Protein 7KQ6 (pdb70)

Radius of gyration: 38.53 Å; Cα contacts (8 Å, |Δi|>4): 4459; chains: 3; bounding box: 111×68×112 Å

Sequence (1808 aa):
LPVVVEAHQVDTFDVPGVFYENHPHEPHLSGMNEYNQLYQQSINDPDTFWARMARDLITFEKDFDKTHIGTLEGGDNAWFVGGRLNASFNCVDRHAMMRDPNKVAIIYEADEPGHGRSITYAELLKEVSRLAWVMKSQGVRRKGDTVAIYLPMIPEAIFALLACARIGAIHSVVFAGFSSSDSLRDRTLDARSKFIITTDEGKRGGKVIGTKKIVDEEALKQCPDVTNCLVFKRTGADVPWTKGRDLWWHEEVDKYPNYLPAESMDSEDPLFLLYTTSGSTGKPKGVMMHTTAGYLVGAAATGKYVFDIHPADRFFCGGDVGWITGHTYVVYAPLLLGCTTVVFESTPAYPNFSRYWDVIEKHKVTQFYVAPTALRLLLKRAGDHHINHEMKDLRILGSVGEPIAAEVWKWYHEVVGKRQAHIVDTYWQTETGSHVITPLGGITPTKPGSASSLPFFGIDPVILDPVTGAEIPGNDVEGILAFRKPWPSMARTVWGDHKRYMDTYLNVYKGFYFTGDGAGRDHEGYYWIRGRVDDVVNVSGHRLSTAEIEAALIEHHCVAEAAVVGVPDPLTGQAVHAFVALKSGNDNREQLQKELIMQVRKSIGPFAAPKVVFVIDDPVVVEAHQVDTFDVPGVFYENHPHEPHLSGMNNEYNQLYQQSINDPDTFWARMARDLITFEKDFDKTHIGTLEGGDNAWFVGGRLNASFNCVDRHAMRDPNKVAIIYEADEPGHGRSITYAELLKEVSRLAWVMKSQGVRKGDTVAIYLPMIPEAIFALLACARIGAIHSVVFAGFSSDSLRDRTLDARSKFIITTDEGKRGGKVIGTKKIVDEALKQCPDVTNCLVFKRTGADVPWTKGRDLWWHEEVDKYPNYLPAESMDSEDPLFLLYTSGSTGKPKGVMMHTTAGYLVGAAATGKYVFDIHPADRFFCGGDVGWITTGHTYVVYAPLLLGCTTVVFESTPAYPNFSRYWDVIEKHKVTQFYVAPTTALRLLKRAGDHHINHEMKDLRILGSVGEPIAAEVWKWYHEVVGKRQAHIIVDTYWQTETGSHVITPLGGITPTKPGSASSLPFFGIDPVILDPVTGAEIPGNDVEGILAFRKPWPSMARTVWGDHKRYMDTYLNVYKGFYFTGDGAGRDHEGYYWIRGRVDDVVNVSGHRLSTAEIEAALIEHHCVAEAAVVGVHAFVALNREQLQKELIMQVRKSIGPFAAVVFVPVVVEAHQVDTFDVPGVFYENHPHEPHLSGMNEYNQLYQQSINDPDDTFWARMARDLITFEKDFDKTHIGTLEGGDNAWFVGGRLNASFNCVDRHAMRDPNKVAIIYEADEPGHGRSITYAELLKEVSRLAWVMKSQGVRKGDTVAIYLPMIPEAIFALLACARIGAIHSVVFAGFSSSDSLRDRTLDARSKFIITTDEGKRGGKVIGTKKIVDEALKQCPDVTNCLVFKRTGADVPWTKGRDLWWHEEVDKYPNYLPAESMDSEDPLFLLYTSGSTGKPKGVMMHTTAGYLVGAAATGKYVFDIHPADRFFCGGDVGWITTGHTYVVYAPLLLGCTTVVFESTPAYPNFSRYWDVIEKHKVTQFYVAPTALRLLKRAGDHHINHEMKDLRILGSVGEPIAAEVWKWYHEVVGKRQAHIVDTYWQTETGSSHVITPLGGITPTKPGSASLPFFGIDPVILDPVTGAEIPGNDVEGILAFRKPWPSMARTVWGDHKRYMDTYLNVYKGFYFTGDGAGRDHEGYYWIRGRVDDVVNVSGHRLSTAEIEAALIEHHCVAEAAVVGVPDPLTGQAVHAFVALKSGNDNREQLQKELIMQVRKSIGPFAAPKVVFVID

Organism: Coccidioides immitis (strain RS) (NCBI:txid246410)

Foldseek 3Di:
DFLFVVCVPFDWFAQFPVLQVLPPPHAPDPFVVRVVVLQVCLAVPVFVSLLVLLVVQFDWPAFADTAWDDFLLRLFIDGSFPTKHFLLCLLAVVLCVPPQQAFAEFEQAADGPDTDTAGSLNLQLLLALVLVLCVVVPDAAAAEEEEQEFLGVVVLSVLRSCRQRNYAYEYAYNQWALQLSLVSCVLSLHQEYEYECWAAALNDIGRRLVSPVVSVVNNVSHQAYEYEHPPVDDHDDDPRHYDYSVVRSVVDGSHDHGDIGGQFRWSYWQFADDLDDGTFGFTWGHSLLLSQLQQCCCFAQVDAQAAEEEEPDICNFLCCVRRQHRHNSSRNHYHYRYRYACQVVHVLVVQVVLQVVLHQEYAEEVLNLLVSVVVDLVSQDGPSVRHAEYEYEQAFCADVSVVCCCCSVVVVRHDYKYFDDHNQQSHGFQIDTTNHDTDTRQFRFGTHRNWAKFAAAAPVRHTDDAASDKHFIKTQTDGRGGGSAGRPCRVCVCVRFDPSNHNIGGPQWIWHQHNVRIIHTPGGPGQWDQFLNGTDHQNLLQVLLCVDQFFDGKGWHWDQDSNRRIFIEMETETPDDDPVVVVVFVVSQVSSCNNTGNRNRHPTYHYDHD/DLFVVCPPFDWFAQDPLLQVPPPPHAPDPFVVRQVVLQVCLVVPVFVSLLVLLVVQFDWPAFADTAWDDFLLRLFIAGSFPTKHFLLCLLAVVLCVVPQQAFAEFEQAADHPDTDTAGSLNLQLLLALVLVLCVVVPDAAAAEEEEQEWLGVVVLSVLRNCRQRNHAYEYAHNQWALQLSLVSCVLSLHQEYEYECWAAALNDIHRSVVRPVVSCVNNVSHQAYEYEHPPVDDHDDDPRHYHYSVVRSVVDGSHDHGDIGGQFRWSYWAFFDDLDDDTFGFTWGHSLLLSQLQQCCCFAVVDAQAAEEEEPDICNFLCCVRRQHRHNSSRNHYHYRYRYACQVVHVLVVLVVLQVVLHQEYEEELLNLVVSVVVDLVSPDGPSVNHAEYEYEQAFQAPVSVVCCCCRVVVVRHDYKYFYDHSQQSHGFQIDTTPHGTDTRQFRFGTHRNWAKFAAAQPVRDTDDAAFDKHFIKTQTDGRGGGSAGRPCRVCVCVRFDPSRHNIGGPQWIWHQHNVRIIHTDDGPGQWDADSSGTDHQNQLQVLQCVDPQFDGKGAHPNEIETDGVPVCVQVVNQVSSCNNTGNSRGRYHD/DLFVVCVPFDWFAADPLLQVVPPPHAPAPFVVRQVVLQVCLAVPVFVSLLVLLVVQFDWPAFADTAWDDFLLRLFIDGSFPTKHFQLCLLAVVLCVVPQQAFAEFEQAQDHPDTDTAGSLNLQLLLALVLVLCVVVPDAAAAEEEEQEFLGVVVLSVLRNCRQRNYAYEYAYNQWALQLSLVSCQLSLHQEYEYECWAAALNDIGRSVVRPVVSCVNNVSHQAYEYEHPPVDDHDDDPRHYDYSVVRSVVDGSHDHGDIGGQFRWSYWQFADDLDDGTFGFTWGHSLLLSQLQVCCCFAVVDAQAAEEEEPDICNFLCCVRRQHRHNSSRNHYHYRYRYACQVVHVLVVLVVLQVVLHQEYAYELLNLLVSVVVDLVSPDGPSVRHAEYEYEDAANAPVSVVCCCCRVVVVRHDYKYFYDHSQQSHGFQIATTNHGTDTRQFRFGTHRNWAWFAAAQPVRHTDDAAFDKHFIKTQTDGRGGGSAGRPCRVCVCVRFDVSNHNIGGPQWIWHQHNVRIIHTDDGPGQWDQFLHGTDHQNQLQVLLCVDQFFDGKGWDWDQDSNGRTAIEMETETDDDDPPVVVVFVVSQVSSCNNTHNSRGHPGYHHDD

B-factor: mean 32.1, std 16.5, range [11.91, 116.58]

CATH classification: 3.40.50.12780

Structure (mmCIF, N/CA/C/O backbone):
data_7KQ6
#
_entry.id   7KQ6
#
_cell.length_a   106.980
_cell.length_b   116.080
_cell.length_c   107.330
_cell.angle_alpha   90.000
_cell.angle_beta   119.755
_cell.angle_gamma   90.000
#
_symmetry.space_group_name_H-M   'P 1 21 1'
#
loop_
_entity.id
_entity.type
_entity.pdbx_description
1 polymer 'Acetyl-coenzyme A synthetase'
2 non-polymer "ADENOSINE-5'-MONOPHOSPHATE-PROPYL ESTER"
3 non-polymer 1,2-ETHANEDIOL
4 water water
#
loop_
_atom_site.group_PDB
_atom_site.id
_atom_site.type_symbol
_atom_site.label_atom_id
_atom_site.label_alt_id
_atom_site.label_comp_id
_atom_site.label_asym_id
_atom_site.label_entity_id
_atom_site.label_seq_id
_atom_site.pdbx_PDB_ins_code
_atom_site.Cartn_x
_atom_site.Cartn_y
_atom_site.Cartn_z
_atom_site.occupancy
_atom_site.B_iso_or_equiv
_atom_site.auth_seq_id
_atom_site.auth_comp_id
_atom_site.auth_asym_id
_atom_site.auth_atom_id
_atom_site.pdbx_PDB_model_num
ATOM 1 N N . LEU A 1 25 ? 61.04980 -8.80201 24.39301 1.000 78.13464 10 LEU A N 1
ATOM 2 C CA . LEU A 1 25 ? 61.05577 -9.65146 23.20176 1.000 79.05070 10 LEU A CA 1
ATOM 3 C C . LEU A 1 25 ? 59.65898 -9.93254 22.59699 1.000 63.12716 10 LEU A C 1
ATOM 4 O O . LEU A 1 25 ? 59.54488 -10.00915 21.37482 1.000 66.28963 10 LEU A O 1
ATOM 6 N N . PRO A 1 26 ? 58.60484 -10.08815 23.40622 1.000 67.13624 11 PRO A N 1
ATOM 7 C CA . PRO A 1 26 ? 57.26723 -10.27087 22.82940 1.000 58.22586 11 PRO A CA 1
ATOM 8 C C . PRO A 1 26 ? 56.66962 -8.95211 22.35124 1.000 56.32427 11 PRO A C 1
ATOM 9 O O . PRO A 1 26 ? 57.13826 -7.86169 22.68068 1.000 58.36934 11 PRO A O 1
ATOM 13 N N . VAL A 1 27 ? 55.60319 -9.07781 21.55613 1.000 52.67906 12 VAL A N 1
ATOM 14 C CA . VAL A 1 27 ? 54.88938 -7.89926 21.07007 1.000 50.13361 12 VAL A CA 1
ATOM 15 C C . VAL A 1 27 ? 54.21614 -7.17279 22.22898 1.000 48.43831 12 VAL A C 1
ATOM 16 O O . VAL A 1 27 ? 54.35075 -5.95357 22.38775 1.000 48.57128 12 VAL A O 1
ATOM 20 N N . VAL A 1 28 ? 53.49305 -7.91228 23.06102 1.000 46.41431 13 VAL A N 1
ATOM 21 C CA . VAL A 1 28 ? 52.90126 -7.35405 24.27010 1.000 45.32981 13 VAL A CA 1
ATOM 22 C C . VAL A 1 28 ? 53.96409 -7.37297 25.35965 1.000 49.48093 13 VAL A C 1
ATOM 23 O O . VAL A 1 28 ? 54.07817 -8.34360 26.11854 1.000 49.32284 13 VAL A O 1
ATOM 27 N N . VAL A 1 29 ? 54.75620 -6.29957 25.43651 1.000 50.65222 14 VAL A N 1
ATOM 28 C CA . VAL A 1 29 ? 55.94039 -6.30641 26.28844 1.000 50.79967 14 VAL A CA 1
ATOM 29 C C . VAL A 1 29 ? 55.58641 -6.35025 27.76749 1.000 53.32028 14 VAL A C 1
ATOM 30 O O . VAL A 1 29 ? 56.41339 -6.78248 28.57989 1.000 50.39313 14 VAL A O 1
ATOM 34 N N . GLU A 1 30 ? 54.37429 -5.92511 28.14424 1.000 45.56240 15 GLU A N 1
ATOM 35 C CA . GLU A 1 30 ? 54.01241 -5.90771 29.55965 1.000 47.15527 15 GLU A CA 1
ATOM 36 C C . GLU A 1 30 ? 53.88475 -7.31255 30.13001 1.000 49.06976 15 GLU A C 1
ATOM 37 O O . GLU A 1 30 ? 54.03876 -7.50173 31.34270 1.000 51.85229 15 GLU A O 1
ATOM 43 N N . ALA A 1 31 ? 53.58786 -8.29965 29.28811 1.000 47.54053 16 ALA A N 1
ATOM 44 C CA . ALA A 1 31 ? 53.39624 -9.67003 29.74199 1.000 45.84626 16 ALA A CA 1
ATOM 45 C C . ALA A 1 31 ? 54.69256 -10.46025 29.82439 1.000 51.43485 16 ALA A C 1
ATOM 46 O O . ALA A 1 31 ? 54.66655 -11.61089 30.27263 1.000 52.48631 16 ALA A O 1
ATOM 48 N N . HIS A 1 32 ? 55.81605 -9.88393 29.40462 1.000 51.67581 17 HIS A N 1
ATOM 49 C CA . HIS A 1 32 ? 57.05762 -10.64537 29.34002 1.000 55.43315 17 HIS A CA 1
ATOM 50 C C . HIS A 1 32 ? 57.44959 -11.15013 30.72068 1.000 56.56051 17 HIS A C 1
ATOM 51 O O . HIS A 1 32 ? 57.65437 -10.35752 31.64652 1.000 54.80772 17 HIS A O 1
ATOM 58 N N . GLN A 1 33 ? 57.53835 -12.47573 30.85055 1.000 55.75904 18 GLN A N 1
ATOM 59 C CA . GLN A 1 33 ? 57.92993 -13.13436 32.09858 1.000 58.89558 18 GLN A CA 1
ATOM 60 C C . GLN A 1 33 ? 56.98862 -12.77183 33.24645 1.000 57.65381 18 GLN A C 1
ATOM 61 O O . GLN A 1 33 ? 57.41792 -12.52975 34.37640 1.000 58.95605 18 GLN A O 1
ATOM 67 N N . VAL A 1 34 ? 55.69419 -12.72555 32.94701 1.000 54.67584 19 VAL A N 1
ATOM 68 C CA . VAL A 1 34 ? 54.63783 -12.61573 33.94803 1.000 52.74531 19 VAL A CA 1
ATOM 69 C C . VAL A 1 34 ? 53.85726 -13.92419 33.90663 1.000 49.66734 19 VAL A C 1
ATOM 70 O O . VAL A 1 34 ? 53.14253 -14.20005 32.93423 1.000 55.88510 19 VAL A O 1
ATOM 74 N N . ASP A 1 35 ? 53.99155 -14.74025 34.94699 1.000 52.84384 20 ASP A N 1
ATOM 75 C CA . ASP A 1 35 ? 53.22026 -15.97333 35.02364 1.000 57.20255 20 ASP A CA 1
ATOM 76 C C . ASP A 1 35 ? 51.88430 -15.73178 35.71685 1.000 45.76246 20 ASP A C 1
ATOM 77 O O . ASP A 1 35 ? 51.70309 -14.75634 36.45162 1.000 45.29009 20 ASP A O 1
ATOM 82 N N . THR A 1 36 ? 50.94041 -16.63748 35.46235 1.000 47.10271 21 THR A N 1
ATOM 83 C CA . THR A 1 36 ? 49.65609 -16.59085 36.14191 1.000 44.96423 21 THR A CA 1
ATOM 84 C C . THR A 1 36 ? 49.80695 -16.98431 37.60742 1.000 42.56249 21 THR A C 1
ATOM 85 O O . THR A 1 36 ? 50.72756 -17.71361 37.99231 1.000 45.93210 21 THR A O 1
ATOM 89 N N . PHE A 1 37 ? 48.88470 -16.48520 38.42521 1.000 41.08312 22 PHE A N 1
ATOM 90 C CA . PHE A 1 37 ? 48.76030 -16.84318 39.83184 1.000 38.90173 22 PHE A CA 1
ATOM 91 C C . PHE A 1 37 ? 47.42798 -17.55116 40.03066 1.000 35.34303 22 PHE A C 1
ATOM 92 O O . PHE A 1 37 ? 46.38635 -17.04690 39.60061 1.000 33.14741 22 PHE A O 1
ATOM 100 N N . ASP A 1 38 ? 47.45841 -18.71232 40.67465 1.000 36.51578 23 ASP A N 1
ATOM 101 C CA . ASP A 1 38 ? 46.21130 -19.39058 40.98663 1.000 38.70589 23 ASP A CA 1
ATOM 102 C C . ASP A 1 38 ? 45.48529 -18.67047 42.12061 1.000 33.57003 23 ASP A C 1
ATOM 103 O O . ASP A 1 38 ? 46.08854 -17.95598 42.92669 1.000 33.56028 23 ASP A O 1
ATOM 108 N N . VAL A 1 39 ? 44.16621 -18.85193 42.15750 1.000 31.86427 24 VAL A N 1
ATOM 109 C CA . VAL A 1 39 ? 43.34746 -18.46337 43.30435 1.000 31.11952 24 VAL A CA 1
ATOM 110 C C . VAL A 1 39 ? 43.94756 -19.09658 44.55761 1.000 32.26674 24 VAL A C 1
ATOM 111 O O . VAL A 1 39 ? 44.28975 -20.29068 44.53637 1.000 33.20056 24 VAL A O 1
ATOM 115 N N . PRO A 1 40 ? 44.12713 -18.34312 45.64578 1.000 32.38136 25 PRO A N 1
ATOM 116 C CA . PRO A 1 40 ? 44.67403 -18.93396 46.87395 1.000 34.62428 25 PRO A CA 1
ATOM 117 C C . PRO A 1 40 ? 43.85149 -20.12786 47.33797 1.000 33.54795 25 PRO A C 1
ATOM 118 O O . PRO A 1 40 ? 42.61980 -20.10104 47.32406 1.000 32.44990 25 PRO A O 1
ATOM 122 N N . GLY A 1 41 ? 44.55188 -21.18471 47.74972 1.000 34.93260 26 GLY A N 1
ATOM 123 C CA . GLY A 1 41 ? 43.86276 -22.37928 48.21722 1.000 38.91581 26 GLY A CA 1
ATOM 124 C C . GLY A 1 41 ? 42.90110 -22.10811 49.36146 1.000 37.40048 26 GLY A C 1
ATOM 125 O O . GLY A 1 41 ? 41.80661 -22.67784 49.41370 1.000 35.65580 26 GLY A O 1
ATOM 126 N N . VAL A 1 42 ? 43.28763 -21.22706 50.28945 1.000 34.88448 27 VAL A N 1
ATOM 127 C CA . VAL A 1 42 ? 42.45040 -20.98318 51.45866 1.000 37.49708 27 VAL A CA 1
ATOM 128 C C . VAL A 1 42 ? 41.12430 -20.33487 51.08294 1.000 33.43886 27 VAL A C 1
ATOM 129 O O . VAL A 1 42 ? 40.16667 -20.41266 51.86079 1.000 34.68720 27 VAL A O 1
ATOM 133 N N . PHE A 1 43 ? 41.04703 -19.68773 49.91269 1.000 32.82557 28 PHE A N 1
ATOM 134 C CA . PHE A 1 43 ? 39.79806 -19.08377 49.45564 1.000 30.66576 28 PHE A CA 1
ATOM 135 C C . PHE A 1 43 ? 38.66238 -20.10055 49.47355 1.000 32.62332 28 PHE A C 1
ATOM 136 O O . PHE A 1 43 ? 37.55690 -19.81044 49.94411 1.000 29.91327 28 PHE A O 1
ATOM 144 N N . TYR A 1 44 ? 38.92447 -21.30379 48.95522 1.000 31.10785 29 TYR A N 1
ATOM 145 C CA . TYR A 1 44 ? 37.89774 -22.33667 48.89131 1.000 31.13973 29 TYR A CA 1
ATOM 146 C C . TYR A 1 44 ? 37.65143 -22.96612 50.25446 1.000 32.09306 29 TYR A C 1
ATOM 147 O O . TYR A 1 44 ? 36.51668 -23.33566 50.57085 1.000 34.10181 29 TYR A O 1
ATOM 156 N N . GLU A 1 45 ? 38.70364 -23.11603 51.06356 1.000 33.20307 30 GLU A N 1
ATOM 157 C CA . GLU A 1 45 ? 38.53678 -23.70622 52.38785 1.000 34.26480 30 GLU A CA 1
ATOM 158 C C . GLU A 1 45 ? 37.64079 -22.83775 53.26355 1.000 33.69298 30 GLU A C 1
ATOM 159 O O . GLU A 1 45 ? 36.79322 -23.35072 54.00330 1.000 36.22931 30 GLU A O 1
ATOM 165 N N . ASN A 1 46 ? 37.81088 -21.51908 53.18894 1.000 32.86688 31 ASN A N 1
ATOM 166 C CA . ASN A 1 46 ? 37.12090 -20.59273 54.07496 1.000 33.66141 31 ASN A CA 1
ATOM 167 C C . ASN A 1 46 ? 35.80930 -20.08172 53.49792 1.000 31.90218 31 ASN A C 1
ATOM 168 O O . ASN A 1 46 ? 35.13441 -19.28687 54.15984 1.000 34.07928 31 ASN A O 1
ATOM 173 N N . HIS A 1 47 ? 35.44474 -20.50061 52.28789 1.000 32.74057 32 HIS A N 1
ATOM 174 C CA . HIS A 1 47 ? 34.26704 -19.95545 51.61566 1.000 31.30430 32 HIS A CA 1
ATOM 175 C C . HIS A 1 47 ? 33.00153 -20.31910 52.39133 1.000 29.71570 32 HIS A C 1
ATOM 176 O O . HIS A 1 47 ? 32.82941 -21.48590 52.77365 1.000 30.94065 32 HIS A O 1
ATOM 183 N N . PRO A 1 48 ? 32.10307 -19.36262 52.65271 1.000 31.93329 33 PRO A N 1
ATOM 184 C CA . PRO A 1 48 ? 30.85428 -19.71365 53.35199 1.000 29.53253 33 PRO A CA 1
ATOM 185 C C . PRO A 1 48 ? 29.93636 -20.58682 52.52206 1.000 30.58924 33 PRO A C 1
ATOM 186 O O . PRO A 1 48 ? 29.12556 -21.33384 53.08185 1.000 31.14754 33 PRO A O 1
ATOM 190 N N . HIS A 1 49 ? 30.04081 -20.50667 51.20037 1.000 30.36897 34 HIS A N 1
ATOM 191 C CA . HIS A 1 49 ? 29.27086 -21.33280 50.28344 1.000 33.22269 34 HIS A CA 1
ATOM 192 C C . HIS A 1 49 ? 30.26613 -22.00531 49.34188 1.000 33.11237 34 HIS A C 1
ATOM 193 O O . HIS A 1 49 ? 31.23188 -22.60709 49.80704 1.000 40.43417 34 HIS A O 1
ATOM 200 N N . GLU A 1 50 ? 30.08662 -21.87321 48.03493 1.000 51.42924 35 GLU A N 1
ATOM 201 C CA . GLU A 1 50 ? 31.08488 -22.27888 47.05330 1.000 49.38999 35 GLU A CA 1
ATOM 202 C C . GLU A 1 50 ? 30.90090 -21.40285 45.82943 1.000 50.07846 35 GLU A C 1
ATOM 203 O O . GLU A 1 50 ? 29.82305 -20.83016 45.63693 1.000 52.61020 35 GLU A O 1
ATOM 209 N N . PRO A 1 51 ? 31.92558 -21.26651 44.98685 1.000 56.31777 36 PRO A N 1
ATOM 210 C CA . PRO A 1 51 ? 31.74595 -20.47131 43.76965 1.000 52.34404 36 PRO A CA 1
ATOM 211 C C . PRO A 1 51 ? 30.60521 -21.02304 42.92751 1.000 51.32409 36 PRO A C 1
ATOM 212 O O . PRO A 1 51 ? 30.22526 -22.19317 43.01189 1.000 52.09711 36 PRO A O 1
ATOM 216 N N . HIS A 1 52 ? 30.03432 -20.13094 42.13098 1.000 36.05732 37 HIS A N 1
ATOM 217 C CA . HIS A 1 52 ? 28.94336 -20.45949 41.23340 1.000 32.91896 37 HIS A CA 1
ATOM 218 C C . HIS A 1 52 ? 29.39377 -21.27551 40.03923 1.000 31.25765 37 HIS A C 1
ATOM 219 O O . HIS A 1 52 ? 28.54348 -21.71689 39.26009 1.000 29.72209 37 HIS A O 1
ATOM 226 N N . LEU A 1 53 ? 30.69774 -21.43788 39.85479 1.000 27.84718 38 LEU A N 1
ATOM 227 C CA . LEU A 1 53 ? 31.25627 -22.22144 38.76916 1.000 27.18816 38 LEU A CA 1
ATOM 228 C C . LEU A 1 53 ? 32.18097 -23.26705 39.36101 1.000 26.53745 38 LEU A C 1
ATOM 229 O O . LEU A 1 53 ? 32.76652 -23.05961 40.42677 1.000 26.72887 38 LEU A O 1
ATOM 234 N N . SER A 1 54 ? 32.30818 -24.38679 38.65669 1.000 27.38414 39 SER A N 1
ATOM 235 C CA . SER A 1 54 ? 33.15290 -25.47115 39.14438 1.000 28.63705 39 SER A CA 1
ATOM 236 C C . SER A 1 54 ? 34.63013 -25.25546 38.85133 1.000 29.00088 39 SER A C 1
ATOM 237 O O . SER A 1 54 ? 35.46193 -25.99018 39.39614 1.000 30.07147 39 SER A O 1
ATOM 240 N N . GLY A 1 55 ? 34.97139 -24.28252 38.01885 1.000 28.54481 40 GLY A N 1
ATOM 241 C CA . GLY A 1 55 ? 36.34323 -24.05650 37.61248 1.000 30.54254 40 GLY A CA 1
ATOM 242 C C . GLY A 1 55 ? 36.39080 -23.45659 36.21800 1.000 28.32682 40 GLY A C 1
ATOM 243 O O . GLY A 1 55 ? 35.36677 -23.07793 35.64984 1.000 27.50583 40 GLY A O 1
ATOM 244 N N . MET A 1 56 ? 37.61102 -23.39757 35.66961 1.000 29.02791 41 MET A N 1
ATOM 245 C CA . MET A 1 56 ? 37.81983 -22.74512 34.37939 1.000 28.77420 41 MET A CA 1
ATOM 246 C C . MET A 1 56 ? 37.18956 -23.52143 33.22770 1.000 29.95302 41 MET A C 1
ATOM 247 O O . MET A 1 56 ? 36.79239 -22.91604 32.22452 1.000 28.82366 41 MET A O 1
ATOM 252 N N . ASN A 1 57 ? 37.10950 -24.85108 33.33219 1.000 30.07389 42 ASN A N 1
ATOM 253 C CA . ASN A 1 57 ? 36.41609 -25.62062 32.30314 1.000 30.47118 42 ASN A CA 1
ATOM 254 C C . ASN A 1 57 ? 34.98970 -25.11671 32.11775 1.000 29.29279 42 ASN A C 1
ATOM 255 O O . ASN A 1 57 ? 34.52927 -24.92304 30.98714 1.000 29.10663 42 ASN A O 1
ATOM 260 N N . GLU A 1 58 ? 34.27167 -24.89873 33.22061 1.000 28.60591 43 GLU A N 1
ATOM 261 C CA . GLU A 1 58 ? 32.89178 -24.44256 33.09303 1.000 27.65462 43 GLU A CA 1
ATOM 262 C C . GLU A 1 58 ? 32.83389 -23.00715 32.58234 1.000 26.98746 43 GLU A C 1
ATOM 263 O O . GLU A 1 58 ? 31.97930 -22.67819 31.75157 1.000 26.30519 43 GLU A O 1
ATOM 269 N N . TYR A 1 59 ? 33.73059 -22.13628 33.05956 1.000 26.22295 44 TYR A N 1
ATOM 270 C CA . TYR A 1 59 ? 33.83571 -20.81282 32.45365 1.000 26.76316 44 TYR A CA 1
ATOM 271 C C . TYR A 1 59 ? 33.99043 -20.92184 30.94099 1.000 25.83858 44 TYR A C 1
ATOM 272 O O . TYR A 1 59 ? 33.27031 -20.26735 30.18452 1.000 25.23822 44 TYR A O 1
ATOM 281 N N . ASN A 1 60 ? 34.93186 -21.75023 30.47947 1.000 26.96951 45 ASN A N 1
ATOM 282 C CA . ASN A 1 60 ? 35.16312 -21.84120 29.04148 1.000 27.51526 45 ASN A CA 1
ATOM 283 C C . ASN A 1 60 ? 33.94061 -22.38211 28.30803 1.000 28.49106 45 ASN A C 1
ATOM 284 O O . ASN A 1 60 ? 33.60377 -21.90932 27.21611 1.000 27.93539 45 ASN A O 1
ATOM 289 N N . GLN A 1 61 ? 33.26134 -23.36929 28.89122 1.000 27.74163 46 GLN A N 1
ATOM 290 C CA . GLN A 1 61 ? 32.06628 -23.91525 28.25340 1.000 28.60382 46 GLN A CA 1
ATOM 291 C C . GLN A 1 61 ? 30.96815 -22.86335 28.15882 1.000 27.30590 46 GLN A C 1
ATOM 292 O O . GLN A 1 61 ? 30.36202 -22.67150 27.09618 1.000 27.86540 46 GLN A O 1
ATOM 298 N N . LEU A 1 62 ? 30.70456 -22.16380 29.26612 1.000 25.77199 47 LEU A N 1
ATOM 299 C CA . LEU A 1 62 ? 29.68299 -21.12020 29.25516 1.000 24.74181 47 LEU A CA 1
ATOM 300 C C . LEU A 1 62 ? 30.10375 -19.94693 28.38439 1.000 25.51060 47 LEU A C 1
ATOM 301 O O . LEU A 1 62 ? 29.26285 -19.33578 27.70982 1.000 26.22803 47 LEU A O 1
ATOM 306 N N . TYR A 1 63 ? 31.39517 -19.60272 28.39610 1.000 24.70706 48 TYR A N 1
ATOM 307 C CA . TYR A 1 63 ? 31.85611 -18.49416 27.56659 1.000 24.26755 48 TYR A CA 1
ATOM 308 C C . TYR A 1 63 ? 31.62033 -18.79845 26.09764 1.000 24.82805 48 TYR A C 1
ATOM 309 O O . TYR A 1 63 ? 31.09423 -17.96340 25.35463 1.000 25.18252 48 TYR A O 1
ATOM 318 N N . GLN A 1 64 ? 32.00730 -20.00085 25.66045 1.000 26.73461 49 GLN A N 1
ATOM 319 C CA . GLN A 1 64 ? 31.81827 -20.36152 24.26212 1.000 30.43254 49 GLN A CA 1
ATOM 320 C C . GLN A 1 64 ? 30.34267 -20.33466 23.87824 1.000 28.85924 49 GLN A C 1
ATOM 321 O O . GLN A 1 64 ? 29.99226 -19.89920 22.77516 1.000 29.24554 49 GLN A O 1
ATOM 327 N N . GLN A 1 65 ? 29.45843 -20.78304 24.77410 1.000 26.78294 50 GLN A N 1
ATOM 328 C CA . GLN A 1 65 ? 28.03486 -20.71281 24.45507 1.000 28.30751 50 GLN A CA 1
ATOM 329 C C . GLN A 1 65 ? 27.57018 -19.26661 24.34940 1.000 24.75881 50 GLN A C 1
ATOM 330 O O . GLN A 1 65 ? 26.74307 -18.93935 23.49311 1.000 28.35088 50 GLN A O 1
ATOM 336 N N . SER A 1 66 ? 28.09216 -18.38764 25.20881 1.000 23.83868 51 SER A N 1
ATOM 337 C CA . SER A 1 66 ? 27.67096 -16.98880 25.19053 1.000 23.01793 51 SER A CA 1
ATOM 338 C C . SER A 1 66 ? 28.07933 -16.28790 23.89661 1.000 24.88202 51 SER A C 1
ATOM 339 O O . SER A 1 66 ? 27.44078 -15.29882 23.51242 1.000 25.98282 51 SER A O 1
ATOM 342 N N . ILE A 1 67 ? 29.12031 -16.78108 23.22194 1.000 25.80371 52 ILE A N 1
ATOM 343 C CA . ILE A 1 67 ? 29.55068 -16.24186 21.93235 1.000 28.90193 52 ILE A CA 1
ATOM 344 C C . ILE A 1 67 ? 28.89532 -16.97817 20.76878 1.000 28.79243 52 ILE A C 1
ATOM 345 O O . ILE A 1 67 ? 28.51462 -16.36000 19.77282 1.000 33.37469 52 ILE A O 1
ATOM 350 N N . ASN A 1 68 ? 28.78055 -18.30629 20.85744 1.000 28.42732 53 ASN A N 1
ATOM 351 C CA . ASN A 1 68 ? 28.28849 -19.09437 19.73047 1.000 30.32108 53 ASN A CA 1
ATOM 352 C C . ASN A 1 68 ? 26.76796 -19.14381 19.67608 1.000 34.24265 53 ASN A C 1
ATOM 353 O O . ASN A 1 68 ? 26.19661 -19.29995 18.59175 1.000 31.05084 53 ASN A O 1
ATOM 358 N N . ASP A 1 69 ? 26.09687 -19.05464 20.82078 1.000 28.14727 54 ASP A N 1
ATOM 359 C CA . ASP A 1 69 ? 24.63614 -19.11781 20.87535 1.000 29.54598 54 ASP A CA 1
ATOM 360 C C . ASP A 1 69 ? 24.15111 -18.16341 21.95602 1.000 26.51633 54 ASP A C 1
ATOM 361 O O . ASP A 1 69 ? 23.62419 -18.58472 22.99249 1.000 28.96226 54 ASP A O 1
ATOM 366 N N . PRO A 1 70 ? 24.32565 -16.85670 21.74588 1.000 27.28034 55 PRO A N 1
ATOM 367 C CA . PRO A 1 70 ? 23.89341 -15.88956 22.77334 1.000 23.94401 55 PRO A CA 1
ATOM 368 C C . PRO A 1 70 ? 22.39216 -15.89179 23.01241 1.000 24.34676 55 PRO A C 1
ATOM 369 O O . PRO A 1 70 ? 21.94981 -15.55506 24.11940 1.000 25.31371 55 PRO A O 1
ATOM 373 N N . ASP A 1 71 ? 21.59040 -16.26335 22.01148 1.000 25.33184 56 ASP A N 1
ATOM 374 C CA . ASP A 1 71 ? 20.14495 -16.35492 22.21573 1.000 25.78239 56 ASP A CA 1
ATOM 375 C C . ASP A 1 71 ? 19.81107 -17.29822 23.36273 1.000 25.13032 56 ASP A C 1
ATOM 376 O O . ASP A 1 71 ? 19.04980 -16.94995 24.27289 1.000 25.51369 56 ASP A O 1
ATOM 381 N N . THR A 1 72 ? 20.38120 -18.50414 23.33564 1.000 24.68534 57 THR A N 1
ATOM 382 C CA . THR A 1 72 ? 20.12483 -19.47688 24.39000 1.000 23.06173 57 THR A CA 1
ATOM 383 C C . THR A 1 72 ? 20.80512 -19.07444 25.69210 1.000 24.70945 57 THR A C 1
ATOM 384 O O . THR A 1 72 ? 20.19191 -19.12497 26.76526 1.000 22.59034 57 THR A O 1
ATOM 388 N N . PHE A 1 73 ? 22.07835 -18.67798 25.61805 1.000 21.86160 58 PHE A N 1
ATOM 389 C CA . PHE A 1 73 ? 22.83681 -18.39449 26.83656 1.000 23.08497 58 PHE A CA 1
ATOM 390 C C . PHE A 1 73 ? 22.23459 -17.22532 27.60956 1.000 22.64297 58 PHE A C 1
ATOM 391 O O . PHE A 1 73 ? 22.05893 -17.29866 28.83034 1.000 20.80759 58 PHE A O 1
ATOM 399 N N . TRP A 1 74 ? 21.92755 -16.12313 26.91886 1.000 22.13461 59 TRP A N 1
ATOM 400 C CA . TRP A 1 74 ? 21.44117 -14.95012 27.64025 1.000 22.40142 59 TRP A CA 1
ATOM 401 C C . TRP A 1 74 ? 19.98698 -15.09064 28.06507 1.000 21.08553 59 TRP A C 1
ATOM 402 O O . TRP A 1 74 ? 19.57261 -14.45850 29.04547 1.000 20.71762 59 TRP A O 1
ATOM 413 N N . ALA A 1 75 ? 19.19099 -15.89344 27.35593 1.000 20.02372 60 ALA A N 1
ATOM 414 C CA . ALA A 1 75 ? 17.81637 -16.09431 27.80596 1.000 22.75336 60 ALA A CA 1
ATOM 415 C C . ALA A 1 75 ? 17.79325 -16.84100 29.12857 1.000 22.10494 60 ALA A C 1
ATOM 416 O O . ALA A 1 75 ? 17.01079 -16.50632 30.02709 1.000 21.56248 60 ALA A O 1
ATOM 418 N N . ARG A 1 76 ? 18.65074 -17.86015 29.26242 1.000 21.48094 61 ARG A N 1
ATOM 419 C CA . ARG A 1 76 ? 18.73300 -18.59977 30.51677 1.000 24.06854 61 ARG A CA 1
ATOM 420 C C . ARG A 1 76 ? 19.31616 -17.73669 31.62896 1.000 21.93533 61 ARG A C 1
ATOM 421 O O . ARG A 1 76 ? 18.82416 -17.75824 32.76303 1.000 22.57452 61 ARG A O 1
ATOM 429 N N . MET A 1 77 ? 20.37747 -16.98602 31.33282 1.000 21.23527 62 MET A N 1
ATOM 430 C CA . MET A 1 77 ? 20.95060 -16.10075 32.34371 1.000 21.12781 62 MET A CA 1
ATOM 431 C C . MET A 1 77 ? 19.92338 -15.08645 32.83462 1.000 20.48658 62 MET A C 1
ATOM 432 O O . MET A 1 77 ? 19.80533 -14.84230 34.04475 1.000 18.66112 62 MET A O 1
ATOM 437 N N . ALA A 1 78 ? 19.17466 -14.47890 31.90629 1.000 19.11513 63 ALA A N 1
ATOM 438 C CA . ALA A 1 78 ? 18.17001 -13.48544 32.28703 1.000 18.98361 63 ALA A CA 1
ATOM 439 C C . ALA A 1 78 ? 17.07224 -14.11416 33.13548 1.000 20.35585 63 ALA A C 1
ATOM 440 O O . ALA A 1 78 ? 16.66440 -13.55935 34.16077 1.000 20.78472 63 ALA A O 1
ATOM 442 N N . ARG A 1 79 ? 16.57495 -15.27917 32.71602 1.000 19.12835 64 ARG A N 1
ATOM 443 C CA . ARG A 1 79 ? 15.50770 -15.91727 33.47690 1.000 23.44890 64 ARG A CA 1
ATOM 444 C C . ARG A 1 79 ? 16.01506 -16.45563 34.81169 1.000 20.62311 64 ARG A C 1
ATOM 445 O O . ARG A 1 79 ? 15.23360 -16.59055 35.75721 1.000 25.15964 64 ARG A O 1
ATOM 453 N N . ASP A 1 80 ? 17.31410 -16.75843 34.90756 1.000 22.29269 65 ASP A N 1
ATOM 454 C CA . ASP A 1 80 ? 17.91322 -17.13775 36.18800 1.000 23.11940 65 ASP A CA 1
ATOM 455 C C . ASP A 1 80 ? 17.84775 -15.98942 37.18949 1.000 22.77653 65 ASP A C 1
ATOM 456 O O . ASP A 1 80 ? 17.53805 -16.19063 38.37283 1.000 20.30662 65 ASP A O 1
ATOM 461 N N . LEU A 1 81 ? 18.18743 -14.77818 36.73770 1.000 17.97322 66 LEU A N 1
ATOM 462 C CA . LEU A 1 81 ? 18.58424 -13.70055 37.63452 1.000 18.30854 66 LEU A CA 1
ATOM 463 C C . LEU A 1 81 ? 17.57574 -12.57589 37.76975 1.000 16.21062 66 LEU A C 1
ATOM 464 O O . LEU A 1 81 ? 17.63552 -11.84938 38.76262 1.000 20.00674 66 LEU A O 1
ATOM 469 N N . ILE A 1 82 ? 16.67155 -12.40167 36.80900 1.000 16.45013 67 ILE A N 1
ATOM 470 C CA . ILE A 1 82 ? 15.76351 -11.25947 36.78237 1.000 16.86099 67 ILE A CA 1
ATOM 471 C C . ILE A 1 82 ? 14.33048 -11.77719 36.73707 1.000 17.55216 67 ILE A C 1
ATOM 472 O O . ILE A 1 82 ? 14.01488 -12.67765 35.95037 1.000 18.15378 67 ILE A O 1
ATOM 477 N N . THR A 1 83 ? 13.46724 -11.20821 37.57833 1.000 16.73070 68 THR A N 1
ATOM 478 C CA . THR A 1 83 ? 12.04898 -11.55917 37.60528 1.000 17.03475 68 THR A CA 1
ATOM 479 C C . THR A 1 83 ? 11.29098 -10.62349 36.66808 1.000 19.77573 68 THR A C 1
ATOM 480 O O . THR A 1 83 ? 11.20183 -9.41452 36.92693 1.000 17.99686 68 THR A O 1
ATOM 484 N N . PHE A 1 84 ? 10.75613 -11.17634 35.57484 1.000 17.35175 69 PHE A N 1
ATOM 485 C CA . PHE A 1 84 ? 9.97293 -10.40188 34.61909 1.000 15.31810 69 PHE A CA 1
ATOM 486 C C . PHE A 1 84 ? 8.49643 -10.49166 34.96842 1.000 21.03217 69 PHE A C 1
ATOM 487 O O . PHE A 1 84 ? 8.01181 -11.55014 35.38626 1.000 19.41051 69 PHE A O 1
ATOM 495 N N . GLU A 1 85 ? 7.79026 -9.36530 34.82429 1.000 18.54087 70 GLU A N 1
ATOM 496 C CA . GLU A 1 85 ? 6.32793 -9.39080 34.87786 1.000 19.58615 70 GLU A CA 1
ATOM 497 C C . GLU A 1 85 ? 5.77019 -10.12643 33.67759 1.000 23.32215 70 GLU A C 1
ATOM 498 O O . GLU A 1 85 ? 4.79749 -10.88197 33.78605 1.000 19.61054 70 GLU A O 1
ATOM 504 N N . LYS A 1 86 ? 6.35550 -9.87451 32.51566 1.000 19.51231 71 LYS A N 1
ATOM 505 C CA . LYS A 1 86 ? 5.99642 -10.52116 31.26626 1.000 21.21061 71 LYS A CA 1
ATOM 506 C C . LYS A 1 86 ? 7.27978 -11.05517 30.65812 1.000 19.81262 71 LYS A C 1
ATOM 507 O O . LYS A 1 86 ? 8.24650 -10.29997 30.48916 1.000 16.96454 71 LYS A O 1
ATOM 513 N N . ASP A 1 87 ? 7.29702 -12.35256 30.36372 1.000 19.06669 72 ASP A N 1
ATOM 514 C CA . ASP A 1 87 ? 8.46528 -12.98411 29.75985 1.000 20.42163 72 ASP A CA 1
ATOM 515 C C . ASP A 1 87 ? 8.76722 -12.34369 28.40894 1.000 21.30786 72 ASP A C 1
ATOM 516 O O . ASP A 1 87 ? 7.87078 -11.84513 27.72685 1.000 22.86161 72 ASP A O 1
ATOM 521 N N . PHE A 1 88 ? 10.04693 -12.35198 28.01863 1.000 20.04974 73 PHE A N 1
ATOM 522 C CA . PHE A 1 88 ? 10.41045 -11.73647 26.75232 1.000 21.10220 73 PHE A CA 1
ATOM 523 C C . PHE A 1 88 ? 10.15857 -12.70025 25.59256 1.000 23.04834 73 PHE A C 1
ATOM 524 O O . PHE A 1 88 ? 10.06753 -13.91329 25.77396 1.000 23.24639 73 PHE A O 1
ATOM 532 N N . ASP A 1 89 ? 10.02579 -12.13069 24.39158 1.000 21.86823 74 ASP A N 1
ATOM 533 C CA . ASP A 1 89 ? 9.79756 -12.88429 23.15956 1.000 23.71498 74 ASP A CA 1
ATOM 534 C C . ASP A 1 89 ? 11.09057 -13.32702 22.48513 1.000 23.66500 74 ASP A C 1
ATOM 535 O O . ASP A 1 89 ? 11.11242 -14.35869 21.80061 1.000 24.53996 74 ASP A O 1
ATOM 540 N N . LYS A 1 90 ? 12.15073 -12.53697 22.60488 1.000 19.78396 75 LYS A N 1
ATOM 541 C CA . LYS A 1 90 ? 13.37740 -12.82477 21.88123 1.000 18.22495 75 LYS A CA 1
ATOM 542 C C . LYS A 1 90 ? 14.53660 -12.21143 22.64039 1.000 19.89997 75 LYS A C 1
ATOM 543 O O . LYS A 1 90 ? 14.42290 -11.11135 23.19103 1.000 19.44720 75 LYS A O 1
ATOM 549 N N . THR A 1 91 ? 15.64971 -12.93799 22.66968 1.000 18.65411 76 THR A N 1
ATOM 550 C CA . THR A 1 91 ? 16.79159 -12.49559 23.45719 1.000 17.54266 76 THR A CA 1
ATOM 551 C C . THR A 1 91 ? 17.36265 -11.18947 22.92022 1.000 17.89969 76 THR A C 1
ATOM 552 O O . THR A 1 91 ? 17.64368 -10.26273 23.69212 1.000 19.83427 76 THR A O 1
ATOM 556 N N . HIS A 1 92 ? 17.52922 -11.09056 21.59949 1.000 20.97186 77 HIS A N 1
ATOM 557 C CA . HIS A 1 92 ? 18.23316 -9.94845 21.02817 1.000 18.62825 77 HIS A CA 1
ATOM 558 C C . HIS A 1 92 ? 17.82404 -9.73898 19.57841 1.000 19.37275 77 HIS A C 1
ATOM 559 O O . HIS A 1 92 ? 17.72708 -10.70149 18.80865 1.000 20.93336 77 HIS A O 1
ATOM 566 N N . ILE A 1 93 ? 17.63491 -8.47062 19.19966 1.000 17.21572 78 ILE A N 1
ATOM 567 C CA . ILE A 1 93 ? 17.48675 -8.09017 17.79839 1.000 18.68337 78 ILE A CA 1
ATOM 568 C C . ILE A 1 93 ? 18.41797 -6.91591 17.52050 1.000 22.43357 78 ILE A C 1
ATOM 569 O O . ILE A 1 93 ? 18.91929 -6.26638 18.43689 1.000 19.34100 78 ILE A O 1
ATOM 574 N N . GLY A 1 94 ? 18.66334 -6.66219 16.22611 1.000 23.48305 79 GLY A N 1
ATOM 575 C CA . GLY A 1 94 ? 19.55304 -5.59528 15.81703 1.000 21.60001 79 GLY A CA 1
ATOM 576 C C . GLY A 1 94 ? 20.98907 -6.05683 15.63613 1.000 26.69427 79 GLY A C 1
ATOM 577 O O . GLY A 1 94 ? 21.33671 -7.22794 15.80003 1.000 24.89106 79 GLY A O 1
ATOM 578 N N . THR A 1 95 ? 21.84431 -5.10121 15.26445 1.000 23.73083 80 THR A N 1
ATOM 579 C CA . THR A 1 95 ? 23.25819 -5.36447 15.02975 1.000 22.09669 80 THR A CA 1
ATOM 580 C C . THR A 1 95 ? 24.08091 -4.19297 15.54752 1.000 22.20851 80 THR A C 1
ATOM 581 O O . THR A 1 95 ? 23.56952 -3.08444 15.73928 1.000 24.02095 80 THR A O 1
ATOM 585 N N . LEU A 1 96 ? 25.38308 -4.43971 15.73906 1.000 24.80437 81 LEU A N 1
ATOM 586 C CA . LEU A 1 96 ? 26.29297 -3.34827 16.08770 1.000 24.87595 81 LEU A CA 1
ATOM 587 C C . LEU A 1 96 ? 26.26009 -2.24563 15.03869 1.000 26.07841 81 LEU A C 1
ATOM 588 O O . LEU A 1 96 ? 26.10091 -1.06458 15.36494 1.000 26.90087 81 LEU A O 1
ATOM 593 N N . GLU A 1 97 ? 26.41693 -2.60877 13.76856 1.000 24.53094 82 GLU A N 1
ATOM 594 C CA . GLU A 1 97 ? 26.46166 -1.57751 12.73624 1.000 26.23200 82 GLU A CA 1
ATOM 595 C C . GLU A 1 97 ? 25.11778 -0.86473 12.59877 1.000 26.26337 82 GLU A C 1
ATOM 596 O O . GLU A 1 97 ? 25.07503 0.32042 12.24744 1.000 26.86425 82 GLU A O 1
ATOM 602 N N . GLY A 1 98 ? 24.01817 -1.55511 12.89448 1.000 24.45145 83 GLY A N 1
ATOM 603 C CA . GLY A 1 98 ? 22.70950 -0.93210 12.82216 1.000 23.89082 83 GLY A CA 1
ATOM 604 C C . GLY A 1 98 ? 22.43365 0.06000 13.93604 1.000 24.05054 83 GLY A C 1
ATOM 605 O O . GLY A 1 98 ? 21.56490 0.92692 13.77393 1.000 22.03898 83 GLY A O 1
ATOM 606 N N . GLY A 1 99 ? 23.15176 -0.04038 15.05677 1.000 22.26564 84 GLY A N 1
ATOM 607 C CA . GLY A 1 99 ? 22.88004 0.84526 16.18116 1.000 22.66607 84 GLY A CA 1
ATOM 608 C C . GLY A 1 99 ? 21.45489 0.72740 16.66212 1.000 21.28698 84 GLY A C 1
ATOM 609 O O . GLY A 1 99 ? 20.86149 1.71246 17.12922 1.000 20.56791 84 GLY A O 1
ATOM 610 N N . ASP A 1 100 ? 20.88633 -0.47489 16.54584 1.000 19.86978 85 ASP A N 1
ATOM 611 C CA . ASP A 1 100 ? 19.48225 -0.75751 16.80681 1.000 20.59182 85 ASP A CA 1
ATOM 612 C C . ASP A 1 100 ? 19.33128 -1.93423 17.76719 1.000 22.40828 85 ASP A C 1
ATOM 613 O O . ASP A 1 100 ? 18.30979 -2.62133 17.75620 1.000 20.68182 85 ASP A O 1
ATOM 618 N N . ASN A 1 101 ? 20.33604 -2.17523 18.60903 1.000 17.91062 86 ASN A N 1
ATOM 619 C CA . ASN A 1 101 ? 20.30707 -3.33531 19.48919 1.000 20.34614 86 ASN A CA 1
ATOM 620 C C . ASN A 1 101 ? 19.21964 -3.23294 20.54784 1.000 20.31854 86 ASN A C 1
ATOM 621 O O . ASN A 1 101 ? 19.03868 -2.19104 21.19175 1.000 18.36786 86 ASN A O 1
ATOM 626 N N . ALA A 1 102 ? 18.50464 -4.32944 20.73665 1.000 18.53983 87 ALA A N 1
ATOM 627 C CA . ALA A 1 102 ? 17.48073 -4.40738 21.76020 1.000 18.63098 87 ALA A CA 1
ATOM 628 C C . ALA A 1 102 ? 17.53917 -5.80157 22.35088 1.000 20.16778 87 ALA A C 1
ATOM 629 O O . ALA A 1 102 ? 17.71366 -6.77743 21.61985 1.000 19.41919 87 ALA A O 1
ATOM 631 N N . TRP A 1 103 ? 17.41126 -5.88919 23.67369 1.000 17.46333 88 TRP A N 1
ATOM 632 C CA . TRP A 1 103 ? 17.57241 -7.15169 24.37884 1.000 17.02070 88 TRP A CA 1
ATOM 633 C C . TRP A 1 103 ? 16.32665 -7.46940 25.18843 1.000 17.63658 88 TRP A C 1
ATOM 634 O O . TRP A 1 103 ? 15.73627 -6.58099 25.81528 1.000 16.90632 88 TRP A O 1
ATOM 645 N N . PHE A 1 104 ? 15.95471 -8.74861 25.19970 1.000 17.77102 89 PHE A N 1
ATOM 646 C CA . PHE A 1 104 ? 14.79279 -9.22128 25.94714 1.000 17.02099 89 PHE A CA 1
ATOM 647 C C . PHE A 1 104 ? 13.51705 -8.51218 25.49791 1.000 17.11328 89 PHE A C 1
ATOM 648 O O . PHE A 1 104 ? 12.67391 -8.11586 26.30699 1.000 15.77886 89 PHE A O 1
ATOM 656 N N . VAL A 1 105 ? 13.36156 -8.37730 24.17637 1.000 18.40943 90 VAL A N 1
ATOM 657 C CA . VAL A 1 105 ? 12.26071 -7.59160 23.63634 1.000 18.49525 90 VAL A CA 1
ATOM 658 C C . VAL A 1 105 ? 10.94362 -8.29213 23.93009 1.000 22.56532 90 VAL A C 1
ATOM 659 O O . VAL A 1 105 ? 10.85657 -9.52431 23.92058 1.000 19.91625 90 VAL A O 1
ATOM 663 N N . GLY A 1 106 ? 9.91372 -7.49772 24.21060 1.000 20.12531 91 GLY A N 1
ATOM 664 C CA . GLY A 1 106 ? 8.63225 -8.02251 24.61660 1.000 22.36298 91 GLY A CA 1
ATOM 665 C C . GLY A 1 106 ? 8.51474 -8.28968 26.10103 1.000 23.89334 91 GLY A C 1
ATOM 666 O O . GLY A 1 106 ? 7.39901 -8.51174 26.58846 1.000 23.02505 91 GLY A O 1
ATOM 667 N N . GLY A 1 107 ? 9.62716 -8.27179 26.83707 1.000 16.92014 92 GLY A N 1
ATOM 668 C CA . GLY A 1 107 ? 9.55027 -8.44672 28.27104 1.000 16.61725 92 GLY A CA 1
ATOM 669 C C . GLY A 1 107 ? 9.06866 -7.18798 28.97150 1.000 16.91202 92 GLY A C 1
ATOM 670 O O . GLY A 1 107 ? 9.16899 -6.07777 28.44724 1.000 16.00176 92 GLY A O 1
ATOM 671 N N . ARG A 1 108 ? 8.51090 -7.37653 30.16825 1.000 14.69267 93 ARG A N 1
ATOM 672 C CA . ARG A 1 108 ? 8.17585 -6.26145 31.04713 1.000 15.90894 93 ARG A CA 1
ATOM 673 C C . ARG A 1 108 ? 8.66342 -6.58454 32.44805 1.000 14.37286 93 ARG A C 1
ATOM 674 O O . ARG A 1 108 ? 8.68858 -7.75551 32.86573 1.000 15.17628 93 ARG A O 1
ATOM 682 N N . LEU A 1 109 ? 9.04083 -5.53697 33.17338 1.000 14.72100 94 LEU A N 1
ATOM 683 C CA . LEU A 1 109 ? 9.70723 -5.71350 34.45454 1.000 15.34577 94 LEU A CA 1
ATOM 684 C C . LEU A 1 109 ? 9.83645 -4.34851 35.11488 1.000 16.47174 94 LEU A C 1
ATOM 685 O O . LEU A 1 109 ? 9.50307 -3.31815 34.52518 1.000 15.60813 94 LEU A O 1
ATOM 690 N N . ASN A 1 110 ? 10.32772 -4.35367 36.35044 1.000 15.06777 95 ASN A N 1
ATOM 691 C CA . ASN A 1 110 ? 10.63727 -3.10681 37.03937 1.000 16.42731 95 ASN A CA 1
ATOM 692 C C . ASN A 1 110 ? 11.91557 -3.30109 37.84232 1.000 15.10485 95 ASN A C 1
ATOM 693 O O . ASN A 1 110 ? 12.07035 -4.30403 38.54459 1.000 14.20129 95 ASN A O 1
ATOM 698 N N . ALA A 1 111 ? 12.84617 -2.35162 37.69798 1.000 13.01681 96 ALA A N 1
ATOM 699 C CA . ALA A 1 111 ? 14.14221 -2.46046 38.36306 1.000 14.36521 96 ALA A CA 1
ATOM 700 C C . ALA A 1 111 ? 14.01731 -2.39105 39.88044 1.000 16.23002 96 ALA A C 1
ATOM 701 O O . ALA A 1 111 ? 14.75850 -3.08069 40.59844 1.000 15.78808 96 ALA A O 1
ATOM 703 N N . SER A 1 112 ? 13.10925 -1.55884 40.39966 1.000 15.29693 97 SER A N 1
ATOM 704 C CA . SER A 1 112 ? 12.97597 -1.50278 41.85709 1.000 13.89369 97 SER A CA 1
ATOM 705 C C . SER A 1 112 ? 12.33338 -2.77930 42.39217 1.000 15.39857 97 SER A C 1
ATOM 706 O O . SER A 1 112 ? 12.64489 -3.20640 43.50644 1.000 15.86898 97 SER A O 1
ATOM 709 N N . PHE A 1 113 ? 11.44679 -3.40759 41.61954 1.000 13.89795 98 PHE A N 1
ATOM 710 C CA . PHE A 1 113 ? 10.89837 -4.68572 42.05730 1.000 17.54586 98 PHE A CA 1
ATOM 711 C C . PHE A 1 113 ? 12.01018 -5.71658 42.20392 1.000 17.25130 98 PHE A C 1
ATOM 712 O O . PHE A 1 113 ? 12.02408 -6.50237 43.15987 1.000 16.64059 98 PHE A O 1
ATOM 720 N N . ASN A 1 114 ? 12.96536 -5.71690 41.26748 1.000 15.79466 99 ASN A N 1
ATOM 721 C CA . ASN A 1 114 ? 14.03909 -6.70350 41.29694 1.000 14.50580 99 ASN A CA 1
ATOM 722 C C . ASN A 1 114 ? 15.11074 -6.37363 42.33027 1.000 15.16307 99 ASN A C 1
ATOM 723 O O . ASN A 1 114 ? 15.77195 -7.28478 42.84261 1.000 16.14405 99 ASN A O 1
ATOM 728 N N . CYS A 1 115 ? 15.31036 -5.09000 42.64382 1.000 13.11725 100 CYS A N 1
ATOM 729 C CA . CYS A 1 115 ? 16.26798 -4.70995 43.67102 1.000 12.58569 100 CYS A CA 1
ATOM 730 C C . CYS A 1 115 ? 15.68087 -4.73230 45.07124 1.000 14.55522 100 CYS A C 1
ATOM 731 O O . CYS A 1 115 ? 16.44624 -4.69921 46.03935 1.000 15.61500 100 CYS A O 1
ATOM 734 N N . VAL A 1 116 ? 14.35502 -4.70799 45.21058 1.000 16.07562 101 VAL A N 1
ATOM 735 C CA . VAL A 1 116 ? 13.77198 -4.46632 46.52487 1.000 15.85414 101 VAL A CA 1
ATOM 736 C C . VAL A 1 116 ? 12.62461 -5.43326 46.79195 1.000 15.58809 101 VAL A C 1
ATOM 737 O O . VAL A 1 116 ? 12.74684 -6.31256 47.65611 1.000 18.19622 101 VAL A O 1
ATOM 741 N N . ASP A 1 117 ? 11.50834 -5.27513 46.05971 1.000 15.73135 102 ASP A N 1
ATOM 742 C CA . ASP A 1 117 ? 10.27514 -5.99962 46.38747 1.000 15.93971 102 ASP A CA 1
ATOM 743 C C . ASP A 1 117 ? 10.51630 -7.49049 46.53471 1.000 16.43052 102 ASP A C 1
ATOM 744 O O . ASP A 1 117 ? 10.06438 -8.10531 47.50503 1.000 15.90674 102 ASP A O 1
ATOM 749 N N . ARG A 1 118 ? 11.16551 -8.11033 45.54430 1.000 15.26439 103 ARG A N 1
ATOM 750 C CA . ARG A 1 118 ? 11.20273 -9.57168 45.56156 1.000 17.08864 103 ARG A CA 1
ATOM 751 C C . ARG A 1 118 ? 12.00752 -10.08817 46.74468 1.000 18.65763 103 ARG A C 1
ATOM 752 O O . ARG A 1 118 ? 11.76691 -11.20567 47.21883 1.000 20.18988 103 ARG A O 1
ATOM 760 N N . HIS A 1 119 ? 12.94562 -9.28533 47.24074 1.000 17.92587 104 HIS A N 1
ATOM 761 C CA . HIS A 1 119 ? 13.71575 -9.65508 48.42238 1.000 16.73209 104 HIS A CA 1
ATOM 762 C C . HIS A 1 119 ? 12.94398 -9.36870 49.70095 1.000 17.77173 104 HIS A C 1
ATOM 763 O O . HIS A 1 119 ? 12.96844 -10.17067 50.63992 1.000 19.06304 104 HIS A O 1
ATOM 770 N N . ALA A 1 120 ? 12.26025 -8.22732 49.76125 1.000 19.07132 105 ALA A N 1
ATOM 771 C CA . ALA A 1 120 ? 11.44246 -7.94039 50.93290 1.000 19.18769 105 ALA A CA 1
ATOM 772 C C . ALA A 1 120 ? 10.33193 -8.96463 51.08964 1.000 20.13209 105 ALA A C 1
ATOM 773 O O . ALA A 1 120 ? 9.95043 -9.29201 52.21832 1.000 19.85709 105 ALA A O 1
ATOM 775 N N A MET A 1 121 ? 9.77784 -9.45839 49.97678 0.548 18.53966 106 MET A N 1
ATOM 776 N N B MET A 1 121 ? 9.80960 -9.48142 49.97064 0.452 18.55892 106 MET A N 1
ATOM 777 C CA A MET A 1 121 ? 8.76594 -10.50941 50.06090 0.548 21.09087 106 MET A CA 1
ATOM 778 C CA B MET A 1 121 ? 8.75764 -10.49429 50.01526 0.452 21.10366 106 MET A CA 1
ATOM 779 C C A MET A 1 121 ? 9.31984 -11.74336 50.74800 0.548 22.13209 106 MET A C 1
ATOM 780 C C B MET A 1 121 ? 9.26398 -11.81409 50.58388 0.452 22.12286 106 MET A C 1
ATOM 781 O O A MET A 1 121 ? 8.62907 -12.38728 51.54751 0.548 22.29632 106 MET A O 1
ATOM 782 O O B MET A 1 121 ? 8.47913 -12.58244 51.15676 0.452 21.79792 106 MET A O 1
ATOM 791 N N . ARG A 1 122 ? 10.55447 -12.10665 50.42337 1.000 20.37693 107 ARG A N 1
ATOM 792 C CA . ARG A 1 122 ? 11.12013 -13.35949 50.90542 1.000 21.43422 107 ARG A CA 1
ATOM 793 C C . ARG A 1 122 ? 11.78844 -13.22456 52.26229 1.000 24.09812 107 ARG A C 1
ATOM 794 O O . ARG A 1 122 ? 11.75207 -14.16890 53.05303 1.000 22.43925 107 ARG A O 1
ATOM 796 N N . ASP A 1 123 ? 12.39385 -12.07810 52.56190 1.000 21.93365 108 ASP A N 1
ATOM 797 C CA . ASP A 1 123 ? 13.19515 -11.91888 53.77576 1.000 22.30035 108 ASP A CA 1
ATOM 798 C C . ASP A 1 123 ? 13.17653 -10.44890 54.16020 1.000 22.75204 108 ASP A C 1
ATOM 799 O O . ASP A 1 123 ? 14.15890 -9.72948 53.97060 1.000 22.58173 108 ASP A O 1
ATOM 804 N N . PRO A 1 124 ? 12.05306 -9.96414 54.69564 1.000 20.78726 109 PRO A N 1
ATOM 805 C CA . PRO A 1 124 ? 11.92315 -8.51783 54.92986 1.000 21.41006 109 PRO A CA 1
ATOM 806 C C . PRO A 1 124 ? 12.96446 -7.95873 55.87948 1.000 22.47641 109 PRO A C 1
ATOM 807 O O . PRO A 1 124 ? 13.36235 -6.80043 55.72230 1.000 17.66625 109 PRO A O 1
ATOM 811 N N . ASN A 1 125 ? 13.42608 -8.73941 56.85799 1.000 18.66094 110 ASN A N 1
ATOM 812 C CA . ASN A 1 125 ? 14.35550 -8.21691 57.85002 1.000 23.10340 110 ASN A CA 1
ATOM 813 C C . ASN A 1 125 ? 15.81768 -8.40393 57.46546 1.000 23.81520 110 ASN A C 1
ATOM 814 O O . ASN A 1 125 ? 16.70027 -8.02628 58.24065 1.000 23.64250 110 ASN A O 1
ATOM 819 N N . LYS A 1 126 ? 16.09638 -8.95559 56.29100 1.000 22.60676 111 LYS A N 1
ATOM 820 C CA . LYS A 1 126 ? 17.47114 -8.99488 55.81665 1.000 21.12092 111 LYS A CA 1
ATOM 821 C C . LYS A 1 126 ? 17.99147 -7.57746 55.61623 1.000 21.29905 111 LYS A C 1
ATOM 822 O O . LYS A 1 126 ? 17.28244 -6.71230 55.10247 1.000 19.26639 111 LYS A O 1
ATOM 828 N N . VAL A 1 127 ? 19.23588 -7.33550 56.02190 1.000 20.22506 112 VAL A N 1
ATOM 829 C CA . VAL A 1 127 ? 19.81629 -6.00490 55.84419 1.000 16.83526 112 VAL A CA 1
ATOM 830 C C . VAL A 1 127 ? 20.14349 -5.80499 54.36537 1.000 18.30244 112 VAL A C 1
ATOM 831 O O . VAL A 1 127 ? 20.87594 -6.59801 53.76549 1.000 20.20571 112 VAL A O 1
ATOM 835 N N . ALA A 1 128 ? 19.60438 -4.73734 53.77012 1.000 18.26209 113 ALA A N 1
ATOM 836 C CA . ALA A 1 128 ? 19.92640 -4.40793 52.38117 1.000 18.77210 113 ALA A CA 1
ATOM 837 C C . ALA A 1 128 ? 21.07644 -3.40880 52.28200 1.000 18.78513 113 ALA A C 1
ATOM 838 O O . ALA A 1 128 ? 21.93675 -3.54062 51.40233 1.000 17.15287 113 ALA A O 1
ATOM 840 N N . ILE A 1 129 ? 21.10628 -2.41091 53.16827 1.000 17.04252 114 ILE A N 1
ATOM 841 C CA . ILE A 1 129 ? 22.07789 -1.32555 53.09762 1.000 16.02065 114 ILE A CA 1
ATOM 842 C C . ILE A 1 129 ? 22.73187 -1.14863 54.45827 1.000 17.30225 114 ILE A C 1
ATOM 843 O O . ILE A 1 129 ? 22.03773 -0.99973 55.46852 1.000 18.11886 114 ILE A O 1
ATOM 848 N N . ILE A 1 130 ? 24.05856 -1.12024 54.48190 1.000 14.93627 115 ILE A N 1
ATOM 849 C CA . ILE A 1 130 ? 24.79659 -0.62770 55.63731 1.000 14.50181 115 ILE A CA 1
ATOM 850 C C . ILE A 1 130 ? 25.27732 0.77464 55.29944 1.000 18.22595 115 ILE A C 1
ATOM 851 O O . ILE A 1 130 ? 26.06577 0.95837 54.36725 1.000 18.34733 115 ILE A O 1
ATOM 856 N N . TYR A 1 131 ? 24.79456 1.76418 56.03747 1.000 19.17236 116 TYR A N 1
ATOM 857 C CA . TYR A 1 131 ? 25.23831 3.14401 55.85658 1.000 18.27282 116 TYR A CA 1
ATOM 858 C C . TYR A 1 131 ? 26.36503 3.42284 56.83565 1.000 18.16119 116 TYR A C 1
ATOM 859 O O . TYR A 1 131 ? 26.17648 3.33454 58.05393 1.000 20.45949 116 TYR A O 1
ATOM 868 N N . GLU A 1 132 ? 27.53658 3.71770 56.30597 1.000 16.12047 117 GLU A N 1
ATOM 869 C CA . GLU A 1 132 ? 28.67615 4.13710 57.10811 1.000 18.07309 117 GLU A CA 1
ATOM 870 C C . GLU A 1 132 ? 28.79638 5.64622 56.93557 1.000 21.32814 117 GLU A C 1
ATOM 871 O O . GLU A 1 132 ? 29.11176 6.12385 55.83860 1.000 19.46044 117 GLU A O 1
ATOM 877 N N . ALA A 1 133 ? 28.51559 6.39294 58.00328 1.000 20.25378 118 ALA A N 1
ATOM 878 C CA . ALA A 1 133 ? 28.47349 7.84683 57.92730 1.000 20.91926 118 ALA A CA 1
ATOM 879 C C . ALA A 1 133 ? 29.88402 8.43432 57.92664 1.000 20.51866 118 ALA A C 1
ATOM 880 O O . ALA A 1 133 ? 30.87211 7.75455 58.22599 1.000 20.63281 118 ALA A O 1
ATOM 882 N N . ASP A 1 134 ? 29.97585 9.72850 57.58369 1.000 22.01643 119 ASP A N 1
ATOM 883 C CA . ASP A 1 134 ? 31.27862 10.39156 57.55597 1.000 20.33532 119 ASP A CA 1
ATOM 884 C C . ASP A 1 134 ? 32.00626 10.23908 58.88364 1.000 25.20026 119 ASP A C 1
ATOM 885 O O . ASP A 1 134 ? 33.20921 9.94435 58.91299 1.000 24.12272 119 ASP A O 1
ATOM 890 N N . GLU A 1 135 ? 31.28354 10.43269 60.01039 1.000 22.55119 120 GLU A N 1
ATOM 891 C CA . GLU A 1 135 ? 31.87731 10.19342 61.32054 1.000 26.92400 120 GLU A CA 1
ATOM 892 C C . GLU A 1 135 ? 31.71654 8.72609 61.69269 1.000 22.63504 120 GLU A C 1
ATOM 893 O O . GLU A 1 135 ? 30.61019 8.18759 61.58482 1.000 24.24234 120 GLU A O 1
ATOM 899 N N . PRO A 1 136 ? 32.77788 8.05930 62.12876 1.000 26.69719 121 PRO A N 1
ATOM 900 C CA . PRO A 1 136 ? 32.64467 6.67002 62.58111 1.000 25.53274 121 PRO A CA 1
ATOM 901 C C . PRO A 1 136 ? 31.68510 6.55430 63.75425 1.000 33.54437 121 PRO A C 1
ATOM 902 O O . PRO A 1 136 ? 31.46460 7.49892 64.51631 1.000 31.34682 121 PRO A O 1
ATOM 906 N N . GLY A 1 137 ? 31.11496 5.36186 63.89548 1.000 34.71121 122 GLY A N 1
ATOM 907 C CA . GLY A 1 137 ? 30.19721 5.09405 64.97878 1.000 36.76151 122 GLY A CA 1
ATOM 908 C C . GLY A 1 137 ? 28.81771 5.66743 64.77915 1.000 36.66015 122 GLY A C 1
ATOM 909 O O . GLY A 1 137 ? 27.95867 5.51229 65.65609 1.000 40.20603 122 GLY A O 1
ATOM 910 N N . HIS A 1 138 ? 28.57920 6.34420 63.66693 1.000 35.09231 123 HIS A N 1
ATOM 911 C CA . HIS A 1 138 ? 27.22875 6.74379 63.33589 1.000 31.50397 123 HIS A CA 1
ATOM 912 C C . HIS A 1 138 ? 26.72130 5.75426 62.28825 1.000 32.88534 123 HIS A C 1
ATOM 913 O O . HIS A 1 138 ? 27.07415 4.56758 62.33561 1.000 37.77707 123 HIS A O 1
ATOM 920 N N . GLY A 1 139 ? 25.90445 6.19765 61.35366 1.000 27.49407 124 GLY A N 1
ATOM 921 C CA . GLY A 1 139 ? 25.38706 5.27524 60.36177 1.000 24.11281 124 GLY A CA 1
ATOM 922 C C . GLY A 1 139 ? 24.29353 4.38611 60.93542 1.000 25.57803 124 GLY A C 1
ATOM 923 O O . GLY A 1 139 ? 23.90188 4.48989 62.09877 1.000 23.28177 124 GLY A O 1
ATOM 924 N N . ARG A 1 140 ? 23.78052 3.50561 60.08110 1.000 20.85484 125 ARG A N 1
ATOM 925 C CA . ARG A 1 140 ? 22.70104 2.59812 60.45643 1.000 22.29123 125 ARG A CA 1
ATOM 926 C C . ARG A 1 140 ? 22.60434 1.50892 59.40163 1.000 24.02944 125 ARG A C 1
ATOM 927 O O . ARG A 1 140 ? 23.17203 1.61676 58.30991 1.000 20.86184 125 ARG A O 1
ATOM 935 N N . SER A 1 141 ? 21.86091 0.46231 59.73822 1.000 19.54249 126 SER A N 1
ATOM 936 C CA . SER A 1 141 ? 21.56128 -0.61758 58.81003 1.000 20.90203 126 SER A CA 1
ATOM 937 C C . SER A 1 141 ? 20.08570 -0.56887 58.43073 1.000 23.01183 126 SER A C 1
ATOM 938 O O . SER A 1 141 ? 19.22614 -0.26403 59.26727 1.000 21.33903 126 SER A O 1
ATOM 941 N N . ILE A 1 142 ? 19.79843 -0.88902 57.17206 1.000 18.04413 127 ILE A N 1
ATOM 942 C CA . ILE A 1 142 ? 18.47503 -0.71001 56.58165 1.000 17.32002 127 ILE A CA 1
ATOM 943 C C . ILE A 1 142 ? 18.02097 -2.03821 55.98801 1.000 19.20629 127 ILE A C 1
ATOM 944 O O . ILE A 1 142 ? 18.68704 -2.57985 55.09955 1.000 18.78664 127 ILE A O 1
ATOM 949 N N . THR A 1 143 ? 16.88551 -2.55680 56.45759 1.000 18.37802 128 THR A N 1
ATOM 950 C CA . THR A 1 143 ? 16.40664 -3.83391 55.94625 1.000 17.46413 128 THR A CA 1
ATOM 951 C C . THR A 1 143 ? 15.73992 -3.66527 54.57810 1.000 17.72031 128 THR A C 1
ATOM 952 O O . THR A 1 143 ? 15.42501 -2.55397 54.13445 1.000 16.86500 128 THR A O 1
ATOM 956 N N . TYR A 1 144 ? 15.50231 -4.79776 53.90785 1.000 17.01853 129 TYR A N 1
ATOM 957 C CA . TYR A 1 144 ? 14.79925 -4.74517 52.62770 1.000 17.63166 129 TYR A CA 1
ATOM 958 C C . TYR A 1 144 ? 13.38534 -4.20544 52.79088 1.000 16.83090 129 TYR A C 1
ATOM 959 O O . TYR A 1 144 ? 12.89772 -3.47194 51.92488 1.000 17.61886 129 TYR A O 1
ATOM 968 N N . ALA A 1 145 ? 12.71299 -4.53402 53.90238 1.000 15.32481 130 ALA A N 1
ATOM 969 C CA . ALA A 1 145 ? 11.38811 -3.95741 54.12378 1.000 16.29946 130 ALA A CA 1
ATOM 970 C C . ALA A 1 145 ? 11.47134 -2.45618 54.38869 1.000 16.39541 130 ALA A C 1
ATOM 971 O O . ALA A 1 145 ? 10.61875 -1.69149 53.92608 1.000 19.03540 130 ALA A O 1
ATOM 973 N N . GLU A 1 146 ? 12.48607 -2.01145 55.13484 1.000 16.63563 131 GLU A N 1
ATOM 974 C CA . GLU A 1 146 ? 12.66143 -0.57449 55.32703 1.000 17.14122 131 GLU A CA 1
ATOM 975 C C . GLU A 1 146 ? 12.97094 0.11370 54.00359 1.000 16.69421 131 GLU A C 1
ATOM 976 O O . GLU A 1 146 ? 12.49111 1.22369 53.74482 1.000 17.43799 131 GLU A O 1
ATOM 982 N N . LEU A 1 147 ? 13.79830 -0.52626 53.16827 1.000 14.01179 132 LEU A N 1
ATOM 983 C CA . LEU A 1 147 ? 14.11773 0.01615 51.85037 1.000 15.37594 132 LEU A CA 1
ATOM 984 C C . LEU A 1 147 ? 12.86493 0.15091 50.98722 1.000 17.48421 132 LEU A C 1
ATOM 985 O O . LEU A 1 147 ? 12.67677 1.16396 50.30176 1.000 15.45228 132 LEU A O 1
ATOM 990 N N . LEU A 1 148 ? 11.98981 -0.85426 51.01633 1.000 14.09435 133 LEU A N 1
ATOM 991 C CA . LEU A 1 148 ? 10.76614 -0.78611 50.21804 1.000 14.50550 133 LEU A CA 1
ATOM 992 C C . LEU A 1 148 ? 9.88822 0.37192 50.66646 1.000 16.55089 133 LEU A C 1
ATOM 993 O O . LEU A 1 148 ? 9.31349 1.08561 49.83658 1.000 15.74313 133 LEU A O 1
ATOM 998 N N . LYS A 1 149 ? 9.78776 0.58071 51.98029 1.000 14.63633 134 LYS A N 1
ATOM 999 C CA . LYS A 1 149 ? 9.06119 1.73972 52.49553 1.000 14.46646 134 LYS A CA 1
ATOM 1000 C C . LYS A 1 149 ? 9.65376 3.05615 51.99515 1.000 17.36048 134 LYS A C 1
ATOM 1001 O O . LYS A 1 149 ? 8.91915 3.93961 51.53072 1.000 16.55256 134 LYS A O 1
ATOM 1007 N N . GLU A 1 150 ? 10.97203 3.23946 52.13426 1.000 16.05502 135 GLU A N 1
ATOM 1008 C CA . GLU A 1 150 ? 11.53747 4.54339 51.79306 1.000 18.40059 135 GLU A CA 1
ATOM 1009 C C . GLU A 1 150 ? 11.47380 4.79255 50.29207 1.000 18.56510 135 GLU A C 1
ATOM 1010 O O . GLU A 1 150 ? 11.22073 5.92279 49.86256 1.000 17.79515 135 GLU A O 1
ATOM 1016 N N . VAL A 1 151 ? 11.71018 3.75320 49.48230 1.000 15.23957 136 VAL A N 1
ATOM 1017 C CA . VAL A 1 151 ? 11.57990 3.91221 48.03695 1.000 15.41524 136 VAL A CA 1
ATOM 1018 C C . VAL A 1 151 ? 10.14045 4.24645 47.67084 1.000 18.58235 136 VAL A C 1
ATOM 1019 O O . VAL A 1 151 ? 9.88134 5.12557 46.83594 1.000 15.36955 136 VAL A O 1
ATOM 1023 N N . SER A 1 152 ? 9.18011 3.56708 48.30574 1.000 15.30394 137 SER A N 1
ATOM 1024 C CA . SER A 1 152 ? 7.77141 3.80188 47.99398 1.000 15.54981 137 SER A CA 1
ATOM 1025 C C . SER A 1 152 ? 7.34987 5.22109 48.34529 1.000 17.12945 137 SER A C 1
ATOM 1026 O O . SER A 1 152 ? 6.68439 5.89425 47.55563 1.000 15.78306 137 SER A O 1
ATOM 1029 N N . ARG A 1 153 ? 7.68202 5.68227 49.54755 1.000 16.31086 138 ARG A N 1
ATOM 1030 C CA . ARG A 1 153 ? 7.12564 6.97861 49.89218 1.000 18.69847 138 ARG A CA 1
ATOM 1031 C C . ARG A 1 153 ? 7.87557 8.10611 49.19446 1.000 18.23010 138 ARG A C 1
ATOM 1032 O O . ARG A 1 153 ? 7.26760 9.13344 48.90022 1.000 17.92562 138 ARG A O 1
ATOM 1040 N N . LEU A 1 154 ? 9.14826 7.91031 48.83095 1.000 16.32530 139 LEU A N 1
ATOM 1041 C CA . LEU A 1 154 ? 9.80985 8.91868 48.00007 1.000 16.29590 139 LEU A CA 1
ATOM 1042 C C . LEU A 1 154 ? 9.21266 8.93327 46.59561 1.000 16.78687 139 LEU A C 1
ATOM 1043 O O . LEU A 1 154 ? 9.00702 10.00092 46.00491 1.000 15.92912 139 LEU A O 1
ATOM 1048 N N . ALA A 1 155 ? 8.91304 7.75817 46.04853 1.000 16.25248 140 ALA A N 1
ATOM 1049 C CA . ALA A 1 155 ? 8.22810 7.71571 44.76229 1.000 14.94474 140 ALA A CA 1
ATOM 1050 C C . ALA A 1 155 ? 6.86982 8.41550 44.83759 1.000 15.95142 140 ALA A C 1
ATOM 1051 O O . ALA A 1 155 ? 6.47306 9.11838 43.90127 1.000 15.04677 140 ALA A O 1
ATOM 1053 N N . TRP A 1 156 ? 6.14519 8.24648 45.95235 1.000 15.66077 141 TRP A N 1
ATOM 1054 C CA . TRP A 1 156 ? 4.89121 8.97376 46.13822 1.000 16.20364 141 TRP A CA 1
ATOM 1055 C C . TRP A 1 156 ? 5.10302 10.48940 46.06490 1.000 16.79620 141 TRP A C 1
ATOM 1056 O O . TRP A 1 156 ? 4.25841 11.21745 45.52679 1.000 16.79200 141 TRP A O 1
ATOM 1067 N N . VAL A 1 157 ? 6.19552 10.98675 46.64910 1.000 15.74500 142 VAL A N 1
ATOM 1068 C CA . VAL A 1 157 ? 6.46348 12.43269 46.61151 1.000 14.41393 142 VAL A CA 1
ATOM 1069 C C . VAL A 1 157 ? 6.60685 12.89957 45.17064 1.000 16.97723 142 VAL A C 1
ATOM 1070 O O . VAL A 1 157 ? 5.97389 13.87114 44.74063 1.000 19.23600 142 VAL A O 1
ATOM 1074 N N . MET A 1 158 ? 7.44522 12.21025 44.40201 1.000 14.43162 143 MET A N 1
ATOM 1075 C CA . MET A 1 158 ? 7.65254 12.60520 43.01454 1.000 17.31431 143 MET A CA 1
ATOM 1076 C C . MET A 1 158 ? 6.35755 12.52138 42.22411 1.000 16.77271 143 MET A C 1
ATOM 1077 O O . MET A 1 158 ? 6.03204 13.42939 41.45419 1.000 19.21576 143 MET A O 1
ATOM 1082 N N . LYS A 1 159 ? 5.62301 11.41362 42.37908 1.000 17.35182 144 LYS A N 1
ATOM 1083 C CA . LYS A 1 159 ? 4.33490 11.27609 41.70708 1.000 18.95811 144 LYS A CA 1
ATOM 1084 C C . LYS A 1 159 ? 3.39944 12.42008 42.08339 1.000 19.54209 144 LYS A C 1
ATOM 1085 O O . LYS A 1 159 ? 2.74112 13.00853 41.22002 1.000 19.45393 144 LYS A O 1
ATOM 1091 N N . SER A 1 160 ? 3.31851 12.74286 43.37289 1.000 18.05278 145 SER A N 1
ATOM 1092 C CA . SER A 1 160 ? 2.40617 13.81079 43.79259 1.000 19.70486 145 SER A CA 1
ATOM 1093 C C . SER A 1 160 ? 2.82042 15.16462 43.23158 1.000 23.94787 145 SER A C 1
ATOM 1094 O O . SER A 1 160 ? 1.97115 16.03763 43.00644 1.000 24.49163 145 SER A O 1
ATOM 1097 N N . GLN A 1 161 ? 4.11284 15.36439 43.02525 1.000 17.47540 146 GLN A N 1
ATOM 1098 C CA . GLN A 1 161 ? 4.61197 16.61453 42.47778 1.000 21.63075 146 GLN A CA 1
ATOM 1099 C C . GLN A 1 161 ? 4.58215 16.64170 40.95553 1.000 25.33793 146 GLN A C 1
ATOM 1100 O O . GLN A 1 161 ? 4.98098 17.64957 40.36490 1.000 29.22938 146 GLN A O 1
ATOM 1106 N N . GLY A 1 162 ? 4.10040 15.57657 40.31308 1.000 20.91461 147 GLY A N 1
ATOM 1107 C CA . GLY A 1 162 ? 3.87205 15.57616 38.87838 1.000 21.78390 147 GLY A CA 1
ATOM 1108 C C . GLY A 1 162 ? 4.87862 14.81402 38.03766 1.000 23.67207 147 GLY A C 1
ATOM 1109 O O . GLY A 1 162 ? 4.78838 14.86452 36.80609 1.000 22.49019 147 GLY A O 1
ATOM 1110 N N . VAL A 1 163 ? 5.83354 14.11612 38.65160 1.000 19.67399 148 VAL A N 1
ATOM 1111 C CA . VAL A 1 163 ? 6.77491 13.31439 37.87177 1.000 20.15155 148 VAL A CA 1
ATOM 1112 C C . VAL A 1 163 ? 6.04740 12.11043 37.29360 1.000 22.17151 148 VAL A C 1
ATOM 1113 O O . VAL A 1 163 ? 5.29073 11.42693 38.00111 1.000 20.85370 148 VAL A O 1
ATOM 1117 N N . ARG A 1 164 ? 6.29774 11.82556 36.01348 1.000 18.64543 149 ARG A N 1
ATOM 1118 C CA A ARG A 1 164 ? 5.63166 10.73525 35.31023 0.681 21.42746 149 ARG A CA 1
ATOM 1119 C CA B ARG A 1 164 ? 5.63186 10.73477 35.31214 0.319 21.49699 149 ARG A CA 1
ATOM 1120 C C . ARG A 1 164 ? 6.64953 9.83316 34.62443 1.000 21.77300 149 ARG A C 1
ATOM 1121 O O . ARG A 1 164 ? 7.81007 10.20458 34.41840 1.000 18.64860 149 ARG A O 1
ATOM 1136 N N . LYS A 1 165 ? 6.18503 8.63168 34.26866 1.000 19.68854 150 LYS A N 1
ATOM 1137 C CA . LYS A 1 165 ? 6.98688 7.69150 33.50032 1.000 19.26022 150 LYS A CA 1
ATOM 1138 C C . LYS A 1 165 ? 7.63820 8.38853 32.31040 1.000 20.96440 150 LYS A C 1
ATOM 1139 O O . LYS A 1 165 ? 6.97592 9.09685 31.53905 1.000 19.99602 150 LYS A O 1
ATOM 1145 N N . GLY A 1 166 ? 8.94667 8.19581 32.17271 1.000 17.26098 151 GLY A N 1
ATOM 1146 C CA . GLY A 1 166 ? 9.68420 8.76446 31.06972 1.000 18.21659 151 GLY A CA 1
ATOM 1147 C C . GLY A 1 166 ? 10.27518 10.13406 31.32109 1.000 19.62903 151 GLY A C 1
ATOM 1148 O O . GLY A 1 166 ? 11.06610 10.60255 30.49233 1.000 20.02663 151 GLY A O 1
ATOM 1149 N N . ASP A 1 167 ? 9.89812 10.79870 32.41465 1.000 19.49681 152 ASP A N 1
ATOM 1150 C CA . ASP A 1 167 ? 10.53208 12.05008 32.81173 1.000 20.00576 152 ASP A CA 1
ATOM 1151 C C . ASP A 1 167 ? 11.92278 11.78473 33.36796 1.000 20.14216 152 ASP A C 1
ATOM 1152 O O . ASP A 1 167 ? 12.16495 10.76202 34.01359 1.000 18.13483 152 ASP A O 1
ATOM 1157 N N . THR A 1 168 ? 12.83552 12.73626 33.16239 1.000 17.83665 153 THR A N 1
ATOM 1158 C CA . THR A 1 168 ? 14.13502 12.62609 33.81842 1.000 17.54616 153 THR A CA 1
ATOM 1159 C C . THR A 1 168 ? 14.08998 13.35022 35.15656 1.000 18.66608 153 THR A C 1
ATOM 1160 O O . THR A 1 168 ? 13.35402 14.32107 35.32961 1.000 19.04784 153 THR A O 1
ATOM 1164 N N . VAL A 1 169 ? 14.87438 12.85958 36.10939 1.000 15.43492 154 VAL A N 1
ATOM 1165 C CA . VAL A 1 169 ? 14.96790 13.44962 37.44017 1.000 17.09223 154 VAL A CA 1
ATOM 1166 C C . VAL A 1 169 ? 16.44412 13.65687 37.74300 1.000 18.52488 154 VAL A C 1
ATOM 1167 O O . VAL A 1 169 ? 17.23230 12.70914 37.67417 1.000 17.22081 154 VAL A O 1
ATOM 1171 N N . ALA A 1 170 ? 16.82324 14.89377 38.05812 1.000 18.43565 155 ALA A N 1
ATOM 1172 C CA . ALA A 1 170 ? 18.21003 15.18120 38.39102 1.000 18.73711 155 ALA A CA 1
ATOM 1173 C C . ALA A 1 170 ? 18.47536 14.80510 39.84385 1.000 19.98208 155 ALA A C 1
ATOM 1174 O O . ALA A 1 170 ? 17.68318 15.12729 40.72784 1.000 18.60865 155 ALA A O 1
ATOM 1176 N N . ILE A 1 171 ? 19.59217 14.13128 40.10173 1.000 17.25315 156 ILE A N 1
ATOM 1177 C CA . ILE A 1 171 ? 19.95364 13.74749 41.45891 1.000 18.58053 156 ILE A CA 1
ATOM 1178 C C . ILE A 1 171 ? 21.33314 14.32146 41.76141 1.000 19.51690 156 ILE A C 1
ATOM 1179 O O . ILE A 1 171 ? 22.28910 14.07770 41.01580 1.000 17.30757 156 ILE A O 1
ATOM 1184 N N . TYR A 1 172 ? 21.43157 15.11528 42.84153 1.000 17.74227 157 TYR A N 1
ATOM 1185 C CA . TYR A 1 172 ? 22.69103 15.76051 43.22879 1.000 18.00419 157 TYR A CA 1
ATOM 1186 C C . TYR A 1 172 ? 22.88299 15.43913 44.70699 1.000 19.50193 157 TYR A C 1
ATOM 1187 O O . TYR A 1 172 ? 22.60693 16.27086 45.57607 1.000 18.00564 157 TYR A O 1
ATOM 1196 N N . LEU A 1 173 ? 23.34772 14.22237 44.98329 1.000 18.47043 158 LEU A N 1
ATOM 1197 C CA . LEU A 1 173 ? 23.39967 13.69690 46.33940 1.000 17.48389 158 LEU A CA 1
ATOM 1198 C C . LEU A 1 173 ? 24.77360 13.12764 46.66034 1.000 21.07949 158 LEU A C 1
ATOM 1199 O O . LEU A 1 173 ? 25.45504 12.59491 45.77743 1.000 20.48514 158 LEU A O 1
ATOM 1204 N N . PRO A 1 174 ? 25.19114 13.20437 47.93602 1.000 19.22555 159 PRO A N 1
ATOM 1205 C CA . PRO A 1 174 ? 26.41525 12.53104 48.36860 1.000 17.45529 159 PRO A CA 1
ATOM 1206 C C . PRO A 1 174 ? 26.12216 11.07584 48.67837 1.000 19.60427 159 PRO A C 1
ATOM 1207 O O . PRO A 1 174 ? 24.99265 10.61486 48.46553 1.000 17.97047 159 PRO A O 1
ATOM 1211 N N . MET A 1 175 ? 27.11088 10.35792 49.21653 1.000 16.85128 160 MET A N 1
ATOM 1212 C CA . MET A 1 175 ? 26.96471 8.91618 49.46308 1.000 17.73628 160 MET A CA 1
ATOM 1213 C C . MET A 1 175 ? 26.24874 8.71161 50.79629 1.000 20.48103 160 MET A C 1
ATOM 1214 O O . MET A 1 175 ? 26.84488 8.46211 51.85016 1.000 20.53277 160 MET A O 1
ATOM 1219 N N . ILE A 1 176 ? 24.93555 8.86138 50.74208 1.000 18.58938 161 ILE A N 1
ATOM 1220 C CA . ILE A 1 176 ? 24.05937 8.53174 51.86181 1.000 19.52023 161 ILE A CA 1
ATOM 1221 C C . ILE A 1 176 ? 23.03454 7.53697 51.33976 1.000 19.91774 161 ILE A C 1
ATOM 1222 O O . ILE A 1 176 ? 22.79886 7.45653 50.12164 1.000 18.79410 161 ILE A O 1
ATOM 1227 N N . PRO A 1 177 ? 22.37590 6.78351 52.22541 1.000 16.32147 162 PRO A N 1
ATOM 1228 C CA . PRO A 1 177 ? 21.42513 5.77302 51.73163 1.000 18.82273 162 PRO A CA 1
ATOM 1229 C C . PRO A 1 177 ? 20.25599 6.39323 50.99011 1.000 16.75301 162 PRO A C 1
ATOM 1230 O O . PRO A 1 177 ? 19.67355 5.73850 50.12179 1.000 14.96594 162 PRO A O 1
ATOM 1234 N N . GLU A 1 178 ? 19.94565 7.67044 51.25847 1.000 17.44234 163 GLU A N 1
ATOM 1235 C CA . GLU A 1 178 ? 18.93009 8.37982 50.48919 1.000 17.78685 163 GLU A CA 1
ATOM 1236 C C . GLU A 1 178 ? 19.28089 8.46299 49.00028 1.000 16.67354 163 GLU A C 1
ATOM 1237 O O . GLU A 1 178 ? 18.37954 8.61488 48.16949 1.000 16.54506 163 GLU A O 1
ATOM 1243 N N . ALA A 1 179 ? 20.56265 8.34604 48.63676 1.000 15.29261 164 ALA A N 1
ATOM 1244 C CA . ALA A 1 179 ? 20.89558 8.28964 47.21547 1.000 16.47842 164 ALA A CA 1
ATOM 1245 C C . ALA A 1 179 ? 20.35738 7.00941 46.58735 1.000 19.46485 164 ALA A C 1
ATOM 1246 O O . ALA A 1 179 ? 19.76814 7.04085 45.50118 1.000 16.58671 164 ALA A O 1
ATOM 1248 N N . ILE A 1 180 ? 20.49868 5.87884 47.28147 1.000 16.82160 165 ILE A N 1
ATOM 1249 C CA . ILE A 1 180 ? 19.89732 4.64079 46.78121 1.000 15.75852 165 ILE A CA 1
ATOM 1250 C C . ILE A 1 180 ? 18.37770 4.75676 46.74323 1.000 16.38148 165 ILE A C 1
ATOM 1251 O O . ILE A 1 180 ? 17.73508 4.35217 45.76034 1.000 15.04118 165 ILE A O 1
ATOM 1256 N N . PHE A 1 181 ? 17.76892 5.31990 47.79694 1.000 14.09500 166 PHE A N 1
ATOM 1257 C CA . PHE A 1 181 ? 16.31781 5.53807 47.75345 1.000 17.66439 166 PHE A CA 1
ATOM 1258 C C . PHE A 1 181 ? 15.92979 6.29918 46.49491 1.000 15.52693 166 PHE A C 1
ATOM 1259 O O . PHE A 1 181 ? 14.91869 5.98493 45.84884 1.000 15.95878 166 PHE A O 1
ATOM 1267 N N . ALA A 1 182 ? 16.71154 7.32740 46.15182 1.000 16.96238 167 ALA A N 1
ATOM 1268 C CA . ALA A 1 182 ? 16.34939 8.20253 45.04122 1.000 15.53999 167 ALA A CA 1
ATOM 1269 C C . ALA A 1 182 ? 16.45768 7.47803 43.70321 1.000 17.77696 167 ALA A C 1
ATOM 1270 O O . ALA A 1 182 ? 15.55673 7.58185 42.86380 1.000 15.78207 167 ALA A O 1
ATOM 1272 N N . LEU A 1 183 ? 17.56278 6.75668 43.46528 1.000 15.52592 168 LEU A N 1
ATOM 1273 C CA . LEU A 1 183 ? 17.66551 6.02977 42.19930 1.000 15.32044 168 LEU A CA 1
ATOM 1274 C C . LEU A 1 183 ? 16.50944 5.05602 42.05083 1.000 15.01041 168 LEU A C 1
ATOM 1275 O O . LEU A 1 183 ? 15.86502 4.98228 40.99891 1.000 15.01761 168 LEU A O 1
ATOM 1280 N N . LEU A 1 184 ? 16.24241 4.28386 43.09890 1.000 15.50635 169 LEU A N 1
ATOM 1281 C CA . LEU A 1 184 ? 15.25803 3.21859 42.97819 1.000 14.00244 169 LEU A CA 1
ATOM 1282 C C . LEU A 1 184 ? 13.83081 3.75833 42.98027 1.000 16.69631 169 LEU A C 1
ATOM 1283 O O . LEU A 1 184 ? 12.94200 3.13806 42.37720 1.000 14.33727 169 LEU A O 1
ATOM 1288 N N . ALA A 1 185 ? 13.58526 4.90139 43.63865 1.000 15.64372 170 ALA A N 1
ATOM 1289 C CA . ALA A 1 185 ? 12.25665 5.49254 43.54384 1.000 14.99367 170 ALA A CA 1
ATOM 1290 C C . ALA A 1 185 ? 11.99817 6.01096 42.13228 1.000 15.54565 170 ALA A C 1
ATOM 1291 O O . ALA A 1 185 ? 10.88196 5.89153 41.62430 1.000 15.28691 170 ALA A O 1
ATOM 1293 N N . CYS A 1 186 ? 13.01354 6.58976 41.48212 1.000 13.89284 171 CYS A N 1
ATOM 1294 C CA . CYS A 1 186 ? 12.85303 6.94430 40.07059 1.000 14.91244 171 CYS A CA 1
ATOM 1295 C C . CYS A 1 186 ? 12.51559 5.70406 39.24281 1.000 15.30043 171 CYS A C 1
ATOM 1296 O O . CYS A 1 186 ? 11.54803 5.69678 38.47673 1.000 15.37619 171 CYS A O 1
ATOM 1299 N N . ALA A 1 187 ? 13.30409 4.63853 39.39865 1.000 14.56269 172 ALA A N 1
ATOM 1300 C CA . ALA A 1 187 ? 13.02058 3.40051 38.67076 1.000 15.66356 172 ALA A CA 1
ATOM 1301 C C . ALA A 1 187 ? 11.62738 2.86209 38.98341 1.000 16.30777 172 ALA A C 1
ATOM 1302 O O . ALA A 1 187 ? 10.97582 2.27412 38.10665 1.000 14.15061 172 ALA A O 1
ATOM 1304 N N . ARG A 1 188 ? 11.15114 3.05731 40.21527 1.000 13.23485 173 ARG A N 1
ATOM 1305 C CA . ARG A 1 188 ? 9.85742 2.48751 40.58562 1.000 13.85617 173 ARG A CA 1
ATOM 1306 C C . ARG A 1 188 ? 8.71433 3.09737 39.79164 1.000 14.63390 173 ARG A C 1
ATOM 1307 O O . ARG A 1 188 ? 7.75552 2.39191 39.44864 1.000 16.40334 173 ARG A O 1
ATOM 1315 N N . ILE A 1 189 ? 8.77419 4.40265 39.50099 1.000 13.86344 174 ILE A N 1
ATOM 1316 C CA . ILE A 1 189 ? 7.71444 5.04010 38.72516 1.000 13.15548 174 ILE A CA 1
ATOM 1317 C C . ILE A 1 189 ? 8.06913 5.16122 37.25480 1.000 18.29989 174 ILE A C 1
ATOM 1318 O O . ILE A 1 189 ? 7.29946 5.76338 36.48359 1.000 18.57501 174 ILE A O 1
ATOM 1323 N N . GLY A 1 190 ? 9.21199 4.61640 36.84079 1.000 16.08500 175 GLY A N 1
ATOM 1324 C CA . GLY A 1 190 ? 9.60762 4.67929 35.44816 1.000 15.62560 175 GLY A CA 1
ATOM 1325 C C . GLY A 1 190 ? 10.16620 6.01574 35.03521 1.000 17.04207 175 GLY A C 1
ATOM 1326 O O . GLY A 1 190 ? 10.23628 6.29988 33.83648 1.000 18.22216 175 GLY A O 1
ATOM 1327 N N . ALA A 1 191 ? 10.54725 6.85668 35.99883 1.000 15.32353 176 ALA A N 1
ATOM 1328 C CA . ALA A 1 191 ? 11.31664 8.04911 35.69223 1.000 16.56812 176 ALA A CA 1
ATOM 1329 C C . ALA A 1 191 ? 12.76445 7.64399 35.44172 1.000 18.60735 176 ALA A C 1
ATOM 1330 O O . ALA A 1 191 ? 13.19658 6.55061 35.80790 1.000 23.58503 176 ALA A O 1
ATOM 1332 N N . ILE A 1 192 ? 13.49736 8.52089 34.77673 1.000 16.05594 177 ILE A N 1
ATOM 1333 C CA . ILE A 1 192 ? 14.84643 8.24358 34.29500 1.000 15.01201 177 ILE A CA 1
ATOM 1334 C C . ILE A 1 192 ? 15.80217 9.04970 35.17101 1.000 15.96044 177 ILE A C 1
ATOM 1335 O O . ILE A 1 192 ? 15.90079 10.27707 35.02524 1.000 17.21162 177 ILE A O 1
ATOM 1340 N N . HIS A 1 193 ? 16.49297 8.39567 36.10214 1.000 15.06702 178 HIS A N 1
ATOM 1341 C CA . HIS A 1 193 ? 17.35185 9.17577 36.97883 1.000 16.82993 178 HIS A CA 1
ATOM 1342 C C . HIS A 1 193 ? 18.59888 9.62939 36.23475 1.000 18.56609 178 HIS A C 1
ATOM 1343 O O . HIS A 1 193 ? 19.11057 8.93897 35.34878 1.000 14.83806 178 HIS A O 1
ATOM 1350 N N . SER A 1 194 ? 19.03614 10.84429 36.55804 1.000 16.96759 179 SER A N 1
ATOM 1351 C CA . SER A 1 194 ? 20.22681 11.44334 35.96586 1.000 15.52873 179 SER A CA 1
ATOM 1352 C C . SER A 1 194 ? 21.05079 11.95725 37.13831 1.000 17.29234 179 SER A C 1
ATOM 1353 O O . SER A 1 194 ? 20.84736 13.08703 37.60215 1.000 18.08614 179 SER A O 1
ATOM 1356 N N . VAL A 1 195 ? 21.97030 11.11622 37.59522 1.000 18.93967 180 VAL A N 1
ATOM 1357 C CA . VAL A 1 195 ? 22.77701 11.38829 38.77874 1.000 17.04807 180 VAL A CA 1
ATOM 1358 C C . VAL A 1 195 ? 23.94452 12.27909 38.38710 1.000 19.29357 180 VAL A C 1
ATOM 1359 O O . VAL A 1 195 ? 24.68589 11.97537 37.44075 1.000 17.39121 180 VAL A O 1
ATOM 1363 N N . VAL A 1 196 ? 24.12701 13.36994 39.12916 1.000 16.22707 181 VAL A N 1
ATOM 1364 C CA . VAL A 1 196 ? 25.22532 14.29729 38.91270 1.000 17.16131 181 VAL A CA 1
ATOM 1365 C C . VAL A 1 196 ? 26.12629 14.23881 40.14331 1.000 17.21713 181 VAL A C 1
ATOM 1366 O O . VAL A 1 196 ? 25.67862 14.51509 41.26301 1.000 18.81697 181 VAL A O 1
ATOM 1370 N N . PHE A 1 197 ? 27.37502 13.83403 39.93877 1.000 17.88356 182 PHE A N 1
ATOM 1371 C CA . PHE A 1 197 ? 28.34683 13.71938 41.02638 1.000 20.44428 182 PHE A CA 1
ATOM 1372 C C . PHE A 1 197 ? 28.34686 14.98661 41.87064 1.000 24.16739 182 PHE A C 1
ATOM 1373 O O . PHE A 1 197 ? 28.42205 16.09341 41.33680 1.000 20.80021 182 PHE A O 1
ATOM 1381 N N . ALA A 1 198 ? 28.26193 14.82055 43.19109 1.000 21.49153 183 ALA A N 1
ATOM 1382 C CA . ALA A 1 198 ? 28.08286 15.97841 44.06294 1.000 21.99768 183 ALA A CA 1
ATOM 1383 C C . ALA A 1 198 ? 29.34501 16.81944 44.21057 1.000 26.20710 183 ALA A C 1
ATOM 1384 O O . ALA A 1 198 ? 29.32101 17.79116 44.96425 1.000 34.62912 183 ALA A O 1
ATOM 1386 N N . GLY A 1 199 ? 30.43389 16.48202 43.52856 1.000 29.20832 184 GLY A N 1
ATOM 1387 C CA . GLY A 1 199 ? 31.57842 17.36908 43.41831 1.000 29.25308 184 GLY A CA 1
ATOM 1388 C C . GLY A 1 199 ? 31.56523 18.27687 42.20557 1.000 31.99338 184 GLY A C 1
ATOM 1389 O O . GLY A 1 199 ? 32.48604 19.08532 42.04109 1.000 30.35789 184 GLY A O 1
ATOM 1390 N N . PHE A 1 200 ? 30.54076 18.18146 41.35211 1.000 26.62524 185 PHE A N 1
ATOM 1391 C CA . PHE A 1 200 ? 30.46267 19.02930 40.16725 1.000 26.38036 185 PHE A CA 1
ATOM 1392 C C . PHE A 1 200 ? 30.09634 20.46422 40.53991 1.000 29.79104 185 PHE A C 1
ATOM 1393 O O . PHE A 1 200 ? 29.39631 20.71416 41.52142 1.000 24.49263 185 PHE A O 1
ATOM 1401 N N . SER A 1 201 ? 30.56684 21.41060 39.72515 1.000 26.44539 186 SER A N 1
ATOM 1402 C CA . SER A 1 201 ? 30.24348 22.81890 39.90493 1.000 26.84635 186 SER A CA 1
ATOM 1403 C C . SER A 1 201 ? 28.79509 23.09994 39.51697 1.000 29.57745 186 SER A C 1
ATOM 1404 O O . SER A 1 201 ? 28.10637 22.27045 38.92137 1.000 25.83626 186 SER A O 1
ATOM 1407 N N . SER A 1 202 ? 28.34171 24.31728 39.82553 1.000 30.27717 187 SER A N 1
ATOM 1408 C CA A SER A 1 202 ? 26.98278 24.71218 39.46663 0.464 26.74737 187 SER A CA 1
ATOM 1409 C CA B SER A 1 202 ? 26.97852 24.69723 39.46741 0.536 26.73448 187 SER A CA 1
ATOM 1410 C C . SER A 1 202 ? 26.79066 24.73079 37.95344 1.000 29.29716 187 SER A C 1
ATOM 1411 O O . SER A 1 202 ? 25.73347 24.33487 37.44713 1.000 28.47904 187 SER A O 1
ATOM 1416 N N . ASP A 1 203 ? 27.80321 25.19915 37.21166 1.000 24.80537 188 ASP A N 1
ATOM 1417 C CA . ASP A 1 203 ? 27.72432 25.17914 35.75127 1.000 29.51574 188 ASP A CA 1
ATOM 1418 C C . ASP A 1 203 ? 27.54294 23.75499 35.23354 1.000 26.94224 188 ASP A C 1
ATOM 1419 O O . ASP A 1 203 ? 26.74291 23.51285 34.31916 1.000 26.30586 188 ASP A O 1
ATOM 1424 N N . SER A 1 204 ? 28.27628 22.79826 35.81040 1.000 24.98273 189 SER A N 1
ATOM 1425 C CA . SER A 1 204 ? 28.19532 21.41686 35.33259 1.000 25.28232 189 SER A CA 1
ATOM 1426 C C . SER A 1 204 ? 26.84099 20.79978 35.65163 1.000 27.21974 189 SER A C 1
ATOM 1427 O O . SER A 1 204 ? 26.26738 20.08602 34.82088 1.000 26.66035 189 SER A O 1
ATOM 1430 N N . LEU A 1 205 ? 26.33038 21.04419 36.85935 1.000 21.45034 190 LEU A N 1
ATOM 1431 C CA . LEU A 1 205 ? 24.98824 20.59169 37.21818 1.000 23.09537 190 LEU A CA 1
ATOM 1432 C C . LEU A 1 205 ? 23.93704 21.22070 36.31469 1.000 22.67344 190 LEU A C 1
ATOM 1433 O O . LEU A 1 205 ? 23.02480 20.53859 35.83153 1.000 24.49065 190 LEU A O 1
ATOM 1438 N N . ARG A 1 206 ? 24.03920 22.53592 36.09102 1.000 22.37358 191 ARG A N 1
ATOM 1439 C CA . ARG A 1 206 ? 23.10386 23.21061 35.20199 1.000 20.91204 191 ARG A CA 1
ATOM 1440 C C . ARG A 1 206 ? 23.08443 22.55544 33.82671 1.000 22.99889 191 ARG A C 1
ATOM 1441 O O . ARG A 1 206 ? 22.01377 22.26060 33.28394 1.000 25.54366 191 ARG A O 1
ATOM 1449 N N . ASP A 1 207 ? 24.26532 22.33717 33.23953 1.000 25.21369 192 ASP A N 1
ATOM 1450 C CA . ASP A 1 207 ? 24.32388 21.84722 31.86269 1.000 24.71081 192 ASP A CA 1
ATOM 1451 C C . ASP A 1 207 ? 23.66495 20.47867 31.74151 1.000 24.02573 192 ASP A C 1
ATOM 1452 O O . ASP A 1 207 ? 22.99712 20.18943 30.74373 1.000 26.13714 192 ASP A O 1
ATOM 1457 N N . ARG A 1 208 ? 23.84894 19.62444 32.75143 1.000 23.59328 193 ARG A N 1
ATOM 1458 C CA . ARG A 1 208 ? 23.28037 18.27799 32.70024 1.000 23.35765 193 ARG A CA 1
ATOM 1459 C C . ARG A 1 208 ? 21.78164 18.31228 32.95423 1.000 24.76824 193 ARG A C 1
ATOM 1460 O O . ARG A 1 208 ? 21.01988 17.53944 32.35953 1.000 23.85502 193 ARG A O 1
ATOM 1468 N N . THR A 1 209 ? 21.34227 19.20418 33.83917 1.000 25.12329 194 THR A N 1
ATOM 1469 C CA . THR A 1 209 ? 19.91743 19.35455 34.10502 1.000 22.27685 194 THR A CA 1
ATOM 1470 C C . THR A 1 209 ? 19.18407 19.90697 32.89116 1.000 21.92139 194 THR A C 1
ATOM 1471 O O . THR A 1 209 ? 18.05952 19.48571 32.59420 1.000 25.70482 194 THR A O 1
ATOM 1475 N N . LEU A 1 210 ? 19.80096 20.85936 32.18253 1.000 23.91805 195 LEU A N 1
ATOM 1476 C CA . LEU A 1 210 ? 19.19340 21.39282 30.96921 1.000 23.20171 195 LEU A CA 1
ATOM 1477 C C . LEU A 1 210 ? 19.11808 20.33348 29.88128 1.000 26.66306 195 LEU A C 1
ATOM 1478 O O . LEU A 1 210 ? 18.08028 20.17294 29.22914 1.000 25.47906 195 LEU A O 1
ATOM 1483 N N . ASP A 1 211 ? 20.22361 19.62387 29.64238 1.000 24.93986 196 ASP A N 1
ATOM 1484 C CA . ASP A 1 211 ? 20.23450 18.65701 28.54686 1.000 25.56813 196 ASP A CA 1
ATOM 1485 C C . ASP A 1 211 ? 19.24269 17.52928 28.80038 1.000 26.00063 196 ASP A C 1
ATOM 1486 O O . ASP A 1 211 ? 18.53110 17.09756 27.88272 1.000 24.31759 196 ASP A O 1
ATOM 1491 N N . ALA A 1 212 ? 19.16597 17.05438 30.04529 1.000 21.22266 197 ALA A N 1
ATOM 1492 C CA . ALA A 1 212 ? 18.20543 16.01363 30.39315 1.000 22.23007 197 ALA A CA 1
ATOM 1493 C C . ALA A 1 212 ? 16.77748 16.53349 30.44421 1.000 24.04192 197 ALA A C 1
ATOM 1494 O O . ALA A 1 212 ? 15.84906 15.72110 30.50056 1.000 22.92720 197 ALA A O 1
ATOM 1496 N N . ARG A 1 213 ? 16.58948 17.85789 30.43799 1.000 22.95043 198 ARG A N 1
ATOM 1497 C CA . ARG A 1 213 ? 15.26389 18.47834 30.51407 1.000 24.31200 198 ARG A CA 1
ATOM 1498 C C . ARG A 1 213 ? 14.51808 18.03444 31.77152 1.000 25.16075 198 ARG A C 1
ATOM 1499 O O . ARG A 1 213 ? 13.30519 17.82525 31.75186 1.000 26.26729 198 ARG A O 1
ATOM 1507 N N . SER A 1 214 ? 15.24944 17.88951 32.87524 1.000 21.82856 199 SER A N 1
ATOM 1508 C CA . SER A 1 214 ? 14.63358 17.47277 34.12676 1.000 20.31503 199 SER A CA 1
ATOM 1509 C C . SER A 1 214 ? 13.76272 18.59283 34.69254 1.000 25.85241 199 SER A C 1
ATOM 1510 O O . SER A 1 214 ? 14.09974 19.77515 34.59249 1.000 23.27936 199 SER A O 1
ATOM 1513 N N . LYS A 1 215 ? 12.63510 18.21676 35.29661 1.000 21.21634 200 LYS A N 1
ATOM 1514 C CA . LYS A 1 215 ? 11.75307 19.18086 35.94712 1.000 24.86131 200 LYS A CA 1
ATOM 1515 C C . LYS A 1 215 ? 11.76295 19.05301 37.46374 1.000 23.04449 200 LYS A C 1
ATOM 1516 O O . LYS A 1 215 ? 11.09212 19.83551 38.14794 1.000 25.10197 200 LYS A O 1
ATOM 1522 N N . PHE A 1 216 ? 12.51997 18.09757 37.99928 1.000 19.19511 201 PHE A N 1
ATOM 1523 C CA . PHE A 1 216 ? 12.52824 17.74436 39.40891 1.000 19.25367 201 PHE A CA 1
ATOM 1524 C C . PHE A 1 216 ? 13.97389 17.42879 39.76636 1.000 18.41881 201 PHE A C 1
ATOM 1525 O O . PHE A 1 216 ? 14.66938 16.77009 38.99052 1.000 19.38474 201 PHE A O 1
ATOM 1533 N N . ILE A 1 217 ? 14.44795 17.92547 40.90501 1.000 17.13852 202 ILE A N 1
ATOM 1534 C CA . ILE A 1 217 ? 15.81210 17.65153 41.34744 1.000 17.65213 202 ILE A CA 1
ATOM 1535 C C . ILE A 1 217 ? 15.77351 17.26144 42.81946 1.000 18.43500 202 ILE A C 1
ATOM 1536 O O . ILE A 1 217 ? 14.92116 17.74178 43.57472 1.000 18.71751 202 ILE A O 1
ATOM 1541 N N . ILE A 1 218 ? 16.65511 16.33222 43.20817 1.000 17.91112 203 ILE A N 1
ATOM 1542 C CA . ILE A 1 218 ? 16.79059 15.85254 44.58491 1.000 16.75602 203 ILE A CA 1
ATOM 1543 C C . ILE A 1 218 ? 18.19766 16.19250 45.06437 1.000 19.91643 203 ILE A C 1
ATOM 1544 O O . ILE A 1 218 ? 19.17272 15.86932 44.38004 1.000 19.11123 203 ILE A O 1
ATOM 1549 N N . THR A 1 219 ? 18.31599 16.80892 46.24365 1.000 16.71444 204 THR A N 1
ATOM 1550 C CA . THR A 1 219 ? 19.63899 17.14329 46.75718 1.000 17.19734 204 THR A CA 1
ATOM 1551 C C . THR A 1 219 ? 19.60726 17.14045 48.28569 1.000 20.76430 204 THR A C 1
ATOM 1552 O O . THR A 1 219 ? 18.61824 16.72648 48.90512 1.000 20.78239 204 THR A O 1
ATOM 1556 N N . THR A 1 220 ? 20.73133 17.54450 48.89374 1.000 16.68141 205 THR A N 1
ATOM 1557 C CA . THR A 1 220 ? 20.86803 17.70232 50.33965 1.000 17.23405 205 THR A CA 1
ATOM 1558 C C . THR A 1 220 ? 20.99429 19.18373 50.68324 1.000 20.58562 205 THR A C 1
ATOM 1559 O O . THR A 1 220 ? 21.36098 20.00473 49.83582 1.000 19.01423 205 THR A O 1
ATOM 1563 N N . ASP A 1 221 ? 20.73930 19.52228 51.95455 1.000 18.76689 206 ASP A N 1
ATOM 1564 C CA . ASP A 1 221 ? 21.05854 20.88155 52.38648 1.000 20.88954 206 ASP A CA 1
ATOM 1565 C C . ASP A 1 221 ? 22.56499 21.11879 52.31132 1.000 22.11470 206 ASP A C 1
ATOM 1566 O O . ASP A 1 221 ? 23.02275 22.12080 51.74466 1.000 20.08809 206 ASP A O 1
ATOM 1571 N N . GLU A 1 222 ? 23.34875 20.17559 52.83270 1.000 20.67136 207 GLU A N 1
ATOM 1572 C CA . GLU A 1 222 ? 24.80499 20.17041 52.73215 1.000 20.61643 207 GLU A CA 1
ATOM 1573 C C . GLU A 1 222 ? 25.26816 18.72044 52.74026 1.000 20.90590 207 GLU A C 1
ATOM 1574 O O . GLU A 1 222 ? 24.56616 17.83730 53.23282 1.000 18.36192 207 GLU A O 1
ATOM 1580 N N . GLY A 1 223 ? 26.47047 18.48661 52.21612 1.000 25.49439 208 GLY A N 1
ATOM 1581 C CA . GLY A 1 223 ? 27.09469 17.18484 52.37209 1.000 25.22610 208 GLY A CA 1
ATOM 1582 C C . GLY A 1 223 ? 28.22733 17.26542 53.37971 1.000 29.04099 208 GLY A C 1
ATOM 1583 O O . GLY A 1 223 ? 28.73427 18.35423 53.65878 1.000 25.71179 208 GLY A O 1
ATOM 1584 N N . LYS A 1 224 ? 28.61786 16.12928 53.94669 1.000 21.71669 209 LYS A N 1
ATOM 1585 C CA . LYS A 1 224 ? 29.75348 16.03664 54.86278 1.000 22.61572 209 LYS A CA 1
ATOM 1586 C C . LYS A 1 224 ? 30.65924 14.92919 54.35457 1.000 24.95083 209 LYS A C 1
ATOM 1587 O O . LYS A 1 224 ? 30.21789 13.78636 54.22257 1.000 22.82648 209 LYS A O 1
ATOM 1593 N N . ARG A 1 225 ? 31.92092 15.25397 54.08518 1.000 26.26063 210 ARG A N 1
ATOM 1594 C CA . ARG A 1 225 ? 32.84866 14.24522 53.58734 1.000 25.57882 210 ARG A CA 1
ATOM 1595 C C . ARG A 1 225 ? 34.23790 14.57267 54.10506 1.000 28.22456 210 ARG A C 1
ATOM 1596 O O . ARG A 1 225 ? 34.75628 15.66432 53.84869 1.000 28.74126 210 ARG A O 1
ATOM 1604 N N . GLY A 1 226 ? 34.82993 13.62982 54.83384 1.000 26.17070 211 GLY A N 1
ATOM 1605 C CA . GLY A 1 226 ? 36.12639 13.88172 55.43394 1.000 26.49890 211 GLY A CA 1
ATOM 1606 C C . GLY A 1 226 ? 36.11425 15.02890 56.41519 1.000 28.36899 211 GLY A C 1
ATOM 1607 O O . GLY A 1 226 ? 37.11283 15.74744 56.53469 1.000 30.03784 211 GLY A O 1
ATOM 1608 N N . GLY A 1 227 ? 35.00287 15.22487 57.11848 1.000 26.91276 212 GLY A N 1
ATOM 1609 C CA . GLY A 1 227 ? 34.86464 16.32348 58.04941 1.000 28.55416 212 GLY A CA 1
ATOM 1610 C C . GLY A 1 227 ? 34.60077 17.67774 57.42352 1.000 32.83680 212 GLY A C 1
ATOM 1611 O O . GLY A 1 227 ? 34.43587 18.65332 58.15990 1.000 33.11457 212 GLY A O 1
ATOM 1612 N N . LYS A 1 228 ? 34.54786 17.77489 56.09940 1.000 28.48177 213 LYS A N 1
ATOM 1613 C CA . LYS A 1 228 ? 34.38262 19.05508 55.42472 1.000 36.08761 213 LYS A CA 1
ATOM 1614 C C . LYS A 1 228 ? 32.94170 19.19938 54.94899 1.000 37.52009 213 LYS A C 1
ATOM 1615 O O . LYS A 1 228 ? 32.30483 18.21830 54.54934 1.000 30.14501 213 LYS A O 1
ATOM 1621 N N . VAL A 1 229 ? 32.42950 20.42411 55.00525 1.000 32.78251 214 VAL A N 1
ATOM 1622 C CA . VAL A 1 229 ? 31.05767 20.71206 54.60024 1.000 31.34603 214 VAL A CA 1
ATOM 1623 C C . VAL A 1 229 ? 31.03500 21.03018 53.11291 1.000 30.62163 214 VAL A C 1
ATOM 1624 O O . VAL A 1 229 ? 31.83816 21.83337 52.62926 1.000 39.07654 214 VAL A O 1
ATOM 1628 N N . ILE A 1 230 ? 30.11045 20.40968 52.38598 1.000 29.74505 215 ILE A N 1
ATOM 1629 C CA . ILE A 1 230 ? 29.88424 20.69302 50.97318 1.000 30.66150 215 ILE A CA 1
ATOM 1630 C C . ILE A 1 230 ? 28.53262 21.39240 50.85717 1.000 29.77932 215 ILE A C 1
ATOM 1631 O O . ILE A 1 230 ? 27.50595 20.82228 51.23559 1.000 30.83217 215 ILE A O 1
ATOM 1636 N N . GLY A 1 231 ? 28.53174 22.63137 50.36063 1.000 30.48546 216 GLY A N 1
ATOM 1637 C CA . GLY A 1 231 ? 27.30904 23.41924 50.29140 1.000 30.27497 216 GLY A CA 1
ATOM 1638 C C . GLY A 1 231 ? 26.43380 23.08922 49.09633 1.000 29.34293 216 GLY A C 1
ATOM 1639 O O . GLY A 1 231 ? 26.33057 23.88589 48.15412 1.000 28.90097 216 GLY A O 1
ATOM 1640 N N . THR A 1 232 ? 25.78243 21.92175 49.13349 1.000 26.94652 217 THR A N 1
ATOM 1641 C CA . THR A 1 232 ? 25.07836 21.41945 47.95393 1.000 22.74310 217 THR A CA 1
ATOM 1642 C C . THR A 1 232 ? 23.87539 22.28387 47.59727 1.000 24.04452 217 THR A C 1
ATOM 1643 O O . THR A 1 232 ? 23.64521 22.55781 46.41776 1.000 23.60886 217 THR A O 1
ATOM 1647 N N . LYS A 1 233 ? 23.08583 22.70704 48.59260 1.000 21.99516 218 LYS A N 1
ATOM 1648 C CA . LYS A 1 233 ? 21.89717 23.50423 48.28527 1.000 23.06220 218 LYS A CA 1
ATOM 1649 C C . LYS A 1 233 ? 22.27212 24.83953 47.64107 1.000 23.73911 218 LYS A C 1
ATOM 1650 O O . LYS A 1 233 ? 21.58834 25.30559 46.71812 1.000 24.00661 218 LYS A O 1
ATOM 1656 N N . LYS A 1 234 ? 23.35972 25.46846 48.10378 1.000 22.50075 219 LYS A N 1
ATOM 1657 C CA . LYS A 1 234 ? 23.79970 26.71897 47.47802 1.000 26.08467 219 LYS A CA 1
ATOM 1658 C C . LYS A 1 234 ? 24.20078 26.50220 46.02096 1.000 26.05123 219 LYS A C 1
ATOM 1659 O O . LYS A 1 234 ? 23.89307 27.32652 45.15171 1.000 23.88466 219 LYS A O 1
ATOM 1665 N N . ILE A 1 235 ? 24.90672 25.40796 45.74163 1.000 23.81265 220 ILE A N 1
ATOM 1666 C CA . ILE A 1 235 ? 25.28625 25.08221 44.36785 1.000 23.72990 220 ILE A CA 1
ATOM 1667 C C . ILE A 1 235 ? 24.04901 24.83593 43.51892 1.000 23.33456 220 ILE A C 1
ATOM 1668 O O . ILE A 1 235 ? 23.94183 25.31840 42.38463 1.000 25.33397 220 ILE A O 1
ATOM 1673 N N . VAL A 1 236 ? 23.09813 24.06224 44.05330 1.000 21.58245 221 VAL A N 1
ATOM 1674 C CA . VAL A 1 236 ? 21.86082 23.80079 43.32270 1.000 20.30220 221 VAL A CA 1
ATOM 1675 C C . VAL A 1 236 ? 21.11166 25.09903 43.05070 1.000 23.10748 221 VAL A C 1
ATOM 1676 O O . VAL A 1 236 ? 20.61719 25.32652 41.93796 1.000 22.30123 221 VAL A O 1
ATOM 1680 N N . ASP A 1 237 ? 21.00766 25.96901 44.06242 1.000 20.04699 222 ASP A N 1
ATOM 1681 C CA . ASP A 1 237 ? 20.32274 27.24009 43.85823 1.000 21.93277 222 ASP A CA 1
ATOM 1682 C C . ASP A 1 237 ? 20.92452 28.00281 42.68718 1.000 25.56000 222 ASP A C 1
ATOM 1683 O O . ASP A 1 237 ? 20.19551 28.57140 41.86755 1.000 25.44055 222 ASP A O 1
ATOM 1688 N N . GLU A 1 238 ? 22.25687 28.04316 42.59619 1.000 24.16348 223 GLU A N 1
ATOM 1689 C CA A GLU A 1 238 ? 22.90776 28.77516 41.51021 0.542 26.54640 223 GLU A CA 1
ATOM 1690 C CA B GLU A 1 238 ? 22.86670 28.79833 41.50712 0.458 26.54896 223 GLU A CA 1
ATOM 1691 C C . GLU A 1 238 ? 22.59356 28.14222 40.15829 1.000 26.52345 223 GLU A C 1
ATOM 1692 O O . GLU A 1 238 ? 22.30439 28.84099 39.17922 1.000 26.60544 223 GLU A O 1
ATOM 1703 N N . ALA A 1 239 ? 22.63092 26.80768 40.08886 1.000 22.82756 224 ALA A N 1
ATOM 1704 C CA . ALA A 1 239 ? 22.29978 26.13408 38.83591 1.000 24.83595 224 ALA A CA 1
ATOM 1705 C C . ALA A 1 239 ? 20.85615 26.39439 38.41955 1.000 24.18868 224 ALA A C 1
ATOM 1706 O O . ALA A 1 239 ? 20.57340 26.61376 37.23463 1.000 25.41971 224 ALA A O 1
ATOM 1708 N N . LEU A 1 240 ? 19.92229 26.35775 39.37498 1.000 22.01019 225 LEU A N 1
ATOM 1709 C CA . LEU A 1 240 ? 18.50691 26.40649 39.01920 1.000 22.49566 225 LEU A CA 1
ATOM 1710 C C . LEU A 1 240 ? 18.06962 27.77792 38.53518 1.000 25.59124 225 LEU A C 1
ATOM 1711 O O . LEU A 1 240 ? 17.01725 27.88198 37.89209 1.000 25.93298 225 LEU A O 1
ATOM 1716 N N . LYS A 1 241 ? 18.84656 28.82784 38.81529 1.000 25.58594 226 LYS A N 1
ATOM 1717 C CA . LYS A 1 241 ? 18.52898 30.13323 38.24301 1.000 25.34298 226 LYS A CA 1
ATOM 1718 C C . LYS A 1 241 ? 18.49767 30.08517 36.72717 1.000 30.47443 226 LYS A C 1
ATOM 1719 O O . LYS A 1 241 ? 17.88373 30.95754 36.10072 1.000 32.89807 226 LYS A O 1
ATOM 1725 N N . GLN A 1 242 ? 19.16448 29.09348 36.13248 1.000 28.42762 227 GLN A N 1
ATOM 1726 C CA . GLN A 1 242 ? 19.22654 28.92031 34.68724 1.000 31.53679 227 GLN A CA 1
ATOM 1727 C C . GLN A 1 242 ? 18.56979 27.62299 34.23400 1.000 31.89101 227 GLN A C 1
ATOM 1728 O O . GLN A 1 242 ? 18.77293 27.20264 33.08855 1.000 30.09941 227 GLN A O 1
ATOM 1734 N N . CYS A 1 243 ? 17.80299 26.96919 35.10451 1.000 24.83501 228 CYS A N 1
ATOM 1735 C CA . CYS A 1 243 ? 17.01721 25.78746 34.75384 1.000 27.22335 228 CYS A CA 1
ATOM 1736 C C . CYS A 1 243 ? 15.55034 26.10068 35.01564 1.000 30.51910 228 CYS A C 1
ATOM 1737 O O . CYS A 1 243 ? 14.95890 25.59173 35.97632 1.000 28.76913 228 CYS A O 1
ATOM 1740 N N . PRO A 1 244 ? 14.93072 26.93214 34.17131 1.000 33.10827 229 PRO A N 1
ATOM 1741 C CA . PRO A 1 244 ? 13.56973 27.40924 34.47203 1.000 32.45717 229 PRO A CA 1
ATOM 1742 C C . PRO A 1 244 ? 12.53207 26.30676 34.49968 1.000 32.25563 229 PRO A C 1
ATOM 1743 O O . PRO A 1 244 ? 11.46287 26.50110 35.08698 1.000 36.85508 229 PRO A O 1
ATOM 1747 N N . ASP A 1 245 ? 12.80931 25.16084 33.88850 1.000 28.63127 230 ASP A N 1
ATOM 1748 C CA . ASP A 1 245 ? 11.85266 24.06495 33.85308 1.000 32.12986 230 ASP A CA 1
ATOM 1749 C C . ASP A 1 245 ? 11.81909 23.24496 35.13872 1.000 31.18290 230 ASP A C 1
ATOM 1750 O O . ASP A 1 245 ? 10.94527 22.38336 35.27247 1.000 27.22352 230 ASP A O 1
ATOM 1755 N N . VAL A 1 246 ? 12.75432 23.45313 36.06313 1.000 30.02892 231 VAL A N 1
ATOM 1756 C CA . VAL A 1 246 ? 12.76103 22.70503 37.31965 1.000 26.77667 231 VAL A CA 1
ATOM 1757 C C . VAL A 1 246 ? 11.76404 23.38492 38.25098 1.000 25.83133 231 VAL A C 1
ATOM 1758 O O . VAL A 1 246 ? 11.97750 24.52242 38.67406 1.000 26.90012 231 VAL A O 1
ATOM 1762 N N . THR A 1 247 ? 10.66282 22.70642 38.54999 1.000 24.81906 232 THR A N 1
ATOM 1763 C CA . THR A 1 247 ? 9.60776 23.29884 39.35786 1.000 28.89935 232 THR A CA 1
ATOM 1764 C C . THR A 1 247 ? 9.56279 22.77523 40.78748 1.000 26.06706 232 THR A C 1
ATOM 1765 O O . THR A 1 247 ? 8.84695 23.35321 41.61658 1.000 24.95070 232 THR A O 1
ATOM 1769 N N . ASN A 1 248 ? 10.30839 21.71926 41.10942 1.000 21.79785 233 ASN A N 1
ATOM 1770 C CA . ASN A 1 248 ? 10.43837 21.29770 42.49940 1.000 22.75589 233 ASN A CA 1
ATOM 1771 C C . ASN A 1 248 ? 11.85246 20.81543 42.78070 1.000 22.68669 233 ASN A C 1
ATOM 1772 O O . ASN A 1 248 ? 12.49353 20.17231 41.94332 1.000 20.43206 233 ASN A O 1
ATOM 1777 N N . CYS A 1 249 ? 12.31210 21.10796 43.98459 1.000 22.44259 234 CYS A N 1
ATOM 1778 C CA . CYS A 1 249 ? 13.63574 20.72272 44.44799 1.000 18.46754 234 CYS A CA 1
ATOM 1779 C C . CYS A 1 249 ? 13.43878 20.09413 45.81441 1.000 18.92117 234 CYS A C 1
ATOM 1780 O O . CYS A 1 249 ? 13.08187 20.79032 46.76959 1.000 18.28387 234 CYS A O 1
ATOM 1783 N N . LEU A 1 250 ? 13.64722 18.78308 45.90391 1.000 19.18482 235 LEU A N 1
ATOM 1784 C CA . LEU A 1 250 ? 13.45323 18.04446 47.14308 1.000 18.12363 235 LEU A CA 1
ATOM 1785 C C . LEU A 1 250 ? 14.76951 18.00372 47.90551 1.000 20.53077 235 LEU A C 1
ATOM 1786 O O . LEU A 1 250 ? 15.78212 17.51549 47.38735 1.000 19.80389 235 LEU A O 1
ATOM 1791 N N . VAL A 1 251 ? 14.75511 18.49117 49.13593 1.000 17.60479 236 VAL A N 1
ATOM 1792 C CA . VAL A 1 251 ? 15.97851 18.69947 49.90392 1.000 19.64400 236 VAL A CA 1
ATOM 1793 C C . VAL A 1 251 ? 15.96394 17.75239 51.09410 1.000 20.02973 236 VAL A C 1
ATOM 1794 O O . VAL A 1 251 ? 15.05791 17.81774 51.93433 1.000 18.76729 236 VAL A O 1
ATOM 1798 N N . PHE A 1 252 ? 16.97227 16.88446 51.17282 1.000 18.12247 237 PHE A N 1
ATOM 1799 C CA . PHE A 1 252 ? 17.17306 16.06186 52.35829 1.000 19.07473 237 PHE A CA 1
ATOM 1800 C C . PHE A 1 252 ? 17.98568 16.81908 53.40156 1.000 19.52758 237 PHE A C 1
ATOM 1801 O O . PHE A 1 252 ? 19.04844 17.37244 53.09602 1.000 19.45641 237 PHE A O 1
ATOM 1809 N N . LYS A 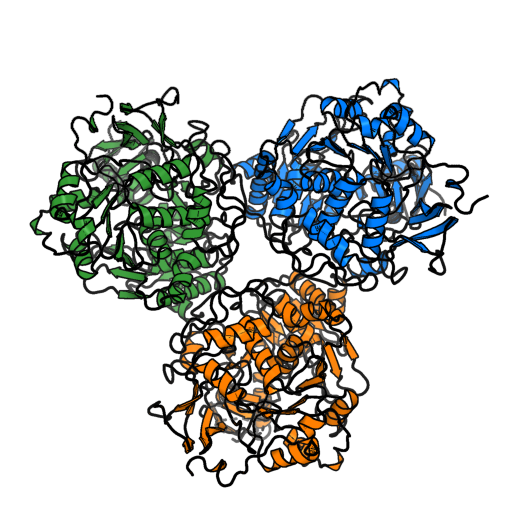1 253 ? 17.50605 16.81713 54.64245 1.000 18.65818 238 LYS A N 1
ATOM 1810 C CA . LYS A 1 253 ? 18.18642 17.53752 55.71674 1.000 21.11356 238 LYS A CA 1
ATOM 1811 C C . LYS A 1 253 ? 19.29424 16.64564 56.27003 1.000 21.86096 238 LYS A C 1
ATOM 1812 O O . LYS A 1 253 ? 19.08666 15.82921 57.16513 1.000 22.58487 238 LYS A O 1
ATOM 1818 N N . ARG A 1 254 ? 20.49156 16.79106 55.70828 1.000 20.64120 239 ARG A N 1
ATOM 1819 C CA . ARG A 1 254 ? 21.65513 16.02561 56.14920 1.000 20.49443 239 ARG A CA 1
ATOM 1820 C C . ARG A 1 254 ? 22.37437 16.66861 57.33695 1.000 21.79862 239 ARG A C 1
ATOM 1821 O O . ARG A 1 254 ? 22.73660 15.96779 58.29434 1.000 19.46002 239 ARG A O 1
ATOM 1829 N N . THR A 1 255 ? 22.57858 17.99350 57.31706 1.000 21.25653 240 THR A N 1
ATOM 1830 C CA . THR A 1 255 ? 23.25296 18.66608 58.42144 1.000 21.47762 240 THR A CA 1
ATOM 1831 C C . THR A 1 255 ? 22.35190 19.54592 59.27143 1.000 23.22193 240 THR A C 1
ATOM 1832 O O . THR A 1 255 ? 22.71888 19.84505 60.40956 1.000 24.52469 240 THR A O 1
ATOM 1836 N N . GLY A 1 256 ? 21.22074 20.00250 58.74956 1.000 20.55654 241 GLY A N 1
ATOM 1837 C CA . GLY A 1 256 ? 20.39484 20.92407 59.51099 1.000 24.24754 241 GLY A CA 1
ATOM 1838 C C . GLY A 1 256 ? 20.85944 22.36204 59.47848 1.000 25.82988 241 GLY A C 1
ATOM 1839 O O . GLY A 1 256 ? 20.29482 23.20180 60.19352 1.000 22.69076 241 GLY A O 1
ATOM 1840 N N . ALA A 1 257 ? 21.86498 22.67805 58.67058 1.000 25.26468 242 ALA A N 1
ATOM 1841 C CA . ALA A 1 257 ? 22.34174 24.05107 58.58687 1.000 27.80791 242 ALA A CA 1
ATOM 1842 C C . ALA A 1 257 ? 21.28605 24.93889 57.94200 1.000 24.86886 242 ALA A C 1
ATOM 1843 O O . ALA A 1 257 ? 20.48336 24.48592 57.12341 1.000 25.80088 242 ALA A O 1
ATOM 1845 N N . ASP A 1 258 ? 21.27910 26.21507 58.33325 1.000 25.11191 243 ASP A N 1
ATOM 1846 C CA . ASP A 1 258 ? 20.43851 27.18671 57.64882 1.000 27.10197 243 ASP A CA 1
ATOM 1847 C C . ASP A 1 258 ? 20.90440 27.31467 56.20487 1.000 24.14844 243 ASP A C 1
ATOM 1848 O O . ASP A 1 258 ? 22.06045 27.65994 55.95128 1.000 28.63664 243 ASP A O 1
ATOM 1853 N N . VAL A 1 259 ? 20.01525 27.01092 55.26771 1.000 22.35262 244 VAL A N 1
ATOM 1854 C CA . VAL A 1 259 ? 20.33325 27.14477 53.84832 1.000 26.00347 244 VAL A CA 1
ATOM 1855 C C . VAL A 1 259 ? 19.26521 28.01358 53.20604 1.000 26.24529 244 VAL A C 1
ATOM 1856 O O . VAL A 1 259 ? 18.13824 28.11688 53.71972 1.000 26.98162 244 VAL A O 1
ATOM 1860 N N . PRO A 1 260 ? 19.60155 28.67751 52.09584 1.000 24.67028 245 PRO A N 1
ATOM 1861 C CA . PRO A 1 260 ? 18.58708 29.44704 51.36776 1.000 27.33047 245 PRO A CA 1
ATOM 1862 C C . PRO A 1 260 ? 17.41908 28.55944 50.96693 1.000 26.04786 245 PRO A C 1
ATOM 1863 O O . PRO A 1 260 ? 17.58632 27.37800 50.64743 1.000 26.00757 245 PRO A O 1
ATOM 1867 N N . TRP A 1 261 ? 16.22235 29.13889 50.98854 1.000 25.45584 246 TRP A N 1
ATOM 1868 C CA . TRP A 1 261 ? 15.01690 28.35824 50.73932 1.000 27.84545 246 TRP A CA 1
ATOM 1869 C C . TRP A 1 261 ? 14.09283 29.13074 49.81346 1.000 28.05083 246 TRP A C 1
ATOM 1870 O O . TRP A 1 261 ? 13.84100 30.32056 50.03641 1.000 28.62785 246 TRP A O 1
ATOM 1881 N N . THR A 1 262 ? 13.59485 28.45099 48.77884 1.000 24.29192 247 THR A N 1
ATOM 1882 C CA . THR A 1 262 ? 12.68237 29.02422 47.78872 1.000 28.07888 247 THR A CA 1
ATOM 1883 C C . THR A 1 262 ? 11.27953 28.46632 48.02365 1.000 33.29197 247 THR A C 1
ATOM 1884 O O . THR A 1 262 ? 10.97558 27.32806 47.64045 1.000 28.43411 247 THR A O 1
ATOM 1888 N N . LYS A 1 263 ? 10.42322 29.27383 48.64715 1.000 28.81662 248 LYS A N 1
ATOM 1889 C CA . LYS A 1 263 ? 9.04447 28.85560 48.85568 1.000 35.74359 248 LYS A CA 1
ATOM 1890 C C . LYS A 1 263 ? 8.37844 28.60131 47.50758 1.000 29.83071 248 LYS A C 1
ATOM 1891 O O . LYS A 1 263 ? 8.61174 29.32506 46.53783 1.000 37.89551 248 LYS A O 1
ATOM 1893 N N . GLY A 1 264 ? 7.56941 27.54713 47.43851 1.000 33.03593 249 GLY A N 1
ATOM 1894 C CA . GLY A 1 264 ? 6.88877 27.18702 46.21040 1.000 34.48580 249 GLY A CA 1
ATOM 1895 C C . GLY A 1 264 ? 7.68907 26.30847 45.27008 1.000 35.54201 249 GLY A C 1
ATOM 1896 O O . GLY A 1 264 ? 7.13814 25.82812 44.26933 1.000 36.86914 249 GLY A O 1
ATOM 1897 N N . ARG A 1 265 ? 8.97061 26.09639 45.54657 1.000 25.35252 250 ARG A N 1
ATOM 1898 C CA . ARG A 1 265 ? 9.79247 25.22127 44.72539 1.000 27.85119 250 ARG A CA 1
ATOM 1899 C C . ARG A 1 265 ? 10.47292 24.17539 45.59669 1.000 23.21603 250 ARG A C 1
ATOM 1900 O O . ARG A 1 265 ? 10.46333 22.97934 45.27501 1.000 22.56618 250 ARG A O 1
ATOM 1908 N N . ASP A 1 266 ? 11.06312 24.61540 46.70537 1.000 22.93461 251 ASP A N 1
ATOM 1909 C CA . ASP A 1 266 ? 11.79727 23.71386 47.58097 1.000 22.84699 251 ASP A CA 1
ATOM 1910 C C . ASP A 1 266 ? 10.84635 22.98953 48.52719 1.000 24.74859 251 ASP A C 1
ATOM 1911 O O . ASP A 1 266 ? 9.87157 23.57266 49.01991 1.000 22.59303 251 ASP A O 1
ATOM 1916 N N . LEU A 1 267 ? 11.15290 21.72162 48.79173 1.000 18.97805 252 LEU A N 1
ATOM 1917 C CA . LEU A 1 267 ? 10.39446 20.86156 49.69042 1.000 21.62931 252 LEU A CA 1
ATOM 1918 C C . LEU A 1 267 ? 11.36814 20.07305 50.55532 1.000 22.17032 252 LEU A C 1
ATOM 1919 O O . LEU A 1 267 ? 12.44345 19.69182 50.09678 1.000 21.89467 252 LEU A O 1
ATOM 1924 N N . TRP A 1 268 ? 10.98956 19.81977 51.80697 1.000 20.07512 253 TRP A N 1
ATOM 1925 C CA . TRP A 1 268 ? 11.82434 19.03107 52.70925 1.000 20.09036 253 TRP A CA 1
ATOM 1926 C C . TRP A 1 268 ? 11.47473 17.55589 52.54743 1.000 21.78935 253 TRP A C 1
ATOM 1927 O O . TRP A 1 268 ? 10.30945 17.17455 52.70130 1.000 20.41752 253 TRP A O 1
ATOM 1938 N N . TRP A 1 269 ? 12.48723 16.73774 52.24291 1.000 18.59717 254 TRP A N 1
ATOM 1939 C CA . TRP A 1 269 ? 12.30130 15.29235 52.13099 1.000 18.61334 254 TRP A CA 1
ATOM 1940 C C . TRP A 1 269 ? 11.49364 14.74268 53.30640 1.000 18.23920 254 TRP A C 1
ATOM 1941 O O . TRP A 1 269 ? 10.45675 14.09690 53.11292 1.000 19.78110 254 TRP A O 1
ATOM 1952 N N . HIS A 1 270 ? 11.93346 15.03544 54.53826 1.000 19.10898 255 HIS A N 1
ATOM 1953 C CA . HIS A 1 270 ? 11.29974 14.44245 55.71431 1.000 19.10835 255 HIS A CA 1
ATOM 1954 C C . HIS A 1 270 ? 9.85863 14.91437 55.87431 1.000 23.61338 255 HIS A C 1
ATOM 1955 O O . HIS A 1 270 ? 8.99736 14.14307 56.31341 1.000 24.82882 255 HIS A O 1
ATOM 1962 N N . GLU A 1 271 ? 9.56911 16.17414 55.53093 1.000 20.91264 256 GLU A N 1
ATOM 1963 C CA . GLU A 1 271 ? 8.18765 16.64433 55.63129 1.000 21.39408 256 GLU A CA 1
ATOM 1964 C C . GLU A 1 271 ? 7.29660 15.97465 54.59265 1.000 20.40044 256 GLU A C 1
ATOM 1965 O O . GLU A 1 271 ? 6.15620 15.60363 54.89348 1.000 21.28378 256 GLU A O 1
ATOM 1971 N N . GLU A 1 272 ? 7.79329 15.81932 53.36496 1.000 19.72928 257 GLU A N 1
ATOM 1972 C CA . GLU A 1 272 ? 6.94851 15.28016 52.30228 1.000 17.99113 257 GLU A CA 1
ATOM 1973 C C . GLU A 1 272 ? 6.69193 13.77954 52.48430 1.000 20.23661 257 GLU A C 1
ATOM 1974 O O . GLU A 1 272 ? 5.55170 13.32357 52.31509 1.000 18.82313 257 GLU A O 1
ATOM 1980 N N . VAL A 1 273 ? 7.72354 12.99380 52.82720 1.000 17.40586 258 VAL A N 1
ATOM 1981 C CA . VAL A 1 273 ? 7.50177 11.54371 52.84641 1.000 17.78643 258 VAL A CA 1
ATOM 1982 C C . VAL A 1 273 ? 6.55038 11.15801 53.96812 1.000 19.48762 258 VAL A C 1
ATOM 1983 O O . VAL A 1 273 ? 5.84333 10.15251 53.85687 1.000 18.49017 258 VAL A O 1
ATOM 1987 N N . ASP A 1 274 ? 6.48108 11.95770 55.04359 1.000 21.01248 259 ASP A N 1
ATOM 1988 C CA . ASP A 1 274 ? 5.56759 11.62697 56.13202 1.000 22.47632 259 ASP A CA 1
ATOM 1989 C C . ASP A 1 274 ? 4.11241 11.70580 55.70289 1.000 22.76080 259 ASP A C 1
ATOM 1990 O O . ASP A 1 274 ? 3.24788 11.12588 56.37152 1.000 22.93390 259 ASP A O 1
ATOM 1995 N N . LYS A 1 275 ? 3.82955 12.39351 54.59654 1.000 20.32863 260 LYS A N 1
ATOM 1996 C CA . LYS A 1 275 ? 2.46185 12.50845 54.09666 1.000 18.72096 260 LYS A CA 1
ATOM 1997 C C . LYS A 1 275 ? 1.94537 11.23956 53.42644 1.000 19.99545 260 LYS A C 1
ATOM 1998 O O . LYS A 1 275 ? 0.72335 11.07799 53.31545 1.000 21.01845 260 LYS A O 1
ATOM 2004 N N . TYR A 1 276 ? 2.82368 10.37295 52.93403 1.000 18.41811 261 TYR A N 1
ATOM 2005 C CA . TYR A 1 276 ? 2.43633 9.39508 51.93004 1.000 19.44035 261 TYR A CA 1
ATOM 2006 C C . TYR A 1 276 ? 2.55879 7.97122 52.44963 1.000 16.67645 261 TYR A C 1
ATOM 2007 O O . TYR A 1 276 ? 3.29043 7.71232 53.41235 1.000 17.42461 261 TYR A O 1
ATOM 2016 N N . PRO A 1 277 ? 1.85728 7.02301 51.82355 1.000 16.26088 262 PRO A N 1
ATOM 2017 C CA . PRO A 1 277 ? 1.90930 5.62674 52.27917 1.000 16.99672 262 PRO A CA 1
ATOM 2018 C C . PRO A 1 277 ? 3.30634 5.03284 52.16509 1.000 15.61595 262 PRO A C 1
ATOM 2019 O O . PRO A 1 277 ? 4.17729 5.53366 51.44696 1.000 17.03350 262 PRO A O 1
ATOM 2023 N N . ASN A 1 278 ? 3.49909 3.91753 52.88057 1.000 15.55963 263 ASN A N 1
ATOM 2024 C CA . ASN A 1 278 ? 4.76610 3.20584 52.94403 1.000 17.93431 263 ASN A CA 1
ATOM 2025 C C . ASN A 1 278 ? 4.89007 2.13642 51.86589 1.000 17.10369 263 ASN A C 1
ATOM 2026 O O . ASN A 1 278 ? 5.85639 1.36778 51.87661 1.000 18.36402 263 ASN A O 1
ATOM 2031 N N . TYR A 1 279 ? 3.93374 2.07559 50.94310 1.000 15.96746 264 TYR A N 1
ATOM 2032 C CA . TYR A 1 279 ? 3.98797 1.18738 49.79368 1.000 15.87282 264 TYR A CA 1
ATOM 2033 C C . TYR A 1 279 ? 3.40030 1.92522 48.60200 1.000 16.34976 264 TYR A C 1
ATOM 2034 O O . TYR A 1 279 ? 2.44473 2.69168 48.74462 1.000 16.45611 264 TYR A O 1
ATOM 2043 N N . LEU A 1 280 ? 3.98029 1.69540 47.42963 1.000 15.12888 265 LEU A N 1
ATOM 2044 C CA . LEU A 1 280 ? 3.48689 2.22640 46.16885 1.000 18.26097 265 LEU A CA 1
ATOM 2045 C C . LEU A 1 280 ? 3.64632 1.12359 45.12920 1.000 15.43211 265 LEU A C 1
ATOM 2046 O O . LEU A 1 280 ? 4.67630 0.44214 45.12233 1.000 16.49647 265 LEU A O 1
ATOM 2051 N N . PRO A 1 281 ? 2.66630 0.92689 44.24846 1.000 16.94920 266 PRO A N 1
ATOM 2052 C CA . PRO A 1 281 ? 2.86506 -0.00485 43.12562 1.000 20.72502 266 PRO A CA 1
ATOM 2053 C C . PRO A 1 281 ? 4.09010 0.35975 42.30178 1.000 18.68074 266 PRO A C 1
ATOM 2054 O O . PRO A 1 281 ? 4.48401 1.52518 42.22299 1.000 19.86269 266 PRO A O 1
ATOM 2058 N N . ALA A 1 282 ? 4.66861 -0.65445 41.65651 1.000 17.74871 267 ALA A N 1
ATOM 2059 C CA . ALA A 1 282 ? 5.77220 -0.44172 40.72363 1.000 16.25571 267 ALA A CA 1
ATOM 2060 C C . ALA A 1 282 ? 5.23891 -0.29737 39.29779 1.000 18.50256 267 ALA A C 1
ATOM 2061 O O . ALA A 1 282 ? 4.37556 -1.06604 38.85714 1.000 18.28133 267 ALA A O 1
ATOM 2063 N N . GLU A 1 283 ? 5.75730 0.69181 38.57296 1.000 16.38396 268 GLU A N 1
ATOM 2064 C CA . GLU A 1 283 ? 5.31076 0.91976 37.20048 1.000 14.72812 268 GLU A CA 1
ATOM 2065 C C . GLU A 1 283 ? 5.82101 -0.19596 36.28791 1.000 18.59795 268 GLU A C 1
ATOM 2066 O O . GLU A 1 283 ? 6.99702 -0.56572 36.34443 1.000 16.59631 268 GLU A O 1
ATOM 2072 N N . SER A 1 284 ? 4.94101 -0.73252 35.43986 1.000 16.80136 269 SER A N 1
ATOM 2073 C CA . SER A 1 284 ? 5.34301 -1.78350 34.50008 1.000 15.37336 269 SER A CA 1
ATOM 2074 C C . SER A 1 284 ? 6.17117 -1.19204 33.36183 1.000 18.23876 269 SER A C 1
ATOM 2075 O O . SER A 1 284 ? 5.65450 -0.40661 32.56161 1.000 18.05129 269 SER A O 1
ATOM 2078 N N . MET A 1 285 ? 7.43935 -1.59074 33.25860 1.000 14.97735 270 MET A N 1
ATOM 2079 C CA . MET A 1 285 ? 8.34392 -1.03632 32.24995 1.000 16.33484 270 MET A CA 1
ATOM 2080 C C . MET A 1 285 ? 8.66055 -2.06739 31.17135 1.000 15.96444 270 MET A C 1
ATOM 2081 O O . MET A 1 285 ? 8.75304 -3.26640 31.43943 1.000 17.48803 270 MET A O 1
ATOM 2086 N N . ASP A 1 286 ? 8.85220 -1.57885 29.95024 1.000 15.01636 271 ASP A N 1
ATOM 2087 C CA . ASP A 1 286 ? 9.41389 -2.39694 28.88114 1.000 14.66485 271 ASP A CA 1
ATOM 2088 C C . ASP A 1 286 ? 10.88306 -2.69198 29.15324 1.000 14.35032 271 ASP A C 1
ATOM 2089 O O . ASP A 1 286 ? 11.60416 -1.87543 29.73653 1.000 15.92181 271 ASP A O 1
ATOM 2094 N N . SER A 1 287 ? 11.34018 -3.87996 28.71360 1.000 14.38746 272 SER A N 1
ATOM 2095 C CA . SER A 1 287 ? 12.77196 -4.17702 28.76332 1.000 15.76921 272 SER A CA 1
ATOM 2096 C C . SER A 1 287 ? 13.62860 -3.03473 28.22513 1.000 16.36881 272 SER A C 1
ATOM 2097 O O . SER A 1 287 ? 14.74011 -2.81146 28.71728 1.000 16.86991 272 SER A O 1
ATOM 2100 N N . GLU A 1 288 ? 13.14602 -2.32034 27.21178 1.000 14.36002 273 GLU A N 1
ATOM 2101 C CA . GLU A 1 288 ? 13.92635 -1.28421 26.54316 1.000 15.11438 273 GLU A CA 1
ATOM 2102 C C . GLU A 1 288 ? 13.48199 0.12756 26.90319 1.000 16.93400 273 GLU A C 1
ATOM 2103 O O . GLU A 1 288 ? 13.87122 1.08566 26.22165 1.000 16.12018 273 GLU A O 1
ATOM 2109 N N . ASP A 1 289 ? 12.68046 0.28607 27.94346 1.000 14.70649 274 ASP A N 1
ATOM 2110 C CA . ASP A 1 289 ? 12.46054 1.62884 28.46574 1.000 14.92333 274 ASP A CA 1
ATOM 2111 C C . ASP A 1 289 ? 13.75613 2.14274 29.09039 1.000 15.92990 274 ASP A C 1
ATOM 2112 O O . ASP A 1 289 ? 14.52893 1.37188 29.66670 1.000 15.51060 274 ASP A O 1
ATOM 2117 N N . PRO A 1 290 ? 14.02226 3.44194 28.98477 1.000 15.86397 275 PRO A N 1
ATOM 2118 C CA . PRO A 1 290 ? 15.23679 3.97643 29.59895 1.000 14.20330 275 PRO A CA 1
ATOM 2119 C C . PRO A 1 290 ? 15.17211 3.83449 31.11148 1.000 15.81456 275 PRO A C 1
ATOM 2120 O O . PRO A 1 290 ? 14.13539 4.08268 31.73256 1.000 16.74451 275 PRO A O 1
ATOM 2124 N N . LEU A 1 291 ? 16.29469 3.41622 31.69486 1.000 14.01751 276 LEU A N 1
ATOM 2125 C CA . LEU A 1 291 ? 16.45942 3.34524 33.14262 1.000 17.56184 276 LEU A CA 1
ATOM 2126 C C . LEU A 1 291 ? 17.18984 4.56605 33.69319 1.000 17.34918 276 LEU A C 1
ATOM 2127 O O . LEU A 1 291 ? 16.72799 5.16782 34.66724 1.000 15.63683 276 LEU A O 1
ATOM 2132 N N . PHE A 1 292 ? 18.31743 4.95506 33.09041 1.000 13.70842 277 PHE A N 1
ATOM 2133 C CA . PHE A 1 292 ? 18.99716 6.14489 33.57596 1.000 14.86247 277 PHE A CA 1
ATOM 2134 C C . PHE A 1 292 ? 19.84932 6.75768 32.47538 1.000 18.42608 277 PHE A C 1
ATOM 2135 O O . PHE A 1 292 ? 20.13748 6.12969 31.44769 1.000 17.03618 277 PHE A O 1
ATOM 2143 N N . LEU A 1 293 ? 20.21049 8.01480 32.71507 1.000 16.69586 278 LEU A N 1
ATOM 2144 C CA . LEU A 1 293 ? 21.22806 8.75201 31.97891 1.000 17.23274 278 LEU A CA 1
ATOM 2145 C C . LEU A 1 293 ? 22.41074 8.97670 32.90414 1.000 20.15881 278 LEU A C 1
ATOM 2146 O O . LEU A 1 293 ? 22.22828 9.30211 34.08225 1.000 21.69765 278 LEU A O 1
ATOM 2151 N N . LEU A 1 294 ? 23.62053 8.86035 32.36680 1.000 16.81068 279 LEU A N 1
ATOM 2152 C CA . LEU A 1 294 ? 24.81869 9.18978 33.13724 1.000 19.21323 279 LEU A CA 1
ATOM 2153 C C . LEU A 1 294 ? 25.72198 10.03086 32.24857 1.000 21.75557 279 LEU A C 1
ATOM 2154 O O . LEU A 1 294 ? 26.27723 9.51953 31.27336 1.000 20.38128 279 LEU A O 1
ATOM 2159 N N . TYR A 1 295 ? 25.82466 11.32689 32.54718 1.000 19.73165 280 TYR A N 1
ATOM 2160 C CA . TYR A 1 295 ? 26.62933 12.20597 31.70538 1.000 20.63942 280 TYR A CA 1
ATOM 2161 C C . TYR A 1 295 ? 28.10267 11.85093 31.84862 1.000 24.49454 280 TYR A C 1
ATOM 2162 O O . TYR A 1 295 ? 28.60974 11.68260 32.96287 1.000 23.09354 280 TYR A O 1
ATOM 2171 N N . THR A 1 296 ? 28.77364 11.67320 30.70440 1.000 23.31801 281 THR A N 1
ATOM 2172 C CA A THR A 1 296 ? 30.12326 11.13673 30.61891 0.726 24.65766 281 THR A CA 1
ATOM 2173 C CA B THR A 1 296 ? 30.15544 11.21614 30.69513 0.274 24.72408 281 THR A CA 1
ATOM 2174 C C . THR A 1 296 ? 30.94480 11.99600 29.66281 1.000 28.83498 281 THR A C 1
ATOM 2175 O O . THR A 1 296 ? 30.42542 12.42169 28.62771 1.000 27.09799 281 THR A O 1
ATOM 2182 N N . SER A 1 297 ? 32.21846 12.20498 29.98157 1.000 24.80099 282 SER A N 1
ATOM 2183 C CA . SER A 1 297 ? 33.08534 13.00486 29.12777 1.000 28.06680 282 SER A CA 1
ATOM 2184 C C . SER A 1 297 ? 33.63516 12.17638 27.96769 1.000 33.49100 282 SER A C 1
ATOM 2185 O O . SER A 1 297 ? 34.05463 11.02341 28.13885 1.000 29.24407 282 SER A O 1
ATOM 2188 N N . GLY A 1 298 ? 33.63439 12.77982 26.77811 1.000 33.03366 283 GLY A N 1
ATOM 2189 C CA . GLY A 1 298 ? 34.13368 12.14793 25.58085 1.000 31.57415 283 GLY A CA 1
ATOM 2190 C C . GLY A 1 298 ? 35.28165 12.93508 24.97282 1.000 42.35931 283 GLY A C 1
ATOM 2191 O O . GLY A 1 298 ? 35.67216 14.00044 25.45995 1.000 39.13040 283 GLY A O 1
ATOM 2192 N N . SER A 1 299 ? 35.82109 12.37707 23.88702 1.000 41.95092 284 SER A N 1
ATOM 2193 C CA . SER A 1 299 ? 36.99522 12.97546 23.25786 1.000 41.04001 284 SER A CA 1
ATOM 2194 C C . SER A 1 299 ? 36.67284 14.33347 22.65439 1.000 47.27188 284 SER A C 1
ATOM 2195 O O . SER A 1 299 ? 37.52650 15.23093 22.63856 1.000 45.80744 284 SER A O 1
ATOM 2198 N N . THR A 1 300 ? 35.46124 14.50310 22.14716 1.000 44.42180 285 THR A N 1
ATOM 2199 C CA . THR A 1 300 ? 35.02975 15.77108 21.59050 1.000 52.23241 285 THR A CA 1
ATOM 2200 C C . THR A 1 300 ? 33.70033 16.15513 22.21606 1.000 49.42663 285 THR A C 1
ATOM 2201 O O . THR A 1 300 ? 32.87651 15.29407 22.53210 1.000 50.38085 285 THR A O 1
ATOM 2205 N N . GLY A 1 301 ? 33.50678 17.45721 22.39481 1.000 49.64670 286 GLY A N 1
ATOM 2206 C CA . GLY A 1 301 ? 32.20956 17.99358 22.74821 1.000 53.82970 286 GLY A CA 1
ATOM 2207 C C . GLY A 1 301 ? 31.90708 17.96411 24.23214 1.000 48.43951 286 GLY A C 1
ATOM 2208 O O . GLY A 1 301 ? 32.67088 17.46661 25.06519 1.000 43.86748 286 GLY A O 1
ATOM 2209 N N . LYS A 1 302 ? 30.74376 18.54780 24.54728 1.000 47.29896 287 LYS A N 1
ATOM 2210 C CA . LYS A 1 302 ? 30.17905 18.55831 25.88561 1.000 42.67191 287 LYS A CA 1
ATOM 2211 C C . LYS A 1 302 ? 29.99279 17.12264 26.37501 1.000 35.26842 287 LYS A C 1
ATOM 2212 O O . LYS A 1 302 ? 29.96539 16.18986 25.57002 1.000 31.73036 287 LYS A O 1
ATOM 2218 N N . PRO A 1 303 ? 29.88255 16.91695 27.68783 1.000 36.40704 288 PRO A N 1
ATOM 2219 C CA . PRO A 1 303 ? 29.52662 15.58615 28.18945 1.000 29.79532 288 PRO A CA 1
ATOM 2220 C C . PRO A 1 303 ? 28.26259 15.04435 27.53273 1.000 33.55703 288 PRO A C 1
ATOM 2221 O O . PRO A 1 303 ? 27.31601 15.78345 27.24930 1.000 37.95318 288 PRO A O 1
ATOM 2225 N N . LYS A 1 304 ? 28.27440 13.73993 27.27288 1.000 29.15370 289 LYS A N 1
ATOM 2226 C CA . LYS A 1 304 ? 27.17867 13.01859 26.63792 1.000 32.63246 289 LYS A CA 1
ATOM 2227 C C . LYS A 1 304 ? 26.35713 12.30399 27.70524 1.000 20.66467 289 LYS A C 1
ATOM 2228 O O . LYS A 1 304 ? 26.91974 11.69633 28.60969 1.000 22.23804 289 LYS A O 1
ATOM 2234 N N . GLY A 1 305 ? 25.03257 12.37545 27.58758 1.000 20.32791 290 GLY A N 1
ATOM 2235 C CA . GLY A 1 305 ? 24.16041 11.59938 28.45329 1.000 20.64264 290 GLY A CA 1
ATOM 2236 C C . GLY A 1 305 ? 24.04518 10.16678 27.97717 1.000 20.49469 290 GLY A C 1
ATOM 2237 O O . GLY A 1 305 ? 23.19662 9.85357 27.13589 1.000 21.00663 290 GLY A O 1
ATOM 2238 N N . VAL A 1 306 ? 24.90356 9.29353 28.50272 1.000 17.18874 291 VAL A N 1
ATOM 2239 C CA . VAL A 1 306 ? 24.91195 7.88424 28.11434 1.000 19.55753 291 VAL A CA 1
ATOM 2240 C C . VAL A 1 306 ? 23.66768 7.22289 28.69058 1.000 18.60620 291 VAL A C 1
ATOM 2241 O O . VAL A 1 306 ? 23.45990 7.24775 29.90501 1.000 18.11464 291 VAL A O 1
ATOM 2245 N N . MET A 1 307 ? 22.82350 6.64299 27.82558 1.000 17.24322 292 MET A N 1
ATOM 2246 C CA A MET A 1 307 ? 21.54011 6.09098 28.24800 0.549 16.39901 292 MET A CA 1
ATOM 2247 C CA B MET A 1 307 ? 21.54169 6.08559 28.25604 0.451 16.43558 292 MET A CA 1
ATOM 2248 C C . MET A 1 307 ? 21.62687 4.57384 28.36576 1.000 16.22836 292 MET A C 1
ATOM 2249 O O . MET A 1 307 ? 22.04940 3.90018 27.42452 1.000 18.03873 292 MET A O 1
ATOM 2258 N N . HIS A 1 308 ? 21.19900 4.04464 29.50975 1.000 14.50298 293 HIS A N 1
ATOM 2259 C CA . HIS A 1 308 ? 21.03897 2.61227 29.69659 1.000 14.69934 293 HIS A CA 1
ATOM 2260 C C . HIS A 1 308 ? 19.55421 2.30774 29.81180 1.000 16.89381 293 HIS A C 1
ATOM 2261 O O . HIS A 1 308 ? 18.81702 3.05768 30.45900 1.000 16.34336 293 HIS A O 1
ATOM 2268 N N . THR A 1 309 ? 19.10946 1.22233 29.16775 1.000 16.04273 294 THR A N 1
ATOM 2269 C CA . THR A 1 309 ? 17.71507 0.81989 29.31377 1.000 13.82775 294 THR A CA 1
ATOM 2270 C C . THR A 1 309 ? 17.63356 -0.19592 30.45447 1.000 16.38932 294 THR A C 1
ATOM 2271 O O . THR A 1 309 ? 18.49907 -0.21376 31.33312 1.000 15.99311 294 THR A O 1
ATOM 2275 N N . THR A 1 310 ? 16.58050 -1.00693 30.50101 1.000 15.09159 295 THR A N 1
ATOM 2276 C CA . THR A 1 310 ? 16.23443 -1.64103 31.77030 1.000 13.25966 295 THR A CA 1
ATOM 2277 C C . THR A 1 310 ? 16.68326 -3.10717 31.84330 1.000 17.27067 295 THR A C 1
ATOM 2278 O O . THR A 1 310 ? 17.56279 -3.44906 32.64272 1.000 16.69320 295 THR A O 1
ATOM 2282 N N . ALA A 1 311 ? 16.11601 -3.99461 31.02763 1.000 16.38860 296 ALA A N 1
ATOM 2283 C CA . ALA A 1 311 ? 16.36278 -5.42110 31.25072 1.000 15.83835 296 ALA A CA 1
ATOM 2284 C C . ALA A 1 311 ? 17.82591 -5.79378 31.00171 1.000 15.45238 296 ALA A C 1
ATOM 2285 O O . ALA A 1 311 ? 18.45266 -6.46102 31.82920 1.000 15.57327 296 ALA A O 1
ATOM 2287 N N . GLY A 1 312 ? 18.38085 -5.39024 29.86000 1.000 15.19120 297 GLY A N 1
ATOM 2288 C CA . GLY A 1 312 ? 19.74904 -5.77254 29.54450 1.000 15.04969 297 GLY A CA 1
ATOM 2289 C C . GLY A 1 312 ? 20.74796 -5.23763 30.55283 1.000 17.44135 297 GLY A C 1
ATOM 2290 O O . GLY A 1 312 ? 21.67636 -5.94231 30.95835 1.000 16.78595 297 GLY A O 1
ATOM 2291 N N . TYR A 1 313 ? 20.56796 -3.98421 30.97785 1.000 14.90464 298 TYR A N 1
ATOM 2292 C CA . TYR A 1 313 ? 21.44835 -3.42439 31.99418 1.000 18.74920 298 TYR A CA 1
ATOM 2293 C C . TYR A 1 313 ? 21.36642 -4.22829 33.29278 1.000 17.66691 298 TYR A C 1
ATOM 2294 O O . TYR A 1 313 ? 22.39300 -4.54488 33.90321 1.000 18.72734 298 TYR A O 1
ATOM 2303 N N . LEU A 1 314 ? 20.15276 -4.54565 33.75141 1.000 15.54230 299 LEU A N 1
ATOM 2304 C CA . LEU A 1 314 ? 20.02715 -5.30329 34.99836 1.000 16.15567 299 LEU A CA 1
ATOM 2305 C C . LEU A 1 314 ? 20.61158 -6.70778 34.86887 1.000 16.86359 299 LEU A C 1
ATOM 2306 O O . LEU A 1 314 ? 21.19942 -7.23349 35.82443 1.000 15.93582 299 LEU A O 1
ATOM 2311 N N . VAL A 1 315 ? 20.42284 -7.34662 33.71493 1.000 15.11086 300 VAL A N 1
ATOM 2312 C CA . VAL A 1 315 ? 20.96488 -8.68854 33.51389 1.000 16.50403 300 VAL A CA 1
ATOM 2313 C C . VAL A 1 315 ? 22.48609 -8.65218 33.60193 1.000 15.64255 300 VAL A C 1
ATOM 2314 O O . VAL A 1 315 ? 23.11404 -9.48308 34.27453 1.000 16.68892 300 VAL A O 1
ATOM 2318 N N . GLY A 1 316 ? 23.10381 -7.67527 32.93434 1.000 16.51137 301 GLY A N 1
ATOM 2319 C CA . GLY A 1 316 ? 24.55247 -7.54810 33.02444 1.000 18.04869 301 GLY A CA 1
ATOM 2320 C C . GLY A 1 316 ? 25.02662 -7.24779 34.43314 1.000 19.77523 301 GLY A C 1
ATOM 2321 O O . GLY A 1 316 ? 26.04809 -7.77474 34.87852 1.000 18.61156 301 GLY A O 1
ATOM 2322 N N . ALA A 1 317 ? 24.29753 -6.38429 35.15423 1.000 15.80591 302 ALA A N 1
ATOM 2323 C CA . ALA A 1 317 ? 24.70093 -6.06317 36.52188 1.000 17.69228 302 ALA A CA 1
ATOM 2324 C C . ALA A 1 317 ? 24.63162 -7.29851 37.41546 1.000 17.50410 302 ALA A C 1
ATOM 2325 O O . ALA A 1 317 ? 25.57410 -7.59611 38.16201 1.000 16.44825 302 ALA A O 1
ATOM 2327 N N . ALA A 1 318 ? 23.50653 -8.01616 37.36773 1.000 17.25577 303 ALA A N 1
ATOM 2328 C CA . ALA A 1 318 ? 23.36539 -9.22303 38.17749 1.000 16.68277 303 ALA A CA 1
ATOM 2329 C C . ALA A 1 318 ? 24.34921 -10.30366 37.74275 1.000 17.46769 303 ALA A C 1
ATOM 2330 O O . ALA A 1 318 ? 24.95719 -10.97400 38.58719 1.000 16.87158 303 ALA A O 1
ATOM 2332 N N . ALA A 1 319 ? 24.51039 -10.49699 36.43231 1.000 15.58998 304 ALA A N 1
ATOM 2333 C CA . ALA A 1 319 ? 25.40911 -11.54168 35.95551 1.000 15.70467 304 ALA A CA 1
ATOM 2334 C C . ALA A 1 319 ? 26.84392 -11.28977 36.40031 1.000 20.49857 304 ALA A C 1
ATOM 2335 O O . ALA A 1 319 ? 27.53698 -12.22224 36.82171 1.000 17.25000 304 ALA A O 1
ATOM 2337 N N . THR A 1 320 ? 27.31987 -10.03860 36.29724 1.000 17.09565 305 THR A N 1
ATOM 2338 C CA . THR A 1 320 ? 28.69539 -9.75883 36.70875 1.000 15.60739 305 THR A CA 1
ATOM 2339 C C . THR A 1 320 ? 28.82410 -9.75237 38.22687 1.000 17.81783 305 THR A C 1
ATOM 2340 O O . THR A 1 320 ? 29.82434 -10.23589 38.76981 1.000 18.47355 305 THR A O 1
ATOM 2344 N N . GLY A 1 321 ? 27.82942 -9.22444 38.94145 1.000 16.26179 306 GLY A N 1
ATOM 2345 C CA . GLY A 1 321 ? 27.89215 -9.31609 40.39139 1.000 17.55220 306 GLY A CA 1
ATOM 2346 C C . GLY A 1 321 ? 28.04404 -10.75412 40.85270 1.000 18.64672 306 GLY A C 1
ATOM 2347 O O . GLY A 1 321 ? 28.86168 -11.06335 41.73090 1.000 18.92933 306 GLY A O 1
ATOM 2348 N N . LYS A 1 322 ? 27.30266 -11.65946 40.21974 1.000 15.39570 307 LYS A N 1
ATOM 2349 C CA . LYS A 1 322 ? 27.30982 -13.06134 40.62275 1.000 17.59840 307 LYS A CA 1
ATOM 2350 C C . LYS A 1 322 ? 28.62697 -13.73070 40.25608 1.000 18.57679 307 LYS A C 1
ATOM 2351 O O . LYS A 1 322 ? 29.31016 -14.29311 41.11943 1.000 19.83260 307 LYS A O 1
ATOM 2357 N N . TYR A 1 323 ? 29.00087 -13.67991 38.97534 1.000 18.02215 308 TYR A N 1
ATOM 2358 C CA . TYR A 1 323 ? 30.13007 -14.46685 38.47185 1.000 18.99799 308 TYR A CA 1
ATOM 2359 C C . TYR A 1 323 ? 31.47559 -13.75923 38.58662 1.000 21.02647 308 TYR A C 1
ATOM 2360 O O . TYR A 1 323 ? 32.50484 -14.43160 38.73926 1.000 19.73516 308 TYR A O 1
ATOM 2369 N N . VAL A 1 324 ? 31.50972 -12.42616 38.53014 1.000 18.00132 309 VAL A N 1
ATOM 2370 C CA . VAL A 1 324 ? 32.78967 -11.73838 38.71734 1.000 18.28444 309 VAL A CA 1
ATOM 2371 C C . VAL A 1 324 ? 33.10154 -11.58226 40.19754 1.000 19.35280 309 VAL A C 1
ATOM 2372 O O . VAL A 1 324 ? 34.18992 -11.94135 40.65770 1.000 18.71091 309 VAL A O 1
ATOM 2376 N N . PHE A 1 325 ? 32.15630 -11.05661 40.97470 1.000 17.58648 310 PHE A N 1
ATOM 2377 C CA . PHE A 1 325 ? 32.42181 -10.78120 42.37991 1.000 19.22450 310 PHE A CA 1
ATOM 2378 C C . PHE A 1 325 ? 31.99703 -11.91309 43.30820 1.000 20.59460 310 PHE A C 1
ATOM 2379 O O . PHE A 1 325 ? 32.10956 -11.76108 44.53038 1.000 18.40498 310 PHE A O 1
ATOM 2387 N N . ASP A 1 326 ? 31.53597 -13.04475 42.76933 1.000 17.80862 311 ASP A N 1
ATOM 2388 C CA . ASP A 1 326 ? 31.21226 -14.20481 43.59399 1.000 17.10988 311 ASP A CA 1
ATOM 2389 C C . ASP A 1 326 ? 30.19802 -13.83286 44.67758 1.000 20.38375 311 ASP A C 1
ATOM 2390 O O . ASP A 1 326 ? 30.33128 -14.20917 45.83956 1.000 19.08108 311 ASP A O 1
ATOM 2395 N N . ILE A 1 327 ? 29.17372 -13.07367 44.29742 1.000 18.44203 312 ILE A N 1
ATOM 2396 C CA . ILE A 1 327 ? 28.19845 -12.59495 45.26979 1.000 15.48881 312 ILE A CA 1
ATOM 2397 C C . ILE A 1 327 ? 27.17456 -13.68599 45.56061 1.000 18.33175 312 ILE A C 1
ATOM 2398 O O . ILE A 1 327 ? 26.58235 -14.26977 44.64339 1.000 19.38954 312 ILE A O 1
ATOM 2403 N N . HIS A 1 328 ? 26.94524 -1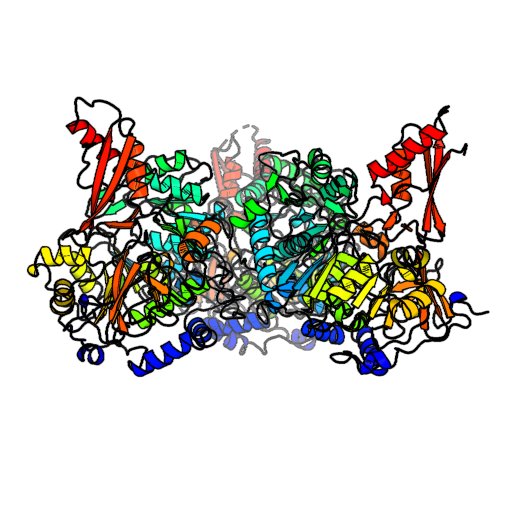3.93864 46.84048 1.000 17.81767 313 HIS A N 1
ATOM 2404 C CA . HIS A 1 328 ? 25.87289 -14.78323 47.34136 1.000 19.96070 313 HIS A CA 1
ATOM 2405 C C . HIS A 1 328 ? 24.98342 -13.95041 48.25913 1.000 20.29613 313 HIS A C 1
ATOM 2406 O O . HIS A 1 328 ? 25.40928 -12.90038 48.75511 1.000 18.95160 313 HIS A O 1
ATOM 2413 N N . PRO A 1 329 ? 23.73128 -14.36215 48.47739 1.000 22.81672 314 PRO A N 1
ATOM 2414 C CA . PRO A 1 329 ? 22.80597 -13.48824 49.22175 1.000 21.12160 314 PRO A CA 1
ATOM 2415 C C . PRO A 1 329 ? 23.29648 -13.07038 50.59491 1.000 20.14425 314 PRO A C 1
ATOM 2416 O O . PRO A 1 329 ? 22.99899 -11.95103 51.02064 1.000 21.99819 314 PRO A O 1
ATOM 2420 N N . ALA A 1 330 ? 24.05179 -13.91167 51.30331 1.000 20.08295 315 ALA A N 1
ATOM 2421 C CA . ALA A 1 330 ? 24.48256 -13.53026 52.64665 1.000 19.42004 315 ALA A CA 1
ATOM 2422 C C . ALA A 1 330 ? 25.64516 -12.54154 52.65233 1.000 20.61269 315 ALA A C 1
ATOM 2423 O O . ALA A 1 330 ? 26.02760 -12.07087 53.72766 1.000 21.69713 315 ALA A O 1
ATOM 2425 N N . ASP A 1 331 ? 26.21758 -12.22402 51.49559 1.000 19.46719 316 ASP A N 1
ATOM 2426 C CA . ASP A 1 331 ? 27.44151 -11.43490 51.45015 1.000 17.83944 316 ASP A CA 1
ATOM 2427 C C . ASP A 1 331 ? 27.18788 -9.98174 51.84588 1.000 18.74477 316 ASP A C 1
ATOM 2428 O O . ASP A 1 331 ? 26.05326 -9.49249 51.83639 1.000 18.84684 316 ASP A O 1
ATOM 2433 N N . ARG A 1 332 ? 28.28069 -9.29547 52.19384 1.000 18.35537 317 ARG A N 1
ATOM 2434 C CA . ARG A 1 332 ? 28.28920 -7.86938 52.53390 1.000 16.56998 317 ARG A CA 1
ATOM 2435 C C . ARG A 1 332 ? 29.25315 -7.20128 51.55646 1.000 19.49280 317 ARG A C 1
ATOM 2436 O O . ARG A 1 332 ? 30.47222 -7.25251 51.74753 1.000 17.79060 317 ARG A O 1
ATOM 2444 N N . PHE A 1 333 ? 28.70838 -6.57626 50.51980 1.000 18.19567 318 PHE A N 1
ATOM 2445 C CA . PHE A 1 333 ? 29.49456 -6.06372 49.40779 1.000 17.99318 318 PHE A CA 1
ATOM 2446 C C . PHE A 1 333 ? 29.78894 -4.58152 49.61005 1.000 20.10155 318 PHE A C 1
ATOM 2447 O O . PHE A 1 333 ? 28.88372 -3.80932 49.93029 1.000 17.66174 318 PHE A O 1
ATOM 2455 N N . PHE A 1 334 ? 31.04285 -4.17696 49.39834 1.000 17.86095 319 PHE A N 1
ATOM 2456 C CA . PHE A 1 334 ? 31.46499 -2.79174 49.65570 1.000 15.93647 319 PHE A CA 1
ATOM 2457 C C . PHE A 1 334 ? 32.22643 -2.27975 48.44144 1.000 18.94800 319 PHE A C 1
ATOM 2458 O O . PHE A 1 334 ? 33.39942 -2.61283 48.24014 1.000 19.32253 319 PHE A O 1
ATOM 2466 N N . CYS A 1 335 ? 31.57008 -1.43829 47.65153 1.000 18.29688 320 CYS A N 1
ATOM 2467 C CA . CYS A 1 335 ? 32.23977 -0.69864 46.59726 1.000 17.97329 320 CYS A CA 1
ATOM 2468 C C . CYS A 1 335 ? 32.55677 0.70605 47.10471 1.000 18.74031 320 CYS A C 1
ATOM 2469 O O . CYS A 1 335 ? 31.67627 1.38847 47.64815 1.000 18.61029 320 CYS A O 1
ATOM 2472 N N . GLY A 1 336 ? 33.81688 1.12255 46.95025 1.000 22.07202 321 GLY A N 1
ATOM 2473 C CA . GLY A 1 336 ? 34.22771 2.45699 47.34938 1.000 20.93403 321 GLY A CA 1
ATOM 2474 C C . GLY A 1 336 ? 33.95497 3.55145 46.33697 1.000 23.10680 321 GLY A C 1
ATOM 2475 O O . GLY A 1 336 ? 34.33735 4.69970 46.57201 1.000 25.06344 321 GLY A O 1
ATOM 2476 N N . GLY A 1 337 ? 33.30722 3.23527 45.20829 1.000 20.12199 322 GLY A N 1
ATOM 2477 C CA . GLY A 1 337 ? 33.02973 4.24251 44.20601 1.000 20.68539 322 GLY A CA 1
ATOM 2478 C C . GLY A 1 337 ? 31.84260 5.11108 44.58644 1.000 26.18412 322 GLY A C 1
ATOM 2479 O O . GLY A 1 337 ? 31.06474 4.79482 45.47940 1.000 35.57444 322 GLY A O 1
ATOM 2480 N N . ASP A 1 338 ? 31.71015 6.23555 43.89890 1.000 22.86398 323 ASP A N 1
ATOM 2481 C CA . ASP A 1 338 ? 30.64477 7.18544 44.18720 1.000 19.48320 323 ASP A CA 1
ATOM 2482 C C . ASP A 1 338 ? 29.45166 6.91848 43.28001 1.000 21.40007 323 ASP A C 1
ATOM 2483 O O . ASP A 1 338 ? 29.60328 6.50121 42.12952 1.000 21.43522 323 ASP A O 1
ATOM 2488 N N . VAL A 1 339 ? 28.25135 7.16029 43.81405 1.000 21.38278 324 VAL A N 1
ATOM 2489 C CA . VAL A 1 339 ? 27.04443 6.99543 43.01785 1.000 20.42020 324 VAL A CA 1
ATOM 2490 C C . VAL A 1 339 ? 27.05426 7.91421 41.79704 1.000 20.38081 324 VAL A C 1
ATOM 2491 O O . VAL A 1 339 ? 26.36718 7.64089 40.80478 1.000 19.78796 324 VAL A O 1
ATOM 2495 N N . GLY A 1 340 ? 27.84210 8.99083 41.83158 1.000 19.77379 325 GLY A N 1
ATOM 2496 C CA . GLY A 1 340 ? 27.96027 9.86782 40.68023 1.000 20.35893 325 GLY A CA 1
ATOM 2497 C C . GLY A 1 340 ? 28.62289 9.23977 39.46720 1.000 21.38970 325 GLY A C 1
ATOM 2498 O O . GLY A 1 340 ? 28.58366 9.84125 38.38871 1.000 21.60658 325 GLY A O 1
ATOM 2499 N N . TRP A 1 341 ? 29.21441 8.05516 39.60177 1.000 21.05933 326 TRP A N 1
ATOM 2500 C CA . TRP A 1 341 ? 29.89138 7.40745 38.48403 1.000 20.52609 326 TRP A CA 1
ATOM 2501 C C . TRP A 1 341 ? 29.29247 6.02831 38.22723 1.000 19.77905 326 TRP A C 1
ATOM 2502 O O . TRP A 1 341 ? 28.52266 5.50017 39.03294 1.000 18.02158 326 TRP A O 1
ATOM 2513 N N . ILE A 1 342 ? 29.64304 5.44626 37.07482 1.000 17.55093 327 ILE A N 1
ATOM 2514 C CA . ILE A 1 342 ? 29.03822 4.16823 36.70176 1.000 17.68291 327 ILE A CA 1
ATOM 2515 C C . ILE A 1 342 ? 29.38589 3.08072 37.71087 1.000 15.11998 327 ILE A C 1
ATOM 2516 O O . ILE A 1 342 ? 28.58537 2.16566 37.94332 1.000 15.78962 327 ILE A O 1
ATOM 2521 N N . THR A 1 343 ? 30.57361 3.14518 38.32654 1.000 17.81725 328 THR A N 1
ATOM 2522 C CA . THR A 1 343 ? 30.92761 2.11727 39.30565 1.000 16.98398 328 THR A CA 1
ATOM 2523 C C . THR A 1 343 ? 29.92425 2.09377 40.45539 1.000 17.52577 328 THR A C 1
ATOM 2524 O O . THR A 1 343 ? 29.50805 1.02120 40.91600 1.000 19.41373 328 THR A O 1
ATOM 2528 N N . GLY A 1 344 ? 29.52479 3.27041 40.92703 1.000 14.73344 329 GLY A N 1
ATOM 2529 C CA . GLY A 1 344 ? 28.53519 3.33175 41.99236 1.000 17.03909 329 GLY A CA 1
ATOM 2530 C C . GLY A 1 344 ? 27.15428 2.92679 41.51712 1.000 18.07743 329 GLY A C 1
ATOM 2531 O O . GLY A 1 344 ? 26.40872 2.27007 42.24889 1.000 18.39350 329 GLY A O 1
ATOM 2532 N N . HIS A 1 345 ? 26.78609 3.31890 40.29045 1.000 15.10144 330 HIS A N 1
ATOM 2533 C CA . HIS A 1 345 ? 25.52065 2.85348 39.71645 1.000 18.04514 330 HIS A CA 1
ATOM 2534 C C . HIS A 1 345 ? 25.44682 1.32751 39.75179 1.000 16.11380 330 HIS A C 1
ATOM 2535 O O . HIS A 1 345 ? 24.54038 0.73426 40.34381 1.000 14.97719 330 HIS A O 1
ATOM 2542 N N . THR A 1 346 ? 26.40985 0.67613 39.11936 1.000 15.62012 331 THR A N 1
ATOM 2543 C CA . THR A 1 346 ? 26.26283 -0.75483 38.88901 1.000 15.77046 331 THR A CA 1
ATOM 2544 C C . THR A 1 346 ? 26.61376 -1.58344 40.11378 1.000 17.11475 331 THR A C 1
ATOM 2545 O O . THR A 1 346 ? 26.00730 -2.64458 40.32579 1.000 16.51485 331 THR A O 1
ATOM 2549 N N . TYR A 1 347 ? 27.58006 -1.14992 40.93250 1.000 16.73905 332 TYR A N 1
ATOM 2550 C CA . TYR A 1 347 ? 28.06295 -2.04584 41.97835 1.000 14.59267 332 TYR A CA 1
ATOM 2551 C C . TYR A 1 347 ? 27.85230 -1.55410 43.40611 1.000 16.95014 332 TYR A C 1
ATOM 2552 O O . TYR A 1 347 ? 27.91585 -2.37364 44.31897 1.000 17.40753 332 TYR A O 1
ATOM 2561 N N . VAL A 1 348 ? 27.56864 -0.26821 43.63453 1.000 18.94274 333 VAL A N 1
ATOM 2562 C CA . VAL A 1 348 ? 27.00604 0.09741 44.93737 1.000 16.00767 333 VAL A CA 1
ATOM 2563 C C . VAL A 1 348 ? 25.51676 -0.20739 44.95850 1.000 19.08510 333 VAL A C 1
ATOM 2564 O O . VAL A 1 348 ? 24.98347 -0.68186 45.96524 1.000 19.32938 333 VAL A O 1
ATOM 2568 N N . VAL A 1 349 ? 24.81853 0.06992 43.85392 1.000 16.67497 334 VAL A N 1
ATOM 2569 C CA . VAL A 1 349 ? 23.35853 0.00591 43.86827 1.000 15.79459 334 VAL A CA 1
ATOM 2570 C C . VAL A 1 349 ? 22.83221 -1.26202 43.19441 1.000 17.91666 334 VAL A C 1
ATOM 2571 O O . VAL A 1 349 ? 22.33733 -2.17363 43.86987 1.000 15.85011 334 VAL A O 1
ATOM 2575 N N . TYR A 1 350 ? 22.94413 -1.35699 41.86319 1.000 17.63379 335 TYR A N 1
ATOM 2576 C CA . TYR A 1 350 ? 22.08134 -2.30237 41.15758 1.000 14.97051 335 TYR A CA 1
ATOM 2577 C C . TYR A 1 350 ? 22.50678 -3.75474 41.36895 1.000 17.87727 335 TYR A C 1
ATOM 2578 O O . TYR A 1 350 ? 21.67639 -4.58364 41.75153 1.000 14.99608 335 TYR A O 1
ATOM 2587 N N . ALA A 1 351 ? 23.78510 -4.08808 41.13835 1.000 17.29193 336 ALA A N 1
ATOM 2588 C CA . ALA A 1 351 ? 24.18662 -5.49372 41.22428 1.000 16.20609 336 ALA A CA 1
ATOM 2589 C C . ALA A 1 351 ? 23.92981 -6.11526 42.59210 1.000 16.45991 336 ALA A C 1
ATOM 2590 O O . ALA A 1 351 ? 23.29398 -7.17973 42.64233 1.000 14.65335 336 ALA A O 1
ATOM 2592 N N . PRO A 1 352 ? 24.41506 -5.56699 43.71544 1.000 15.83260 337 PRO A N 1
ATOM 2593 C CA . PRO A 1 352 ? 24.19259 -6.28043 44.98523 1.000 15.73821 337 PRO A CA 1
ATOM 2594 C C . PRO A 1 352 ? 22.72908 -6.35514 45.37725 1.000 15.78964 337 PRO A C 1
ATOM 2595 O O . PRO A 1 352 ? 22.28504 -7.38154 45.91239 1.000 15.40350 337 PRO A O 1
ATOM 2599 N N . LEU A 1 353 ? 21.95722 -5.29343 45.13654 1.000 15.00790 338 LEU A N 1
ATOM 2600 C CA . LEU A 1 353 ? 20.53650 -5.34143 45.48639 1.000 13.88292 338 LEU A CA 1
ATOM 2601 C C . LEU A 1 353 ? 19.76156 -6.30216 44.58297 1.000 15.43189 338 LEU A C 1
ATOM 2602 O O . LEU A 1 353 ? 18.88881 -7.03045 45.05950 1.000 14.84150 338 LEU A O 1
ATOM 2607 N N . LEU A 1 354 ? 20.05792 -6.32522 43.27661 1.000 16.72092 339 LEU A N 1
ATOM 2608 C CA . LEU A 1 354 ? 19.44062 -7.33797 42.41355 1.000 14.48027 339 LEU A CA 1
ATOM 2609 C C . LEU A 1 354 ? 19.67049 -8.74431 42.94951 1.000 16.81521 339 LEU A C 1
ATOM 2610 O O . LEU A 1 354 ? 18.77096 -9.58939 42.91524 1.000 16.57717 339 LEU A O 1
ATOM 2615 N N . LEU A 1 355 ? 20.87502 -9.01348 43.43583 1.000 15.57476 340 LEU A N 1
ATOM 2616 C CA . LEU A 1 355 ? 21.22614 -10.34332 43.92428 1.000 18.14020 340 LEU A CA 1
ATOM 2617 C C . LEU A 1 355 ? 20.78406 -10.57509 45.36389 1.000 18.97076 340 LEU A C 1
ATOM 2618 O O . LEU A 1 355 ? 20.92821 -11.69305 45.87918 1.000 20.60676 340 LEU A O 1
ATOM 2623 N N . GLY A 1 356 ? 20.23006 -9.55663 46.01307 1.000 17.28645 341 GLY A N 1
ATOM 2624 C CA . GLY A 1 356 ? 19.66366 -9.73392 47.33043 1.000 16.78594 341 GLY A CA 1
ATOM 2625 C C . GLY A 1 356 ? 20.65200 -9.76764 48.47045 1.000 18.22893 341 GLY A C 1
ATOM 2626 O O . GLY A 1 356 ? 20.30811 -10.26770 49.54373 1.000 20.64604 341 GLY A O 1
ATOM 2627 N N . CYS A 1 357 ? 21.86267 -9.24926 48.29007 1.000 16.31962 342 CYS A N 1
ATOM 2628 C CA . CYS A 1 357 ? 22.80241 -9.25305 49.40385 1.000 17.14732 342 CYS A CA 1
ATOM 2629 C C . CYS A 1 357 ? 22.77108 -7.89068 50.11012 1.000 21.27069 342 CYS A C 1
ATOM 2630 O O . CYS A 1 357 ? 21.81915 -7.12135 49.95891 1.000 18.29479 342 CYS A O 1
ATOM 2633 N N . THR A 1 358 ? 23.79594 -7.59945 50.90845 1.000 18.18482 343 THR A N 1
ATOM 2634 C CA . THR A 1 358 ? 23.91712 -6.32452 51.60518 1.000 18.38906 343 THR A CA 1
ATOM 2635 C C . THR A 1 358 ? 24.94351 -5.47376 50.87532 1.000 17.58531 343 THR A C 1
ATOM 2636 O O . THR A 1 358 ? 25.98463 -5.98851 50.45510 1.000 18.49018 343 THR A O 1
ATOM 2640 N N . THR A 1 359 ? 24.65981 -4.17350 50.71582 1.000 18.24687 344 THR A N 1
ATOM 2641 C CA . THR A 1 359 ? 25.62514 -3.26537 50.09915 1.000 16.75641 344 THR A CA 1
ATOM 2642 C C . THR A 1 359 ? 25.96793 -2.13521 51.06070 1.000 18.04585 344 THR A C 1
ATOM 2643 O O . THR A 1 359 ? 25.11249 -1.68256 51.83448 1.000 18.42540 344 THR A O 1
ATOM 2647 N N . VAL A 1 360 ? 27.23051 -1.70218 51.03370 1.000 16.96364 345 VAL A N 1
ATOM 2648 C CA . VAL A 1 360 ? 27.72995 -0.66109 51.93543 1.000 16.30961 345 VAL A CA 1
ATOM 2649 C C . VAL A 1 360 ? 27.70982 0.68200 51.21641 1.000 17.53032 345 VAL A C 1
ATOM 2650 O O . VAL A 1 360 ? 28.26031 0.81493 50.11599 1.000 18.40397 345 VAL A O 1
ATOM 2654 N N . VAL A 1 361 ? 27.08982 1.68013 51.84511 1.000 15.98178 346 VAL A N 1
ATOM 2655 C CA . VAL A 1 361 ? 27.10353 3.06133 51.36693 1.000 16.26970 346 VAL A CA 1
ATOM 2656 C C . VAL A 1 361 ? 28.02078 3.84050 52.29917 1.000 18.23742 346 VAL A C 1
ATOM 2657 O O . VAL A 1 361 ? 27.69279 4.03894 53.47621 1.000 19.93335 346 VAL A O 1
ATOM 2661 N N . PHE A 1 362 ? 29.16695 4.28684 51.76954 1.000 17.31779 347 PHE A N 1
ATOM 2662 C CA . PHE A 1 362 ? 30.25747 4.86486 52.55284 1.000 17.29937 347 PHE A CA 1
ATOM 2663 C C . PHE A 1 362 ? 30.33426 6.36137 52.26235 1.000 18.20975 347 PHE A C 1
ATOM 2664 O O . PHE A 1 362 ? 30.65875 6.76522 51.14344 1.000 19.05407 347 PHE A O 1
ATOM 2672 N N . GLU A 1 363 ? 30.05009 7.17421 53.27637 1.000 17.69577 348 GLU A N 1
ATOM 2673 C CA . GLU A 1 363 ? 29.99090 8.62646 53.10584 1.000 19.32431 348 GLU A CA 1
ATOM 2674 C C . GLU A 1 363 ? 31.35360 9.30389 53.22105 1.000 21.31022 348 GLU A C 1
ATOM 2675 O O . GLU A 1 363 ? 31.48395 10.47744 52.85213 1.000 22.20721 348 GLU A O 1
ATOM 2681 N N . SER A 1 364 ? 32.36434 8.62211 53.74010 1.000 19.65209 349 SER A N 1
ATOM 2682 C CA . SER A 1 364 ? 33.58401 9.33005 54.10100 1.000 20.14761 349 SER A CA 1
ATOM 2683 C C . SER A 1 364 ? 34.65189 9.14796 53.01539 1.000 20.99319 349 SER A C 1
ATOM 2684 O O . SER A 1 364 ? 34.34459 8.82039 51.86226 1.000 20.98542 349 SER A O 1
ATOM 2687 N N . THR A 1 365 ? 35.89768 9.41959 53.36587 1.000 23.04831 350 THR A N 1
ATOM 2688 C CA . THR A 1 365 ? 37.07232 9.18670 52.55368 1.000 23.99755 350 THR A CA 1
ATOM 2689 C C . THR A 1 365 ? 37.90998 8.08227 53.18742 1.000 23.99110 350 THR A C 1
ATOM 2690 O O . THR A 1 365 ? 37.76726 7.78824 54.38039 1.000 24.14923 350 THR A O 1
ATOM 2694 N N . PRO A 1 366 ? 38.82254 7.46777 52.42997 1.000 23.56553 351 PRO A N 1
ATOM 2695 C CA . PRO A 1 366 ? 39.70747 6.46051 53.02926 1.000 24.54868 351 PRO A CA 1
ATOM 2696 C C . PRO A 1 366 ? 40.72278 7.02996 54.00724 1.000 24.69688 351 PRO A C 1
ATOM 2697 O O . PRO A 1 366 ? 41.46404 6.24919 54.61695 1.000 24.79879 351 PRO A O 1
ATOM 2701 N N . ALA A 1 367 ? 40.77192 8.35375 54.19396 1.000 22.96966 352 ALA A N 1
ATOM 2702 C CA . ALA A 1 367 ? 41.74745 8.98126 55.07999 1.000 23.47361 352 ALA A CA 1
ATOM 2703 C C . ALA A 1 367 ? 41.11952 9.62704 56.30360 1.000 24.66292 352 ALA A C 1
ATOM 2704 O O . ALA A 1 367 ? 41.84070 10.23354 57.09911 1.000 23.68788 352 ALA A O 1
ATOM 2706 N N . TYR A 1 368 ? 39.80491 9.51863 56.48049 1.000 22.38126 353 TYR A N 1
ATOM 2707 C CA . TYR A 1 368 ? 39.13377 10.21229 57.56761 1.000 22.43018 353 TYR A CA 1
ATOM 2708 C C . TYR A 1 368 ? 38.45264 9.21913 58.49372 1.000 23.95935 353 TYR A C 1
ATOM 2709 O O . TYR A 1 368 ? 37.68227 8.38060 58.01559 1.000 23.84358 353 TYR A O 1
ATOM 2718 N N . PRO A 1 369 ? 38.66174 9.30277 59.82116 1.000 25.16648 354 PRO A N 1
ATOM 2719 C CA . PRO A 1 369 ? 39.51940 10.26209 60.52648 1.000 27.21781 354 PRO A CA 1
ATOM 2720 C C . PRO A 1 369 ? 41.00138 9.97561 60.35200 1.000 28.00969 354 PRO A C 1
ATOM 2721 O O . PRO A 1 369 ? 41.83435 10.82188 60.68596 1.000 27.64139 354 PRO A O 1
ATOM 2725 N N . ASN A 1 370 ? 41.32731 8.78563 59.85429 1.000 25.54957 355 ASN A N 1
ATOM 2726 C CA . ASN A 1 370 ? 42.71999 8.41336 59.64451 1.000 24.79304 355 ASN A CA 1
ATOM 2727 C C . ASN A 1 370 ? 42.77357 7.39891 58.50767 1.000 24.31184 355 ASN A C 1
ATOM 2728 O O . ASN A 1 370 ? 41.74218 6.97269 57.97917 1.000 23.20523 355 ASN A O 1
ATOM 2733 N N . PHE A 1 371 ? 43.99027 6.99364 58.14549 1.000 25.31464 356 PHE A N 1
ATOM 2734 C CA . PHE A 1 371 ? 44.17240 6.11699 56.99294 1.000 21.89753 356 PHE A CA 1
ATOM 2735 C C . PHE A 1 371 ? 43.73112 4.68027 57.23788 1.000 23.32260 356 PHE A C 1
ATOM 2736 O O . PHE A 1 371 ? 43.81694 3.86874 56.30499 1.000 24.03873 356 PHE A O 1
ATOM 2744 N N . SER A 1 372 ? 43.25159 4.34288 58.43446 1.000 21.29527 357 SER A N 1
ATOM 2745 C CA . SER A 1 372 ? 42.70631 3.01474 58.69119 1.000 22.29899 357 SER A CA 1
ATOM 2746 C C . SER A 1 372 ? 41.25282 2.84643 58.24545 1.000 24.65503 357 SER A C 1
ATOM 2747 O O . SER A 1 372 ? 40.72403 1.73194 58.35759 1.000 22.75186 357 SER A O 1
ATOM 2750 N N . ARG A 1 373 ? 40.59818 3.89886 57.73490 1.000 19.73938 358 ARG A N 1
ATOM 2751 C CA . ARG A 1 373 ? 39.13131 3.91309 57.68792 1.000 19.20439 358 ARG A CA 1
ATOM 2752 C C . ARG A 1 373 ? 38.55429 2.75968 56.86302 1.000 21.58366 358 ARG A C 1
ATOM 2753 O O . ARG A 1 373 ? 37.59390 2.10649 57.28953 1.000 20.44236 358 ARG A O 1
ATOM 2761 N N . TYR A 1 374 ? 39.08272 2.51842 55.65786 1.000 18.42278 359 TYR A N 1
ATOM 2762 C CA . TYR A 1 374 ? 38.53566 1.43108 54.84578 1.000 19.22107 359 TYR A CA 1
ATOM 2763 C C . TYR A 1 374 ? 38.51481 0.12424 55.63002 1.000 19.53792 359 TYR A C 1
ATOM 2764 O O . TYR A 1 374 ? 37.53705 -0.63012 55.59180 1.000 19.87461 359 TYR A O 1
ATOM 2773 N N . TRP A 1 375 ? 39.61159 -0.17093 56.32302 1.000 21.63090 360 TRP A N 1
ATOM 2774 C CA . TRP A 1 375 ? 39.72829 -1.45121 57.01752 1.000 18.98898 360 TRP A CA 1
ATOM 2775 C C . TRP A 1 375 ? 38.88770 -1.46996 58.28754 1.000 20.35184 360 TRP A C 1
ATOM 2776 O O . TRP A 1 375 ? 38.33006 -2.51585 58.64398 1.000 21.17884 360 TRP A O 1
ATOM 2787 N N . ASP A 1 376 ? 38.78679 -0.32075 58.97905 1.000 21.83235 361 ASP A N 1
ATOM 2788 C CA . ASP A 1 376 ? 37.83256 -0.17937 60.08373 1.000 20.33367 361 ASP A CA 1
ATOM 2789 C C . ASP A 1 376 ? 36.42717 -0.56267 59.63666 1.000 20.18481 361 ASP A C 1
ATOM 2790 O O . ASP A 1 376 ? 35.69643 -1.24781 60.36101 1.000 23.50391 361 ASP A O 1
ATOM 2795 N N . VAL A 1 377 ? 36.02627 -0.09961 58.45144 1.000 19.52175 362 VAL A N 1
ATOM 2796 C CA . VAL A 1 377 ? 34.67421 -0.34810 57.96181 1.000 20.49894 362 VAL A CA 1
ATOM 2797 C C . VAL A 1 377 ? 34.51217 -1.81702 57.58725 1.000 21.79858 362 VAL A C 1
ATOM 2798 O O . VAL A 1 377 ? 33.52613 -2.46793 57.95395 1.000 20.77227 362 VAL A O 1
ATOM 2802 N N . ILE A 1 378 ? 35.48527 -2.35670 56.85443 1.000 18.72459 363 ILE A N 1
ATOM 2803 C CA . ILE A 1 378 ? 35.42815 -3.75584 56.43918 1.000 19.26649 363 ILE A CA 1
ATOM 2804 C C . ILE A 1 378 ? 35.39742 -4.67537 57.64925 1.000 21.22947 363 ILE A C 1
ATOM 2805 O O . ILE A 1 378 ? 34.65208 -5.66290 57.67828 1.000 18.58099 363 ILE A O 1
ATOM 2810 N N . GLU A 1 379 ? 36.18942 -4.35725 58.67669 1.000 18.39469 364 GLU A N 1
ATOM 2811 C CA . GLU A 1 379 ? 36.23254 -5.20924 59.85979 1.000 21.22357 364 GLU A CA 1
ATOM 2812 C C . GLU A 1 379 ? 34.94161 -5.10172 60.67124 1.000 24.11324 364 GLU A C 1
ATOM 2813 O O . GLU A 1 379 ? 34.42370 -6.10799 61.17190 1.000 22.62716 364 GLU A O 1
ATOM 2819 N N . LYS A 1 380 ? 34.41065 -3.89066 60.82561 1.000 20.99411 365 LYS A N 1
ATOM 2820 C CA . LYS A 1 380 ? 33.20549 -3.72991 61.63543 1.000 22.10573 365 LYS A CA 1
ATOM 2821 C C . LYS A 1 380 ? 32.03241 -4.47186 61.02257 1.000 20.76411 365 LYS A C 1
ATOM 2822 O O . LYS A 1 380 ? 31.27910 -5.15368 61.72732 1.000 21.69653 365 LYS A O 1
ATOM 2828 N N . HIS A 1 381 ? 31.86460 -4.35431 59.70764 1.000 18.97208 366 HIS A N 1
ATOM 2829 C CA . HIS A 1 381 ? 30.69247 -4.88958 59.03136 1.000 20.14134 366 HIS A CA 1
ATOM 2830 C C . HIS A 1 381 ? 30.93360 -6.25556 58.40911 1.000 22.62244 366 HIS A C 1
ATOM 2831 O O . HIS A 1 381 ? 30.02979 -6.78529 57.76147 1.000 20.68124 366 HIS A O 1
ATOM 2838 N N . LYS A 1 382 ? 32.11707 -6.84730 58.61203 1.000 20.54111 367 LYS A N 1
ATOM 2839 C CA . LYS A 1 382 ? 32.40615 -8.20524 58.14162 1.000 22.73001 367 LYS A CA 1
ATOM 2840 C C . LYS A 1 382 ? 32.23981 -8.29072 56.62366 1.000 20.48942 367 LYS A C 1
ATOM 2841 O O . LYS A 1 382 ? 31.62170 -9.20872 56.08515 1.000 18.70905 367 LYS A O 1
ATOM 2847 N N . VAL A 1 383 ? 32.80585 -7.30567 55.93333 1.000 19.36608 368 VAL A N 1
ATOM 2848 C CA . VAL A 1 383 ? 32.65563 -7.21332 54.48772 1.000 17.57068 368 VAL A CA 1
ATOM 2849 C C . VAL A 1 383 ? 33.33984 -8.39357 53.81058 1.000 18.80988 368 VAL A C 1
ATOM 2850 O O . VAL A 1 383 ? 34.44103 -8.80606 54.19873 1.000 20.85943 368 VAL A O 1
ATOM 2854 N N . THR A 1 384 ? 32.68704 -8.93337 52.77817 1.000 18.98555 369 THR A N 1
ATOM 2855 C CA . THR A 1 384 ? 33.16710 -10.10424 52.04608 1.000 20.31989 369 THR A CA 1
ATOM 2856 C C . THR A 1 384 ? 33.82337 -9.76171 50.71124 1.000 20.97518 369 THR A C 1
ATOM 2857 O O . THR A 1 384 ? 34.66035 -10.53326 50.23005 1.000 19.42893 369 THR A O 1
ATOM 2861 N N . GLN A 1 385 ? 33.43299 -8.65146 50.07585 1.000 19.14294 370 GLN A N 1
ATOM 2862 C CA . GLN A 1 385 ? 34.03715 -8.20472 48.82464 1.000 16.28096 370 GLN A CA 1
ATOM 2863 C C . GLN A 1 385 ? 34.24780 -6.70467 48.92501 1.000 19.63787 370 GLN A C 1
ATOM 2864 O O . GLN A 1 385 ? 33.36099 -5.98360 49.39366 1.000 17.22577 370 GLN A O 1
ATOM 2870 N N . PHE A 1 386 ? 35.41104 -6.24333 48.47836 1.000 17.29092 371 PHE A N 1
ATOM 2871 C CA . PHE A 1 386 ? 35.75292 -4.82399 48.48415 1.000 16.41164 371 PHE A CA 1
ATOM 2872 C C . PHE A 1 386 ? 36.20122 -4.44511 47.08087 1.000 17.46795 371 PHE A C 1
ATOM 2873 O O . PHE A 1 386 ? 36.90129 -5.21948 46.42250 1.000 20.60990 371 PHE A O 1
ATOM 2881 N N . TYR A 1 387 ? 35.80020 -3.25465 46.62656 1.000 19.18412 372 TYR A N 1
ATOM 2882 C CA . TYR A 1 387 ? 35.97465 -2.82373 45.23976 1.000 16.84609 372 TYR A CA 1
ATOM 2883 C C . TYR A 1 387 ? 36.51932 -1.40504 45.26064 1.000 20.73721 372 TYR A C 1
ATOM 2884 O O . TYR A 1 387 ? 35.79498 -0.48425 45.65001 1.000 19.30373 372 TYR A O 1
ATOM 2893 N N . VAL A 1 388 ? 37.77189 -1.22676 44.81259 1.000 20.91776 373 VAL A N 1
ATOM 2894 C CA . VAL A 1 388 ? 38.55497 -0.01902 45.06263 1.000 24.17552 373 VAL A CA 1
ATOM 2895 C C . VAL A 1 388 ? 39.21030 0.46070 43.76748 1.000 22.09324 373 VAL A C 1
ATOM 2896 O O . VAL A 1 388 ? 39.39964 -0.29979 42.81801 1.000 23.16876 373 VAL A O 1
ATOM 2900 N N . ALA A 1 389 ? 39.56778 1.79320 43.73241 1.000 25.24517 374 ALA A N 1
ATOM 2901 C CA . ALA A 1 389 ? 40.39379 2.24830 42.61642 1.000 24.72596 374 ALA A CA 1
ATOM 2902 C C . ALA A 1 389 ? 41.87223 2.23820 42.99873 1.000 25.50060 374 ALA A C 1
ATOM 2903 O O . ALA A 1 389 ? 42.21999 2.49271 44.15525 1.000 25.83148 374 ALA A O 1
ATOM 2905 N N . PRO A 1 390 ? 42.77940 1.94745 42.05933 1.000 26.18504 375 PRO A N 1
ATOM 2906 C CA . PRO A 1 390 ? 44.21118 1.93317 42.41092 1.000 23.91128 375 PRO A CA 1
ATOM 2907 C C . PRO A 1 390 ? 44.72122 3.25760 42.94447 1.000 29.34144 375 PRO A C 1
ATOM 2908 O O . PRO A 1 390 ? 45.70196 3.27407 43.69833 1.000 29.53620 375 PRO A O 1
ATOM 2912 N N . THR A 1 391 ? 44.08979 4.37145 42.57675 1.000 28.21797 376 THR A N 1
ATOM 2913 C CA . THR A 1 391 ? 44.49855 5.65666 43.13191 1.000 33.57787 376 THR A CA 1
ATOM 2914 C C . THR A 1 391 ? 44.37291 5.65134 44.64899 1.000 30.98473 376 THR A C 1
ATOM 2915 O O . THR A 1 391 ? 45.27433 6.11422 45.36111 1.000 28.30427 376 THR A O 1
ATOM 2919 N N . ALA A 1 392 ? 43.26869 5.10368 45.16213 1.000 27.01872 377 ALA A N 1
ATOM 2920 C CA . ALA A 1 392 ? 43.11063 5.00879 46.60629 1.000 26.07434 377 ALA A CA 1
ATOM 2921 C C . ALA A 1 392 ? 44.15122 4.07448 47.20720 1.000 25.25878 377 ALA A C 1
ATOM 2922 O O . ALA A 1 392 ? 44.71183 4.36369 48.26794 1.000 25.29662 377 ALA A O 1
ATOM 2924 N N . LEU A 1 393 ? 44.43886 2.95051 46.53858 1.000 23.80482 378 LEU A N 1
ATOM 2925 C CA . LEU A 1 393 ? 45.44594 2.02958 47.06552 1.000 25.12349 378 LEU A CA 1
ATOM 2926 C C . LEU A 1 393 ? 46.81689 2.69028 47.14496 1.000 26.09096 378 LEU A C 1
ATOM 2927 O O . LEU A 1 393 ? 47.53207 2.53405 48.14251 1.000 27.07789 378 LEU A O 1
ATOM 2932 N N . ARG A 1 394 ? 47.20311 3.43606 46.10465 1.000 27.63945 379 ARG A N 1
ATOM 2933 C CA . ARG A 1 394 ? 48.51407 4.08055 46.11598 1.000 29.91117 379 ARG A CA 1
ATOM 2934 C C . ARG A 1 394 ? 48.62768 5.08031 47.26016 1.000 24.90232 379 ARG A C 1
ATOM 2935 O O . ARG A 1 394 ? 49.67333 5.16846 47.91312 1.000 26.11221 379 ARG A O 1
ATOM 2943 N N . LEU A 1 395 ? 47.56720 5.85172 47.50887 1.000 26.05244 380 LEU A N 1
ATOM 2944 C CA A LEU A 1 395 ? 47.56133 6.79008 48.63100 0.532 26.35237 380 LEU A CA 1
ATOM 2945 C CA B LEU A 1 395 ? 47.60243 6.79084 48.62434 0.468 26.35471 380 LEU A CA 1
ATOM 2946 C C . LEU A 1 395 ? 47.74058 6.05761 49.95389 1.000 25.20305 380 LEU A C 1
ATOM 2947 O O . LEU A 1 395 ? 48.51900 6.47542 50.81714 1.000 26.70992 380 LEU A O 1
ATOM 2956 N N . LEU A 1 396 ? 47.01397 4.95608 50.12943 1.000 24.23661 381 LEU A N 1
ATOM 2957 C CA . LEU A 1 396 ? 47.10832 4.20747 51.38101 1.000 23.22863 381 LEU A CA 1
ATOM 2958 C C . LEU A 1 396 ? 48.45467 3.50758 51.51301 1.000 26.07671 381 LEU A C 1
ATOM 2959 O O . LEU A 1 396 ? 49.05893 3.50903 52.59180 1.000 24.19031 381 LEU A O 1
ATOM 2964 N N . LYS A 1 397 ? 48.95067 2.90986 50.42983 1.000 26.00342 382 LYS A N 1
ATOM 2965 C CA . LYS A 1 397 ? 50.25299 2.26116 50.50938 1.000 26.06856 382 LYS A CA 1
ATOM 2966 C C . LYS A 1 397 ? 51.32742 3.26691 50.89979 1.000 26.59080 382 LYS A C 1
ATOM 2967 O O . LYS A 1 397 ? 52.20592 2.96864 51.71690 1.000 28.81359 382 LYS A O 1
ATOM 2973 N N . ARG A 1 398 ? 51.24775 4.48228 50.35365 1.000 27.85214 383 ARG A N 1
ATOM 2974 C CA . ARG A 1 398 ? 52.21225 5.51468 50.71702 1.000 29.71661 383 ARG A CA 1
ATOM 2975 C C . ARG A 1 398 ? 52.10272 5.89435 52.19172 1.000 26.08303 383 ARG A C 1
ATOM 2976 O O . ARG A 1 398 ? 53.11166 6.22480 52.82334 1.000 30.79240 383 ARG A O 1
ATOM 2984 N N . ALA A 1 399 ? 50.89760 5.83367 52.76222 1.000 26.89698 384 ALA A N 1
ATOM 2985 C CA . ALA A 1 399 ? 50.72139 6.22737 54.15936 1.000 27.64966 384 ALA A CA 1
ATOM 2986 C C . ALA A 1 399 ? 51.39604 5.25007 55.12027 1.000 27.42564 384 ALA A C 1
ATOM 2987 O O . ALA A 1 399 ? 51.82117 5.64875 56.21571 1.000 28.87721 384 ALA A O 1
ATOM 2989 N N . GLY A 1 400 ? 51.51116 3.97993 54.73921 1.000 25.21784 385 GLY A N 1
ATOM 2990 C CA . GLY A 1 400 ? 52.26833 3.03839 55.54726 1.000 30.13130 385 GLY A CA 1
ATOM 2991 C C . GLY A 1 400 ? 51.45726 1.87498 56.08378 1.000 26.84980 385 GLY A C 1
ATOM 2992 O O . GLY A 1 400 ? 50.27452 2.03303 56.40830 1.000 23.91516 385 GLY A O 1
ATOM 2993 N N . ASP A 1 401 ? 52.09502 0.70385 56.21345 1.000 24.91768 386 ASP A N 1
ATOM 2994 C CA . ASP A 1 401 ? 51.36406 -0.51628 56.55561 1.000 25.11389 386 ASP A CA 1
ATOM 2995 C C . ASP A 1 401 ? 50.86248 -0.53289 57.99602 1.000 25.94389 386 ASP A C 1
ATOM 2996 O O . ASP A 1 401 ? 49.97679 -1.33632 58.31779 1.000 27.00894 386 ASP A O 1
ATOM 3001 N N . HIS A 1 402 ? 51.38204 0.33689 58.86264 1.000 27.21588 387 HIS A N 1
ATOM 3002 C CA . HIS A 1 402 ? 50.90057 0.34991 60.24236 1.000 26.95472 387 HIS A CA 1
ATOM 3003 C C . HIS A 1 402 ? 49.45597 0.82146 60.35459 1.000 26.03739 387 HIS A C 1
ATOM 3004 O O . HIS A 1 402 ? 48.84454 0.63169 61.41131 1.000 26.44863 387 HIS A O 1
ATOM 3011 N N . HIS A 1 403 ? 48.89396 1.41755 59.30179 1.000 23.80181 388 HIS A N 1
ATOM 3012 C CA . HIS A 1 403 ? 47.47521 1.75517 59.32427 1.000 23.06188 388 HIS A CA 1
ATOM 3013 C C . HIS A 1 403 ? 46.58309 0.55384 59.04311 1.000 26.11343 388 HIS A C 1
ATOM 3014 O O . HIS A 1 403 ? 45.36406 0.65380 59.23139 1.000 23.69164 388 HIS A O 1
ATOM 3021 N N . ILE A 1 404 ? 47.15270 -0.56209 58.58732 1.000 22.82351 389 ILE A N 1
ATOM 3022 C CA . ILE A 1 404 ? 46.40015 -1.76804 58.25417 1.000 23.56040 389 ILE A CA 1
ATOM 3023 C C . ILE A 1 404 ? 46.80059 -2.82696 59.26091 1.000 25.61079 389 ILE A C 1
ATOM 3024 O O . ILE A 1 404 ? 47.95283 -3.28179 59.27959 1.000 26.48092 389 ILE A O 1
ATOM 3029 N N . ASN A 1 405 ? 45.84956 -3.20569 60.10500 1.000 26.49617 390 ASN A N 1
ATOM 3030 C CA . ASN A 1 405 ? 46.06635 -4.20346 61.13879 1.000 24.71308 390 ASN A CA 1
ATOM 3031 C C . ASN A 1 405 ? 44.69887 -4.68357 61.59811 1.000 25.80783 390 ASN A C 1
ATOM 3032 O O . ASN A 1 405 ? 44.26761 -4.42245 62.72613 1.000 26.96556 390 ASN A O 1
ATOM 3037 N N . HIS A 1 406 ? 43.99601 -5.35104 60.69096 1.000 22.03763 391 HIS A N 1
ATOM 3038 C CA . HIS A 1 406 ? 42.57857 -5.63306 60.82690 1.000 23.98441 391 HIS A CA 1
ATOM 3039 C C . HIS A 1 406 ? 42.35090 -7.07616 60.40914 1.000 24.06116 391 HIS A C 1
ATOM 3040 O O . HIS A 1 406 ? 42.82067 -7.48563 59.34469 1.000 25.96379 391 HIS A O 1
ATOM 3047 N N . GLU A 1 407 ? 41.63927 -7.84817 61.23537 1.000 22.88363 392 GLU A N 1
ATOM 3048 C CA . GLU A 1 407 ? 41.46354 -9.26756 60.92376 1.000 22.26709 392 GLU A CA 1
ATOM 3049 C C . GLU A 1 407 ? 40.78650 -9.45177 59.56817 1.000 24.33411 392 GLU A C 1
ATOM 3050 O O . GLU A 1 407 ? 41.28964 -10.18407 58.70643 1.000 22.74301 392 GLU A O 1
ATOM 3056 N N . MET A 1 408 ? 39.65786 -8.77811 59.35802 1.000 20.62214 393 MET A N 1
ATOM 3057 C CA . MET A 1 408 ? 38.90054 -8.85252 58.10460 1.000 23.11221 393 MET A CA 1
ATOM 3058 C C . MET A 1 408 ? 38.79180 -10.30151 57.62092 1.000 22.41439 393 MET A C 1
ATOM 3059 O O . MET A 1 408 ? 39.16418 -10.65146 56.49938 1.000 22.34022 393 MET A O 1
ATOM 3064 N N . LYS A 1 409 ? 38.25947 -11.14198 58.51810 1.000 21.25211 394 LYS A N 1
ATOM 3065 C CA . LYS A 1 409 ? 38.23114 -12.58810 58.30673 1.000 24.95477 394 LYS A CA 1
ATOM 3066 C C . LYS A 1 409 ? 37.40678 -12.98916 57.08830 1.000 24.23860 394 LYS A C 1
ATOM 3067 O O . LYS A 1 409 ? 37.72048 -13.98854 56.42918 1.000 25.74545 394 LYS A O 1
ATOM 3073 N N . ASP A 1 410 ? 36.35449 -12.23911 56.77757 1.000 22.02317 395 ASP A N 1
ATOM 3074 C CA . ASP A 1 410 ? 35.42868 -12.59889 55.70934 1.000 21.28599 395 ASP A CA 1
ATOM 3075 C C . ASP A 1 410 ? 35.81417 -12.02918 54.34823 1.000 19.80610 395 ASP A C 1
ATOM 3076 O O . ASP A 1 410 ? 35.13704 -12.32241 53.35729 1.000 20.34815 395 ASP A O 1
ATOM 3081 N N . LEU A 1 411 ? 36.86698 -11.21814 54.27371 1.000 21.71503 396 LEU A N 1
ATOM 3082 C CA . LEU A 1 411 ? 37.20674 -10.51867 53.03600 1.000 21.25945 396 LEU A CA 1
ATOM 3083 C C . LEU A 1 411 ? 37.85754 -11.50269 52.06992 1.000 20.53318 396 LEU A C 1
ATOM 3084 O O . LEU A 1 411 ? 39.01112 -11.90049 52.26516 1.000 24.17132 396 LEU A O 1
ATOM 3089 N N . ARG A 1 412 ? 37.13721 -11.88640 51.01299 1.000 20.51944 397 ARG A N 1
ATOM 3090 C CA . ARG A 1 412 ? 37.66178 -12.88317 50.08992 1.000 18.55934 397 ARG A CA 1
ATOM 3091 C C . ARG A 1 412 ? 37.78053 -12.42547 48.63862 1.000 19.39043 397 ARG A C 1
ATOM 3092 O O . ARG A 1 412 ? 38.46874 -13.10224 47.86322 1.000 19.50922 397 ARG A O 1
ATOM 3100 N N . ILE A 1 413 ? 37.17292 -11.29893 48.24869 1.000 18.26067 398 ILE A N 1
ATOM 3101 C CA . ILE A 1 413 ? 37.32593 -10.74267 46.90478 1.000 17.91960 398 ILE A CA 1
ATOM 3102 C C . ILE A 1 413 ? 37.84486 -9.31623 47.02564 1.000 19.36378 398 ILE A C 1
ATOM 3103 O O . ILE A 1 413 ? 37.27171 -8.50770 47.76608 1.000 18.18803 398 ILE A O 1
ATOM 3108 N N . LEU A 1 414 ? 38.90619 -9.00621 46.28772 1.000 18.65062 399 LEU A N 1
ATOM 3109 C CA . LEU A 1 414 ? 39.46903 -7.65248 46.24271 1.000 19.47510 399 LEU A CA 1
ATOM 3110 C C . LEU A 1 414 ? 39.41545 -7.16145 44.80191 1.000 21.77102 399 LEU A C 1
ATOM 3111 O O . LEU A 1 414 ? 40.31488 -7.45259 44.00760 1.000 23.71229 399 LEU A O 1
ATOM 3116 N N . GLY A 1 415 ? 38.37949 -6.39236 44.47539 1.000 21.99506 400 GLY A N 1
ATOM 3117 C CA . GLY A 1 415 ? 38.25311 -5.84032 43.14958 1.000 20.84259 400 GLY A CA 1
ATOM 3118 C C . GLY A 1 415 ? 39.00877 -4.53052 42.97568 1.000 21.54091 400 GLY A C 1
ATOM 3119 O O . GLY A 1 415 ? 39.22907 -3.76474 43.92055 1.000 19.18403 400 GLY A O 1
ATOM 3120 N N . SER A 1 416 ? 39.38124 -4.26631 41.73080 1.000 20.69601 401 SER A N 1
ATOM 3121 C CA . SER A 1 416 ? 40.06682 -3.03586 41.36795 1.000 19.94125 401 SER A CA 1
ATOM 3122 C C . SER A 1 416 ? 39.51501 -2.54070 40.04124 1.000 20.05466 401 SER A C 1
ATOM 3123 O O . SER A 1 416 ? 39.25379 -3.35223 39.15343 1.000 20.97131 401 SER A O 1
ATOM 3126 N N . VAL A 1 417 ? 39.37401 -1.21593 39.88343 1.000 21.84600 402 VAL A N 1
ATOM 3127 C CA . VAL A 1 417 ? 38.78336 -0.66411 38.66396 1.000 20.75823 402 VAL A CA 1
ATOM 3128 C C . VAL A 1 417 ? 39.38777 0.70301 38.35290 1.000 23.86115 402 VAL A C 1
ATOM 3129 O O . VAL A 1 417 ? 39.70131 1.47970 39.25762 1.000 23.34439 402 VAL A O 1
ATOM 3133 N N . GLY A 1 418 ? 39.52143 1.00647 37.05574 1.000 23.93700 403 GLY A N 1
ATOM 3134 C CA . GLY A 1 418 ? 39.80722 2.35378 36.56889 1.000 25.12150 403 GLY A CA 1
ATOM 3135 C C . GLY A 1 418 ? 41.12112 2.47141 35.82162 1.000 29.19787 403 GLY A C 1
ATOM 3136 O O . GLY A 1 418 ? 41.26085 3.33139 34.94459 1.000 26.94706 403 GLY A O 1
ATOM 3137 N N . GLU A 1 419 ? 42.08976 1.64269 36.17572 1.000 27.24696 404 GLU A N 1
ATOM 3138 C CA . GLU A 1 419 ? 43.39983 1.57437 35.54450 1.000 27.82722 404 GLU A CA 1
ATOM 3139 C C . GLU A 1 419 ? 44.00522 0.23952 35.93321 1.000 30.15542 404 GLU A C 1
ATOM 3140 O O . GLU A 1 419 ? 43.49311 -0.42166 36.84178 1.000 28.15284 404 GLU A O 1
ATOM 3146 N N . PRO A 1 420 ? 45.05571 -0.21415 35.24860 1.000 28.86889 405 PRO A N 1
ATOM 3147 C CA . PRO A 1 420 ? 45.62699 -1.51369 35.62455 1.000 32.76844 405 PRO A CA 1
ATOM 3148 C C . PRO A 1 420 ? 46.23177 -1.41533 37.01520 1.000 32.96444 405 PRO A C 1
ATOM 3149 O O . PRO A 1 420 ? 46.91514 -0.44431 37.34245 1.000 33.28600 405 PRO A O 1
ATOM 3153 N N . ILE A 1 421 ? 45.94482 -2.40486 37.85515 1.000 33.95452 406 ILE A N 1
ATOM 3154 C CA . ILE A 1 421 ? 46.59979 -2.41680 39.15751 1.000 34.60267 406 ILE A CA 1
ATOM 3155 C C . ILE A 1 421 ? 47.97068 -3.06263 38.94828 1.000 40.96746 406 ILE A C 1
ATOM 3156 O O . ILE A 1 421 ? 48.08821 -4.27579 38.75137 1.000 40.93795 406 ILE A O 1
ATOM 3161 N N . ALA A 1 422 ? 49.01206 -2.22513 38.94633 1.000 38.84624 407 ALA A N 1
ATOM 3162 C CA . ALA A 1 422 ? 50.38194 -2.55956 38.57926 1.000 42.89466 407 ALA A CA 1
ATOM 3163 C C . ALA A 1 422 ? 51.07824 -3.37304 39.66943 1.000 35.63986 407 ALA A C 1
ATOM 3164 O O . ALA A 1 422 ? 50.69286 -3.34860 40.83769 1.000 32.39186 407 ALA A O 1
ATOM 3166 N N . ALA A 1 423 ? 52.17451 -4.02744 39.27006 1.000 33.08430 408 ALA A N 1
ATOM 3167 C CA . ALA A 1 423 ? 52.76044 -5.12200 40.04140 1.000 41.07043 408 ALA A CA 1
ATOM 3168 C C . ALA A 1 423 ? 52.97699 -4.75408 41.50891 1.000 32.69607 408 ALA A C 1
ATOM 3169 O O . ALA A 1 423 ? 52.54312 -5.47865 42.40603 1.000 32.67829 408 ALA A O 1
ATOM 3171 N N . GLU A 1 424 ? 53.64502 -3.62767 41.76869 1.000 29.43794 409 GLU A N 1
ATOM 3172 C CA . GLU A 1 424 ? 53.92212 -3.22401 43.14473 1.000 32.65236 409 GLU A CA 1
ATOM 3173 C C . GLU A 1 424 ? 52.63646 -3.02144 43.94161 1.000 33.53565 409 GLU A C 1
ATOM 3174 O O . GLU A 1 424 ? 52.54698 -3.43049 45.10630 1.000 30.69189 409 GLU A O 1
ATOM 3180 N N . VAL A 1 425 ? 51.64238 -2.36241 43.33904 1.000 26.10231 410 VAL A N 1
ATOM 3181 C CA . VAL A 1 425 ? 50.37083 -2.14409 44.02252 1.000 29.48533 410 VAL A CA 1
ATOM 3182 C C . VAL A 1 425 ? 49.60367 -3.45151 44.12767 1.000 31.34968 410 VAL A C 1
ATOM 3183 O O . VAL A 1 425 ? 48.96906 -3.74015 45.15151 1.000 27.62094 410 VAL A O 1
ATOM 3187 N N . TRP A 1 426 ? 49.63590 -4.25271 43.06322 1.000 29.38104 411 TRP A N 1
ATOM 3188 C CA . TRP A 1 426 ? 48.99739 -5.56294 43.08466 1.000 31.66172 411 TRP A CA 1
ATOM 3189 C C . TRP A 1 426 ? 49.53081 -6.41988 44.23033 1.000 27.92148 411 TRP A C 1
ATOM 3190 O O . TRP A 1 426 ? 48.75668 -7.01632 44.98630 1.000 29.26944 411 TRP A O 1
ATOM 3201 N N . LYS A 1 427 ? 50.85734 -6.49047 44.37463 1.000 29.14893 412 LYS A N 1
ATOM 3202 C CA . LYS A 1 427 ? 51.45020 -7.30643 45.43116 1.000 28.79642 412 LYS A CA 1
ATOM 3203 C C . LYS A 1 427 ? 51.01480 -6.82756 46.81545 1.000 29.64643 412 LYS A C 1
ATOM 3204 O O . LYS A 1 427 ? 50.63815 -7.63505 47.67544 1.000 28.23981 412 LYS A O 1
ATOM 3210 N N . TRP A 1 428 ? 51.04425 -5.51209 47.03513 1.000 28.63729 413 TRP A N 1
ATOM 3211 C CA . TRP A 1 428 ? 50.59147 -4.93387 48.29644 1.000 29.51349 413 TRP A CA 1
ATOM 3212 C C . TRP A 1 428 ? 49.13380 -5.28572 48.58088 1.000 26.58310 413 TRP A C 1
ATOM 3213 O O . TRP A 1 428 ? 48.78717 -5.67593 49.70150 1.000 26.96250 413 TRP A O 1
ATOM 3224 N N . TYR A 1 429 ? 48.26069 -5.12428 47.57858 1.000 25.20699 414 TYR A N 1
ATOM 3225 C CA . TYR A 1 429 ? 46.84389 -5.45701 47.72859 1.000 24.14807 414 TYR A CA 1
ATOM 3226 C C . TYR A 1 429 ? 46.67914 -6.93456 48.06930 1.000 26.01361 414 TYR A C 1
ATOM 3227 O O . TYR A 1 429 ? 45.90179 -7.29292 48.96389 1.000 24.33673 414 TYR A O 1
ATOM 3236 N N . HIS A 1 430 ? 47.45403 -7.80226 47.39894 1.000 23.85279 415 HIS A N 1
ATOM 3237 C CA . HIS A 1 430 ? 47.33347 -9.24620 47.60038 1.000 23.37941 415 HIS A CA 1
ATOM 3238 C C . HIS A 1 430 ? 47.84792 -9.66636 48.97012 1.000 25.08578 415 HIS A C 1
ATOM 3239 O O . HIS A 1 430 ? 47.19638 -10.45499 49.67158 1.000 24.70276 415 HIS A O 1
ATOM 3246 N N . GLU A 1 431 ? 49.01993 -9.15896 49.36517 1.000 25.76738 416 GLU A N 1
ATOM 3247 C CA . GLU A 1 431 ? 49.71376 -9.66135 50.55182 1.000 27.88092 416 GLU A CA 1
ATOM 3248 C C . GLU A 1 431 ? 49.39225 -8.87188 51.81924 1.000 27.80928 416 GLU A C 1
ATOM 3249 O O . GLU A 1 431 ? 49.11341 -9.46655 52.86370 1.000 28.45216 416 GLU A O 1
ATOM 3255 N N . VAL A 1 432 ? 49.43548 -7.54142 51.75948 1.000 26.95323 417 VAL A N 1
ATOM 3256 C CA . VAL A 1 432 ? 49.19049 -6.75440 52.96612 1.000 26.92554 417 VAL A CA 1
ATOM 3257 C C . VAL A 1 432 ? 47.69640 -6.62897 53.23513 1.000 25.17204 417 VAL A C 1
ATOM 3258 O O . VAL A 1 432 ? 47.22779 -6.90294 54.34583 1.000 27.92373 417 VAL A O 1
ATOM 3262 N N . VAL A 1 433 ? 46.92364 -6.21085 52.23117 1.000 23.64072 418 VAL A N 1
ATOM 3263 C CA . VAL A 1 433 ? 45.48846 -6.04100 52.43953 1.000 23.00935 418 VAL A CA 1
ATOM 3264 C C . VAL A 1 433 ? 44.79398 -7.39630 52.51925 1.000 26.67898 418 VAL A C 1
ATOM 3265 O O . VAL A 1 433 ? 44.03846 -7.66895 53.45797 1.000 25.74740 418 VAL A O 1
ATOM 3269 N N . GLY A 1 434 ? 45.03893 -8.26464 51.53806 1.000 25.09176 419 GLY A N 1
ATOM 3270 C CA . GLY A 1 434 ? 44.33055 -9.52959 51.46657 1.000 24.26863 419 GLY A CA 1
ATOM 3271 C C . GLY A 1 434 ? 44.91153 -10.67466 52.26668 1.000 24.25965 419 GLY A C 1
ATOM 3272 O O . GLY A 1 434 ? 44.27954 -11.72975 52.34910 1.000 26.39271 419 GLY A O 1
ATOM 3273 N N . LYS A 1 435 ? 46.10406 -10.51276 52.84088 1.000 22.91770 420 LYS A N 1
ATOM 3274 C CA . LYS A 1 435 ? 46.75821 -11.57342 53.62022 1.000 26.70005 420 LYS A CA 1
ATOM 3275 C C . LYS A 1 435 ? 46.94186 -12.85252 52.80715 1.000 27.44791 420 LYS A C 1
ATOM 3276 O O . LYS A 1 435 ? 46.97939 -13.94760 53.37302 1.000 26.47347 420 LYS A O 1
ATOM 3282 N N . ARG A 1 436 ? 47.02628 -12.72226 51.48243 1.000 25.15109 421 ARG A N 1
ATOM 3283 C CA . ARG A 1 436 ? 47.09468 -13.84725 50.54305 1.000 28.95552 421 ARG A CA 1
ATOM 3284 C C . ARG A 1 436 ? 45.89382 -14.78331 50.65859 1.000 29.50769 421 ARG A C 1
ATOM 3285 O O . ARG A 1 436 ? 45.97428 -15.95426 50.27279 1.000 33.16387 421 ARG A O 1
ATOM 3293 N N . GLN A 1 437 ? 44.77786 -14.29808 51.19112 1.000 26.58628 422 GLN A N 1
ATOM 3294 C CA . GLN A 1 437 ? 43.57927 -15.10878 51.33254 1.000 30.21377 422 GLN A CA 1
ATOM 3295 C C . GLN A 1 437 ? 42.48026 -14.71019 50.37012 1.000 25.28935 422 GLN A C 1
ATOM 3296 O O . GLN A 1 437 ? 41.46956 -15.41302 50.28860 1.000 28.51738 422 GLN A O 1
ATOM 3302 N N . ALA A 1 438 ? 42.63133 -13.58692 49.68137 1.000 24.44431 423 ALA A N 1
ATOM 3303 C CA . ALA A 1 438 ? 41.60698 -13.05175 48.80341 1.000 22.07338 423 ALA A CA 1
ATOM 3304 C C . ALA A 1 438 ? 42.08114 -13.09322 47.36016 1.000 23.01064 423 ALA A C 1
ATOM 3305 O O . ALA A 1 438 ? 43.27958 -13.08099 47.07165 1.000 24.91139 423 ALA A O 1
ATOM 3307 N N . HIS A 1 439 ? 41.11084 -13.11776 46.45272 1.000 22.26927 424 HIS A N 1
ATOM 3308 C CA . HIS A 1 439 ? 41.36163 -13.12278 45.01751 1.000 19.81221 424 HIS A CA 1
ATOM 3309 C C . HIS A 1 439 ? 41.23172 -11.69452 44.50023 1.000 23.08738 424 HIS A C 1
ATOM 3310 O O . HIS A 1 439 ? 40.18627 -11.06390 44.68586 1.000 22.92044 424 HIS A O 1
ATOM 3317 N N . ILE A 1 440 ? 42.28955 -11.18298 43.86923 1.000 21.08656 425 ILE A N 1
ATOM 3318 C CA . ILE A 1 440 ? 42.27958 -9.83410 43.31115 1.000 21.55412 425 ILE A CA 1
ATOM 3319 C C . ILE A 1 440 ? 41.70280 -9.89309 41.90600 1.000 23.24414 425 ILE A C 1
ATOM 3320 O O . ILE A 1 440 ? 42.18940 -10.64687 41.05788 1.000 23.48201 425 ILE A O 1
ATOM 3325 N N . VAL A 1 441 ? 40.69112 -9.07119 41.65165 1.000 20.23928 426 VAL A N 1
ATOM 3326 C CA . VAL A 1 441 ? 39.92870 -9.09757 40.41040 1.000 20.78440 426 VAL A CA 1
ATOM 3327 C C . VAL A 1 441 ? 40.03592 -7.71109 39.77898 1.000 20.31124 426 VAL A C 1
ATOM 3328 O O . VAL A 1 441 ? 39.37375 -6.76691 40.22203 1.000 20.41756 426 VAL A O 1
ATOM 3332 N N . ASP A 1 442 ? 40.87343 -7.58015 38.74650 1.000 20.13595 427 ASP A N 1
ATOM 3333 C CA . ASP A 1 442 ? 41.05158 -6.31606 38.02532 1.000 20.75237 427 ASP A CA 1
ATOM 3334 C C . ASP A 1 442 ? 39.99543 -6.23485 36.92278 1.000 20.55652 427 ASP A C 1
ATOM 3335 O O . ASP A 1 442 ? 40.10212 -6.92629 35.90579 1.000 21.39535 427 ASP A O 1
ATOM 3340 N N . THR A 1 443 ? 38.97672 -5.39316 37.11743 1.000 20.26549 428 THR A N 1
ATOM 3341 C CA . THR A 1 443 ? 37.82793 -5.34705 36.21454 1.000 19.34583 428 THR A CA 1
ATOM 3342 C C . THR A 1 443 ? 37.98652 -4.20279 35.22122 1.000 20.36325 428 THR A C 1
ATOM 3343 O O . THR A 1 443 ? 37.97618 -3.03376 35.62271 1.000 21.77502 428 THR A O 1
ATOM 3347 N N . TYR A 1 444 ? 38.07099 -4.53150 33.92852 1.000 19.48906 429 TYR A N 1
ATOM 3348 C CA . TYR A 1 444 ? 38.05774 -3.51648 32.87789 1.000 18.08753 429 TYR A CA 1
ATOM 3349 C C . TYR A 1 444 ? 36.64200 -3.32531 32.34771 1.000 19.66277 429 TYR A C 1
ATOM 3350 O O . TYR A 1 444 ? 35.97881 -4.30699 31.99646 1.000 16.68935 429 TYR A O 1
ATOM 3359 N N . TRP A 1 445 ? 36.20058 -2.06752 32.25835 1.000 18.28599 430 TRP A N 1
ATOM 3360 C CA . TRP A 1 445 ? 34.91915 -1.71336 31.63944 1.000 18.92560 430 TRP A CA 1
ATOM 3361 C C . TRP A 1 445 ? 34.83454 -0.18859 31.56826 1.000 19.68561 430 TRP A C 1
ATOM 3362 O O . TRP A 1 445 ? 35.81997 0.51911 31.81940 1.000 17.86672 430 TRP A O 1
ATOM 3373 N N . GLN A 1 446 ? 33.66199 0.32083 31.20381 1.000 17.55255 431 GLN A N 1
ATOM 3374 C CA . GLN A 1 446 ? 33.48073 1.76078 31.03804 1.000 19.48951 431 GLN A CA 1
ATOM 3375 C C . GLN A 1 446 ? 31.99570 2.06411 31.16475 1.000 18.16447 431 GLN A C 1
ATOM 3376 O O . GLN A 1 446 ? 31.15661 1.15847 31.17076 1.000 17.33757 431 GLN A O 1
ATOM 3382 N N . THR A 1 447 ? 31.68278 3.35258 31.31507 1.000 17.64982 432 THR A N 1
ATOM 3383 C CA . THR A 1 447 ? 30.28661 3.76440 31.47533 1.000 17.27621 432 THR A CA 1
ATOM 3384 C C . THR A 1 447 ? 29.39944 3.12877 30.41058 1.000 17.29554 432 THR A C 1
ATOM 3385 O O . THR A 1 447 ? 28.31258 2.62252 30.70466 1.000 18.66031 432 THR A O 1
ATOM 3389 N N . GLU A 1 448 ? 29.87723 3.12718 29.16619 1.000 15.77460 433 GLU A N 1
ATOM 3390 C CA . GLU A 1 448 ? 29.09735 2.66591 28.02761 1.000 15.73985 433 GLU A CA 1
ATOM 3391 C C . GLU A 1 448 ? 28.85162 1.15744 28.03028 1.000 17.08740 433 GLU A C 1
ATOM 3392 O O . GLU A 1 448 ? 27.93516 0.69914 27.33746 1.000 19.11848 433 GLU A O 1
ATOM 3398 N N . THR A 1 449 ? 29.63748 0.36732 28.76897 1.000 15.47994 434 THR A N 1
ATOM 3399 C CA . THR A 1 449 ? 29.40426 -1.07663 28.72523 1.000 17.03186 434 THR A CA 1
ATOM 3400 C C . THR A 1 449 ? 28.47594 -1.56406 29.82648 1.000 18.32121 434 THR A C 1
ATOM 3401 O O . THR A 1 449 ? 28.08695 -2.73811 29.81046 1.000 16.35223 434 THR A O 1
ATOM 3405 N N . GLY A 1 450 ? 28.13816 -0.70859 30.78701 1.000 16.59990 435 GLY A N 1
ATOM 3406 C CA . GLY A 1 450 ? 27.13827 -1.03216 31.79204 1.000 15.92608 435 GLY A CA 1
ATOM 3407 C C . GLY A 1 450 ? 27.65088 -1.86612 32.95226 1.000 18.49791 435 GLY A C 1
ATOM 3408 O O . GLY A 1 450 ? 27.26528 -1.64358 34.10878 1.000 15.46134 435 GLY A O 1
ATOM 3409 N N . SER A 1 451 ? 28.49848 -2.84191 32.64013 1.000 18.44718 436 SER A N 1
ATOM 3410 C CA . SER A 1 451 ? 29.02804 -3.79040 33.61120 1.000 15.17288 436 SER A CA 1
ATOM 3411 C C . SER A 1 451 ? 30.37464 -4.28484 33.08955 1.000 20.32405 436 SER A C 1
ATOM 3412 O O . SER A 1 451 ? 30.77786 -3.95447 31.96801 1.000 17.76745 436 SER A O 1
ATOM 3415 N N . HIS A 1 452 ? 31.07870 -5.06640 33.92750 1.000 16.61519 437 HIS A N 1
ATOM 3416 C CA . HIS A 1 452 ? 32.40479 -5.60025 33.58188 1.000 17.49824 437 HIS A CA 1
ATOM 3417 C C . HIS A 1 452 ? 32.39490 -6.27468 32.21443 1.000 19.09320 437 HIS A C 1
ATOM 3418 O O . HIS A 1 452 ? 31.45148 -6.99951 31.88087 1.000 18.00619 437 HIS A O 1
ATOM 3425 N N . VAL A 1 453 ? 33.47193 -6.08732 31.43681 1.000 16.68114 438 VAL A N 1
ATOM 3426 C CA . VAL A 1 453 ? 33.53167 -6.74681 30.13116 1.000 18.52879 438 VAL A CA 1
ATOM 3427 C C . VAL A 1 453 ? 34.79485 -7.58789 29.94417 1.000 19.59069 438 VAL A C 1
ATOM 3428 O O . VAL A 1 453 ? 34.75509 -8.60802 29.24817 1.000 20.25121 438 VAL A O 1
ATOM 3432 N N . ILE A 1 454 ? 35.91688 -7.18743 30.54281 1.000 18.95487 439 ILE A N 1
ATOM 3433 C CA . ILE A 1 454 ? 37.11896 -8.02281 30.58373 1.000 19.17764 439 ILE A CA 1
ATOM 3434 C C . ILE A 1 454 ? 37.60646 -8.04774 32.02465 1.000 20.65011 439 ILE A C 1
ATOM 3435 O O . ILE A 1 454 ? 37.91095 -6.99582 32.59983 1.000 20.09006 439 ILE A O 1
ATOM 3440 N N . THR A 1 455 ? 37.67155 -9.23641 32.60349 1.000 19.75883 440 THR A N 1
ATOM 3441 C CA . THR A 1 455 ? 37.89606 -9.36161 34.03637 1.000 20.13295 440 THR A CA 1
ATOM 3442 C C . THR A 1 455 ? 38.11561 -10.82607 34.40165 1.000 21.12765 440 THR A C 1
ATOM 3443 O O . THR A 1 455 ? 37.53798 -11.71352 33.76883 1.000 23.00461 440 THR A O 1
ATOM 3447 N N . PRO A 1 456 ? 38.90617 -11.12152 35.42195 1.000 20.81746 441 PRO A N 1
ATOM 3448 C CA . PRO A 1 456 ? 38.86373 -12.46351 36.00119 1.000 21.06282 441 PRO A CA 1
ATOM 3449 C C . PRO A 1 456 ? 37.53342 -12.66801 36.70090 1.000 21.59664 441 PRO A C 1
ATOM 3450 O O . PRO A 1 456 ? 36.86066 -11.71206 37.08900 1.000 22.25371 441 PRO A O 1
ATOM 3454 N N . LEU A 1 457 ? 37.15362 -13.93604 36.84958 1.000 20.94465 442 LEU A N 1
ATOM 3455 C CA . LEU A 1 457 ? 35.98434 -14.30303 37.64204 1.000 22.94317 442 LEU A CA 1
ATOM 3456 C C . LEU A 1 457 ? 36.44600 -14.69671 39.03481 1.000 23.20734 442 LEU A C 1
ATOM 3457 O O . LEU A 1 457 ? 37.30444 -15.57577 39.18121 1.000 23.39491 442 LEU A O 1
ATOM 3462 N N . GLY A 1 458 ? 35.85887 -14.06353 40.04576 1.000 22.64058 443 GLY A N 1
ATOM 3463 C CA . GLY A 1 458 ? 36.30605 -14.24762 41.40900 1.000 22.44673 443 GLY A CA 1
ATOM 3464 C C . GLY A 1 458 ? 36.25765 -15.69466 41.84636 1.000 24.23623 443 GLY A C 1
ATOM 3465 O O . GLY A 1 458 ? 35.22283 -16.35215 41.71935 1.000 23.84154 443 GLY A O 1
ATOM 3466 N N . GLY A 1 459 ? 37.37784 -16.20200 42.35883 1.000 23.18044 444 GLY A N 1
ATOM 3467 C CA . GLY A 1 459 ? 37.46921 -17.58354 42.78734 1.000 25.68988 444 GLY A CA 1
ATOM 3468 C C . GLY A 1 459 ? 37.69661 -18.58094 41.67554 1.000 25.46574 444 GLY A C 1
ATOM 3469 O O . GLY A 1 459 ? 37.75654 -19.79081 41.94749 1.000 24.75135 444 GLY A O 1
ATOM 3470 N N . ILE A 1 460 ? 37.82333 -18.12324 40.43364 1.000 20.95555 445 ILE A N 1
ATOM 3471 C CA . ILE A 1 460 ? 37.89859 -19.03203 39.29494 1.000 24.62967 445 ILE A CA 1
ATOM 3472 C C . ILE A 1 460 ? 39.14149 -18.76073 38.45450 1.000 26.12412 445 ILE A C 1
ATOM 3473 O O . ILE A 1 460 ? 39.95896 -19.65957 38.22839 1.000 23.76781 445 ILE A O 1
ATOM 3478 N N . THR A 1 461 ? 39.29313 -17.52706 37.97870 1.000 24.91827 446 THR A N 1
ATOM 3479 C CA . THR A 1 461 ? 40.26463 -17.26998 36.91205 1.000 24.80124 446 THR A CA 1
ATOM 3480 C C . THR A 1 461 ? 41.66543 -17.04960 37.48135 1.000 24.93399 446 THR A C 1
ATOM 3481 O O . THR A 1 461 ? 41.83954 -16.22070 38.38249 1.000 25.51493 446 THR A O 1
ATOM 3485 N N . PRO A 1 462 ? 42.68318 -17.74779 36.97460 1.000 26.33443 447 PRO A N 1
ATOM 3486 C CA . PRO A 1 462 ? 44.06185 -17.37355 37.30831 1.000 26.55074 447 PRO A CA 1
ATOM 3487 C C . PRO A 1 462 ? 44.37131 -15.98354 36.76890 1.000 30.00051 447 PRO A C 1
ATOM 3488 O O . PRO A 1 462 ? 43.88386 -15.58555 35.71142 1.000 28.15861 447 PRO A O 1
ATOM 3492 N N . THR A 1 463 ? 45.19901 -15.24351 37.49835 1.000 27.44230 448 THR A N 1
ATOM 3493 C CA . THR A 1 463 ? 45.40136 -13.83367 37.19857 1.000 28.30772 448 THR A CA 1
ATOM 3494 C C . THR A 1 463 ? 46.87158 -13.51717 36.93240 1.000 30.90882 448 THR A C 1
ATOM 3495 O O . THR A 1 463 ? 47.77640 -14.25601 37.32738 1.000 31.80274 448 THR A O 1
ATOM 3499 N N . LYS A 1 464 ? 47.09363 -12.39144 36.25315 1.000 29.29783 449 LYS A N 1
ATOM 3500 C CA . LYS A 1 464 ? 48.41387 -11.82663 36.04453 1.000 30.22478 449 LYS A CA 1
ATOM 3501 C C . LYS A 1 464 ? 48.42949 -10.39721 36.56476 1.000 30.69422 449 LYS A C 1
ATOM 3502 O O . LYS A 1 464 ? 47.53029 -9.61355 36.22842 1.000 27.72135 449 LYS A O 1
ATOM 3508 N N . PRO A 1 465 ? 49.40791 -10.01788 37.38216 1.000 30.60207 450 PRO A N 1
ATOM 3509 C CA . PRO A 1 465 ? 49.47421 -8.62098 37.84180 1.000 30.55392 450 PRO A CA 1
ATOM 3510 C C . PRO A 1 465 ? 49.55495 -7.66717 36.65874 1.000 30.19196 450 PRO A C 1
ATOM 3511 O O . PRO A 1 465 ? 50.42214 -7.79365 35.78883 1.000 29.34014 450 PRO A O 1
ATOM 3515 N N . GLY A 1 466 ? 48.62109 -6.72081 36.61479 1.000 30.67501 451 GLY A N 1
ATOM 3516 C CA . GLY A 1 466 ? 48.58376 -5.73432 35.55607 1.000 33.32242 451 GLY A CA 1
ATOM 3517 C C . GLY A 1 466 ? 47.70874 -6.08924 34.37147 1.000 33.47558 451 GLY A C 1
ATOM 3518 O O . GLY A 1 466 ? 47.56471 -5.26250 33.45876 1.000 27.60058 451 GLY A O 1
ATOM 3519 N N . SER A 1 467 ? 47.11914 -7.28177 34.35590 1.000 27.13397 452 SER A N 1
ATOM 3520 C CA . SER A 1 467 ? 46.27660 -7.73988 33.25843 1.000 26.91569 452 SER A CA 1
ATOM 3521 C C . SER A 1 467 ? 44.82883 -7.82179 33.71629 1.000 23.58774 452 SER A C 1
ATOM 3522 O O . SER A 1 467 ? 44.55709 -8.22276 34.84781 1.000 26.30919 452 SER A O 1
ATOM 3525 N N . ALA A 1 468 ? 43.89844 -7.47157 32.82528 1.000 23.00944 453 ALA A N 1
ATOM 3526 C CA . ALA A 1 468 ? 42.47986 -7.68222 33.11410 1.000 25.29252 453 ALA A CA 1
ATOM 3527 C C . ALA A 1 468 ? 42.03602 -9.11588 32.84758 1.000 23.83634 453 ALA A C 1
ATOM 3528 O O . ALA A 1 468 ? 40.86339 -9.43072 33.07882 1.000 25.02947 453 ALA A O 1
ATOM 3530 N N A SER A 1 469 ? 42.94096 -9.97745 32.37565 0.549 24.77539 454 SER A N 1
ATOM 3531 N N B SER A 1 469 ? 42.94505 -9.96482 32.35904 0.451 24.78322 454 SER A N 1
ATOM 3532 C CA A SER A 1 469 ? 42.68183 -11.39384 32.12191 0.549 25.13895 454 SER A CA 1
ATOM 3533 C CA B SER A 1 469 ? 42.72560 -11.37569 32.04392 0.451 25.15507 454 SER A CA 1
ATOM 3534 C C A SER A 1 469 ? 41.80041 -11.61871 30.89416 0.549 25.22906 454 SER A C 1
ATOM 3535 C C B SER A 1 469 ? 41.77613 -11.57617 30.86162 0.451 25.21914 454 SER A C 1
ATOM 3536 O O A SER A 1 469 ? 42.21342 -11.31926 29.76808 0.549 25.83106 454 SER A O 1
ATOM 3537 O O B SER A 1 469 ? 42.11940 -11.21747 29.73000 0.451 25.84697 454 SER A O 1
ATOM 3542 N N . LEU A 1 470 ? 40.60255 -12.15954 31.09315 1.000 23.98068 455 LEU A N 1
ATOM 3543 C CA . LEU A 1 470 ? 39.78915 -12.73107 30.02703 1.000 21.95134 455 LEU A CA 1
ATOM 3544 C C . LEU A 1 470 ? 38.40021 -12.10813 29.91010 1.000 22.44928 455 LEU A C 1
ATOM 3545 O O . LEU A 1 470 ? 37.86735 -11.55767 30.88237 1.000 24.44861 455 LEU A O 1
ATOM 3550 N N . PRO A 1 471 ? 37.77960 -12.18669 28.73214 1.000 21.56528 456 PRO A N 1
ATOM 3551 C CA . PRO A 1 471 ? 36.48298 -11.52270 28.54470 1.000 20.47885 456 PRO A CA 1
ATOM 3552 C C . PRO A 1 471 ? 35.39808 -12.15350 29.39511 1.000 23.81093 456 PRO A C 1
ATOM 3553 O O . PRO A 1 471 ? 35.40095 -13.35813 29.66802 1.000 22.05129 456 PRO A O 1
ATOM 3557 N N . PHE A 1 472 ? 34.47412 -11.30832 29.83226 1.000 18.92742 457 PHE A N 1
ATOM 3558 C CA . PHE A 1 472 ? 33.27373 -11.80329 30.48255 1.000 18.36690 457 PHE A CA 1
ATOM 3559 C C . PHE A 1 472 ? 32.37665 -12.48637 29.45267 1.000 21.53203 457 PHE A C 1
ATOM 3560 O O . PHE A 1 472 ? 32.56634 -12.34817 28.24083 1.000 22.00970 457 PHE A O 1
ATOM 3568 N N . PHE A 1 473 ? 31.41208 -13.26105 29.95130 1.000 21.53703 458 PHE A N 1
ATOM 3569 C CA . PHE A 1 473 ? 30.39567 -13.87659 29.10320 1.000 22.31820 458 PHE A CA 1
ATOM 3570 C C . PHE A 1 473 ? 29.79602 -12.86065 28.14724 1.000 20.51173 458 PHE A C 1
ATOM 3571 O O . PHE A 1 473 ? 29.44630 -11.74826 28.55310 1.000 20.24595 458 PHE A O 1
ATOM 3579 N N . GLY A 1 474 ? 29.66142 -13.25789 26.88057 1.000 21.81666 459 GLY A N 1
ATOM 3580 C CA . GLY A 1 474 ? 29.01455 -12.43090 25.87898 1.000 20.83612 459 GLY A CA 1
ATOM 3581 C C . GLY A 1 474 ? 29.88473 -11.34195 25.28677 1.000 26.29295 459 GLY A C 1
ATOM 3582 O O . GLY A 1 474 ? 29.41454 -10.60097 24.40513 1.000 22.66697 459 GLY A O 1
ATOM 3583 N N . ILE A 1 475 ? 31.13356 -11.22160 25.73269 1.000 21.33368 460 ILE A N 1
ATOM 3584 C CA . ILE A 1 475 ? 32.06967 -10.21540 25.23732 1.000 22.37462 460 ILE A CA 1
ATOM 3585 C C . ILE A 1 475 ? 33.07071 -10.91729 24.33103 1.000 23.42778 460 ILE A C 1
ATOM 3586 O O . ILE A 1 475 ? 33.78646 -11.82457 24.76852 1.000 25.33019 460 ILE A O 1
ATOM 3591 N N . ASP A 1 476 ? 33.13233 -10.48549 23.07280 1.000 24.10741 461 ASP A N 1
ATOM 3592 C CA . ASP A 1 476 ? 33.99254 -11.08190 22.04920 1.000 26.41221 461 ASP A CA 1
ATOM 3593 C C . ASP A 1 476 ? 34.98648 -10.00540 21.63132 1.000 27.02655 461 ASP A C 1
ATOM 3594 O O . ASP A 1 476 ? 34.73674 -9.25339 20.67607 1.000 23.88720 461 ASP A O 1
ATOM 3599 N N . PRO A 1 477 ? 36.10945 -9.87704 22.33157 1.000 25.49439 462 PRO A N 1
ATOM 3600 C CA . PRO A 1 477 ? 37.06762 -8.81210 22.01245 1.000 25.38396 462 PRO A CA 1
ATOM 3601 C C . PRO A 1 477 ? 37.88218 -9.12952 20.77615 1.000 29.13314 462 PRO A C 1
ATOM 3602 O O . PRO A 1 477 ? 38.18488 -10.28640 20.47469 1.000 27.51927 462 PRO A O 1
ATOM 3606 N N . VAL A 1 478 ? 38.24214 -8.06720 20.05928 1.000 24.00462 463 VAL A N 1
ATOM 3607 C CA . VAL A 1 478 ? 39.16125 -8.15569 18.93500 1.000 25.34960 463 VAL A CA 1
ATOM 3608 C C . VAL A 1 478 ? 40.18336 -7.03716 19.06961 1.000 29.09371 463 VAL A C 1
ATOM 3609 O O . VAL A 1 478 ? 39.94287 -6.01103 19.71020 1.000 29.13534 463 VAL A O 1
ATOM 3613 N N . ILE A 1 479 ? 41.34139 -7.25286 18.46006 1.000 29.83575 464 ILE A N 1
ATOM 3614 C CA . ILE A 1 479 ? 42.40600 -6.26067 18.40738 1.000 30.60056 464 ILE A CA 1
ATOM 3615 C C . ILE A 1 479 ? 42.48923 -5.77891 16.96837 1.000 35.21232 464 ILE A C 1
ATOM 3616 O O . ILE A 1 479 ? 42.73707 -6.57853 16.05769 1.000 35.24025 464 ILE A O 1
ATOM 3621 N N . LEU A 1 480 ? 42.27295 -4.48316 16.75739 1.000 33.62089 465 LEU A N 1
ATOM 3622 C CA . LEU A 1 480 ? 42.22802 -3.90464 15.41985 1.000 34.63379 465 LEU A CA 1
ATOM 3623 C C . LEU A 1 480 ? 43.47288 -3.07310 15.14945 1.000 35.24537 465 LEU A C 1
ATOM 3624 O O . LEU A 1 480 ? 43.95796 -2.35983 16.03310 1.000 32.15674 465 LEU A O 1
ATOM 3629 N N . ASP A 1 481 ? 43.97715 -3.15299 13.91857 1.000 38.88384 466 ASP A N 1
ATOM 3630 C CA . ASP A 1 481 ? 45.02324 -2.23513 13.49352 1.000 43.01945 466 ASP A CA 1
ATOM 3631 C C . ASP A 1 481 ? 44.47712 -0.81324 13.56487 1.000 42.26663 466 ASP A C 1
ATOM 3632 O O . ASP A 1 481 ? 43.40734 -0.54060 13.00740 1.000 48.40328 466 ASP A O 1
ATOM 3637 N N . PRO A 1 482 ? 45.15182 0.10387 14.26001 1.000 44.42856 467 PRO A N 1
ATOM 3638 C CA . PRO A 1 482 ? 44.56907 1.44491 14.44671 1.000 50.78851 467 PRO A CA 1
ATOM 3639 C C . PRO A 1 482 ? 44.26970 2.16125 13.14309 1.000 58.90261 467 PRO A C 1
ATOM 3640 O O . PRO A 1 482 ? 43.23150 2.82823 13.03171 1.000 61.03613 467 PRO A O 1
ATOM 3644 N N . VAL A 1 483 ? 45.13687 2.01406 12.14203 1.000 57.21767 468 VAL A N 1
ATOM 3645 C CA . VAL A 1 483 ? 45.00716 2.73823 10.88214 1.000 64.73754 468 VAL A CA 1
ATOM 3646 C C . VAL A 1 483 ? 44.05788 2.01340 9.93804 1.000 63.28047 468 VAL A C 1
ATOM 3647 O O . VAL A 1 483 ? 42.99347 2.53710 9.58835 1.000 66.90609 468 VAL A O 1
ATOM 3651 N N . THR A 1 484 ? 44.43618 0.80822 9.50888 1.000 55.66794 469 THR A N 1
ATOM 3652 C CA . THR A 1 484 ? 43.60843 0.08456 8.55126 1.000 52.44353 469 THR A CA 1
ATOM 3653 C C . THR A 1 484 ? 42.28878 -0.38308 9.14770 1.000 52.14550 469 THR A C 1
ATOM 3654 O O . THR A 1 484 ? 41.36796 -0.70994 8.39382 1.000 56.42064 469 THR A O 1
ATOM 3658 N N . GLY A 1 485 ? 42.17142 -0.42906 10.47371 1.000 50.82016 470 GLY A N 1
ATOM 3659 C CA . GLY A 1 485 ? 40.99170 -1.00897 11.08458 1.000 47.03841 470 GLY A CA 1
ATOM 3660 C C . GLY A 1 485 ? 40.87755 -2.51022 10.94711 1.000 43.92630 470 GLY A C 1
ATOM 3661 O O . GLY A 1 485 ? 39.85938 -3.07665 11.34839 1.000 43.90135 470 GLY A O 1
ATOM 3662 N N . ALA A 1 486 ? 41.89179 -3.17393 10.39733 1.000 43.82481 471 ALA A N 1
ATOM 3663 C CA . ALA A 1 486 ? 41.80900 -4.60906 10.16755 1.000 43.04750 471 ALA A CA 1
ATOM 3664 C C . ALA A 1 486 ? 41.95074 -5.37150 11.47684 1.000 42.65658 471 ALA A C 1
ATOM 3665 O O . ALA A 1 486 ? 42.69471 -4.96783 12.37309 1.000 40.18545 471 ALA A O 1
ATOM 3667 N N . GLU A 1 487 ? 41.22291 -6.47797 11.58750 1.000 35.45513 472 GLU A N 1
ATOM 3668 C CA . GLU A 1 487 ? 41.38697 -7.36798 12.72726 1.000 39.16819 472 GLU A CA 1
ATOM 3669 C C . GLU A 1 487 ? 42.74957 -8.05699 12.67615 1.000 39.91195 472 GLU A C 1
ATOM 3670 O O . GLU A 1 487 ? 43.16299 -8.56404 11.62975 1.000 39.66990 472 GLU A O 1
ATOM 3676 N N . ILE A 1 488 ? 43.45420 -8.06137 13.80463 1.000 36.37328 473 ILE A N 1
ATOM 3677 C CA . ILE A 1 488 ? 44.75523 -8.71273 13.92917 1.000 33.47212 473 ILE A CA 1
ATOM 3678 C C . ILE A 1 488 ? 44.53131 -10.05030 14.63033 1.000 40.80931 473 ILE A C 1
ATOM 3679 O O . ILE A 1 488 ? 44.20290 -10.06147 15.83280 1.000 39.66036 473 ILE A O 1
ATOM 3684 N N . PRO A 1 489 ? 44.69506 -11.17688 13.94609 1.000 40.91874 474 PRO A N 1
ATOM 3685 C CA . PRO A 1 489 ? 44.32972 -12.46647 14.53467 1.000 42.83346 474 PRO A CA 1
ATOM 3686 C C . PRO A 1 489 ? 45.42536 -13.02017 15.43035 1.000 42.80375 474 PRO A C 1
ATOM 3687 O O . PRO A 1 489 ? 46.60343 -12.67537 15.31540 1.000 39.14397 474 PRO A O 1
ATOM 3691 N N . GLY A 1 490 ? 45.01284 -13.90872 16.32603 1.000 42.24847 475 GLY A N 1
ATOM 3692 C CA . GLY A 1 490 ? 45.97051 -14.66920 17.10344 1.000 42.02635 475 GLY A CA 1
ATOM 3693 C C . GLY A 1 490 ? 46.42087 -13.95237 18.35728 1.000 41.03908 475 GLY A C 1
ATOM 3694 O O . GLY A 1 490 ? 45.86579 -12.93171 18.77942 1.000 41.16292 475 GLY A O 1
ATOM 3695 N N . ASN A 1 491 ? 47.46756 -14.50495 18.96075 1.000 43.31688 476 ASN A N 1
ATOM 3696 C CA . ASN A 1 491 ? 47.94778 -14.03297 20.24902 1.000 46.11689 476 ASN A CA 1
ATOM 3697 C C . ASN A 1 491 ? 49.27153 -13.29092 20.10091 1.000 38.99410 476 ASN A C 1
ATOM 3698 O O . ASN A 1 491 ? 49.91445 -13.30741 19.04445 1.000 43.28943 476 ASN A O 1
ATOM 3703 N N . ASP A 1 492 ? 49.65638 -12.61662 21.18615 1.000 37.16032 477 ASP A N 1
ATOM 3704 C CA . ASP A 1 492 ? 50.76074 -11.65268 21.20330 1.000 37.27456 477 ASP A CA 1
ATOM 3705 C C . ASP A 1 492 ? 50.58484 -10.59795 20.10534 1.000 39.73474 477 ASP A C 1
ATOM 3706 O O . ASP A 1 492 ? 51.42937 -10.42075 19.22486 1.000 39.84893 477 ASP A O 1
ATOM 3711 N N . VAL A 1 493 ? 49.45103 -9.89326 20.16956 1.000 36.43456 478 VAL A N 1
ATOM 3712 C CA . VAL A 1 493 ? 49.12151 -8.83534 19.22324 1.000 37.00263 478 VAL A CA 1
ATOM 3713 C C . VAL A 1 493 ? 48.71750 -7.59228 20.00454 1.000 39.98363 478 VAL A C 1
ATOM 3714 O O . VAL A 1 493 ? 48.33058 -7.66692 21.17165 1.000 33.29918 478 VAL A O 1
ATOM 3718 N N . GLU A 1 494 ? 48.79172 -6.43739 19.33748 1.000 36.66377 479 GLU A N 1
ATOM 3719 C CA . GLU A 1 494 ? 48.45705 -5.16658 19.97317 1.000 38.14728 479 GLU A CA 1
ATOM 3720 C C . GLU A 1 494 ? 47.75244 -4.24649 18.98182 1.000 34.45884 479 GLU A C 1
ATOM 3721 O O . GLU A 1 494 ? 47.91463 -4.37139 17.76461 1.000 33.39811 479 GLU A O 1
ATOM 3727 N N . GLY A 1 495 ? 46.95987 -3.32797 19.51884 1.000 31.52423 480 GLY A N 1
ATOM 3728 C CA . GLY A 1 495 ? 46.21404 -2.38550 18.70137 1.000 30.89869 480 GLY A CA 1
ATOM 3729 C C . GLY A 1 495 ? 45.03423 -1.81274 19.47694 1.000 31.42357 480 GLY A C 1
ATOM 3730 O O . GLY A 1 495 ? 45.10563 -1.62497 20.69138 1.000 31.01231 480 GLY A O 1
ATOM 3731 N N . ILE A 1 496 ? 43.96778 -1.53351 18.73556 1.000 29.69769 481 ILE A N 1
ATOM 3732 C CA . ILE A 1 496 ? 42.73318 -0.97483 19.28415 1.000 29.23865 481 ILE A CA 1
ATOM 3733 C C . ILE A 1 496 ? 41.87489 -2.10045 19.84378 1.000 30.09948 481 ILE A C 1
ATOM 3734 O O . ILE A 1 496 ? 41.73376 -3.15695 19.21632 1.000 28.76691 481 ILE A O 1
ATOM 3739 N N . LEU A 1 497 ? 41.26391 -1.87220 21.00957 1.000 27.57788 482 LEU A N 1
ATOM 3740 C CA . LEU A 1 497 ? 40.34508 -2.84213 21.59629 1.000 24.18578 482 LEU A CA 1
ATOM 3741 C C . LEU A 1 497 ? 38.92722 -2.55765 21.10969 1.000 28.11973 482 LEU A C 1
ATOM 3742 O O . LEU A 1 497 ? 38.41160 -1.44364 21.27939 1.000 24.74216 482 LEU A O 1
ATOM 3747 N N . ALA A 1 498 ? 38.30498 -3.56192 20.49974 1.000 23.27089 483 ALA A N 1
ATOM 3748 C CA . ALA A 1 498 ? 36.93523 -3.45340 20.02314 1.000 24.39396 483 ALA A CA 1
ATOM 3749 C C . ALA A 1 498 ? 36.19578 -4.73647 20.37377 1.000 24.39764 483 ALA A C 1
ATOM 3750 O O . ALA A 1 498 ? 36.81087 -5.76332 20.66678 1.000 25.80150 483 ALA A O 1
ATOM 3752 N N . PHE A 1 499 ? 34.86523 -4.67423 20.36589 1.000 23.46712 484 PHE A N 1
ATOM 3753 C CA . PHE A 1 499 ? 34.05375 -5.86275 20.58640 1.000 22.30414 484 PHE A CA 1
ATOM 3754 C C . PHE A 1 499 ? 33.30485 -6.18941 19.30481 1.000 23.99890 484 PHE A C 1
ATOM 3755 O O . PHE A 1 499 ? 32.83549 -5.28624 18.60257 1.000 23.83340 484 PHE A O 1
ATOM 3763 N N . ARG A 1 500 ? 33.23636 -7.48801 18.98281 1.000 22.78841 485 ARG A N 1
ATOM 3764 C CA . ARG A 1 500 ? 32.64763 -7.93558 17.73158 1.000 23.19138 485 ARG A CA 1
ATOM 3765 C C . ARG A 1 500 ? 31.13305 -8.08581 17.79425 1.000 24.64179 485 ARG A C 1
ATOM 3766 O O . ARG A 1 500 ? 30.49007 -8.18280 16.73922 1.000 24.91214 485 ARG A O 1
ATOM 3774 N N . LYS A 1 501 ? 30.54391 -8.14367 18.98761 1.000 23.49120 486 LYS A N 1
ATOM 3775 C CA . LYS A 1 501 ? 29.13048 -8.48067 19.08574 1.000 23.15076 486 LYS A CA 1
ATOM 3776 C C . LYS A 1 501 ? 28.46757 -7.62183 20.14790 1.000 20.35898 486 LYS A C 1
ATOM 3777 O O . LYS A 1 501 ? 29.13147 -7.16730 21.08670 1.000 21.40102 486 LYS A O 1
ATOM 3783 N N . PRO A 1 502 ? 27.16638 -7.37390 20.02101 1.000 21.56637 487 PRO A N 1
ATOM 3784 C CA . PRO A 1 502 ? 26.45008 -6.65644 21.08321 1.000 19.41700 487 PRO A CA 1
ATOM 3785 C C . PRO A 1 502 ? 26.39805 -7.49867 22.34684 1.000 17.64906 487 PRO A C 1
ATOM 3786 O O . PRO A 1 502 ? 26.54007 -8.71841 22.30873 1.000 18.63753 487 PRO A O 1
ATOM 3790 N N . TRP A 1 503 ? 26.16839 -6.82874 23.47369 1.000 17.70008 488 TRP A N 1
ATOM 3791 C CA . TRP A 1 503 ? 26.04405 -7.48982 24.76582 1.000 17.37438 488 TRP A CA 1
ATOM 3792 C C . TRP A 1 503 ? 24.91478 -6.80809 25.52394 1.000 17.50412 488 TRP A C 1
ATOM 3793 O O . TRP A 1 503 ? 24.53832 -5.67739 25.19876 1.000 17.26074 488 TRP A O 1
ATOM 3804 N N . PRO A 1 504 ? 24.33120 -7.48515 26.51778 1.000 17.22714 489 PRO A N 1
ATOM 3805 C CA . PRO A 1 504 ? 23.04098 -7.01216 27.06285 1.000 18.20370 489 PRO A CA 1
ATOM 3806 C C . PRO A 1 504 ? 23.08626 -5.62774 27.69406 1.000 18.83564 489 PRO A C 1
ATOM 3807 O O . PRO A 1 504 ? 22.12711 -4.85373 27.54455 1.000 16.90536 489 PRO A O 1
ATOM 3811 N N . SER A 1 505 ? 24.15062 -5.29247 28.42175 1.000 17.89869 490 SER A N 1
ATOM 3812 C CA . SER A 1 505 ? 24.19118 -4.03537 29.16536 1.000 17.93409 490 SER A CA 1
ATOM 3813 C C . SER A 1 505 ? 24.83507 -2.89468 28.37935 1.000 17.30032 490 SER A C 1
ATOM 3814 O O . SER A 1 505 ? 25.16816 -1.85936 28.97099 1.000 18.37428 490 SER A O 1
ATOM 3817 N N . MET A 1 506 ? 24.99284 -3.04166 27.06489 1.000 16.23862 491 MET A N 1
ATOM 3818 C CA . MET A 1 506 ? 25.59519 -1.97345 26.27432 1.000 18.31567 491 MET A CA 1
ATOM 3819 C C . MET A 1 506 ? 24.72479 -0.72141 26.32727 1.000 17.75979 491 MET A C 1
ATOM 3820 O O . MET A 1 506 ? 23.49266 -0.79962 26.29301 1.000 17.67594 491 MET A O 1
ATOM 3825 N N . ALA A 1 507 ? 25.36614 0.44238 26.41696 1.000 15.27319 492 ALA A N 1
ATOM 3826 C CA . ALA A 1 507 ? 24.59944 1.67889 26.33445 1.000 17.12365 492 ALA A CA 1
ATOM 3827 C C . ALA A 1 507 ? 23.83463 1.71772 25.01432 1.000 16.79217 492 ALA A C 1
ATOM 3828 O O . ALA A 1 507 ? 24.33361 1.26797 23.97763 1.000 16.37200 492 ALA A O 1
ATOM 3830 N N . ARG A 1 508 ? 22.60988 2.24640 25.05991 1.000 14.46938 493 ARG A N 1
ATOM 3831 C CA . ARG A 1 508 ? 21.74688 2.20148 23.89279 1.000 16.34089 493 ARG A CA 1
ATOM 3832 C C . ARG A 1 508 ? 21.79187 3.46763 23.05757 1.000 16.98445 493 ARG A C 1
ATOM 3833 O O . ARG A 1 508 ? 21.50830 3.40209 21.85905 1.000 18.46616 493 ARG A O 1
ATOM 3841 N N . THR A 1 509 ? 22.08273 4.62222 23.65590 1.000 17.97455 494 THR A N 1
ATOM 3842 C CA . THR A 1 509 ? 22.16782 5.85743 22.88423 1.000 18.53789 494 THR A CA 1
ATOM 3843 C C . THR A 1 509 ? 22.89134 6.90604 23.71317 1.000 17.53516 494 THR A C 1
ATOM 3844 O O . THR A 1 509 ? 23.24512 6.68113 24.87113 1.000 17.04094 494 THR A O 1
ATOM 3848 N N . VAL A 1 510 ? 23.14907 8.03973 23.07192 1.000 17.30353 495 VAL A N 1
ATOM 3849 C CA . VAL A 1 510 ? 23.49516 9.28520 23.74230 1.000 19.21172 495 VAL A CA 1
ATOM 3850 C C . VAL A 1 510 ? 22.23371 10.14023 23.73035 1.000 18.03395 495 VAL A C 1
ATOM 3851 O O . VAL A 1 510 ? 21.66045 10.37787 22.65953 1.000 19.08124 495 VAL A O 1
ATOM 3855 N N . TRP A 1 511 ? 21.78901 10.57711 24.90847 1.000 18.12630 496 TRP A N 1
ATOM 3856 C CA . TRP A 1 511 ? 20.52134 11.29569 25.04856 1.000 18.52865 496 TRP A CA 1
ATOM 3857 C C . TRP A 1 511 ? 20.41556 12.45786 24.05942 1.000 20.69079 496 TRP A C 1
ATOM 3858 O O . TRP A 1 511 ? 21.26479 13.36079 24.03899 1.000 19.49857 496 TRP A O 1
ATOM 3869 N N . GLY A 1 512 ? 19.36860 12.43882 23.24037 1.000 19.33387 497 GLY A N 1
ATOM 3870 C CA . GLY A 1 512 ? 19.15073 13.52252 22.29509 1.000 19.82803 497 GLY A CA 1
ATOM 3871 C C . GLY A 1 512 ? 20.09109 13.54878 21.11489 1.000 19.62435 497 GLY A C 1
ATOM 3872 O O . GLY A 1 512 ? 20.01605 14.48851 20.30730 1.000 20.62259 497 GLY A O 1
ATOM 3873 N N . ASP A 1 513 ? 20.97598 12.56200 20.97685 1.000 20.14898 498 ASP A N 1
ATOM 3874 C CA . ASP A 1 513 ? 21.96019 12.63432 19.90174 1.000 22.30692 498 ASP A CA 1
ATOM 3875 C C . ASP A 1 513 ? 22.39837 11.24658 19.47746 1.000 21.03520 498 ASP A C 1
ATOM 3876 O O . ASP A 1 513 ? 23.56997 10.87871 19.64958 1.000 20.36438 498 ASP A O 1
ATOM 3881 N N . HIS A 1 514 ? 21.47590 10.46692 18.91121 1.000 18.27988 499 HIS A N 1
ATOM 3882 C CA . HIS A 1 514 ? 21.84958 9.12431 18.48726 1.000 18.38564 499 HIS A CA 1
ATOM 3883 C C . HIS A 1 514 ? 22.93348 9.16475 17.41869 1.000 20.32617 499 HIS A C 1
ATOM 3884 O O . HIS A 1 514 ? 23.75854 8.24715 17.33999 1.000 20.31443 499 HIS A O 1
ATOM 3891 N N . LYS A 1 515 ? 22.95180 10.21308 16.59215 1.000 19.02506 500 LYS A N 1
ATOM 3892 C CA . LYS A 1 515 ? 23.97199 10.30261 15.55031 1.000 22.19399 500 LYS A CA 1
ATOM 3893 C C . LYS A 1 515 ? 25.36343 10.35054 16.16548 1.000 23.30358 500 LYS A C 1
ATOM 3894 O O . LYS A 1 515 ? 26.29532 9.70559 15.66782 1.000 25.14234 500 LYS A O 1
ATOM 3900 N N . ARG A 1 516 ? 25.52089 11.10643 17.25625 1.000 25.65442 501 ARG A N 1
ATOM 3901 C CA . ARG A 1 516 ? 26.80617 11.14907 17.94967 1.000 24.14107 501 ARG A CA 1
ATOM 3902 C C . ARG A 1 516 ? 27.15462 9.79555 18.54779 1.000 23.89440 501 ARG A C 1
ATOM 3903 O O . ARG A 1 516 ? 28.31820 9.37932 18.51752 1.000 24.33103 501 ARG A O 1
ATOM 3911 N N . TYR A 1 517 ? 26.16174 9.10533 19.11248 1.000 20.90013 502 TYR A N 1
ATOM 3912 C CA . TYR A 1 517 ? 26.37779 7.73759 19.57691 1.000 20.84140 502 TYR A CA 1
ATOM 3913 C C . TYR A 1 517 ? 26.88244 6.85434 18.44013 1.000 21.62039 502 TYR A C 1
ATOM 3914 O O . TYR A 1 517 ? 27.86805 6.12711 18.59628 1.000 19.30060 502 TYR A O 1
ATOM 3923 N N . MET A 1 518 ? 26.21437 6.90980 17.28303 1.000 20.54949 503 MET A N 1
ATOM 3924 C CA . MET A 1 518 ? 26.65713 6.13074 16.13106 1.000 21.44103 503 MET A CA 1
ATOM 3925 C C . MET A 1 518 ? 28.08340 6.50155 15.73952 1.000 22.37644 503 MET A C 1
ATOM 3926 O O . MET A 1 518 ? 28.94189 5.62836 15.58956 1.000 21.91725 503 MET A O 1
ATOM 3931 N N . ASP A 1 519 ? 28.35164 7.80238 15.57599 1.000 23.18784 504 ASP A N 1
ATOM 3932 C CA . ASP A 1 519 ? 29.65589 8.23657 15.08033 1.000 23.22115 504 ASP A CA 1
ATOM 3933 C C . ASP A 1 519 ? 30.76998 7.93227 16.06929 1.000 26.25533 504 ASP A C 1
ATOM 3934 O O . ASP A 1 519 ? 31.91050 7.69319 15.65728 1.000 25.94477 504 ASP A O 1
ATOM 3939 N N . THR A 1 520 ? 30.46003 7.92530 17.36528 1.000 23.04020 505 THR A N 1
ATOM 3940 C CA . THR A 1 520 ? 31.48624 7.75290 18.38558 1.000 22.93299 505 THR A CA 1
ATOM 3941 C C . THR A 1 520 ? 31.85042 6.28763 18.57463 1.000 24.59239 505 THR A C 1
ATOM 3942 O O . THR A 1 520 ? 33.03164 5.95579 18.70569 1.000 26.80364 505 THR A O 1
ATOM 3946 N N . TYR A 1 521 ? 30.85602 5.39856 18.58354 1.000 20.61655 506 TYR A N 1
ATOM 3947 C CA . TYR A 1 521 ? 31.06031 4.01767 19.00570 1.000 20.56733 506 TYR A CA 1
ATOM 3948 C C . TYR A 1 521 ? 30.97322 2.99798 17.88334 1.000 21.59233 506 TYR A C 1
ATOM 3949 O O . TYR A 1 521 ? 31.63055 1.95593 17.96697 1.000 21.59475 506 TYR A O 1
ATOM 3958 N N . LEU A 1 522 ? 30.17921 3.26085 16.84236 1.000 20.50748 507 LEU A N 1
ATOM 3959 C CA . LEU A 1 522 ? 29.79166 2.21416 15.90388 1.000 20.92968 507 LEU A CA 1
ATOM 3960 C C . LEU A 1 522 ? 30.17452 2.48352 14.46299 1.000 25.85783 507 LEU A C 1
ATOM 3961 O O . LEU A 1 522 ? 30.22854 1.53255 13.68056 1.000 27.93042 507 LEU A O 1
ATOM 3966 N N . ASN A 1 523 ? 30.43602 3.73369 14.08825 1.000 25.72899 508 ASN A N 1
ATOM 3967 C CA . ASN A 1 523 ? 30.80288 4.06840 12.71782 1.000 25.72089 508 ASN A CA 1
ATOM 3968 C C . ASN A 1 523 ? 32.30811 4.13879 12.50476 1.000 26.48535 508 ASN A C 1
ATOM 3969 O O . ASN A 1 523 ? 32.75526 4.16653 11.35202 1.000 31.03379 508 ASN A O 1
ATOM 3974 N N . VAL A 1 524 ? 33.09236 4.17479 13.58270 1.000 26.59497 509 VAL A N 1
ATOM 3975 C CA . VAL A 1 524 ? 34.54491 4.24147 13.45474 1.000 27.61623 509 VAL A CA 1
ATOM 3976 C C . VAL A 1 524 ? 35.07887 2.97877 12.79212 1.000 28.51504 509 VAL A C 1
ATOM 3977 O O . VAL A 1 524 ? 35.81325 3.03733 11.79933 1.000 32.92457 509 VAL A O 1
ATOM 3981 N N . TYR A 1 525 ? 34.73629 1.81917 13.34762 1.000 30.09634 510 TYR A N 1
ATOM 3982 C CA . TYR A 1 525 ? 35.10664 0.51403 12.80347 1.000 32.75138 510 TYR A CA 1
ATOM 3983 C C . TYR A 1 525 ? 33.79247 -0.22828 12.60489 1.000 30.78445 510 TYR A C 1
ATOM 3984 O O . TYR A 1 525 ? 33.28401 -0.86268 13.52964 1.000 31.14505 510 TYR A O 1
ATOM 3993 N N . LYS A 1 526 ? 33.23366 -0.13563 11.40038 1.000 32.17498 511 LYS A N 1
ATOM 3994 C CA . LYS A 1 526 ? 31.88387 -0.64156 11.18234 1.000 31.93615 511 LYS A CA 1
ATOM 3995 C C . LYS A 1 526 ? 31.82473 -2.15221 11.38454 1.000 29.62460 511 LYS A C 1
ATOM 3996 O O . LYS A 1 526 ? 32.65866 -2.89733 10.86192 1.000 33.47901 511 LYS A O 1
ATOM 4002 N N . GLY A 1 527 ? 30.82786 -2.60160 12.14799 1.000 30.29308 512 GLY A N 1
ATOM 4003 C CA . GLY A 1 527 ? 30.72661 -3.99067 12.54671 1.000 30.38188 512 GLY A CA 1
ATOM 4004 C C . GLY A 1 527 ? 31.30373 -4.28364 13.91572 1.000 30.33508 512 GLY A C 1
ATOM 4005 O O . GLY A 1 527 ? 31.15059 -5.40882 14.41588 1.000 28.76585 512 GLY A O 1
ATOM 4006 N N . PHE A 1 528 ? 31.94196 -3.30252 14.54158 1.000 27.20788 513 PHE A N 1
ATOM 4007 C CA . PHE A 1 528 ? 32.51979 -3.46858 15.86364 1.000 25.34784 513 PHE A CA 1
ATOM 4008 C C . PHE A 1 528 ? 32.05180 -2.34519 16.76960 1.000 26.60665 513 PHE A C 1
ATOM 4009 O O . PHE A 1 528 ? 31.55324 -1.31412 16.31407 1.000 25.12559 513 PHE A O 1
ATOM 4017 N N . TYR A 1 529 ? 32.20665 -2.57574 18.06926 1.000 22.96547 514 TYR A N 1
ATOM 4018 C CA . TYR A 1 529 ? 32.06032 -1.54094 19.07429 1.000 23.32489 514 TYR A CA 1
ATOM 4019 C C . TYR A 1 529 ? 33.45603 -1.05623 19.45499 1.000 22.62949 514 TYR A C 1
ATOM 4020 O O . TYR A 1 529 ? 34.31711 -1.85927 19.82992 1.000 25.82601 514 TYR A O 1
ATOM 4029 N N . PHE A 1 530 ? 33.67101 0.24751 19.36256 1.000 22.18905 515 PHE A N 1
ATOM 4030 C CA . PHE A 1 530 ? 34.97298 0.86719 19.60387 1.000 23.02871 515 PHE A CA 1
ATOM 4031 C C . PHE A 1 530 ? 35.04339 1.35979 21.04761 1.000 22.23798 515 PHE A C 1
ATOM 4032 O O . PHE A 1 530 ? 34.27580 2.24682 21.44210 1.000 25.24557 515 PHE A O 1
ATOM 4040 N N . THR A 1 531 ? 35.95730 0.77867 21.83788 1.000 23.11788 516 THR A N 1
ATOM 4041 C CA . THR A 1 531 ? 36.10026 1.14730 23.24573 1.000 22.66526 516 THR A CA 1
ATOM 4042 C C . THR A 1 531 ? 36.84545 2.46149 23.45622 1.000 22.51920 516 THR A C 1
ATOM 4043 O O . THR A 1 531 ? 36.77567 3.02796 24.54955 1.000 24.89482 516 THR A O 1
ATOM 4047 N N . GLY A 1 532 ? 37.60125 2.93019 22.47433 1.000 24.25605 517 GLY A N 1
ATOM 4048 C CA . GLY A 1 532 ? 38.47677 4.05589 22.72658 1.000 26.00727 517 GLY A CA 1
ATOM 4049 C C . GLY A 1 532 ? 39.74815 3.71682 23.47594 1.000 28.26992 517 GLY A C 1
ATOM 4050 O O . GLY A 1 532 ? 40.52799 4.62847 23.78767 1.000 29.01910 517 GLY A O 1
ATOM 4051 N N . ASP A 1 533 ? 39.98826 2.44086 23.76664 1.000 23.10602 518 ASP A N 1
ATOM 4052 C CA . ASP A 1 533 ? 41.17753 1.99754 24.47089 1.000 27.11985 518 ASP A CA 1
ATOM 4053 C C . ASP A 1 533 ? 42.07843 1.19740 23.54320 1.000 27.11068 518 ASP A C 1
ATOM 4054 O O . ASP A 1 533 ? 41.60840 0.50313 22.63697 1.000 28.15629 518 ASP A O 1
ATOM 4059 N N . GLY A 1 534 ? 43.37739 1.28326 23.79770 1.000 27.33486 519 GLY A N 1
ATOM 4060 C CA . GLY A 1 534 ? 44.30676 0.33863 23.22911 1.000 28.19946 519 GLY A CA 1
ATOM 4061 C C . GLY A 1 534 ? 44.49711 -0.85357 24.14461 1.000 33.79183 519 GLY A C 1
ATOM 4062 O O . GLY A 1 534 ? 44.24269 -0.78292 25.34441 1.000 29.67395 519 GLY A O 1
ATOM 4063 N N . ALA A 1 535 ? 44.94855 -1.96353 23.56941 1.000 30.89057 520 ALA A N 1
ATOM 4064 C CA . ALA A 1 535 ? 45.12398 -3.17421 24.35630 1.000 30.36866 520 ALA A CA 1
ATOM 4065 C C . ALA A 1 535 ? 46.07647 -4.10633 23.63436 1.000 32.08981 520 ALA A C 1
ATOM 4066 O O . ALA A 1 535 ? 46.22206 -4.05281 22.41233 1.000 31.66600 520 ALA A O 1
ATOM 4068 N N . GLY A 1 536 ? 46.70945 -4.97362 24.41423 1.000 29.91063 521 GLY A N 1
ATOM 4069 C CA . GLY A 1 536 ? 47.42075 -6.11589 23.87913 1.000 32.14491 521 GLY A CA 1
ATOM 4070 C C . GLY A 1 536 ? 46.77065 -7.39677 24.36786 1.000 34.01152 521 GLY A C 1
ATOM 4071 O O . GLY A 1 536 ? 46.19130 -7.44383 25.45626 1.000 31.06923 521 GLY A O 1
ATOM 4072 N N . ARG A 1 537 ? 46.85090 -8.43382 23.54180 1.000 32.08289 522 ARG A N 1
ATOM 4073 C CA . ARG A 1 537 ? 46.42054 -9.77652 23.91337 1.000 33.94827 522 ARG A CA 1
ATOM 4074 C C . ARG A 1 537 ? 47.66578 -10.64508 23.87605 1.000 33.62937 522 ARG A C 1
ATOM 4075 O O . ARG A 1 537 ? 48.27409 -10.80026 22.81150 1.000 38.73318 522 ARG A O 1
ATOM 4083 N N . ASP A 1 538 ? 48.07167 -11.17037 25.03280 1.000 31.59656 523 ASP A N 1
ATOM 4084 C CA . ASP A 1 538 ? 49.39338 -11.78039 25.14110 1.000 37.65257 523 ASP A CA 1
ATOM 4085 C C . ASP A 1 538 ? 49.37315 -13.21644 24.61437 1.000 34.57586 523 ASP A C 1
ATOM 4086 O O . ASP A 1 538 ? 48.37337 -13.69459 24.07128 1.000 38.62504 523 ASP A O 1
ATOM 4091 N N . HIS A 1 539 ? 50.49649 -13.91841 24.79080 1.000 38.52989 524 HIS A N 1
ATOM 4092 C CA . HIS A 1 539 ? 50.68337 -15.26064 24.24795 1.000 39.68544 524 HIS A CA 1
ATOM 4093 C C . HIS A 1 539 ? 49.64146 -16.25422 24.74598 1.000 44.65301 524 HIS A C 1
ATOM 4094 O O . HIS A 1 539 ? 49.38950 -17.25397 24.06681 1.000 44.15699 524 HIS A O 1
ATOM 4101 N N . GLU A 1 540 ? 49.03851 -16.01608 25.90822 1.000 38.74040 525 GLU A N 1
ATOM 4102 C CA . GLU A 1 540 ? 48.02435 -16.91026 26.44586 1.000 43.17443 525 GLU A CA 1
ATOM 4103 C C . GLU A 1 540 ? 46.61045 -16.36355 26.28425 1.000 38.23515 525 GLU A C 1
ATOM 4104 O O . GLU A 1 540 ? 45.67374 -16.93321 26.85100 1.000 40.58621 525 GLU A O 1
ATOM 4106 N N . GLY A 1 541 ? 46.43084 -15.28569 25.52007 1.000 35.59504 526 GLY A N 1
ATOM 4107 C CA . GLY A 1 541 ? 45.11472 -14.71492 25.31872 1.000 34.95303 526 GLY A CA 1
ATOM 4108 C C . GLY A 1 541 ? 44.65608 -13.76047 26.39897 1.000 31.78581 526 GLY A C 1
ATOM 4109 O O . GLY A 1 541 ? 43.50375 -13.31386 26.36091 1.000 30.66814 526 GLY A O 1
ATOM 4110 N N . TYR A 1 542 ? 45.51396 -13.43962 27.36163 1.000 30.25407 527 TYR A N 1
ATOM 4111 C CA . TYR A 1 542 ? 45.17328 -12.49035 28.41384 1.000 28.29734 527 TYR A CA 1
ATOM 4112 C C . TYR A 1 542 ? 45.28746 -11.06431 27.89101 1.000 29.34138 527 TYR A C 1
ATOM 4113 O O . TYR A 1 542 ? 46.14084 -10.75622 27.05344 1.000 33.03502 527 TYR A O 1
ATOM 4122 N N . TYR A 1 543 ? 44.42572 -10.18710 28.39990 1.000 26.92203 528 TYR A N 1
ATOM 4123 C CA . TYR A 1 543 ? 44.30793 -8.83129 27.88342 1.000 27.34279 528 TYR A CA 1
ATOM 4124 C C . TYR A 1 543 ? 45.02475 -7.83394 28.78143 1.000 26.73236 528 TYR A C 1
ATOM 4125 O O . TYR A 1 543 ? 44.91786 -7.88910 30.01024 1.000 28.66697 528 TYR A O 1
ATOM 4134 N N . TRP A 1 544 ? 45.76548 -6.92813 28.14868 1.000 27.67629 529 TRP A N 1
ATOM 4135 C CA . TRP A 1 544 ? 46.54350 -5.89459 28.81865 1.000 28.60028 529 TRP A CA 1
ATOM 4136 C C . TRP A 1 544 ? 46.05570 -4.55130 28.29626 1.000 31.30977 529 TRP A C 1
ATOM 4137 O O . TRP A 1 544 ? 46.26487 -4.22789 27.12223 1.000 31.39856 529 TRP A O 1
ATOM 4148 N N . ILE A 1 545 ? 45.41323 -3.76959 29.15751 1.000 26.94624 530 ILE A N 1
ATOM 4149 C CA . ILE A 1 545 ? 44.76053 -2.53454 28.73321 1.000 29.32270 530 ILE A CA 1
ATOM 4150 C C . ILE A 1 545 ? 45.78736 -1.41041 28.73211 1.000 30.49255 530 ILE A C 1
ATOM 4151 O O . ILE A 1 545 ? 46.42628 -1.13824 29.75423 1.000 32.89075 530 ILE A O 1
ATOM 4156 N N . ARG A 1 546 ? 45.92604 -0.74061 27.59133 1.000 27.81412 531 ARG A N 1
ATOM 4157 C CA . ARG A 1 546 ? 46.91188 0.31718 27.44155 1.000 32.30179 531 ARG A CA 1
ATOM 4158 C C . ARG A 1 546 ? 46.35983 1.70270 27.74240 1.000 33.27452 531 ARG A C 1
ATOM 4159 O O . ARG A 1 546 ? 47.14926 2.64182 27.91214 1.000 41.45446 531 ARG A O 1
ATOM 4167 N N . GLY A 1 547 ? 45.04224 1.86376 27.77416 1.000 30.55860 532 GLY A N 1
ATOM 4168 C CA . GLY A 1 547 ? 44.43545 3.15093 28.05790 1.000 35.92627 532 GLY A CA 1
ATOM 4169 C C . GLY A 1 547 ? 43.87042 3.82787 26.82179 1.000 31.58969 532 GLY A C 1
ATOM 4170 O O . GLY A 1 547 ? 43.87030 3.29334 25.70723 1.000 31.04962 532 GLY A O 1
ATOM 4171 N N . ARG A 1 548 ? 43.40857 5.05889 27.03524 1.000 31.30398 533 ARG A N 1
ATOM 4172 C CA . ARG A 1 548 ? 42.65779 5.76913 26.00795 1.000 30.80123 533 ARG A CA 1
ATOM 4173 C C . ARG A 1 548 ? 43.55566 6.16659 24.84170 1.000 33.56028 533 ARG A C 1
ATOM 4174 O O . ARG A 1 548 ? 44.67652 6.64972 25.03311 1.000 31.68762 533 ARG A O 1
ATOM 4182 N N . VAL A 1 549 ? 43.04675 5.96748 23.62242 1.000 31.70304 534 VAL A N 1
ATOM 4183 C CA . VAL A 1 549 ? 43.72012 6.44354 22.41313 1.000 35.64649 534 VAL A CA 1
ATOM 4184 C C . VAL A 1 549 ? 43.13694 7.75421 21.91619 1.000 32.58872 534 VAL A C 1
ATOM 4185 O O . VAL A 1 549 ? 43.63199 8.31380 20.92510 1.000 38.82850 534 VAL A O 1
ATOM 4189 N N . ASP A 1 550 ? 42.10168 8.26234 22.57327 1.000 32.29832 535 ASP A N 1
ATOM 4190 C CA . ASP A 1 550 ? 41.50606 9.54147 22.23844 1.000 33.47412 535 ASP A CA 1
ATOM 4191 C C . ASP A 1 550 ? 41.93665 10.57026 23.27995 1.000 38.79405 535 ASP A C 1
ATOM 4192 O O . ASP A 1 550 ? 42.86654 10.34973 24.06007 1.000 38.51640 535 ASP A O 1
ATOM 4197 N N . ASP A 1 551 ? 41.26970 11.71490 23.29827 1.000 40.12235 536 ASP A N 1
ATOM 4198 C CA . ASP A 1 551 ? 41.68266 12.81089 24.17430 1.000 42.56627 536 ASP A CA 1
ATOM 4199 C C . ASP A 1 551 ? 40.90380 12.78678 25.48209 1.000 41.78910 536 ASP A C 1
ATOM 4200 O O . ASP A 1 551 ? 40.36726 13.78390 25.95979 1.000 43.77996 536 ASP A O 1
ATOM 4205 N N . VAL A 1 552 ? 40.85198 11.59186 26.05996 1.000 42.81427 537 VAL A N 1
ATOM 4206 C CA . VAL A 1 552 ? 40.21753 11.33375 27.34312 1.000 37.69243 537 VAL A CA 1
ATOM 4207 C C . VAL A 1 552 ? 41.31578 10.91595 28.30689 1.000 40.40284 537 VAL A C 1
ATOM 4208 O O . VAL A 1 552 ? 42.14892 10.06587 27.97406 1.000 38.68241 537 VAL A O 1
ATOM 4212 N N . VAL A 1 553 ? 41.34217 11.53094 29.48077 1.000 43.95777 538 VAL A N 1
ATOM 4213 C CA . VAL A 1 553 ? 42.35706 11.21974 30.47715 1.000 48.39974 538 VAL A CA 1
ATOM 4214 C C . VAL A 1 553 ? 41.66222 10.81903 31.76770 1.000 48.28580 538 VAL A C 1
ATOM 4215 O O . VAL A 1 553 ? 40.57346 11.30295 32.09171 1.000 48.18775 538 VAL A O 1
ATOM 4219 N N . ASN A 1 554 ? 42.29315 9.91290 32.49407 1.000 49.24203 539 ASN A N 1
ATOM 4220 C CA . ASN A 1 554 ? 41.72167 9.32778 33.69917 1.000 49.18347 539 ASN A CA 1
ATOM 4221 C C . ASN A 1 554 ? 42.59541 9.78561 34.86552 1.000 56.84130 539 ASN A C 1
ATOM 4222 O O . ASN A 1 554 ? 43.71642 9.30000 35.04398 1.000 56.86296 539 ASN A O 1
ATOM 4227 N N . VAL A 1 555 ? 42.08975 10.74912 35.63560 1.000 51.64221 540 VAL A N 1
ATOM 4228 C CA . VAL A 1 555 ? 42.85226 11.42117 36.68344 1.000 59.05741 540 VAL A CA 1
ATOM 4229 C C . VAL A 1 555 ? 42.20429 11.10551 38.02465 1.000 57.63063 540 VAL A C 1
ATOM 4230 O O . VAL A 1 555 ? 41.10687 11.59744 38.31977 1.000 52.31706 540 VAL A O 1
ATOM 4234 N N . SER A 1 556 ? 42.89899 10.31711 38.85053 1.000 58.50289 541 SER A N 1
ATOM 4235 C CA . SER A 1 556 ? 42.40976 9.93448 40.17756 1.000 56.72616 541 SER A CA 1
ATOM 4236 C C . SER A 1 556 ? 41.02901 9.29968 40.09205 1.000 52.86360 541 SER A C 1
ATOM 4237 O O . SER A 1 556 ? 40.16111 9.52894 40.93578 1.000 53.82772 541 SER A O 1
ATOM 4240 N N . GLY A 1 557 ? 40.82468 8.49721 39.05102 1.000 49.65410 542 GLY A N 1
ATOM 4241 C CA . GLY A 1 557 ? 39.55133 7.85072 38.82106 1.000 56.92425 542 GLY A CA 1
ATOM 4242 C C . GLY A 1 557 ? 38.50535 8.69152 38.12131 1.000 52.05437 542 GLY A C 1
ATOM 4243 O O . GLY A 1 557 ? 37.38887 8.20155 37.90896 1.000 55.48385 542 GLY A O 1
ATOM 4244 N N . HIS A 1 558 ? 38.81898 9.93263 37.74806 1.000 53.55722 543 HIS A N 1
ATOM 4245 C CA . HIS A 1 558 ? 37.87077 10.80645 37.06803 1.000 50.22576 543 HIS A CA 1
ATOM 4246 C C . HIS A 1 558 ? 38.14549 10.78252 35.57001 1.000 48.09562 543 HIS A C 1
ATOM 4247 O O . HIS A 1 558 ? 39.24637 11.13847 35.13111 1.000 48.11323 543 HIS A O 1
ATOM 4254 N N . ARG A 1 559 ? 37.14268 10.38209 34.79180 1.000 46.48822 544 ARG A N 1
ATOM 4255 C CA . ARG A 1 559 ? 37.23683 10.39576 33.33585 1.000 44.55846 544 ARG A CA 1
ATOM 4256 C C . ARG A 1 559 ? 37.03071 11.82705 32.84911 1.000 42.21755 544 ARG A C 1
ATOM 4257 O O . ARG A 1 559 ? 35.93301 12.37935 32.96598 1.000 40.98091 544 ARG A O 1
ATOM 4265 N N . LEU A 1 560 ? 38.08582 12.43340 32.31373 1.000 41.95516 545 LEU A N 1
ATOM 4266 C CA . LEU A 1 560 ? 38.08169 13.84101 31.94920 1.000 42.12223 545 LEU A CA 1
ATOM 4267 C C . LEU A 1 560 ? 38.32278 14.00743 30.45566 1.000 42.10314 545 LEU A C 1
ATOM 4268 O O . LEU A 1 560 ? 39.06507 13.23928 29.83541 1.000 40.61444 545 LEU A O 1
ATOM 4273 N N . SER A 1 561 ? 37.70471 15.03587 29.88848 1.000 38.11790 546 SER A N 1
ATOM 4274 C CA . SER A 1 561 ? 37.94176 15.42310 28.50699 1.000 39.65097 546 SER A CA 1
ATOM 4275 C C . SER A 1 561 ? 38.92687 16.58619 28.49045 1.000 38.50808 546 SER A C 1
ATOM 4276 O O . SER A 1 561 ? 38.65059 17.64748 29.06563 1.000 36.89993 546 SER A O 1
ATOM 4279 N N . THR A 1 562 ? 40.07770 16.38947 27.84591 1.000 37.80568 547 THR A N 1
ATOM 4280 C CA . THR A 1 562 ? 40.99587 17.51413 27.70848 1.000 38.31635 547 THR A CA 1
ATOM 4281 C C . THR A 1 562 ? 40.33538 18.66261 26.95348 1.000 40.07258 547 THR A C 1
ATOM 4282 O O . THR A 1 562 ? 40.57546 19.83140 27.27404 1.000 39.93792 547 THR A O 1
ATOM 4286 N N . ALA A 1 563 ? 39.45947 18.35305 25.98892 1.000 36.31855 548 ALA A N 1
ATOM 4287 C CA . ALA A 1 563 ? 38.77282 19.40948 25.24929 1.000 40.61885 548 ALA A CA 1
ATOM 4288 C C . ALA A 1 563 ? 37.88182 20.24447 26.16512 1.000 41.04106 548 ALA A C 1
ATOM 4289 O O . ALA A 1 563 ? 37.78688 21.46780 26.00117 1.000 41.04339 548 ALA A O 1
ATOM 4291 N N . GLU A 1 564 ? 37.21390 19.60105 27.12942 1.000 35.42794 549 GLU A N 1
ATOM 4292 C CA . GLU A 1 564 ? 36.41211 20.34232 28.10159 1.000 38.35384 549 GLU A CA 1
ATOM 4293 C C . GLU A 1 564 ? 37.27535 21.28946 28.91777 1.000 39.25279 549 GLU A C 1
ATOM 4294 O O . GLU A 1 564 ? 36.87627 22.42459 29.19712 1.000 37.80708 549 GLU A O 1
ATOM 4300 N N . ILE A 1 565 ? 38.44645 20.82202 29.34337 1.000 37.51564 550 ILE A N 1
ATOM 4301 C CA . ILE A 1 565 ? 39.30572 21.64916 30.17463 1.000 39.91857 550 ILE A CA 1
ATOM 4302 C C . ILE A 1 565 ? 39.86272 22.81298 29.36402 1.000 38.77215 550 ILE A C 1
ATOM 4303 O O . ILE A 1 565 ? 39.90028 23.95275 29.84095 1.000 39.63869 550 ILE A O 1
ATOM 4308 N N . GLU A 1 566 ? 40.28191 22.55068 28.12101 1.000 38.47201 551 GLU A N 1
ATOM 4309 C CA . GLU A 1 566 ? 40.72502 23.63341 27.24540 1.000 41.65300 551 GLU A CA 1
ATOM 4310 C C . GLU A 1 566 ? 39.64114 24.68928 27.08613 1.000 43.51399 551 GLU A C 1
ATOM 4311 O O . GLU A 1 566 ? 39.92207 25.89143 27.17384 1.000 42.90851 551 GLU A O 1
ATOM 4317 N N . ALA A 1 567 ? 38.39275 24.25834 26.87638 1.000 38.90790 552 ALA A N 1
ATOM 4318 C CA . ALA A 1 567 ? 37.29877 25.21049 26.72130 1.000 43.43775 552 ALA A CA 1
ATOM 4319 C C . ALA A 1 567 ? 37.09824 26.02184 27.99203 1.000 47.49556 552 ALA A C 1
ATOM 4320 O O . ALA A 1 567 ? 36.80769 27.22183 27.92976 1.000 45.94704 552 ALA A O 1
ATOM 4322 N N . ALA A 1 568 ? 37.25187 25.38366 29.15617 1.000 42.55595 553 ALA A N 1
ATOM 4323 C CA . ALA A 1 568 ? 37.18612 26.11607 30.41650 1.000 44.84312 553 ALA A CA 1
ATOM 4324 C C . ALA A 1 568 ? 38.28285 27.17203 30.49426 1.000 43.83795 553 ALA A C 1
ATOM 4325 O O . ALA A 1 568 ? 38.02371 28.32643 30.85001 1.000 46.33305 553 ALA A O 1
ATOM 4327 N N . LEU A 1 569 ? 39.51749 26.79875 30.15245 1.000 41.86708 554 LEU A N 1
ATOM 4328 C CA . LEU A 1 569 ? 40.61552 27.76306 30.22451 1.000 43.46204 554 LEU A CA 1
ATOM 4329 C C . LEU A 1 569 ? 40.41927 28.92018 29.25280 1.000 51.55021 554 LEU A C 1
ATOM 4330 O O . LEU A 1 569 ? 40.85538 30.04482 29.53070 1.000 46.20032 554 LEU A O 1
ATOM 4335 N N . ILE A 1 570 ? 39.76355 28.66979 28.11658 1.000 47.75365 555 ILE A N 1
ATOM 4336 C CA . ILE A 1 570 ? 39.51349 29.72839 27.14526 1.000 50.44432 555 ILE A CA 1
ATOM 4337 C C . ILE A 1 570 ? 38.46927 30.72381 27.64935 1.000 50.29362 555 ILE A C 1
ATOM 4338 O O . ILE A 1 570 ? 38.48785 31.89381 27.24532 1.000 52.74461 555 ILE A O 1
ATOM 4343 N N . GLU A 1 571 ? 37.58192 30.30666 28.55858 1.000 48.17299 556 GLU A N 1
ATOM 4344 C CA . GLU A 1 571 ? 36.62844 31.24111 29.15273 1.000 52.09157 556 GLU A CA 1
ATOM 4345 C C . GLU A 1 571 ? 37.31903 32.40706 29.85183 1.000 56.62971 556 GLU A C 1
ATOM 4346 O O . GLU A 1 571 ? 36.68387 33.44270 30.08197 1.000 56.33811 556 GLU A O 1
ATOM 4352 N N . HIS A 1 572 ? 38.59423 32.26196 30.20508 1.000 51.36469 557 HIS A N 1
ATOM 4353 C CA . HIS A 1 572 ? 39.30973 33.34392 30.86495 1.000 58.07595 557 HIS A CA 1
ATOM 4354 C C . HIS A 1 572 ? 39.65551 34.43343 29.85726 1.000 53.87711 557 HIS A C 1
ATOM 4355 O O . HIS A 1 572 ? 40.14517 34.14691 28.76011 1.000 54.49024 557 HIS A O 1
ATOM 4362 N N . HIS A 1 573 ? 39.40161 35.68958 30.23550 1.000 62.07096 558 HIS A N 1
ATOM 4363 C CA . HIS A 1 573 ? 39.56131 36.79857 29.30052 1.000 60.29417 558 HIS A CA 1
ATOM 4364 C C . HIS A 1 573 ? 40.99117 36.93978 28.79357 1.000 65.09247 558 HIS A C 1
ATOM 4365 O O . HIS A 1 573 ? 41.19692 37.48890 27.70561 1.000 67.52366 558 HIS A O 1
ATOM 4372 N N . CYS A 1 574 ? 41.97990 36.44968 29.54626 1.000 64.01306 559 CYS A N 1
ATOM 4373 C CA . CYS A 1 574 ? 43.37231 36.57291 29.13035 1.000 61.87136 559 CYS A CA 1
ATOM 4374 C C . CYS A 1 574 ? 43.78523 35.49979 28.13416 1.000 61.94480 559 CYS A C 1
ATOM 4375 O O . CYS A 1 574 ? 44.70051 35.72542 27.33562 1.000 64.90703 559 CYS A O 1
ATOM 4378 N N . VAL A 1 575 ? 43.14221 34.33919 28.16329 1.000 61.88990 560 VAL A N 1
ATOM 4379 C CA . VAL A 1 575 ? 43.57206 33.19977 27.36314 1.000 59.39993 560 VAL A CA 1
ATOM 4380 C C . VAL A 1 575 ? 42.97709 33.30224 25.96593 1.000 61.90961 560 VAL A C 1
ATOM 4381 O O . VAL A 1 575 ? 41.76795 33.51274 25.80401 1.000 56.84901 560 VAL A O 1
ATOM 4385 N N . ALA A 1 576 ? 43.83073 33.14137 24.95557 1.000 60.87791 561 ALA A N 1
ATOM 4386 C CA . ALA A 1 576 ? 43.41607 33.05801 23.56156 1.000 63.44525 561 ALA A CA 1
ATOM 4387 C C . ALA A 1 576 ? 43.27892 31.61656 23.08896 1.000 60.77363 561 ALA A C 1
ATOM 4388 O O . ALA A 1 576 ? 42.24155 31.23756 22.53764 1.000 63.17090 561 ALA A O 1
ATOM 4390 N N . GLU A 1 577 ? 44.31358 30.80485 23.29709 1.000 59.71582 562 GLU A N 1
ATOM 4391 C CA . GLU A 1 577 ? 44.31473 29.40135 22.91757 1.000 55.69283 562 GLU A CA 1
ATOM 4392 C C . GLU A 1 577 ? 44.77307 28.56389 24.10301 1.000 56.07102 562 GLU A C 1
ATOM 4393 O O . GLU A 1 577 ? 45.54325 29.02638 24.94940 1.000 54.53474 562 GLU A O 1
ATOM 4395 N N . ALA A 1 578 ? 44.29262 27.32523 24.16292 1.000 50.51320 563 ALA A N 1
ATOM 4396 C CA . ALA A 1 578 ? 44.64040 26.43454 25.25869 1.000 50.68061 563 ALA A CA 1
ATOM 4397 C C . ALA A 1 578 ? 44.85119 25.02500 24.72833 1.000 46.08336 563 ALA A C 1
ATOM 4398 O O . ALA A 1 578 ? 44.24199 24.61540 23.73729 1.000 47.53747 563 ALA A O 1
ATOM 4400 N N . ALA A 1 579 ? 45.73287 24.28938 25.39520 1.000 48.65747 564 ALA A N 1
ATOM 4401 C CA . ALA A 1 579 ? 45.99628 22.89775 25.05706 1.000 47.47126 564 ALA A CA 1
ATOM 4402 C C . ALA A 1 579 ? 46.24556 22.12752 26.34132 1.000 47.99450 564 ALA A C 1
ATOM 4403 O O . ALA A 1 579 ? 47.10762 22.51214 27.13602 1.000 45.92343 564 ALA A O 1
ATOM 4405 N N . VAL A 1 580 ? 45.48843 21.05086 26.54797 1.000 44.22580 565 VAL A N 1
ATOM 4406 C CA . VAL A 1 580 ? 45.59258 20.23325 27.74869 1.000 44.06401 565 VAL A CA 1
ATOM 4407 C C . VAL A 1 580 ? 45.94028 18.80728 27.34482 1.000 44.63892 565 VAL A C 1
ATOM 4408 O O . VAL A 1 580 ? 45.39522 18.27782 26.37057 1.000 48.37821 565 VAL A O 1
ATOM 4412 N N . VAL A 1 581 ? 46.85654 18.18944 28.09412 1.000 45.48753 566 VAL A N 1
ATOM 4413 C CA . VAL A 1 581 ? 47.28203 16.81766 27.85171 1.000 48.81889 566 VAL A CA 1
ATOM 4414 C C . VAL A 1 581 ? 47.33935 16.08438 29.18415 1.000 50.96474 566 VAL A C 1
ATOM 4415 O O . VAL A 1 581 ? 47.44283 16.69248 30.25202 1.000 53.49902 566 VAL A O 1
ATOM 4419 N N . GLY A 1 582 ? 47.27078 14.75814 29.10802 1.000 49.96450 567 GLY A N 1
ATOM 4420 C CA . GLY A 1 582 ? 47.40397 13.89646 30.27091 1.000 55.70135 567 GLY A CA 1
ATOM 4421 C C . GLY A 1 582 ? 48.76674 13.22184 30.27856 1.000 64.68236 567 GLY A C 1
ATOM 4422 O O . GLY A 1 582 ? 49.18505 12.63693 29.27747 1.000 68.97438 567 GLY A O 1
ATOM 4423 N N . VAL A 1 583 ? 49.44515 13.31072 31.41853 1.000 64.29351 568 VAL A N 1
ATOM 4424 C CA . VAL A 1 583 ? 50.78898 12.75304 31.56198 1.000 74.44262 568 VAL A CA 1
ATOM 4425 C C . VAL A 1 583 ? 50.79755 11.74139 32.70186 1.000 76.04801 568 VAL A C 1
ATOM 4426 O O . VAL A 1 583 ? 50.01552 11.88080 33.65334 1.000 71.06361 568 VAL A O 1
ATOM 4428 N N . PRO A 1 584 ? 51.65211 10.71829 32.65121 1.000 80.33940 569 PRO A N 1
ATOM 4429 C CA . PRO A 1 584 ? 51.70266 9.74498 33.75018 1.000 81.09257 569 PRO A CA 1
ATOM 4430 C C . PRO A 1 584 ? 52.07724 10.40251 35.07178 1.000 80.73156 569 PRO A C 1
ATOM 4431 O O . PRO A 1 584 ? 52.98984 11.22851 35.14289 1.000 84.21433 569 PRO A O 1
ATOM 4435 N N . ASP A 1 585 ? 51.35238 10.02768 36.12441 1.000 77.52769 570 ASP A N 1
ATOM 4436 C CA . ASP A 1 585 ? 51.55360 10.55023 37.46366 1.000 80.22677 570 ASP A CA 1
ATOM 4437 C C . ASP A 1 585 ? 51.67141 9.39706 38.45103 1.000 86.06855 570 ASP A C 1
ATOM 4438 O O . ASP A 1 585 ? 50.88113 8.44509 38.39677 1.000 81.91491 570 ASP A O 1
ATOM 4443 N N . PRO A 1 586 ? 52.64822 9.44942 39.36312 1.000 88.08203 571 PRO A N 1
ATOM 4444 C CA . PRO A 1 586 ? 52.88691 8.29617 40.24582 1.000 88.16561 571 PRO A CA 1
ATOM 4445 C C . PRO A 1 586 ? 51.76673 8.02670 41.23789 1.000 86.37522 571 PRO A C 1
ATOM 4446 O O . PRO A 1 586 ? 51.72817 6.92970 41.80685 1.000 89.20939 571 PRO A O 1
ATOM 4450 N N . LEU A 1 587 ? 50.85362 8.97161 41.46158 1.000 85.80385 572 LEU A N 1
ATOM 4451 C CA . LEU A 1 587 ? 49.79110 8.79103 42.44521 1.000 82.21488 572 LEU A CA 1
ATOM 4452 C C . LEU A 1 587 ? 48.40148 8.84980 41.83149 1.000 77.95304 572 LEU A C 1
ATOM 4453 O O . LEU A 1 587 ? 47.56935 7.97843 42.11405 1.000 78.90464 572 LEU A O 1
ATOM 4455 N N . THR A 1 588 ? 48.12234 9.85001 40.99771 1.000 73.76712 573 THR A N 1
ATOM 4456 C CA . THR A 1 588 ? 46.80789 10.01743 40.39137 1.000 74.34528 573 THR A CA 1
ATOM 4457 C C . THR A 1 588 ? 46.64005 9.21168 39.10725 1.000 68.72579 573 THR A C 1
ATOM 4458 O O . THR A 1 588 ? 45.62533 9.36904 38.41885 1.000 64.93370 573 THR A O 1
ATOM 4462 N N . GLY A 1 589 ? 47.60164 8.35061 38.77629 1.000 71.05336 574 GLY A N 1
ATOM 4463 C CA . GLY A 1 589 ? 47.54611 7.57952 37.54932 1.000 70.24194 574 GLY A CA 1
ATOM 4464 C C . GLY A 1 589 ? 47.96087 8.41776 36.36020 1.000 70.01483 574 GLY A C 1
ATOM 4465 O O . GLY A 1 589 ? 48.92621 8.09623 35.66090 1.000 72.58096 574 GLY A O 1
ATOM 4466 N N . GLN A 1 590 ? 47.22499 9.49975 36.12492 1.000 70.01729 575 GLN A N 1
ATOM 4467 C CA . GLN A 1 590 ? 47.60797 10.51518 35.15952 1.000 68.95839 575 GLN A CA 1
ATOM 4468 C C . GLN A 1 590 ? 47.30180 11.88403 35.74544 1.000 65.99201 575 GLN A C 1
ATOM 4469 O O . GLN A 1 590 ? 46.41234 12.03145 36.58735 1.000 62.28031 575 GLN A O 1
ATOM 4475 N N . ALA A 1 591 ? 48.05422 12.88340 35.29866 1.000 69.27031 576 ALA A N 1
ATOM 4476 C CA . ALA A 1 591 ? 47.84531 14.26640 35.69958 1.000 66.27755 576 ALA A CA 1
ATOM 4477 C C . ALA A 1 591 ? 47.59875 15.10667 34.45741 1.000 64.10082 576 ALA A C 1
ATOM 4478 O O . ALA A 1 591 ? 48.28867 14.94392 33.44570 1.000 63.71512 576 ALA A O 1
ATOM 4480 N N . VAL A 1 592 ? 46.60832 15.98651 34.53146 1.000 56.83901 577 VAL A N 1
ATOM 4481 C CA . VAL A 1 592 ? 46.32202 16.90383 33.43672 1.000 59.95038 577 VAL A CA 1
ATOM 4482 C C . VAL A 1 592 ? 47.29361 18.07072 33.51709 1.000 55.54955 577 VAL A C 1
ATOM 4483 O O . VAL A 1 592 ? 47.50470 18.64734 34.59077 1.000 54.79910 577 VAL A O 1
ATOM 4485 N N . HIS A 1 593 ? 47.89766 18.41368 32.38776 1.000 50.59427 578 HIS A N 1
ATOM 4486 C CA . HIS A 1 593 ? 48.74154 19.59331 32.29125 1.000 55.18918 578 HIS A CA 1
ATOM 4487 C C . HIS A 1 593 ? 48.22631 20.48357 31.17291 1.000 51.41345 578 HIS A C 1
ATOM 4488 O O . HIS A 1 593 ? 47.86353 19.99918 30.09689 1.000 54.91539 578 HIS A O 1
ATOM 4495 N N . ALA A 1 594 ? 48.18372 21.78438 31.43936 1.000 52.34012 579 ALA A N 1
ATOM 4496 C CA . ALA A 1 594 ? 47.54244 22.74579 30.55793 1.000 49.48063 579 ALA A CA 1
ATOM 4497 C C . ALA A 1 594 ? 48.53643 23.80316 30.10398 1.000 61.06129 579 ALA A C 1
ATOM 4498 O O . ALA A 1 594 ? 49.35770 24.28274 30.89381 1.000 58.76277 579 ALA A O 1
ATOM 4500 N N . PHE A 1 595 ? 48.44388 24.16421 28.82750 1.000 59.16553 580 PHE A N 1
ATOM 4501 C CA . PHE A 1 595 ? 49.22558 25.23586 28.22975 1.000 60.01488 580 PHE A CA 1
ATOM 4502 C C . PHE A 1 595 ? 48.26748 26.28439 27.68681 1.000 56.39104 580 PHE A C 1
ATOM 4503 O O . PHE A 1 595 ? 47.25203 25.94711 27.07096 1.000 56.64508 580 PHE A O 1
ATOM 4511 N N . VAL A 1 596 ? 48.57717 27.55395 27.91918 1.000 60.47279 581 VAL A N 1
ATOM 4512 C CA . VAL A 1 596 ? 47.74473 28.64636 27.43426 1.000 57.46202 581 VAL A CA 1
ATOM 4513 C C . VAL A 1 596 ? 48.62152 29.66766 26.72603 1.000 64.65182 581 VAL A C 1
ATOM 4514 O O . VAL A 1 596 ? 49.77782 29.88421 27.10563 1.000 68.30734 581 VAL A O 1
ATOM 4518 N N . ALA A 1 597 ? 48.07362 30.27833 25.68248 1.000 60.34741 582 ALA A N 1
ATOM 4519 C CA . ALA A 1 597 ? 48.67010 31.43933 25.04110 1.000 65.44789 582 ALA A CA 1
ATOM 4520 C C . ALA A 1 597 ? 47.80405 32.64557 25.36889 1.000 68.14499 582 ALA A C 1
ATOM 4521 O O . ALA A 1 597 ? 46.57998 32.59903 25.20025 1.000 63.63486 582 ALA A O 1
ATOM 4523 N N . LEU A 1 598 ? 48.43473 33.70907 25.85686 1.000 67.77794 583 LEU A N 1
ATOM 4524 C CA . LEU A 1 598 ? 47.69549 34.87198 26.31790 1.000 72.12963 583 LEU A CA 1
ATOM 4525 C C . LEU A 1 598 ? 47.38035 35.81107 25.15776 1.000 75.46791 583 LEU A C 1
ATOM 4526 O O . LEU A 1 598 ? 48.00978 35.76815 24.09725 1.000 73.29706 583 LEU A O 1
ATOM 4531 N N . LYS A 1 599 ? 46.37632 36.66598 25.37244 1.000 76.81791 584 LYS A N 1
ATOM 4532 C CA . LYS A 1 599 ? 46.02565 37.67143 24.37561 1.000 81.05122 584 LYS A CA 1
ATOM 4533 C C . LYS A 1 599 ? 46.94518 38.88497 24.43579 1.000 92.19697 584 LYS A C 1
ATOM 4534 O O . LYS A 1 599 ? 47.19879 39.51613 23.40342 1.000 93.16336 584 LYS A O 1
ATOM 4540 N N . SER A 1 600 ? 47.43836 39.23503 25.62351 1.000 99.63684 585 SER A N 1
ATOM 4541 C CA . SER A 1 600 ? 48.33534 40.37525 25.77182 1.000 104.53077 585 SER A CA 1
ATOM 4542 C C . SER A 1 600 ? 49.41805 40.06555 26.79717 1.000 106.03641 585 SER A C 1
ATOM 4543 O O . SER A 1 600 ? 50.11182 39.04941 26.68728 1.000 104.72291 585 SER A O 1
ATOM 4546 N N . GLY A 1 601 ? 49.56857 40.93349 27.79525 1.000 103.74684 586 GLY A N 1
ATOM 4547 C CA . GLY A 1 601 ? 50.51372 40.70199 28.86944 1.000 98.83266 586 GLY A CA 1
ATOM 4548 C C . GLY A 1 601 ? 49.84350 40.66997 30.22699 1.000 92.89558 586 GLY A C 1
ATOM 4549 O O . GLY A 1 601 ? 48.73353 41.18326 30.38575 1.000 98.81232 586 GLY A O 1
ATOM 4550 N N . ASN A 1 602 ? 50.50095 40.06824 31.21728 1.000 77.55434 587 ASN A N 1
ATOM 4551 C CA . ASN A 1 602 ? 49.93294 39.99461 32.56098 1.000 82.81720 587 ASN A CA 1
ATOM 4552 C C . ASN A 1 602 ? 51.09332 40.04995 33.55011 1.000 76.16070 587 ASN A C 1
ATOM 4553 O O . ASN A 1 602 ? 51.72084 39.02474 33.83229 1.000 74.90616 587 ASN A O 1
ATOM 4555 N N . ASP A 1 603 ? 51.35990 41.24766 34.07949 1.000 78.23282 588 ASP A N 1
ATOM 4556 C CA . ASP A 1 603 ? 52.42183 41.41736 35.06424 1.000 77.71105 588 ASP A CA 1
ATOM 4557 C C . ASP A 1 603 ? 52.18236 40.59745 36.32241 1.000 76.37054 588 ASP A C 1
ATOM 4558 O O . ASP A 1 603 ? 53.09310 40.45784 37.14930 1.000 77.60551 588 ASP A O 1
ATOM 4563 N N . ASN A 1 604 ? 50.97334 40.08052 36.49523 1.000 74.22416 589 ASN A N 1
ATOM 4564 C CA . ASN A 1 604 ? 50.65425 39.18847 37.60246 1.000 76.40898 589 ASN A CA 1
ATOM 4565 C C . ASN A 1 604 ? 50.51727 37.75448 37.08226 1.000 75.15369 589 ASN A C 1
ATOM 4566 O O . ASN A 1 604 ? 49.48390 37.10426 37.22572 1.000 74.80456 589 ASN A O 1
ATOM 4568 N N . ARG A 1 605 ? 51.60084 37.28929 36.45033 1.000 72.14388 590 ARG A N 1
ATOM 4569 C CA . ARG A 1 605 ? 51.58857 35.99055 35.78008 1.000 69.55693 590 ARG A CA 1
ATOM 4570 C C . ARG A 1 605 ? 51.39562 34.85243 36.77415 1.000 79.95516 590 ARG A C 1
ATOM 4571 O O . ARG A 1 605 ? 50.64650 33.90149 36.50821 1.000 78.85435 590 ARG A O 1
ATOM 4573 N N . GLU A 1 606 ? 52.06422 34.92596 37.92660 1.000 73.32568 591 GLU A N 1
ATOM 4574 C CA . GLU A 1 606 ? 51.78958 33.95107 38.97583 1.000 74.10658 591 GLU A CA 1
ATOM 4575 C C . GLU A 1 606 ? 50.36202 34.08526 39.48576 1.000 80.75271 591 GLU A C 1
ATOM 4576 O O . GLU A 1 606 ? 49.72677 33.08031 39.82740 1.000 81.69857 591 GLU A O 1
ATOM 4578 N N . GLN A 1 607 ? 49.83771 35.31374 39.52981 1.000 80.42690 592 GLN A N 1
ATOM 4579 C CA . GLN A 1 607 ? 48.45814 35.52425 39.96081 1.000 82.11599 592 GLN A CA 1
ATOM 4580 C C . GLN A 1 607 ? 47.46614 35.01980 38.91865 1.000 80.90031 592 GLN A C 1
ATOM 4581 O O . GLN A 1 607 ? 46.40516 34.48749 39.26923 1.000 79.32409 592 GLN A O 1
ATOM 4587 N N . LEU A 1 608 ? 47.78917 35.18232 37.63273 1.000 77.12501 593 LEU A N 1
ATOM 4588 C CA . LEU A 1 608 ? 46.93203 34.63776 36.58480 1.000 73.33962 593 LEU A CA 1
ATOM 4589 C C . LEU A 1 608 ? 46.79719 33.12743 36.72012 1.000 72.88669 593 LEU A C 1
ATOM 4590 O O . LEU A 1 608 ? 45.71723 32.56750 36.49227 1.000 65.14310 593 LEU A O 1
ATOM 4595 N N . GLN A 1 609 ? 47.88565 32.45184 37.09834 1.000 70.54794 594 GLN A N 1
ATOM 4596 C CA . GLN A 1 609 ? 47.84497 31.00187 37.24455 1.000 72.06981 594 GLN A CA 1
ATOM 4597 C C . GLN A 1 609 ? 46.79334 30.57476 38.26058 1.000 67.32962 594 GLN A C 1
ATOM 4598 O O . GLN A 1 609 ? 46.19211 29.50455 38.11785 1.000 65.71618 594 GLN A O 1
ATOM 4604 N N . LYS A 1 610 ? 46.53706 31.40498 39.27426 1.000 68.70890 595 LYS A N 1
ATOM 4605 C CA . LYS A 1 610 ? 45.48308 31.09055 40.23330 1.000 65.84998 595 LYS A CA 1
ATOM 4606 C C . LYS A 1 610 ? 44.09985 31.26326 39.61544 1.000 64.20336 595 LYS A C 1
ATOM 4607 O O . LYS A 1 610 ? 43.21733 30.42107 39.81749 1.000 63.72030 595 LYS A O 1
ATOM 4609 N N . GLU A 1 611 ? 43.88733 32.34907 38.86465 1.000 66.17757 596 GLU A N 1
ATOM 4610 C CA . GLU A 1 611 ? 42.58130 32.57560 38.25002 1.000 61.20928 596 GLU A CA 1
ATOM 4611 C C . GLU A 1 611 ? 42.25421 31.50334 37.22117 1.000 58.78043 596 GLU A C 1
ATOM 4612 O O . GLU A 1 611 ? 41.08493 31.12645 37.06485 1.000 53.04726 596 GLU A O 1
ATOM 4618 N N . LEU A 1 612 ? 43.26794 31.00651 36.50884 1.000 54.52351 597 LEU A N 1
ATOM 4619 C CA . LEU A 1 612 ? 43.03663 29.94115 35.54063 1.000 57.42972 597 LEU A CA 1
ATOM 4620 C C . LEU A 1 612 ? 42.62423 28.65191 36.23588 1.000 52.62761 597 LEU A C 1
ATOM 4621 O O . LEU A 1 612 ? 41.74911 27.92447 35.74785 1.000 48.47180 597 LEU A O 1
ATOM 4626 N N . ILE A 1 613 ? 43.23767 28.35421 37.38090 1.000 52.51804 598 ILE A N 1
ATOM 4627 C CA . ILE A 1 613 ? 42.84175 27.16962 38.13409 1.000 51.88251 598 ILE A CA 1
ATOM 4628 C C . ILE A 1 613 ? 41.41536 27.32029 38.64898 1.000 50.91266 598 ILE A C 1
ATOM 4629 O O . ILE A 1 613 ? 40.59954 26.39518 38.53744 1.000 49.81543 598 ILE A O 1
ATOM 4634 N N . MET A 1 614 ? 41.08445 28.49108 39.20161 1.000 52.53545 599 MET A N 1
ATOM 4635 C CA . MET A 1 614 ? 39.72293 28.73113 39.67178 1.000 51.99401 599 MET A CA 1
ATOM 4636 C C . MET A 1 614 ? 38.71300 28.65805 38.53229 1.000 49.50868 599 MET A C 1
ATOM 4637 O O . MET A 1 614 ? 37.57638 28.21328 38.73656 1.000 48.20398 599 MET A O 1
ATOM 4639 N N . GLN A 1 615 ? 39.10746 29.08548 37.33083 1.000 48.60055 600 GLN A N 1
ATOM 4640 C CA . GLN A 1 615 ? 38.21089 29.02044 36.18175 1.000 46.35187 600 GLN A CA 1
ATOM 4641 C C . GLN A 1 615 ? 37.79156 27.58522 35.89090 1.000 44.82759 600 GLN A C 1
ATOM 4642 O O . GLN A 1 615 ? 36.61160 27.30720 35.64448 1.000 42.02061 600 GLN A O 1
ATOM 4648 N N . VAL A 1 616 ? 38.74981 26.65795 35.90187 1.000 43.81068 601 VAL A N 1
ATOM 4649 C CA . VAL A 1 616 ? 38.40696 25.25515 35.69167 1.000 41.82467 601 VAL A CA 1
ATOM 4650 C C . VAL A 1 616 ? 37.55218 24.74334 36.84364 1.000 44.48574 601 VAL A C 1
ATOM 4651 O O . VAL A 1 616 ? 36.60021 23.98167 36.63816 1.000 39.51836 601 VAL A O 1
ATOM 4655 N N . ARG A 1 617 ? 37.87602 25.15268 38.07306 1.000 43.74541 602 ARG A N 1
ATOM 4656 C CA . ARG A 1 617 ? 37.06014 24.75867 39.21734 1.000 44.85101 602 ARG A CA 1
ATOM 4657 C C . ARG A 1 617 ? 35.61831 25.22942 39.05487 1.000 44.65394 602 ARG A C 1
ATOM 4658 O O . ARG A 1 617 ? 34.68148 24.49569 39.38854 1.000 41.73210 602 ARG A O 1
ATOM 4660 N N . LYS A 1 618 ? 35.42101 26.44782 38.53401 1.000 43.00735 603 LYS A N 1
ATOM 4661 C CA . LYS A 1 618 ? 34.06916 26.96212 38.31541 1.000 42.05550 603 LYS A CA 1
ATOM 4662 C C . LYS A 1 618 ? 33.37586 26.25425 37.15828 1.000 40.65290 603 LYS A C 1
ATOM 4663 O O . LYS A 1 618 ? 32.19259 25.90108 37.25554 1.000 38.98304 603 LYS A O 1
ATOM 4669 N N . SER A 1 619 ? 34.08481 26.05527 36.04610 1.000 40.46713 604 SER A N 1
ATOM 4670 C CA . SER A 1 619 ? 33.45832 25.45269 34.87470 1.000 36.85592 604 SER A CA 1
ATOM 4671 C C . SER A 1 619 ? 33.09006 24.00185 35.12348 1.000 36.32502 604 SER A C 1
ATOM 4672 O O . SER A 1 619 ? 31.99412 23.56634 34.75696 1.000 37.61778 604 SER A O 1
ATOM 4675 N N . ILE A 1 620 ? 33.98861 23.23446 35.73603 1.000 38.54879 605 ILE A N 1
ATOM 4676 C CA . ILE A 1 620 ? 33.78234 21.79584 35.86843 1.000 33.71685 605 ILE A CA 1
ATOM 4677 C C . ILE A 1 620 ? 33.63519 21.41527 37.33642 1.000 36.59989 605 ILE A C 1
ATOM 4678 O O . ILE A 1 620 ? 32.57188 20.95547 37.77318 1.000 33.33742 605 ILE A O 1
ATOM 4683 N N . GLY A 1 621 ? 34.70330 21.60442 38.10256 1.000 38.64248 606 GLY A N 1
ATOM 4684 C CA . GLY A 1 621 ? 34.73455 21.22383 39.49114 1.000 42.07048 606 GLY A CA 1
ATOM 4685 C C . GLY A 1 621 ? 36.16561 21.12783 39.97323 1.000 45.20715 606 GLY A C 1
ATOM 4686 O O . GLY A 1 621 ? 37.10359 21.05102 39.17274 1.000 44.49690 606 GLY A O 1
ATOM 4687 N N . PRO A 1 622 ? 36.36050 21.15208 41.29561 1.000 46.58908 607 PRO A N 1
ATOM 4688 C CA . PRO A 1 622 ? 37.72514 21.05688 41.84440 1.000 53.26897 607 PRO A CA 1
ATOM 4689 C C . PRO A 1 622 ? 38.56001 19.93821 41.24412 1.000 52.78191 607 PRO A C 1
ATOM 4690 O O . PRO A 1 622 ? 39.73414 20.15638 40.91499 1.000 50.32169 607 PRO A O 1
ATOM 4694 N N . PHE A 1 623 ? 37.96964 18.75180 41.06360 1.000 48.39403 608 PHE A N 1
ATOM 4695 C CA . PHE A 1 623 ? 38.73865 17.57368 40.67720 1.000 53.20141 608 PHE A CA 1
ATOM 4696 C C . PHE A 1 623 ? 39.35116 17.69732 39.28711 1.000 55.38678 608 PHE A C 1
ATOM 4697 O O . PHE A 1 623 ? 40.27109 16.93922 38.95804 1.000 56.32667 608 PHE A O 1
ATOM 4705 N N . ALA A 1 624 ? 38.87907 18.63454 38.46978 1.000 50.27457 609 ALA A N 1
ATOM 4706 C CA . ALA A 1 624 ? 39.36986 18.79141 37.10890 1.000 48.56169 609 ALA A CA 1
ATOM 4707 C C . ALA A 1 624 ? 40.43436 19.86771 36.97691 1.000 55.65324 609 ALA A C 1
ATOM 4708 O O . ALA A 1 624 ? 40.89578 20.12515 35.86090 1.000 57.38764 609 ALA A O 1
ATOM 4710 N N . ALA A 1 625 ? 40.83731 20.49195 38.07607 1.000 52.14676 610 ALA A N 1
ATOM 4711 C CA . ALA A 1 625 ? 41.78992 21.59250 38.00166 1.000 59.42941 610 ALA A CA 1
ATOM 4712 C C . ALA A 1 625 ? 43.15124 21.08587 37.53881 1.000 62.54034 610 ALA A C 1
ATOM 4713 O O . ALA A 1 625 ? 43.65584 20.09552 38.07860 1.000 59.52674 610 ALA A O 1
ATOM 4715 N N . PRO A 1 626 ? 43.77462 21.73041 36.55512 1.000 64.89990 611 PRO A N 1
ATOM 4716 C CA . PRO A 1 626 ? 45.10589 21.29360 36.12248 1.000 66.40891 611 PRO A CA 1
ATOM 4717 C C . PRO A 1 626 ? 46.12561 21.48579 37.23420 1.000 69.87114 611 PRO A C 1
ATOM 4718 O O . PRO A 1 626 ? 46.05994 22.45016 38.00037 1.000 67.76959 611 PRO A O 1
ATOM 4722 N N . LYS A 1 627 ? 47.06267 20.53773 37.32941 1.000 71.48175 612 LYS A N 1
ATOM 4723 C CA . LYS A 1 627 ? 48.11934 20.64464 38.33044 1.000 70.73029 612 LYS A CA 1
ATOM 4724 C C . LYS A 1 627 ? 48.90101 21.93946 38.15686 1.000 77.14822 612 LYS A C 1
ATOM 4725 O O . LYS A 1 627 ? 49.27562 22.58887 39.14098 1.000 77.61187 612 LYS A O 1
ATOM 4727 N N . VAL A 1 628 ? 49.13574 22.34075 36.90960 1.000 74.55481 613 VAL A N 1
ATOM 4728 C CA . VAL A 1 628 ? 49.81636 23.59092 36.60535 1.000 75.30048 613 VAL A CA 1
ATOM 4729 C C . VAL A 1 628 ? 49.30462 24.08884 35.26299 1.000 71.50868 613 VAL A C 1
ATOM 4730 O O . VAL A 1 628 ? 48.90164 23.30161 34.40155 1.000 65.67622 613 VAL A O 1
ATOM 4732 N N . VAL A 1 629 ? 49.30145 25.40931 35.09918 1.000 67.20505 614 VAL A N 1
ATOM 4733 C CA . VAL A 1 629 ? 48.99071 26.05585 33.82986 1.000 64.07864 614 VAL A CA 1
ATOM 4734 C C . VAL A 1 629 ? 50.23221 26.81393 33.38763 1.000 66.39895 614 VAL A C 1
ATOM 4735 O O . VAL A 1 629 ? 50.68320 27.73592 34.07965 1.000 64.43834 614 VAL A O 1
ATOM 4739 N N . PHE A 1 630 ? 50.78241 26.42758 32.24278 1.000 67.84520 615 PHE A N 1
ATOM 4740 C CA . PHE A 1 630 ? 51.96825 27.07165 31.69798 1.000 67.03715 615 PHE A CA 1
ATOM 4741 C C . PHE A 1 630 ? 51.53889 28.15553 30.71772 1.000 70.93017 615 PHE A C 1
ATOM 4742 O O . PHE A 1 630 ? 50.85999 27.86785 29.72532 1.000 67.26932 615 PHE A O 1
ATOM 4750 N N . VAL A 1 631 ? 51.91579 29.39704 31.00752 1.000 69.82411 616 VAL A N 1
ATOM 4751 C CA . VAL A 1 631 ? 51.65887 30.52057 30.11419 1.000 71.58848 616 VAL A CA 1
ATOM 4752 C C . VAL A 1 631 ? 52.86367 30.66797 29.19567 1.000 71.16908 616 VAL A C 1
ATOM 4753 O O . VAL A 1 631 ? 53.98319 30.89865 29.66445 1.000 73.30505 616 VAL A O 1
ATOM 4755 N N . ILE A 1 632 ? 52.64006 30.52486 27.88768 1.000 73.71188 617 ILE A N 1
ATOM 4756 C CA . ILE A 1 632 ? 53.71178 30.53367 26.90048 1.000 75.35701 617 ILE A CA 1
ATOM 4757 C C . ILE A 1 632 ? 53.34345 31.47263 25.75651 1.000 72.96680 617 ILE A C 1
ATOM 4758 O O . ILE A 1 632 ? 52.20238 31.91330 25.62181 1.000 69.30014 617 ILE A O 1
ATOM 4763 N N . ASP A 1 633 ? 54.34193 31.77084 24.91969 1.000 71.90457 618 ASP A N 1
ATOM 4764 C CA . ASP A 1 633 ? 54.12333 32.67547 23.79457 1.000 74.62457 618 ASP A CA 1
ATOM 4765 C C . ASP A 1 633 ? 53.33111 31.99524 22.68222 1.000 75.93376 618 ASP A C 1
ATOM 4766 O O . ASP A 1 633 ? 52.34210 32.54673 22.18271 1.000 75.05328 618 ASP A O 1
ATOM 4768 N N . ASP A 1 634 ? 53.74840 30.79807 22.28046 1.000 83.34955 619 ASP A N 1
ATOM 4769 C CA . ASP A 1 634 ? 53.06915 30.07676 21.20726 1.000 83.32973 619 ASP A CA 1
ATOM 4770 C C . ASP A 1 634 ? 53.13304 28.56511 21.41681 1.000 80.92650 619 ASP A C 1
ATOM 4771 O O . ASP A 1 634 ? 52.26825 27.82272 20.94355 1.000 89.53117 619 ASP A O 1
ATOM 4773 N N . PRO B 1 26 ? -35.96335 -11.96907 -14.87251 1.000 67.94083 11 PRO B N 1
ATOM 4774 C CA . PRO B 1 26 ? -35.71517 -11.99025 -13.42712 1.000 57.55805 11 PRO B CA 1
ATOM 4775 C C . PRO B 1 26 ? -35.85659 -10.61361 -12.78723 1.000 55.96071 11 PRO B C 1
ATOM 4776 O O . PRO B 1 26 ? -35.84799 -9.60171 -13.48988 1.000 57.74175 11 PRO B O 1
ATOM 4780 N N . VAL B 1 27 ? -35.97815 -10.57699 -11.46015 1.000 53.45013 12 VAL B N 1
ATOM 4781 C CA . VAL B 1 27 ? -36.02138 -9.29665 -10.76004 1.000 53.05475 12 VAL B CA 1
ATOM 4782 C C . VAL B 1 27 ? -34.65790 -8.61329 -10.81938 1.000 51.21562 12 VAL B C 1
ATOM 4783 O O . VAL B 1 27 ? -34.54889 -7.42879 -11.15740 1.000 52.47941 12 VAL B O 1
ATOM 4787 N N . VAL B 1 28 ? -33.59669 -9.34844 -10.50231 1.000 52.73088 13 VAL B N 1
ATOM 4788 C CA . VAL B 1 28 ? -32.24384 -8.82535 -10.65663 1.000 48.92400 13 VAL B CA 1
ATOM 4789 C C . VAL B 1 28 ? -31.86935 -8.94144 -12.12756 1.000 52.80123 13 VAL B C 1
ATOM 4790 O O . VAL B 1 28 ? -31.28839 -9.94720 -12.55327 1.000 52.67230 13 VAL B O 1
ATOM 4794 N N . VAL B 1 29 ? -32.20704 -7.91153 -12.91049 1.000 54.87153 14 VAL B N 1
ATOM 4795 C CA . VAL B 1 29 ? -32.10458 -8.00293 -14.36632 1.000 59.37321 14 VAL B CA 1
ATOM 4796 C C . VAL B 1 29 ? -30.65387 -8.13631 -14.80864 1.000 55.95186 14 VAL B C 1
ATOM 4797 O O . VAL B 1 29 ? -30.35334 -8.84547 -15.77656 1.000 55.34593 14 VAL B O 1
ATOM 4801 N N . GLU B 1 30 ? -29.73104 -7.46023 -14.12066 1.000 52.63922 15 GLU B N 1
ATOM 4802 C CA . GLU B 1 30 ? -28.34620 -7.47206 -14.57548 1.000 50.53214 15 GLU B CA 1
ATOM 4803 C C . GLU B 1 30 ? -27.70707 -8.85308 -14.48366 1.000 51.49519 15 GLU B C 1
ATOM 4804 O O . GLU B 1 30 ? -26.64481 -9.06253 -15.07815 1.000 52.32120 15 GLU B O 1
ATOM 4810 N N . ALA B 1 31 ? -28.33022 -9.79607 -13.77810 1.000 50.96465 16 ALA B N 1
ATOM 4811 C CA . ALA B 1 31 ? -27.85073 -11.16925 -13.70952 1.000 49.87198 16 ALA B CA 1
ATOM 4812 C C . ALA B 1 31 ? -28.41052 -12.05500 -14.81729 1.000 53.48912 16 ALA B C 1
ATOM 4813 O O . ALA B 1 31 ? -28.00347 -13.21645 -14.92427 1.000 52.04676 16 ALA B O 1
ATOM 4815 N N . HIS B 1 32 ? -29.32341 -11.54136 -15.64006 1.000 53.61254 17 HIS B N 1
ATOM 4816 C CA . HIS B 1 32 ? -29.99436 -12.36912 -16.63710 1.000 55.94176 17 HIS B CA 1
ATOM 4817 C C . HIS B 1 32 ? -29.00594 -12.83443 -17.69985 1.000 53.64158 17 HIS B C 1
ATOM 4818 O O . HIS B 1 32 ? -28.35036 -12.01251 -18.34973 1.000 56.01617 17 HIS B O 1
ATOM 4825 N N . GLN B 1 33 ? -28.91129 -14.15500 -17.87771 1.000 56.56702 18 GLN B N 1
ATOM 4826 C CA . GLN B 1 33 ? -28.01990 -14.76831 -18.86408 1.000 56.94904 18 GLN B CA 1
ATOM 4827 C C . GLN B 1 33 ? -26.57302 -14.32010 -18.66297 1.000 56.58910 18 GLN B C 1
ATOM 4828 O O . GLN B 1 33 ? -25.87446 -13.94176 -19.60671 1.000 59.19467 18 GLN B O 1
ATOM 4834 N N . VAL B 1 34 ? -26.12666 -14.35195 -17.41145 1.000 54.66738 19 VAL B N 1
ATOM 4835 C CA . VAL B 1 34 ? -24.74606 -14.04169 -17.05948 1.000 51.81271 19 VAL B CA 1
ATOM 4836 C C . VAL B 1 34 ? -24.06969 -15.34500 -16.66362 1.000 54.68050 19 VAL B C 1
ATOM 4837 O O . VAL B 1 34 ? -24.49667 -16.01121 -15.71135 1.000 49.96603 19 VAL B O 1
ATOM 4841 N N . ASP B 1 35 ? -23.02204 -15.70954 -17.39895 1.000 53.77433 20 ASP B N 1
ATOM 4842 C CA . ASP B 1 35 ? -22.28275 -16.92764 -17.10495 1.000 53.92264 20 ASP B CA 1
ATOM 4843 C C . ASP B 1 35 ? -21.50651 -16.80064 -15.80089 1.000 45.01405 20 ASP B C 1
ATOM 4844 O O . ASP B 1 35 ? -21.06664 -15.71803 -15.41352 1.000 43.61115 20 ASP B O 1
ATOM 4849 N N . THR B 1 36 ? -21.33593 -17.93203 -15.13308 1.000 41.16264 21 THR B N 1
ATOM 4850 C CA . THR B 1 36 ? -20.39772 -18.06429 -14.03041 1.000 41.84037 21 THR B CA 1
ATOM 4851 C C . THR B 1 36 ? -19.07803 -18.60993 -14.56437 1.000 41.09115 21 THR B C 1
ATOM 4852 O O . THR B 1 36 ? -19.06711 -19.50758 -15.41141 1.000 46.63440 21 THR B O 1
ATOM 4856 N N . PHE B 1 37 ? -17.96596 -18.05185 -14.09063 1.000 37.63420 22 PHE B N 1
ATOM 4857 C CA . PHE B 1 37 ? -16.64325 -18.43522 -14.56699 1.000 37.29321 22 PHE B CA 1
ATOM 4858 C C . PHE B 1 37 ? -15.87377 -19.14819 -13.46449 1.000 33.26755 22 PHE B C 1
ATOM 4859 O O . PHE B 1 37 ? -15.78890 -18.65284 -12.33890 1.000 29.85725 22 PHE B O 1
ATOM 4867 N N . ASP B 1 38 ? -15.31250 -20.30615 -13.79340 1.000 32.99146 23 ASP B N 1
ATOM 4868 C CA . ASP B 1 38 ? -14.44251 -20.99606 -12.85387 1.000 35.13050 23 ASP B CA 1
ATOM 4869 C C . ASP B 1 38 ? -13.09643 -20.28906 -12.76921 1.000 35.84617 23 ASP B C 1
ATOM 4870 O O . ASP B 1 38 ? -12.66571 -19.60999 -13.70757 1.000 34.18562 23 ASP B O 1
ATOM 4875 N N . VAL B 1 39 ? -12.43676 -20.44674 -11.62599 1.000 33.56573 24 VAL B N 1
ATOM 4876 C CA . VAL B 1 39 ? -11.02348 -20.06864 -11.54360 1.000 29.88625 24 VAL B CA 1
ATOM 4877 C C . VAL B 1 39 ? -10.25518 -20.81642 -12.62686 1.000 32.56592 24 VAL B C 1
ATOM 4878 O O . VAL B 1 39 ? -10.44938 -22.03762 -12.78957 1.000 30.92859 24 VAL B O 1
ATOM 4882 N N . PRO B 1 40 ? -9.40317 -20.14834 -13.40105 1.000 33.78755 25 PRO B N 1
ATOM 4883 C CA . PRO B 1 40 ? -8.63060 -20.85223 -14.43351 1.000 39.26710 25 PRO B CA 1
ATOM 4884 C C . PRO B 1 40 ? -7.77959 -21.96773 -13.84069 1.000 37.22848 25 PRO B C 1
ATOM 4885 O O . PRO B 1 40 ? -7.14954 -21.80309 -12.79511 1.000 35.92931 25 PRO B O 1
ATOM 4889 N N . GLY B 1 41 ? -7.76038 -23.11107 -14.52859 1.000 38.51512 26 GLY B N 1
ATOM 4890 C CA . GLY B 1 41 ? -6.93028 -24.21984 -14.07847 1.000 40.40073 26 GLY B CA 1
ATOM 4891 C C . GLY B 1 41 ? -5.47246 -23.83820 -13.90163 1.000 39.06342 26 GLY B C 1
ATOM 4892 O O . GLY B 1 41 ? -4.81872 -24.26681 -12.94612 1.000 38.24809 26 GLY B O 1
ATOM 4893 N N . VAL B 1 42 ? -4.95246 -22.99629 -14.79975 1.000 36.93153 27 VAL B N 1
ATOM 4894 C CA . VAL B 1 42 ? -3.54369 -22.62347 -14.77029 1.000 36.97388 27 VAL B CA 1
ATOM 4895 C C . VAL B 1 42 ? -3.18516 -21.84292 -13.51126 1.000 38.48788 27 VAL B C 1
ATOM 4896 O O . VAL B 1 42 ? -2.01589 -21.82117 -13.10838 1.000 34.85021 27 VAL B O 1
ATOM 4900 N N . PHE B 1 43 ? -4.16897 -21.20307 -12.87075 1.000 35.42382 28 PHE B N 1
ATOM 4901 C CA . PHE B 1 43 ? -3.91347 -20.51272 -11.61151 1.000 33.68626 28 PHE B CA 1
ATOM 4902 C C . PHE B 1 43 ? -3.34716 -21.47499 -10.57557 1.000 34.27228 28 PHE B C 1
ATOM 4903 O O . PHE B 1 43 ? -2.38266 -21.15362 -9.87281 1.000 31.49976 28 PHE B O 1
ATOM 4911 N N . TYR B 1 44 ? -3.93937 -22.65993 -10.46622 1.000 32.43516 29 TYR B N 1
ATOM 4912 C CA . TYR B 1 44 ? -3.43502 -23.65091 -9.52481 1.000 36.68941 29 TYR B CA 1
ATOM 4913 C C . TYR B 1 44 ? -2.10737 -24.22614 -9.99762 1.000 33.06532 29 TYR B C 1
ATOM 4914 O O . TYR B 1 44 ? -1.18221 -24.40991 -9.20002 1.000 30.98612 29 TYR B O 1
ATOM 4923 N N . GLU B 1 45 ? -1.98936 -24.49293 -11.29686 1.000 32.73790 30 GLU B N 1
ATOM 4924 C CA . GLU B 1 45 ? -0.80266 -25.17516 -11.79918 1.000 36.43473 30 GLU B CA 1
ATOM 4925 C C . GLU B 1 45 ? 0.45629 -24.32175 -11.66493 1.000 36.00571 30 GLU B C 1
ATOM 4926 O O . GLU B 1 45 ? 1.54098 -24.86515 -11.43124 1.000 42.93965 30 GLU B O 1
ATOM 4932 N N . ASN B 1 46 ? 0.34303 -22.99817 -11.77825 1.000 34.18862 31 ASN B N 1
ATOM 4933 C CA . ASN B 1 46 ? 1.49332 -22.10898 -11.68260 1.000 34.17836 31 ASN B CA 1
ATOM 4934 C C . ASN B 1 46 ? 1.64480 -21.47717 -10.30201 1.000 31.80145 31 ASN B C 1
ATOM 4935 O O . ASN B 1 46 ? 2.50580 -20.61054 -10.11452 1.000 30.45156 31 ASN B O 1
ATOM 4940 N N . HIS B 1 47 ? 0.83623 -21.88038 -9.34154 1.000 28.54486 32 HIS B N 1
ATOM 4941 C CA . HIS B 1 47 ? 0.84069 -21.19956 -8.04842 1.000 27.34403 32 HIS B CA 1
ATOM 4942 C C . HIS B 1 47 ? 2.17575 -21.46277 -7.35659 1.000 28.10224 32 HIS B C 1
ATOM 4943 O O . HIS B 1 47 ? 2.65436 -22.60943 -7.35775 1.000 25.62739 32 HIS B O 1
ATOM 4950 N N . PRO B 1 48 ? 2.83601 -20.43893 -6.81072 1.000 26.69457 33 PRO B N 1
ATOM 4951 C CA . PRO B 1 48 ? 4.06004 -20.69992 -6.04070 1.000 26.23912 33 PRO B CA 1
ATOM 4952 C C . PRO B 1 48 ? 3.80224 -21.49639 -4.77549 1.000 30.02062 33 PRO B C 1
ATOM 4953 O O . PRO B 1 48 ? 4.72359 -22.14605 -4.26889 1.000 29.39169 33 PRO B O 1
ATOM 4957 N N . HIS B 1 49 ? 2.57852 -21.46049 -4.25313 1.000 26.41064 34 HIS B N 1
ATOM 4958 C CA . HIS B 1 49 ? 2.19466 -22.23552 -3.08545 1.000 29.34695 34 HIS B CA 1
ATOM 4959 C C . HIS B 1 49 ? 0.87941 -22.94891 -3.39526 1.000 27.54439 34 HIS B C 1
ATOM 4960 O O . HIS B 1 49 ? 0.80039 -23.71235 -4.35817 1.000 32.16792 34 HIS B O 1
ATOM 4967 N N . GLU B 1 50 ? -0.16188 -22.69807 -2.61329 1.000 31.91954 35 GLU B N 1
ATOM 4968 C CA . GLU B 1 50 ? -1.49125 -23.23435 -2.88283 1.000 32.07135 35 GLU B CA 1
ATOM 4969 C C . GLU B 1 50 ? -2.49970 -22.36265 -2.15647 1.000 27.80933 35 GLU B C 1
ATOM 4970 O O . GLU B 1 50 ? -2.13602 -21.66232 -1.20577 1.000 29.96658 35 GLU B O 1
ATOM 4976 N N . PRO B 1 51 ? -3.76516 -22.37330 -2.58054 1.000 29.95536 36 PRO B N 1
ATOM 4977 C CA . PRO B 1 51 ? -4.78195 -21.60004 -1.85930 1.000 31.85275 36 PRO B CA 1
ATOM 4978 C C . PRO B 1 51 ? -4.86612 -22.00833 -0.39204 1.000 26.76238 36 PRO B C 1
ATOM 4979 O O . PRO B 1 51 ? -4.53287 -23.13414 -0.00030 1.000 28.39617 36 PRO B O 1
ATOM 4983 N N . HIS B 1 52 ? -5.30636 -21.06301 0.42178 1.000 25.00776 37 HIS B N 1
ATOM 4984 C CA . HIS B 1 52 ? -5.50699 -21.31800 1.83885 1.000 23.51543 37 HIS B CA 1
ATOM 4985 C C . HIS B 1 52 ? -6.77122 -22.11256 2.12108 1.000 25.91583 37 HIS B C 1
ATOM 4986 O O . HIS B 1 52 ? -7.01669 -22.46080 3.28155 1.000 25.07191 37 HIS B O 1
ATOM 4993 N N . LEU B 1 53 ? -7.59465 -22.35840 1.10682 1.000 20.49438 38 LEU B N 1
ATOM 4994 C CA . LEU B 1 53 ? -8.78573 -23.18281 1.23194 1.000 24.36454 38 LEU B CA 1
ATOM 4995 C C . LEU B 1 53 ? -8.73363 -24.27315 0.17651 1.000 25.67986 38 LEU B C 1
ATOM 4996 O O . LEU B 1 53 ? -8.11378 -24.10185 -0.87256 1.000 23.19223 38 LEU B O 1
ATOM 5001 N N . SER B 1 54 ? -9.40932 -25.38633 0.45245 1.000 23.86044 39 SER B N 1
ATOM 5002 C CA . SER B 1 54 ? -9.40872 -26.50561 -0.48261 1.000 25.83865 39 SER B CA 1
ATOM 5003 C C . SER B 1 54 ? -10.42173 -26.34412 -1.60966 1.000 29.25361 39 SER B C 1
ATOM 5004 O O . SER B 1 54 ? -10.40667 -27.14622 -2.55172 1.000 28.32871 39 SER B O 1
ATOM 5007 N N . GLY B 1 55 ? -11.28872 -25.34212 -1.54329 1.000 24.31128 40 GLY B N 1
ATOM 5008 C CA . GLY B 1 55 ? -12.33285 -25.16719 -2.53294 1.000 25.01624 40 GLY B CA 1
ATOM 5009 C C . GLY B 1 55 ? -13.56973 -24.55803 -1.89443 1.000 25.38730 40 GLY B C 1
ATOM 5010 O O . GLY B 1 55 ? -13.54534 -24.10912 -0.75131 1.000 24.64636 40 GLY B O 1
ATOM 5011 N N . MET B 1 56 ? -14.66609 -24.56759 -2.65723 1.000 25.39727 41 MET B N 1
ATOM 5012 C CA . MET B 1 56 ? -15.87567 -23.88831 -2.19571 1.000 27.95376 41 MET B CA 1
ATOM 5013 C C . MET B 1 56 ? -16.56561 -24.63338 -1.05375 1.000 27.78900 41 MET B C 1
ATOM 5014 O O . MET B 1 56 ? -17.24464 -24.00115 -0.23979 1.000 25.43510 41 MET B O 1
ATOM 5019 N N . ASN B 1 57 ? -16.41898 -25.95802 -0.94905 1.000 25.87998 42 ASN B N 1
ATOM 5020 C CA A ASN B 1 57 ? -16.98036 -26.65940 0.20689 0.618 28.63894 42 ASN B CA 1
ATOM 5021 C CA B ASN B 1 57 ? -17.01526 -26.61956 0.20703 0.382 28.61676 42 ASN B CA 1
ATOM 5022 C C . ASN B 1 57 ? -16.39747 -26.11698 1.50495 1.000 24.71981 42 ASN B C 1
ATOM 5023 O O . ASN B 1 57 ? -17.11776 -25.88987 2.48261 1.000 25.41372 42 ASN B O 1
ATOM 5032 N N . GLU B 1 58 ? -15.07803 -25.90170 1.53355 1.000 24.13285 43 GLU B N 1
ATOM 5033 C CA . GLU B 1 58 ? -14.47832 -25.37990 2.76082 1.000 25.93586 43 GLU B CA 1
ATOM 5034 C C . GLU B 1 58 ? -14.88274 -23.92567 3.00119 1.000 27.25141 43 GLU B C 1
ATOM 5035 O O . GLU B 1 58 ? -15.10409 -23.52173 4.15338 1.000 21.60634 43 GLU B O 1
ATOM 5041 N N . TYR B 1 59 ? -14.98700 -23.12059 1.93751 1.000 23.80534 44 TYR B N 1
ATOM 5042 C CA . TYR B 1 59 ? -15.55392 -21.78154 2.11247 1.000 22.26428 44 TYR B CA 1
ATOM 5043 C C . TYR B 1 59 ? -16.93545 -21.86260 2.75740 1.000 23.68402 44 TYR B C 1
ATOM 5044 O O . TYR B 1 59 ? -17.22595 -21.14477 3.72040 1.000 24.55543 44 TYR B O 1
ATOM 5053 N N . ASN B 1 60 ? -17.79818 -22.73653 2.23707 1.000 23.52130 45 ASN B N 1
ATOM 5054 C CA . ASN B 1 60 ? -19.16494 -22.81962 2.74833 1.000 23.95136 45 ASN B CA 1
ATOM 5055 C C . ASN B 1 60 ? -19.18734 -23.27765 4.19958 1.000 25.23350 45 ASN B C 1
ATOM 5056 O O . ASN B 1 60 ? -19.93792 -22.73200 5.02127 1.000 25.61395 45 ASN B O 1
ATOM 5061 N N . GLN B 1 61 ? -18.34758 -24.25895 4.54103 1.000 24.58943 46 GLN B N 1
ATOM 5062 C CA . GLN B 1 61 ? -18.31489 -24.77089 5.90620 1.000 25.69191 46 GLN B CA 1
ATOM 5063 C C . GLN B 1 61 ? -17.81249 -23.71114 6.87605 1.000 24.80022 46 GLN B C 1
ATOM 5064 O O . GLN B 1 61 ? -18.40628 -23.50114 7.94202 1.000 25.30593 46 GLN B O 1
ATOM 5070 N N . LEU B 1 62 ? -16.72598 -23.01929 6.51846 1.000 23.08503 47 LEU B N 1
ATOM 5071 C CA . LEU B 1 62 ? -16.22527 -21.94253 7.37005 1.000 23.30275 47 LEU B CA 1
ATOM 5072 C C . LEU B 1 62 ? -17.20584 -20.77865 7.42467 1.000 24.53449 47 LEU B C 1
ATOM 5073 O O . LEU B 1 62 ? -17.39883 -20.17502 8.48847 1.000 21.87377 47 LEU B O 1
ATOM 5078 N N . TYR B 1 63 ? -17.83286 -20.44428 6.29264 1.000 21.70167 48 TYR B N 1
ATOM 5079 C CA . TYR B 1 63 ? -18.79606 -19.34348 6.29496 1.000 23.00220 48 TYR B CA 1
ATOM 5080 C C . TYR B 1 63 ? -19.95456 -19.64175 7.24027 1.000 23.94187 48 TYR B C 1
ATOM 5081 O O . TYR B 1 63 ? -20.36888 -18.78783 8.03717 1.000 23.21350 48 TYR B O 1
ATOM 5090 N N . GLN B 1 64 ? -20.48394 -20.85848 7.16979 1.000 23.78879 49 GLN B N 1
ATOM 5091 C CA . GLN B 1 64 ? -21.57813 -21.22902 8.06025 1.000 23.21641 49 GLN B CA 1
ATOM 5092 C C . GLN B 1 64 ? -21.15012 -21.13853 9.52156 1.000 22.86221 49 GLN B C 1
ATOM 5093 O O . GLN B 1 64 ? -21.90797 -20.64379 10.36538 1.000 27.02709 49 GLN B O 1
ATOM 5099 N N . GLN B 1 65 ? -19.92706 -21.57459 9.84093 1.000 22.87705 50 GLN B N 1
ATOM 5100 C CA . GLN B 1 65 ? -19.46964 -21.44135 11.21964 1.000 21.38534 50 GLN B CA 1
ATOM 5101 C C . GLN B 1 65 ? -19.33770 -19.97723 11.62147 1.000 23.81177 50 GLN B C 1
ATOM 5102 O O . GLN B 1 65 ? -19.64884 -19.61063 12.76276 1.000 24.02492 50 GLN B O 1
ATOM 5108 N N . SER B 1 66 ? -18.88075 -19.12075 10.69938 1.000 20.49166 51 SER B N 1
ATOM 5109 C CA . SER B 1 66 ? -18.72923 -17.70658 11.03601 1.000 20.34002 51 SER B CA 1
ATOM 5110 C C . SER B 1 66 ? -20.06983 -17.02474 11.28522 1.000 25.25128 51 SER B C 1
ATOM 5111 O O . SER B 1 66 ? -20.09939 -15.96562 11.92515 1.000 24.47358 51 SER B O 1
ATOM 5114 N N . ILE B 1 67 ? -21.16943 -17.59908 10.79827 1.000 22.67681 52 ILE B N 1
ATOM 5115 C CA . ILE B 1 67 ? -22.50903 -17.08250 11.08702 1.000 23.51282 52 ILE B CA 1
ATOM 5116 C C . ILE B 1 67 ? -23.13083 -17.78889 12.28561 1.000 27.81114 52 ILE B C 1
ATOM 5117 O O . ILE B 1 67 ? -23.68741 -17.14692 13.18156 1.000 28.68737 52 ILE B O 1
ATOM 5122 N N . ASN B 1 68 ? -23.05993 -19.11855 12.31200 1.000 22.99661 53 ASN B N 1
ATOM 5123 C CA . ASN B 1 68 ? -23.71552 -19.88330 13.36748 1.000 31.22712 53 ASN B CA 1
ATOM 5124 C C . ASN B 1 68 ? -22.94901 -19.82671 14.68036 1.000 30.35633 53 ASN B C 1
ATOM 5125 O O . ASN B 1 68 ? -23.54054 -20.02495 15.74755 1.000 35.73941 53 ASN B O 1
ATOM 5130 N N . ASP B 1 69 ? -21.64187 -19.59731 14.62776 1.000 23.85707 54 ASP B N 1
ATOM 5131 C CA . ASP B 1 69 ? -20.84220 -19.62169 15.84668 1.000 26.15970 54 ASP B CA 1
ATOM 5132 C C . ASP B 1 69 ? -19.67934 -18.64752 15.71166 1.000 23.80772 54 ASP B C 1
ATOM 5133 O O . ASP B 1 69 ? -18.51081 -19.06168 15.70774 1.000 21.79090 54 ASP B O 1
ATOM 5138 N N . PRO B 1 70 ? -19.96052 -17.35080 15.57453 1.000 25.31248 55 PRO B N 1
ATOM 5139 C CA . PRO B 1 70 ? -18.85916 -16.38486 15.41914 1.000 22.43069 55 PRO B CA 1
ATOM 5140 C C . PRO B 1 70 ? -17.89607 -16.39174 16.58639 1.000 21.63611 55 PRO B C 1
ATOM 5141 O O . PRO B 1 70 ? -16.70741 -16.12398 16.39571 1.000 20.96363 55 PRO B O 1
ATOM 5145 N N . ASP B 1 71 ? -18.35467 -16.70126 17.80339 1.000 24.99110 56 ASP B N 1
ATOM 5146 C CA . ASP B 1 71 ? -17.41658 -16.64007 18.92018 1.000 25.65582 56 ASP B CA 1
ATOM 5147 C C . ASP B 1 71 ? -16.31432 -17.68607 18.76473 1.000 22.99681 56 ASP B C 1
ATOM 5148 O O . ASP B 1 71 ? -15.14193 -17.39707 19.02829 1.000 22.60829 56 ASP B O 1
ATOM 5153 N N . THR B 1 72 ? -16.64965 -18.87967 18.26240 1.000 24.01373 57 THR B N 1
ATOM 5154 C CA . THR B 1 72 ? -15.61008 -19.87067 17.99793 1.000 21.85561 57 THR B CA 1
ATOM 5155 C C . THR B 1 72 ? -14.81504 -19.52596 16.74304 1.000 19.89496 57 THR B C 1
ATOM 5156 O O . THR B 1 72 ? -13.57834 -19.57105 16.74409 1.000 21.43718 57 THR B O 1
ATOM 5160 N N . PHE B 1 73 ? -15.51436 -19.21011 15.65539 1.000 20.42761 58 PHE B N 1
ATOM 5161 C CA . PHE B 1 73 ? -14.83904 -18.95002 14.38729 1.000 21.59428 58 PHE B CA 1
ATOM 5162 C C . PHE B 1 73 ? -13.83192 -17.80773 14.51369 1.000 20.17778 58 PHE B C 1
ATOM 5163 O O . PHE B 1 73 ? -12.66404 -17.93947 14.12188 1.000 18.70452 58 PHE B O 1
ATOM 5171 N N . TRP B 1 74 ? -14.26962 -16.67076 15.04390 1.000 19.65468 59 TRP B N 1
ATOM 5172 C CA . TRP B 1 74 ? -13.40241 -15.49292 15.04314 1.000 17.76428 59 TRP B CA 1
ATOM 5173 C C . TRP B 1 74 ? -12.31572 -15.57530 16.10241 1.000 19.87866 59 TRP B C 1
ATOM 5174 O O . TRP B 1 74 ? -11.25591 -14.94987 15.94309 1.000 18.11973 59 TRP B O 1
ATOM 5185 N N . ALA B 1 75 ? -12.55310 -16.31157 17.19513 1.000 17.34842 60 ALA B N 1
ATOM 5186 C CA . ALA B 1 75 ? -11.46773 -16.55661 18.13787 1.000 18.90509 60 ALA B CA 1
ATOM 5187 C C . ALA B 1 75 ? -10.32544 -17.29856 17.45710 1.000 19.50428 60 ALA B C 1
ATOM 5188 O O . ALA B 1 75 ? -9.15274 -16.94502 17.62436 1.000 17.32964 60 ALA B O 1
ATOM 5190 N N . ARG B 1 76 ? -10.65227 -18.34749 16.69376 1.000 19.43173 61 ARG B N 1
ATOM 5191 C CA . ARG B 1 76 ? -9.60772 -19.10657 16.01567 1.000 18.78729 61 ARG B CA 1
ATOM 5192 C C . ARG B 1 76 ? -8.92036 -18.26006 14.95580 1.000 17.75015 61 ARG B C 1
ATOM 5193 O O . ARG B 1 76 ? -7.68982 -18.26749 14.85161 1.000 22.82463 61 ARG B O 1
ATOM 5201 N N . MET B 1 77 ? -9.69801 -17.51962 14.16327 1.000 18.65789 62 MET B N 1
ATOM 5202 C CA . MET B 1 77 ? -9.10869 -16.67860 13.12411 1.000 19.34803 62 MET B CA 1
ATOM 5203 C C . MET B 1 77 ? -8.17020 -15.64558 13.73396 1.000 19.60433 62 MET B C 1
ATOM 5204 O O . MET B 1 77 ? -7.05052 -15.43446 13.24885 1.000 16.84990 62 MET B O 1
ATOM 5209 N N . ALA B 1 78 ? -8.62108 -14.97772 14.79924 1.000 19.17426 63 ALA B N 1
ATOM 5210 C CA . ALA B 1 78 ? -7.79866 -13.95038 15.41975 1.000 17.95689 63 ALA B CA 1
ATOM 5211 C C . ALA B 1 78 ? -6.51374 -14.54618 15.97144 1.000 18.27447 63 ALA B C 1
ATOM 5212 O O . ALA B 1 78 ? -5.43019 -13.98100 15.78840 1.000 17.91201 63 ALA B O 1
ATOM 5214 N N . ARG B 1 79 ? -6.60912 -15.69491 16.64971 1.000 18.59033 64 ARG B N 1
ATOM 5215 C CA . ARG B 1 79 ? -5.40134 -16.27960 17.22472 1.000 19.61832 64 ARG B CA 1
ATOM 5216 C C . ARG B 1 79 ? -4.48955 -16.85139 16.14208 1.000 22.34105 64 ARG B C 1
ATOM 5217 O O . ARG B 1 79 ? -3.27126 -16.92158 16.34327 1.000 23.29384 64 ARG B O 1
ATOM 5225 N N . ASP B 1 80 ? -5.05650 -17.23644 14.99139 1.000 19.19520 65 ASP B N 1
ATOM 5226 C CA . ASP B 1 80 ? -4.25188 -17.63420 13.83191 1.000 22.34994 65 ASP B CA 1
ATOM 5227 C C . ASP B 1 80 ? -3.38486 -16.48018 13.34426 1.000 21.13386 65 ASP B C 1
ATOM 5228 O O . ASP B 1 80 ? -2.20094 -16.65391 13.03358 1.000 20.44491 65 ASP B O 1
ATOM 5233 N N . LEU B 1 81 ? -3.98086 -15.29247 13.23048 1.000 17.93334 66 LEU B N 1
ATOM 5234 C CA . LEU B 1 81 ? -3.42948 -14.22896 12.39771 1.000 17.95296 66 LEU B CA 1
ATOM 5235 C C . LEU B 1 81 ? -2.81275 -13.06426 13.15886 1.000 18.60833 66 LEU B C 1
ATOM 5236 O O . LEU B 1 81 ? -2.01387 -12.32758 12.57123 1.000 18.13731 66 LEU B O 1
ATOM 5241 N N . ILE B 1 82 ? -3.17846 -12.84943 14.41883 1.000 16.71267 67 ILE B N 1
ATOM 5242 C CA . ILE B 1 82 ? -2.72866 -11.68352 15.17526 1.000 14.42140 67 ILE B CA 1
ATOM 5243 C C . ILE B 1 82 ? -2.03770 -12.16168 16.44379 1.000 17.90195 67 ILE B C 1
ATOM 5244 O O . ILE B 1 82 ? -2.56561 -13.02363 17.15562 1.000 18.93021 67 ILE B O 1
ATOM 5249 N N . THR B 1 83 ? -0.87956 -11.58338 16.73902 1.000 16.18955 68 THR B N 1
ATOM 5250 C CA . THR B 1 83 ? -0.14391 -11.88150 17.96354 1.000 16.78711 68 THR B CA 1
ATOM 5251 C C . THR B 1 83 ? -0.59879 -10.90937 19.05097 1.000 17.62778 68 THR B C 1
ATOM 5252 O O . THR B 1 83 ? -0.31114 -9.70645 18.97791 1.000 18.46665 68 THR B O 1
ATOM 5256 N N . PHE B 1 84 ? -1.30065 -11.42554 20.05956 1.000 14.81797 69 PHE B N 1
ATOM 5257 C CA . PHE B 1 84 ? -1.71908 -10.61953 21.20053 1.000 15.48579 69 PHE B CA 1
ATOM 5258 C C . PHE B 1 84 ? -0.65954 -10.64825 22.29311 1.000 20.28369 69 PHE B C 1
ATOM 5259 O O . PHE B 1 84 ? -0.04738 -11.68836 22.56199 1.000 19.73216 69 PHE B O 1
ATOM 5267 N N . GLU B 1 85 ? -0.46221 -9.49491 22.93359 1.000 15.99486 70 GLU B N 1
ATOM 5268 C CA . GLU B 1 85 ? 0.34719 -9.44292 24.14487 1.000 16.86619 70 GLU B CA 1
ATOM 5269 C C . GLU B 1 85 ? -0.36292 -10.14823 25.29371 1.000 22.62140 70 GLU B C 1
ATOM 5270 O O . GLU B 1 85 ? 0.26548 -10.85856 26.08649 1.000 21.00999 70 GLU B O 1
ATOM 5276 N N . LYS B 1 86 ? -1.67161 -9.93710 25.40018 1.000 17.38916 71 LYS B N 1
ATOM 5277 C CA . LYS B 1 86 ? -2.54560 -10.60034 26.35382 1.000 19.51442 71 LYS B CA 1
ATOM 5278 C C . LYS B 1 86 ? -3.70694 -11.18053 25.56533 1.000 19.92173 71 LYS B C 1
ATOM 5279 O O . LYS B 1 86 ? -4.35162 -10.46035 24.79449 1.000 15.93608 71 LYS B O 1
ATOM 5285 N N . ASP B 1 87 ? -3.94673 -12.48106 25.73318 1.000 19.98513 72 ASP B N 1
ATOM 5286 C CA . ASP B 1 87 ? -5.05538 -13.14222 25.05788 1.000 22.19341 72 ASP B CA 1
ATOM 5287 C C . ASP B 1 87 ? -6.38090 -12.50275 25.46117 1.000 21.17809 72 ASP B C 1
ATOM 5288 O O . ASP B 1 87 ? -6.52577 -11.97284 26.56764 1.000 20.41197 72 ASP B O 1
ATOM 5293 N N . PHE B 1 88 ? -7.35938 -12.55057 24.55273 1.000 18.67010 73 PHE B N 1
ATOM 5294 C CA . PHE B 1 88 ? -8.65411 -11.95366 24.85518 1.000 20.44824 73 PHE B CA 1
ATOM 5295 C C . PHE B 1 88 ? -9.54301 -12.92641 25.63491 1.000 24.03312 73 PHE B C 1
ATOM 5296 O O . PHE B 1 88 ? -9.36700 -14.15181 25.59745 1.000 21.48592 73 PHE B O 1
ATOM 5304 N N . ASP B 1 89 ? -10.49714 -12.34830 26.37352 1.000 20.85858 74 ASP B N 1
ATOM 5305 C CA . ASP B 1 89 ? -11.43870 -13.06493 27.23266 1.000 23.87921 74 ASP B CA 1
ATOM 5306 C C . ASP B 1 89 ? -12.65133 -13.57765 26.46213 1.000 23.97209 74 ASP B C 1
ATOM 5307 O O . ASP B 1 89 ? -13.16637 -14.65927 26.75661 1.000 25.60616 74 ASP B O 1
ATOM 5312 N N . LYS B 1 90 ? -13.14171 -12.79469 25.50777 1.000 20.39988 75 LYS B N 1
ATOM 5313 C CA . LYS B 1 90 ? -14.37298 -13.12386 24.80726 1.000 21.36146 75 LYS B CA 1
ATOM 5314 C C . LYS B 1 90 ? -14.28905 -12.54809 23.40375 1.000 22.09562 75 LYS B C 1
ATOM 5315 O O . LYS B 1 90 ? -13.78490 -11.43751 23.20845 1.000 18.26109 75 LYS B O 1
ATOM 5321 N N . THR B 1 91 ? -14.80079 -13.30351 22.43534 1.000 20.01486 76 THR B N 1
ATOM 5322 C CA . THR B 1 91 ? -14.69838 -12.87453 21.04638 1.000 21.05630 76 THR B CA 1
ATOM 5323 C C . THR B 1 91 ? -15.49859 -11.60317 20.77471 1.000 16.43373 76 THR B C 1
ATOM 5324 O O . THR B 1 91 ? -15.00462 -10.70112 20.09064 1.000 18.19980 76 THR B O 1
ATOM 5328 N N . HIS B 1 92 ? -16.73834 -11.51558 21.27709 1.000 18.86984 77 HIS B N 1
ATOM 5329 C CA . HIS B 1 92 ? -17.60583 -10.39415 20.92032 1.000 20.45833 77 HIS B CA 1
ATOM 5330 C C . HIS B 1 92 ? -18.66729 -10.15400 21.98763 1.000 18.01029 77 HIS B C 1
ATOM 5331 O O . HIS B 1 92 ? -19.29102 -11.10257 22.48058 1.000 17.53278 77 HIS B O 1
ATOM 5338 N N . ILE B 1 93 ? -18.90602 -8.87856 22.29407 1.000 18.12351 78 ILE B N 1
ATOM 5339 C CA . ILE B 1 93 ? -20.05075 -8.47185 23.09742 1.000 20.09354 78 ILE B CA 1
ATOM 5340 C C . ILE B 1 93 ? -20.76020 -7.32079 22.39093 1.000 19.42286 78 ILE B C 1
ATOM 5341 O O . ILE B 1 93 ? -20.22396 -6.69059 21.47727 1.000 19.05360 78 ILE B O 1
ATOM 5346 N N . GLY B 1 94 ? -21.99024 -7.05577 22.82646 1.000 19.49281 79 GLY B N 1
ATOM 5347 C CA . GLY B 1 94 ? -22.78819 -6.01455 22.21729 1.000 22.34572 79 GLY B CA 1
ATOM 5348 C C . GLY B 1 94 ? -23.67709 -6.52224 21.09894 1.000 23.82354 79 GLY B C 1
ATOM 5349 O O . GLY B 1 94 ? -23.70639 -7.70591 20.74598 1.000 21.23811 79 GLY B O 1
ATOM 5350 N N . THR B 1 95 ? -24.44225 -5.58690 20.54243 1.000 19.87310 80 THR B N 1
ATOM 5351 C CA . THR B 1 95 ? -25.38780 -5.88285 19.47505 1.000 19.11556 80 THR B CA 1
ATOM 5352 C C . THR B 1 95 ? -25.35658 -4.73845 18.47446 1.000 21.79628 80 THR B C 1
ATOM 5353 O O . THR B 1 95 ? -24.90471 -3.62859 18.78514 1.000 20.61440 80 THR B O 1
ATOM 5357 N N . LEU B 1 96 ? -25.85908 -5.01023 17.26761 1.000 24.34006 81 LEU B N 1
ATOM 5358 C CA . LEU B 1 96 ? -26.03287 -3.93438 16.29507 1.000 23.34809 81 LEU B CA 1
ATOM 5359 C C . LEU B 1 96 ? -26.93294 -2.83745 16.84558 1.000 24.34676 81 LEU B C 1
ATOM 5360 O O . LEU B 1 96 ? -26.56761 -1.65744 16.84236 1.000 25.04236 81 LEU B O 1
ATOM 5365 N N . GLU B 1 97 ? -28.11921 -3.20470 17.32635 1.000 23.71040 82 GLU B N 1
ATOM 5366 C CA . GLU B 1 97 ? -29.04305 -2.17189 17.77821 1.000 25.30287 82 GLU B CA 1
ATOM 5367 C C . GLU B 1 97 ? -28.48207 -1.40977 18.97522 1.000 27.49244 82 GLU B C 1
ATOM 5368 O O . GLU B 1 97 ? -28.77341 -0.22100 19.14841 1.000 25.11371 82 GLU B O 1
ATOM 5374 N N . GLY B 1 98 ? -27.65705 -2.06215 19.79569 1.000 23.72459 83 GLY B N 1
ATOM 5375 C CA . GLY B 1 98 ? -27.09950 -1.38564 20.95446 1.000 25.21290 83 GLY B CA 1
ATOM 5376 C C . GLY B 1 98 ? -25.98008 -0.42186 20.63122 1.000 24.17725 83 GLY B C 1
ATOM 5377 O O . GLY B 1 98 ? -25.66999 0.45151 21.44851 1.000 20.76757 83 GLY B O 1
ATOM 5378 N N . GLY B 1 99 ? -25.37309 -0.55153 19.45499 1.000 20.76211 84 GLY B N 1
ATOM 5379 C CA . GLY B 1 99 ? -24.27396 0.32675 19.09805 1.000 18.86238 84 GLY B CA 1
ATOM 5380 C C . GLY B 1 99 ? -23.10644 0.21904 20.04737 1.000 19.62266 84 GLY B C 1
ATOM 5381 O O . GLY B 1 99 ? -22.41698 1.21258 20.28706 1.000 20.19832 84 GLY B O 1
ATOM 5382 N N . ASP B 1 100 ? -22.86147 -0.98218 20.58702 1.000 18.01420 85 ASP B N 1
ATOM 5383 C CA . ASP B 1 100 ? -21.92903 -1.20561 21.68253 1.000 19.75067 85 ASP B CA 1
ATOM 5384 C C . ASP B 1 100 ? -21.01924 -2.38520 21.37322 1.000 21.78866 85 ASP B C 1
ATOM 5385 O O . ASP B 1 100 ? -20.52367 -3.05486 22.28252 1.000 21.10079 85 ASP B O 1
ATOM 5390 N N . ASN B 1 101 ? -20.77621 -2.64352 20.09646 1.000 18.19939 86 ASN B N 1
ATOM 5391 C CA . ASN B 1 101 ? -20.03521 -3.83990 19.72562 1.000 18.78624 86 ASN B CA 1
ATOM 5392 C C . ASN B 1 101 ? -18.58081 -3.71949 20.14018 1.000 19.86830 86 ASN B C 1
ATOM 5393 O O . ASN B 1 101 ? -17.94486 -2.67894 19.94497 1.000 17.73864 86 ASN B O 1
ATOM 5398 N N . ALA B 1 102 ? -18.05867 -4.78354 20.72053 1.000 18.33547 87 ALA B N 1
ATOM 5399 C CA . ALA B 1 102 ? -16.66325 -4.83005 21.11069 1.000 14.92231 87 ALA B CA 1
ATOM 5400 C C . ALA B 1 102 ? -16.14861 -6.21752 20.78336 1.000 18.85479 87 ALA B C 1
ATOM 5401 O O . ALA B 1 102 ? -16.83215 -7.21330 21.03398 1.000 20.45139 87 ALA B O 1
ATOM 5403 N N . TRP B 1 103 ? -14.94897 -6.28186 20.22084 1.000 16.90080 88 TRP B N 1
ATOM 5404 C CA . TRP B 1 103 ? -14.40186 -7.54216 19.75017 1.000 18.24180 88 TRP B CA 1
ATOM 5405 C C . TRP B 1 103 ? -13.06175 -7.82322 20.41489 1.000 15.12243 88 TRP B C 1
ATOM 5406 O O . TRP B 1 103 ? -12.22825 -6.92226 20.56874 1.000 17.28196 88 TRP B O 1
ATOM 5417 N N . PHE B 1 104 ? -12.84395 -9.09582 20.75906 1.000 14.47644 89 PHE B N 1
ATOM 5418 C CA . PHE B 1 104 ? -11.60416 -9.54685 21.38975 1.000 16.55515 89 PHE B CA 1
ATOM 5419 C C . PHE B 1 104 ? -11.35872 -8.76950 22.67938 1.000 18.13910 89 PHE B C 1
ATOM 5420 O O . PHE B 1 104 ? -10.25350 -8.30229 22.96988 1.000 14.80425 89 PHE B O 1
ATOM 5428 N N . VAL B 1 105 ? -12.42512 -8.65349 23.47444 1.000 17.23669 90 VAL B N 1
ATOM 5429 C CA . VAL B 1 105 ? -12.35951 -7.82123 24.67533 1.000 18.88817 90 VAL B CA 1
ATOM 5430 C C . VAL B 1 105 ? -11.44330 -8.48512 25.69352 1.000 18.54656 90 VAL B C 1
ATOM 5431 O O . VAL B 1 105 ? -11.39858 -9.71833 25.81148 1.000 17.90098 90 VAL B O 1
ATOM 5435 N N . GLY B 1 106 ? -10.69574 -7.66796 26.43102 1.000 17.94686 91 GLY B N 1
ATOM 5436 C CA . GLY B 1 106 ? -9.69362 -8.18706 27.33172 1.000 21.38750 91 GLY B CA 1
ATOM 5437 C C . GLY B 1 106 ? -8.34440 -8.44210 26.69187 1.000 21.67772 91 GLY B C 1
ATOM 5438 O O . GLY B 1 106 ? -7.36753 -8.67057 27.41383 1.000 19.55182 91 GLY B O 1
ATOM 5439 N N . GLY B 1 107 ? -8.25584 -8.41536 25.36544 1.000 16.98629 92 GLY B N 1
ATOM 5440 C CA . GLY B 1 107 ? -6.96770 -8.58666 24.71973 1.000 14.10969 92 GLY B CA 1
ATOM 5441 C C . GLY B 1 107 ? -6.14608 -7.30345 24.74963 1.000 16.52793 92 GLY B C 1
ATOM 5442 O O . GLY B 1 107 ? -6.68184 -6.20590 24.88984 1.000 15.44533 92 GLY B O 1
ATOM 5443 N N . ARG B 1 108 ? -4.82537 -7.46679 24.62629 1.000 15.03549 93 ARG B N 1
ATOM 5444 C CA . ARG B 1 108 ? -3.88125 -6.37092 24.47802 1.000 15.51232 93 ARG B CA 1
ATOM 5445 C C . ARG B 1 108 ? -2.95154 -6.70109 23.32340 1.000 16.79637 93 ARG B C 1
ATOM 5446 O O . ARG B 1 108 ? -2.60763 -7.86660 23.11666 1.000 16.02304 93 ARG B O 1
ATOM 5454 N N . LEU B 1 109 ? -2.55617 -5.68499 22.57150 1.000 15.21846 94 LEU B N 1
ATOM 5455 C CA . LEU B 1 109 ? -1.74385 -5.91311 21.37715 1.000 14.10249 94 LEU B CA 1
ATOM 5456 C C . LEU B 1 109 ? -1.23871 -4.56382 20.91169 1.000 15.84582 94 LEU B C 1
ATOM 5457 O O . LEU B 1 109 ? -1.60345 -3.51978 21.46247 1.000 15.63166 94 LEU B O 1
ATOM 5462 N N . ASN B 1 110 ? -0.41474 -4.58353 19.86871 1.000 12.85416 95 ASN B N 1
ATOM 5463 C CA . ASN B 1 110 ? -0.04333 -3.32535 19.22721 1.000 13.51218 95 ASN B CA 1
ATOM 5464 C C . ASN B 1 110 ? 0.00052 -3.55350 17.72507 1.000 16.07533 95 ASN B C 1
ATOM 5465 O O . ASN B 1 110 ? 0.52830 -4.57157 17.26871 1.000 15.71902 95 ASN B O 1
ATOM 5470 N N . ALA B 1 111 ? -0.57928 -2.61873 16.95400 1.000 12.84537 96 ALA B N 1
ATOM 5471 C CA . ALA B 1 111 ? -0.64845 -2.80894 15.50740 1.000 12.29916 96 ALA B CA 1
ATOM 5472 C C . ALA B 1 111 ? 0.73598 -2.77205 14.87427 1.000 16.20924 96 ALA B C 1
ATOM 5473 O O . ALA B 1 111 ? 1.00822 -3.53036 13.93320 1.000 15.36819 96 ALA B O 1
ATOM 5475 N N . SER B 1 112 ? 1.62063 -1.88574 15.34891 1.000 15.93915 97 SER B N 1
ATOM 5476 C CA . SER B 1 112 ? 2.94670 -1.84082 14.72281 1.000 14.51404 97 SER B CA 1
ATOM 5477 C C . SER B 1 112 ? 3.74069 -3.09367 15.05087 1.000 14.68050 97 SER B C 1
ATOM 5478 O O . SER B 1 112 ? 4.55160 -3.53507 14.23462 1.000 16.24472 97 SER B O 1
ATOM 5481 N N . PHE B 1 113 ? 3.52676 -3.68114 16.23420 1.000 12.96247 98 PHE B N 1
ATOM 5482 C CA . PHE B 1 113 ? 4.18418 -4.95192 16.53337 1.000 14.13874 98 PHE B CA 1
ATOM 5483 C C . PHE B 1 113 ? 3.74984 -6.02614 15.54133 1.000 17.83053 98 PHE B C 1
ATOM 5484 O O . PHE B 1 113 ? 4.56127 -6.85646 15.10835 1.000 16.64516 98 PHE B O 1
ATOM 5492 N N . ASN B 1 114 ? 2.46732 -6.02837 15.17548 1.000 14.80760 99 ASN B N 1
ATOM 5493 C CA . ASN B 1 114 ? 1.96115 -7.06601 14.28408 1.000 15.50685 99 ASN B CA 1
ATOM 5494 C C . ASN B 1 114 ? 2.30954 -6.79537 12.82987 1.000 17.05547 99 ASN B C 1
ATOM 5495 O O . ASN B 1 114 ? 2.40405 -7.74257 12.03880 1.000 15.54961 99 ASN B O 1
ATOM 5500 N N . CYS B 1 115 ? 2.51547 -5.52789 12.46670 1.000 15.29818 100 CYS B N 1
ATOM 5501 C CA . CYS B 1 115 ? 2.92475 -5.17505 11.11435 1.000 14.02218 100 CYS B CA 1
ATOM 5502 C C . CYS B 1 115 ? 4.42843 -5.15872 10.92931 1.000 16.20313 100 CYS B C 1
ATOM 5503 O O . CYS B 1 115 ? 4.89089 -5.15256 9.78419 1.000 15.52292 100 CYS B O 1
ATOM 5506 N N . VAL B 1 116 ? 5.20284 -5.09254 12.01095 1.000 15.18444 101 VAL B N 1
ATOM 5507 C CA . VAL B 1 116 ? 6.63324 -4.87889 11.84787 1.000 17.97885 101 VAL B CA 1
ATOM 5508 C C . VAL B 1 116 ? 7.44464 -5.81150 12.73692 1.000 15.89089 101 VAL B C 1
ATOM 5509 O O . VAL B 1 116 ? 8.13668 -6.69585 12.22348 1.000 17.60711 101 VAL B O 1
ATOM 5513 N N . ASP B 1 117 ? 7.39218 -5.60026 14.06481 1.000 12.77839 102 ASP B N 1
ATOM 5514 C CA . ASP B 1 117 ? 8.31249 -6.28207 14.97839 1.000 15.65061 102 ASP B CA 1
ATOM 5515 C C . ASP B 1 117 ? 8.32031 -7.78349 14.75221 1.000 16.27953 102 ASP B C 1
ATOM 5516 O O . ASP B 1 117 ? 9.38765 -8.40399 14.66209 1.000 15.49433 102 ASP B O 1
ATOM 5521 N N . ARG B 1 118 ? 7.13113 -8.39635 14.68572 1.000 15.39796 103 ARG B N 1
ATOM 5522 C CA . ARG B 1 118 ? 7.11230 -9.86034 14.66909 1.000 16.33607 103 ARG B CA 1
ATOM 5523 C C . ARG B 1 118 ? 7.73768 -10.39786 13.39413 1.000 20.13574 103 ARG B C 1
ATOM 5524 O O . ARG B 1 118 ? 8.29423 -11.50435 13.39881 1.000 19.14396 103 ARG B O 1
ATOM 5532 N N . HIS B 1 119 ? 7.70886 -9.60895 12.31785 1.000 16.72827 104 HIS B N 1
ATOM 5533 C CA . HIS B 1 119 ? 8.35141 -10.02976 11.07581 1.000 20.51424 104 HIS B CA 1
ATOM 5534 C C . HIS B 1 119 ? 9.84720 -9.73844 11.08993 1.000 19.38535 104 HIS B C 1
ATOM 5535 O O . HIS B 1 119 ? 10.64402 -10.57648 10.65249 1.000 19.88306 104 HIS B O 1
ATOM 5542 N N . ALA B 1 120 ? 10.24488 -8.56548 11.60244 1.000 16.40591 105 ALA B N 1
ATOM 5543 C CA . ALA B 1 120 ? 11.66673 -8.23944 11.72272 1.000 17.30850 105 ALA B CA 1
ATOM 5544 C C . ALA B 1 120 ? 12.38791 -9.20783 12.64616 1.000 19.52756 105 ALA B C 1
ATOM 5545 O O . ALA B 1 120 ? 13.58114 -9.48055 12.45502 1.000 21.33235 105 ALA B O 1
ATOM 5547 N N . MET B 1 121 ? 11.68701 -9.74815 13.64602 1.000 17.34237 106 MET B N 1
ATOM 5548 C CA . MET B 1 121 ? 12.30569 -10.72046 14.54166 1.000 18.54115 106 MET B CA 1
ATOM 5549 C C . MET B 1 121 ? 12.61381 -12.03262 13.82859 1.000 25.25961 106 MET B C 1
ATOM 5550 O O . MET B 1 121 ? 13.60831 -12.69480 14.14825 1.000 24.47578 106 MET B O 1
ATOM 5555 N N . ARG B 1 122 ? 11.77011 -12.42515 12.87592 1.000 21.08796 107 ARG B N 1
ATOM 5556 C CA . ARG B 1 122 ? 11.92734 -13.69927 12.19012 1.000 21.73723 107 ARG B CA 1
ATOM 5557 C C . ARG B 1 122 ? 12.77839 -13.59771 10.93727 1.000 24.72903 107 ARG B C 1
ATOM 5558 O O . ARG B 1 122 ? 13.49826 -14.54862 10.60569 1.000 22.42576 107 ARG B O 1
ATOM 5560 N N . ASP B 1 123 ? 12.71665 -12.46765 10.23192 1.000 22.79249 108 ASP B N 1
ATOM 5561 C CA . ASP B 1 123 ? 13.34585 -12.33315 8.91289 1.000 24.14429 108 ASP B CA 1
ATOM 5562 C C . ASP B 1 123 ? 13.65517 -10.86102 8.69087 1.000 19.29440 108 ASP B C 1
ATOM 5563 O O . ASP B 1 123 ? 12.97210 -10.17570 7.92090 1.000 22.40635 108 ASP B O 1
ATOM 5568 N N . PRO B 1 124 ? 14.66714 -10.32536 9.38901 1.000 22.42418 109 PRO B N 1
ATOM 5569 C CA . PRO B 1 124 ? 14.89123 -8.86565 9.34047 1.000 20.80429 109 PRO B CA 1
ATOM 5570 C C . PRO B 1 124 ? 15.18029 -8.33993 7.94924 1.000 20.30052 109 PRO B C 1
ATOM 5571 O O . PRO B 1 124 ? 14.83566 -7.19338 7.64461 1.000 18.68517 109 PRO B O 1
ATOM 5575 N N . ASN B 1 125 ? 15.80307 -9.13863 7.08433 1.000 19.89501 110 ASN B N 1
ATOM 5576 C CA . ASN B 1 125 ? 16.17349 -8.64488 5.76526 1.000 21.51880 110 ASN B CA 1
ATOM 5577 C C . ASN B 1 125 ? 15.09183 -8.86513 4.71727 1.000 22.49508 110 ASN B C 1
ATOM 5578 O O . ASN B 1 125 ? 15.28942 -8.49897 3.55088 1.000 20.76929 110 ASN B O 1
ATOM 5583 N N . LYS B 1 126 ? 13.95712 -9.44133 5.09481 1.000 21.57208 111 LYS B N 1
ATOM 5584 C CA . LYS B 1 126 ? 12.86143 -9.56339 4.14401 1.000 22.58558 111 LYS B CA 1
ATOM 5585 C C . LYS B 1 126 ? 12.36562 -8.17824 3.73877 1.000 19.25457 111 LYS B C 1
ATOM 5586 O O . LYS B 1 126 ? 12.23226 -7.28439 4.57414 1.000 20.63559 111 LYS B O 1
ATOM 5592 N N . VAL B 1 127 ? 12.09455 -7.99751 2.44656 1.000 21.62551 112 VAL B N 1
ATOM 5593 C CA . VAL B 1 127 ? 11.61214 -6.70990 1.96109 1.000 19.31454 112 VAL B CA 1
ATOM 5594 C C . VAL B 1 127 ? 10.17206 -6.50481 2.42337 1.000 21.00004 112 VAL B C 1
ATOM 5595 O O . VAL B 1 127 ? 9.28578 -7.31306 2.12333 1.000 21.38336 112 VAL B O 1
ATOM 5599 N N . ALA B 1 128 ? 9.93659 -5.42404 3.16984 1.000 17.67898 113 ALA B N 1
ATOM 5600 C CA . ALA B 1 128 ? 8.58471 -5.05660 3.59313 1.000 18.06526 113 ALA B CA 1
ATOM 5601 C C . ALA B 1 128 ? 7.90693 -4.13990 2.58381 1.000 18.99210 113 ALA B C 1
ATOM 5602 O O . ALA B 1 128 ? 6.71970 -4.31735 2.27957 1.000 18.13894 113 ALA B O 1
ATOM 5604 N N . ILE B 1 129 ? 8.64713 -3.16568 2.04983 1.000 17.28302 114 ILE B N 1
ATOM 5605 C CA . ILE B 1 129 ? 8.08019 -2.10259 1.22266 1.000 17.76216 114 ILE B CA 1
ATOM 5606 C C . ILE B 1 129 ? 8.92479 -1.94598 -0.02593 1.000 20.55511 114 ILE B C 1
ATOM 5607 O O . ILE B 1 129 ? 10.14984 -1.79578 0.06236 1.000 17.86695 114 ILE B O 1
ATOM 5612 N N . ILE B 1 130 ? 8.27220 -1.96609 -1.18129 1.000 19.58170 115 ILE B N 1
ATOM 5613 C CA . ILE B 1 130 ? 8.87378 -1.51331 -2.42477 1.000 18.37074 115 ILE B CA 1
ATOM 5614 C C . ILE B 1 130 ? 8.29139 -0.13982 -2.71380 1.000 20.61979 115 ILE B C 1
ATOM 5615 O O . ILE B 1 130 ? 7.08450 -0.00621 -2.93451 1.000 18.90223 115 ILE B O 1
ATOM 5620 N N . TYR B 1 131 ? 9.13934 0.88417 -2.68815 1.000 17.92057 116 TYR B N 1
ATOM 5621 C CA . TYR B 1 131 ? 8.73541 2.23953 -3.04428 1.000 19.84700 116 TYR B CA 1
ATOM 5622 C C . TYR B 1 131 ? 9.01436 2.44861 -4.52103 1.000 22.87816 116 TYR B C 1
ATOM 5623 O O . TYR B 1 131 ? 10.15880 2.30960 -4.96617 1.000 20.40865 116 TYR B O 1
ATOM 5632 N N . GLU B 1 132 ? 7.96757 2.73115 -5.28486 1.000 18.54426 117 GLU B N 1
ATOM 5633 C CA . GLU B 1 132 ? 8.10498 3.10558 -6.68356 1.000 20.99973 117 GLU B CA 1
ATOM 5634 C C . GLU B 1 132 ? 7.85351 4.60493 -6.74753 1.000 22.77933 117 GLU B C 1
ATOM 5635 O O . GLU B 1 132 ? 6.73182 5.06261 -6.49498 1.000 19.97295 117 GLU B O 1
ATOM 5641 N N . ALA B 1 133 ? 8.90662 5.36099 -7.04728 1.000 21.71617 118 ALA B N 1
ATOM 5642 C CA . ALA B 1 133 ? 8.85056 6.81042 -7.02315 1.000 23.28380 118 ALA B CA 1
ATOM 5643 C C . ALA B 1 133 ? 8.14038 7.33565 -8.26324 1.000 25.19324 118 ALA B C 1
ATOM 5644 O O . ALA B 1 133 ? 7.92486 6.61475 -9.24048 1.000 24.38650 118 ALA B O 1
ATOM 5646 N N . ASP B 1 134 ? 7.78394 8.62293 -8.21359 1.000 21.96287 119 ASP B N 1
ATOM 5647 C CA . ASP B 1 134 ? 7.08339 9.23906 -9.33582 1.000 23.48099 119 ASP B CA 1
ATOM 5648 C C . ASP B 1 134 ? 7.86046 9.05979 -10.62996 1.000 25.59225 119 ASP B C 1
ATOM 5649 O O . ASP B 1 134 ? 7.28131 8.73540 -11.67397 1.000 25.65372 119 ASP B O 1
ATOM 5654 N N . GLU B 1 135 ? 9.18204 9.25816 -10.57823 1.000 24.02051 120 GLU B N 1
ATOM 5655 C CA . GLU B 1 135 ? 10.00916 9.02192 -11.75676 1.000 27.18942 120 GLU B CA 1
ATOM 5656 C C . GLU B 1 135 ? 10.45875 7.56783 -11.78961 1.000 24.66758 120 GLU B C 1
ATOM 5657 O O . GLU B 1 135 ? 10.97376 7.06969 -10.78338 1.000 27.95454 120 GLU B O 1
ATOM 5663 N N . PRO B 1 136 ? 10.29292 6.87459 -12.91663 1.000 27.71155 121 PRO B N 1
ATOM 5664 C CA . PRO B 1 136 ? 10.80584 5.50425 -13.02882 1.000 27.57809 121 PRO B CA 1
ATOM 5665 C C . PRO B 1 136 ? 12.29464 5.44007 -12.73963 1.000 34.47857 121 PRO B C 1
ATOM 5666 O O . PRO B 1 136 ? 13.03818 6.40530 -12.94535 1.000 31.61662 121 PRO B O 1
ATOM 5670 N N . GLY B 1 137 ? 12.73244 4.26821 -12.29157 1.000 33.40085 122 GLY B N 1
ATOM 5671 C CA . GLY B 1 137 ? 14.14264 4.03155 -12.07168 1.000 36.49389 122 GLY B CA 1
ATOM 5672 C C . GLY B 1 137 ? 14.66835 4.60760 -10.78799 1.000 33.73700 122 GLY B C 1
ATOM 5673 O O . GLY B 1 137 ? 15.87918 4.54158 -10.53525 1.000 38.22731 122 GLY B O 1
ATOM 5674 N N . HIS B 1 138 ? 13.80723 5.20036 -9.97540 1.000 27.76825 123 HIS B N 1
ATOM 5675 C CA . HIS B 1 138 ? 14.19468 5.66677 -8.68220 1.000 30.02194 123 HIS B CA 1
ATOM 5676 C C . HIS B 1 138 ? 13.54183 4.72358 -7.66903 1.000 31.75982 123 HIS B C 1
ATOM 5677 O O . HIS B 1 138 ? 13.36371 3.52722 -7.96624 1.000 38.16247 123 HIS B O 1
ATOM 5684 N N . GLY B 1 139 ? 13.19855 5.22785 -6.50927 1.000 27.19240 124 GLY B N 1
ATOM 5685 C CA . GLY B 1 139 ? 12.59375 4.36591 -5.50732 1.000 23.29715 124 GLY B CA 1
ATOM 5686 C C . GLY B 1 139 ? 13.63020 3.48687 -4.83286 1.000 26.09999 124 GLY B C 1
ATOM 5687 O O . GLY B 1 139 ? 14.83094 3.55911 -5.09566 1.000 20.66399 124 GLY B O 1
ATOM 5688 N N . ARG B 1 140 ? 13.14634 2.63393 -3.93570 1.000 21.58861 125 ARG B N 1
ATOM 5689 C CA . ARG B 1 140 ? 14.03212 1.78026 -3.15809 1.000 22.93376 125 ARG B CA 1
ATOM 5690 C C . ARG B 1 140 ? 13.20033 0.68233 -2.51672 1.000 23.18062 125 ARG B C 1
ATOM 5691 O O . ARG B 1 140 ? 11.97095 0.76366 -2.45692 1.000 20.73559 125 ARG B O 1
ATOM 5699 N N . SER B 1 141 ? 13.88904 -0.34091 -2.01770 1.000 18.22801 126 SER B N 1
ATOM 5700 C CA . SER B 1 141 ? 13.24316 -1.37444 -1.22397 1.000 20.08111 126 SER B CA 1
ATOM 5701 C C . SER B 1 141 ? 13.66660 -1.24224 0.23267 1.000 20.91042 126 SER B C 1
ATOM 5702 O O . SER B 1 141 ? 14.80659 -0.88124 0.53151 1.000 21.04818 126 SER B O 1
ATOM 5705 N N . ILE B 1 142 ? 12.73737 -1.55839 1.13252 1.000 18.21528 127 ILE B N 1
ATOM 5706 C CA . ILE B 1 142 ? 12.89757 -1.32369 2.56796 1.000 16.83562 127 ILE B CA 1
ATOM 5707 C C . ILE B 1 142 ? 12.60388 -2.62405 3.30174 1.000 17.67514 127 ILE B C 1
ATOM 5708 O O . ILE B 1 142 ? 11.50439 -3.16953 3.17101 1.000 17.01195 127 ILE B O 1
ATOM 5713 N N . THR B 1 143 ? 13.57301 -3.11459 4.07942 1.000 16.33577 128 THR B N 1
ATOM 5714 C CA . THR B 1 143 ? 13.39926 -4.39086 4.76806 1.000 18.88805 128 THR B CA 1
ATOM 5715 C C . THR B 1 143 ? 12.55179 -4.20913 6.02021 1.000 18.88720 128 THR B C 1
ATOM 5716 O O . THR B 1 143 ? 12.28160 -3.08737 6.46271 1.000 17.52150 128 THR B O 1
ATOM 5720 N N . TYR B 1 144 ? 12.13638 -5.33791 6.61379 1.000 16.04310 129 TYR B N 1
ATOM 5721 C CA . TYR B 1 144 ? 11.36100 -5.24594 7.84805 1.000 17.67858 129 TYR B CA 1
ATOM 5722 C C . TYR B 1 144 ? 12.19670 -4.63193 8.96736 1.000 17.97626 129 TYR B C 1
ATOM 5723 O O . TYR B 1 144 ? 11.68612 -3.83244 9.75994 1.000 17.99833 129 TYR B O 1
ATOM 5732 N N . ALA B 1 145 ? 13.50261 -4.93954 9.01000 1.000 17.88283 130 ALA B N 1
ATOM 5733 C CA . ALA B 1 145 ? 14.35104 -4.32403 10.02921 1.000 19.72322 130 ALA B CA 1
ATOM 5734 C C . ALA B 1 145 ? 14.51290 -2.82276 9.79518 1.000 17.54454 130 ALA B C 1
ATOM 5735 O O . ALA B 1 145 ? 14.53531 -2.03971 10.75561 1.000 18.87902 130 ALA B O 1
ATOM 5737 N N . GLU B 1 146 ? 14.66899 -2.40673 8.53410 1.000 16.24387 131 GLU B N 1
ATOM 5738 C CA . GLU B 1 146 ? 14.73104 -0.98038 8.23032 1.000 14.56638 131 GLU B CA 1
ATOM 5739 C C . GLU B 1 146 ? 13.42559 -0.28963 8.60620 1.000 17.77216 131 GLU B C 1
ATOM 5740 O O . GLU B 1 146 ? 13.43545 0.83533 9.12277 1.000 16.99596 131 GLU B O 1
ATOM 5746 N N . LEU B 1 147 ? 12.29470 -0.94788 8.33517 1.000 15.73610 132 LEU B N 1
ATOM 5747 C CA . LEU B 1 147 ? 10.99278 -0.40052 8.68747 1.000 15.93948 132 LEU B CA 1
ATOM 5748 C C . LEU B 1 147 ? 10.85920 -0.23961 10.19877 1.000 15.58190 132 LEU B C 1
ATOM 5749 O O . LEU B 1 147 ? 10.37423 0.79497 10.67809 1.000 16.92647 132 LEU B O 1
ATOM 5754 N N . LEU B 1 148 ? 11.31526 -1.24062 10.96728 1.000 16.98515 133 LEU B N 1
ATOM 5755 C CA . LEU B 1 148 ? 11.27721 -1.12754 12.42835 1.000 16.30884 133 LEU B CA 1
ATOM 5756 C C . LEU B 1 148 ? 12.07880 0.07375 12.91131 1.000 18.13803 133 LEU B C 1
ATOM 5757 O O . LEU B 1 148 ? 11.64560 0.79686 13.81959 1.000 16.09269 133 LEU B O 1
ATOM 5762 N N . LYS B 1 149 ? 13.25198 0.30515 12.31210 1.000 15.79942 134 LYS B N 1
ATOM 5763 C CA . LYS B 1 149 ? 14.05352 1.46699 12.67761 1.000 16.00019 134 LYS B CA 1
ATOM 5764 C C . LYS B 1 149 ? 13.31534 2.77167 12.38621 1.000 15.83166 134 LYS B C 1
ATOM 5765 O O . LYS B 1 149 ? 13.25157 3.66354 13.24031 1.000 17.17498 134 LYS B O 1
ATOM 5771 N N . GLU B 1 150 ? 12.73748 2.90818 11.18553 1.000 15.43085 135 GLU B N 1
ATOM 5772 C CA . GLU B 1 150 ? 12.14961 4.20264 10.83552 1.000 16.95911 135 GLU B CA 1
ATOM 5773 C C . GLU B 1 150 ? 10.87722 4.48375 11.63156 1.000 18.56168 135 GLU B C 1
ATOM 5774 O O . GLU B 1 150 ? 10.63089 5.63142 12.03602 1.000 15.76124 135 GLU B O 1
ATOM 5780 N N . VAL B 1 151 ? 10.05567 3.45995 11.85605 1.000 15.47443 136 VAL B N 1
ATOM 5781 C CA . VAL B 1 151 ? 8.87688 3.61659 12.70637 1.000 14.38127 136 VAL B CA 1
ATOM 5782 C C . VAL B 1 151 ? 9.29785 4.00882 14.11902 1.000 15.22084 136 VAL B C 1
ATOM 5783 O O . VAL B 1 151 ? 8.72213 4.92501 14.72984 1.000 16.50871 136 VAL B O 1
ATOM 5787 N N . SER B 1 152 ? 10.32362 3.33679 14.65093 1.000 14.41493 137 SER B N 1
ATOM 5788 C CA . SER B 1 152 ? 10.79639 3.61936 16.00954 1.000 16.42734 137 SER B CA 1
ATOM 5789 C C . SER B 1 152 ? 11.26684 5.06079 16.16084 1.000 16.88490 137 SER B C 1
ATOM 5790 O O . SER B 1 152 ? 10.90885 5.74063 17.12747 1.000 15.75350 137 SER B O 1
ATOM 5793 N N . ARG B 1 153 ? 12.14357 5.52839 15.26247 1.000 17.05891 138 ARG B N 1
ATOM 5794 C CA . ARG B 1 153 ? 12.69821 6.84976 15.53788 1.000 20.27050 138 ARG B CA 1
ATOM 5795 C C . ARG B 1 153 ? 11.70699 7.95603 15.21271 1.000 16.93810 138 ARG B C 1
ATOM 5796 O O . ARG B 1 153 ? 11.73853 9.00446 15.86105 1.000 18.60632 138 ARG B O 1
ATOM 5804 N N . LEU B 1 154 ? 10.79046 7.73547 14.26684 1.000 16.17286 139 LEU B N 1
ATOM 5805 C CA . LEU B 1 154 ? 9.70626 8.69737 14.08604 1.000 16.73953 139 LEU B CA 1
ATOM 5806 C C . LEU B 1 154 ? 8.78769 8.72441 15.30626 1.000 17.49680 139 LEU B C 1
ATOM 5807 O O . LEU B 1 154 ? 8.33116 9.79692 15.73376 1.000 17.37583 139 LEU B O 1
ATOM 5812 N N . ALA B 1 155 ? 8.50549 7.55661 15.87864 1.000 14.74221 140 ALA B N 1
ATOM 5813 C CA . ALA B 1 155 ? 7.73432 7.51861 17.11730 1.000 15.06263 140 ALA B CA 1
ATOM 5814 C C . ALA B 1 155 ? 8.44586 8.28534 18.22797 1.000 16.16568 140 ALA B C 1
ATOM 5815 O O . ALA B 1 155 ? 7.80778 9.00679 19.00257 1.000 14.74664 140 ALA B O 1
ATOM 5817 N N . TRP B 1 156 ? 9.76935 8.11959 18.33121 1.000 15.03114 141 TRP B N 1
ATOM 5818 C CA . TRP B 1 156 ? 10.56006 8.90127 19.27685 1.000 19.09800 141 TRP B CA 1
ATOM 5819 C C . TRP B 1 156 ? 10.36876 10.40421 19.07005 1.000 19.43668 141 TRP B C 1
ATOM 5820 O O . TRP B 1 156 ? 10.32115 11.16720 20.04588 1.000 18.74099 141 TRP B O 1
ATOM 5831 N N . VAL B 1 157 ? 10.29438 10.85602 17.81468 1.000 18.74405 142 VAL B N 1
ATOM 5832 C CA . VAL B 1 157 ? 10.10596 12.29271 17.56351 1.000 17.90808 142 VAL B CA 1
ATOM 5833 C C . VAL B 1 157 ? 8.77939 12.75463 18.15445 1.000 20.07807 142 VAL B C 1
ATOM 5834 O O . VAL B 1 157 ? 8.71485 13.74617 18.89033 1.000 18.67868 142 VAL B O 1
ATOM 5838 N N . MET B 1 158 ? 7.69544 12.04976 17.82025 1.000 18.35800 143 MET B N 1
ATOM 5839 C CA . MET B 1 158 ? 6.38206 12.42376 18.33326 1.000 18.81244 143 MET B CA 1
ATOM 5840 C C . MET B 1 158 ? 6.35191 12.37863 19.85100 1.000 18.87484 143 MET B C 1
ATOM 5841 O O . MET B 1 158 ? 5.85982 13.30941 20.49539 1.000 19.96723 143 MET B O 1
ATOM 5846 N N . LYS B 1 159 ? 6.86877 11.29735 20.44071 1.000 17.50095 144 LYS B N 1
ATOM 5847 C CA . LYS B 1 159 ? 6.96193 11.22946 21.90094 1.000 19.66844 144 LYS B CA 1
ATOM 5848 C C . LYS B 1 159 ? 7.68085 12.44975 22.45944 1.000 20.42556 144 LYS B C 1
ATOM 5849 O O . LYS B 1 159 ? 7.22170 13.08478 23.42002 1.000 22.14829 144 LYS B O 1
ATOM 5855 N N . SER B 1 160 ? 8.84005 12.76439 21.88376 1.000 20.72958 145 SER B N 1
ATOM 5856 C CA . SER B 1 160 ? 9.65684 13.86401 22.39444 1.000 21.48832 145 SER B CA 1
ATOM 5857 C C . SER B 1 160 ? 8.94526 15.19767 22.28010 1.000 24.93590 145 SER B C 1
ATOM 5858 O O . SER B 1 160 ? 9.14735 16.08437 23.12092 1.000 25.37535 145 SER B O 1
ATOM 5861 N N . GLN B 1 161 ? 8.12233 15.36702 21.25082 1.000 21.36846 146 GLN B N 1
ATOM 5862 C CA . GLN B 1 161 ? 7.38904 16.60711 21.06354 1.000 23.03132 146 GLN B CA 1
ATOM 5863 C C . GLN B 1 161 ? 6.06829 16.61353 21.81584 1.000 26.84355 146 GLN B C 1
ATOM 5864 O O . GLN B 1 161 ? 5.27746 17.54506 21.64218 1.000 28.45128 146 GLN B O 1
ATOM 5870 N N . GLY B 1 162 ? 5.80299 15.58763 22.62784 1.000 22.66443 147 GLY B N 1
ATOM 5871 C CA . GLY B 1 162 ? 4.66938 15.59749 23.52844 1.000 22.71344 147 GLY B CA 1
ATOM 5872 C C . GLY B 1 162 ? 3.47074 14.76487 23.11766 1.000 24.51449 147 GLY B C 1
ATOM 5873 O O . GLY B 1 162 ? 2.45808 14.79891 23.82281 1.000 24.73305 147 GLY B O 1
ATOM 5874 N N . VAL B 1 163 ? 3.53485 14.03617 21.99925 1.000 21.88679 148 VAL B N 1
ATOM 5875 C CA . VAL B 1 163 ? 2.40790 13.19306 21.61464 1.000 19.63944 148 VAL B CA 1
ATOM 5876 C C . VAL B 1 163 ? 2.30933 12.02576 22.58787 1.000 21.98424 148 VAL B C 1
ATOM 5877 O O . VAL B 1 163 ? 3.32327 11.40494 22.94432 1.000 19.44837 148 VAL B O 1
ATOM 5881 N N . ARG B 1 164 ? 1.08399 11.72383 23.02485 1.000 20.01976 149 ARG B N 1
ATOM 5882 C CA . ARG B 1 164 ? 0.83215 10.67605 24.00839 1.000 19.71054 149 ARG B CA 1
ATOM 5883 C C . ARG B 1 164 ? -0.24394 9.72120 23.50428 1.000 21.84947 149 ARG B C 1
ATOM 5884 O O . ARG B 1 164 ? -0.99296 10.03272 22.57411 1.000 18.95308 149 ARG B O 1
ATOM 5892 N N . LYS B 1 165 ? -0.31997 8.54939 24.14406 1.000 20.72328 150 LYS B N 1
ATOM 5893 C CA . LYS B 1 165 ? -1.36577 7.57909 23.83621 1.000 20.50128 150 LYS B CA 1
ATOM 5894 C C . LYS B 1 165 ? -2.73515 8.24289 23.85966 1.000 18.32069 150 LYS B C 1
ATOM 5895 O O . LYS B 1 165 ? -3.08160 8.95394 24.81204 1.000 20.69639 150 LYS B O 1
ATOM 5901 N N . GLY B 1 166 ? -3.51061 8.01356 22.80421 1.000 16.98706 151 GLY B N 1
ATOM 5902 C CA . GLY B 1 166 ? -4.84385 8.56693 22.70640 1.000 19.64396 151 GLY B CA 1
ATOM 5903 C C . GLY B 1 166 ? -4.93234 9.92912 22.03672 1.000 19.99355 151 GLY B C 1
ATOM 5904 O O . GLY B 1 166 ? -6.04627 10.36278 21.70409 1.000 21.52639 151 GLY B O 1
ATOM 5905 N N . ASP B 1 167 ? -3.80844 10.61233 21.82241 1.000 18.46301 152 ASP B N 1
ATOM 5906 C CA . ASP B 1 167 ? -3.82340 11.84542 21.03841 1.000 19.68069 152 ASP B CA 1
ATOM 5907 C C . ASP B 1 167 ? -4.03451 11.51413 19.56485 1.000 20.13487 152 ASP B C 1
ATOM 5908 O O . ASP B 1 167 ? -3.59829 10.46880 19.07880 1.000 19.22324 152 ASP B O 1
ATOM 5913 N N . THR B 1 168 ? -4.66266 12.42509 18.83130 1.000 20.38446 153 THR B N 1
ATOM 5914 C CA . THR B 1 168 ? -4.73303 12.23915 17.38835 1.000 17.84476 153 THR B CA 1
ATOM 5915 C C . THR B 1 168 ? -3.57260 12.96876 16.72334 1.000 17.64775 153 THR B C 1
ATOM 5916 O O . THR B 1 168 ? -3.09383 13.99054 17.21671 1.000 18.77505 153 THR B O 1
ATOM 5920 N N . VAL B 1 169 ? -3.13219 12.43624 15.58943 1.000 15.67883 154 VAL B N 1
ATOM 5921 C CA . VAL B 1 169 ? -2.04418 13.02298 14.81016 1.000 19.56943 154 VAL B CA 1
ATOM 5922 C C . VAL B 1 169 ? -2.53642 13.16721 13.37853 1.000 20.32502 154 VAL B C 1
ATOM 5923 O O . VAL B 1 169 ? -2.96551 12.18136 12.76682 1.000 17.67887 154 VAL B O 1
ATOM 5927 N N . ALA B 1 170 ? -2.49689 14.39029 12.85416 1.000 18.17480 155 ALA B N 1
ATOM 5928 C CA . ALA B 1 170 ? -2.91191 14.63585 11.48078 1.000 17.76583 155 ALA B CA 1
ATOM 5929 C C . ALA B 1 170 ? -1.76762 14.29888 10.53486 1.000 18.26820 155 ALA B C 1
ATOM 5930 O O . ALA B 1 170 ? -0.60720 14.62200 10.80371 1.000 18.05789 155 ALA B O 1
ATOM 5932 N N . ILE B 1 171 ? -2.09164 13.62036 9.43427 1.000 15.50931 156 ILE B N 1
ATOM 5933 C CA . ILE B 1 171 ? -1.09437 13.18322 8.46017 1.000 17.83565 156 ILE B CA 1
ATOM 5934 C C . ILE B 1 171 ? -1.53002 13.68932 7.08841 1.000 19.45325 156 ILE B C 1
ATOM 5935 O O . ILE B 1 171 ? -2.64970 13.40909 6.63989 1.000 18.83542 156 ILE B O 1
ATOM 5940 N N . TYR B 1 172 ? -0.66338 14.45602 6.43095 1.000 17.85503 157 TYR B N 1
ATOM 5941 C CA . TYR B 1 172 ? -0.98068 15.04372 5.12676 1.000 19.94650 157 TYR B CA 1
ATOM 5942 C C . TYR B 1 172 ? 0.21137 14.71796 4.23355 1.000 20.76888 157 TYR B C 1
ATOM 5943 O O . TYR B 1 172 ? 1.08543 15.55217 4.01189 1.000 18.87300 157 TYR B O 1
ATOM 5952 N N . LEU B 1 173 ? 0.25179 13.47921 3.75398 1.000 21.19098 158 LEU B N 1
ATOM 5953 C CA . LEU B 1 173 ? 1.40660 12.92521 3.06482 1.000 18.29945 158 LEU B CA 1
ATOM 5954 C C . LEU B 1 173 ? 0.97743 12.29311 1.75190 1.000 21.13559 158 LEU B C 1
ATOM 5955 O O . LEU B 1 173 ? -0.12168 11.73106 1.65475 1.000 21.10163 158 LEU B O 1
ATOM 5960 N N . PRO B 1 174 ? 1.82407 12.37216 0.73064 1.000 20.53370 159 PRO B N 1
ATOM 5961 C CA . PRO B 1 174 ? 1.56549 11.63949 -0.50934 1.000 20.02956 159 PRO B CA 1
ATOM 5962 C C . PRO B 1 174 ? 2.03818 10.19935 -0.38198 1.000 19.31338 159 PRO B C 1
ATOM 5963 O O . PRO B 1 174 ? 2.44326 9.76813 0.70695 1.000 19.08179 159 PRO B O 1
ATOM 5967 N N . MET B 1 175 ? 2.04055 9.47024 -1.50238 1.000 19.83597 160 MET B N 1
ATOM 5968 C CA . MET B 1 175 ? 2.31619 8.03135 -1.51284 1.000 19.67439 160 MET B CA 1
ATOM 5969 C C . MET B 1 175 ? 3.82629 7.80534 -1.57246 1.000 20.29019 160 MET B C 1
ATOM 5970 O O . MET B 1 175 ? 4.41878 7.49303 -2.61487 1.000 20.40890 160 MET B O 1
ATOM 5975 N N . ILE B 1 176 ? 4.45114 7.98025 -0.41406 1.000 20.97100 161 ILE B N 1
ATOM 5976 C CA . ILE B 1 176 ? 5.86669 7.68416 -0.20832 1.000 18.65256 161 ILE B CA 1
ATOM 5977 C C . ILE B 1 176 ? 5.95580 6.74242 0.98461 1.000 18.17947 161 ILE B C 1
ATOM 5978 O O . ILE B 1 176 ? 5.01409 6.65533 1.79253 1.000 17.62780 161 ILE B O 1
ATOM 5983 N N . PRO B 1 177 ? 7.06183 6.01117 1.12362 1.000 18.06084 162 PRO B N 1
ATOM 5984 C CA . PRO B 1 177 ? 7.14757 5.05045 2.23731 1.000 16.64808 162 PRO B CA 1
ATOM 5985 C C . PRO B 1 177 ? 7.06849 5.71875 3.59562 1.000 17.69347 162 PRO B C 1
ATOM 5986 O O . PRO B 1 177 ? 6.62433 5.08926 4.56871 1.000 17.91198 162 PRO B O 1
ATOM 5990 N N . GLU B 1 178 ? 7.44124 6.99700 3.67794 1.000 17.22949 163 GLU B N 1
ATOM 5991 C CA . GLU B 1 178 ? 7.29009 7.73854 4.92149 1.000 19.66211 163 GLU B CA 1
ATOM 5992 C C . GLU B 1 178 ? 5.83708 7.81700 5.37364 1.000 19.08237 163 GLU B C 1
ATOM 5993 O O . GLU B 1 178 ? 5.58439 7.98273 6.57098 1.000 16.28551 163 GLU B O 1
ATOM 5999 N N . ALA B 1 179 ? 4.86883 7.69830 4.45853 1.000 14.75078 164 ALA B N 1
ATOM 6000 C CA . ALA B 1 179 ? 3.47696 7.62929 4.91142 1.000 13.70376 164 ALA B CA 1
ATOM 6001 C C . ALA B 1 179 ? 3.22931 6.36731 5.73986 1.000 18.40058 164 ALA B C 1
ATOM 6002 O O . ALA B 1 179 ? 2.54791 6.41339 6.77293 1.000 14.82524 164 ALA B O 1
ATOM 6004 N N . ILE B 1 180 ? 3.77741 5.22632 5.30801 1.000 15.27228 165 ILE B N 1
ATOM 6005 C CA . ILE B 1 180 ? 3.66998 4.02289 6.12977 1.000 16.34767 165 ILE B CA 1
ATOM 6006 C C . ILE B 1 180 ? 4.39252 4.21411 7.45496 1.000 17.75920 165 ILE B C 1
ATOM 6007 O O . ILE B 1 180 ? 3.87885 3.82558 8.51811 1.000 13.75057 165 ILE B O 1
ATOM 6012 N N . PHE B 1 181 ? 5.59259 4.80800 7.42754 1.000 15.97701 166 PHE B N 1
ATOM 6013 C CA . PHE B 1 181 ? 6.29204 5.04658 8.69402 1.000 16.58467 166 PHE B CA 1
ATOM 6014 C C . PHE B 1 181 ? 5.39139 5.82343 9.65282 1.000 17.59214 166 PHE B C 1
ATOM 6015 O O . PHE B 1 181 ? 5.34644 5.53203 10.85208 1.000 15.98117 166 PHE B O 1
ATOM 6023 N N . ALA B 1 182 ? 4.65695 6.81162 9.12595 1.000 16.14388 167 ALA B N 1
ATOM 6024 C CA . ALA B 1 182 ? 3.86530 7.71111 9.97070 1.000 14.74854 167 ALA B CA 1
ATOM 6025 C C . ALA B 1 182 ? 2.64719 7.01231 10.57602 1.000 14.96765 167 ALA B C 1
ATOM 6026 O O . ALA B 1 182 ? 2.38740 7.14078 11.77653 1.000 16.31730 167 ALA B O 1
ATOM 6028 N N . LEU B 1 183 ? 1.86980 6.28584 9.76765 1.000 16.71330 168 LEU B N 1
ATOM 6029 C CA . LEU B 1 183 ? 0.75232 5.53090 10.33908 1.000 15.99307 168 LEU B CA 1
ATOM 6030 C C . LEU B 1 183 ? 1.23681 4.58691 11.42664 1.000 16.05882 168 LEU B C 1
ATOM 6031 O O . LEU B 1 183 ? 0.65008 4.51700 12.51421 1.000 16.06857 168 LEU B O 1
ATOM 6036 N N . LEU B 1 184 ? 2.31352 3.84197 11.15295 1.000 15.17400 169 LEU B N 1
ATOM 6037 C CA . LEU B 1 184 ? 2.72138 2.81433 12.10615 1.000 16.18720 169 LEU B CA 1
ATOM 6038 C C . LEU B 1 184 ? 3.44422 3.39791 13.31187 1.000 16.11764 169 LEU B C 1
ATOM 6039 O O . LEU B 1 184 ? 3.37740 2.82338 14.40910 1.000 15.35250 169 LEU B O 1
ATOM 6044 N N . ALA B 1 185 ? 4.12999 4.52909 13.14255 1.000 15.41653 170 ALA B N 1
ATOM 6045 C CA . ALA B 1 185 ? 4.70398 5.19098 14.30651 1.000 14.92178 170 ALA B CA 1
ATOM 6046 C C . ALA B 1 185 ? 3.60780 5.70509 15.22919 1.000 17.03897 170 ALA B C 1
ATOM 6047 O O . ALA B 1 185 ? 3.75221 5.65416 16.45338 1.000 17.24181 170 ALA B O 1
ATOM 6049 N N . CYS B 1 186 ? 2.49929 6.19556 14.66091 1.000 13.07780 171 CYS B N 1
ATOM 6050 C CA . CYS B 1 186 ? 1.36697 6.58820 15.50554 1.000 13.11468 171 CYS B CA 1
ATOM 6051 C C . CYS B 1 186 ? 0.82363 5.38020 16.25319 1.000 16.45819 171 CYS B C 1
ATOM 6052 O O . CYS B 1 186 ? 0.61390 5.42841 17.47198 1.000 16.14890 171 CYS B O 1
ATOM 6055 N N . ALA B 1 187 ? 0.57525 4.28864 15.52235 1.000 14.72877 172 ALA B N 1
ATOM 6056 C CA . ALA B 1 187 ? 0.11003 3.05894 16.16306 1.000 16.12335 172 ALA B CA 1
ATOM 6057 C C . ALA B 1 187 ? 1.07626 2.59198 17.24669 1.000 16.11395 172 ALA B C 1
ATOM 6058 O O . ALA B 1 187 ? 0.65233 2.06349 18.28215 1.000 15.19673 172 ALA B O 1
ATOM 6060 N N . ARG B 1 188 ? 2.38305 2.78011 17.02894 1.000 14.98334 173 ARG B N 1
ATOM 6061 C CA . ARG B 1 188 ? 3.35893 2.25252 17.97251 1.000 12.45839 173 ARG B CA 1
ATOM 6062 C C . ARG B 1 188 ? 3.23698 2.90316 19.34248 1.000 16.04405 173 ARG B C 1
ATOM 6063 O O . ARG B 1 188 ? 3.44711 2.23634 20.36268 1.000 17.42850 173 ARG B O 1
ATOM 6071 N N . ILE B 1 189 ? 2.93080 4.20535 19.39525 1.000 16.29451 174 ILE B N 1
ATOM 6072 C CA . ILE B 1 189 ? 2.78610 4.90012 20.67515 1.000 16.40860 174 ILE B CA 1
ATOM 6073 C C . ILE B 1 189 ? 1.32876 5.01299 21.09345 1.000 15.91020 174 ILE B C 1
ATOM 6074 O O . ILE B 1 189 ? 1.02338 5.63278 22.12378 1.000 16.60961 174 ILE B O 1
ATOM 6079 N N . GLY B 1 190 ? 0.42242 4.39751 20.34196 1.000 16.84921 175 GLY B N 1
ATOM 6080 C CA . GLY B 1 190 ? -0.97723 4.47541 20.69981 1.000 16.07001 175 GLY B CA 1
ATOM 6081 C C . GLY B 1 190 ? -1.61834 5.80088 20.36968 1.000 16.30486 175 GLY B C 1
ATOM 6082 O O . GLY B 1 190 ? -2.72513 6.06505 20.84218 1.000 16.30259 175 GLY B O 1
ATOM 6083 N N . ALA B 1 191 ? -0.95823 6.63990 19.57347 1.000 15.44474 176 ALA B N 1
ATOM 6084 C CA . ALA B 1 191 ? -1.63303 7.80011 19.01707 1.000 15.92882 176 ALA B CA 1
ATOM 6085 C C . ALA B 1 191 ? -2.60638 7.32869 17.93987 1.000 18.92752 176 ALA B C 1
ATOM 6086 O O . ALA B 1 191 ? -2.55866 6.18294 17.48442 1.000 23.12904 176 ALA B O 1
ATOM 6088 N N . ILE B 1 192 ? -3.53362 8.19615 17.58006 1.000 14.71922 177 ILE B N 1
ATOM 6089 C CA . ILE B 1 192 ? -4.61711 7.86641 16.65846 1.000 15.09001 177 ILE B CA 1
ATOM 6090 C C . ILE B 1 192 ? -4.35476 8.63123 15.36848 1.000 17.52148 177 ILE B C 1
ATOM 6091 O O . ILE B 1 192 ? -4.56069 9.84981 15.32367 1.000 17.16726 177 ILE B O 1
ATOM 6096 N N . HIS B 1 193 ? -3.89876 7.94945 14.31608 1.000 14.52209 178 HIS B N 1
ATOM 6097 C CA . HIS B 1 193 ? -3.57596 8.69817 13.10746 1.000 17.14368 178 HIS B CA 1
ATOM 6098 C C . HIS B 1 193 ? -4.85595 9.13593 12.41117 1.000 18.39864 178 HIS B C 1
ATOM 6099 O O . HIS B 1 193 ? -5.87492 8.44275 12.44703 1.000 15.72666 178 HIS B O 1
ATOM 6106 N N . SER B 1 194 ? -4.83232 10.35961 11.86767 1.000 16.51886 179 SER B N 1
ATOM 6107 C CA . SER B 1 194 ? -5.96338 10.90734 11.12153 1.000 18.74579 179 SER B CA 1
ATOM 6108 C C . SER B 1 194 ? -5.39479 11.35460 9.78282 1.000 17.93016 179 SER B C 1
ATOM 6109 O O . SER B 1 194 ? -4.90566 12.47969 9.66218 1.000 16.67827 179 SER B O 1
ATOM 6112 N N . VAL B 1 195 ? -5.47104 10.47557 8.79216 1.000 16.27515 180 VAL B N 1
ATOM 6113 C CA . VAL B 1 195 ? -4.85268 10.72654 7.49428 1.000 17.58909 180 VAL B CA 1
ATOM 6114 C C . VAL B 1 195 ? -5.78560 11.57164 6.64010 1.000 18.19636 180 VAL B C 1
ATOM 6115 O O . VAL B 1 195 ? -6.97632 11.26682 6.49802 1.000 21.11181 180 VAL B O 1
ATOM 6119 N N . VAL B 1 196 ? -5.23902 12.63318 6.05729 1.000 15.18674 181 VAL B N 1
ATOM 6120 C CA . VAL B 1 196 ? -5.97125 13.52967 5.18204 1.000 18.18815 181 VAL B CA 1
ATOM 6121 C C . VAL B 1 196 ? -5.34330 13.41256 3.79936 1.000 20.12417 181 VAL B C 1
ATOM 6122 O O . VAL B 1 196 ? -4.14954 13.68269 3.63143 1.000 20.71358 181 VAL B O 1
ATOM 6126 N N . PHE B 1 197 ? -6.13479 12.95474 2.83657 1.000 20.05584 182 PHE B N 1
ATOM 6127 C CA . PHE B 1 197 ? -5.69824 12.82017 1.45433 1.000 22.31352 182 PHE B CA 1
ATOM 6128 C C . PHE B 1 197 ? -4.98109 14.08275 0.98763 1.000 24.32307 182 PHE B C 1
ATOM 6129 O O . PHE B 1 197 ? -5.49039 15.19415 1.14766 1.000 24.14110 182 PHE B O 1
ATOM 6137 N N . ALA B 1 198 ? -3.79073 13.90171 0.41546 1.000 24.44467 183 ALA B N 1
ATOM 6138 C CA . ALA B 1 198 ? -2.92444 15.02882 0.08571 1.000 25.19001 183 ALA B CA 1
ATOM 6139 C C . ALA B 1 198 ? -3.44118 15.87410 -1.06875 1.000 27.76272 183 ALA B C 1
ATOM 6140 O O . ALA B 1 198 ? -2.76232 16.83220 -1.44835 1.000 34.06386 183 ALA B O 1
ATOM 6142 N N . GLY B 1 199 ? -4.59701 15.55970 -1.64002 1.000 28.94304 184 GLY B N 1
ATOM 6143 C CA . GLY B 1 199 ? -5.23418 16.43491 -2.60105 1.000 31.15087 184 GLY B CA 1
ATOM 6144 C C . GLY B 1 199 ? -6.30941 17.34708 -2.04247 1.000 34.06304 184 GLY B C 1
ATOM 6145 O O . GLY B 1 199 ? -6.88248 18.13775 -2.79830 1.000 35.62116 184 GLY B O 1
ATOM 6146 N N . PHE B 1 200 ? -6.60763 17.26161 -0.74651 1.000 28.06558 185 PHE B N 1
ATOM 6147 C CA . PHE B 1 200 ? -7.60295 18.13601 -0.14003 1.000 28.25166 185 PHE B CA 1
ATOM 6148 C C . PHE B 1 200 ? -7.09300 19.57134 -0.03453 1.000 30.18914 185 PHE B C 1
ATOM 6149 O O . PHE B 1 200 ? -5.89411 19.82265 0.11785 1.000 27.12090 185 PHE B O 1
ATOM 6157 N N . SER B 1 201 ? -8.03320 20.51478 -0.07385 1.000 27.86448 186 SER B N 1
ATOM 6158 C CA . SER B 1 201 ? -7.73681 21.92928 0.10150 1.000 32.94936 186 SER B CA 1
ATOM 6159 C C . SER B 1 201 ? -7.32987 22.22805 1.54321 1.000 28.57127 186 SER B C 1
ATOM 6160 O O . SER B 1 201 ? -7.45597 21.39101 2.43878 1.000 28.61216 186 SER B O 1
ATOM 6163 N N . SER B 1 202 ? -6.87911 23.46827 1.77814 1.000 28.73585 187 SER B N 1
ATOM 6164 C CA . SER B 1 202 ? -6.54863 23.87379 3.14568 1.000 26.56004 187 SER B CA 1
ATOM 6165 C C . SER B 1 202 ? -7.78627 23.88135 4.04220 1.000 26.63877 187 SER B C 1
ATOM 6166 O O . SER B 1 202 ? -7.71185 23.49457 5.21319 1.000 26.06616 187 SER B O 1
ATOM 6169 N N . ASP B 1 203 ? -8.93266 24.31796 3.51574 1.000 26.76228 188 ASP B N 1
ATOM 6170 C CA . ASP B 1 203 ? -10.16046 24.30673 4.31259 1.000 29.72072 188 ASP B CA 1
ATOM 6171 C C . ASP B 1 203 ? -10.48580 22.89768 4.78870 1.000 30.14443 188 ASP B C 1
ATOM 6172 O O . ASP B 1 203 ? -10.83279 22.68405 5.95678 1.000 27.27255 188 ASP B O 1
ATOM 6177 N N . SER B 1 204 ? -10.38328 21.92552 3.88210 1.000 28.96546 189 SER B N 1
ATOM 6178 C CA . SER B 1 204 ? -10.70363 20.54041 4.21830 1.000 29.12160 189 SER B CA 1
ATOM 6179 C C . SER B 1 204 ? -9.72316 19.97018 5.23386 1.000 27.66470 189 SER B C 1
ATOM 6180 O O . SER B 1 204 ? -10.12351 19.25823 6.16308 1.000 26.15162 189 SER B O 1
ATOM 6183 N N . LEU B 1 205 ? -8.42935 20.24835 5.05704 1.000 26.38618 190 LEU B N 1
ATOM 6184 C CA . LEU B 1 205 ? -7.43708 19.82025 6.04084 1.000 21.84268 190 LEU B CA 1
ATOM 6185 C C . LEU B 1 205 ? -7.69796 20.46978 7.39284 1.000 24.03462 190 LEU B C 1
ATOM 6186 O O . LEU B 1 205 ? -7.66760 19.80443 8.43362 1.000 24.43557 190 LEU B O 1
ATOM 6191 N N . ARG B 1 206 ? -7.96491 21.78016 7.39071 1.000 23.47116 191 ARG B N 1
ATOM 6192 C CA . ARG B 1 206 ? -8.30557 22.49020 8.62199 1.000 26.60224 191 ARG B CA 1
ATOM 6193 C C . ARG B 1 206 ? -9.47927 21.83597 9.34209 1.000 24.49059 191 ARG B C 1
ATOM 6194 O O . ARG B 1 206 ? -9.39430 21.53147 10.53664 1.000 25.99949 191 ARG B O 1
ATOM 6202 N N . ASP B 1 207 ? -10.59474 21.63305 8.63202 1.000 27.00577 192 ASP B N 1
ATOM 6203 C CA . ASP B 1 207 ? -11.78607 21.07204 9.26922 1.000 29.05247 192 ASP B CA 1
ATOM 6204 C C . ASP B 1 207 ? -11.48649 19.72446 9.93062 1.000 25.84598 192 ASP B C 1
ATOM 6205 O O . ASP B 1 207 ? -11.92016 19.46916 11.06211 1.000 26.47676 192 ASP B O 1
ATOM 6210 N N . ARG B 1 208 ? -10.75245 18.85063 9.24052 1.000 25.67831 193 ARG B N 1
ATOM 6211 C CA . ARG B 1 208 ? -10.46195 17.53241 9.80581 1.000 23.45464 193 ARG B CA 1
ATOM 6212 C C . ARG B 1 208 ? -9.50520 17.63915 10.99078 1.000 25.79185 193 ARG B C 1
ATOM 6213 O O . ARG B 1 208 ? -9.68222 16.94813 12.00160 1.000 22.89273 193 ARG B O 1
ATOM 6221 N N . THR B 1 209 ? -8.51329 18.53319 10.90022 1.000 25.58947 194 THR B N 1
ATOM 6222 C CA . THR B 1 209 ? -7.54768 18.71132 11.98402 1.000 24.83721 194 THR B CA 1
ATOM 6223 C C . THR B 1 209 ? -8.20233 19.31998 13.21346 1.000 27.04936 194 THR B C 1
ATOM 6224 O O . THR B 1 209 ? -7.86322 18.95717 14.34578 1.000 25.16883 194 THR B O 1
ATOM 6228 N N . LEU B 1 210 ? -9.14982 20.24339 13.00912 1.000 28.26155 195 LEU B N 1
ATOM 6229 C CA . LEU B 1 210 ? -9.89564 20.81634 14.12712 1.000 27.43543 195 LEU B CA 1
ATOM 6230 C C . LEU B 1 210 ? -10.78189 19.77513 14.79314 1.000 25.99153 195 LEU B C 1
ATOM 6231 O O . LEU B 1 210 ? -10.78273 19.64280 16.02188 1.000 25.62334 195 LEU B O 1
ATOM 6236 N N . ASP B 1 211 ? -11.57242 19.04867 13.99857 1.000 25.47376 196 ASP B N 1
ATOM 6237 C CA . ASP B 1 211 ? -12.50390 18.08627 14.57696 1.000 25.45945 196 ASP B CA 1
ATOM 6238 C C . ASP B 1 211 ? -11.76208 16.99241 15.33116 1.000 24.52558 196 ASP B C 1
ATOM 6239 O O . ASP B 1 211 ? -12.21905 16.53369 16.38220 1.000 26.61399 196 ASP B O 1
ATOM 6244 N N . ALA B 1 212 ? -10.61132 16.56281 14.81171 1.000 22.69175 197 ALA B N 1
ATOM 6245 C CA . ALA B 1 212 ? -9.81416 15.54633 15.49272 1.000 22.34069 197 ALA B CA 1
ATOM 6246 C C . ALA B 1 212 ? -9.08773 16.09199 16.71228 1.000 25.94436 197 ALA B C 1
ATOM 6247 O O . ALA B 1 212 ? -8.57795 15.29825 17.51055 1.000 23.12125 197 ALA B O 1
ATOM 6249 N N . ARG B 1 213 ? -9.02627 17.41802 16.86251 1.000 24.84976 198 ARG B N 1
ATOM 6250 C CA . ARG B 1 213 ? -8.26554 18.07388 17.93160 1.000 28.68348 198 ARG B CA 1
ATOM 6251 C C . ARG B 1 213 ? -6.80155 17.62532 17.93246 1.000 26.75039 198 ARG B C 1
ATOM 6252 O O . ARG B 1 213 ? -6.19993 17.40554 18.98396 1.000 26.90672 198 ARG B O 1
ATOM 6260 N N . SER B 1 214 ? -6.22379 17.47161 16.74040 1.000 22.03246 199 SER B N 1
ATOM 6261 C CA . SER B 1 214 ? -4.82742 17.05159 16.63913 1.000 21.68700 199 SER B CA 1
ATOM 6262 C C . SER B 1 214 ? -3.89385 18.17366 17.08168 1.000 24.13958 199 SER B C 1
ATOM 6263 O O . SER B 1 214 ? -4.14711 19.34418 16.81385 1.000 24.37432 199 SER B O 1
ATOM 6266 N N . LYS B 1 215 ? -2.79911 17.81330 17.74993 1.000 24.36328 200 LYS B N 1
ATOM 6267 C CA . LYS B 1 215 ? -1.81230 18.79383 18.18806 1.000 25.17129 200 LYS B CA 1
ATOM 6268 C C . LYS B 1 215 ? -0.51621 18.70485 17.39636 1.000 25.20275 200 LYS B C 1
ATOM 6269 O O . LYS B 1 215 ? 0.39592 19.50646 17.62029 1.000 25.23170 200 LYS B O 1
ATOM 6275 N N . PHE B 1 216 ? -0.42834 17.76263 16.46868 1.000 20.10144 201 PHE B N 1
ATOM 6276 C CA . PHE B 1 216 ? 0.79523 17.43351 15.76038 1.000 23.77144 201 PHE B CA 1
ATOM 6277 C C . PHE B 1 216 ? 0.38566 17.08268 14.34428 1.000 18.90568 201 PHE B C 1
ATOM 6278 O O . PHE B 1 216 ? -0.63480 16.41829 14.14136 1.000 20.54730 201 PHE B O 1
ATOM 6286 N N . ILE B 1 217 ? 1.14716 17.55335 13.37169 1.000 20.18175 202 ILE B N 1
ATOM 6287 C CA . ILE B 1 217 ? 0.85679 17.24673 11.97863 1.000 17.82031 202 ILE B CA 1
ATOM 6288 C C . ILE B 1 217 ? 2.15667 16.86184 11.28652 1.000 19.91060 202 ILE B C 1
ATOM 6289 O O . ILE B 1 217 ? 3.24543 17.33077 11.64466 1.000 18.63307 202 ILE B O 1
ATOM 6294 N N . ILE B 1 218 ? 2.03397 15.95538 10.31864 1.000 17.92004 203 ILE B N 1
ATOM 6295 C CA . ILE B 1 218 ? 3.14871 15.43459 9.53773 1.000 17.28507 203 ILE B CA 1
ATOM 6296 C C . ILE B 1 218 ? 2.84192 15.67855 8.06955 1.000 19.40578 203 ILE B C 1
ATOM 6297 O O . ILE B 1 218 ? 1.75638 15.31827 7.60134 1.000 18.86337 203 ILE B O 1
ATOM 6302 N N . THR B 1 219 ? 3.78953 16.27274 7.33982 1.000 19.23252 204 THR B N 1
ATOM 6303 C CA . THR B 1 219 ? 3.55751 16.53575 5.92617 1.000 19.98597 204 THR B CA 1
ATOM 6304 C C . THR B 1 219 ? 4.89365 16.52068 5.18305 1.000 19.56639 204 THR B C 1
ATOM 6305 O O . THR B 1 219 ? 5.94122 16.20840 5.75836 1.000 19.99178 204 THR B O 1
ATOM 6309 N N . THR B 1 220 ? 4.84188 16.80750 3.87812 1.000 18.75075 205 THR B N 1
ATOM 6310 C CA . THR B 1 220 ? 6.02482 16.93481 3.03295 1.000 18.67062 205 THR B CA 1
ATOM 6311 C C . THR B 1 220 ? 6.26794 18.40104 2.71318 1.000 21.05174 205 THR B C 1
ATOM 6312 O O . THR B 1 220 ? 5.36154 19.23053 2.80791 1.000 21.42286 205 THR B O 1
ATOM 6316 N N . ASP B 1 221 ? 7.48283 18.71962 2.26425 1.000 18.21936 206 ASP B N 1
ATOM 6317 C CA . ASP B 1 221 ? 7.66242 20.05504 1.70485 1.000 21.18790 206 ASP B CA 1
ATOM 6318 C C . ASP B 1 221 ? 6.79962 20.21957 0.45780 1.000 21.37755 206 ASP B C 1
ATOM 6319 O O . ASP B 1 221 ? 6.05938 21.20427 0.32281 1.000 20.00146 206 ASP B O 1
ATOM 6324 N N . GLU B 1 222 ? 6.85443 19.23608 -0.44150 1.000 19.36508 207 GLU B N 1
ATOM 6325 C CA . GLU B 1 222 ? 6.03971 19.17385 -1.64599 1.000 21.50274 207 GLU B CA 1
ATOM 6326 C C . GLU B 1 222 ? 5.82732 17.70809 -1.98492 1.000 23.85770 207 GLU B C 1
ATOM 6327 O O . GLU B 1 222 ? 6.62560 16.85057 -1.60885 1.000 22.63746 207 GLU B O 1
ATOM 6333 N N . GLY B 1 223 ? 4.74299 17.43188 -2.71118 1.000 25.20607 208 GLY B N 1
ATOM 6334 C CA . GLY B 1 223 ? 4.54401 16.13873 -3.32445 1.000 27.33026 208 GLY B CA 1
ATOM 6335 C C . GLY B 1 223 ? 4.89298 16.19882 -4.80082 1.000 29.44285 208 GLY B C 1
ATOM 6336 O O . GLY B 1 223 ? 4.91911 17.26959 -5.39620 1.000 28.81827 208 GLY B O 1
ATOM 6337 N N . LYS B 1 224 ? 5.18881 15.03433 -5.38461 1.000 25.08200 209 LYS B N 1
ATOM 6338 C CA . LYS B 1 224 ? 5.41117 14.91866 -6.82708 1.000 24.20936 209 LYS B CA 1
ATOM 6339 C C . LYS B 1 224 ? 4.54572 13.78242 -7.33537 1.000 30.13226 209 LYS B C 1
ATOM 6340 O O . LYS B 1 224 ? 4.70458 12.64316 -6.89125 1.000 27.36913 209 LYS B O 1
ATOM 6346 N N . ARG B 1 225 ? 3.64116 14.07918 -8.26491 1.000 27.16537 210 ARG B N 1
ATOM 6347 C CA . ARG B 1 225 ? 2.75718 13.05406 -8.80449 1.000 28.38077 210 ARG B CA 1
ATOM 6348 C C . ARG B 1 225 ? 2.51501 13.34139 -10.27568 1.000 30.45431 210 ARG B C 1
ATOM 6349 O O . ARG B 1 225 ? 2.07336 14.43727 -10.62836 1.000 32.57525 210 ARG B O 1
ATOM 6357 N N . GLY B 1 226 ? 2.80685 12.36328 -11.12876 1.000 29.61444 211 GLY B N 1
ATOM 6358 C CA . GLY B 1 226 ? 2.68751 12.58433 -12.55659 1.000 29.62470 211 GLY B CA 1
ATOM 6359 C C . GLY B 1 226 ? 3.58190 13.69465 -13.05011 1.000 33.95270 211 GLY B C 1
ATOM 6360 O O . GLY B 1 226 ? 3.24713 14.36589 -14.03232 1.000 33.05945 211 GLY B O 1
ATOM 6361 N N . GLY B 1 227 ? 4.70921 13.92269 -12.37712 1.000 32.25287 212 GLY B N 1
ATOM 6362 C CA . GLY B 1 227 ? 5.60272 15.00077 -12.74655 1.000 31.95281 212 GLY B CA 1
ATOM 6363 C C . GLY B 1 227 ? 5.14458 16.38050 -12.32697 1.000 36.39575 212 GLY B C 1
ATOM 6364 O O . GLY B 1 227 ? 5.82185 17.36284 -12.65610 1.000 38.03663 212 GLY B O 1
ATOM 6365 N N . LYS B 1 228 ? 4.02570 16.48750 -11.61428 1.000 33.69494 213 LYS B N 1
ATOM 6366 C CA . LYS B 1 228 ? 3.48776 17.75974 -11.15018 1.000 38.58369 213 LYS B CA 1
ATOM 6367 C C . LYS B 1 228 ? 3.81072 17.96234 -9.67526 1.000 34.83836 213 LYS B C 1
ATOM 6368 O O . LYS B 1 228 ? 3.74757 17.01887 -8.88100 1.000 31.92253 213 LYS B O 1
ATOM 6374 N N . VAL B 1 229 ? 4.10250 19.20759 -9.30518 1.000 32.09445 214 VAL B N 1
ATOM 6375 C CA . VAL B 1 229 ? 4.37731 19.56667 -7.91632 1.000 31.39863 214 VAL B CA 1
ATOM 6376 C C . VAL B 1 229 ? 3.06620 19.84778 -7.19743 1.000 34.82391 214 VAL B C 1
ATOM 6377 O O . VAL B 1 229 ? 2.17971 20.52970 -7.72314 1.000 38.20871 214 VAL B O 1
ATOM 6381 N N . ILE B 1 230 ? 2.94353 19.31363 -5.98716 1.000 31.35923 215 ILE B N 1
ATOM 6382 C CA . ILE B 1 230 ? 1.84258 19.61103 -5.08162 1.000 34.32962 215 ILE B CA 1
ATOM 6383 C C . ILE B 1 230 ? 2.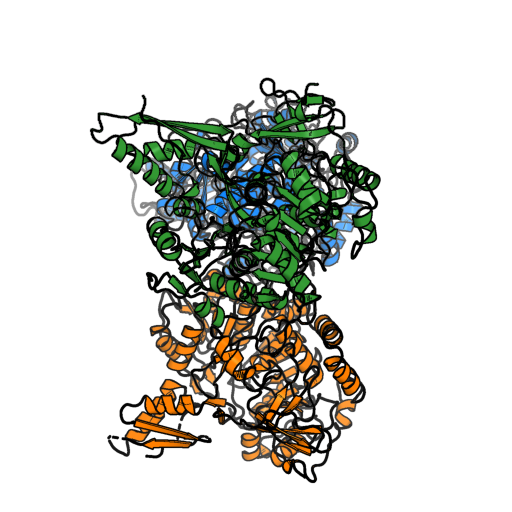44260 20.35465 -3.89449 1.000 30.82928 215 ILE B C 1
ATOM 6384 O O . ILE B 1 230 ? 3.28760 19.80549 -3.17542 1.000 29.68586 215 ILE B O 1
ATOM 6389 N N . GLY B 1 231 ? 2.02466 21.60170 -3.69618 1.000 32.83668 216 GLY B N 1
ATOM 6390 C CA . GLY B 1 231 ? 2.59558 22.42425 -2.64589 1.000 29.62418 216 GLY B CA 1
ATOM 6391 C C . GLY B 1 231 ? 2.03791 22.10305 -1.27281 1.000 28.04325 216 GLY B C 1
ATOM 6392 O O . GLY B 1 231 ? 1.30024 22.91417 -0.69456 1.000 28.09029 216 GLY B O 1
ATOM 6393 N N . THR B 1 232 ? 2.39452 20.93114 -0.73397 1.000 24.51987 217 THR B N 1
ATOM 6394 C CA . THR B 1 232 ? 1.76392 20.46848 0.50274 1.000 21.58171 217 THR B CA 1
ATOM 6395 C C . THR B 1 232 ? 2.07270 21.39109 1.67899 1.000 23.16676 217 THR B C 1
ATOM 6396 O O . THR B 1 232 ? 1.18069 21.69437 2.47797 1.000 24.19989 217 THR B O 1
ATOM 6400 N N . LYS B 1 233 ? 3.32257 21.85052 1.80815 1.000 20.79121 218 LYS B N 1
ATOM 6401 C CA . LYS B 1 233 ? 3.65820 22.68451 2.96310 1.000 21.12272 218 LYS B CA 1
ATOM 6402 C C . LYS B 1 233 ? 2.87463 23.99020 2.93750 1.000 22.68178 218 LYS B C 1
ATOM 6403 O O . LYS B 1 233 ? 2.43172 24.48219 3.98206 1.000 23.52910 218 LYS B O 1
ATOM 6409 N N . LYS B 1 234 ? 2.67022 24.55517 1.74949 1.000 20.99151 219 LYS B N 1
ATOM 6410 C CA . LYS B 1 234 ? 1.93714 25.81795 1.66112 1.000 24.76007 219 LYS B CA 1
ATOM 6411 C C . LYS B 1 234 ? 0.46922 25.62772 2.02645 1.000 26.42252 219 LYS B C 1
ATOM 6412 O O . LYS B 1 234 ? -0.13387 26.49611 2.66804 1.000 25.15121 219 LYS B O 1
ATOM 6418 N N . ILE B 1 235 ? -0.12170 24.50261 1.61823 1.000 25.94497 220 ILE B N 1
ATOM 6419 C CA . ILE B 1 235 ? -1.49737 24.18765 2.00261 1.000 25.04529 220 ILE B CA 1
ATOM 6420 C C . ILE B 1 235 ? -1.59291 23.99030 3.50525 1.000 24.98725 220 ILE B C 1
ATOM 6421 O O . ILE B 1 235 ? -2.52714 24.47833 4.15375 1.000 26.16485 220 ILE B O 1
ATOM 6426 N N . VAL B 1 236 ? -0.62349 23.27950 4.08547 1.000 25.55697 221 VAL B N 1
ATOM 6427 C CA . VAL B 1 236 ? -0.62536 23.06884 5.52685 1.000 23.38173 221 VAL B CA 1
ATOM 6428 C C . VAL B 1 236 ? -0.50358 24.40437 6.25129 1.000 25.49100 221 VAL B C 1
ATOM 6429 O O . VAL B 1 236 ? -1.21836 24.66152 7.22664 1.000 24.58642 221 VAL B O 1
ATOM 6433 N N . ASP B 1 237 ? 0.38238 25.28719 5.77261 1.000 21.52354 222 ASP B N 1
ATOM 6434 C CA . ASP B 1 237 ? 0.52152 26.59121 6.41753 1.000 24.65053 222 ASP B CA 1
ATOM 6435 C C . ASP B 1 237 ? -0.80992 27.32467 6.45979 1.000 25.29540 222 ASP B C 1
ATOM 6436 O O . ASP B 1 237 ? -1.17064 27.91111 7.48535 1.000 25.55632 222 ASP B O 1
ATOM 6441 N N . GLU B 1 238 ? -1.55366 27.31031 5.35490 1.000 23.04649 223 GLU B N 1
ATOM 6442 C CA . GLU B 1 238 ? -2.81008 28.05151 5.34753 1.000 24.74976 223 GLU B CA 1
ATOM 6443 C C . GLU B 1 238 ? -3.80945 27.41597 6.30297 1.000 27.40977 223 GLU B C 1
ATOM 6444 O O . GLU B 1 238 ? -4.48914 28.12556 7.05447 1.000 27.42684 223 GLU B O 1
ATOM 6450 N N . ALA B 1 239 ? -3.87320 26.07693 6.32256 1.000 23.88636 224 ALA B N 1
ATOM 6451 C CA . ALA B 1 239 ? -4.76942 25.38646 7.25159 1.000 25.18192 224 ALA B CA 1
ATOM 6452 C C . ALA B 1 239 ? -4.42265 25.69103 8.70345 1.000 25.77677 224 ALA B C 1
ATOM 6453 O O . ALA B 1 239 ? -5.31831 25.88448 9.53374 1.000 27.95802 224 ALA B O 1
ATOM 6455 N N . LEU B 1 240 ? -3.12950 25.71713 9.03931 1.000 21.53621 225 LEU B N 1
ATOM 6456 C CA . LEU B 1 240 ? -2.74299 25.82749 10.44397 1.000 22.32105 225 LEU B CA 1
ATOM 6457 C C . LEU B 1 240 ? -3.03511 27.20649 11.02487 1.000 29.14178 225 LEU B C 1
ATOM 6458 O O . LEU B 1 240 ? -3.01968 27.36339 12.25143 1.000 29.94205 225 LEU B O 1
ATOM 6463 N N . LYS B 1 241 ? -3.28930 28.20867 10.17885 1.000 26.46259 226 LYS B N 1
ATOM 6464 C CA . LYS B 1 241 ? -3.70034 29.51018 10.70113 1.000 29.67284 226 LYS B CA 1
ATOM 6465 C C . LYS B 1 241 ? -4.95068 29.40121 11.56209 1.000 35.96483 226 LYS B C 1
ATOM 6466 O O . LYS B 1 241 ? -5.17033 30.23822 12.44675 1.000 36.38919 226 LYS B O 1
ATOM 6472 N N . GLN B 1 242 ? -5.78361 28.39083 11.31742 1.000 29.72401 227 GLN B N 1
ATOM 6473 C CA . GLN B 1 242 ? -7.01796 28.20577 12.06728 1.000 32.16560 227 GLN B CA 1
ATOM 6474 C C . GLN B 1 242 ? -7.00385 26.93162 12.90093 1.000 31.65726 227 GLN B C 1
ATOM 6475 O O . GLN B 1 242 ? -8.06600 26.43953 13.29406 1.000 35.01382 227 GLN B O 1
ATOM 6481 N N . CYS B 1 243 ? -5.81747 26.38684 13.17970 1.000 31.06286 228 CYS B N 1
ATOM 6482 C CA . CYS B 1 243 ? -5.65087 25.22724 14.05427 1.000 31.89270 228 CYS B CA 1
ATOM 6483 C C . CYS B 1 243 ? -4.66377 25.59422 15.15580 1.000 29.71114 228 CYS B C 1
ATOM 6484 O O . CYS B 1 243 ? -3.52196 25.10923 15.17553 1.000 32.53474 228 CYS B O 1
ATOM 6487 N N . PRO B 1 244 ? -5.08843 26.42277 16.11518 1.000 34.24846 229 PRO B N 1
ATOM 6488 C CA . PRO B 1 244 ? -4.14707 26.93725 17.11966 1.000 33.26373 229 PRO B CA 1
ATOM 6489 C C . PRO B 1 244 ? -3.64180 25.88120 18.08753 1.000 33.65884 229 PRO B C 1
ATOM 6490 O O . PRO B 1 244 ? -2.65617 26.13956 18.78543 1.000 42.31207 229 PRO B O 1
ATOM 6494 N N . ASP B 1 245 ? -4.26293 24.70532 18.14966 1.000 32.55287 230 ASP B N 1
ATOM 6495 C CA . ASP B 1 245 ? -3.76902 23.65484 19.02895 1.000 33.81045 230 ASP B CA 1
ATOM 6496 C C . ASP B 1 245 ? -2.60853 22.86762 18.43097 1.000 32.48470 230 ASP B C 1
ATOM 6497 O O . ASP B 1 245 ? -1.96791 22.10926 19.15980 1.000 30.46444 230 ASP B O 1
ATOM 6502 N N . VAL B 1 246 ? -2.31737 23.02192 17.13992 1.000 29.42554 231 VAL B N 1
ATOM 6503 C CA . VAL B 1 246 ? -1.19196 22.32062 16.52242 1.000 30.14265 231 VAL B CA 1
ATOM 6504 C C . VAL B 1 246 ? 0.08643 23.06617 16.89027 1.000 27.31984 231 VAL B C 1
ATOM 6505 O O . VAL B 1 246 ? 0.31338 24.19163 16.44266 1.000 31.85712 231 VAL B O 1
ATOM 6509 N N . THR B 1 247 ? 0.93287 22.43408 17.68865 1.000 27.71791 232 THR B N 1
ATOM 6510 C CA . THR B 1 247 ? 2.15987 23.06808 18.14632 1.000 30.36029 232 THR B CA 1
ATOM 6511 C C . THR B 1 247 ? 3.40358 22.58770 17.40440 1.000 28.64451 232 THR B C 1
ATOM 6512 O O . THR B 1 247 ? 4.45886 23.22035 17.52592 1.000 24.00269 232 THR B O 1
ATOM 6516 N N . ASN B 1 248 ? 3.31972 21.50260 16.63799 1.000 24.59832 233 ASN B N 1
ATOM 6517 C CA . ASN B 1 248 ? 4.45060 21.11378 15.80172 1.000 25.32494 233 ASN B CA 1
ATOM 6518 C C . ASN B 1 248 ? 3.97364 20.59031 14.45826 1.000 27.10456 233 ASN B C 1
ATOM 6519 O O . ASN B 1 248 ? 2.95304 19.89575 14.37137 1.000 21.58552 233 ASN B O 1
ATOM 6524 N N . CYS B 1 249 ? 4.74748 20.91375 13.42079 1.000 24.29104 234 CYS B N 1
ATOM 6525 C CA . CYS B 1 249 ? 4.53848 20.42439 12.05962 1.000 23.56531 234 CYS B CA 1
ATOM 6526 C C . CYS B 1 249 ? 5.82920 19.75848 11.60178 1.000 22.37984 234 CYS B C 1
ATOM 6527 O O . CYS B 1 249 ? 6.84797 20.43372 11.42548 1.000 22.55318 234 CYS B O 1
ATOM 6530 N N . LEU B 1 250 ? 5.80237 18.44170 11.42553 1.000 18.59293 235 LEU B N 1
ATOM 6531 C CA . LEU B 1 250 ? 6.99642 17.70774 11.02531 1.000 18.11262 235 LEU B CA 1
ATOM 6532 C C . LEU B 1 250 ? 6.99904 17.56393 9.50852 1.000 19.85626 235 LEU B C 1
ATOM 6533 O O . LEU B 1 250 ? 6.05500 17.01665 8.93256 1.000 21.13688 235 LEU B O 1
ATOM 6538 N N . VAL B 1 251 ? 8.05717 18.04949 8.86523 1.000 18.60809 236 VAL B N 1
ATOM 6539 C CA . VAL B 1 251 ? 8.11295 18.18368 7.41033 1.000 17.30593 236 VAL B CA 1
ATOM 6540 C C . VAL B 1 251 ? 9.14638 17.20880 6.85706 1.000 19.61115 236 VAL B C 1
ATOM 6541 O O . VAL B 1 251 ? 10.33384 17.27944 7.20670 1.000 20.42032 236 VAL B O 1
ATOM 6545 N N . PHE B 1 252 ? 8.70207 16.30903 5.97707 1.000 18.15609 237 PHE B N 1
ATOM 6546 C CA . PHE B 1 252 ? 9.62009 15.44836 5.24484 1.000 19.35521 237 PHE B CA 1
ATOM 6547 C C . PHE B 1 252 ? 10.10015 16.14601 3.97497 1.000 20.78069 237 PHE B C 1
ATOM 6548 O O . PHE B 1 252 ? 9.29232 16.63592 3.17604 1.000 20.66412 237 PHE B O 1
ATOM 6556 N N . LYS B 1 253 ? 11.41532 16.15397 3.77387 1.000 17.55157 238 LYS B N 1
ATOM 6557 C CA . LYS B 1 253 ? 12.01298 16.83185 2.62272 1.000 21.41998 238 LYS B CA 1
ATOM 6558 C C . LYS B 1 253 ? 11.93472 15.89047 1.42710 1.000 24.41070 238 LYS B C 1
ATOM 6559 O O . LYS B 1 253 ? 12.83788 15.09873 1.17007 1.000 22.77055 238 LYS B O 1
ATOM 6565 N N . ARG B 1 254 ? 10.83017 15.97903 0.68175 1.000 21.08501 239 ARG B N 1
ATOM 6566 C CA . ARG B 1 254 ? 10.65070 15.11899 -0.48443 1.000 20.85090 239 ARG B CA 1
ATOM 6567 C C . ARG B 1 254 ? 11.30235 15.72608 -1.72341 1.000 23.33871 239 ARG B C 1
ATOM 6568 O O . ARG B 1 254 ? 11.99221 15.02756 -2.47522 1.000 22.59951 239 ARG B O 1
ATOM 6576 N N . THR B 1 255 ? 11.07612 17.01860 -1.97586 1.000 23.18968 240 THR B N 1
ATOM 6577 C CA . THR B 1 255 ? 11.64722 17.64396 -3.16349 1.000 23.76638 240 THR B CA 1
ATOM 6578 C C . THR B 1 255 ? 12.86108 18.50826 -2.86367 1.000 27.59772 240 THR B C 1
ATOM 6579 O O . THR B 1 255 ? 13.66084 18.76674 -3.77433 1.000 27.64887 240 THR B O 1
ATOM 6583 N N . GLY B 1 256 ? 13.02307 18.95720 -1.62257 1.000 22.75569 241 GLY B N 1
ATOM 6584 C CA . GLY B 1 256 ? 14.08788 19.88848 -1.31821 1.000 25.89292 241 GLY B CA 1
ATOM 6585 C C . GLY B 1 256 ? 13.84395 21.29884 -1.80498 1.000 26.78128 241 GLY B C 1
ATOM 6586 O O . GLY B 1 256 ? 14.73654 22.14456 -1.69210 1.000 24.37226 241 GLY B O 1
ATOM 6587 N N . ALA B 1 257 ? 12.66698 21.58292 -2.35254 1.000 24.82249 242 ALA B N 1
ATOM 6588 C CA . ALA B 1 257 ? 12.38622 22.94082 -2.80225 1.000 29.58279 242 ALA B CA 1
ATOM 6589 C C . ALA B 1 257 ? 12.32243 23.89116 -1.61262 1.000 24.85538 242 ALA B C 1
ATOM 6590 O O . ALA B 1 257 ? 12.02037 23.49492 -0.49109 1.000 26.31490 242 ALA B O 1
ATOM 6592 N N . ASP B 1 258 ? 12.62471 25.15712 -1.86508 1.000 26.30500 243 ASP B N 1
ATOM 6593 C CA . ASP B 1 258 ? 12.45044 26.16298 -0.83030 1.000 25.68935 243 ASP B CA 1
ATOM 6594 C C . ASP B 1 258 ? 10.96653 26.29658 -0.51226 1.000 28.77416 243 ASP B C 1
ATOM 6595 O O . ASP B 1 258 ? 10.13900 26.45002 -1.41650 1.000 26.38494 243 ASP B O 1
ATOM 6600 N N . VAL B 1 259 ? 10.62605 26.18406 0.76565 1.000 23.65786 244 VAL B N 1
ATOM 6601 C CA . VAL B 1 259 ? 9.23382 26.29410 1.19419 1.000 25.90369 244 VAL B CA 1
ATOM 6602 C C . VAL B 1 259 ? 9.18501 27.22262 2.39724 1.000 27.38553 244 VAL B C 1
ATOM 6603 O O . VAL B 1 259 ? 10.18792 27.38857 3.11037 1.000 24.84698 244 VAL B O 1
ATOM 6607 N N . PRO B 1 260 ? 8.03604 27.85115 2.64697 1.000 25.63928 245 PRO B N 1
ATOM 6608 C CA . PRO B 1 260 ? 7.92516 28.69894 3.83275 1.000 26.28621 245 PRO B CA 1
ATOM 6609 C C . PRO B 1 260 ? 8.19403 27.88885 5.09019 1.000 23.97793 245 PRO B C 1
ATOM 6610 O O . PRO B 1 260 ? 7.82911 26.70897 5.18907 1.000 22.92720 245 PRO B O 1
ATOM 6614 N N . TRP B 1 261 ? 8.84964 28.53303 6.05284 1.000 25.40085 246 TRP B N 1
ATOM 6615 C CA . TRP B 1 261 ? 9.23985 27.87866 7.29543 1.000 25.07553 246 TRP B CA 1
ATOM 6616 C C . TRP B 1 261 ? 8.85988 28.75709 8.47336 1.000 26.59670 246 TRP B C 1
ATOM 6617 O O . TRP B 1 261 ? 9.11847 29.96589 8.45787 1.000 26.57740 246 TRP B O 1
ATOM 6628 N N . THR B 1 262 ? 8.24871 28.15172 9.49093 1.000 26.64331 247 THR B N 1
ATOM 6629 C CA . THR B 1 262 ? 7.83532 28.85883 10.70080 1.000 30.66082 247 THR B CA 1
ATOM 6630 C C . THR B 1 262 ? 8.65773 28.29832 11.85754 1.000 28.72494 247 THR B C 1
ATOM 6631 O O . THR B 1 262 ? 8.38490 27.19926 12.34281 1.000 29.99103 247 THR B O 1
ATOM 6635 N N . LYS B 1 263 ? 9.65937 29.05799 12.30094 1.000 27.43426 248 LYS B N 1
ATOM 6636 C CA . LYS B 1 263 ? 10.50806 28.59493 13.39379 1.000 33.51424 248 LYS B CA 1
ATOM 6637 C C . LYS B 1 263 ? 9.68466 28.42594 14.66610 1.000 29.45450 248 LYS B C 1
ATOM 6638 O O . LYS B 1 263 ? 8.71387 29.14785 14.90351 1.000 37.93777 248 LYS B O 1
ATOM 6644 N N . GLY B 1 264 ? 10.07850 27.45408 15.48752 1.000 37.20484 249 GLY B N 1
ATOM 6645 C CA . GLY B 1 264 ? 9.36090 27.16560 16.71302 1.000 37.35859 249 GLY B CA 1
ATOM 6646 C C . GLY B 1 264 ? 8.12944 26.30437 16.54640 1.000 39.68800 249 GLY B C 1
ATOM 6647 O O . GLY B 1 264 ? 7.49830 25.94905 17.54968 1.000 43.67510 249 GLY B O 1
ATOM 6648 N N . ARG B 1 265 ? 7.75271 25.97204 15.31593 1.000 27.82592 250 ARG B N 1
ATOM 6649 C CA . ARG B 1 265 ? 6.63026 25.08242 15.06021 1.000 30.13756 250 ARG B CA 1
ATOM 6650 C C . ARG B 1 265 ? 7.05704 23.99065 14.08654 1.000 26.63333 250 ARG B C 1
ATOM 6651 O O . ARG B 1 265 ? 6.82223 22.79846 14.32183 1.000 24.09578 250 ARG B O 1
ATOM 6659 N N . ASP B 1 266 ? 7.70802 24.39646 12.99896 1.000 22.95053 251 ASP B N 1
ATOM 6660 C CA . ASP B 1 266 ? 8.10495 23.46621 11.95188 1.000 23.91930 251 ASP B CA 1
ATOM 6661 C C . ASP B 1 266 ? 9.39574 22.75221 12.33110 1.000 25.80712 251 ASP B C 1
ATOM 6662 O O . ASP B 1 266 ? 10.30507 23.34734 12.91474 1.000 23.66254 251 ASP B O 1
ATOM 6667 N N . LEU B 1 267 ? 9.46574 21.46473 11.99999 1.000 20.62868 252 LEU B N 1
ATOM 6668 C CA . LEU B 1 267 ? 10.64976 20.64984 12.23143 1.000 21.10712 252 LEU B CA 1
ATOM 6669 C C . LEU B 1 267 ? 10.92081 19.78857 11.00518 1.000 22.45149 252 LEU B C 1
ATOM 6670 O O . LEU B 1 267 ? 9.99468 19.31894 10.34198 1.000 22.21720 252 LEU B O 1
ATOM 6675 N N . TRP B 1 268 ? 12.19637 19.54878 10.73531 1.000 22.07153 253 TRP B N 1
ATOM 6676 C CA . TRP B 1 268 ? 12.58925 18.70506 9.61675 1.000 20.62435 253 TRP B CA 1
ATOM 6677 C C . TRP B 1 268 ? 12.63485 17.25851 10.07859 1.000 20.97840 253 TRP B C 1
ATOM 6678 O O . TRP B 1 268 ? 13.32301 16.94079 11.05105 1.000 19.08895 253 TRP B O 1
ATOM 6689 N N . TRP B 1 269 ? 11.91657 16.39189 9.35978 1.000 19.25439 254 TRP B N 1
ATOM 6690 C CA . TRP B 1 269 ? 11.92068 14.95655 9.64634 1.000 22.01679 254 TRP B CA 1
ATOM 6691 C C . TRP B 1 269 ? 13.34560 14.40858 9.75495 1.000 23.65337 254 TRP B C 1
ATOM 6692 O O . TRP B 1 269 ? 13.70260 13.77498 10.75309 1.000 18.78690 254 TRP B O 1
ATOM 6703 N N . HIS B 1 270 ? 14.18499 14.66488 8.74242 1.000 22.01904 255 HIS B N 1
ATOM 6704 C CA . HIS B 1 270 ? 15.52143 14.07191 8.73105 1.000 22.28037 255 HIS B CA 1
ATOM 6705 C C . HIS B 1 270 ? 16.37288 14.57492 9.89359 1.000 22.69509 255 HIS B C 1
ATOM 6706 O O . HIS B 1 270 ? 17.17962 13.81295 10.44462 1.000 25.99670 255 HIS B O 1
ATOM 6713 N N . GLU B 1 271 ? 16.21138 15.84941 10.28507 1.000 21.66263 256 GLU B N 1
ATOM 6714 C CA . GLU B 1 271 ? 16.98029 16.37969 11.41504 1.000 23.90009 256 GLU B CA 1
ATOM 6715 C C . GLU B 1 271 ? 16.52016 15.77479 12.73759 1.000 23.72115 256 GLU B C 1
ATOM 6716 O O . GLU B 1 271 ? 17.34046 15.49645 13.61938 1.000 23.77061 256 GLU B O 1
ATOM 6722 N N . GLU B 1 272 ? 15.21632 15.57319 12.90747 1.000 19.12541 257 GLU B N 1
ATOM 6723 C CA . GLU B 1 272 ? 14.75625 15.10197 14.20614 1.000 17.52488 257 GLU B CA 1
ATOM 6724 C C . GLU B 1 272 ? 15.04076 13.61582 14.39739 1.000 20.51429 257 GLU B C 1
ATOM 6725 O O . GLU B 1 272 ? 15.48627 13.21087 15.47500 1.000 18.66497 257 GLU B O 1
ATOM 6731 N N . VAL B 1 273 ? 14.81004 12.79199 13.37220 1.000 17.72245 258 VAL B N 1
ATOM 6732 C CA . VAL B 1 273 ? 14.95499 11.35111 13.60058 1.000 18.54525 258 VAL B CA 1
ATOM 6733 C C . VAL B 1 273 ? 16.40943 10.99197 13.85564 1.000 21.54318 258 VAL B C 1
ATOM 6734 O O . VAL B 1 273 ? 16.69747 9.99880 14.53749 1.000 19.89989 258 VAL B O 1
ATOM 6738 N N . ASP B 1 274 ? 17.35067 11.77352 13.31734 1.000 20.65196 259 ASP B N 1
ATOM 6739 C CA . ASP B 1 274 ? 18.75864 11.49419 13.57988 1.000 23.34735 259 ASP B CA 1
ATOM 6740 C C . ASP B 1 274 ? 19.10221 11.62155 15.05558 1.000 21.63005 259 ASP B C 1
ATOM 6741 O O . ASP B 1 274 ? 20.12533 11.07756 15.49226 1.000 22.67612 259 ASP B O 1
ATOM 6746 N N . LYS B 1 275 ? 18.27827 12.33111 15.82707 1.000 20.56413 260 LYS B N 1
ATOM 6747 C CA . LYS B 1 275 ? 18.53437 12.51562 17.25215 1.000 20.63610 260 LYS B CA 1
ATOM 6748 C C . LYS B 1 275 ? 18.25106 11.27010 18.07966 1.000 19.09853 260 LYS B C 1
ATOM 6749 O O . LYS B 1 275 ? 18.76862 11.16298 19.19769 1.000 19.68509 260 LYS B O 1
ATOM 6755 N N . TYR B 1 276 ? 17.42358 10.36160 17.57863 1.000 18.51727 261 TYR B N 1
ATOM 6756 C CA . TYR B 1 276 ? 16.74299 9.39517 18.42626 1.000 18.85708 261 TYR B CA 1
ATOM 6757 C C . TYR B 1 276 ? 17.15551 7.96352 18.11415 1.000 18.56708 261 TYR B C 1
ATOM 6758 O O . TYR B 1 276 ? 17.63539 7.66192 17.01335 1.000 18.31023 261 TYR B O 1
ATOM 6767 N N . PRO B 1 277 ? 16.98707 7.05884 19.07595 1.000 17.73765 262 PRO B N 1
ATOM 6768 C CA . PRO B 1 277 ? 17.37056 5.65752 18.86285 1.000 17.76015 262 PRO B CA 1
ATOM 6769 C C . PRO B 1 277 ? 16.58612 5.00572 17.73601 1.000 18.70386 262 PRO B C 1
ATOM 6770 O O . PRO B 1 277 ? 15.49926 5.44375 17.34773 1.000 16.62066 262 PRO B O 1
ATOM 6774 N N . ASN B 1 278 ? 17.14031 3.89897 17.25116 1.000 17.30054 263 ASN B N 1
ATOM 6775 C CA . ASN B 1 278 ? 16.56837 3.14106 16.14921 1.000 17.95966 263 ASN B CA 1
ATOM 6776 C C . ASN B 1 278 ? 15.62469 2.05453 16.62101 1.000 17.68809 263 ASN B C 1
ATOM 6777 O O . ASN B 1 278 ? 15.15872 1.26184 15.79707 1.000 17.02534 263 ASN B O 1
ATOM 6782 N N . TYR B 1 279 ? 15.34121 2.00228 17.92355 1.000 16.08495 264 TYR B N 1
ATOM 6783 C CA . TYR B 1 279 ? 14.31189 1.12725 18.46407 1.000 15.66431 264 TYR B CA 1
ATOM 6784 C C . TYR B 1 279 ? 13.54313 1.89070 19.53416 1.000 16.98038 264 TYR B C 1
ATOM 6785 O O . TYR B 1 279 ? 14.10849 2.72038 20.25081 1.000 18.84458 264 TYR B O 1
ATOM 6794 N N . LEU B 1 280 ? 12.25334 1.59835 19.63900 1.000 16.12453 265 LEU B N 1
ATOM 6795 C CA . LEU B 1 280 ? 11.41020 2.11774 20.69762 1.000 16.82077 265 LEU B CA 1
ATOM 6796 C C . LEU B 1 280 ? 10.43362 1.01995 21.09000 1.000 16.99759 265 LEU B C 1
ATOM 6797 O O . LEU B 1 280 ? 9.87482 0.35542 20.21061 1.000 17.25522 265 LEU B O 1
ATOM 6802 N N . PRO B 1 281 ? 10.20376 0.81754 22.38321 1.000 17.21586 266 PRO B N 1
ATOM 6803 C CA . PRO B 1 281 ? 9.13088 -0.08929 22.81704 1.000 19.54530 266 PRO B CA 1
ATOM 6804 C C . PRO B 1 281 ? 7.78695 0.26507 22.18138 1.000 19.97000 266 PRO B C 1
ATOM 6805 O O . PRO B 1 281 ? 7.50955 1.42950 21.87754 1.000 19.26822 266 PRO B O 1
ATOM 6809 N N . ALA B 1 282 ? 6.93762 -0.75028 22.00627 1.000 17.12744 267 ALA B N 1
ATOM 6810 C CA . ALA B 1 282 ? 5.57842 -0.54549 21.51171 1.000 16.53709 267 ALA B CA 1
ATOM 6811 C C . ALA B 1 282 ? 4.60837 -0.40127 22.68617 1.000 17.29353 267 ALA B C 1
ATOM 6812 O O . ALA B 1 282 ? 4.66726 -1.17533 23.64708 1.000 18.85122 267 ALA B O 1
ATOM 6814 N N . GLU B 1 283 ? 3.72065 0.58942 22.60414 1.000 19.33523 268 GLU B N 1
ATOM 6815 C CA . GLU B 1 283 ? 2.74130 0.83186 23.66288 1.000 16.97714 268 GLU B CA 1
ATOM 6816 C C . GLU B 1 283 ? 1.70627 -0.28618 23.68725 1.000 16.43332 268 GLU B C 1
ATOM 6817 O O . GLU B 1 283 ? 1.17353 -0.66847 22.64561 1.000 16.00580 268 GLU B O 1
ATOM 6823 N N . SER B 1 284 ? 1.40525 -0.79217 24.88008 1.000 15.79324 269 SER B N 1
ATOM 6824 C CA . SER B 1 284 ? 0.42369 -1.86966 25.03709 1.000 17.55554 269 SER B CA 1
ATOM 6825 C C . SER B 1 284 ? -0.98912 -1.30562 24.89948 1.000 17.39634 269 SER B C 1
ATOM 6826 O O . SER B 1 284 ? -1.41987 -0.49445 25.72968 1.000 17.18571 269 SER B O 1
ATOM 6829 N N . MET B 1 285 ? -1.71393 -1.73475 23.86571 1.000 15.81723 270 MET B N 1
ATOM 6830 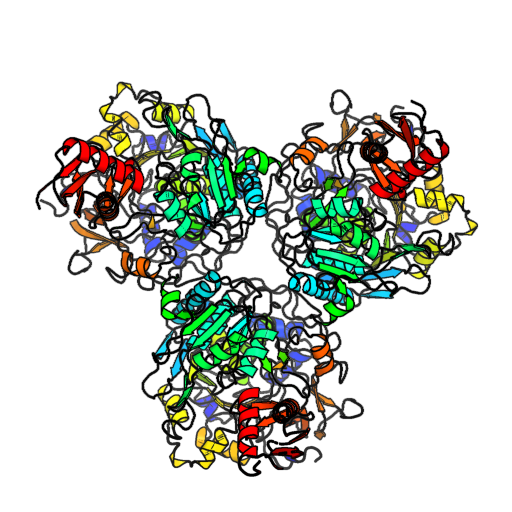C CA . MET B 1 285 ? -3.04588 -1.21660 23.57319 1.000 17.16446 270 MET B CA 1
ATOM 6831 C C . MET B 1 285 ? -4.13378 -2.24274 23.87748 1.000 17.93043 270 MET B C 1
ATOM 6832 O O . MET B 1 285 ? -3.95174 -3.44946 23.69271 1.000 16.12187 270 MET B O 1
ATOM 6837 N N . ASP B 1 286 ? -5.28692 -1.74296 24.31542 1.000 16.09845 271 ASP B N 1
ATOM 6838 C CA . ASP B 1 286 ? -6.48416 -2.57546 24.40870 1.000 15.31006 271 ASP B CA 1
ATOM 6839 C C . ASP B 1 286 ? -6.98853 -2.91533 23.00516 1.000 16.20461 271 ASP B C 1
ATOM 6840 O O . ASP B 1 286 ? -6.84440 -2.12105 22.07847 1.000 15.19332 271 ASP B O 1
ATOM 6845 N N . SER B 1 287 ? -7.58625 -4.10805 22.85188 1.000 14.15671 272 SER B N 1
ATOM 6846 C CA . SER B 1 287 ? -8.27268 -4.44216 21.60158 1.000 14.34275 272 SER B CA 1
ATOM 6847 C C . SER B 1 287 ? -9.18372 -3.31956 21.10945 1.000 15.49317 272 SER B C 1
ATOM 6848 O O . SER B 1 287 ? -9.33829 -3.12457 19.89954 1.000 14.84323 272 SER B O 1
ATOM 6851 N N . GLU B 1 288 ? -9.81232 -2.58360 22.01862 1.000 15.22595 273 GLU B N 1
ATOM 6852 C CA . GLU B 1 288 ? -10.77256 -1.56007 21.62024 1.000 16.42092 273 GLU B CA 1
ATOM 6853 C C . GLU B 1 288 ? -10.25114 -0.13834 21.76253 1.000 17.74036 273 GLU B C 1
ATOM 6854 O O . GLU B 1 288 ? -11.04670 0.80989 21.69286 1.000 16.30072 273 GLU B O 1
ATOM 6860 N N . ASP B 1 289 ? -8.95472 0.04246 21.95925 1.000 14.49097 274 ASP B N 1
ATOM 6861 C CA . ASP B 1 289 ? -8.39640 1.38504 21.85189 1.000 13.43682 274 ASP B CA 1
ATOM 6862 C C . ASP B 1 289 ? -8.52457 1.87010 20.40979 1.000 16.88159 274 ASP B C 1
ATOM 6863 O O . ASP B 1 289 ? -8.40046 1.07231 19.47969 1.000 15.23544 274 ASP B O 1
ATOM 6868 N N . PRO B 1 290 ? -8.77400 3.16456 20.18402 1.000 13.68813 275 PRO B N 1
ATOM 6869 C CA . PRO B 1 290 ? -8.84707 3.64603 18.80133 1.000 12.83563 275 PRO B CA 1
ATOM 6870 C C . PRO B 1 290 ? -7.50758 3.48478 18.10729 1.000 17.51016 275 PRO B C 1
ATOM 6871 O O . PRO B 1 290 ? -6.44996 3.73305 18.69298 1.000 17.40485 275 PRO B O 1
ATOM 6875 N N . LEU B 1 291 ? -7.56926 3.06211 16.84730 1.000 14.14774 276 LEU B N 1
ATOM 6876 C CA . LEU B 1 291 ? -6.39477 2.95248 15.98987 1.000 16.73034 276 LEU B CA 1
ATOM 6877 C C . LEU B 1 291 ? -6.29300 4.11408 15.01333 1.000 16.12802 276 LEU B C 1
ATOM 6878 O O . LEU B 1 291 ? -5.22040 4.71541 14.87093 1.000 15.53382 276 LEU B O 1
ATOM 6883 N N . PHE B 1 292 ? -7.39293 4.46184 14.34416 1.000 13.45110 277 PHE B N 1
ATOM 6884 C CA . PHE B 1 292 ? -7.33790 5.62712 13.47145 1.000 15.58270 277 PHE B CA 1
ATOM 6885 C C . PHE B 1 292 ? -8.72406 6.20752 13.26396 1.000 17.35615 277 PHE B C 1
ATOM 6886 O O . PHE B 1 292 ? -9.73882 5.58507 13.57850 1.000 18.73068 277 PHE B O 1
ATOM 6894 N N . LEU B 1 293 ? -8.72560 7.43814 12.75836 1.000 15.16612 278 LEU B N 1
ATOM 6895 C CA . LEU B 1 293 ? -9.88254 8.15664 12.25644 1.000 17.94387 278 LEU B CA 1
ATOM 6896 C C . LEU B 1 293 ? -9.70197 8.34464 10.76445 1.000 20.61596 278 LEU B C 1
ATOM 6897 O O . LEU B 1 293 ? -8.60644 8.66707 10.30547 1.000 19.64752 278 LEU B O 1
ATOM 6902 N N . LEU B 1 294 ? -10.77563 8.19035 10.01103 1.000 17.48147 279 LEU B N 1
ATOM 6903 C CA . LEU B 1 294 ? -10.71537 8.47678 8.58479 1.000 20.02333 279 LEU B CA 1
ATOM 6904 C C . LEU B 1 294 ? -11.96774 9.26073 8.24076 1.000 19.69875 279 LEU B C 1
ATOM 6905 O O . LEU B 1 294 ? -13.07778 8.73288 8.33380 1.000 19.88671 279 LEU B O 1
ATOM 6910 N N . TYR B 1 295 ? -11.79223 10.53310 7.90332 1.000 20.81377 280 TYR B N 1
ATOM 6911 C CA . TYR B 1 295 ? -12.93445 11.38493 7.60155 1.000 22.41680 280 TYR B CA 1
ATOM 6912 C C . TYR B 1 295 ? -13.52117 11.00198 6.25067 1.000 27.77215 280 TYR B C 1
ATOM 6913 O O . TYR B 1 295 ? -12.78823 10.79238 5.27924 1.000 27.39320 280 TYR B O 1
ATOM 6922 N N . THR B 1 296 ? -14.84222 10.82263 6.21172 1.000 23.90458 281 THR B N 1
ATOM 6923 C CA . THR B 1 296 ? -15.52098 10.41377 4.99056 1.000 27.11636 281 THR B CA 1
ATOM 6924 C C . THR B 1 296 ? -16.84351 11.15426 4.87987 1.000 32.65996 281 THR B C 1
ATOM 6925 O O . THR B 1 296 ? -17.50168 11.44344 5.88313 1.000 31.70268 281 THR B O 1
ATOM 6929 N N . SER B 1 297 ? -17.21349 11.46619 3.64161 1.000 34.18282 282 SER B N 1
ATOM 6930 C CA . SER B 1 297 ? -18.41970 12.23587 3.38251 1.000 35.69879 282 SER B CA 1
ATOM 6931 C C . SER B 1 297 ? -19.66502 11.37861 3.57030 1.000 40.97492 282 SER B C 1
ATOM 6932 O O . SER B 1 297 ? -19.69010 10.19367 3.21650 1.000 41.21702 282 SER B O 1
ATOM 6935 N N . GLY B 1 298 ? -20.70505 11.98978 4.13708 1.000 44.49957 283 GLY B N 1
ATOM 6936 C CA . GLY B 1 298 ? -21.97662 11.34133 4.34848 1.000 48.68331 283 GLY B CA 1
ATOM 6937 C C . GLY B 1 298 ? -23.07926 11.95505 3.49944 1.000 51.87736 283 GLY B C 1
ATOM 6938 O O . GLY B 1 298 ? -22.88990 12.93843 2.78777 1.000 51.83645 283 GLY B O 1
ATOM 6939 N N . SER B 1 299 ? -24.25725 11.33069 3.58870 1.000 57.79149 284 SER B N 1
ATOM 6940 C CA . SER B 1 299 ? -25.41122 11.81071 2.83330 1.000 59.50846 284 SER B CA 1
ATOM 6941 C C . SER B 1 299 ? -25.68850 13.27681 3.14204 1.000 62.51754 284 SER B C 1
ATOM 6942 O O . SER B 1 299 ? -25.79652 14.10952 2.23263 1.000 63.31974 284 SER B O 1
ATOM 6945 N N . THR B 1 300 ? -25.78851 13.61205 4.42360 1.000 57.78258 285 THR B N 1
ATOM 6946 C CA . THR B 1 300 ? -25.90987 14.98825 4.86756 1.000 57.80938 285 THR B CA 1
ATOM 6947 C C . THR B 1 300 ? -24.79614 15.29527 5.85743 1.000 52.63547 285 THR B C 1
ATOM 6948 O O . THR B 1 300 ? -24.16669 14.39506 6.42110 1.000 49.93761 285 THR B O 1
ATOM 6950 N N . GLY B 1 301 ? -24.54761 16.58101 6.05163 1.000 49.28959 286 GLY B N 1
ATOM 6951 C CA . GLY B 1 301 ? -23.65946 17.01521 7.10586 1.000 45.04973 286 GLY B CA 1
ATOM 6952 C C . GLY B 1 301 ? -22.20712 17.08734 6.69179 1.000 46.00444 286 GLY B C 1
ATOM 6953 O O . GLY B 1 301 ? -21.80715 16.76326 5.56829 1.000 47.49794 286 GLY B O 1
ATOM 6954 N N . LYS B 1 302 ? -21.40532 17.54663 7.64806 1.000 42.32031 287 LYS B N 1
ATOM 6955 C CA . LYS B 1 302 ? -19.97247 17.64152 7.47890 1.000 41.60768 287 LYS B CA 1
ATOM 6956 C C . LYS B 1 302 ? -19.35676 16.24118 7.43387 1.000 33.13645 287 LYS B C 1
ATOM 6957 O O . LYS B 1 302 ? -19.98739 15.26523 7.84673 1.000 38.55439 287 LYS B O 1
ATOM 6959 N N . PRO B 1 303 ? -18.14032 16.11340 6.90409 1.000 36.69958 288 PRO B N 1
ATOM 6960 C CA . PRO B 1 303 ? -17.47227 14.80237 6.89897 1.000 31.30597 288 PRO B CA 1
ATOM 6961 C C . PRO B 1 303 ? -17.38533 14.20382 8.29841 1.000 33.97936 288 PRO B C 1
ATOM 6962 O O . PRO B 1 303 ? -17.12492 14.89943 9.28383 1.000 33.27460 288 PRO B O 1
ATOM 6966 N N . LYS B 1 304 ? -17.62749 12.89696 8.37098 1.000 30.59929 289 LYS B N 1
ATOM 6967 C CA . LYS B 1 304 ? -17.62530 12.14102 9.61421 1.000 33.49778 289 LYS B CA 1
ATOM 6968 C C . LYS B 1 304 ? -16.23437 11.56516 9.85079 1.000 21.59027 289 LYS B C 1
ATOM 6969 O O . LYS B 1 304 ? -15.65128 10.98352 8.93986 1.000 23.26278 289 LYS B O 1
ATOM 6975 N N . GLY B 1 305 ? -15.70768 11.73728 11.06140 1.000 20.43755 290 GLY B N 1
ATOM 6976 C CA . GLY B 1 305 ? -14.51060 11.01870 11.45160 1.000 19.38308 290 GLY B CA 1
ATOM 6977 C C . GLY B 1 305 ? -14.80315 9.56473 11.78915 1.000 21.13130 290 GLY B C 1
ATOM 6978 O O . GLY B 1 305 ? -15.11783 9.24790 12.94396 1.000 18.85861 290 GLY B O 1
ATOM 6979 N N . VAL B 1 306 ? -14.71938 8.67137 10.79959 1.000 16.58829 291 VAL B N 1
ATOM 6980 C CA . VAL B 1 306 ? -15.03480 7.26249 11.03454 1.000 16.98613 291 VAL B CA 1
ATOM 6981 C C . VAL B 1 306 ? -13.90860 6.63995 11.85087 1.000 20.31524 291 VAL B C 1
ATOM 6982 O O . VAL B 1 306 ? -12.74552 6.66847 11.43977 1.000 17.99434 291 VAL B O 1
ATOM 6986 N N . MET B 1 307 ? -14.24327 6.06372 13.01004 1.000 15.98561 292 ME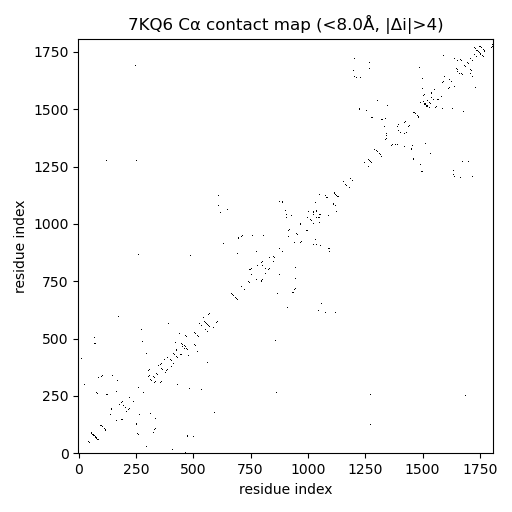T B N 1
ATOM 6987 C CA A MET B 1 307 ? -13.23883 5.55653 13.93453 0.230 15.85073 292 MET B CA 1
ATOM 6988 C CA B MET B 1 307 ? -13.24168 5.55365 13.94291 0.770 15.96235 292 MET B CA 1
ATOM 6989 C C . MET B 1 307 ? -13.18016 4.03424 13.89672 1.000 15.96572 292 MET B C 1
ATOM 6990 O O . MET B 1 307 ? -14.21171 3.35938 14.02974 1.000 16.49177 292 MET B O 1
ATOM 6999 N N . HIS B 1 308 ? -11.97033 3.50815 13.73050 1.000 16.04222 293 HIS B N 1
ATOM 7000 C CA . HIS B 1 308 ? -11.69162 2.08332 13.78808 1.000 14.39750 293 HIS B CA 1
ATOM 7001 C C . HIS B 1 308 ? -10.83875 1.81019 15.01365 1.000 16.34465 293 HIS B C 1
ATOM 7002 O O . HIS B 1 308 ? -9.92103 2.58239 15.31263 1.000 15.42287 293 HIS B O 1
ATOM 7009 N N . THR B 1 309 ? -11.16714 0.74668 15.75392 1.000 14.00860 294 THR B N 1
ATOM 7010 C CA . THR B 1 309 ? -10.32269 0.38302 16.88252 1.000 14.41171 294 THR B CA 1
ATOM 7011 C C . THR B 1 309 ? -9.28448 -0.63539 16.39991 1.000 14.48239 294 THR B C 1
ATOM 7012 O O . THR B 1 309 ? -8.96905 -0.69179 15.20718 1.000 15.00518 294 THR B O 1
ATOM 7016 N N . THR B 1 310 ? -8.71349 -1.42290 17.30886 1.000 14.61309 295 THR B N 1
ATOM 7017 C CA . THR B 1 310 ? -7.43712 -2.05362 16.98933 1.000 15.24242 295 THR B CA 1
ATOM 7018 C C . THR B 1 310 ? -7.56471 -3.53384 16.60828 1.000 14.88047 295 THR B C 1
ATOM 7019 O O . THR B 1 310 ? -7.28494 -3.89633 15.45599 1.000 13.48303 295 THR B O 1
ATOM 7023 N N . ALA B 1 311 ? -7.98844 -4.40059 17.53690 1.000 15.15460 296 ALA B N 1
ATOM 7024 C CA . ALA B 1 311 ? -7.92746 -5.84120 17.25669 1.000 14.74712 296 ALA B CA 1
ATOM 7025 C C . ALA B 1 311 ? -8.85887 -6.23533 16.11220 1.000 15.51769 296 ALA B C 1
ATOM 7026 O O . ALA B 1 311 ? -8.44346 -6.91454 15.16064 1.000 15.53981 296 ALA B O 1
ATOM 7028 N N . GLY B 1 312 ? -10.13989 -5.86882 16.21647 1.000 13.57811 297 GLY B N 1
ATOM 7029 C CA . GLY B 1 312 ? -11.09173 -6.25991 15.18837 1.000 13.83068 297 GLY B CA 1
ATOM 7030 C C . GLY B 1 312 ? -10.68440 -5.77452 13.81015 1.000 18.06788 297 GLY B C 1
ATOM 7031 O O . GLY B 1 312 ? -10.73484 -6.52731 12.83716 1.000 15.82049 297 GLY B O 1
ATOM 7032 N N . TYR B 1 313 ? -10.25893 -4.51099 13.71434 1.000 13.73700 298 TYR B N 1
ATOM 7033 C CA . TYR B 1 313 ? -9.80579 -3.97809 12.43457 1.000 15.95664 298 TYR B CA 1
ATOM 7034 C C . TYR B 1 313 ? -8.64456 -4.79705 11.87153 1.000 15.79092 298 TYR B C 1
ATOM 7035 O O . TYR B 1 313 ? -8.64316 -5.15616 10.68852 1.000 17.08172 298 TYR B O 1
ATOM 7044 N N . LEU B 1 314 ? -7.64337 -5.10389 12.70425 1.000 15.15091 299 LEU B N 1
ATOM 7045 C CA . LEU B 1 314 ? -6.48720 -5.84554 12.19996 1.000 14.65052 299 LEU B CA 1
ATOM 7046 C C . LEU B 1 314 ? -6.86510 -7.27311 11.82439 1.000 16.26468 299 LEU B C 1
ATOM 7047 O O . LEU B 1 314 ? -6.37106 -7.81171 10.82844 1.000 15.27520 299 LEU B O 1
ATOM 7052 N N . VAL B 1 315 ? -7.72206 -7.90984 12.62105 1.000 14.39578 300 VAL B N 1
ATOM 7053 C CA . VAL B 1 315 ? -8.15418 -9.26335 12.28991 1.000 16.74274 300 VAL B CA 1
ATOM 7054 C C . VAL B 1 315 ? -8.86041 -9.27150 10.93796 1.000 17.71014 300 VAL B C 1
ATOM 7055 O O . VAL B 1 315 ? -8.60602 -10.14080 10.09089 1.000 15.87197 300 VAL B O 1
ATOM 7059 N N . GLY B 1 316 ? -9.71901 -8.27595 10.69350 1.000 13.31648 301 GLY B N 1
ATOM 7060 C CA . GLY B 1 316 ? -10.41424 -8.21799 9.41504 1.000 16.12298 301 GLY B CA 1
ATOM 7061 C C . GLY B 1 316 ? -9.47701 -7.94373 8.25208 1.000 18.63319 301 GLY B C 1
ATOM 7062 O O . GLY B 1 316 ? -9.63062 -8.51905 7.16919 1.000 15.85004 301 GLY B O 1
ATOM 7063 N N . ALA B 1 317 ? -8.50664 -7.04436 8.45040 1.000 14.76149 302 ALA B N 1
ATOM 7064 C CA . ALA B 1 317 ? -7.51557 -6.79172 7.40626 1.000 16.19656 302 ALA B CA 1
ATOM 7065 C C . ALA B 1 317 ? -6.72150 -8.05724 7.08602 1.000 17.71207 302 ALA B C 1
ATOM 7066 O O . ALA B 1 317 ? -6.55788 -8.41875 5.91780 1.000 16.90263 302 ALA B O 1
ATOM 7068 N N . ALA B 1 318 ? -6.18565 -8.72174 8.11456 1.000 15.98731 303 ALA B N 1
ATOM 7069 C CA . ALA B 1 318 ? -5.39320 -9.93530 7.87553 1.000 15.13145 303 ALA B CA 1
ATOM 7070 C C . ALA B 1 318 ? -6.23450 -11.05197 7.26268 1.000 18.39716 303 ALA B C 1
ATOM 7071 O O . ALA B 1 318 ? -5.78674 -11.74413 6.33195 1.000 17.16824 303 ALA B O 1
ATOM 7073 N N . ALA B 1 319 ? -7.44385 -11.26695 7.78883 1.000 16.43124 304 ALA B N 1
ATOM 7074 C CA . ALA B 1 319 ? -8.29806 -12.33554 7.27122 1.000 17.95540 304 ALA B CA 1
ATOM 7075 C C . ALA B 1 319 ? -8.64811 -12.10552 5.81094 1.000 18.07686 304 ALA B C 1
ATOM 7076 O O . ALA B 1 319 ? -8.60841 -13.03910 5.00192 1.000 15.73621 304 ALA B O 1
ATOM 7078 N N . THR B 1 320 ? -8.99996 -10.87234 5.44590 1.000 16.99837 305 THR B N 1
ATOM 7079 C CA . THR B 1 320 ? -9.34223 -10.62336 4.04582 1.000 16.14298 305 THR B CA 1
ATOM 7080 C C . THR B 1 320 ? -8.10615 -10.62938 3.15592 1.000 18.09689 305 THR B C 1
ATOM 7081 O O . THR B 1 320 ? -8.15597 -11.14295 2.03150 1.000 17.71293 305 THR B O 1
ATOM 7085 N N . GLY B 1 321 ? -6.99387 -10.04418 3.60775 1.000 16.93570 306 GLY B N 1
ATOM 7086 C CA . GLY B 1 321 ? -5.77387 -10.14895 2.81064 1.000 14.76496 306 GLY B CA 1
ATOM 7087 C C . GLY B 1 321 ? -5.42252 -11.60105 2.53399 1.000 17.70237 306 GLY B C 1
ATOM 7088 O O . GLY B 1 321 ? -5.07869 -11.97642 1.40501 1.000 17.88336 306 GLY B O 1
ATOM 7089 N N . LYS B 1 322 ? -5.56377 -12.44964 3.54946 1.000 15.51461 307 LYS B N 1
ATOM 7090 C CA . LYS B 1 322 ? -5.22106 -13.85689 3.38692 1.000 15.34125 307 LYS B CA 1
ATOM 7091 C C . LYS B 1 322 ? -6.19170 -14.55467 2.44195 1.000 15.97420 307 LYS B C 1
ATOM 7092 O O . LYS B 1 322 ? -5.78232 -15.13669 1.42842 1.000 18.95438 307 LYS B O 1
ATOM 7098 N N . TYR B 1 323 ? -7.48662 -14.52246 2.76628 1.000 17.29033 308 TYR B N 1
ATOM 7099 C CA . TYR B 1 323 ? -8.45240 -15.36074 2.06841 1.000 18.76003 308 TYR B CA 1
ATOM 7100 C C . TYR B 1 323 ? -9.04519 -14.71036 0.83038 1.000 19.23355 308 TYR B C 1
ATOM 7101 O O . TYR B 1 323 ? -9.43484 -15.43452 -0.09130 1.000 20.32157 308 TYR B O 1
ATOM 7110 N N . VAL B 1 324 ? -9.15014 -13.37676 0.78257 1.000 15.54576 309 VAL B N 1
ATOM 7111 C CA . VAL B 1 324 ? -9.64861 -12.74062 -0.43215 1.000 16.10239 309 VAL B CA 1
ATOM 7112 C C . VAL B 1 324 ? -8.53160 -12.60087 -1.45440 1.000 17.20298 309 VAL B C 1
ATOM 7113 O O . VAL B 1 324 ? -8.70695 -12.92644 -2.63248 1.000 19.52796 309 VAL B O 1
ATOM 7117 N N . PHE B 1 325 ? -7.38125 -12.07722 -1.03766 1.000 16.54346 310 PHE B N 1
ATOM 7118 C CA . PHE B 1 325 ? -6.29207 -11.82496 -1.97889 1.000 16.76975 310 PHE B CA 1
ATOM 7119 C C . PHE B 1 325 ? -5.26804 -12.95557 -2.04357 1.000 18.25703 310 PHE B C 1
ATOM 7120 O O . PHE B 1 325 ? -4.27570 -12.83240 -2.77373 1.000 18.54412 310 PHE B O 1
ATOM 7128 N N . ASP B 1 326 ? -5.47883 -14.04985 -1.31416 1.000 17.16373 311 ASP B N 1
ATOM 7129 C CA . ASP B 1 326 ? -4.59297 -15.21195 -1.40490 1.000 16.78844 311 ASP B CA 1
ATOM 7130 C C . ASP B 1 326 ? -3.14664 -14.81679 -1.09075 1.000 20.10266 311 ASP B C 1
ATOM 7131 O O . ASP B 1 326 ? -2.20932 -15.20736 -1.79124 1.000 18.51336 311 ASP B O 1
ATOM 7136 N N . ILE B 1 327 ? -2.95854 -13.97566 -0.06338 1.000 18.42645 312 ILE B N 1
ATOM 7137 C CA . ILE B 1 327 ? -1.62093 -13.48562 0.26613 1.000 16.75020 312 ILE B CA 1
ATOM 7138 C C . ILE B 1 327 ? -0.85457 -14.55253 1.03604 1.000 18.30447 312 ILE B C 1
ATOM 7139 O O . ILE B 1 327 ? -1.36324 -15.12259 2.01129 1.000 21.21827 312 ILE B O 1
ATOM 7144 N N . HIS B 1 328 ? 0.36634 -14.82779 0.58946 1.000 17.36484 313 HIS B N 1
ATOM 7145 C CA . HIS B 1 328 ? 1.34353 -15.65729 1.26854 1.000 20.68289 313 HIS B CA 1
ATOM 7146 C C . HIS B 1 328 ? 2.55422 -14.79043 1.57489 1.000 20.12711 313 HIS B C 1
ATOM 7147 O O . HIS B 1 328 ? 2.76227 -13.75817 0.92398 1.000 18.16596 313 HIS B O 1
ATOM 7154 N N . PRO B 1 329 ? 3.37490 -15.17358 2.55789 1.000 22.61696 314 PRO B N 1
ATOM 7155 C CA . PRO B 1 329 ? 4.48053 -14.28609 2.96184 1.000 21.48739 314 PRO B CA 1
ATOM 7156 C C . PRO B 1 329 ? 5.41697 -13.87814 1.82532 1.000 22.50658 314 PRO B C 1
ATOM 7157 O O . PRO B 1 329 ? 5.90924 -12.74837 1.83384 1.000 20.85856 314 PRO B O 1
ATOM 7161 N N . ALA B 1 330 ? 5.67945 -14.73752 0.83986 1.000 20.55898 315 ALA B N 1
ATOM 7162 C CA . ALA B 1 330 ? 6.61666 -14.33976 -0.21107 1.000 20.97911 315 ALA B CA 1
ATOM 7163 C C . ALA B 1 330 ? 6.00684 -13.41587 -1.26972 1.000 20.40018 315 ALA B C 1
ATOM 7164 O O . ALA B 1 330 ? 6.73040 -12.96001 -2.16035 1.000 22.09144 315 ALA B O 1
ATOM 7166 N N . ASP B 1 331 ? 4.71821 -13.10943 -1.19603 1.000 19.10396 316 ASP B N 1
ATOM 7167 C CA . ASP B 1 331 ? 4.07076 -12.35514 -2.26593 1.000 17.87812 316 ASP B CA 1
ATOM 7168 C C . ASP B 1 331 ? 4.51555 -10.89029 -2.29629 1.000 19.25898 316 ASP B C 1
ATOM 7169 O O . ASP B 1 331 ? 5.03011 -10.33061 -1.31760 1.000 19.89670 316 ASP B O 1
ATOM 7174 N N . ARG B 1 332 ? 4.28959 -10.26523 -3.45221 1.000 18.13173 317 ARG B N 1
ATOM 7175 C CA . ARG B 1 332 ? 4.52670 -8.83670 -3.67010 1.000 20.57032 317 ARG B CA 1
ATOM 7176 C C . ARG B 1 332 ? 3.17833 -8.20826 -4.00444 1.000 20.56777 317 ARG B C 1
ATOM 7177 O O . ARG B 1 332 ? 2.71049 -8.31406 -5.14414 1.000 17.92333 317 ARG B O 1
ATOM 7185 N N . PHE B 1 333 ? 2.56177 -7.54757 -3.02105 1.000 18.56577 318 PHE B N 1
ATOM 7186 C CA . PHE B 1 333 ? 1.19564 -7.04079 -3.14095 1.000 19.06920 318 PHE B CA 1
ATOM 7187 C C . PHE B 1 333 ? 1.18858 -5.56875 -3.55555 1.000 17.03033 318 PHE B C 1
ATOM 7188 O O . PHE B 1 333 ? 1.89094 -4.75091 -2.96159 1.000 19.20277 318 PHE B O 1
ATOM 7196 N N . PHE B 1 334 ? 0.36574 -5.22579 -4.55065 1.000 17.99934 319 PHE B N 1
ATOM 7197 C CA . PHE B 1 334 ? 0.33228 -3.86785 -5.11032 1.000 16.44672 319 PHE B CA 1
ATOM 7198 C C . PHE B 1 334 ? -1.10978 -3.36698 -5.17223 1.000 19.82157 319 PHE B C 1
ATOM 7199 O O . PHE B 1 334 ? -1.85302 -3.68261 -6.10367 1.000 19.41752 319 PHE B O 1
ATOM 7207 N N . CYS B 1 335 ? -1.49097 -2.54855 -4.20314 1.000 18.95549 320 CYS B N 1
ATOM 7208 C CA . CYS B 1 335 ? -2.74041 -1.80378 -4.25082 1.000 19.59299 320 CYS B CA 1
ATOM 7209 C C . CYS B 1 335 ? -2.47029 -0.41536 -4.82169 1.000 21.70728 320 CYS B C 1
ATOM 7210 O O . CYS B 1 335 ? -1.57514 0.28445 -4.34645 1.000 20.55502 320 CYS B O 1
ATOM 7213 N N . GLY B 1 336 ? -3.24116 -0.02090 -5.83330 1.000 19.88164 321 GLY B N 1
ATOM 7214 C CA . GLY B 1 336 ? -3.07707 1.27320 -6.46421 1.000 22.52778 321 GLY B CA 1
ATOM 7215 C C . GLY B 1 336 ? -3.81458 2.42081 -5.79805 1.000 22.88656 321 GLY B C 1
ATOM 7216 O O . GLY B 1 336 ? -3.83471 3.53217 -6.34226 1.000 25.00666 321 GLY B O 1
ATOM 7217 N N . GLY B 1 337 ? -4.42309 2.19564 -4.63697 1.000 20.60196 322 GLY B N 1
ATOM 7218 C CA . GLY B 1 337 ? -5.19437 3.23251 -3.97768 1.000 23.30234 322 GLY B CA 1
ATOM 7219 C C . GLY B 1 337 ? -4.36982 4.06591 -3.00594 1.000 25.24975 322 GLY B C 1
ATOM 7220 O O . GLY B 1 337 ? -3.39369 3.60687 -2.42286 1.000 32.57584 322 GLY B O 1
ATOM 7221 N N . ASP B 1 338 ? -4.81186 5.29400 -2.80304 1.000 20.37197 323 ASP B N 1
ATOM 7222 C CA . ASP B 1 338 ? -4.04687 6.24185 -2.01325 1.000 22.90921 323 ASP B CA 1
ATOM 7223 C C . ASP B 1 338 ? -4.22047 5.97202 -0.52224 1.000 19.72819 323 ASP B C 1
ATOM 7224 O O . ASP B 1 338 ? -5.28455 5.54669 -0.07210 1.000 19.41165 323 ASP B O 1
ATOM 7229 N N . VAL B 1 339 ? -3.16338 6.25701 0.24932 1.000 22.67985 324 VAL B N 1
ATOM 7230 C CA . VAL B 1 339 ? -3.23407 6.10814 1.70340 1.000 21.67968 324 VAL B CA 1
ATOM 7231 C C . VAL B 1 339 ? -4.29130 7.03013 2.29839 1.000 19.50325 324 VAL B C 1
ATOM 7232 O O . VAL B 1 339 ? -4.78370 6.78010 3.40548 1.000 21.00402 324 VAL B O 1
ATOM 7236 N N . GLY B 1 340 ? -4.67371 8.08655 1.57669 1.000 19.21650 325 GLY B N 1
ATOM 7237 C CA . GLY B 1 340 ? -5.71186 8.98400 2.05488 1.000 20.52154 325 GLY B CA 1
ATOM 7238 C C . GLY B 1 340 ? -7.10080 8.37776 2.11355 1.000 23.28349 325 GLY B C 1
ATOM 7239 O O . GLY B 1 340 ? -8.00663 9.01784 2.66193 1.000 20.99112 325 GLY B O 1
ATOM 7240 N N . TRP B 1 341 ? -7.29618 7.17179 1.57132 1.000 19.42629 326 TRP B N 1
ATOM 7241 C CA . TRP B 1 341 ? -8.60215 6.51533 1.57522 1.000 22.03970 326 TRP B CA 1
ATOM 7242 C C . TRP B 1 341 ? -8.51189 5.15649 2.26364 1.000 16.81243 326 TRP B C 1
ATOM 7243 O O . TRP B 1 341 ? -7.42734 4.64231 2.52931 1.000 18.33663 326 TRP B O 1
ATOM 7254 N N . ILE B 1 342 ? -9.67477 4.56300 2.54398 1.000 17.03733 327 ILE B N 1
ATOM 7255 C CA . ILE B 1 342 ? -9.68217 3.30566 3.28937 1.000 16.67652 327 ILE B CA 1
ATOM 7256 C C . ILE B 1 342 ? -8.95427 2.20649 2.51989 1.000 18.27174 327 ILE B C 1
ATOM 7257 O O . ILE B 1 342 ? -8.29085 1.35532 3.12488 1.000 17.98038 327 ILE B O 1
ATOM 7262 N N . THR B 1 343 ? -9.05769 2.19552 1.17913 1.000 17.93991 328 THR B N 1
ATOM 7263 C CA A THR B 1 343 ? -8.37965 1.14925 0.41872 0.682 19.22684 328 THR B CA 1
ATOM 7264 C CA B THR B 1 343 ? -8.37331 1.15561 0.40948 0.318 19.20283 328 THR B CA 1
ATOM 7265 C C . THR B 1 343 ? -6.88018 1.16526 0.69439 1.000 18.79704 328 THR B C 1
ATOM 7266 O O . THR B 1 343 ? -6.26842 0.10798 0.89438 1.000 19.07001 328 THR B O 1
ATOM 7273 N N . GLY B 1 344 ? -6.28195 2.35578 0.73600 1.000 19.03166 329 GLY B N 1
ATOM 7274 C CA . GLY B 1 344 ? -4.87170 2.45700 1.07564 1.000 17.69038 329 GLY B CA 1
ATOM 7275 C C . GLY B 1 344 ? -4.58518 2.07795 2.51741 1.000 19.31607 329 GLY B C 1
ATOM 7276 O O . GLY B 1 344 ? -3.59055 1.41287 2.80021 1.000 17.31599 329 GLY B O 1
ATOM 7277 N N . HIS B 1 345 ? -5.44263 2.50001 3.45543 1.000 17.77660 330 HIS B N 1
ATOM 7278 C CA . HIS B 1 345 ? -5.24476 2.09971 4.85168 1.000 17.30064 330 HIS B CA 1
ATOM 7279 C C . HIS B 1 345 ? -5.17393 0.58187 4.97314 1.000 17.04388 330 HIS B C 1
ATOM 7280 O O . HIS B 1 345 ? -4.21054 0.01762 5.50857 1.000 14.74403 330 HIS B O 1
ATOM 7287 N N . THR B 1 346 ? -6.20079 -0.09730 4.47883 1.000 16.97738 331 THR B N 1
ATOM 7288 C CA . THR B 1 346 ? -6.33707 -1.51642 4.77312 1.000 14.40011 331 THR B CA 1
ATOM 7289 C C . THR B 1 346 ? -5.43117 -2.36673 3.89587 1.000 16.59133 331 THR B C 1
ATOM 7290 O O . THR B 1 346 ? -4.88980 -3.37005 4.37015 1.000 16.49265 331 THR B O 1
ATOM 7294 N N . TYR B 1 347 ? -5.23321 -1.98950 2.62307 1.000 15.51103 332 TYR B N 1
ATOM 7295 C CA . TYR B 1 347 ? -4.56939 -2.89733 1.69803 1.000 16.42292 332 TYR B CA 1
ATOM 7296 C C . TYR B 1 347 ? -3.24202 -2.39461 1.14017 1.000 18.85509 332 TYR B C 1
ATOM 7297 O O . TYR B 1 347 ? -2.45281 -3.22118 0.68417 1.000 18.73213 332 TYR B O 1
ATOM 7306 N N . VAL B 1 348 ? -2.93255 -1.09867 1.21082 1.000 17.54100 333 VAL B N 1
ATOM 7307 C CA . VAL B 1 348 ? -1.52219 -0.75217 1.01426 1.000 14.90930 333 VAL B CA 1
ATOM 7308 C C . VAL B 1 348 ? -0.73907 -0.99659 2.29841 1.000 15.52058 333 VAL B C 1
ATOM 7309 O O . VAL B 1 348 ? 0.40425 -1.46940 2.26378 1.000 17.64524 333 VAL B O 1
ATOM 7313 N N . VAL B 1 349 ? -1.33586 -0.67964 3.45568 1.000 15.28557 334 VAL B N 1
ATOM 7314 C CA . VAL B 1 349 ? -0.56802 -0.67776 4.69861 1.000 16.02082 334 VAL B CA 1
ATOM 7315 C C . VAL B 1 349 ? -0.85329 -1.91881 5.53989 1.000 18.14281 334 VAL B C 1
ATOM 7316 O O . VAL B 1 349 ? -0.00621 -2.81596 5.63918 1.000 15.14974 334 VAL B O 1
ATOM 7320 N N . TYR B 1 350 ? -2.04035 -1.99517 6.15459 1.000 14.43527 335 TYR B N 1
ATOM 7321 C CA . TYR B 1 350 ? -2.20058 -2.93056 7.26803 1.000 14.10662 335 TYR B CA 1
ATOM 7322 C C . TYR B 1 350 ? -2.20030 -4.39701 6.81959 1.000 15.91876 335 TYR B C 1
ATOM 7323 O O . TYR B 1 350 ? -1.44232 -5.20239 7.36383 1.000 15.79106 335 TYR B O 1
ATOM 7332 N N . ALA B 1 351 ? -3.03903 -4.77397 5.84838 1.000 14.76916 336 ALA B N 1
ATOM 7333 C CA . ALA B 1 351 ? -3.16770 -6.20609 5.54088 1.000 15.25135 336 ALA B CA 1
ATOM 7334 C C . ALA B 1 351 ? -1.86413 -6.84093 5.07226 1.000 16.49361 336 ALA B C 1
ATOM 7335 O O . ALA B 1 351 ? -1.47236 -7.87645 5.64111 1.000 17.74381 336 ALA B O 1
ATOM 7337 N N . PRO B 1 352 ? -1.15872 -6.31796 4.05765 1.000 16.72111 337 PRO B N 1
ATOM 7338 C CA . PRO B 1 352 ? 0.06979 -7.00585 3.63419 1.000 15.13918 337 PRO B CA 1
ATOM 7339 C C . PRO B 1 352 ? 1.12685 -7.02835 4.70758 1.000 16.04053 337 PRO B C 1
ATOM 7340 O O . PRO B 1 352 ? 1.80261 -8.04521 4.86775 1.000 15.76299 337 PRO B O 1
ATOM 7344 N N . LEU B 1 353 ? 1.30282 -5.93265 5.45121 1.000 16.21302 338 LEU B N 1
ATOM 7345 C CA . LEU B 1 353 ? 2.33508 -5.95303 6.48276 1.000 15.97607 338 LEU B CA 1
ATOM 7346 C C . LEU B 1 353 ? 1.94210 -6.87372 7.63145 1.000 14.86260 338 LEU B C 1
ATOM 7347 O O . LEU B 1 353 ? 2.79907 -7.57230 8.17986 1.000 14.82438 338 LEU B O 1
ATOM 7352 N N . LEU B 1 354 ? 0.66025 -6.89314 8.02191 1.000 15.20349 339 LEU B N 1
ATOM 7353 C CA . LEU B 1 354 ? 0.24122 -7.86609 9.03223 1.000 14.98664 339 LEU B CA 1
ATOM 7354 C C . LEU B 1 354 ? 0.62340 -9.27744 8.62515 1.000 15.92951 339 LEU B C 1
ATOM 7355 O O . LEU B 1 354 ? 1.05735 -10.08444 9.45791 1.000 17.00052 339 LEU B O 1
ATOM 7360 N N . LEU B 1 355 ? 0.43696 -9.60133 7.35590 1.000 14.42487 340 LEU B N 1
ATOM 7361 C CA . LEU B 1 355 ? 0.69718 -10.94898 6.85856 1.000 14.83204 340 LEU B CA 1
ATOM 7362 C C . LEU B 1 355 ? 2.17148 -11.19587 6.54036 1.000 18.91959 340 LEU B C 1
ATOM 7363 O O . LEU B 1 355 ? 2.52799 -12.31055 6.13685 1.000 18.24311 340 LEU B O 1
ATOM 7368 N N . GLY B 1 356 ? 3.02331 -10.18196 6.69177 1.000 16.91153 341 GLY B N 1
ATOM 7369 C CA . GLY B 1 356 ? 4.44842 -10.35394 6.50575 1.000 17.41428 341 GLY B CA 1
ATOM 7370 C C . GLY B 1 356 ? 4.92506 -10.40690 5.07305 1.000 17.73546 341 GLY B C 1
ATOM 7371 O O . GLY B 1 356 ? 6.03948 -10.88737 4.83064 1.000 19.27237 341 GLY B O 1
ATOM 7372 N N . CYS B 1 357 ? 4.12366 -9.95373 4.10649 1.000 16.36758 342 CYS B N 1
ATOM 7373 C CA . CYS B 1 357 ? 4.58640 -9.99585 2.72017 1.000 15.54672 342 CYS B CA 1
ATOM 7374 C C . CYS B 1 357 ? 5.18417 -8.63480 2.34925 1.000 20.87211 342 CYS B C 1
ATOM 7375 O O . CYS B 1 357 ? 5.53210 -7.83441 3.22835 1.000 19.35622 342 CYS B O 1
ATOM 7378 N N . THR B 1 358 ? 5.34730 -8.38464 1.05307 1.000 18.64460 343 THR B N 1
ATOM 7379 C CA . THR B 1 358 ? 5.86931 -7.12259 0.54373 1.000 16.83268 343 THR B CA 1
ATOM 7380 C C . THR B 1 358 ? 4.72404 -6.29523 -0.02306 1.000 18.78798 343 THR B C 1
ATOM 7381 O O . THR B 1 358 ? 3.84654 -6.82625 -0.70217 1.000 19.28084 343 THR B O 1
ATOM 7385 N N . THR B 1 359 ? 4.72285 -4.99291 0.25907 1.000 17.44416 344 THR B N 1
ATOM 7386 C CA . THR B 1 359 ? 3.69546 -4.10560 -0.26748 1.000 18.59209 344 THR B CA 1
ATOM 7387 C C . THR B 1 359 ? 4.36287 -3.00793 -1.08225 1.000 17.64970 344 THR B C 1
ATOM 7388 O O . THR B 1 359 ? 5.46803 -2.55948 -0.75916 1.000 17.83182 344 THR B O 1
ATOM 7392 N N . VAL B 1 360 ? 3.70769 -2.61504 -2.17103 1.000 15.54581 345 VAL B N 1
ATOM 7393 C CA . VAL B 1 360 ? 4.23121 -1.61881 -3.10079 1.000 15.85697 345 VAL B CA 1
ATOM 7394 C C . VAL B 1 360 ? 3.59457 -0.27070 -2.76832 1.000 20.32867 345 VAL B C 1
ATOM 7395 O O . VAL B 1 360 ? 2.36372 -0.15282 -2.73350 1.000 20.23382 345 VAL B O 1
ATOM 7399 N N . VAL B 1 361 ? 4.42357 0.74371 -2.53557 1.000 18.03423 346 VAL B N 1
ATOM 7400 C CA . VAL B 1 361 ? 3.96755 2.12304 -2.36054 1.000 18.85408 346 VAL B CA 1
ATOM 7401 C C . VAL B 1 361 ? 4.30433 2.85680 -3.65239 1.000 21.77804 346 VAL B C 1
ATOM 7402 O O . VAL B 1 361 ? 5.47928 3.03943 -3.98452 1.000 19.18892 346 VAL B O 1
ATOM 7406 N N . PHE B 1 362 ? 3.27060 3.24836 -4.40189 1.000 19.81874 347 PHE B N 1
ATOM 7407 C CA . PHE B 1 362 ? 3.40310 3.76697 -5.76457 1.000 19.55959 347 PHE B CA 1
ATOM 7408 C C . PHE B 1 362 ? 3.05874 5.25446 -5.74434 1.000 21.06838 347 PHE B C 1
ATOM 7409 O O . PHE B 1 362 ? 1.91652 5.62993 -5.47128 1.000 19.69325 347 PHE B O 1
ATOM 7417 N N . GLU B 1 363 ? 4.04262 6.09563 -6.04258 1.000 20.82602 348 GLU B N 1
ATOM 7418 C CA . GLU B 1 363 ? 3.90694 7.54336 -5.94661 1.000 21.91506 348 GLU B CA 1
ATOM 7419 C C . GLU B 1 363 ? 3.31828 8.19108 -7.19749 1.000 23.41382 348 GLU B C 1
ATOM 7420 O O . GLU B 1 363 ? 2.92993 9.36572 -7.14971 1.000 25.49089 348 GLU B O 1
ATOM 7426 N N . SER B 1 364 ? 3.23587 7.47443 -8.30937 1.000 22.88558 349 SER B N 1
ATOM 7427 C CA . SER B 1 364 ? 2.90672 8.12769 -9.56529 1.000 21.38018 349 SER B CA 1
ATOM 7428 C C . SER B 1 364 ? 1.43732 7.89231 -9.93048 1.000 25.61880 349 SER B C 1
ATOM 7429 O O . SER B 1 364 ? 0.60420 7.60482 -9.06462 1.000 23.47715 349 SER B O 1
ATOM 7432 N N . THR B 1 365 ? 1.11217 8.03974 -11.21261 1.000 26.91254 350 THR B N 1
ATOM 7433 C CA . THR B 1 365 ? -0.19810 7.79537 -11.79052 1.000 25.34828 350 THR B CA 1
ATOM 7434 C C . THR B 1 365 ? -0.08318 6.69977 -12.84385 1.000 24.21083 350 THR B C 1
ATOM 7435 O O . THR B 1 365 ? 1.01375 6.42167 -13.34126 1.000 25.09803 350 THR B O 1
ATOM 7439 N N . PRO B 1 366 ? -1.19531 6.05976 -13.21754 1.000 27.26609 351 PRO B N 1
ATOM 7440 C CA . PRO B 1 366 ? -1.13275 5.03204 -14.26914 1.000 23.96771 351 PRO B CA 1
ATOM 7441 C C . PRO B 1 366 ? -0.77518 5.57647 -15.64204 1.000 27.91944 351 PRO B C 1
ATOM 7442 O O . PRO B 1 366 ? -0.61236 4.78600 -16.58601 1.000 26.12474 351 PRO B O 1
ATOM 7446 N N . ALA B 1 367 ? -0.62593 6.89337 -15.78267 1.000 26.14119 352 ALA B N 1
ATOM 7447 C CA . ALA B 1 367 ? -0.36933 7.50479 -17.07452 1.000 27.10327 352 ALA B CA 1
ATOM 7448 C C . ALA B 1 367 ? 0.99520 8.16982 -17.16573 1.000 26.24895 352 ALA B C 1
ATOM 7449 O O . ALA B 1 367 ? 1.34726 8.67411 -18.23599 1.000 27.12904 352 ALA B O 1
ATOM 7451 N N . TYR B 1 368 ? 1.78192 8.17738 -16.09494 1.000 27.59424 353 TYR B N 1
ATOM 7452 C CA . TYR B 1 368 ? 3.05105 8.88637 -16.11529 1.000 29.07957 353 TYR B CA 1
ATOM 7453 C C . TYR B 1 368 ? 4.20886 7.91031 -15.94919 1.000 27.05402 353 TYR B C 1
ATOM 7454 O O . TYR B 1 368 ? 4.18515 7.08025 -15.02852 1.000 26.14667 353 TYR B O 1
ATOM 7463 N N . PRO B 1 369 ? 5.24998 7.98461 -16.79110 1.000 27.56673 354 PRO B N 1
ATOM 7464 C CA . PRO B 1 369 ? 5.39443 8.91802 -17.91277 1.000 29.62864 354 PRO B CA 1
ATOM 7465 C C . PRO B 1 369 ? 4.54244 8.53167 -19.11448 1.000 29.75176 354 PRO B C 1
ATOM 7466 O O . PRO B 1 369 ? 4.43654 9.31578 -20.04950 1.000 28.26565 354 PRO B O 1
ATOM 7470 N N . ASN B 1 370 ? 3.97478 7.32771 -19.10578 1.000 28.37224 355 ASN B N 1
ATOM 7471 C CA . ASN B 1 370 ? 3.09029 6.89546 -20.18358 1.000 26.81968 355 ASN B CA 1
ATOM 7472 C C . ASN B 1 370 ? 2.10519 5.87962 -19.61923 1.000 27.95012 355 ASN B C 1
ATOM 7473 O O . ASN B 1 370 ? 2.19525 5.48172 -18.45456 1.000 25.66056 355 ASN B O 1
ATOM 7478 N N . PHE B 1 371 ? 1.16219 5.45293 -20.46279 1.000 26.35009 356 PHE B N 1
ATOM 7479 C CA . PHE B 1 371 ? 0.08619 4.56356 -20.02555 1.000 27.67195 356 PHE B CA 1
ATOM 7480 C C . PHE B 1 371 ? 0.55149 3.14454 -19.72014 1.000 26.44182 356 PHE B C 1
ATOM 7481 O O . PHE B 1 371 ? -0.25795 2.33661 -19.25466 1.000 26.32756 356 PHE B O 1
ATOM 7489 N N . SER B 1 372 ? 1.81628 2.81647 -19.94389 1.000 26.31707 357 SER B N 1
ATOM 7490 C CA . SER B 1 372 ? 2.31837 1.50204 -19.56502 1.000 26.53452 357 SER B CA 1
ATOM 7491 C C . SER B 1 372 ? 2.72484 1.40792 -18.09731 1.000 25.22180 357 SER B C 1
ATOM 7492 O O . SER B 1 372 ? 3.13933 0.32865 -17.66899 1.000 24.98851 357 SER B O 1
ATOM 7495 N N . ARG B 1 373 ? 2.61016 2.48910 -17.31598 1.000 25.81963 358 ARG B N 1
ATOM 7496 C CA . ARG B 1 373 ? 3.31590 2.56027 -16.03035 1.000 23.94190 358 ARG B CA 1
ATOM 7497 C C . ARG B 1 373 ? 2.92496 1.42804 -15.07650 1.000 23.63126 358 ARG B C 1
ATOM 7498 O O . ARG B 1 373 ? 3.79760 0.81864 -14.44474 1.000 23.61397 358 ARG B O 1
ATOM 7506 N N . TYR B 1 374 ? 1.62372 1.14658 -14.92326 1.000 22.41831 359 TYR B N 1
ATOM 7507 C CA . TYR B 1 374 ? 1.22742 0.06820 -14.00728 1.000 24.15052 359 TYR B CA 1
ATOM 7508 C C . TYR B 1 374 ? 1.93407 -1.23735 -14.35722 1.000 22.93077 359 TYR B C 1
ATOM 7509 O O . TYR B 1 374 ? 2.45860 -1.93562 -13.48190 1.000 21.87972 359 TYR B O 1
ATOM 7518 N N . TRP B 1 375 ? 1.91535 -1.60040 -15.64189 1.000 20.99187 360 TRP B N 1
ATOM 7519 C CA . TRP B 1 375 ? 2.50189 -2.86397 -16.05918 1.000 22.77689 360 TRP B CA 1
ATOM 7520 C C . TRP B 1 375 ? 4.02037 -2.82475 -15.96249 1.000 24.01301 360 TRP B C 1
ATOM 7521 O O . TRP B 1 375 ? 4.63782 -3.83945 -15.62149 1.000 23.50603 360 TRP B O 1
ATOM 7532 N N . ASP B 1 376 ? 4.63484 -1.66449 -16.22744 1.000 24.35439 361 ASP B N 1
ATOM 7533 C CA . ASP B 1 376 ? 6.06806 -1.50698 -15.98124 1.000 23.80246 361 ASP B CA 1
ATOM 7534 C C . ASP B 1 376 ? 6.40651 -1.87542 -14.53971 1.000 23.87531 361 ASP B C 1
ATOM 7535 O O . ASP B 1 376 ? 7.39312 -2.57250 -14.26749 1.000 24.01309 361 ASP B O 1
ATOM 7540 N N . VAL B 1 377 ? 5.60394 -1.36932 -13.59822 1.000 21.13387 362 VAL B N 1
ATOM 7541 C CA . VAL B 1 377 ? 5.86086 -1.57073 -12.17799 1.000 21.06811 362 VAL B CA 1
ATOM 7542 C C . VAL B 1 377 ? 5.65716 -3.03572 -11.80644 1.000 23.00259 362 VAL B C 1
ATOM 7543 O O . VAL B 1 377 ? 6.49843 -3.65295 -11.14218 1.000 22.56653 362 VAL B O 1
ATOM 7547 N N . ILE B 1 378 ? 4.54046 -3.61451 -12.24971 1.000 22.13772 363 ILE B N 1
ATOM 7548 C CA . ILE B 1 378 ? 4.22761 -5.00300 -11.92220 1.000 21.85953 363 ILE B CA 1
ATOM 7549 C C . ILE B 1 378 ? 5.29340 -5.93447 -12.47911 1.000 20.31144 363 ILE B C 1
ATOM 7550 O O . ILE B 1 378 ? 5.73868 -6.87059 -11.80613 1.000 22.73264 363 ILE B O 1
ATOM 7555 N N . GLU B 1 379 ? 5.73859 -5.67069 -13.70373 1.000 21.94696 364 GLU B N 1
ATOM 7556 C CA . GLU B 1 379 ? 6.76618 -6.49797 -14.32333 1.000 22.47403 364 GLU B CA 1
ATOM 7557 C C . GLU B 1 379 ? 8.11292 -6.33406 -13.62689 1.000 24.93806 364 GLU B C 1
ATOM 7558 O O . GLU B 1 379 ? 8.83598 -7.31732 -13.41954 1.000 24.66513 364 GLU B O 1
ATOM 7564 N N . LYS B 1 380 ? 8.48000 -5.09978 -13.28080 1.000 22.42017 365 LYS B N 1
ATOM 7565 C CA . LYS B 1 380 ? 9.77760 -4.87367 -12.64728 1.000 25.19901 365 LYS B CA 1
ATOM 7566 C C . LYS B 1 380 ? 9.86315 -5.56473 -11.29298 1.000 24.03451 365 LYS B C 1
ATOM 7567 O O . LYS B 1 380 ? 10.87696 -6.19404 -10.97036 1.000 22.63237 365 LYS B O 1
ATOM 7573 N N . HIS B 1 381 ? 8.81089 -5.46494 -10.48645 1.000 22.91448 366 HIS B N 1
ATOM 7574 C CA . HIS B 1 381 ? 8.84949 -5.95747 -9.11468 1.000 20.96941 366 HIS B CA 1
ATOM 7575 C C . HIS B 1 381 ? 8.23121 -7.33859 -8.95934 1.000 21.20538 366 HIS B C 1
ATOM 7576 O O . HIS B 1 381 ? 8.15399 -7.84474 -7.83597 1.000 23.64164 366 HIS B O 1
ATOM 7583 N N . LYS B 1 382 ? 7.82317 -7.96735 -10.06107 1.000 22.87932 367 LYS B N 1
ATOM 7584 C CA . LYS B 1 382 ? 7.28113 -9.32981 -10.05342 1.000 22.91267 367 LYS B CA 1
ATOM 7585 C C . LYS B 1 382 ? 6.06078 -9.42176 -9.13601 1.000 20.97273 367 LYS B C 1
ATOM 7586 O O . LYS B 1 382 ? 5.93523 -10.32734 -8.30538 1.000 22.27372 367 LYS B O 1
ATOM 7592 N N . VAL B 1 383 ? 5.14326 -8.47428 -9.32131 1.000 20.93534 368 VAL B N 1
ATOM 7593 C CA . VAL B 1 383 ? 3.97834 -8.34607 -8.46066 1.000 19.65736 368 VAL B CA 1
ATOM 7594 C C . VAL B 1 383 ? 3.04295 -9.53394 -8.65406 1.000 20.79315 368 VAL B C 1
ATOM 7595 O O . VAL B 1 383 ? 2.79536 -9.98258 -9.78451 1.000 21.05371 368 VAL B O 1
ATOM 7599 N N . THR B 1 384 ? 2.52157 -10.04963 -7.53873 1.000 19.17517 369 THR B N 1
ATOM 7600 C CA . THR B 1 384 ? 1.67036 -11.23269 -7.52918 1.000 19.12367 369 THR B CA 1
ATOM 7601 C C . THR B 1 384 ? 0.18846 -10.90595 -7.42022 1.000 17.15378 369 THR B C 1
ATOM 7602 O O . THR B 1 384 ? -0.64170 -11.67816 -7.90436 1.000 19.33072 369 THR B O 1
ATOM 7606 N N . GLN B 1 385 ? -0.16720 -9.78366 -6.80418 1.000 17.26549 370 GLN B N 1
ATOM 7607 C CA . GLN B 1 385 ? -1.55478 -9.34939 -6.71607 1.000 20.47034 370 GLN B CA 1
ATOM 7608 C C . GLN B 1 385 ? -1.59336 -7.85704 -6.99693 1.000 20.85001 370 GLN B C 1
ATOM 7609 O O . GLN B 1 385 ? -0.76589 -7.10466 -6.47894 1.000 18.14229 370 GLN B O 1
ATOM 7615 N N . PHE B 1 386 ? -2.55736 -7.43488 -7.80353 1.000 20.02942 371 PHE B N 1
ATOM 7616 C CA . PHE B 1 386 ? -2.74505 -6.02922 -8.12976 1.000 18.28395 371 PHE B CA 1
ATOM 7617 C C . PHE B 1 386 ? -4.18985 -5.65163 -7.83347 1.000 21.34714 371 PHE B C 1
ATOM 7618 O O . PHE B 1 386 ? -5.10296 -6.42758 -8.12234 1.000 21.05063 371 PHE B O 1
ATOM 7626 N N . TYR B 1 387 ? -4.39239 -4.46366 -7.24973 1.000 19.50606 372 TYR B N 1
ATOM 7627 C CA . TYR B 1 387 ? -5.69443 -4.02848 -6.73687 1.000 19.67385 372 TYR B CA 1
ATOM 7628 C C . TYR B 1 387 ? -5.95949 -2.60441 -7.20223 1.000 18.54401 372 TYR B C 1
ATOM 7629 O O . TYR B 1 387 ? -5.25076 -1.68421 -6.79186 1.000 21.10168 372 TYR B O 1
ATOM 7638 N N . VAL B 1 388 ? -7.00655 -2.41307 -8.01321 1.000 20.69078 373 VAL B N 1
ATOM 7639 C CA . VAL B 1 388 ? -7.19262 -1.18592 -8.78147 1.000 23.91700 373 VAL B CA 1
ATOM 7640 C C . VAL B 1 388 ? -8.66755 -0.79089 -8.76661 1.000 22.87228 373 VAL B C 1
ATOM 7641 O O . VAL B 1 388 ? -9.54744 -1.59577 -8.46551 1.000 23.19167 373 VAL B O 1
ATOM 7645 N N . ALA B 1 389 ? -8.94244 0.49315 -9.12056 1.000 27.87166 374 ALA B N 1
ATOM 7646 C CA . ALA B 1 389 ? -10.32482 0.90838 -9.32614 1.000 30.10141 374 ALA B CA 1
ATOM 7647 C C . ALA B 1 389 ? -10.70366 0.80501 -10.80157 1.000 28.62762 374 ALA B C 1
ATOM 7648 O O . ALA B 1 389 ? -9.85152 0.98559 -11.68151 1.000 25.92575 374 ALA B O 1
ATOM 7650 N N . PRO B 1 390 ? -11.97806 0.50721 -11.08773 1.000 27.17628 375 PRO B N 1
ATOM 7651 C CA . PRO B 1 390 ? -12.43372 0.46813 -12.49074 1.000 30.96682 375 PRO B CA 1
ATOM 7652 C C . PRO B 1 390 ? -12.21475 1.75693 -13.26888 1.000 31.27749 375 PRO B C 1
ATOM 7653 O O . PRO B 1 390 ? -12.05892 1.69093 -14.49495 1.000 31.41908 375 PRO B O 1
ATOM 7657 N N . THR B 1 391 ? -12.22833 2.92581 -12.61439 1.000 31.78850 376 THR B N 1
ATOM 7658 C CA A THR B 1 391 ? -11.93666 4.17063 -13.32082 0.475 34.65265 376 THR B CA 1
ATOM 7659 C CA B THR B 1 391 ? -11.94166 4.16626 -13.33277 0.525 34.64603 376 THR B CA 1
ATOM 7660 C C . THR B 1 391 ? -10.57605 4.10525 -14.00388 1.000 33.20766 376 THR B C 1
ATOM 7661 O O . THR B 1 391 ? -10.43016 4.50823 -15.16421 1.000 33.90607 376 THR B O 1
ATOM 7668 N N . ALA B 1 392 ? -9.56466 3.59610 -13.29517 1.000 28.90805 377 ALA B N 1
ATOM 7669 C CA . ALA B 1 392 ? -8.24384 3.46662 -13.90118 1.000 30.64601 377 ALA B CA 1
ATOM 7670 C C . ALA B 1 392 ? -8.25466 2.43747 -15.02399 1.000 29.95969 377 ALA B C 1
ATOM 7671 O O . ALA B 1 392 ? -7.62542 2.64461 -16.06769 1.000 30.61590 377 ALA B O 1
ATOM 7673 N N . LEU B 1 393 ? -8.96764 1.32386 -14.83121 1.000 26.17345 378 LEU B N 1
ATOM 7674 C CA . LEU B 1 393 ? -9.06626 0.32213 -15.88643 1.000 27.82863 378 LEU B CA 1
ATOM 7675 C C . LEU B 1 393 ? -9.73362 0.89241 -17.12904 1.000 28.72255 378 LEU B C 1
ATOM 7676 O O . LEU B 1 393 ? -9.30024 0.61679 -18.25401 1.000 29.56262 378 LEU B O 1
ATOM 7681 N N . ARG B 1 394 ? -10.79980 1.67989 -16.95284 1.000 29.62371 379 ARG B N 1
ATOM 7682 C CA . ARG B 1 394 ? -11.45218 2.27821 -18.11929 1.000 29.37437 379 ARG B CA 1
ATOM 7683 C C . ARG B 1 394 ? -10.53086 3.26389 -18.82638 1.000 28.73947 379 ARG B C 1
ATOM 7684 O O . ARG B 1 394 ? -10.50137 3.31611 -20.06424 1.000 28.45155 379 ARG B O 1
ATOM 7692 N N . LEU B 1 395 ? -9.79580 4.07285 -18.05993 1.000 31.01416 380 LEU B N 1
ATOM 7693 C CA . LEU B 1 395 ? -8.83276 5.00036 -18.65472 1.000 30.22448 380 LEU B CA 1
ATOM 7694 C C . LEU B 1 395 ? -7.80742 4.25266 -19.49242 1.000 30.77372 380 LEU B C 1
ATOM 7695 O O . LEU B 1 395 ? -7.48814 4.65685 -20.61395 1.000 30.47439 380 LEU B O 1
ATOM 7700 N N . LEU B 1 396 ? -7.28003 3.14788 -18.95543 1.000 28.33393 381 LEU B N 1
ATOM 7701 C CA . LEU B 1 396 ? -6.22522 2.42687 -19.65631 1.000 26.75321 381 LEU B CA 1
ATOM 7702 C C . LEU B 1 396 ? -6.78250 1.62972 -20.83125 1.000 29.45740 381 LEU B C 1
ATOM 7703 O O . LEU B 1 396 ? -6.15190 1.56038 -21.89347 1.000 29.20846 381 LEU B O 1
ATOM 7708 N N . LYS B 1 397 ? -7.96405 1.02290 -20.66917 1.000 29.56412 382 LYS B N 1
ATOM 7709 C CA . LYS B 1 397 ? -8.59180 0.34690 -21.80419 1.000 29.45407 382 LYS B CA 1
ATOM 7710 C C . LYS B 1 397 ? -8.83903 1.32349 -22.94709 1.000 29.97936 382 LYS B C 1
ATOM 7711 O O . LYS B 1 397 ? -8.65064 0.98511 -24.12394 1.000 32.00272 382 LYS B O 1
ATOM 7717 N N . ARG B 1 398 ? -9.25780 2.54585 -22.61007 1.000 30.79614 383 ARG B N 1
ATOM 7718 C CA . ARG B 1 398 ? -9.45610 3.58188 -23.61874 1.000 31.45143 383 ARG B CA 1
ATOM 7719 C C . ARG B 1 398 ? -8.15246 3.92175 -24.32646 1.000 27.01312 383 ARG B C 1
ATOM 7720 O O . ARG B 1 398 ? -8.13349 4.13144 -25.54520 1.000 29.77868 383 ARG B O 1
ATOM 7728 N N . ALA B 1 399 ? -7.04867 3.99016 -23.57821 1.000 28.86204 384 ALA B N 1
ATOM 7729 C CA . ALA B 1 399 ? -5.77772 4.37691 -24.18423 1.000 28.85757 384 ALA B CA 1
ATOM 7730 C C . ALA B 1 399 ? -5.31813 3.36676 -25.23050 1.000 29.69295 384 ALA B C 1
ATOM 7731 O O . ALA B 1 399 ? -4.61975 3.73399 -26.18049 1.000 34.12469 384 ALA B O 1
ATOM 7733 N N . GLY B 1 400 ? -5.68522 2.09354 -25.07782 1.000 32.25023 385 GLY B N 1
ATOM 7734 C CA . GLY B 1 400 ? -5.37946 1.11751 -26.11129 1.000 31.59770 385 GLY B CA 1
ATOM 7735 C C . GLY B 1 400 ? -4.44909 0.01008 -25.66403 1.000 29.86237 385 GLY B C 1
ATOM 7736 O O . GLY B 1 400 ? -3.56988 0.22908 -24.82250 1.000 28.72214 385 GLY B O 1
ATOM 7737 N N . ASP B 1 401 ? -4.62802 -1.19031 -26.21961 1.000 28.96665 386 ASP B N 1
ATOM 7738 C CA . ASP B 1 401 ? -3.87561 -2.33867 -25.72576 1.000 31.57088 386 ASP B CA 1
ATOM 7739 C C . ASP B 1 401 ? -2.40486 -2.29135 -26.10808 1.000 27.27554 386 ASP B C 1
ATOM 7740 O O . ASP B 1 401 ? -1.62324 -3.08599 -25.57262 1.000 29.08927 386 ASP B O 1
ATOM 7745 N N . HIS B 1 402 ? -2.01050 -1.40597 -27.02316 1.000 28.07521 387 HIS B N 1
ATOM 7746 C CA . HIS B 1 402 ? -0.59793 -1.36574 -27.38745 1.000 29.83966 387 HIS B CA 1
ATOM 7747 C C . HIS B 1 402 ? 0.27063 -0.85288 -26.25081 1.000 31.96956 387 HIS B C 1
ATOM 7748 O O . HIS B 1 402 ? 1.48651 -1.04394 -26.29310 1.000 29.65712 387 HIS B O 1
ATOM 7755 N N . HIS B 1 403 ? -0.32365 -0.24493 -25.22320 1.000 27.33072 388 HIS B N 1
ATOM 7756 C CA . HIS B 1 403 ? 0.43032 0.13498 -24.04296 1.000 26.91816 388 HIS B CA 1
ATOM 7757 C C . HIS B 1 403 ? 0.70612 -1.04309 -23.11997 1.000 31.44221 388 HIS B C 1
ATOM 7758 O O . HIS B 1 403 ? 1.49835 -0.89776 -22.18114 1.000 27.71632 388 HIS B O 1
ATOM 7765 N N . ILE B 1 404 ? 0.08855 -2.19768 -23.36427 1.000 29.51684 389 ILE B N 1
ATOM 7766 C CA . ILE B 1 404 ? 0.20877 -3.36014 -22.48841 1.000 29.05441 389 ILE B CA 1
ATOM 7767 C C . ILE B 1 404 ? 0.88624 -4.46992 -23.26851 1.000 28.28379 389 ILE B C 1
ATOM 7768 O O . ILE B 1 404 ? 0.32142 -5.00555 -24.23195 1.000 28.50049 389 ILE B O 1
ATOM 7773 N N . ASN B 1 405 ? 2.08299 -4.83712 -22.83235 1.000 28.91062 390 ASN B N 1
ATOM 7774 C CA . ASN B 1 405 ? 2.88375 -5.84576 -23.50255 1.000 30.60459 390 ASN B CA 1
ATOM 7775 C C . ASN B 1 405 ? 3.98290 -6.28442 -22.54805 1.000 31.30552 390 ASN B C 1
ATOM 7776 O O . ASN B 1 405 ? 5.16899 -6.04706 -22.80140 1.000 29.78042 390 ASN B O 1
ATOM 7781 N N . HIS B 1 406 ? 3.57997 -6.90560 -21.44161 1.000 27.42562 391 HIS B N 1
ATOM 7782 C CA . HIS B 1 406 ? 4.43909 -7.17902 -20.29834 1.000 27.64156 391 HIS B CA 1
ATOM 7783 C C . HIS B 1 406 ? 4.18780 -8.61490 -19.86091 1.000 30.16488 391 HIS B C 1
ATOM 7784 O O . HIS B 1 406 ? 3.02899 -9.02675 -19.74371 1.000 30.32942 391 HIS B O 1
ATOM 7791 N N . GLU B 1 407 ? 5.25552 -9.37796 -19.61439 1.000 25.17342 392 GLU B N 1
ATOM 7792 C CA . GLU B 1 407 ? 5.07106 -10.78656 -19.25901 1.000 27.71714 392 GLU B CA 1
ATOM 7793 C C . GLU B 1 407 ? 4.24360 -10.93295 -17.98326 1.000 27.53477 392 GLU B C 1
ATOM 7794 O O . GLU B 1 407 ? 3.23307 -11.65052 -17.96577 1.000 27.32626 392 GLU B O 1
ATOM 7800 N N . MET B 1 408 ? 4.65483 -10.25254 -16.90760 1.000 25.26902 393 MET B N 1
ATOM 7801 C CA . MET B 1 408 ? 3.94045 -10.26913 -15.62697 1.000 24.17437 393 MET B CA 1
ATOM 7802 C C . MET B 1 408 ? 3.58427 -11.69679 -15.20817 1.000 26.10879 393 MET B C 1
ATOM 7803 O O . MET B 1 408 ? 2.44461 -12.00187 -14.84678 1.000 23.19645 393 MET B O 1
ATOM 7808 N N . LYS B 1 409 ? 4.58137 -12.58528 -15.25329 1.000 24.86562 394 LYS B N 1
ATOM 7809 C CA . LYS B 1 409 ? 4.27655 -14.00582 -15.10505 1.000 26.30125 394 LYS B CA 1
ATOM 7810 C C . LYS B 1 409 ? 3.77518 -14.35900 -13.70851 1.000 25.77310 394 LYS B C 1
ATOM 7811 O O . LYS B 1 409 ? 3.07752 -15.36576 -13.56104 1.000 27.44313 394 LYS B O 1
ATOM 7817 N N . ASP B 1 410 ? 4.08082 -13.54795 -12.69660 1.000 20.51919 395 ASP B N 1
ATOM 7818 C CA . ASP B 1 410 ? 3.66922 -13.84174 -11.32360 1.000 21.45941 395 ASP B CA 1
ATOM 7819 C C . ASP B 1 410 ? 2.29438 -13.29903 -10.96913 1.000 24.69387 395 ASP B C 1
ATOM 7820 O O . ASP B 1 410 ? 1.79108 -13.58781 -9.87292 1.000 20.24481 395 ASP B O 1
ATOM 7825 N N . LEU B 1 411 ? 1.67752 -12.51810 -11.84944 1.000 23.41120 396 LEU B N 1
ATOM 7826 C CA . LEU B 1 411 ? 0.43130 -11.83451 -11.51125 1.000 22.94437 396 LEU B CA 1
ATOM 7827 C C . LEU B 1 411 ? -0.71130 -12.84507 -11.56007 1.000 24.42004 396 LEU B C 1
ATOM 7828 O O . LEU B 1 411 ? -1.08595 -13.31457 -12.64006 1.000 23.35814 396 LEU B O 1
ATOM 7833 N N . ARG B 1 412 ? -1.26980 -13.19165 -10.39708 1.000 20.90269 397 ARG B N 1
ATOM 7834 C CA . ARG B 1 412 ? -2.31126 -14.21066 -10.34777 1.000 20.84202 397 ARG B CA 1
ATOM 7835 C C . ARG B 1 412 ? -3.63656 -13.73594 -9.76134 1.000 21.37909 397 ARG B C 1
ATOM 7836 O O . ARG B 1 412 ? -4.64769 -14.42378 -9.94567 1.000 23.11051 397 ARG B O 1
ATOM 7844 N N . ILE B 1 413 ? -3.66686 -12.59591 -9.07245 1.000 19.88626 398 ILE B N 1
ATOM 7845 C CA . ILE B 1 413 ? -4.89248 -12.04104 -8.50991 1.000 19.23314 398 ILE B CA 1
ATOM 7846 C C . ILE B 1 413 ? -5.04324 -10.62110 -9.03974 1.000 21.87692 398 ILE B C 1
ATOM 7847 O O . ILE B 1 413 ? -4.10479 -9.81943 -8.95160 1.000 21.55830 398 ILE B O 1
ATOM 7852 N N . LEU B 1 414 ? -6.22217 -10.30814 -9.56730 1.000 21.76273 399 LEU B N 1
ATOM 7853 C CA . LEU B 1 414 ? -6.54199 -8.97141 -10.06823 1.000 20.68920 399 LEU B CA 1
ATOM 7854 C C . LEU B 1 414 ? -7.77318 -8.49719 -9.30728 1.000 21.80074 399 LEU B C 1
ATOM 7855 O O . LEU B 1 414 ? -8.89145 -8.92534 -9.60895 1.000 24.45910 399 LEU B O 1
ATOM 7860 N N . GLY B 1 415 ? -7.57331 -7.60682 -8.32880 1.000 20.80263 400 GLY B N 1
ATOM 7861 C CA . GLY B 1 415 ? -8.68130 -7.07296 -7.56029 1.000 19.94804 400 GLY B CA 1
ATOM 7862 C C . GLY B 1 415 ? -9.22976 -5.78313 -8.15367 1.000 22.23642 400 GLY B C 1
ATOM 7863 O O . GLY B 1 415 ? -8.52934 -5.03391 -8.82582 1.000 21.31461 400 GLY B O 1
ATOM 7864 N N . SER B 1 416 ? -10.50401 -5.52254 -7.88162 1.000 20.25001 401 SER B N 1
ATOM 7865 C CA . SER B 1 416 ? -11.15560 -4.29713 -8.32463 1.000 21.65572 401 SER B CA 1
ATOM 7866 C C . SER B 1 416 ? -12.03943 -3.78795 -7.19439 1.000 21.21822 401 SER B C 1
ATOM 7867 O O . SER B 1 416 ? -12.65429 -4.59391 -6.49436 1.000 21.33233 401 SER B O 1
ATOM 7870 N N . VAL B 1 417 ? -12.12011 -2.46085 -7.01763 1.000 21.88173 402 VAL B N 1
ATOM 7871 C CA . VAL B 1 417 ? -12.85473 -1.89584 -5.88731 1.000 22.57489 402 VAL B CA 1
ATOM 7872 C C . VAL B 1 417 ? -13.45311 -0.54752 -6.27197 1.000 23.37741 402 VAL B C 1
ATOM 7873 O O . VAL B 1 417 ? -12.85856 0.22576 -7.02321 1.000 25.61062 402 VAL B O 1
ATOM 7877 N N . GLY B 1 418 ? -14.63990 -0.24885 -5.73589 1.000 25.86741 403 GLY B N 1
ATOM 7878 C CA . GLY B 1 418 ? -15.21049 1.09156 -5.77246 1.000 27.86178 403 GLY B CA 1
ATOM 7879 C C . GLY B 1 418 ? -16.51377 1.18688 -6.54198 1.000 27.29119 403 GLY B C 1
ATOM 7880 O O . GLY B 1 418 ? -17.35701 2.02736 -6.21520 1.000 32.04526 403 GLY B O 1
ATOM 7881 N N . GLU B 1 419 ? -16.67696 0.36687 -7.57242 1.000 25.75184 404 GLU B N 1
ATOM 7882 C CA . GLU B 1 419 ? -17.89735 0.25084 -8.36157 1.000 28.15619 404 GLU B CA 1
ATOM 7883 C C . GLU B 1 419 ? -17.86256 -1.10612 -9.04831 1.000 30.88515 404 GLU B C 1
ATOM 7884 O O . GLU B 1 419 ? -16.79520 -1.71176 -9.14499 1.000 30.85054 404 GLU B O 1
ATOM 7890 N N . PRO B 1 420 ? -19.00452 -1.62570 -9.51626 1.000 31.92300 405 PRO B N 1
ATOM 7891 C CA . PRO B 1 420 ? -18.96323 -2.94181 -10.16476 1.000 36.99592 405 PRO B CA 1
ATOM 7892 C C . PRO B 1 420 ? -18.07716 -2.84722 -11.39043 1.000 35.99585 405 PRO B C 1
ATOM 7893 O O . PRO B 1 420 ? -18.04318 -1.82168 -12.07018 1.000 32.03018 405 PRO B O 1
ATOM 7897 N N . ILE B 1 421 ? -17.30023 -3.88792 -11.63976 1.000 35.09655 406 ILE B N 1
ATOM 7898 C CA . ILE B 1 421 ? -16.46624 -3.87795 -12.82908 1.000 36.38117 406 ILE B CA 1
ATOM 7899 C C . ILE B 1 421 ? -17.32488 -4.43240 -13.96400 1.000 42.39644 406 ILE B C 1
ATOM 7900 O O . ILE B 1 421 ? -17.65119 -5.62177 -13.99348 1.000 44.29949 406 ILE B O 1
ATOM 7905 N N . ALA B 1 422 ? -17.75249 -3.53665 -14.85700 1.000 45.33252 407 ALA B N 1
ATOM 7906 C CA . ALA B 1 422 ? -18.71734 -3.85666 -15.90097 1.000 47.48721 407 ALA B CA 1
ATOM 7907 C C . ALA B 1 422 ? -18.16940 -4.91191 -16.85863 1.000 39.19269 407 ALA B C 1
ATOM 7908 O O . ALA B 1 422 ? -16.95854 -5.09610 -16.99695 1.000 37.18228 407 ALA B O 1
ATOM 7910 N N . ALA B 1 423 ? -19.09990 -5.57358 -17.55562 1.000 36.71180 408 ALA B N 1
ATOM 7911 C CA . ALA B 1 423 ? -18.78789 -6.74804 -18.36599 1.000 38.25984 408 ALA B CA 1
ATOM 7912 C C . ALA B 1 423 ? -17.61896 -6.50570 -19.31782 1.000 36.63183 408 ALA B C 1
ATOM 7913 O O . ALA B 1 423 ? -16.67464 -7.29872 -19.36033 1.000 35.18213 408 ALA B O 1
ATOM 7915 N N . GLU B 1 424 ? -17.66504 -5.41418 -20.09057 1.000 31.01350 409 GLU B N 1
ATOM 7916 C CA . GLU B 1 424 ? -16.60162 -5.14880 -21.06166 1.000 35.67810 409 GLU B CA 1
ATOM 7917 C C . GLU B 1 424 ? -15.27436 -4.84604 -20.37188 1.000 31.17769 409 GLU B C 1
ATOM 7918 O O . GLU B 1 424 ? -14.20967 -5.25035 -20.85740 1.000 31.98952 409 GLU B O 1
ATOM 7920 N N . VAL B 1 425 ? -15.31414 -4.12681 -19.24796 1.000 31.63670 410 VAL B N 1
ATOM 7921 C CA . VAL B 1 425 ? -14.08976 -3.87462 -18.49313 1.000 27.94894 410 VAL B CA 1
ATOM 7922 C C . VAL B 1 425 ? -13.60307 -5.15974 -17.83701 1.000 34.03359 410 VAL B C 1
ATOM 7923 O O . VAL B 1 425 ? -12.40015 -5.45292 -17.82876 1.000 27.74817 410 VAL B O 1
ATOM 7927 N N . TRP B 1 426 ? -14.53034 -5.94377 -17.27310 1.000 31.44173 411 TRP B N 1
ATOM 7928 C CA . TRP B 1 426 ? -14.16979 -7.22726 -16.67714 1.000 31.64708 411 TRP B CA 1
ATOM 7929 C C . TRP B 1 426 ? -13.46397 -8.12223 -17.68987 1.000 27.93706 411 TRP B C 1
ATOM 7930 O O . TRP B 1 426 ? -12.40246 -8.68350 -17.40317 1.000 29.40341 411 TRP B O 1
ATOM 7941 N N . LYS B 1 427 ? -14.03819 -8.25300 -18.88978 1.000 28.96217 412 LYS B N 1
ATOM 7942 C CA . LYS B 1 427 ? -13.45672 -9.12149 -19.91281 1.000 31.86657 412 LYS B CA 1
ATOM 7943 C C . LYS B 1 427 ? -12.05927 -8.65358 -20.31262 1.000 33.22961 412 LYS B C 1
ATOM 7944 O O . LYS B 1 427 ? -11.14817 -9.46931 -20.49217 1.000 28.63967 412 LYS B O 1
ATOM 7950 N N . TRP B 1 428 ? -11.87266 -7.33981 -20.44876 1.000 32.30772 413 TRP B N 1
ATOM 7951 C CA . TRP B 1 428 ? -10.55633 -6.79045 -20.76175 1.000 32.35002 413 TRP B CA 1
ATOM 7952 C C . TRP B 1 428 ? -9.56239 -7.05451 -19.63031 1.000 29.67810 413 TRP B C 1
ATOM 7953 O O . TRP B 1 428 ? -8.42305 -7.46764 -19.87185 1.000 28.26788 413 TRP B O 1
ATOM 7964 N N . TYR B 1 429 ? -9.98138 -6.82043 -18.38263 1.000 25.85379 414 TYR B N 1
ATOM 7965 C CA . TYR B 1 429 ? -9.12711 -7.10889 -17.23367 1.000 25.08976 414 TYR B CA 1
ATOM 7966 C C . TYR B 1 429 ? -8.72167 -8.58471 -17.20543 1.000 28.71604 414 TYR B C 1
ATOM 7967 O O . TYR B 1 429 ? -7.55616 -8.91667 -16.95741 1.000 25.29509 414 TYR B O 1
ATOM 7976 N N . HIS B 1 430 ? -9.67210 -9.48353 -17.47591 1.000 25.56834 415 HIS B N 1
ATOM 7977 C CA . HIS B 1 430 ? -9.40140 -10.91968 -17.41273 1.000 28.83957 415 HIS B CA 1
ATOM 7978 C C . HIS B 1 430 ? -8.50772 -11.37135 -18.55499 1.000 29.10295 415 HIS B C 1
ATOM 7979 O O . HIS B 1 430 ? -7.54519 -12.12262 -18.34857 1.000 27.92799 415 HIS B O 1
ATOM 7986 N N . GLU B 1 431 ? -8.84361 -10.96525 -19.77374 1.000 28.33372 416 GLU B N 1
ATOM 7987 C CA . GLU B 1 431 ? -8.19384 -11.51905 -20.95423 1.000 27.28092 416 GLU B CA 1
ATOM 7988 C C . GLU B 1 431 ? -6.93615 -10.75764 -21.33723 1.000 31.29920 416 GLU B C 1
ATOM 7989 O O . GLU B 1 431 ? -5.91846 -11.37703 -21.65778 1.000 32.86709 416 GLU B O 1
ATOM 7995 N N . VAL B 1 432 ? -6.98418 -9.42694 -21.32558 1.000 27.88596 417 VAL B N 1
ATOM 7996 C CA . VAL B 1 432 ? -5.83671 -8.65062 -21.78340 1.000 28.15969 417 VAL B CA 1
ATOM 7997 C C . VAL B 1 432 ? -4.81970 -8.48387 -20.66400 1.000 24.60442 417 VAL B C 1
ATOM 7998 O O . VAL B 1 432 ? -3.63817 -8.80145 -20.83696 1.000 29.25043 417 VAL B O 1
ATOM 8002 N N . VAL B 1 433 ? -5.25727 -7.98981 -19.50177 1.000 24.82713 418 VAL B N 1
ATOM 8003 C CA . VAL B 1 433 ? -4.31933 -7.76103 -18.40488 1.000 21.78683 418 VAL B CA 1
ATOM 8004 C C . VAL B 1 433 ? -3.86920 -9.08488 -17.80086 1.000 28.65245 418 VAL B C 1
ATOM 8005 O O . VAL B 1 433 ? -2.67026 -9.32895 -17.60996 1.000 28.61323 418 VAL B O 1
ATOM 8009 N N . GLY B 1 434 ? -4.82158 -9.95410 -17.47598 1.000 27.94843 419 GLY B N 1
ATOM 8010 C CA . GLY B 1 434 ? -4.49623 -11.17617 -16.76974 1.000 26.78178 419 GLY B CA 1
ATOM 8011 C C . GLY B 1 434 ? -4.12498 -12.35032 -17.63353 1.000 25.51789 419 GLY B C 1
ATOM 8012 O O . GLY B 1 434 ? -3.73687 -13.39180 -17.09744 1.000 29.99592 419 GLY B O 1
ATOM 8013 N N . LYS B 1 435 ? -4.25387 -12.21574 -18.95682 1.000 25.35733 420 LYS B N 1
ATOM 8014 C CA . LYS B 1 435 ? -3.92182 -13.27857 -19.90823 1.000 28.85632 420 LYS B CA 1
ATOM 8015 C C . LYS B 1 435 ? -4.71847 -14.55392 -19.64381 1.000 29.37289 420 LYS B C 1
ATOM 8016 O O . LYS B 1 435 ? -4.26342 -15.65621 -19.96666 1.000 29.69075 420 LYS B O 1
ATOM 8022 N N . ARG B 1 436 ? -5.90693 -14.41717 -19.05001 1.000 27.29230 421 ARG B N 1
ATOM 8023 C CA . ARG B 1 436 ? -6.73515 -15.54825 -18.63247 1.000 30.99787 421 ARG B CA 1
ATOM 8024 C C . ARG B 1 436 ? -6.02312 -16.43857 -17.62454 1.000 28.27050 421 ARG B C 1
ATOM 8025 O O . ARG B 1 436 ? -6.41961 -17.58997 -17.42123 1.000 35.57776 421 ARG B O 1
ATOM 8033 N N . GLN B 1 437 ? -4.97317 -15.93019 -16.98395 1.000 27.32379 422 GLN B N 1
ATOM 8034 C CA . GLN B 1 437 ? -4.23878 -16.69439 -15.98836 1.000 30.66595 422 GLN B CA 1
ATOM 8035 C C . GLN B 1 437 ? -4.49298 -16.22746 -14.56363 1.000 27.91118 422 GLN B C 1
ATOM 8036 O O . GLN B 1 437 ? -4.03316 -16.88890 -13.62504 1.000 31.24886 422 GLN B O 1
ATOM 8042 N N . ALA B 1 438 ? -5.18785 -15.11067 -14.37486 1.000 23.77690 423 ALA B N 1
ATOM 8043 C CA . ALA B 1 438 ? -5.41685 -14.53459 -13.05629 1.000 23.21995 423 ALA B CA 1
ATOM 8044 C C . ALA B 1 438 ? -6.90050 -14.56924 -12.70049 1.000 24.12653 423 ALA B C 1
ATOM 8045 O O . ALA B 1 438 ? -7.77638 -14.64352 -13.56660 1.000 25.60188 423 ALA B O 1
ATOM 8047 N N . HIS B 1 439 ? -7.17344 -14.51487 -11.40239 1.000 21.42398 424 HIS B N 1
ATOM 8048 C CA . HIS B 1 439 ? -8.53448 -14.52355 -10.87874 1.000 20.85857 424 HIS B CA 1
ATOM 8049 C C . HIS B 1 439 ? -8.92920 -13.08548 -10.57631 1.000 23.76056 424 HIS B C 1
ATOM 8050 O O . HIS B 1 439 ? -8.23521 -12.40327 -9.81720 1.000 22.28659 424 HIS B O 1
ATOM 8057 N N . ILE B 1 440 ? -10.02282 -12.61879 -11.17144 1.000 22.98979 425 ILE B N 1
ATOM 8058 C CA A ILE B 1 440 ? -10.52079 -11.26363 -10.94114 0.588 22.60154 425 ILE B CA 1
ATOM 8059 C CA B ILE B 1 440 ? -10.49742 -11.26213 -10.92703 0.412 22.63536 425 ILE B CA 1
ATOM 8060 C C . ILE B 1 440 ? -11.43039 -11.28094 -9.72338 1.000 23.99154 425 ILE B C 1
ATOM 8061 O O . ILE B 1 440 ? -12.41512 -12.02782 -9.69465 1.000 25.11939 425 ILE B O 1
ATOM 8070 N N . VAL B 1 441 ? -11.12008 -10.44292 -8.73421 1.000 22.08361 426 VAL B N 1
ATOM 8071 C CA . VAL B 1 441 ? -11.84928 -10.37521 -7.47687 1.000 21.87218 426 VAL B CA 1
ATOM 8072 C C . VAL B 1 441 ? -12.44200 -8.97175 -7.33852 1.000 22.41158 426 VAL B C 1
ATOM 8073 O O . VAL B 1 441 ? -11.71800 -8.00808 -7.07499 1.000 23.67327 426 VAL B O 1
ATOM 8077 N N . ASP B 1 442 ? -13.75662 -8.86319 -7.50549 1.000 21.57298 427 ASP B N 1
ATOM 8078 C CA . ASP B 1 442 ? -14.48395 -7.60484 -7.34803 1.000 21.72209 427 ASP B CA 1
ATOM 8079 C C . ASP B 1 442 ? -14.92126 -7.48606 -5.88837 1.000 20.50464 427 ASP B C 1
ATOM 8080 O O . ASP B 1 442 ? -15.89340 -8.11860 -5.47110 1.000 18.68936 427 ASP B O 1
ATOM 8085 N N . THR B 1 443 ? -14.21547 -6.65561 -5.11493 1.000 20.50379 428 THR B N 1
ATOM 8086 C CA . THR B 1 443 ? -14.42791 -6.53728 -3.67223 1.000 20.06619 428 THR B CA 1
ATOM 8087 C C . THR B 1 443 ? -15.37540 -5.38171 -3.36641 1.000 20.37633 428 THR B C 1
ATOM 8088 O O . THR B 1 443 ? -15.03352 -4.21820 -3.60660 1.000 23.20849 428 THR B O 1
ATOM 8092 N N . TYR B 1 444 ? -16.53023 -5.68282 -2.77462 1.000 18.11893 429 TYR B N 1
ATOM 8093 C CA . TYR B 1 444 ? -17.42133 -4.63511 -2.27336 1.000 18.82335 429 TYR B CA 1
ATOM 8094 C C . TYR B 1 444 ? -17.16726 -4.40784 -0.78864 1.000 19.00911 429 TYR B C 1
ATOM 8095 O O . TYR B 1 444 ? -17.13836 -5.36406 -0.00447 1.000 17.37742 429 TYR B O 1
ATOM 8104 N N . TRP B 1 445 ? -17.02609 -3.14562 -0.39735 1.000 18.65916 430 TRP B N 1
ATOM 8105 C CA . TRP B 1 445 ? -16.91240 -2.76749 1.01423 1.000 19.44999 430 TRP B CA 1
ATOM 8106 C C . TRP B 1 445 ? -16.96792 -1.24265 1.08411 1.000 16.65245 430 TRP B C 1
ATOM 8107 O O . TRP B 1 445 ? -17.25658 -0.57135 0.08817 1.000 17.32748 430 TRP B O 1
ATOM 8118 N N . GLN B 1 446 ? -16.71715 -0.69037 2.26644 1.000 17.42989 431 GLN B N 1
ATOM 8119 C CA . GLN B 1 446 ? -16.78819 0.75443 2.45460 1.000 17.57645 431 GLN B CA 1
ATOM 8120 C C . GLN B 1 446 ? -15.89787 1.13279 3.61783 1.000 16.55115 431 GLN B C 1
ATOM 8121 O O . GLN B 1 446 ? -15.46503 0.27764 4.39178 1.000 18.11005 431 GLN B O 1
ATOM 8127 N N . THR B 1 447 ? -15.62389 2.43671 3.73158 1.000 18.69795 432 THR B N 1
ATOM 8128 C CA . THR B 1 447 ? -14.82294 2.93889 4.84750 1.000 15.14088 432 THR B CA 1
ATOM 8129 C C . THR B 1 447 ? -15.29954 2.36068 6.16755 1.000 16.55185 432 THR B C 1
ATOM 8130 O O . THR B 1 447 ? -14.49051 1.91569 6.98913 1.000 18.04686 432 THR B O 1
ATOM 8134 N N . GLU B 1 448 ? -16.61709 2.33112 6.36713 1.000 16.73415 433 GLU B N 1
ATOM 8135 C CA . GLU B 1 448 ? -17.19235 1.90680 7.64244 1.000 17.09313 433 GLU B CA 1
ATOM 8136 C C . GLU B 1 448 ? -17.04491 0.41318 7.89983 1.000 19.51088 433 GLU B C 1
ATOM 8137 O O . GLU B 1 448 ? -17.20230 -0.01390 9.05306 1.000 17.73814 433 GLU B O 1
ATOM 8143 N N . THR B 1 449 ? -16.78156 -0.40246 6.86979 1.000 17.27114 434 THR B N 1
ATOM 8144 C CA . THR B 1 449 ? -16.68537 -1.83570 7.13518 1.000 14.40752 434 THR B CA 1
ATOM 8145 C C . THR B 1 449 ? -15.26346 -2.28889 7.42083 1.000 17.06755 434 THR B C 1
ATOM 8146 O O . THR B 1 449 ? -15.08039 -3.44080 7.80722 1.000 17.02596 434 THR B O 1
ATOM 8150 N N . GLY B 1 450 ? -14.26333 -1.42509 7.22091 1.000 15.92877 435 GLY B N 1
ATOM 8151 C CA . GLY B 1 450 ? -12.89152 -1.76418 7.56872 1.000 16.15126 435 GLY B CA 1
ATOM 8152 C C . GLY B 1 450 ? -12.15366 -2.60411 6.54339 1.000 18.76780 435 GLY B C 1
ATOM 8153 O O . GLY B 1 450 ? -10.97392 -2.33698 6.24758 1.000 15.61365 435 GLY B O 1
ATOM 8154 N N . SER B 1 451 ? -12.83647 -3.61137 6.00172 1.000 16.68556 436 SER B N 1
ATOM 8155 C CA . SER B 1 451 ? -12.25001 -4.59254 5.09275 1.000 14.39579 436 SER B CA 1
ATOM 8156 C C . SER B 1 451 ? -13.37138 -5.14709 4.21465 1.000 18.18081 436 SER B C 1
ATOM 8157 O O . SER B 1 451 ? -14.55141 -4.84149 4.42536 1.000 16.94757 436 SER B O 1
ATOM 8160 N N . HIS B 1 452 ? -13.00081 -5.98016 3.23134 1.000 17.18809 437 HIS B N 1
ATOM 8161 C CA . HIS B 1 452 ? -13.97534 -6.54429 2.29192 1.000 17.22578 437 HIS B CA 1
ATOM 8162 C C . HIS B 1 452 ? -15.14479 -7.21222 3.01306 1.000 14.93592 437 HIS B C 1
ATOM 8163 O O . HIS B 1 452 ? -14.95649 -7.88117 4.02873 1.000 16.99429 437 HIS B O 1
ATOM 8170 N N . VAL B 1 453 ? -16.35445 -7.06602 2.46482 1.000 15.21098 438 VAL B N 1
ATOM 8171 C CA . VAL B 1 453 ? -17.50425 -7.71796 3.09724 1.000 16.53082 438 VAL B CA 1
ATOM 8172 C C . VAL B 1 453 ? -18.28118 -8.59438 2.11878 1.000 17.36449 438 VAL B C 1
ATOM 8173 O O . VAL B 1 453 ? -18.83849 -9.61852 2.52108 1.000 18.57607 438 VAL B O 1
ATOM 8177 N N . ILE B 1 454 ? -18.34148 -8.21425 0.84393 1.000 15.98729 439 ILE B N 1
ATOM 8178 C CA . ILE B 1 454 ? -18.92876 -9.07892 -0.18428 1.000 18.55267 439 ILE B CA 1
ATOM 8179 C C . ILE B 1 454 ? -17.93853 -9.14343 -1.33365 1.000 18.91922 439 ILE B C 1
ATOM 8180 O O . ILE B 1 454 ? -17.61276 -8.11261 -1.93196 1.000 21.00761 439 ILE B O 1
ATOM 8185 N N . THR B 1 455 ? -17.44148 -10.34233 -1.62283 1.000 18.36438 440 THR B N 1
ATOM 8186 C CA . THR B 1 455 ? -16.29815 -10.48817 -2.51649 1.000 17.12304 440 THR B CA 1
ATOM 8187 C C . THR B 1 455 ? -16.07053 -11.95534 -2.84726 1.000 20.14607 440 THR B C 1
ATOM 8188 O O . THR B 1 455 ? -16.33852 -12.82164 -2.00485 1.000 21.10559 440 THR B O 1
ATOM 8192 N N . PRO B 1 456 ? -15.56730 -12.27336 -4.03949 1.000 22.56037 441 PRO B N 1
ATOM 8193 C CA . PRO B 1 456 ? -15.01725 -13.61559 -4.26886 1.000 22.05479 441 PRO B CA 1
ATOM 8194 C C . PRO B 1 456 ? -13.76015 -13.81490 -3.43860 1.000 20.91423 441 PRO B C 1
ATOM 8195 O O . PRO B 1 456 ? -13.06787 -12.85815 -3.08822 1.000 21.34509 441 PRO B O 1
ATOM 8199 N N . LEU B 1 457 ? -13.45852 -15.07730 -3.13071 1.000 21.63779 442 LEU B N 1
ATOM 8200 C CA . LEU B 1 457 ? -12.17434 -15.41383 -2.52627 1.000 18.88172 442 LEU B CA 1
ATOM 8201 C C . LEU B 1 457 ? -11.21138 -15.83116 -3.62633 1.000 21.63534 442 LEU B C 1
ATOM 8202 O O . LEU B 1 457 ? -11.51900 -16.72729 -4.42023 1.000 20.85564 442 LEU B O 1
ATOM 8207 N N . GLY B 1 458 ? -10.05454 -15.17787 -3.66384 1.000 22.17229 443 GLY B N 1
ATOM 8208 C CA . GLY B 1 458 ? -9.05928 -15.41508 -4.68776 1.000 21.91665 443 GLY B CA 1
ATOM 8209 C C . GLY B 1 458 ? -8.65516 -16.86712 -4.81139 1.000 21.42107 443 GLY B C 1
ATOM 8210 O O . GLY B 1 458 ? -8.26176 -17.49930 -3.82792 1.000 21.40427 443 GLY B O 1
ATOM 8211 N N . GLY B 1 459 ? -8.76028 -17.40928 -6.01806 1.000 22.70424 444 GLY B N 1
ATOM 8212 C CA . GLY B 1 459 ? -8.41942 -18.79525 -6.24400 1.000 22.87489 444 GLY B CA 1
ATOM 8213 C C . GLY B 1 459 ? -9.48357 -19.78728 -5.83521 1.000 25.72166 444 GLY B C 1
ATOM 8214 O O . GLY B 1 459 ? -9.24576 -21.00022 -5.93657 1.000 26.26769 444 GLY B O 1
ATOM 8215 N N . ILE B 1 460 ? -10.65336 -19.32083 -5.39850 1.000 21.98380 445 ILE B N 1
ATOM 8216 C CA . ILE B 1 460 ? -11.67755 -20.22018 -4.86346 1.000 22.14420 445 ILE B CA 1
ATOM 8217 C C . ILE B 1 460 ? -13.04062 -19.97708 -5.50704 1.000 23.89144 445 ILE B C 1
ATOM 8218 O O . ILE B 1 460 ? -13.63913 -20.88562 -6.09425 1.000 21.71577 445 ILE B O 1
ATOM 8223 N N . THR B 1 461 ? -13.54542 -18.75957 -5.39178 1.000 22.34456 446 THR B N 1
ATOM 8224 C CA . THR B 1 461 ? -14.95629 -18.50434 -5.68312 1.000 23.97080 446 THR B CA 1
ATOM 8225 C C . THR B 1 461 ? -15.19226 -18.34326 -7.18386 1.000 24.14569 446 THR B C 1
ATOM 8226 O O . THR B 1 461 ? -14.53728 -17.51049 -7.82192 1.000 24.53692 446 THR B O 1
ATOM 8230 N N . PRO B 1 462 ? -16.12270 -19.09910 -7.77596 1.000 24.40506 447 PRO B N 1
ATOM 8231 C CA . PRO B 1 462 ? -16.51965 -18.82098 -9.16523 1.000 24.55947 447 PRO B CA 1
ATOM 8232 C C . PRO B 1 462 ? -17.18873 -17.45804 -9.24961 1.000 28.34208 447 PRO B C 1
ATOM 8233 O O . PRO B 1 462 ? -17.91570 -17.05331 -8.34127 1.000 28.76316 447 PRO B O 1
ATOM 8237 N N . THR B 1 463 ? -16.93187 -16.73703 -10.33954 1.000 28.89449 448 THR B N 1
ATOM 8238 C CA . THR B 1 463 ? -17.34689 -15.34425 -10.41166 1.000 28.78863 448 THR B CA 1
ATOM 8239 C C . THR B 1 463 ? -18.28674 -15.10191 -11.58416 1.000 29.39869 448 THR B C 1
ATOM 8240 O O . THR B 1 463 ? -18.37120 -15.89566 -12.52248 1.000 29.56272 448 THR B O 1
ATOM 8244 N N . LYS B 1 464 ? -18.99556 -13.97871 -11.49820 1.000 29.66105 449 LYS B N 1
ATOM 8245 C CA . LYS B 1 464 ? -19.82338 -13.43845 -12.56198 1.000 29.98466 449 LYS B CA 1
ATOM 8246 C C . LYS B 1 464 ? -19.36101 -12.01943 -12.85930 1.000 27.20007 449 LYS B C 1
ATOM 8247 O O . LYS B 1 464 ? -19.11709 -11.25075 -11.91645 1.000 27.62262 449 LYS B O 1
ATOM 8253 N N . PRO B 1 465 ? -19.21851 -11.62689 -14.12358 1.000 31.94446 450 PRO B N 1
ATOM 8254 C CA . PRO B 1 465 ? -18.84276 -10.23239 -14.41898 1.000 29.19624 450 PRO B CA 1
ATOM 8255 C C . PRO B 1 465 ? -19.91171 -9.25728 -13.94530 1.000 30.51281 450 PRO B C 1
ATOM 8256 O O . PRO B 1 465 ? -21.08120 -9.36406 -14.31513 1.000 31.12105 450 PRO B O 1
ATOM 8260 N N . GLY B 1 466 ? -19.49579 -8.29245 -13.12182 1.000 29.68524 451 GLY B N 1
ATOM 8261 C CA . GLY B 1 466 ? -20.38468 -7.27513 -12.59896 1.000 31.12564 451 GLY B CA 1
ATOM 8262 C C . GLY B 1 466 ? -20.96494 -7.57627 -11.23505 1.000 31.95163 451 GLY B C 1
ATOM 8263 O O . GLY B 1 466 ? -21.68755 -6.73293 -10.68579 1.000 28.51688 451 GLY B O 1
ATOM 8264 N N . SER B 1 467 ? -20.67595 -8.74925 -10.67624 1.000 27.59866 452 SER B N 1
ATOM 8265 C CA . SER B 1 467 ? -21.20115 -9.17434 -9.38708 1.000 26.06012 452 SER B CA 1
ATOM 8266 C C . SER B 1 467 ? -20.06923 -9.24352 -8.37380 1.000 23.48584 452 SER B C 1
ATOM 8267 O O . SER B 1 467 ? -18.95620 -9.66479 -8.70366 1.000 25.46546 452 SER B O 1
ATOM 8270 N N . ALA B 1 468 ? -20.35718 -8.82305 -7.13902 1.000 22.62570 453 ALA B N 1
ATOM 8271 C CA . ALA B 1 468 ? -19.41957 -8.97404 -6.03223 1.000 19.90184 453 ALA B CA 1
ATOM 8272 C C . ALA B 1 468 ? -19.40583 -10.39223 -5.46652 1.000 22.57733 453 ALA B C 1
ATOM 8273 O O . ALA B 1 468 ? -18.59910 -10.67193 -4.57324 1.000 21.97927 453 ALA B O 1
ATOM 8275 N N . SER B 1 469 ? -20.29196 -11.26061 -5.97030 1.000 24.62715 454 SER B N 1
ATOM 8276 C CA A SER B 1 469 ? -20.44575 -12.66578 -5.59064 0.603 24.58983 454 SER B CA 1
ATOM 8277 C CA B SER B 1 469 ? -20.39363 -12.66143 -5.56566 0.397 24.57767 454 SER B CA 1
ATOM 8278 C C . SER B 1 469 ? -20.98953 -12.81591 -4.16942 1.000 26.18865 454 SER B C 1
ATOM 8279 O O . SER B 1 469 ? -22.14460 -12.45561 -3.92675 1.000 25.17009 454 SER B O 1
ATOM 8284 N N . LEU B 1 470 ? -20.19975 -13.34665 -3.23816 1.000 23.44078 455 LEU B N 1
ATOM 8285 C CA . LEU B 1 470 ? -20.71048 -13.88545 -1.98660 1.000 21.10465 455 LEU B CA 1
ATOM 8286 C C . LEU B 1 470 ? -20.11087 -13.19875 -0.76302 1.000 21.17714 455 LEU B C 1
ATOM 8287 O O . LEU B 1 470 ? -19.01103 -12.63864 -0.83122 1.000 20.70380 455 LEU B O 1
ATOM 8292 N N . PRO B 1 471 ? -20.79460 -13.24636 0.38206 1.000 21.76543 456 PRO B N 1
ATOM 8293 C CA . PRO B 1 471 ? -20.27027 -12.56262 1.56788 1.000 19.17814 456 PRO B CA 1
ATOM 8294 C C . PRO B 1 471 ? -18.97438 -13.18072 2.05004 1.000 21.30955 456 PRO B C 1
ATOM 8295 O O . PRO B 1 471 ? -18.72974 -14.38528 1.90133 1.000 19.97554 456 PRO B O 1
ATOM 8299 N N . PHE B 1 472 ? -18.12828 -12.32393 2.61995 1.000 19.33492 457 PHE B N 1
ATOM 8300 C CA . PHE B 1 472 ? -16.95665 -12.78966 3.33862 1.000 16.19073 457 PHE B CA 1
ATOM 8301 C C . PHE B 1 472 ? -17.38012 -13.42772 4.66190 1.000 19.75281 457 PHE B C 1
ATOM 8302 O O . PHE B 1 472 ? -18.51818 -13.28065 5.11436 1.000 18.55016 457 PHE B O 1
ATOM 8310 N N . PHE B 1 473 ? -16.45427 -14.16742 5.27417 1.000 19.72438 458 PHE B N 1
ATOM 8311 C CA . PHE B 1 473 ? -16.70256 -14.74270 6.59459 1.000 18.01428 458 PHE B CA 1
ATOM 8312 C C . PHE B 1 473 ? -17.23446 -13.68706 7.55628 1.000 17.46373 458 PHE B C 1
ATOM 8313 O O . PHE B 1 473 ? -16.71033 -12.57360 7.62457 1.000 17.78071 458 PHE B O 1
ATOM 8321 N N . GLY B 1 474 ? -18.27733 -14.04562 8.30275 1.000 18.31609 459 GLY B N 1
ATOM 8322 C CA . GLY B 1 474 ? -18.80007 -13.17260 9.33654 1.000 17.97670 459 GLY B CA 1
ATOM 8323 C C . GLY B 1 474 ? -19.77654 -12.12962 8.85109 1.000 20.72744 459 GLY B C 1
ATOM 8324 O O . GLY B 1 474 ? -20.31705 -11.38283 9.67597 1.000 20.19388 459 GLY B O 1
ATOM 8325 N N . ILE B 1 475 ? -20.01071 -12.04367 7.54517 1.000 19.66312 460 ILE B N 1
ATOM 8326 C CA . ILE B 1 475 ? -20.92204 -11.06486 6.96905 1.000 19.00730 460 ILE B CA 1
ATOM 8327 C C . ILE B 1 475 ? -22.21921 -11.77455 6.61597 1.000 22.32024 460 ILE B C 1
ATOM 8328 O O . ILE B 1 475 ? -22.21710 -12.74581 5.85020 1.000 19.09284 460 ILE B O 1
ATOM 8333 N N . ASP B 1 476 ? -23.33006 -11.29226 7.18181 1.000 23.95043 461 ASP B N 1
ATOM 8334 C CA . ASP B 1 476 ? -24.64483 -11.92453 7.05637 1.000 24.06030 461 ASP B CA 1
ATOM 8335 C C . ASP B 1 476 ? -25.53258 -10.93040 6.32205 1.000 24.72148 461 ASP B C 1
ATOM 8336 O O . ASP B 1 476 ? -26.23729 -10.12939 6.95266 1.000 22.06738 461 ASP B O 1
ATOM 8341 N N . PRO B 1 477 ? -25.50836 -10.92128 4.99412 1.000 23.99723 462 PRO B N 1
ATOM 8342 C CA . PRO B 1 477 ? -26.21769 -9.87605 4.25528 1.000 23.35351 462 PRO B CA 1
ATOM 8343 C C . PRO B 1 477 ? -27.69302 -10.19660 4.09293 1.000 29.62677 462 PRO B C 1
ATOM 8344 O O . PRO B 1 477 ? -28.10725 -11.35599 4.01090 1.000 25.86497 462 PRO B O 1
ATOM 8348 N N . VAL B 1 478 ? -28.49748 -9.13423 4.07974 1.000 25.45953 463 VAL B N 1
ATOM 8349 C CA . VAL B 1 478 ? -29.93579 -9.24723 3.87999 1.000 26.39060 463 VAL B CA 1
ATOM 8350 C C . VAL B 1 478 ? -30.36787 -8.14219 2.93070 1.000 26.40648 463 VAL B C 1
ATOM 8351 O O . VAL B 1 478 ? -29.69864 -7.11863 2.78584 1.000 25.22150 463 VAL B O 1
ATOM 8355 N N . ILE B 1 479 ? -31.50076 -8.37368 2.27486 1.000 26.41950 464 ILE B N 1
ATOM 8356 C CA . ILE B 1 479 ? -32.10972 -7.43082 1.34734 1.000 30.63513 464 ILE B CA 1
ATOM 8357 C C . ILE B 1 479 ? -33.39544 -6.94358 1.99536 1.000 27.30512 464 ILE B C 1
ATOM 8358 O O . ILE B 1 479 ? -34.27902 -7.75348 2.30789 1.000 31.27882 464 ILE B O 1
ATOM 8363 N N . LEU B 1 480 ? -33.50521 -5.63112 2.19464 1.000 29.44219 465 LEU B N 1
ATOM 8364 C CA . LEU B 1 480 ? -34.63673 -5.03425 2.89259 1.000 28.79007 465 LEU B CA 1
ATOM 8365 C C . LEU B 1 480 ? -35.52967 -4.27790 1.92000 1.000 32.12982 465 LEU B C 1
ATOM 8366 O O . LEU B 1 480 ? -35.04784 -3.66053 0.96384 1.000 31.80540 465 LEU B O 1
ATOM 8371 N N . ASP B 1 481 ? -36.83000 -4.33044 2.16895 1.000 33.85765 466 ASP B N 1
ATOM 8372 C CA . ASP B 1 481 ? -37.74199 -3.45350 1.45895 1.000 37.34447 466 ASP B CA 1
ATOM 8373 C C . ASP B 1 481 ? -37.46286 -2.01671 1.88564 1.000 41.87014 466 ASP B C 1
ATOM 8374 O O . ASP B 1 481 ? -37.39504 -1.73652 3.08896 1.000 48.03344 466 ASP B O 1
ATOM 8379 N N . PRO B 1 482 ? -37.26603 -1.09087 0.94466 1.000 43.28266 467 PRO B N 1
ATOM 8380 C CA . PRO B 1 482 ? -36.82546 0.25811 1.33797 1.000 46.95265 467 PRO B CA 1
ATOM 8381 C C . PRO B 1 482 ? -37.79908 0.97848 2.25943 1.000 51.84248 467 PRO B C 1
ATOM 8382 O O . PRO B 1 482 ? -37.36266 1.62118 3.22485 1.000 52.67422 467 PRO B O 1
ATOM 8386 N N . VAL B 1 483 ? -39.10560 0.87484 2.00674 1.000 51.74765 468 VAL B N 1
ATOM 8387 C CA . VAL B 1 483 ? -40.07404 1.63121 2.79690 1.000 55.68017 468 VAL B CA 1
ATOM 8388 C C . VAL B 1 483 ? -40.41256 0.90875 4.09756 1.000 56.19558 468 VAL B C 1
ATOM 8389 O O . VAL B 1 483 ? -40.32278 1.49008 5.18528 1.000 59.73005 468 VAL B O 1
ATOM 8393 N N . THR B 1 484 ? -40.81347 -0.36195 4.01628 1.000 55.09640 469 THR B N 1
ATOM 8394 C CA . THR B 1 484 ? -41.20720 -1.08352 5.22241 1.000 48.42593 469 THR B CA 1
ATOM 8395 C C . THR B 1 484 ? -40.01989 -1.53622 6.06111 1.000 49.24509 469 THR B C 1
ATOM 8396 O O . THR B 1 484 ? -40.19464 -1.82765 7.24958 1.000 47.33531 469 THR B O 1
ATOM 8400 N N . GLY B 1 485 ? -38.82617 -1.62099 5.47471 1.000 46.43004 470 GLY B N 1
ATOM 8401 C CA . GLY B 1 485 ? -37.68100 -2.15984 6.17161 1.000 42.74086 470 GLY B CA 1
ATOM 8402 C C . GLY B 1 485 ? -37.71471 -3.65277 6.40974 1.000 39.55272 470 GLY B C 1
ATOM 8403 O O . GLY B 1 485 ? -36.82330 -4.16931 7.09315 1.000 42.68166 470 GLY B O 1
ATOM 8404 N N . ALA B 1 486 ? -38.69992 -4.36289 5.86725 1.000 41.20716 471 ALA B N 1
ATOM 8405 C CA . ALA B 1 486 ? -38.82594 -5.79592 6.09018 1.000 41.65780 471 ALA B CA 1
ATOM 8406 C C . ALA B 1 486 ? -37.81832 -6.57914 5.25853 1.000 36.78968 471 ALA B C 1
ATOM 8407 O O . ALA B 1 486 ? -37.50483 -6.21067 4.12133 1.000 36.17890 471 ALA B O 1
ATOM 8409 N N . GLU B 1 487 ? -37.32747 -7.67587 5.83205 1.000 34.79781 472 GLU B N 1
ATOM 8410 C CA . GLU B 1 487 ? -36.49716 -8.60739 5.08311 1.000 38.71317 472 GLU B CA 1
ATOM 8411 C C . GLU B 1 487 ? -37.26544 -9.17018 3.89700 1.000 36.82576 472 GLU B C 1
ATOM 8412 O O . GLU B 1 487 ? -38.43461 -9.54276 4.01451 1.000 35.97791 472 GLU B O 1
ATOM 8418 N N . ILE B 1 488 ? -36.59698 -9.25430 2.75457 1.000 33.02147 473 ILE B N 1
ATOM 8419 C CA . ILE B 1 488 ? -37.14259 -9.91518 1.57605 1.000 35.10516 473 ILE B CA 1
ATOM 8420 C C . ILE B 1 488 ? -36.40905 -11.24679 1.42552 1.000 40.69110 473 ILE B C 1
ATOM 8421 O O . ILE B 1 488 ? -35.22236 -11.26259 1.07283 1.000 39.47661 473 ILE B O 1
ATOM 8426 N N . PRO B 1 489 ? -37.05370 -12.37483 1.69413 1.000 37.15912 474 PRO B N 1
ATOM 8427 C CA . PRO B 1 489 ? -36.33965 -13.65416 1.72728 1.000 40.37689 474 PRO B CA 1
ATOM 8428 C C . PRO B 1 489 ? -36.16368 -14.24297 0.33211 1.000 41.30884 474 PRO B C 1
ATOM 8429 O O . PRO B 1 489 ? -36.78110 -13.81623 -0.64200 1.000 39.86757 474 PRO B O 1
ATOM 8433 N N . GLY B 1 490 ? -35.29490 -15.24782 0.25532 1.000 41.53511 475 GLY B N 1
ATOM 8434 C CA . GLY B 1 490 ? -35.12847 -16.00278 -0.96816 1.000 41.12060 475 GLY B CA 1
ATOM 8435 C C . GLY B 1 490 ? -34.22287 -15.31198 -1.96757 1.000 41.49373 475 GLY B C 1
ATOM 8436 O O . GLY B 1 490 ? -33.68764 -14.22430 -1.74318 1.000 39.43006 475 GLY B O 1
ATOM 8437 N N . ASN B 1 491 ? -34.05299 -15.96945 -3.10471 1.000 40.78025 476 ASN B N 1
ATOM 8438 C CA . ASN B 1 491 ? -33.18055 -15.46647 -4.15113 1.000 38.35873 476 ASN B CA 1
ATOM 8439 C C . ASN B 1 491 ? -33.99557 -14.76889 -5.23389 1.000 36.29168 476 ASN B C 1
ATOM 8440 O O . ASN B 1 491 ? -35.22481 -14.85765 -5.27939 1.000 39.08895 476 ASN B O 1
ATOM 8445 N N . ASP B 1 492 ? -33.28033 -14.05736 -6.10732 1.000 38.44081 477 ASP B N 1
ATOM 8446 C CA . ASP B 1 492 ? -33.86080 -13.16268 -7.10875 1.000 33.83003 477 ASP B CA 1
ATOM 8447 C C . ASP B 1 492 ? -34.74572 -12.10138 -6.44540 1.000 37.93505 477 ASP B C 1
ATOM 8448 O O . ASP B 1 492 ? -35.94326 -11.98440 -6.71355 1.000 37.00960 477 ASP B O 1
ATOM 8453 N N . VAL B 1 493 ? -34.11953 -11.31508 -5.56769 1.000 36.54907 478 VAL B N 1
ATOM 8454 C CA . VAL B 1 493 ? -34.77025 -10.22742 -4.85136 1.000 35.04914 478 VAL B CA 1
ATOM 8455 C C . VAL B 1 493 ? -33.88434 -8.98857 -4.93972 1.000 38.87053 478 VAL B C 1
ATOM 8456 O O . VAL B 1 493 ? -32.68131 -9.07304 -5.20108 1.000 34.11619 478 VAL B O 1
ATOM 8460 N N . GLU B 1 494 ? -34.49470 -7.82381 -4.71558 1.000 34.43421 479 GLU B N 1
ATOM 8461 C CA . GLU B 1 494 ? -33.77082 -6.55886 -4.78872 1.000 37.01117 479 GLU B CA 1
ATOM 8462 C C . GLU B 1 494 ? -34.29254 -5.60509 -3.72336 1.000 35.33173 479 GLU B C 1
ATOM 8463 O O . GLU B 1 494 ? -35.43541 -5.71120 -3.26949 1.000 35.68716 479 GLU B O 1
ATOM 8469 N N . GLY B 1 495 ? -33.44290 -4.65936 -3.34016 1.000 33.38088 480 GLY B N 1
ATOM 8470 C CA . GLY B 1 495 ? -33.80931 -3.67947 -2.32492 1.000 30.72374 480 GLY B CA 1
ATOM 8471 C C . GLY B 1 495 ? -32.56714 -3.08142 -1.67284 1.000 29.21161 480 GLY B C 1
ATOM 8472 O O . GLY B 1 495 ? -31.53330 -2.90783 -2.31890 1.000 30.36790 480 GLY B O 1
ATOM 8473 N N . ILE B 1 496 ? -32.70430 -2.78127 -0.38801 1.000 28.21289 481 ILE B N 1
ATOM 8474 C CA . ILE B 1 496 ? -31.64244 -2.15716 0.39291 1.000 26.33148 481 ILE B CA 1
ATOM 8475 C C . ILE B 1 496 ? -30.69792 -3.23616 0.89922 1.000 25.81844 481 ILE B C 1
ATOM 8476 O O . ILE B 1 496 ? -31.14137 -4.26180 1.42679 1.000 27.03335 481 ILE B O 1
ATOM 8481 N N . LEU B 1 497 ? -29.38998 -2.99198 0.78724 1.000 23.88793 482 LEU B N 1
ATOM 8482 C CA . LEU B 1 497 ? -28.38673 -3.90354 1.32795 1.000 24.20220 482 LEU B CA 1
ATOM 8483 C C . LEU B 1 497 ? -28.09669 -3.56142 2.78562 1.000 21.04386 482 LEU B C 1
ATOM 8484 O O . LEU B 1 497 ? -27.68320 -2.44025 3.10297 1.000 21.54901 482 LEU B O 1
ATOM 8489 N N . ALA B 1 498 ? -28.27828 -4.53717 3.66559 1.000 22.67313 483 ALA B N 1
ATOM 8490 C CA . ALA B 1 498 ? -27.97967 -4.36685 5.08006 1.000 21.81999 483 ALA B CA 1
ATOM 8491 C C . ALA B 1 498 ? -27.29301 -5.62454 5.58781 1.000 21.18622 483 ALA B C 1
ATOM 8492 O O . ALA B 1 498 ? -27.33113 -6.67450 4.94068 1.000 23.01516 483 ALA B O 1
ATOM 8494 N N . PHE B 1 499 ? -26.64617 -5.50822 6.74826 1.000 19.80281 484 PHE B N 1
ATOM 8495 C CA . PHE B 1 499 ? -26.04314 -6.65181 7.42409 1.000 20.85264 484 PHE B CA 1
ATOM 8496 C C . PHE B 1 499 ? -26.78829 -6.93366 8.72134 1.000 23.25861 484 PHE B C 1
ATOM 8497 O O . PHE B 1 499 ? -27.16419 -6.00760 9.45512 1.000 23.01358 484 PHE B O 1
ATOM 8505 N N . ARG B 1 500 ? -26.98010 -8.21845 9.00138 1.000 21.46898 485 ARG B N 1
ATOM 8506 C CA . ARG B 1 500 ? -27.78966 -8.65565 10.12822 1.000 23.63085 485 ARG B CA 1
ATOM 8507 C C . ARG B 1 500 ? -26.98163 -8.84734 11.40347 1.000 22.12305 485 ARG B C 1
ATOM 8508 O O . ARG B 1 500 ? -27.57225 -8.96338 12.47853 1.000 24.33454 485 ARG B O 1
ATOM 8516 N N . LYS B 1 501 ? -25.65449 -8.88800 11.31811 1.000 21.70568 486 LYS B N 1
ATOM 8517 C CA . LYS B 1 501 ? -24.81843 -9.19287 12.46864 1.000 22.31999 486 LYS B CA 1
ATOM 8518 C C . LYS B 1 501 ? -23.58141 -8.31034 12.47431 1.000 19.78678 486 LYS B C 1
ATOM 8519 O O . LYS B 1 501 ? -23.11693 -7.87766 11.41332 1.000 21.08199 486 LYS B O 1
ATOM 8525 N N . PRO B 1 502 ? -23.03096 -8.02985 13.65296 1.000 19.67552 487 PRO B N 1
ATOM 8526 C CA . PRO B 1 502 ? -21.76447 -7.29269 13.73352 1.000 17.51534 487 PRO B CA 1
ATOM 8527 C C . PRO B 1 502 ? -20.63221 -8.11235 13.13508 1.000 18.42712 487 PRO B C 1
ATOM 8528 O O . PRO B 1 502 ? -20.72724 -9.33021 12.98368 1.000 17.88288 487 PRO B O 1
ATOM 8532 N N . TRP B 1 503 ? -19.54616 -7.42799 12.80422 1.000 19.43828 488 TRP B N 1
ATOM 8533 C CA . TRP B 1 503 ? -18.36729 -8.08540 12.25998 1.000 18.82722 488 TRP B CA 1
ATOM 8534 C C . TRP B 1 503 ? -17.13231 -7.39766 12.82834 1.000 18.07865 488 TRP B C 1
ATOM 8535 O O . TRP B 1 503 ? -17.20128 -6.24856 13.27969 1.000 17.45929 488 TRP B O 1
ATOM 8546 N N . PRO B 1 504 ? -15.99725 -8.09391 12.86299 1.000 17.34244 489 PRO B N 1
ATOM 8547 C CA . PRO B 1 504 ? -14.87228 -7.60175 13.67819 1.000 15.98249 489 PRO B CA 1
ATOM 8548 C C . PRO B 1 504 ? -14.36585 -6.22555 13.29261 1.000 15.24386 489 PRO B C 1
ATOM 8549 O O . PRO B 1 504 ? -13.99462 -5.45229 14.18161 1.000 14.96569 489 PRO B O 1
ATOM 8553 N N . SER B 1 505 ? -14.29170 -5.90841 11.99983 1.000 13.74633 490 SER B N 1
ATOM 8554 C CA . SER B 1 505 ? -13.66712 -4.66329 11.57794 1.000 15.50899 490 SER B CA 1
ATOM 8555 C C . SER B 1 505 ? -14.67534 -3.53738 11.36219 1.000 15.58424 490 SER B C 1
ATOM 8556 O O . SER B 1 505 ? -14.34968 -2.54589 10.70812 1.000 17.29781 490 SER B O 1
ATOM 8559 N N . MET B 1 506 ? -15.89001 -3.64832 11.90465 1.000 16.39242 491 MET B N 1
ATOM 8560 C CA . MET B 1 506 ? -16.85360 -2.56906 11.70114 1.000 14.57637 491 MET B CA 1
ATOM 8561 C C . MET B 1 506 ? -16.36996 -1.30552 12.40641 1.000 16.43446 491 MET B C 1
ATOM 8562 O O . MET B 1 506 ? -15.78832 -1.37151 13.49242 1.000 15.93210 491 MET B O 1
ATOM 8567 N N . ALA B 1 507 ? -16.59150 -0.15151 11.77219 1.000 15.63566 492 ALA B N 1
ATOM 8568 C CA . ALA B 1 507 ? -16.34358 1.11565 12.45434 1.000 16.34290 492 ALA B CA 1
ATOM 8569 C C . ALA B 1 507 ? -17.10186 1.12633 13.77145 1.000 17.27403 492 ALA B C 1
ATOM 8570 O O . ALA B 1 507 ? -18.20567 0.58194 13.87004 1.000 16.61460 492 ALA B O 1
ATOM 8572 N N . ARG B 1 508 ? -16.49205 1.72069 14.79255 1.000 14.34652 493 ARG B N 1
ATOM 8573 C CA . ARG B 1 508 ? -17.07104 1.69882 16.13044 1.000 14.37955 493 ARG B CA 1
ATOM 8574 C C . ARG B 1 508 ? -17.82299 2.97042 16.48289 1.000 15.16823 493 ARG B C 1
ATOM 8575 O O . ARG B 1 508 ? -18.71328 2.92920 17.34596 1.000 15.84323 493 ARG B O 1
ATOM 8583 N N . THR B 1 509 ? -17.49376 4.09140 15.86132 1.000 15.64564 494 THR B N 1
ATOM 8584 C CA . THR B 1 509 ? -18.22050 5.32308 16.13759 1.000 17.57457 494 THR B CA 1
ATOM 8585 C C . THR B 1 509 ? -17.87709 6.33659 15.05828 1.000 16.30233 494 THR B C 1
ATOM 8586 O O . THR B 1 509 ? -17.04728 6.09240 14.17577 1.000 17.31542 494 THR B O 1
ATOM 8590 N N . VAL B 1 510 ? -18.53170 7.47983 15.15331 1.000 18.13945 495 VAL B N 1
ATOM 8591 C CA . VAL B 1 510 ? -18.13683 8.70309 14.47204 1.000 17.05085 495 VAL B CA 1
ATOM 8592 C C . VAL B 1 510 ? -17.54104 9.60539 15.53927 1.000 20.48574 495 VAL B C 1
ATOM 8593 O O . VAL B 1 510 ? -18.20183 9.89933 16.54274 1.000 18.76817 495 VAL B O 1
ATOM 8597 N N . TRP B 1 511 ? -16.29731 10.03297 15.32520 1.000 18.85293 496 TRP B N 1
ATOM 8598 C CA . TRP B 1 511 ? -15.52971 10.78874 16.31342 1.000 19.20745 496 TRP B CA 1
ATOM 8599 C C . TRP B 1 511 ? -16.32376 11.96213 16.87325 1.000 19.31359 496 TRP B C 1
ATOM 8600 O O . TRP B 1 511 ? -16.77191 12.83837 16.12605 1.000 21.12072 496 TRP B O 1
ATOM 8611 N N . GLY B 1 512 ? -16.49277 11.97096 18.19843 1.000 18.70249 497 GLY B N 1
ATOM 8612 C CA . GLY B 1 512 ? -17.21049 13.02872 18.88762 1.000 20.96078 497 GLY B CA 1
ATOM 8613 C C . GLY B 1 512 ? -18.70431 13.05418 18.65904 1.000 22.87206 497 GLY B C 1
ATOM 8614 O O . GLY B 1 512 ? -19.37298 13.98579 19.13524 1.000 19.22766 497 GLY B O 1
ATOM 8615 N N . ASP B 1 513 ? -19.26395 12.06117 17.94975 1.000 19.60388 498 ASP B N 1
ATOM 8616 C CA . ASP B 1 513 ? -20.70512 12.11016 17.65296 1.000 20.80265 498 ASP B CA 1
ATOM 8617 C C . ASP B 1 513 ? -21.25690 10.68973 17.49650 1.000 22.22780 498 ASP B C 1
ATOM 8618 O O . ASP B 1 513 ? -21.64689 10.24646 16.40841 1.000 20.72642 498 ASP B O 1
ATOM 8623 N N . HIS B 1 514 ? -21.32198 9.94817 18.61034 1.000 19.53090 499 HIS B N 1
ATOM 8624 C CA . HIS B 1 514 ? -21.87620 8.59828 18.54050 1.000 20.63340 499 HIS B CA 1
ATOM 8625 C C . HIS B 1 514 ? -23.35545 8.61427 18.16721 1.000 20.06057 499 HIS B C 1
ATOM 8626 O O . HIS B 1 514 ? -23.84103 7.67333 17.52266 1.000 20.66004 499 HIS B O 1
ATOM 8633 N N . LYS B 1 515 ? -24.08855 9.66231 18.55647 1.000 21.69250 500 LYS B N 1
ATOM 8634 C CA . LYS B 1 515 ? -25.49211 9.73838 18.16441 1.000 20.50126 500 LYS B CA 1
ATOM 8635 C C . LYS B 1 515 ? -25.63155 9.74962 16.64430 1.000 21.44881 500 LYS B C 1
ATOM 8636 O O . LYS B 1 515 ? -26.50576 9.07290 16.08746 1.000 23.87204 500 LYS B O 1
ATOM 8642 N N . ARG B 1 516 ? -24.75917 10.48795 15.95222 1.000 23.97632 501 ARG B N 1
ATOM 8643 C CA . ARG B 1 516 ? -24.80097 10.49963 14.49121 1.000 21.93074 501 ARG B CA 1
ATOM 8644 C C . ARG B 1 516 ? -24.45070 9.12720 13.92669 1.000 20.32560 501 ARG B C 1
ATOM 8645 O O . ARG B 1 516 ? -25.04425 8.67530 12.94468 1.000 22.03924 501 ARG B O 1
ATOM 8653 N N . TYR B 1 517 ? -23.47728 8.45752 14.53322 1.000 19.79369 502 TYR B N 1
ATOM 8654 C CA . TYR B 1 517 ? -23.18052 7.07858 14.15830 1.000 18.89044 502 TYR B CA 1
ATOM 8655 C C . TYR B 1 517 ? -24.41422 6.19203 14.30042 1.000 20.91754 502 TYR B C 1
ATOM 8656 O O . TYR B 1 517 ? -24.75915 5.43694 13.38179 1.000 18.88205 502 TYR B O 1
ATOM 8665 N N . MET B 1 518 ? -25.09335 6.27075 15.45024 1.000 20.00024 503 MET B N 1
ATOM 8666 C CA . MET B 1 518 ? -26.29312 5.46234 15.65564 1.000 17.88287 503 MET B CA 1
ATOM 8667 C C . MET B 1 518 ? -27.35425 5.80621 14.62081 1.000 20.99230 503 MET B C 1
ATOM 8668 O O . MET B 1 518 ? -27.89867 4.92002 13.94823 1.000 21.92536 503 MET B O 1
ATOM 8673 N N . ASP B 1 519 ? -27.64578 7.10030 14.46465 1.000 19.79980 504 ASP B N 1
ATOM 8674 C CA . ASP B 1 519 ? -28.72456 7.50668 13.56743 1.000 22.88004 504 ASP B CA 1
ATOM 8675 C C . ASP B 1 519 ? -28.41162 7.16765 12.12088 1.000 22.57460 504 ASP B C 1
ATOM 8676 O O . ASP B 1 519 ? -29.32605 6.87162 11.34886 1.000 24.94927 504 ASP B O 1
ATOM 8681 N N . THR B 1 520 ? -27.13416 7.19523 11.73678 1.000 20.64726 505 THR B N 1
ATOM 8682 C CA . THR B 1 520 ? -26.78209 6.99066 10.33470 1.000 22.46595 505 THR B CA 1
ATOM 8683 C C . THR B 1 520 ? -26.78213 5.51383 9.94276 1.000 20.05391 505 THR B C 1
ATOM 8684 O O . THR B 1 520 ? -27.29307 5.15372 8.87706 1.000 20.41973 505 THR B O 1
ATOM 8688 N N . TYR B 1 521 ? -26.24747 4.64366 10.79909 1.000 21.19830 506 TYR B N 1
ATOM 8689 C CA . TYR B 1 521 ? -25.98747 3.25231 10.43419 1.000 19.41570 506 TYR B CA 1
ATOM 8690 C C . TYR B 1 521 ? -26.88503 2.24185 11.12730 1.000 20.48497 506 TYR B C 1
ATOM 8691 O O . TYR B 1 521 ? -27.12178 1.16913 10.56743 1.000 20.45854 506 TYR B O 1
ATOM 8700 N N . LEU B 1 522 ? -27.38474 2.54451 12.33046 1.000 20.69715 507 LEU B N 1
ATOM 8701 C CA . LEU B 1 522 ? -28.00971 1.52652 13.16411 1.000 20.34646 507 LEU B CA 1
ATOM 8702 C C . LEU B 1 522 ? -29.45432 1.81461 13.55854 1.000 22.72364 507 LEU B C 1
ATOM 8703 O O . LEU B 1 522 ? -30.16725 0.87269 13.90732 1.000 22.98153 507 LEU B O 1
ATOM 8708 N N . ASN B 1 523 ? -29.91064 3.06541 13.50733 1.000 25.75653 508 ASN B N 1
ATOM 8709 C CA . ASN B 1 523 ? -31.29257 3.36502 13.85677 1.000 23.68334 508 ASN B CA 1
ATOM 8710 C C . ASN B 1 523 ? -32.22910 3.38808 12.65163 1.000 28.78133 508 ASN B C 1
ATOM 8711 O O . ASN B 1 523 ? -33.45090 3.41747 12.83538 1.000 30.11480 508 ASN B O 1
ATOM 8716 N N . VAL B 1 524 ? -31.69355 3.37649 11.42949 1.000 24.75132 509 VAL B N 1
ATOM 8717 C CA . VAL B 1 524 ? -32.54395 3.40754 10.24276 1.000 27.20997 509 VAL B CA 1
ATOM 8718 C C . VAL B 1 524 ? -33.38093 2.13926 10.15436 1.000 29.20664 509 VAL B C 1
ATOM 8719 O O . VAL B 1 524 ? -34.61009 2.19133 10.04174 1.000 29.82097 509 VAL B O 1
ATOM 8723 N N . TYR B 1 525 ? -32.72779 0.98387 10.18934 1.000 27.87401 510 TYR B N 1
ATOM 8724 C CA . TYR B 1 525 ? -33.38828 -0.31758 10.20448 1.000 27.22552 510 TYR B CA 1
ATOM 8725 C C . TYR B 1 525 ? -32.87259 -1.04535 11.43899 1.000 26.46527 510 TYR B C 1
ATOM 8726 O O . TYR B 1 525 ? -31.80352 -1.66660 11.40031 1.000 26.56664 510 TYR B O 1
ATOM 8735 N N . LYS B 1 526 ? -33.62662 -0.96278 12.53479 1.000 24.88057 511 LYS B N 1
ATOM 8736 C CA . LYS B 1 526 ? -33.11950 -1.42618 13.81910 1.000 25.51061 511 LYS B CA 1
ATOM 8737 C C . LYS B 1 526 ? -32.91375 -2.93492 13.81629 1.000 29.65199 511 LYS B C 1
ATOM 8738 O O . LYS B 1 526 ? -33.77347 -3.70131 13.36143 1.000 29.48725 511 LYS B O 1
ATOM 8744 N N . GLY B 1 527 ? -31.76776 -3.35724 14.35128 1.000 25.55896 512 GLY B N 1
ATOM 8745 C CA . GLY B 1 527 ? -31.33285 -4.73236 14.26314 1.000 27.56573 512 GLY B CA 1
ATOM 8746 C C . GLY B 1 527 ? -30.43897 -5.02105 13.07620 1.000 27.39828 512 GLY B C 1
ATOM 8747 O O . GLY B 1 527 ? -29.93770 -6.14698 12.95000 1.000 25.29327 512 GLY B O 1
ATOM 8748 N N . PHE B 1 528 ? -30.21484 -4.04066 12.21203 1.000 25.49579 513 PHE B N 1
ATOM 8749 C CA . PHE B 1 528 ? -29.39289 -4.22096 11.02832 1.000 21.40043 513 PHE B CA 1
ATOM 8750 C C . PHE B 1 528 ? -28.38433 -3.08749 10.94175 1.000 24.46195 513 PHE B C 1
ATOM 8751 O O . PHE B 1 528 ? -28.51732 -2.04614 11.59606 1.000 23.81945 513 PHE B O 1
ATOM 8759 N N . TYR B 1 529 ? -27.36550 -3.30975 10.12039 1.000 22.13893 514 TYR B N 1
ATOM 8760 C CA . TYR B 1 529 ? -26.41701 -2.27774 9.73504 1.000 19.91550 514 TYR B CA 1
ATOM 8761 C C . TYR B 1 529 ? -26.77990 -1.82676 8.32453 1.000 21.57750 514 TYR B C 1
ATOM 8762 O O . TYR B 1 529 ? -26.81801 -2.64614 7.39874 1.000 22.22189 514 TYR B O 1
ATOM 8771 N N . PHE B 1 530 ? -27.03161 -0.53359 8.16599 1.000 18.38545 515 PHE B N 1
ATOM 8772 C CA . PHE B 1 530 ? -27.46404 0.04997 6.89723 1.000 20.83276 515 PHE B CA 1
ATOM 8773 C C . PHE B 1 530 ? -26.24403 0.46688 6.08104 1.000 21.46867 515 PHE B C 1
ATOM 8774 O O . PHE B 1 530 ? -25.49244 1.34945 6.50428 1.000 22.89225 515 PHE B O 1
ATOM 8782 N N . THR B 1 531 ? -26.06026 -0.13738 4.89930 1.000 20.75978 516 THR B N 1
ATOM 8783 C CA . THR B 1 531 ? -24.90923 0.20875 4.06168 1.000 22.80408 516 THR B CA 1
ATOM 8784 C C . THR B 1 531 ? -25.09705 1.50107 3.27292 1.000 24.39543 516 THR B C 1
ATOM 8785 O O . THR B 1 531 ? -24.10307 2.08547 2.82150 1.000 25.03181 516 THR B O 1
ATOM 8789 N N . GLY B 1 532 ? -26.33226 1.93800 3.05864 1.000 23.92093 517 GLY B N 1
ATOM 8790 C CA . GLY B 1 532 ? -26.59193 3.02326 2.13500 1.000 28.42168 517 GLY B CA 1
ATOM 8791 C C . GLY B 1 532 ? -26.60425 2.63029 0.67045 1.000 31.03618 517 GLY B C 1
ATOM 8792 O O . GLY B 1 532 ? -26.79065 3.50716 -0.18552 1.000 32.10114 517 GLY B O 1
ATOM 8793 N N . ASP B 1 533 ? -26.39751 1.35339 0.35329 1.000 29.55964 518 ASP B N 1
ATOM 8794 C CA . ASP B 1 533 ? -26.39818 0.84648 -1.01013 1.000 29.85783 518 ASP B CA 1
ATOM 8795 C C . ASP B 1 533 ? -27.63744 0.00177 -1.26406 1.000 30.63565 518 ASP B C 1
ATOM 8796 O O . ASP B 1 533 ? -28.16211 -0.64208 -0.35566 1.000 30.33790 518 ASP B O 1
ATOM 8801 N N . GLY B 1 534 ? -28.08238 -0.00877 -2.52185 1.000 31.73891 519 GLY B N 1
ATOM 8802 C CA . GLY B 1 534 ? -29.05060 -0.98294 -2.96540 1.000 32.44362 519 GLY B CA 1
ATOM 8803 C C . GLY B 1 534 ? -28.35692 -2.19882 -3.55152 1.000 33.71762 519 GLY B C 1
ATOM 8804 O O . GLY B 1 534 ? -27.19990 -2.13483 -3.96553 1.000 30.69594 519 GLY B O 1
ATOM 8805 N N . ALA B 1 535 ? -29.06677 -3.32302 -3.58040 1.000 31.71545 520 ALA B N 1
ATOM 8806 C CA . ALA B 1 535 ? -28.45623 -4.53917 -4.10271 1.000 30.94401 520 ALA B CA 1
ATOM 8807 C C . ALA B 1 535 ? -29.53391 -5.50991 -4.54620 1.000 33.67148 520 ALA B C 1
ATOM 8808 O O . ALA B 1 535 ? -30.67040 -5.47555 -4.06689 1.000 32.85965 520 ALA B O 1
ATOM 8810 N N . GLY B 1 536 ? -29.15376 -6.38145 -5.47344 1.000 31.98869 521 GLY B N 1
ATOM 8811 C CA . GLY B 1 536 ? -29.94648 -7.54452 -5.80586 1.000 32.71555 521 GLY B CA 1
ATOM 8812 C C . GLY B 1 536 ? -29.17647 -8.79397 -5.42508 1.000 34.20773 521 GLY B C 1
ATOM 8813 O O . GLY B 1 536 ? -27.94353 -8.80141 -5.41160 1.000 30.04184 521 GLY B O 1
ATOM 8814 N N . ARG B 1 537 ? -29.91720 -9.84223 -5.06402 1.000 31.86480 522 ARG B N 1
ATOM 8815 C CA . ARG B 1 537 ? -29.35432 -11.16837 -4.82003 1.000 31.59488 522 ARG B CA 1
ATOM 8816 C C . ARG B 1 537 ? -29.98114 -12.08831 -5.85701 1.000 31.79125 522 ARG B C 1
ATOM 8817 O O . ARG B 1 537 ? -31.20006 -12.29438 -5.84433 1.000 34.68900 522 ARG B O 1
ATOM 8825 N N . ASP B 1 538 ? -29.17212 -12.61547 -6.77322 1.000 31.70066 523 ASP B N 1
ATOM 8826 C CA . ASP B 1 538 ? -29.73862 -13.26519 -7.94828 1.000 33.31861 523 ASP B CA 1
ATOM 8827 C C . ASP B 1 538 ? -30.16555 -14.69152 -7.60178 1.000 33.32471 523 ASP B C 1
ATOM 8828 O O . ASP B 1 538 ? -30.12790 -15.11579 -6.44435 1.000 32.17211 523 ASP B O 1
ATOM 8833 N N . HIS B 1 539 ? -30.54070 -15.45329 -8.63508 1.000 36.98257 524 HIS B N 1
ATOM 8834 C CA . HIS B 1 539 ? -31.06355 -16.80509 -8.45220 1.000 41.04005 524 HIS B CA 1
ATOM 8835 C C . HIS B 1 539 ? -30.08551 -17.71155 -7.71763 1.000 41.55853 524 HIS B C 1
ATOM 8836 O O . HIS B 1 539 ? -30.50667 -18.64977 -7.03198 1.000 43.94187 524 HIS B O 1
ATOM 8843 N N . GLU B 1 540 ? -28.78599 -17.45763 -7.84868 1.000 37.14885 525 GLU B N 1
ATOM 8844 C CA . GLU B 1 540 ? -27.75749 -18.28451 -7.23562 1.000 38.53796 525 GLU B CA 1
ATOM 8845 C C . GLU B 1 540 ? -27.27507 -17.73062 -5.90853 1.000 34.77614 525 GLU B C 1
ATOM 8846 O O . GLU B 1 540 ? -26.29491 -18.23893 -5.36129 1.000 33.92906 525 GLU B O 1
ATOM 8852 N N . GLY B 1 541 ? -27.92191 -16.69227 -5.38921 1.000 32.08572 526 GLY B N 1
ATOM 8853 C CA . GLY B 1 541 ? -27.44386 -16.04854 -4.18421 1.000 30.27681 526 GLY B CA 1
ATOM 8854 C C . GLY B 1 541 ? -26.28296 -15.09505 -4.37177 1.000 27.48286 526 GLY B C 1
ATOM 8855 O O . GLY B 1 541 ? -25.71176 -14.64841 -3.37050 1.000 25.91604 526 GLY B O 1
ATOM 8856 N N . TYR B 1 542 ? -25.91494 -14.76838 -5.61142 1.000 27.85327 527 TYR B N 1
ATOM 8857 C CA . TYR B 1 542 ? -24.83008 -13.82308 -5.85601 1.000 28.56198 527 TYR B CA 1
ATOM 8858 C C . TYR B 1 542 ? -25.34871 -12.39313 -5.76204 1.000 27.37012 527 TYR B C 1
ATOM 8859 O O . TYR B 1 542 ? -26.46104 -12.09150 -6.20708 1.000 28.72318 527 TYR B O 1
ATOM 8868 N N . TYR B 1 543 ? -24.52798 -11.50828 -5.19491 1.000 26.37842 528 TYR B N 1
ATOM 8869 C CA . TYR B 1 543 ? -24.93822 -10.13299 -4.93685 1.000 26.74097 528 TYR B CA 1
ATOM 8870 C C . TYR B 1 543 ? -24.49948 -9.20243 -6.05848 1.000 27.49071 528 TYR B C 1
ATOM 8871 O O . TYR B 1 543 ? -23.38560 -9.31196 -6.58137 1.000 27.06694 528 TYR B O 1
ATOM 8880 N N . TRP B 1 544 ? -25.39144 -8.27976 -6.40751 1.000 28.71697 529 TRP B N 1
ATOM 8881 C CA . TRP B 1 544 ? -25.17773 -7.28032 -7.44553 1.000 29.69860 529 TRP B CA 1
ATOM 8882 C C . TRP B 1 544 ? -25.39199 -5.91682 -6.79820 1.000 29.72412 529 TRP B C 1
ATOM 8883 O O . TRP B 1 544 ? -26.51228 -5.58994 -6.39625 1.000 30.46871 529 TRP B O 1
ATOM 8894 N N . ILE B 1 545 ? -24.32207 -5.14277 -6.66516 1.000 29.00286 530 ILE B N 1
ATOM 8895 C CA . ILE B 1 545 ? -24.37601 -3.86763 -5.95271 1.000 28.94590 530 ILE B CA 1
ATOM 8896 C C . ILE B 1 545 ? -24.92418 -2.79271 -6.88025 1.000 30.56661 530 ILE B C 1
ATOM 8897 O O . ILE B 1 545 ? -24.40861 -2.59161 -7.98481 1.000 31.16602 530 ILE B O 1
ATOM 8902 N N . ARG B 1 546 ? -25.96546 -2.09040 -6.43139 1.000 31.39832 531 ARG B N 1
ATOM 8903 C CA . ARG B 1 546 ? -26.62328 -1.08953 -7.26357 1.000 33.86922 531 ARG B CA 1
ATOM 8904 C C . ARG B 1 546 ? -26.15070 0.33341 -6.99514 1.000 35.82027 531 ARG B C 1
ATOM 8905 O O . ARG B 1 546 ? -26.45109 1.22689 -7.79158 1.000 43.11793 531 ARG B O 1
ATOM 8913 N N . GLY B 1 547 ? -25.42429 0.56740 -5.91517 1.000 35.26217 532 GLY B N 1
ATOM 8914 C CA . GLY B 1 547 ? -24.91961 1.89265 -5.60298 1.000 35.38837 532 GLY B CA 1
ATOM 8915 C C . GLY B 1 547 ? -25.75992 2.59626 -4.55445 1.000 39.27583 532 GLY B C 1
ATOM 8916 O O . GLY B 1 547 ? -26.79000 2.09752 -4.08560 1.000 36.12843 532 GLY B O 1
ATOM 8917 N N . ARG B 1 548 ? -25.30473 3.80388 -4.20652 1.000 40.02138 533 ARG B N 1
ATOM 8918 C CA . ARG B 1 548 ? -25.85674 4.52464 -3.06164 1.000 39.46424 533 ARG B CA 1
ATOM 8919 C C . ARG B 1 548 ? -27.32178 4.88655 -3.27979 1.000 43.01933 533 ARG B C 1
ATOM 8920 O O . ARG B 1 548 ? -27.70597 5.37088 -4.34984 1.000 47.25019 533 ARG B O 1
ATOM 8928 N N . VAL B 1 549 ? -28.14159 4.64997 -2.24802 1.000 39.50505 534 VAL B N 1
ATOM 8929 C CA . VAL B 1 549 ? -29.51987 5.13869 -2.22970 1.000 42.83171 534 VAL B CA 1
ATOM 8930 C C . VAL B 1 549 ? -29.63595 6.52360 -1.60875 1.000 47.36271 534 VAL B C 1
ATOM 8931 O O . VAL B 1 549 ? -30.70259 7.15347 -1.71239 1.000 44.55963 534 VAL B O 1
ATOM 8935 N N . ASP B 1 550 ? -28.57803 7.02182 -0.96931 1.000 46.58910 535 ASP B N 1
ATOM 8936 C CA . ASP B 1 550 ? -28.58241 8.33917 -0.35647 1.000 51.16869 535 ASP B CA 1
ATOM 8937 C C . ASP B 1 550 ? -27.93585 9.35864 -1.29860 1.000 54.86668 535 ASP B C 1
ATOM 8938 O O . ASP B 1 550 ? -27.68433 9.08304 -2.47774 1.000 50.63226 535 ASP B O 1
ATOM 8943 N N . ASP B 1 551 ? -27.66300 10.55574 -0.77666 1.000 53.15093 536 ASP B N 1
ATOM 8944 C CA . ASP B 1 551 ? -27.08873 11.64103 -1.57213 1.000 58.77886 536 ASP B CA 1
ATOM 8945 C C . ASP B 1 551 ? -25.56816 11.57711 -1.64633 1.000 60.01579 536 ASP B C 1
ATOM 8946 O O . ASP B 1 551 ? -24.89400 12.61013 -1.58731 1.000 55.33850 536 ASP B O 1
ATOM 8948 N N . VAL B 1 552 ? -25.00898 10.37428 -1.77367 1.000 57.16340 537 VAL B N 1
ATOM 8949 C CA . VAL B 1 552 ? -23.57206 10.16811 -1.91921 1.000 54.72130 537 VAL B CA 1
ATOM 8950 C C . VAL B 1 552 ? -23.30290 9.70215 -3.34234 1.000 57.14063 537 VAL B C 1
ATOM 8951 O O . VAL B 1 552 ? -23.97997 8.79735 -3.84386 1.000 54.37579 537 VAL B O 1
ATOM 8955 N N . VAL B 1 553 ? -22.32456 10.32272 -3.99607 1.000 59.15127 538 VAL B N 1
ATOM 8956 C CA . VAL B 1 553 ? -21.96476 9.96287 -5.35995 1.000 65.87128 538 VAL B CA 1
ATOM 8957 C C . VAL B 1 553 ? -20.47787 9.64924 -5.42077 1.000 66.09627 538 VAL B C 1
ATOM 8958 O O . VAL B 1 553 ? -19.67995 10.14782 -4.62014 1.000 65.58982 538 VAL B O 1
ATOM 8962 N N . ASN B 1 554 ? -20.11269 8.79757 -6.37167 1.000 68.85043 539 ASN B N 1
ATOM 8963 C CA . ASN B 1 554 ? -18.72068 8.48236 -6.65178 1.000 74.20943 539 ASN B CA 1
ATOM 8964 C C . ASN B 1 554 ? -18.31057 9.19735 -7.93015 1.000 79.32083 539 ASN B C 1
ATOM 8965 O O . ASN B 1 554 ? -19.02838 9.14532 -8.93397 1.000 83.76801 539 ASN B O 1
ATOM 8967 N N . VAL B 1 555 ? -17.17042 9.87926 -7.88463 1.000 84.09375 540 VAL B N 1
ATOM 8968 C CA . VAL B 1 555 ? -16.65951 10.62668 -9.02709 1.000 86.09051 540 VAL B CA 1
ATOM 8969 C C . VAL B 1 555 ? -15.17179 10.31940 -9.13937 1.000 86.07214 540 VAL B C 1
ATOM 8970 O O . VAL B 1 555 ? -14.37588 10.77203 -8.30685 1.000 84.14741 540 VAL B O 1
ATOM 8974 N N . SER B 1 556 ? -14.79881 9.53879 -10.15717 1.000 84.89267 541 SER B N 1
ATOM 8975 C CA . SER B 1 556 ? -13.42628 9.05993 -10.32762 1.000 78.79167 541 SER B CA 1
ATOM 8976 C C . SER B 1 556 ? -12.95259 8.31184 -9.08334 1.000 79.77419 541 SER B C 1
ATOM 8977 O O . SER B 1 556 ? -11.78523 8.38993 -8.69477 1.000 82.42356 541 SER B O 1
ATOM 8980 N N . GLY B 1 557 ? -13.87255 7.58965 -8.44507 1.000 82.24133 542 GLY B N 1
ATOM 8981 C CA . GLY B 1 557 ? -13.56190 6.81729 -7.26206 1.000 86.10312 542 GLY B CA 1
ATOM 8982 C C . GLY B 1 557 ? -13.58889 7.58077 -5.95585 1.000 91.58316 542 GLY B C 1
ATOM 8983 O O . GLY B 1 557 ? -13.27915 6.99278 -4.91096 1.000 91.59140 542 GLY B O 1
ATOM 8984 N N . HIS B 1 558 ? -13.94770 8.86119 -5.96926 1.000 82.87961 543 HIS B N 1
ATOM 8985 C CA . HIS B 1 558 ? -13.96526 9.67759 -4.76328 1.000 74.61414 543 HIS B CA 1
ATOM 8986 C C . HIS B 1 558 ? -15.37763 9.71148 -4.19581 1.000 66.16435 543 HIS B C 1
ATOM 8987 O O . HIS B 1 558 ? -16.31740 10.12674 -4.88165 1.000 64.68203 543 HIS B O 1
ATOM 8994 N N . ARG B 1 559 ? -15.51962 9.27336 -2.94654 1.000 56.07597 544 ARG B N 1
ATOM 8995 C CA . ARG B 1 559 ? -16.79877 9.33360 -2.24483 1.000 50.38997 544 ARG B CA 1
ATOM 8996 C C . ARG B 1 559 ? -17.08240 10.77679 -1.84450 1.000 48.38126 544 ARG B C 1
ATOM 8997 O O . ARG B 1 559 ? -16.43508 11.32011 -0.94277 1.000 43.75447 544 ARG B O 1
ATOM 9005 N N . LEU B 1 560 ? -18.03280 11.41117 -2.52487 1.000 49.88408 545 LEU B N 1
ATOM 9006 C CA . LEU B 1 560 ? -18.34458 12.81201 -2.28588 1.000 51.41847 545 LEU B CA 1
ATOM 9007 C C . LEU B 1 560 ? -19.81515 12.98488 -1.93388 1.000 51.45036 545 LEU B C 1
ATOM 9008 O O . LEU B 1 560 ? -20.67293 12.19491 -2.33941 1.000 50.89045 545 LEU B O 1
ATOM 9013 N N . SER B 1 561 ? -20.08882 14.03709 -1.17438 1.000 48.30413 546 SER B N 1
ATOM 9014 C CA . SER B 1 561 ? -21.43326 14.38554 -0.74541 1.000 47.12231 546 SER B CA 1
ATOM 9015 C C . SER B 1 561 ? -21.95287 15.51186 -1.63026 1.000 51.76056 546 SER B C 1
ATOM 9016 O O . SER B 1 561 ? -21.34119 16.58394 -1.69547 1.000 51.60010 546 SER B O 1
ATOM 9019 N N . THR B 1 562 ? -23.07221 15.27127 -2.31856 1.000 49.13276 547 THR B N 1
ATOM 9020 C CA . THR B 1 562 ? -23.68884 16.36289 -3.06543 1.000 51.80490 547 THR B CA 1
ATOM 9021 C C . THR B 1 562 ? -24.00551 17.53763 -2.14789 1.000 51.07496 547 THR B C 1
ATOM 9022 O O . THR B 1 562 ? -23.88904 18.69670 -2.56180 1.000 55.05728 547 THR B O 1
ATOM 9026 N N . ALA B 1 563 ? -24.35542 17.25761 -0.88833 1.000 48.66004 548 ALA B N 1
ATOM 9027 C CA . ALA B 1 563 ? -24.66405 18.32233 0.06313 1.000 54.40862 548 ALA B CA 1
ATOM 9028 C C . ALA B 1 563 ? -23.46778 19.24305 0.29427 1.000 52.50231 548 ALA B C 1
ATOM 9029 O O . ALA B 1 563 ? -23.62608 20.46797 0.37833 1.000 53.89153 548 ALA B O 1
ATOM 9031 N N . GLU B 1 564 ? -22.26181 18.67865 0.40972 1.000 52.00635 549 GLU B N 1
ATOM 9032 C CA . GLU B 1 564 ? -21.09953 19.52191 0.67164 1.000 55.37868 549 GLU B CA 1
ATOM 9033 C C . GLU B 1 564 ? -20.63430 20.26041 -0.58101 1.000 53.40627 549 GLU B C 1
ATOM 9034 O O . GLU B 1 564 ? -20.05473 21.34742 -0.47065 1.000 49.86914 549 GLU B O 1
ATOM 9040 N N . ILE B 1 565 ? -20.88810 19.70786 -1.77083 1.000 50.78735 550 ILE B N 1
ATOM 9041 C CA . ILE B 1 565 ? -20.60301 20.45030 -2.99615 1.000 53.77948 550 ILE B CA 1
ATOM 9042 C C . ILE B 1 565 ? -21.59297 21.59558 -3.16347 1.000 54.96871 550 ILE B C 1
ATOM 9043 O O . ILE B 1 565 ? -21.22883 22.68677 -3.61918 1.000 56.78576 550 ILE B O 1
ATOM 9048 N N . GLU B 1 566 ? -22.85960 21.36420 -2.80356 1.000 49.74206 551 GLU B N 1
ATOM 9049 C CA . GLU B 1 566 ? -23.84250 22.44270 -2.78792 1.000 58.07741 551 GLU B CA 1
ATOM 9050 C C . GLU B 1 566 ? -23.45928 23.50678 -1.76685 1.000 62.43828 551 GLU B C 1
ATOM 9051 O O . GLU B 1 566 ? -23.51017 24.70978 -2.05431 1.000 59.84018 551 GLU B O 1
ATOM 9057 N N . ALA B 1 567 ? -23.06830 23.07564 -0.56144 1.000 57.04148 552 ALA B N 1
ATOM 9058 C CA . ALA B 1 567 ? -22.63004 24.02002 0.45928 1.000 58.98920 552 ALA B CA 1
ATOM 9059 C C . ALA B 1 567 ? -21.42745 24.82162 -0.00762 1.000 61.51330 552 ALA B C 1
ATOM 9060 O O . ALA B 1 567 ? -21.30034 26.00347 0.33439 1.000 68.68799 552 ALA B O 1
ATOM 9062 N N . ALA B 1 568 ? -20.54266 24.20127 -0.79002 1.000 58.84334 553 ALA B N 1
ATOM 9063 C CA . ALA B 1 568 ? -19.41230 24.93220 -1.34866 1.000 62.84193 553 ALA B CA 1
ATOM 9064 C C . ALA B 1 568 ? -19.88960 26.00729 -2.31482 1.000 57.81279 553 ALA B C 1
ATOM 9065 O O . ALA B 1 568 ? -19.45692 27.16105 -2.23639 1.000 67.16674 553 ALA B O 1
ATOM 9067 N N . LEU B 1 569 ? -20.80223 25.65089 -3.22414 1.000 58.92882 554 LEU B N 1
ATOM 9068 C CA . LEU B 1 569 ? -21.32268 26.63330 -4.17381 1.000 58.96350 554 LEU B CA 1
ATOM 9069 C C . LEU B 1 569 ? -22.14580 27.70814 -3.47367 1.000 67.74727 554 LEU B C 1
ATOM 9070 O O . LEU B 1 569 ? -22.10751 28.88160 -3.86700 1.000 70.31417 554 LEU B O 1
ATOM 9075 N N . ILE B 1 570 ? -22.90099 27.32919 -2.43910 1.000 67.63082 555 ILE B N 1
ATOM 9076 C CA . ILE B 1 570 ? -23.68488 28.31417 -1.70108 1.000 73.30963 555 ILE B CA 1
ATOM 9077 C C . ILE B 1 570 ? -22.77068 29.27955 -0.95986 1.000 78.19156 555 ILE B C 1
ATOM 9078 O O . ILE B 1 570 ? -23.16026 30.41881 -0.67385 1.000 82.72179 555 ILE B O 1
ATOM 9080 N N . GLU B 1 571 ? -21.54332 28.85307 -0.64768 1.000 79.43763 556 GLU B N 1
ATOM 9081 C CA . GLU B 1 571 ? -20.59560 29.72812 0.03274 1.000 82.33659 556 GLU B CA 1
ATOM 9082 C C . GLU B 1 571 ? -20.21701 30.93879 -0.81166 1.000 87.59123 556 GLU B C 1
ATOM 9083 O O . GLU B 1 571 ? -19.77206 31.95016 -0.25745 1.000 93.92051 556 GLU B O 1
ATOM 9085 N N . HIS B 1 572 ? -20.37551 30.86337 -2.13133 1.000 81.87133 557 HIS B N 1
ATOM 9086 C CA . HIS B 1 572 ? -20.18925 32.04269 -2.96429 1.000 87.19773 557 HIS B CA 1
ATOM 9087 C C . HIS B 1 572 ? -21.33384 33.02162 -2.72916 1.000 88.54287 557 HIS B C 1
ATOM 9088 O O . HIS B 1 572 ? -22.48218 32.61942 -2.52170 1.000 88.13119 557 HIS B O 1
ATOM 9095 N N . HIS B 1 573 ? -21.01485 34.31876 -2.76112 1.000 93.01841 558 HIS B N 1
ATOM 9096 C CA . HIS B 1 573 ? -21.98692 35.32709 -2.34548 1.000 95.21740 558 HIS B CA 1
ATOM 9097 C C . HIS B 1 573 ? -23.09644 35.52115 -3.37237 1.000 93.87396 558 HIS B C 1
ATOM 9098 O O . HIS B 1 573 ? -24.22728 35.85573 -3.00052 1.000 93.72481 558 HIS B O 1
ATOM 9105 N N . CYS B 1 574 ? -22.80056 35.32879 -4.65855 1.000 92.53613 559 CYS B N 1
ATOM 9106 C CA . CYS B 1 574 ? -23.81606 35.49441 -5.69092 1.000 88.29951 559 CYS B CA 1
ATOM 9107 C C . CYS B 1 574 ? -24.78700 34.32383 -5.75232 1.000 84.56752 559 CYS B C 1
ATOM 9108 O O . CYS B 1 574 ? -25.87977 34.47096 -6.30827 1.000 82.43025 559 CYS B O 1
ATOM 9111 N N . VAL B 1 575 ? -24.42013 33.17357 -5.19862 1.000 84.07768 560 VAL B N 1
ATOM 9112 C CA . VAL B 1 575 ? -25.28918 32.00311 -5.22776 1.000 80.40393 560 VAL B CA 1
ATOM 9113 C C . VAL B 1 575 ? -26.29273 32.10046 -4.08778 1.000 81.80109 560 VAL B C 1
ATOM 9114 O O . VAL B 1 575 ? -25.93252 32.43648 -2.95286 1.000 82.09284 560 VAL B O 1
ATOM 9118 N N . ALA B 1 576 ? -27.55874 31.81789 -4.39216 1.000 77.67267 561 ALA B N 1
ATOM 9119 C CA . ALA B 1 576 ? -28.62430 31.76441 -3.40043 1.000 78.96089 561 ALA B CA 1
ATOM 9120 C C . ALA B 1 576 ? -29.11674 30.34658 -3.15655 1.000 79.94201 561 ALA B C 1
ATOM 9121 O O . ALA B 1 576 ? -29.29347 29.94026 -2.00326 1.000 78.97312 561 ALA B O 1
ATOM 9123 N N . GLU B 1 577 ? -29.34408 29.58166 -4.22383 1.000 79.18491 562 GLU B N 1
ATOM 9124 C CA . GLU B 1 577 ? -29.69142 28.17151 -4.13723 1.000 74.49587 562 GLU B CA 1
ATOM 9125 C C . GLU B 1 577 ? -28.75997 27.37329 -5.03816 1.000 71.24749 562 GLU B C 1
ATOM 9126 O O . GLU B 1 577 ? -28.29648 27.86469 -6.07015 1.000 76.35014 562 GLU B O 1
ATOM 9128 N N . ALA B 1 578 ? -28.48214 26.13572 -4.63959 1.000 72.59681 563 ALA B N 1
ATOM 9129 C CA . ALA B 1 578 ? -27.60007 25.28098 -5.41816 1.000 67.35787 563 ALA B CA 1
ATOM 9130 C C . ALA B 1 578 ? -28.08029 23.84375 -5.31696 1.000 66.45162 563 ALA B C 1
ATOM 9131 O O . ALA B 1 578 ? -28.50789 23.39921 -4.24836 1.000 63.95270 563 ALA B O 1
ATOM 9133 N N . ALA B 1 579 ? -28.00527 23.12558 -6.43491 1.000 65.59776 564 ALA B N 1
ATOM 9134 C CA . ALA B 1 579 ? -28.33831 21.70969 -6.48426 1.000 61.05233 564 ALA B CA 1
ATOM 9135 C C . ALA B 1 579 ? -27.25721 20.97973 -7.26317 1.000 63.74629 564 ALA B C 1
ATOM 9136 O O . ALA B 1 579 ? -26.88667 21.40102 -8.36397 1.000 62.98050 564 ALA B O 1
ATOM 9138 N N . VAL B 1 580 ? -26.74847 19.89635 -6.68494 1.000 59.01419 565 VAL B N 1
ATOM 9139 C CA . VAL B 1 580 ? -25.73550 19.05700 -7.31092 1.000 62.58288 565 VAL B CA 1
ATOM 9140 C C . VAL B 1 580 ? -26.27093 17.63388 -7.36710 1.000 61.30497 565 VAL B C 1
ATOM 9141 O O . VAL B 1 580 ? -26.72269 17.09486 -6.34984 1.000 63.73845 565 VAL B O 1
ATOM 9145 N N . VAL B 1 581 ? -26.23122 17.03230 -8.55720 1.000 63.34532 566 VAL B N 1
ATOM 9146 C CA . VAL B 1 581 ? -26.64744 15.65160 -8.75479 1.000 63.43835 566 VAL B CA 1
ATOM 9147 C C . VAL B 1 581 ? -25.59809 14.95128 -9.60540 1.000 68.42921 566 VAL B C 1
ATOM 9148 O O . VAL B 1 581 ? -24.76787 15.58636 -10.25925 1.000 66.26662 566 VAL B O 1
ATOM 9152 N N . GLY B 1 582 ? -25.64765 13.62267 -9.58952 1.000 69.44983 567 GLY B N 1
ATOM 9153 C CA . GLY B 1 582 ? -24.73217 12.81589 -10.37414 1.000 71.98499 567 GLY B CA 1
ATOM 9154 C C . GLY B 1 582 ? -25.42540 12.04443 -11.47961 1.000 77.44363 567 GLY B C 1
ATOM 9155 O O . GLY B 1 582 ? -26.28582 11.20309 -11.21509 1.000 84.94144 567 GLY B O 1
ATOM 9156 N N . VAL B 1 592 ? -20.46197 14.46535 -11.80811 1.000 82.08202 577 VAL B N 1
ATOM 9157 C CA . VAL B 1 592 ? -21.28608 15.31247 -10.95530 1.000 80.01540 577 VAL B CA 1
ATOM 9158 C C . VAL B 1 592 ? -21.62358 16.61487 -11.67270 1.000 77.87819 577 VAL B C 1
ATOM 9159 O O . VAL B 1 592 ? -20.73410 17.32971 -12.13411 1.000 76.98649 577 VAL B O 1
ATOM 9161 N N . HIS B 1 593 ? -22.91571 16.91527 -11.76535 1.000 69.41011 578 HIS B N 1
ATOM 9162 C CA . HIS B 1 593 ? -23.40163 18.13772 -12.38534 1.000 76.40150 578 HIS B CA 1
ATOM 9163 C C . HIS B 1 593 ? -23.93879 19.07358 -11.31040 1.000 74.77039 578 HIS B C 1
ATOM 9164 O O . HIS B 1 593 ? -24.56865 18.63022 -10.34367 1.000 69.42015 578 HIS B O 1
ATOM 9166 N N . ALA B 1 594 ? -23.68338 20.36891 -11.48061 1.000 74.38371 579 ALA B N 1
ATOM 9167 C CA . ALA B 1 594 ? -24.07239 21.37615 -10.50421 1.000 70.69235 579 ALA B CA 1
ATOM 9168 C C . ALA B 1 594 ? -24.84217 22.48848 -11.19533 1.000 81.58050 579 ALA B C 1
ATOM 9169 O O . ALA B 1 594 ? -24.37968 23.04149 -12.19942 1.000 80.92475 579 ALA B O 1
ATOM 9171 N N . PHE B 1 595 ? -26.01278 22.80850 -10.65503 1.000 81.83467 580 PHE B N 1
ATOM 9172 C CA . PHE B 1 595 ? -26.81876 23.93129 -11.10498 1.000 80.27046 580 PHE B CA 1
ATOM 9173 C C . PHE B 1 595 ? -26.86482 24.98244 -10.00460 1.000 81.32351 580 PHE B C 1
ATOM 9174 O O . PHE B 1 595 ? -26.94320 24.64731 -8.81788 1.000 81.57384 580 PHE B O 1
ATOM 9176 N N . VAL B 1 596 ? -26.80856 26.25296 -10.39745 1.000 84.40714 581 VAL B N 1
ATOM 9177 C CA . VAL B 1 596 ? -26.80310 27.36415 -9.45432 1.000 78.40998 581 VAL B CA 1
ATOM 9178 C C . VAL B 1 596 ? -27.80470 28.40835 -9.92003 1.000 81.64846 581 VAL B C 1
ATOM 9179 O O . VAL B 1 596 ? -27.83317 28.76569 -11.10309 1.000 81.44458 581 VAL B O 1
ATOM 9181 N N . ALA B 1 597 ? -28.62216 28.89291 -8.99116 1.000 81.99268 582 ALA B N 1
ATOM 9182 C CA . ALA B 1 597 ? -29.51172 30.02143 -9.22184 1.000 84.84010 582 ALA B CA 1
ATOM 9183 C C . ALA B 1 597 ? -28.96532 31.22802 -8.47271 1.000 83.34431 582 ALA B C 1
ATOM 9184 O O . ALA B 1 597 ? -28.69083 31.14418 -7.27068 1.000 83.21167 582 ALA B O 1
ATOM 9186 N N . LEU B 1 598 ? -28.79504 32.33715 -9.18342 1.000 86.76718 583 LEU B N 1
ATOM 9187 C CA . LEU B 1 598 ? -28.21780 33.53877 -8.59383 1.000 86.16088 583 LEU B CA 1
ATOM 9188 C C . LEU B 1 598 ? -29.30919 34.45460 -8.04857 1.000 89.03492 583 LEU B C 1
ATOM 9189 O O . LEU B 1 598 ? -29.20200 34.97530 -6.93809 1.000 93.06140 583 LEU B O 1
ATOM 9194 N N . ASN B 1 604 ? -18.61081 39.14894 -15.04934 1.000 89.32757 589 ASN B N 1
ATOM 9195 C CA . ASN B 1 604 ? -20.02292 38.97208 -15.36716 1.000 88.22943 589 ASN B CA 1
ATOM 9196 C C . ASN B 1 604 ? -20.35791 37.49313 -15.53247 1.000 96.85492 589 ASN B C 1
ATOM 9197 O O . ASN B 1 604 ? -19.80457 36.64539 -14.83286 1.000 96.27106 589 ASN B O 1
ATOM 9199 N N . ARG B 1 605 ? -21.26466 37.19077 -16.46822 1.000 97.39125 590 ARG B N 1
ATOM 9200 C CA . ARG B 1 605 ? -21.66411 35.80440 -16.69514 1.000 92.78737 590 ARG B CA 1
ATOM 9201 C C . ARG B 1 605 ? -20.48782 34.94397 -17.13547 1.000 99.69042 590 ARG B C 1
ATOM 9202 O O . ARG B 1 605 ? -20.50129 33.72452 -16.93182 1.000 106.31948 590 ARG B O 1
ATOM 9204 N N . GLU B 1 606 ? -19.46305 35.55469 -17.73249 1.000 97.35264 591 GLU B N 1
ATOM 9205 C CA . GLU B 1 606 ? -18.28391 34.80126 -18.14523 1.000 106.48529 591 GLU B CA 1
ATOM 9206 C C . GLU B 1 606 ? -17.35240 34.53523 -16.96663 1.000 104.76888 591 GLU B C 1
ATOM 9207 O O . GLU B 1 606 ? -16.88561 33.40607 -16.77720 1.000 101.77235 591 GLU B O 1
ATOM 9209 N N . GLN B 1 607 ? -17.07703 35.56392 -16.16082 1.000 106.19985 592 GLN B N 1
ATOM 9210 C CA . GLN B 1 607 ? -16.14204 35.44776 -15.04695 1.000 102.49601 592 GLN B CA 1
ATOM 9211 C C . GLN B 1 607 ? -16.75041 34.79278 -13.81314 1.000 102.88818 592 GLN B C 1
ATOM 9212 O O . GLN B 1 607 ? -16.00531 34.43771 -12.89204 1.000 100.42603 592 GLN B O 1
ATOM 9214 N N . LEU B 1 608 ? -18.07458 34.62551 -13.77001 1.000 102.40439 593 LEU B N 1
ATOM 9215 C CA . LEU B 1 608 ? -18.71127 34.03947 -12.59429 1.000 95.80892 593 LEU B CA 1
ATOM 9216 C C . LEU B 1 608 ? -18.33641 32.57185 -12.42717 1.000 92.04460 593 LEU B C 1
ATOM 9217 O O . LEU B 1 608 ? -18.09547 32.11204 -11.30344 1.000 87.48214 593 LEU B O 1
ATOM 9222 N N . GLN B 1 609 ? -18.28924 31.81835 -13.53093 1.000 91.03726 594 GLN B N 1
ATOM 9223 C CA . GLN B 1 609 ? -17.97100 30.39719 -13.43896 1.000 86.86864 594 GLN B CA 1
ATOM 9224 C C . GLN B 1 609 ? -16.57295 30.17319 -12.87871 1.000 88.31430 594 GLN B C 1
ATOM 9225 O O . GLN B 1 609 ? -16.31086 29.13336 -12.26428 1.000 85.82143 594 GLN B O 1
ATOM 9227 N N . LYS B 1 610 ? -15.66775 31.13528 -13.07017 1.000 94.15634 595 LYS B N 1
ATOM 9228 C CA . LYS B 1 610 ? -14.34320 31.03390 -12.46681 1.000 91.33331 595 LYS B CA 1
ATOM 9229 C C . LYS B 1 610 ? -14.43398 31.07407 -10.94588 1.000 86.52542 595 LYS B C 1
ATOM 9230 O O . LYS B 1 610 ? -13.87823 30.21104 -10.25453 1.000 81.08957 595 LYS B O 1
ATOM 9232 N N . GLU B 1 611 ? -15.14093 32.07294 -10.40665 1.000 83.90666 596 GLU B N 1
ATOM 9233 C CA . GLU B 1 611 ? -15.27939 32.18658 -8.95831 1.000 78.55185 596 GLU B CA 1
ATOM 9234 C C . GLU B 1 611 ? -16.00614 30.98617 -8.36621 1.000 78.20383 596 GLU B C 1
ATOM 9235 O O . GLU B 1 611 ? -15.72234 30.58847 -7.22987 1.000 68.02245 596 GLU B O 1
ATOM 9237 N N . LEU B 1 612 ? -16.94195 30.39854 -9.11514 1.000 75.21511 597 LEU B N 1
ATOM 9238 C CA . LEU B 1 612 ? -17.64065 29.21317 -8.63111 1.000 72.79225 597 LEU B CA 1
ATOM 9239 C C . LEU B 1 612 ? -16.71615 28.00296 -8.61764 1.000 69.51407 597 LEU B C 1
ATOM 9240 O O . LEU B 1 612 ? -16.61712 27.29613 -7.60672 1.000 65.21325 597 LEU B O 1
ATOM 9245 N N . ILE B 1 613 ? -16.02878 27.75017 -9.73555 1.000 75.82972 598 ILE B N 1
ATOM 9246 C CA . ILE B 1 613 ? -15.11702 26.61063 -9.81059 1.000 73.39345 598 ILE B CA 1
ATOM 9247 C C . ILE B 1 613 ? -14.02730 26.73307 -8.75560 1.000 69.21028 598 ILE B C 1
ATOM 9248 O O . ILE B 1 613 ? -13.67444 25.75307 -8.08784 1.000 68.60043 598 ILE B O 1
ATOM 9250 N N . MET B 1 614 ? -13.48314 27.93986 -8.58400 1.000 70.77680 599 MET B N 1
ATOM 9251 C CA . MET B 1 614 ? -12.47362 28.15916 -7.55474 1.000 68.35891 599 MET B CA 1
ATOM 9252 C C . MET B 1 614 ? -13.03589 27.88157 -6.16647 1.000 66.95340 599 MET B C 1
ATOM 9253 O O . MET B 1 614 ? -12.34630 27.31087 -5.31171 1.000 62.63316 599 MET B O 1
ATOM 9255 N N . GLN B 1 615 ? -14.29713 28.25581 -5.93191 1.000 65.05752 600 GLN B N 1
ATOM 9256 C CA . GLN B 1 615 ? -14.89097 28.07551 -4.61074 1.000 61.13792 600 GLN B CA 1
ATOM 9257 C C . GLN B 1 615 ? -14.93569 26.60375 -4.21550 1.000 55.38133 600 GLN B C 1
ATOM 9258 O O . GLN B 1 615 ? -14.63544 26.25418 -3.06828 1.000 52.01386 600 GLN B O 1
ATOM 9264 N N . VAL B 1 616 ? -15.29831 25.72352 -5.15058 1.000 53.26041 601 VAL B N 1
ATOM 9265 C CA . VAL B 1 616 ? -15.31569 24.29711 -4.83256 1.000 52.69114 601 VAL B CA 1
ATOM 9266 C C . VAL B 1 616 ? -13.89511 23.76684 -4.67399 1.000 53.38296 601 VAL B C 1
ATOM 9267 O O . VAL B 1 616 ? -13.64995 22.84435 -3.88391 1.000 48.17285 601 VAL B O 1
ATOM 9271 N N . ARG B 1 617 ? -12.93774 24.34023 -5.40743 1.000 53.45602 602 ARG B N 1
ATOM 9272 C CA . ARG B 1 617 ? -11.53992 23.96572 -5.22319 1.000 55.58259 602 ARG B CA 1
ATOM 9273 C C . ARG B 1 617 ? -11.04575 24.36316 -3.83881 1.000 54.26392 602 ARG B C 1
ATOM 9274 O O . ARG B 1 617 ? -10.27092 23.62864 -3.21328 1.000 51.19303 602 ARG B O 1
ATOM 9276 N N . LYS B 1 618 ? -11.48777 25.52304 -3.34239 1.000 49.53808 603 LYS B N 1
ATOM 9277 C CA . LYS B 1 618 ? -11.05141 26.00397 -2.03639 1.000 46.43920 603 LYS B CA 1
ATOM 9278 C C . LYS B 1 618 ? -11.75555 25.26991 -0.90129 1.000 47.76047 603 LYS B C 1
ATOM 9279 O O . LYS B 1 618 ? -11.14077 24.97688 0.13157 1.000 47.03518 603 LYS B O 1
ATOM 9281 N N . SER B 1 619 ? -13.03781 24.95603 -1.07137 1.000 47.73571 604 SER B N 1
ATOM 9282 C CA . SER B 1 619 ? -13.77782 24.31621 0.01118 1.000 47.42600 604 SER B CA 1
ATOM 9283 C C . SER B 1 619 ? -13.40229 22.84910 0.17198 1.000 42.10575 604 SER B C 1
ATOM 9284 O O . SER B 1 619 ? -13.32253 22.34736 1.29893 1.000 45.47166 604 SER B O 1
ATOM 9287 N N . ILE B 1 620 ? -13.18597 22.14161 -0.93414 1.000 42.87745 605 ILE B N 1
ATOM 9288 C CA . ILE B 1 620 ? -12.96501 20.69986 -0.88624 1.000 41.36277 605 ILE B CA 1
ATOM 9289 C C . ILE B 1 620 ? -11.58788 20.37600 -1.44817 1.000 44.61816 605 ILE B C 1
ATOM 9290 O O . ILE B 1 620 ? -10.70828 19.88420 -0.73395 1.000 38.08082 605 ILE B O 1
ATOM 9295 N N . GLY B 1 621 ? -11.39276 20.66361 -2.72988 1.000 46.78949 606 GLY B N 1
ATOM 9296 C CA . GLY B 1 621 ? -10.15559 20.36256 -3.40546 1.000 49.78924 606 GLY B CA 1
ATOM 9297 C C . GLY B 1 621 ? -10.38432 20.20530 -4.89386 1.000 59.42339 606 GLY B C 1
ATOM 9298 O O . GLY B 1 621 ? -11.52167 20.06091 -5.35247 1.000 58.13800 606 GLY B O 1
ATOM 9299 N N . PRO B 1 622 ? -9.30136 20.24282 -5.67854 1.000 64.46530 607 PRO B N 1
ATOM 9300 C CA . PRO B 1 622 ? -9.44627 20.11669 -7.14234 1.000 64.45058 607 PRO B CA 1
ATOM 9301 C C . PRO B 1 622 ? -10.28506 18.92942 -7.59265 1.000 66.31927 607 PRO B C 1
ATOM 9302 O O . PRO B 1 622 ? -11.19291 19.09281 -8.41768 1.000 69.70283 607 PRO B O 1
ATOM 9306 N N . PHE B 1 623 ? -10.02548 17.73945 -7.04765 1.000 66.36696 608 PHE B N 1
ATOM 9307 C CA . PHE B 1 623 ? -10.72586 16.52567 -7.45580 1.000 66.17170 608 PHE B CA 1
ATOM 9308 C C . PHE B 1 623 ? -12.24143 16.61031 -7.29567 1.000 68.89211 608 PHE B C 1
ATOM 9309 O O . PHE B 1 623 ? -12.94229 15.68577 -7.72224 1.000 67.56569 608 PHE B O 1
ATOM 9317 N N . ALA B 1 624 ? -12.76400 17.66724 -6.67626 1.000 69.57129 609 ALA B N 1
ATOM 9318 C CA . ALA B 1 624 ? -14.19407 17.80399 -6.43898 1.000 68.94424 609 ALA B CA 1
ATOM 9319 C C . ALA B 1 624 ? -14.82140 18.93257 -7.24571 1.000 72.74397 609 ALA B C 1
ATOM 9320 O O . ALA B 1 624 ? -16.00487 19.22992 -7.05513 1.000 74.58335 609 ALA B O 1
ATOM 9322 N N . ALA B 1 625 ? -14.06652 19.56047 -8.14169 1.000 70.56701 610 ALA B N 1
ATOM 9323 C CA . ALA B 1 625 ? -14.57297 20.68757 -8.91939 1.000 77.31345 610 ALA B CA 1
ATOM 9324 C C . ALA B 1 625 ? -15.57899 20.24283 -9.97924 1.000 83.59319 610 ALA B C 1
ATOM 9325 O O . ALA B 1 625 ? -15.83210 19.04967 -10.15235 1.000 86.12523 610 ALA B O 1
ATOM 9327 N N . VAL B 1 628 ? -19.08337 21.28743 -15.12162 1.000 86.84721 613 VAL B N 1
ATOM 9328 C CA . VAL B 1 628 ? -19.20103 22.73829 -15.02355 1.000 87.18763 613 VAL B CA 1
ATOM 9329 C C . VAL B 1 628 ? -20.39857 23.11280 -14.15519 1.000 85.49986 613 VAL B C 1
ATOM 9330 O O . VAL B 1 628 ? -21.07137 22.24239 -13.59536 1.000 84.26210 613 VAL B O 1
ATOM 9332 N N . VAL B 1 629 ? -20.66044 24.41317 -14.04907 1.000 81.47319 614 VAL B N 1
ATOM 9333 C CA . VAL B 1 629 ? -21.72648 24.94579 -13.20727 1.000 83.13262 614 VAL B CA 1
ATOM 9334 C C . VAL B 1 629 ? -22.70911 25.69304 -14.09813 1.000 83.13295 614 VAL B C 1
ATOM 9335 O O . VAL B 1 629 ? -22.33573 26.66361 -14.77046 1.000 75.76931 614 VAL B O 1
ATOM 9337 N N . PHE B 1 630 ? -23.96128 25.24534 -14.09661 1.000 87.53488 615 PHE B N 1
ATOM 9338 C CA . PHE B 1 630 ? -25.00507 25.85244 -14.90760 1.000 89.21695 615 PHE B CA 1
ATOM 9339 C C . PHE B 1 630 ? -25.69415 26.97106 -14.13589 1.000 89.69289 615 PHE B C 1
ATOM 9340 O O . PHE B 1 630 ? -25.91933 26.86070 -12.92698 1.000 90.10173 615 PHE B O 1
ATOM 9342 N N . VAL B 1 631 ? -26.02362 28.04903 -14.84265 1.000 84.40174 616 VAL B N 1
ATOM 9343 C CA . VAL B 1 631 ? -26.73164 29.17798 -14.24845 1.000 82.43421 616 VAL B CA 1
ATOM 9344 C C . VAL B 1 631 ? -28.13371 29.28581 -14.83842 1.000 84.74355 616 VAL B C 1
ATOM 9345 O O . VAL B 1 631 ? -29.13280 29.14677 -14.13132 1.000 88.42197 616 VAL B O 1
ATOM 9347 N N . PRO C 1 26 ? -20.74496 -11.70912 86.36401 1.000 80.57234 11 PRO C N 1
ATOM 9348 C CA . PRO C 1 26 ? -20.64053 -11.63965 84.89912 1.000 75.44258 11 PRO C CA 1
ATOM 9349 C C . PRO C 1 26 ? -20.01297 -10.33266 84.40986 1.000 69.39549 11 PRO C C 1
ATOM 9350 O O . PRO C 1 26 ? -20.64181 -9.27878 84.50503 1.000 69.88629 11 PRO C O 1
ATOM 9354 N N . VAL C 1 27 ? -18.78567 -10.40742 83.88760 1.000 65.59581 12 VAL C N 1
ATOM 9355 C CA . VAL C 1 27 ? -18.09418 -9.19897 83.44674 1.000 61.36730 12 VAL C CA 1
ATOM 9356 C C . VAL C 1 27 ? -18.81388 -8.57301 82.25910 1.000 61.55629 12 VAL C C 1
ATOM 9357 O O . VAL C 1 27 ? -18.99859 -7.35106 82.19903 1.000 62.41312 12 VAL C O 1
ATOM 9361 N N . VAL C 1 28 ? -19.22959 -9.39386 81.29736 1.000 58.99813 13 VAL C N 1
ATOM 9362 C CA . VAL C 1 28 ? -19.98381 -8.91592 80.13797 1.000 62.58036 13 VAL C CA 1
ATOM 9363 C C . VAL C 1 28 ? -21.45663 -9.05487 80.50800 1.000 62.94344 13 VAL C C 1
ATOM 9364 O O . VAL C 1 28 ? -22.11124 -10.04492 80.18274 1.000 62.42290 13 VAL C O 1
ATOM 9368 N N . VAL C 1 29 ? -21.98499 -8.03630 81.19430 1.000 66.79803 14 VAL C N 1
ATOM 9369 C CA . VAL C 1 29 ? -23.34146 -8.11363 81.72978 1.000 71.90271 14 VAL C CA 1
ATOM 9370 C C . VAL C 1 29 ? -24.39282 -8.18832 80.62973 1.000 69.94726 14 VAL C C 1
ATOM 9371 O O . VAL C 1 29 ? -25.50630 -8.66763 80.87975 1.000 64.49828 14 VAL C O 1
ATOM 9375 N N . GLU C 1 30 ? -24.06736 -7.73469 79.41343 1.000 56.17450 15 GLU C N 1
ATOM 9376 C CA . GLU C 1 30 ? -25.03644 -7.76954 78.32149 1.000 59.37696 15 GLU C CA 1
ATOM 9377 C C . GLU C 1 30 ? -25.43540 -9.19376 77.96354 1.000 61.35193 15 GLU C C 1
ATOM 9378 O O . GLU C 1 30 ? -26.52725 -9.41561 77.42610 1.000 65.87035 15 GLU C O 1
ATOM 9384 N N . ALA C 1 31 ? -24.55978 -10.16193 78.22354 1.000 57.81979 16 ALA C N 1
ATOM 9385 C CA . ALA C 1 31 ? -24.76113 -11.53731 77.78943 1.000 64.16900 16 ALA C CA 1
ATOM 9386 C C . ALA C 1 31 ? -25.41557 -12.40735 78.85085 1.000 64.93854 16 ALA C C 1
ATOM 9387 O O . ALA C 1 31 ? -25.72035 -13.57192 78.57170 1.000 67.35921 16 ALA C O 1
ATOM 9389 N N . HIS C 1 32 ? -25.63021 -11.87590 80.04985 1.000 61.29924 17 HIS C N 1
ATOM 9390 C CA . HIS C 1 32 ? -26.14355 -12.67733 81.15239 1.000 66.06906 17 HIS C CA 1
ATOM 9391 C C . HIS C 1 32 ? -27.50183 -13.26982 80.80035 1.000 65.84041 17 HIS C C 1
ATOM 9392 O O . HIS C 1 32 ? -28.45916 -12.53502 80.53883 1.000 66.01608 17 HIS C O 1
ATOM 9399 N N . GLN C 1 33 ? -27.57078 -14.60347 80.78033 1.000 66.87491 18 GLN C N 1
ATOM 9400 C CA . GLN C 1 33 ? -28.80792 -15.34450 80.52191 1.000 68.51487 18 GLN C CA 1
ATOM 9401 C C . GLN C 1 33 ? -29.40944 -15.01334 79.15792 1.000 66.46171 18 GLN C C 1
ATOM 9402 O O . GLN C 1 33 ? -30.63117 -15.02051 78.98814 1.000 67.75960 18 GLN C O 1
ATOM 9408 N N . VAL C 1 34 ? -28.56019 -14.72571 78.17477 1.000 65.32021 19 VAL C N 1
ATOM 9409 C CA . VAL C 1 34 ? -28.98810 -14.50363 76.79820 1.000 61.29299 19 VAL C CA 1
ATOM 9410 C C . VAL C 1 34 ? -28.82002 -15.81362 76.03966 1.000 61.84168 19 VAL C C 1
ATOM 9411 O O . VAL C 1 34 ? -27.70442 -16.33962 75.93491 1.000 63.46377 19 VAL C O 1
ATOM 9415 N N . ASP C 1 35 ? -29.92260 -16.34146 75.51034 1.000 63.01172 20 ASP C N 1
ATOM 9416 C CA . ASP C 1 35 ? -29.87692 -17.57229 74.73333 1.000 65.52689 20 ASP C CA 1
ATOM 9417 C C . ASP C 1 35 ? -29.33811 -17.31379 73.32948 1.000 61.11851 20 ASP C C 1
ATOM 9418 O O . ASP C 1 35 ? -29.46959 -16.21565 72.78240 1.000 56.68000 20 ASP C O 1
ATOM 9423 N N . THR C 1 36 ? -28.73106 -18.34818 72.74886 1.000 57.49755 21 THR C N 1
ATOM 9424 C CA . THR C 1 36 ? -28.34987 -18.34228 71.34268 1.000 59.32351 21 THR C CA 1
ATOM 9425 C C . THR C 1 36 ? -29.44003 -19.01298 70.50941 1.000 58.81057 21 THR C C 1
ATOM 9426 O O . THR C 1 36 ? -30.04983 -19.99824 70.93836 1.000 61.30965 21 THR C O 1
ATOM 9430 N N . PHE C 1 37 ? -29.69196 -18.46213 69.32330 1.000 53.47486 22 PHE C N 1
ATOM 9431 C CA . PHE C 1 37 ? -30.76962 -18.90289 68.44467 1.000 53.87258 22 PHE C CA 1
ATOM 9432 C C . PHE C 1 37 ? -30.18324 -19.60527 67.22999 1.000 54.23569 22 PHE C C 1
ATOM 9433 O O . PHE C 1 37 ? -29.28852 -19.06523 66.57207 1.000 49.69825 22 PHE C O 1
ATOM 9441 N N . ASP C 1 38 ? -30.69599 -20.79195 66.92209 1.000 53.52211 23 ASP C N 1
ATOM 9442 C CA . ASP C 1 38 ? -30.25437 -21.47793 65.72067 1.000 52.09889 23 ASP C CA 1
ATOM 9443 C C . ASP C 1 38 ? -30.87193 -20.83129 64.48466 1.000 51.70223 23 ASP C C 1
ATOM 9444 O O . ASP C 1 38 ? -31.88170 -20.12492 64.55640 1.000 51.01239 23 ASP C O 1
ATOM 9449 N N . VAL C 1 39 ? -30.23613 -21.07081 63.34228 1.000 48.56304 24 VAL C N 1
ATOM 9450 C CA . VAL C 1 39 ? -30.84775 -20.67498 62.07146 1.000 47.26255 24 VAL C CA 1
ATOM 9451 C C . VAL C 1 39 ? -32.18012 -21.40279 61.91144 1.000 50.12951 24 VAL C C 1
ATOM 9452 O O . VAL C 1 39 ? -32.24259 -22.63259 62.11636 1.000 51.02921 24 VAL C O 1
ATOM 9456 N N . PRO C 1 40 ? -33.26672 -20.70451 61.58538 1.000 49.47457 25 PRO C N 1
ATOM 9457 C CA . PRO C 1 40 ? -34.54898 -21.38175 61.35567 1.000 54.31418 25 PRO C CA 1
ATOM 9458 C C . PRO C 1 40 ? -34.41820 -22.50670 60.33885 1.000 53.27361 25 PRO C C 1
ATOM 9459 O O . PRO C 1 40 ? -33.81915 -22.34175 59.27051 1.000 49.17393 25 PRO C O 1
ATOM 9463 N N . GLY C 1 41 ? -34.98230 -23.66617 60.68481 1.000 53.77917 26 GLY C N 1
ATOM 9464 C CA . GLY C 1 41 ? -34.92986 -24.80233 59.78120 1.000 54.01358 26 GLY C CA 1
ATOM 9465 C C . GLY C 1 41 ? -35.53716 -24.51321 58.42304 1.000 54.80572 26 GLY C C 1
ATOM 9466 O O . GLY C 1 41 ? -35.04658 -25.00693 57.40206 1.000 52.18236 26 GLY C O 1
ATOM 9467 N N . VAL C 1 42 ? -36.58822 -23.68847 58.38398 1.000 53.11164 27 VAL C N 1
ATOM 9468 C CA . VAL C 1 42 ? -37.23400 -23.37209 57.11682 1.000 52.13157 27 VAL C CA 1
ATOM 9469 C C . VAL C 1 42 ? -36.33781 -22.53993 56.21442 1.000 49.06996 27 VAL C C 1
ATOM 9470 O O . VAL C 1 42 ? -36.54272 -22.53540 54.99514 1.000 48.39823 27 VAL C O 1
ATOM 9474 N N . PHE C 1 43 ? -35.35479 -21.82582 56.78262 1.000 47.67953 28 PHE C N 1
ATOM 9475 C CA . PHE C 1 43 ? -34.35845 -21.14136 55.96547 1.000 44.91519 28 PHE C CA 1
ATOM 9476 C C . PHE C 1 43 ? -33.69946 -22.11443 54.99667 1.000 47.02512 28 PHE C C 1
ATOM 9477 O O . PHE C 1 43 ? -33.48565 -21.79117 53.82362 1.000 42.56134 28 PHE C O 1
ATOM 9485 N N . TYR C 1 44 ? -33.37795 -23.32026 55.46895 1.000 47.97795 29 TYR C N 1
ATOM 9486 C CA . TYR C 1 44 ? -32.76882 -24.31005 54.58809 1.000 46.81425 29 TYR C CA 1
ATOM 9487 C C . TYR C 1 44 ? -33.80036 -24.91841 53.64236 1.000 46.38512 29 TYR C C 1
ATOM 9488 O O . TYR C 1 44 ? -33.55914 -25.02256 52.43441 1.000 47.85497 29 TYR C O 1
ATOM 9497 N N . GLU C 1 45 ? -34.96379 -25.30266 54.16986 1.000 48.68129 30 GLU C N 1
ATOM 9498 C CA . GLU C 1 45 ? -35.93285 -26.01840 53.34761 1.000 49.94813 30 GLU C CA 1
ATOM 9499 C C . GLU C 1 45 ? -36.50922 -25.14312 52.24044 1.000 49.87911 30 GLU C C 1
ATOM 9500 O O . GLU C 1 45 ? -36.86434 -25.66098 51.17595 1.000 49.63621 30 GLU C O 1
ATOM 9506 N N . ASN C 1 46 ? -36.59818 -23.82985 52.45525 1.000 47.18563 31 ASN C N 1
ATOM 9507 C CA . ASN C 1 46 ? -37.15595 -22.91655 51.46585 1.000 45.88503 31 ASN C CA 1
ATOM 9508 C C . ASN C 1 46 ? -36.08310 -22.18373 50.65760 1.000 45.58948 31 ASN C C 1
ATOM 9509 O O . ASN C 1 46 ? -36.41130 -21.26737 49.89744 1.000 42.52766 31 ASN C O 1
ATOM 9514 N N . HIS C 1 47 ? -34.82099 -22.58145 50.78361 1.000 42.24492 32 HIS C N 1
ATOM 9515 C CA . HIS C 1 47 ? -33.73399 -21.84882 50.13840 1.000 39.74233 32 HIS C CA 1
ATOM 9516 C C . HIS C 1 47 ? -33.78505 -22.05399 48.62625 1.000 38.87903 32 HIS C C 1
ATOM 9517 O O . HIS C 1 47 ? -33.93740 -23.19141 48.16584 1.000 39.99060 32 HIS C O 1
ATOM 9524 N N . PRO C 1 48 ? -33.65703 -20.99292 47.82321 1.000 37.03239 33 PRO C N 1
ATOM 9525 C CA . PRO C 1 48 ? -33.59782 -21.19455 46.36707 1.000 38.49054 33 PRO C CA 1
ATOM 9526 C C . PRO C 1 48 ? -32.35532 -21.94630 45.92179 1.000 42.23670 33 PRO C C 1
ATOM 9527 O O . PRO C 1 48 ? -32.37387 -22.58207 44.86021 1.000 40.67942 33 PRO C O 1
ATOM 9531 N N . HIS C 1 49 ? -31.27213 -21.87936 46.69596 1.000 36.63155 34 HIS C N 1
ATOM 9532 C CA . HIS C 1 49 ? -30.03471 -22.58583 46.38983 1.000 37.16204 34 HIS C CA 1
ATOM 9533 C C . HIS C 1 49 ? -29.58304 -23.37071 47.61631 1.000 36.28063 34 HIS C C 1
ATOM 9534 O O . HIS C 1 49 ? -30.33975 -24.19293 48.13632 1.000 41.22182 34 HIS C O 1
ATOM 9541 N N . GLU C 1 50 ? -28.36730 -23.13176 48.09332 1.000 40.18152 35 GLU C N 1
ATOM 9542 C CA . GLU C 1 50 ? -27.90127 -23.73480 49.33631 1.000 41.38374 35 GLU C CA 1
ATOM 9543 C C . GLU C 1 50 ? -26.80579 -22.85439 49.89437 1.000 37.51167 35 GLU C C 1
ATOM 9544 O O . GLU C 1 50 ? -26.15984 -22.12858 49.13071 1.000 38.87160 35 GLU C O 1
ATOM 9550 N N . PRO C 1 51 ? -26.57617 -22.88068 51.20470 1.000 38.46352 36 PRO C N 1
ATOM 9551 C CA . PRO C 1 51 ? -25.49436 -22.07423 51.77144 1.000 41.28044 36 PRO C CA 1
ATOM 9552 C C . PRO C 1 51 ? -24.15847 -22.40704 51.12116 1.000 38.75482 36 PRO C C 1
ATOM 9553 O O . PRO C 1 51 ? -23.93958 -23.49237 50.57203 1.000 34.03152 36 PRO C O 1
ATOM 9557 N N . HIS C 1 52 ? -23.26482 -21.43164 51.16502 1.000 34.70402 37 HIS C N 1
ATOM 9558 C CA . HIS C 1 52 ? -21.91804 -21.61745 50.65414 1.000 33.35063 37 HIS C CA 1
ATOM 9559 C C . HIS C 1 52 ? -21.03253 -22.37940 51.62626 1.000 34.03842 37 HIS C C 1
ATOM 9560 O O . HIS C 1 52 ? -19.89543 -22.71895 51.27623 1.000 34.80664 37 HIS C O 1
ATOM 9567 N N . LEU C 1 53 ? -21.52656 -22.63590 52.83326 1.000 32.22521 38 LEU C N 1
ATOM 9568 C CA . LEU C 1 53 ? -20.82985 -23.40029 53.85148 1.000 33.36635 38 LEU C CA 1
ATOM 9569 C C . LEU C 1 53 ? -21.73526 -24.53572 54.29516 1.000 36.08818 38 LEU C C 1
ATOM 9570 O O . LEU C 1 53 ? -22.96317 -24.40724 54.26669 1.000 36.31869 38 LEU C O 1
ATOM 9575 N N . SER C 1 54 ? -21.11550 -25.64430 54.70359 1.000 36.84567 39 SER C N 1
ATOM 9576 C CA . SER C 1 54 ? -21.87271 -26.81907 55.12407 1.000 39.18206 39 SER C CA 1
ATOM 9577 C C . SER C 1 54 ? -22.35682 -26.72807 56.56188 1.000 40.64216 39 SER C C 1
ATOM 9578 O O . SER C 1 54 ? -23.17303 -27.56248 56.97161 1.000 42.72089 39 SER C O 1
ATOM 9581 N N . GLY C 1 55 ? -21.89129 -25.74551 57.32176 1.000 39.73853 40 GLY C N 1
ATOM 9582 C CA . GLY C 1 55 ? -22.26284 -25.60171 58.71318 1.000 41.14103 40 GLY C CA 1
ATOM 9583 C C . GLY C 1 55 ? -21.14944 -24.91669 59.48498 1.000 40.21482 40 GLY C C 1
ATOM 9584 O O . GLY C 1 55 ? -20.16801 -24.45126 58.91165 1.000 38.40776 40 GLY C O 1
ATOM 9585 N N . MET C 1 56 ? -21.31199 -24.88440 60.81171 1.000 41.63020 41 MET C N 1
ATOM 9586 C CA . MET C 1 56 ? -20.35711 -24.14930 61.63852 1.000 40.90452 41 MET C CA 1
ATOM 9587 C C . MET C 1 56 ? -18.98820 -24.82333 61.68459 1.000 42.84581 41 MET C C 1
ATOM 9588 O O . MET C 1 56 ? -17.97735 -24.13779 61.88156 1.000 39.47497 41 MET C O 1
ATOM 9593 N N . ASN C 1 57 ? -18.91310 -26.15076 61.51392 1.000 42.14187 42 ASN C N 1
ATOM 9594 C CA . ASN C 1 57 ? -17.58766 -26.76348 61.48239 1.000 41.98630 42 ASN C CA 1
ATOM 9595 C C . ASN C 1 57 ? -16.77430 -26.26093 60.29410 1.000 39.68479 42 ASN C C 1
ATOM 9596 O O . ASN C 1 57 ? -15.56681 -26.02308 60.42066 1.000 39.78143 42 ASN C O 1
ATOM 9601 N N . GLU C 1 58 ? -17.40791 -26.08228 59.13033 1.000 38.76544 43 GLU C N 1
ATOM 9602 C CA . GLU C 1 58 ? -16.64697 -25.53369 58.01173 1.000 36.65957 43 GLU C CA 1
ATOM 9603 C C . GLU C 1 58 ? -16.24615 -24.08534 58.27677 1.000 38.97123 43 GLU C C 1
ATOM 9604 O O . GLU C 1 58 ? -15.12786 -23.68105 57.93768 1.000 33.63339 43 GLU C O 1
ATOM 9610 N N . TYR C 1 59 ? -17.13222 -23.28664 58.88299 1.000 35.65670 44 TYR C N 1
ATOM 9611 C CA . TYR C 1 59 ? -16.72696 -21.93491 59.26483 1.000 35.36007 44 TYR C CA 1
ATOM 9612 C C . TYR C 1 59 ? -15.49927 -21.97871 60.15878 1.000 33.93821 44 TYR C C 1
ATOM 9613 O O . TYR C 1 59 ? -14.53374 -21.23193 59.94863 1.000 33.95472 44 TYR C O 1
ATOM 9622 N N . ASN C 1 60 ? -15.52990 -22.84438 61.17661 1.000 35.83597 45 ASN C N 1
ATOM 9623 C CA . ASN C 1 60 ? -14.42296 -22.90859 62.11686 1.000 36.21645 45 ASN C CA 1
ATOM 9624 C C . ASN C 1 60 ? -13.14548 -23.35032 61.42549 1.000 35.38443 45 ASN C C 1
ATOM 9625 O O . ASN C 1 60 ? -12.06766 -22.82830 61.72080 1.000 36.16161 45 ASN C O 1
ATOM 9630 N N . GLN C 1 61 ? -13.24243 -24.29091 60.48261 1.000 35.61200 46 GLN C N 1
ATOM 9631 C CA . GLN C 1 61 ? -12.03730 -24.73937 59.79163 1.000 38.36359 46 GLN C CA 1
ATOM 9632 C C . GLN C 1 61 ? -11.48035 -23.62954 58.91292 1.000 32.84866 46 GLN C C 1
ATOM 9633 O O . GLN C 1 61 ? -10.28299 -23.32122 58.96890 1.000 32.77185 46 GLN C O 1
ATOM 9639 N N . LEU C 1 62 ? -12.34396 -23.00215 58.11237 1.000 31.76549 47 LEU C N 1
ATOM 9640 C CA . LEU C 1 62 ? -11.90999 -21.88759 57.27216 1.000 29.76846 47 LEU C CA 1
ATOM 9641 C C . LEU C 1 62 ? -11.42311 -20.71025 58.10992 1.000 33.75415 47 LEU C C 1
ATOM 9642 O O . LEU C 1 62 ? -10.44504 -20.04595 57.74141 1.000 28.38986 47 LEU C O 1
ATOM 9647 N N . TYR C 1 63 ? -12.08655 -20.42827 59.23781 1.000 30.88162 48 TYR C N 1
ATOM 9648 C CA . TYR C 1 63 ? -11.63177 -19.31805 60.07288 1.000 32.42891 48 TYR C CA 1
ATOM 9649 C C . TYR C 1 63 ? -10.22567 -19.58003 60.59758 1.000 29.77140 48 TYR C C 1
ATOM 9650 O O . TYR C 1 63 ? -9.35636 -18.70359 60.54191 1.000 31.23568 48 TYR C O 1
ATOM 9659 N N . GLN C 1 64 ? -9.98471 -20.78769 61.11207 1.000 31.12616 49 GLN C N 1
ATOM 9660 C CA . GLN C 1 64 ? -8.66104 -21.10477 61.63309 1.000 33.10575 49 GLN C CA 1
ATOM 9661 C C . GLN C 1 64 ? -7.60477 -21.01753 60.54203 1.000 31.60596 49 GLN C C 1
ATOM 9662 O O . GLN C 1 64 ? -6.49021 -20.54139 60.78848 1.000 32.18681 49 GLN C O 1
ATOM 9668 N N . GLN C 1 65 ? -7.93249 -21.45757 59.32370 1.000 30.25176 50 GLN C N 1
ATOM 9669 C CA . GLN C 1 65 ? -6.96505 -21.30724 58.24341 1.000 29.15742 50 GLN C CA 1
ATOM 9670 C C . GLN C 1 65 ? -6.71845 -19.83841 57.93173 1.000 27.77995 50 GLN C C 1
ATOM 9671 O O . GLN C 1 65 ? -5.59224 -19.45003 57.60123 1.000 30.17452 50 GLN C O 1
ATOM 9677 N N . SER C 1 66 ? -7.75880 -19.00626 58.01576 1.000 28.33793 51 SER C N 1
ATOM 9678 C CA . SER C 1 66 ? -7.57768 -17.59206 57.68950 1.000 28.31518 51 SER C CA 1
ATOM 9679 C C . SER C 1 66 ? -6.69337 -16.87763 58.70848 1.000 28.21795 51 SER C C 1
ATOM 9680 O O . SER C 1 66 ? -6.11761 -15.83290 58.37796 1.000 26.11058 51 SER C O 1
ATOM 9683 N N . ILE C 1 67 ? -6.57429 -17.41328 59.92463 1.000 28.27518 52 ILE C N 1
ATOM 9684 C CA . ILE C 1 67 ? -5.70174 -16.82625 60.94446 1.000 29.10928 52 ILE C CA 1
ATOM 9685 C C . ILE C 1 67 ? -4.32172 -17.47133 60.93915 1.000 31.36121 52 ILE C C 1
ATOM 9686 O O . ILE C 1 67 ? -3.30365 -16.78117 61.05783 1.000 29.43869 52 ILE C O 1
ATOM 9691 N N . ASN C 1 68 ? -4.26530 -18.79595 60.82034 1.000 29.40503 53 ASN C N 1
ATOM 9692 C CA . ASN C 1 68 ? -2.99085 -19.49917 60.85968 1.000 31.73208 53 ASN C CA 1
ATOM 9693 C C . ASN C 1 68 ? -2.27723 -19.49306 59.51600 1.000 32.83365 53 ASN C C 1
ATOM 9694 O O . ASN C 1 68 ? -1.05668 -19.67575 59.47134 1.000 37.80655 53 ASN C O 1
ATOM 9699 N N . ASP C 1 69 ? -3.00446 -19.32203 58.42858 1.000 26.98614 54 ASP C N 1
ATOM 9700 C CA . ASP C 1 69 ? -2.36376 -19.35510 57.12604 1.000 30.20278 54 ASP C CA 1
ATOM 9701 C C . ASP C 1 69 ? -3.08186 -18.40355 56.18238 1.000 31.21802 54 ASP C C 1
ATOM 9702 O O . ASP C 1 69 ? -3.63734 -18.84307 55.16631 1.000 25.22428 54 ASP C O 1
ATOM 9707 N N . PRO C 1 70 ? -3.10204 -17.09951 56.48288 1.000 29.52462 55 PRO C N 1
ATOM 9708 C CA . PRO C 1 70 ? -3.78771 -16.15766 55.58208 1.000 27.05477 55 PRO C CA 1
ATOM 9709 C C . PRO C 1 70 ? -3.24005 -16.16477 54.17513 1.000 26.33650 55 PRO C C 1
ATOM 9710 O O . PRO C 1 70 ? -3.98426 -15.87718 53.23249 1.000 23.76300 55 PRO C O 1
ATOM 9714 N N A ASP C 1 71 ? -1.96603 -16.49352 53.97178 0.434 27.87576 56 ASP C N 1
ATOM 9715 N N B ASP C 1 71 ? -1.94187 -16.44559 54.02068 0.566 27.86007 56 ASP C N 1
ATOM 9716 C CA A ASP C 1 71 ? -1.46318 -16.39851 52.60884 0.434 28.42445 56 ASP C CA 1
ATOM 9717 C CA B ASP C 1 71 ? -1.32271 -16.54023 52.70461 0.566 28.51452 56 ASP C CA 1
ATOM 9718 C C A ASP C 1 71 ? -2.02762 -17.51202 51.72259 0.434 27.21414 56 ASP C C 1
ATOM 9719 C C B ASP C 1 71 ? -2.11539 -17.47616 51.80801 0.566 27.16920 56 ASP C C 1
ATOM 9720 O O A ASP C 1 71 ? -2.27789 -17.27394 50.53553 0.434 25.36756 56 ASP C O 1
ATOM 9721 O O B ASP C 1 71 ? -2.57610 -17.10138 50.72345 0.566 24.34558 56 ASP C O 1
ATOM 9730 N N . THR C 1 72 ? -2.30020 -18.70552 52.27532 1.000 25.77906 57 THR C N 1
ATOM 9731 C CA . THR C 1 72 ? -3.01800 -19.70816 51.49555 1.000 28.82011 57 THR C CA 1
ATOM 9732 C C . THR C 1 72 ? -4.50486 -19.38741 51.41678 1.000 27.64723 57 THR C C 1
ATOM 9733 O O . THR C 1 72 ? -5.10592 -19.43853 50.33592 1.000 25.23039 57 THR C O 1
ATOM 9737 N N . PHE C 1 73 ? -5.10964 -19.05099 52.55839 1.000 26.62923 58 PHE C N 1
ATOM 9738 C CA . PHE C 1 73 ? -6.55309 -18.83343 52.62274 1.000 24.83990 58 PHE C CA 1
ATOM 9739 C C . PHE C 1 73 ? -6.99268 -17.69800 51.70184 1.000 25.20728 58 PHE C C 1
ATOM 9740 O O . PHE C 1 73 ? -7.94072 -17.84816 50.91948 1.000 23.88780 58 PHE C O 1
ATOM 9748 N N . TRP C 1 74 ? -6.33914 -16.53861 51.80828 1.000 21.60476 59 TRP C N 1
ATOM 9749 C CA . TRP C 1 74 ? -6.79377 -15.37830 51.04513 1.000 23.12692 59 TRP C CA 1
ATOM 9750 C C . TRP C 1 74 ? -6.40836 -15.46749 49.57781 1.000 21.60846 59 TRP C C 1
ATOM 9751 O O . TRP C 1 74 ? -7.10191 -14.89463 48.73205 1.000 21.32881 59 TRP C O 1
ATOM 9762 N N . ALA C 1 75 ? -5.31412 -16.16068 49.24885 1.000 23.26719 60 ALA C N 1
ATOM 9763 C CA . ALA C 1 75 ? -5.02102 -16.41550 47.84139 1.000 23.26566 60 ALA C CA 1
ATOM 9764 C C . ALA C 1 75 ? -6.16788 -17.16550 47.18121 1.000 22.83389 60 ALA C C 1
ATOM 9765 O O . ALA C 1 75 ? -6.61125 -16.80388 46.08508 1.000 21.55297 60 ALA C O 1
ATOM 9767 N N . ARG C 1 76 ? -6.66681 -18.21469 47.84834 1.000 22.64837 61 ARG C N 1
ATOM 9768 C CA . ARG C 1 76 ? -7.75423 -19.01234 47.28996 1.000 24.45216 61 ARG C CA 1
ATOM 9769 C C . ARG C 1 76 ? -9.05296 -18.21715 47.24122 1.000 25.90056 61 ARG C C 1
ATOM 9770 O O . ARG C 1 76 ? -9.77544 -18.25298 46.23999 1.000 24.74887 61 ARG C O 1
ATOM 9778 N N . MET C 1 77 ? -9.36237 -17.48420 48.30867 1.000 23.98975 62 MET C N 1
ATOM 9779 C CA . MET C 1 77 ? -10.57366 -16.67211 48.31135 1.000 22.54774 62 MET C CA 1
ATOM 9780 C C . MET C 1 77 ? -10.55595 -15.66319 47.17155 1.000 23.36382 62 MET C C 1
ATOM 9781 O O . MET C 1 77 ? -11.55055 -15.50071 46.45126 1.000 21.87032 62 MET C O 1
ATOM 9786 N N . ALA C 1 78 ? -9.42375 -14.97122 47.00117 1.000 20.81655 63 ALA C N 1
ATOM 9787 C CA . ALA C 1 78 ? -9.30622 -13.95417 45.96213 1.000 21.07739 63 ALA C CA 1
ATOM 9788 C C . ALA C 1 78 ? -9.45449 -14.55663 44.57585 1.000 20.19669 63 ALA C C 1
ATOM 9789 O O . ALA C 1 78 ? -10.11603 -13.98022 43.70707 1.000 20.26658 63 ALA C O 1
ATOM 9791 N N . ARG C 1 79 ? -8.81910 -15.70538 44.33660 1.000 21.62639 64 ARG C N 1
ATOM 9792 C CA . ARG C 1 79 ? -8.90611 -16.30487 43.00962 1.000 24.54409 64 ARG C CA 1
ATOM 9793 C C . ARG C 1 79 ? -10.28962 -16.88266 42.74638 1.000 24.51763 64 ARG C C 1
ATOM 9794 O O . ARG C 1 79 ? -10.72288 -16.94148 41.58937 1.000 23.75956 64 ARG C O 1
ATOM 9802 N N . ASP C 1 80 ? -10.99201 -17.29773 43.80343 1.000 22.91646 65 ASP C N 1
ATOM 9803 C CA . ASP C 1 80 ? -12.39337 -17.71026 43.69182 1.000 23.81478 65 ASP C CA 1
ATOM 9804 C C . ASP C 1 80 ? -13.27059 -16.56955 43.19110 1.000 25.85640 65 ASP C C 1
ATOM 9805 O O . ASP C 1 80 ? -14.12877 -16.76038 42.32422 1.000 24.55418 65 ASP C O 1
ATOM 9810 N N . LEU C 1 81 ? -13.10336 -15.37893 43.77255 1.000 22.52145 66 LEU C N 1
ATOM 9811 C CA . LEU C 1 81 ? -14.11716 -14.33255 43.69403 1.000 22.74155 66 LEU C CA 1
ATOM 9812 C C . LEU C 1 81 ? -13.79196 -13.18090 42.75586 1.000 19.80329 66 LEU C C 1
ATOM 9813 O O . LEU C 1 81 ? -14.71965 -12.48893 42.32699 1.000 21.98830 66 LEU C O 1
ATOM 9818 N N . ILE C 1 82 ? -12.52169 -12.93920 42.44999 1.000 19.82827 67 ILE C N 1
ATOM 9819 C CA . ILE C 1 82 ? -12.10905 -11.74774 41.71068 1.000 18.60391 67 ILE C CA 1
ATOM 9820 C C . ILE C 1 82 ? -11.34577 -12.19675 40.47281 1.000 23.19888 67 ILE C C 1
ATOM 9821 O O . ILE C 1 82 ? -10.45714 -13.05118 40.56664 1.000 20.72161 67 ILE C O 1
ATOM 9826 N N . THR C 1 83 ? -11.68193 -11.61586 39.32018 1.000 18.13575 68 THR C N 1
ATOM 9827 C CA . THR C 1 83 ? -10.99560 -11.92634 38.06707 1.000 21.17712 68 THR C CA 1
ATOM 9828 C C . THR C 1 83 ? -9.85281 -10.93911 37.89052 1.000 21.26761 68 THR C C 1
ATOM 9829 O O . THR C 1 83 ? -10.08409 -9.74558 37.67460 1.000 18.77198 68 THR C O 1
ATOM 9833 N N . PHE C 1 84 ? -8.62183 -11.43642 37.97012 1.000 20.58303 69 PHE C N 1
ATOM 9834 C CA . PHE C 1 84 ? -7.44931 -10.59902 37.77254 1.000 19.28753 69 PHE C CA 1
ATOM 9835 C C . PHE C 1 84 ? -7.01912 -10.63377 36.31310 1.000 21.28783 69 PHE C C 1
ATOM 9836 O O . PHE C 1 84 ? -7.06585 -11.68644 35.66981 1.000 21.20842 69 PHE C O 1
ATOM 9844 N N . GLU C 1 85 ? -6.58717 -9.47479 35.79793 1.000 19.07606 70 GLU C N 1
ATOM 9845 C CA . GLU C 1 85 ? -5.89164 -9.46141 34.51413 1.000 19.27640 70 GLU C CA 1
ATOM 9846 C C . GLU C 1 85 ? -4.56176 -10.17460 34.62021 1.000 20.70296 70 GLU C C 1
ATOM 9847 O O . GLU C 1 85 ? -4.16355 -10.90586 33.70860 1.000 20.58496 70 GLU C O 1
ATOM 9853 N N . LYS C 1 86 ? -3.83770 -9.91957 35.70451 1.000 20.38304 71 LYS C N 1
ATOM 9854 C CA . LYS C 1 86 ? -2.55092 -10.53408 35.98386 1.000 20.15883 71 LYS C CA 1
ATOM 9855 C C . LYS C 1 86 ? -2.61889 -11.08773 37.39454 1.000 21.00063 71 LYS C C 1
ATOM 9856 O O . LYS C 1 86 ? -2.98181 -10.36868 38.32807 1.000 17.52841 71 LYS C O 1
ATOM 9862 N N . ASP C 1 87 ? -2.30354 -12.36923 37.53967 1.000 20.82409 72 ASP C N 1
ATOM 9863 C CA . ASP C 1 87 ? -2.34298 -13.00865 38.84747 1.000 20.73561 72 ASP C CA 1
ATOM 9864 C C . ASP C 1 87 ? -1.33426 -12.35771 39.79122 1.000 24.51632 72 ASP C C 1
ATOM 9865 O O . ASP C 1 87 ? -0.29457 -11.84222 39.36589 1.000 20.79496 72 ASP C O 1
ATOM 9870 N N . PHE C 1 88 ? -1.64777 -12.36518 41.08971 1.000 23.02339 73 PHE C N 1
ATOM 9871 C CA . PHE C 1 88 ? -0.75399 -11.75294 42.06759 1.000 21.45831 73 PHE C CA 1
ATOM 9872 C C . PHE C 1 88 ? 0.40016 -12.68430 42.43742 1.000 22.51232 73 PHE C C 1
ATOM 9873 O O . PHE C 1 88 ? 0.29705 -13.91252 42.32825 1.000 26.84832 73 PHE C O 1
ATOM 9881 N N . ASP C 1 89 ? 1.52212 -12.07233 42.85822 1.000 24.03072 74 ASP C N 1
ATOM 9882 C CA . ASP C 1 89 ? 2.73072 -12.78841 43.28037 1.000 25.69202 74 ASP C CA 1
ATOM 9883 C C . ASP C 1 89 ? 2.63526 -13.27832 44.72098 1.000 27.93380 74 ASP C C 1
ATOM 9884 O O . ASP C 1 89 ? 3.13605 -14.35882 45.04773 1.000 26.11641 74 ASP C O 1
ATOM 9889 N N . LYS C 1 90 ? 2.07131 -12.46754 45.60699 1.000 22.85493 75 LYS C N 1
ATOM 9890 C CA . LYS C 1 90 ? 2.09245 -12.78629 47.02594 1.000 22.66594 75 LYS C CA 1
ATOM 9891 C C . LYS C 1 90 ? 0.81009 -12.28124 47.66118 1.000 19.68904 75 LYS C C 1
ATOM 9892 O O . LYS C 1 90 ? 0.31113 -11.21421 47.30483 1.000 21.66805 75 LYS C O 1
ATOM 9898 N N . THR C 1 91 ? 0.28249 -13.05122 48.61151 1.000 21.27945 76 THR C N 1
ATOM 9899 C CA . THR C 1 91 ? -0.98262 -12.65927 49.22166 1.000 17.94878 76 THR C CA 1
ATOM 9900 C C . THR C 1 91 ? -0.84924 -11.37939 50.04351 1.000 17.21089 76 THR C C 1
ATOM 9901 O O . THR C 1 91 ? -1.69910 -10.49104 49.95119 1.000 18.67431 76 THR C O 1
ATOM 9905 N N . HIS C 1 92 ? 0.19510 -11.26387 50.85577 1.000 18.60923 77 HIS C N 1
ATOM 9906 C CA . HIS C 1 92 ? 0.28019 -10.11379 51.74826 1.000 19.83716 77 HIS C CA 1
ATOM 9907 C C . HIS C 1 92 ? 1.72520 -9.85640 52.11980 1.000 20.13515 77 HIS C C 1
ATOM 9908 O O . HIS C 1 92 ? 2.49142 -10.79925 52.33305 1.000 19.84770 77 HIS C O 1
ATOM 9915 N N . ILE C 1 93 ? 2.08737 -8.57352 52.18434 1.000 16.62329 78 ILE C N 1
ATOM 9916 C CA . ILE C 1 93 ? 3.34820 -8.12927 52.76093 1.000 19.48374 78 ILE C CA 1
ATOM 9917 C C . ILE C 1 93 ? 3.04928 -6.96977 53.70390 1.000 21.42601 78 ILE C C 1
ATOM 9918 O O . ILE C 1 93 ? 1.97707 -6.36161 53.65496 1.000 19.23219 78 ILE C O 1
ATOM 9923 N N . GLY C 1 94 ? 4.01372 -6.67671 54.57990 1.000 20.34962 79 GLY C N 1
ATOM 9924 C CA . GLY C 1 94 ? 3.85303 -5.61405 55.55760 1.000 21.66231 79 GLY C CA 1
ATOM 9925 C C . GLY C 1 94 ? 3.32628 -6.11302 56.89471 1.000 22.28352 79 GLY C C 1
ATOM 9926 O O . GLY C 1 94 ? 3.01145 -7.28945 57.08886 1.000 20.42411 79 GLY C O 1
ATOM 9927 N N . THR C 1 95 ? 3.23878 -5.18281 57.84673 1.000 21.34563 80 THR C N 1
ATOM 9928 C CA . THR C 1 95 ? 2.76224 -5.47575 59.19311 1.000 20.51951 80 THR C CA 1
ATOM 9929 C C . THR C 1 95 ? 1.88332 -4.32666 59.66339 1.000 22.35837 80 THR C C 1
ATOM 9930 O O . THR C 1 95 ? 1.93531 -3.22191 59.12002 1.000 21.20730 80 THR C O 1
ATOM 9934 N N . LEU C 1 96 ? 1.08822 -4.58210 60.70507 1.000 24.92333 81 LEU C N 1
ATOM 9935 C CA . LEU C 1 96 ? 0.30548 -3.49836 61.29735 1.000 20.58803 81 LEU C CA 1
ATOM 9936 C C . LEU C 1 96 ? 1.20841 -2.37706 61.78700 1.000 25.25199 81 LEU C C 1
ATOM 9937 O O . LEU C 1 96 ? 1.00206 -1.20608 61.45123 1.000 23.03209 81 LEU C O 1
ATOM 9942 N N . GLU C 1 97 ? 2.23089 -2.71695 62.57139 1.000 22.19270 82 GLU C N 1
ATOM 9943 C CA . GLU C 1 97 ? 3.07451 -1.66817 63.12894 1.000 25.72290 82 GLU C CA 1
ATOM 9944 C C . GLU C 1 97 ? 3.81303 -0.90764 62.03184 1.000 25.52236 82 GLU C C 1
ATOM 9945 O O . GLU C 1 97 ? 4.10004 0.28542 62.18369 1.000 23.79397 82 GLU C O 1
ATOM 9951 N N . GLY C 1 98 ? 4.09873 -1.56972 60.91215 1.000 23.38949 83 GLY C N 1
ATOM 9952 C CA . GLY C 1 98 ? 4.78607 -0.91232 59.81897 1.000 21.61168 83 GLY C CA 1
ATOM 9953 C C . GLY C 1 98 ? 3.92391 0.03849 59.02631 1.000 20.81491 83 GLY C C 1
ATOM 9954 O O . GLY C 1 98 ? 4.46378 0.90433 58.33025 1.000 22.38507 83 GLY C O 1
ATOM 9955 N N . GLY C 1 99 ? 2.59670 -0.09653 59.11381 1.000 18.53611 84 GLY C N 1
ATOM 9956 C CA . GLY C 1 99 ? 1.71471 0.74219 58.31568 1.000 20.40902 84 GLY C CA 1
ATOM 9957 C C . GLY C 1 99 ? 2.00265 0.64660 56.83672 1.000 19.84295 84 GLY C C 1
ATOM 9958 O O . GLY C 1 99 ? 1.87311 1.63977 56.10974 1.000 17.41900 84 GLY C O 1
ATOM 9959 N N . ASP C 1 100 ? 2.39788 -0.53813 56.37302 1.000 18.33538 85 ASP C N 1
ATOM 9960 C CA . ASP C 1 100 ? 2.89089 -0.76889 55.02318 1.000 19.06917 85 ASP C CA 1
ATOM 9961 C C . ASP C 1 100 ? 2.21008 -1.98724 54.40421 1.000 21.68062 85 ASP C C 1
ATOM 9962 O O . ASP C 1 100 ? 2.78382 -2.66417 53.54437 1.000 17.87337 85 ASP C O 1
ATOM 9967 N N . ASN C 1 101 ? 0.99198 -2.28445 54.83796 1.000 18.51734 86 ASN C N 1
ATOM 9968 C CA . ASN C 1 101 ? 0.32244 -3.49349 54.38823 1.000 18.62879 86 ASN C CA 1
ATOM 9969 C C . ASN C 1 101 ? -0.06650 -3.40782 52.92136 1.000 17.59933 86 ASN C C 1
ATOM 9970 O O . ASN C 1 101 ? -0.56084 -2.38485 52.44769 1.000 19.55759 86 ASN C O 1
ATOM 9975 N N . ALA C 1 102 ? 0.14250 -4.50339 52.20565 1.000 16.99456 87 ALA C N 1
ATOM 9976 C CA . ALA C 1 102 ? -0.20619 -4.57588 50.79833 1.000 15.94455 87 ALA C CA 1
ATOM 9977 C C . ALA C 1 102 ? -0.70544 -5.98579 50.52545 1.000 18.53297 87 ALA C C 1
ATOM 9978 O O . ALA C 1 102 ? -0.11636 -6.96034 51.00477 1.000 19.02399 87 ALA C O 1
ATOM 9980 N N . TRP C 1 103 ? -1.79845 -6.09274 49.77157 1.000 16.15939 88 TRP C N 1
ATOM 9981 C CA . TRP C 1 103 ? -2.44342 -7.37004 49.52620 1.000 18.46532 88 TRP C CA 1
ATOM 9982 C C . TRP C 1 103 ? -2.52681 -7.65347 48.03577 1.000 17.53665 88 TRP C C 1
ATOM 9983 O O . TRP C 1 103 ? -2.81000 -6.75699 47.23583 1.000 18.55874 88 TRP C O 1
ATOM 9994 N N . PHE C 1 104 ? -2.28646 -8.91980 47.68622 1.000 18.59272 89 PHE C N 1
ATOM 9995 C CA . PHE C 1 104 ? -2.33338 -9.38990 46.30852 1.000 16.75315 89 PHE C CA 1
ATOM 9996 C C . PHE C 1 104 ? -1.35593 -8.59039 45.44832 1.000 17.54425 89 PHE C C 1
ATOM 9997 O O . PHE C 1 104 ? -1.66352 -8.17219 44.33284 1.000 17.12000 89 PHE C O 1
ATOM 10005 N N . VAL C 1 105 ? -0.13707 -8.42331 45.98124 1.000 18.89156 90 VAL C N 1
ATOM 10006 C CA . VAL C 1 105 ? 0.86424 -7.59524 45.31881 1.000 20.23227 90 VAL C CA 1
ATOM 10007 C C . VAL C 1 105 ? 1.26394 -8.24655 44.00723 1.000 19.68081 90 VAL C C 1
ATOM 10008 O O . VAL C 1 105 ? 1.33613 -9.47590 43.89390 1.000 20.36424 90 VAL C O 1
ATOM 10012 N N . GLY C 1 106 ? 1.50842 -7.41309 42.99986 1.000 20.31006 91 GLY C N 1
ATOM 10013 C CA . GLY C 1 106 ? 1.80882 -7.88872 41.67538 1.000 21.34407 91 GLY C CA 1
ATOM 10014 C C . GLY C 1 106 ? 0.59245 -8.20229 40.83448 1.000 23.89650 91 GLY C C 1
ATOM 10015 O O . GLY C 1 106 ? 0.74159 -8.45362 39.63336 1.000 23.53294 91 GLY C O 1
ATOM 10016 N N . GLY C 1 107 ? -0.60563 -8.23392 41.42813 1.000 18.47302 92 GLY C N 1
ATOM 10017 C CA . GLY C 1 107 ? -1.79901 -8.46692 40.64543 1.000 16.63243 92 GLY C CA 1
ATOM 10018 C C . GLY C 1 107 ? -2.22781 -7.21678 39.90376 1.000 18.68482 92 GLY C C 1
ATOM 10019 O O . GLY C 1 107 ? -1.88833 -6.10360 40.28694 1.000 16.42311 92 GLY C O 1
ATOM 10020 N N . ARG C 1 108 ? -2.95516 -7.41701 38.80756 1.000 16.40665 93 ARG C N 1
ATOM 10021 C CA . ARG C 1 108 ? -3.56509 -6.32099 38.06986 1.000 16.41771 93 ARG C CA 1
ATOM 10022 C C . ARG C 1 108 ? -5.02403 -6.66374 37.82999 1.000 16.28042 93 ARG C C 1
ATOM 10023 O O . ARG C 1 108 ? -5.36425 -7.83807 37.63304 1.000 17.67937 93 ARG C O 1
ATOM 10031 N N . LEU C 1 109 ? -5.88572 -5.65213 37.86005 1.000 14.43790 94 LEU C N 1
ATOM 10032 C CA . LEU C 1 109 ? -7.32180 -5.88653 37.73272 1.000 17.43277 94 LEU C CA 1
ATOM 10033 C C . LEU C 1 109 ? -8.00534 -4.54254 37.52690 1.000 19.32861 94 LEU C C 1
ATOM 10034 O O . LEU C 1 109 ? -7.36781 -3.48748 37.55838 1.000 16.65690 94 LEU C O 1
ATOM 10039 N N . ASN C 1 110 ? -9.31647 -4.59096 37.32618 1.000 14.93706 95 ASN C N 1
ATOM 10040 C CA . ASN C 1 110 ? -10.11175 -3.37685 37.28667 1.000 15.82200 95 ASN C CA 1
ATOM 10041 C C . ASN C 1 110 ? -11.41705 -3.63169 38.01298 1.000 16.64535 95 ASN C C 1
ATOM 10042 O O . ASN C 1 110 ? -12.04492 -4.67796 37.81555 1.000 14.81075 95 ASN C O 1
ATOM 10047 N N . ALA C 1 111 ? -11.83138 -2.67324 38.85091 1.000 13.61091 96 ALA C N 1
ATOM 10048 C CA . ALA C 1 111 ? -13.03763 -2.88841 39.64594 1.000 15.63003 96 ALA C CA 1
ATOM 10049 C C . ALA C 1 111 ? -14.29237 -2.86827 38.78181 1.000 16.82564 96 ALA C C 1
ATOM 10050 O O . ALA C 1 111 ? -15.25941 -3.58456 39.07083 1.000 16.95140 96 ALA C O 1
ATOM 10052 N N . SER C 1 112 ? -14.32954 -2.01950 37.74809 1.000 16.08061 97 SER C N 1
ATOM 10053 C CA . SER C 1 112 ? -15.53995 -2.00191 36.93121 1.000 15.76376 97 SER C CA 1
ATOM 10054 C C . SER C 1 112 ? -15.62611 -3.25507 36.08063 1.000 17.83252 97 SER C C 1
ATOM 10055 O O . SER C 1 112 ? -16.72957 -3.70431 35.75858 1.000 16.81905 97 SER C O 1
ATOM 10058 N N . PHE C 1 113 ? -14.48114 -3.83651 35.70719 1.000 16.38766 98 PHE C N 1
ATOM 10059 C CA . PHE C 1 113 ? -14.52003 -5.11231 34.99986 1.000 18.61671 98 PHE C CA 1
ATOM 10060 C C . PHE C 1 113 ? -15.16885 -6.18754 35.86885 1.000 19.70289 98 PHE C C 1
ATOM 10061 O O . PHE C 1 113 ? -15.98423 -6.98491 35.39062 1.000 19.05768 98 PHE C O 1
ATOM 10069 N N . ASN C 1 114 ? -14.82925 -6.20681 37.15680 1.000 16.35133 99 ASN C N 1
ATOM 10070 C CA . ASN C 1 114 ? -15.34408 -7.23408 38.04800 1.000 15.49578 99 ASN C CA 1
ATOM 10071 C C . ASN C 1 114 ? -16.77986 -6.98059 38.46472 1.000 17.34825 99 ASN C C 1
ATOM 10072 O O . ASN C 1 114 ? -17.50507 -7.93024 38.78205 1.000 17.76064 99 ASN C O 1
ATOM 10077 N N . CYS C 1 115 ? -17.19806 -5.72136 38.47418 1.000 16.08750 100 CYS C N 1
ATOM 10078 C CA . CYS C 1 115 ? -18.57242 -5.36814 38.79919 1.000 15.87883 100 CYS C CA 1
ATOM 10079 C C . CYS C 1 115 ? -19.50010 -5.38357 37.59904 1.000 17.97352 100 CYS C C 1
ATOM 10080 O O . CYS C 1 115 ? -20.72221 -5.40989 37.78439 1.000 18.95121 100 CYS C O 1
ATOM 10083 N N . VAL C 1 116 ? -18.96642 -5.31805 36.37807 1.000 17.36926 101 VAL C N 1
ATOM 10084 C CA . VAL C 1 116 ? -19.82827 -5.08810 35.22270 1.000 17.41140 101 VAL C CA 1
ATOM 10085 C C . VAL C 1 116 ? -19.46079 -6.02104 34.07476 1.000 16.56529 101 VAL C C 1
ATOM 10086 O O . VAL C 1 116 ? -20.23487 -6.93320 33.74117 1.000 17.87425 101 VAL C O 1
ATOM 10090 N N . ASP C 1 117 ? -18.29276 -5.78814 33.45643 1.000 15.86475 102 ASP C N 1
ATOM 10091 C CA . ASP C 1 117 ? -17.92457 -6.50087 32.22707 1.000 17.28870 102 ASP C CA 1
ATOM 10092 C C . ASP C 1 117 ? -18.10732 -8.00441 32.36010 1.000 18.37753 102 ASP C C 1
ATOM 10093 O O . ASP C 1 117 ? -18.70053 -8.64967 31.48846 1.000 19.26599 102 ASP C O 1
ATOM 10098 N N . ARG C 1 118 ? -17.53958 -8.59410 33.41046 1.000 17.57745 103 ARG C N 1
ATOM 10099 C CA . ARG C 1 118 ? -17.50033 -10.05504 33.43471 1.000 19.55683 103 ARG C CA 1
ATOM 10100 C C . ARG C 1 118 ? -18.89611 -10.63738 33.53844 1.000 20.62234 103 ARG C C 1
ATOM 10101 O O . ARG C 1 118 ? -19.13918 -11.76835 33.08366 1.000 19.94229 103 ARG C O 1
ATOM 10109 N N . HIS C 1 119 ? -19.82608 -9.87766 34.11245 1.000 18.23027 104 HIS C N 1
ATOM 10110 C CA . HIS C 1 119 ? -21.20819 -10.33220 34.18066 1.000 19.60671 104 HIS C CA 1
ATOM 10111 C C . HIS C 1 119 ? -21.94574 -10.04373 32.88601 1.000 19.30037 104 HIS C C 1
ATOM 10112 O O . HIS C 1 119 ? -22.72316 -10.88107 32.41688 1.000 22.66653 104 HIS C O 1
ATOM 10119 N N . ALA C 1 120 ? -21.70368 -8.87649 32.28821 1.000 19.73021 105 ALA C N 1
ATOM 10120 C CA . ALA C 1 120 ? -22.32227 -8.57717 30.99776 1.000 20.96773 105 ALA C CA 1
ATOM 10121 C C . ALA C 1 120 ? -21.87446 -9.55931 29.92374 1.000 20.91273 105 ALA C C 1
ATOM 10122 O O . ALA C 1 120 ? -22.64090 -9.86518 29.00413 1.000 22.98999 105 ALA C O 1
ATOM 10124 N N . MET C 1 121 ? -20.63242 -10.04626 30.01074 1.000 19.49752 106 MET C N 1
ATOM 10125 C CA . MET C 1 121 ? -20.15306 -11.04712 29.06386 1.000 23.92198 106 MET C CA 1
ATOM 10126 C C . MET C 1 121 ? -20.91223 -12.35743 29.19710 1.000 25.87304 106 MET C C 1
ATOM 10127 O O . MET C 1 121 ? -21.12729 -13.05431 28.20122 1.000 26.12099 106 MET C O 1
ATOM 10132 N N . ARG C 1 122 ? -21.30700 -12.71798 30.41247 1.000 20.71638 107 ARG C N 1
ATOM 10133 C CA . ARG C 1 122 ? -21.92427 -14.01578 30.66200 1.000 25.18204 107 ARG C CA 1
ATOM 10134 C C . ARG C 1 122 ? -23.43580 -13.97069 30.54633 1.000 26.85959 107 ARG C C 1
ATOM 10135 O O . ARG C 1 122 ? -24.05656 -14.94385 30.10685 1.000 25.78629 107 ARG C O 1
ATOM 10137 N N . ASP C 1 123 ? -24.05209 -12.85611 30.90404 1.000 23.58093 108 ASP C N 1
ATOM 10138 C CA . ASP C 1 123 ? -25.51065 -12.77520 30.99449 1.000 25.87099 108 ASP C CA 1
ATOM 10139 C C . ASP C 1 123 ? -25.90759 -11.32391 30.83549 1.000 23.54631 108 ASP C C 1
ATOM 10140 O O . ASP C 1 123 ? -26.26378 -10.65564 31.80968 1.000 22.95132 108 ASP C O 1
ATOM 10145 N N . PRO C 1 124 ? -25.86797 -10.79655 29.59933 1.000 23.38128 109 PRO C N 1
ATOM 10146 C CA . PRO C 1 124 ? -26.04284 -9.33674 29.40318 1.000 21.12169 109 PRO C CA 1
ATOM 10147 C C . PRO C 1 124 ? -27.39480 -8.79890 29.81936 1.000 24.31710 109 PRO C C 1
ATOM 10148 O O . PRO C 1 124 ? -27.49426 -7.62182 30.19371 1.000 20.26244 109 PRO C O 1
ATOM 10152 N N . ASN C 1 125 ? -28.44406 -9.61064 29.74731 1.000 22.31466 110 ASN C N 1
ATOM 10153 C CA . ASN C 1 125 ? -29.78620 -9.14158 30.06337 1.000 25.74065 110 ASN C CA 1
ATOM 10154 C C . ASN C 1 125 ? -30.16850 -9.38897 31.51595 1.000 23.80733 110 ASN C C 1
ATOM 10155 O O . ASN C 1 125 ? -31.28924 -9.06823 31.90614 1.000 21.32985 110 ASN C O 1
ATOM 10160 N N . LYS C 1 126 ? -29.26602 -9.92913 32.32648 1.000 25.18242 111 LYS C N 1
ATOM 10161 C CA . LYS C 1 126 ? -29.52602 -10.00298 33.75682 1.000 26.14383 111 LYS C CA 1
ATOM 10162 C C . LYS C 1 126 ? -29.68897 -8.59937 34.32333 1.000 21.31150 111 LYS C C 1
ATOM 10163 O O . LYS C 1 126 ? -28.93404 -7.69078 33.97473 1.000 20.30233 111 LYS C O 1
ATOM 10169 N N . VAL C 1 127 ? -30.67012 -8.41878 35.20817 1.000 22.23137 112 VAL C N 1
ATOM 10170 C CA . VAL C 1 127 ? -30.85264 -7.11388 35.84102 1.000 22.70188 112 VAL C CA 1
ATOM 10171 C C . VAL C 1 127 ? -29.74604 -6.88945 36.86686 1.000 22.62064 112 VAL C C 1
ATOM 10172 O O . VAL C 1 127 ? -29.59715 -7.65837 37.82592 1.000 22.92445 112 VAL C O 1
ATOM 10176 N N . ALA C 1 128 ? -28.96486 -5.82560 36.67058 1.000 17.87666 113 ALA C N 1
ATOM 10177 C CA . ALA C 1 128 ? -27.93811 -5.42828 37.62947 1.000 21.02972 113 ALA C CA 1
ATOM 10178 C C . ALA C 1 128 ? -28.47896 -4.49277 38.70054 1.000 24.40052 113 ALA C C 1
ATOM 10179 O O . ALA C 1 128 ? -28.14063 -4.63734 39.87969 1.000 21.69218 113 ALA C O 1
ATOM 10181 N N . ILE C 1 129 ? -29.30520 -3.52550 38.31460 1.000 22.14261 114 ILE C N 1
ATOM 10182 C CA . ILE C 1 129 ? -29.77618 -2.48916 39.22614 1.000 20.57577 114 ILE C CA 1
ATOM 10183 C C . ILE C 1 129 ? -31.28396 -2.38467 39.10888 1.000 22.65467 114 ILE C C 1
ATOM 10184 O O . ILE C 1 129 ? -31.81261 -2.25195 37.99996 1.000 23.29129 114 ILE C O 1
ATOM 10189 N N . ILE C 1 130 ? -31.97288 -2.45279 40.24235 1.000 22.02797 115 ILE C N 1
ATOM 10190 C CA . ILE C 1 130 ? -33.35917 -2.02559 40.33709 1.000 24.40892 115 ILE C CA 1
ATOM 10191 C C . ILE C 1 130 ? -33.35326 -0.63312 40.93992 1.000 27.35021 115 ILE C C 1
ATOM 10192 O O . ILE C 1 130 ? -32.91656 -0.44909 42.08433 1.000 26.64620 115 ILE C O 1
ATOM 10197 N N . TYR C 1 131 ? -33.83724 0.34881 40.18205 1.000 24.99615 116 TYR C N 1
ATOM 10198 C CA . TYR C 1 131 ? -33.95845 1.71929 40.67175 1.000 24.81955 116 TYR C CA 1
ATOM 10199 C C . TYR C 1 131 ? -35.37942 1.90790 41.17478 1.000 27.72880 116 TYR C C 1
ATOM 10200 O O . TYR C 1 131 ? -36.33964 1.81998 40.40165 1.000 27.64197 116 TYR C O 1
ATOM 10209 N N . GLU C 1 132 ? -35.51632 2.12847 42.47665 1.000 27.95776 117 GLU C N 1
ATOM 10210 C CA . GLU C 1 132 ? -36.79612 2.47406 43.07596 1.000 29.16525 117 GLU C CA 1
ATOM 10211 C C . GLU C 1 132 ? -36.77508 3.98261 43.31357 1.000 28.06241 117 GLU C C 1
ATOM 10212 O O . GLU C 1 132 ? -36.01372 4.47627 44.15323 1.000 28.99393 117 GLU C O 1
ATOM 10218 N N . ALA C 1 133 ? -37.57537 4.71035 42.53707 1.000 28.35301 118 ALA C N 1
ATOM 10219 C CA . ALA C 1 133 ? -37.55679 6.16606 42.56584 1.000 28.91404 118 ALA C CA 1
ATOM 10220 C C . ALA C 1 133 ? -38.25945 6.68718 43.81675 1.000 29.17938 118 ALA C C 1
ATOM 10221 O O . ALA C 1 133 ? -38.94589 5.95164 44.53081 1.000 29.54754 118 ALA C O 1
ATOM 10223 N N . ASP C 1 134 ? -38.06156 7.98029 44.08706 1.000 29.49944 119 ASP C N 1
ATOM 10224 C CA . ASP C 1 134 ? -38.72749 8.60571 45.22388 1.000 32.11130 119 ASP C CA 1
ATOM 10225 C C . ASP C 1 134 ? -40.23316 8.36501 45.16579 1.000 34.23265 119 ASP C C 1
ATOM 10226 O O . ASP C 1 134 ? -40.85173 7.96389 46.15976 1.000 31.82427 119 ASP C O 1
ATOM 10231 N N . GLU C 1 135 ? -40.83219 8.56253 43.99248 1.000 31.80729 120 GLU C N 1
ATOM 10232 C CA . GLU C 1 135 ? -42.25057 8.27860 43.82400 1.000 34.13046 120 GLU C CA 1
ATOM 10233 C C . GLU C 1 135 ? -42.45435 6.79982 43.51044 1.000 35.39519 120 GLU C C 1
ATOM 10234 O O . GLU C 1 135 ? -41.75546 6.25441 42.64917 1.000 38.10887 120 GLU C O 1
ATOM 10240 N N . PRO C 1 136 ? -43.38892 6.12521 44.18237 1.000 34.32738 121 PRO C N 1
ATOM 10241 C CA . PRO C 1 136 ? -43.65533 4.71840 43.86895 1.000 36.44750 121 PRO C CA 1
ATOM 10242 C C . PRO C 1 136 ? -44.15746 4.56012 42.44647 1.000 47.60323 121 PRO C C 1
ATOM 10243 O O . PRO C 1 136 ? -44.67756 5.49355 41.83042 1.000 43.43012 121 PRO C O 1
ATOM 10247 N N . GLY C 1 137 ? -44.01151 3.34097 41.93297 1.000 45.85049 122 GLY C N 1
ATOM 10248 C CA . GLY C 1 137 ? -44.46097 3.05971 40.58934 1.000 44.04868 122 GLY C CA 1
ATOM 10249 C C . GLY C 1 137 ? -43.67912 3.75176 39.50646 1.000 48.74559 122 GLY C C 1
ATOM 10250 O O . GLY C 1 137 ? -44.10317 3.73241 38.34736 1.000 50.80568 122 GLY C O 1
ATOM 10251 N N . HIS C 1 138 ? -42.56181 4.38468 39.85124 1.000 43.81827 123 HIS C N 1
ATOM 10252 C CA . HIS C 1 138 ? -41.64962 4.88985 38.84012 1.000 39.57104 123 HIS C CA 1
ATOM 10253 C C . HIS C 1 138 ? -40.41443 3.99583 38.87477 1.000 36.72481 123 HIS C C 1
ATOM 10254 O O . HIS C 1 138 ? -40.52754 2.79370 39.14303 1.000 45.58973 123 HIS C O 1
ATOM 10261 N N . GLY C 1 139 ? -39.24800 4.54342 38.61833 1.000 32.07166 124 GLY C N 1
ATOM 10262 C CA . GLY C 1 139 ? -38.03909 3.73431 38.61721 1.000 27.66259 124 GLY C CA 1
ATOM 10263 C C . GLY C 1 139 ? -37.95544 2.84046 37.39078 1.000 30.58645 124 GLY C C 1
ATOM 10264 O O . GLY C 1 139 ? -38.79494 2.87249 36.49322 1.000 28.02492 124 GLY C O 1
ATOM 10265 N N . ARG C 1 140 ? -36.90458 2.02208 37.36211 1.000 26.50395 125 ARG C N 1
ATOM 10266 C CA . ARG C 1 140 ? -36.64920 1.17047 36.20701 1.000 26.96428 125 ARG C CA 1
ATOM 10267 C C . ARG C 1 140 ? -35.63899 0.10931 36.60999 1.000 24.78896 125 ARG C C 1
ATOM 10268 O O . ARG C 1 140 ? -34.97479 0.22541 37.64148 1.000 24.13044 125 ARG C O 1
ATOM 10276 N N . SER C 1 141 ? -35.53136 -0.92825 35.79018 1.000 23.76559 126 SER C N 1
ATOM 10277 C CA . SER C 1 141 ? -34.48502 -1.91995 35.97452 1.000 23.34144 126 SER C CA 1
ATOM 10278 C C . SER C 1 141 ? -33.45648 -1.77921 34.86546 1.000 24.87220 126 SER C C 1
ATOM 10279 O O . SER C 1 141 ? -33.78665 -1.43121 33.72695 1.000 24.40739 126 SER C O 1
ATOM 10282 N N . ILE C 1 142 ? -32.21036 -2.06810 35.22008 1.000 18.49393 127 ILE C N 1
ATOM 10283 C CA . ILE C 1 142 ? -31.04683 -1.79631 34.38355 1.000 18.78660 127 ILE C CA 1
ATOM 10284 C C . ILE C 1 142 ? -30.23846 -3.08174 34.27504 1.000 21.34737 127 ILE C C 1
ATOM 10285 O O . ILE C 1 142 ? -29.78897 -3.61447 35.29348 1.000 20.62144 127 ILE C O 1
ATOM 10290 N N . THR C 1 143 ? -30.04884 -3.57419 33.05139 1.000 18.69247 128 THR C N 1
ATOM 10291 C CA . THR C 1 143 ? -29.31342 -4.81296 32.85410 1.000 20.33138 128 THR C CA 1
ATOM 10292 C C . THR C 1 143 ? -27.81389 -4.56979 32.98629 1.000 22.10403 128 THR C C 1
ATOM 10293 O O . THR C 1 143 ? -27.33498 -3.42721 32.98067 1.000 18.85662 128 THR C O 1
ATOM 10297 N N . TYR C 1 144 ? -27.05846 -5.67017 33.10456 1.000 16.97913 129 TYR C N 1
ATOM 10298 C CA . TYR C 1 144 ? -25.60463 -5.53771 33.13370 1.000 16.62433 129 TYR C CA 1
ATOM 10299 C C . TYR C 1 144 ? -25.06939 -4.95814 31.82924 1.000 17.81255 129 TYR C C 1
ATOM 10300 O O . TYR C 1 144 ? -24.09229 -4.19620 31.84833 1.000 18.01554 129 TYR C O 1
ATOM 10309 N N . ALA C 1 145 ? -25.69136 -5.28999 30.69038 1.000 18.12109 130 ALA C N 1
ATOM 10310 C CA . ALA C 1 145 ? -25.26153 -4.68298 29.42620 1.000 18.01933 130 ALA C CA 1
ATOM 10311 C C . ALA C 1 145 ? -25.57671 -3.18795 29.38344 1.000 19.27640 130 ALA C C 1
ATOM 10312 O O . ALA C 1 145 ? -24.76850 -2.38861 28.89423 1.000 19.10352 130 ALA C O 1
ATOM 10314 N N . GLU C 1 146 ? -26.75810 -2.78981 29.85381 1.000 18.64825 131 GLU C N 1
ATOM 10315 C CA . GLU C 1 146 ? -27.06531 -1.36538 29.95041 1.000 18.29984 131 GLU C CA 1
ATOM 10316 C C . GLU C 1 146 ? -26.10485 -0.66604 30.89706 1.000 18.78976 131 GLU C C 1
ATOM 10317 O O . GLU C 1 146 ? -25.67548 0.46715 30.64289 1.000 18.51949 131 GLU C O 1
ATOM 10323 N N . LEU C 1 147 ? -25.76905 -1.32587 32.00517 1.000 17.60604 132 LEU C N 1
ATOM 10324 C CA . LEU C 1 147 ? -24.82205 -0.75231 32.95233 1.000 18.91827 132 LEU C CA 1
ATOM 10325 C C . LEU C 1 147 ? -23.44054 -0.58427 32.31237 1.000 17.67124 132 LEU C C 1
ATOM 10326 O O . LEU C 1 147 ? -22.77226 0.44163 32.50647 1.000 17.52152 132 LEU C O 1
ATOM 10331 N N . LEU C 1 148 ? -23.00220 -1.57081 31.53261 1.000 15.91234 133 LEU C N 1
ATOM 10332 C CA . LEU C 1 148 ? -21.71023 -1.44005 30.85719 1.000 16.26117 133 LEU C CA 1
ATOM 10333 C C . LEU C 1 148 ? -21.70426 -0.23787 29.92535 1.000 17.69694 133 LEU C C 1
ATOM 10334 O O . LEU C 1 148 ? -20.72278 0.51095 29.86667 1.000 16.21183 133 LEU C O 1
ATOM 10339 N N . LYS C 1 149 ? -22.80603 -0.02789 29.20299 1.000 17.00844 134 LYS C N 1
ATOM 10340 C CA . LYS C 1 149 ? -22.90224 1.12334 28.31069 1.000 17.99520 134 LYS C CA 1
ATOM 10341 C C . LYS C 1 149 ? -22.81170 2.43679 29.08130 1.000 17.53915 134 LYS C C 1
ATOM 10342 O O . LYS C 1 149 ? -22.05532 3.33642 28.70306 1.000 16.74394 134 LYS C O 1
ATOM 10348 N N . GLU C 1 150 ? -23.59315 2.58152 30.16215 1.000 16.38919 135 GLU C N 1
ATOM 10349 C CA . GLU C 1 150 ? -23.63255 3.87646 30.83406 1.000 18.03227 135 GLU C CA 1
ATOM 10350 C C . GLU C 1 150 ? -22.31748 4.17400 31.54480 1.000 17.77893 135 GLU C C 1
ATOM 10351 O O . GLU C 1 150 ? -21.87041 5.32944 31.58013 1.000 16.07784 135 GLU C O 1
ATOM 10357 N N . VAL C 1 151 ? -21.70656 3.15148 32.14731 1.000 15.51473 136 VAL C N 1
ATOM 10358 C CA . VAL C 1 151 ? -20.39214 3.32656 32.75020 1.000 14.30877 136 VAL C CA 1
ATOM 10359 C C . VAL C 1 151 ? -19.37031 3.71710 31.68710 1.000 17.09265 136 VAL C C 1
ATOM 10360 O O . VAL C 1 151 ? -18.55285 4.61571 31.89972 1.000 16.77275 136 VAL C O 1
ATOM 10364 N N . SER C 1 152 ? -19.40687 3.05383 30.52630 1.000 15.95130 137 SER C N 1
ATOM 10365 C CA . SER C 1 152 ? -18.44410 3.35108 29.46529 1.000 15.68494 137 SER C CA 1
ATOM 10366 C C . SER C 1 152 ? -18.57251 4.78825 28.96768 1.000 15.87068 137 SER C C 1
ATOM 10367 O O . SER C 1 152 ? -17.56728 5.49003 28.79263 1.000 15.49857 137 SER C O 1
ATOM 10370 N N . ARG C 1 153 ? -19.78956 5.23493 28.66946 1.000 15.82164 138 ARG C N 1
ATOM 10371 C CA . ARG C 1 153 ? -19.82779 6.54909 28.04224 1.000 16.45622 138 ARG C CA 1
ATOM 10372 C C . ARG C 1 153 ? -19.63442 7.67596 29.04956 1.000 17.00816 138 ARG C C 1
ATOM 10373 O O . ARG C 1 153 ? -19.14311 8.74072 28.67276 1.000 17.31333 138 ARG C O 1
ATOM 10381 N N . LEU C 1 154 ? -19.94656 7.45837 30.32123 1.000 18.59764 139 LEU C N 1
ATOM 10382 C CA . LEU C 1 154 ? -19.56556 8.45811 31.31498 1.000 17.95826 139 LEU C CA 1
ATOM 10383 C C . LEU C 1 154 ? -18.04999 8.49070 31.48799 1.000 16.53604 139 LEU C C 1
ATOM 10384 O O . LEU C 1 154 ? -17.45233 9.56865 31.62598 1.000 16.73365 139 LEU C O 1
ATOM 10389 N N . ALA C 1 155 ? -17.41342 7.31867 31.47611 1.000 14.63894 140 ALA C N 1
ATOM 10390 C CA . ALA C 1 155 ? -15.95643 7.28425 31.50934 1.000 14.72999 140 ALA C CA 1
ATOM 10391 C C . ALA C 1 155 ? -15.36423 8.05057 30.32695 1.000 15.78311 140 ALA C C 1
ATOM 10392 O O . ALA C 1 155 ? -14.37278 8.77657 30.48410 1.000 17.14039 140 ALA C O 1
ATOM 10394 N N . TRP C 1 156 ? -15.96219 7.90919 29.13132 1.000 15.95648 141 TRP C N 1
ATOM 10395 C CA . TRP C 1 156 ? -15.52880 8.70358 27.97485 1.000 15.22600 141 TRP C CA 1
ATOM 10396 C C . TRP C 1 156 ? -15.63637 10.20457 28.24718 1.000 16.65623 141 TRP C C 1
ATOM 10397 O O . TRP C 1 156 ? -14.75605 10.97901 27.85609 1.000 18.38174 141 TRP C O 1
ATOM 10408 N N . VAL C 1 157 ? -16.72959 10.64392 28.87144 1.000 15.57319 142 VAL C N 1
ATOM 10409 C CA . VAL C 1 157 ? -16.87354 12.07363 29.17396 1.000 15.93327 142 VAL C CA 1
ATOM 10410 C C . VAL C 1 157 ? -15.69878 12.55202 30.01845 1.000 17.22345 142 VAL C C 1
ATOM 10411 O O . VAL C 1 157 ? -15.07531 13.57820 29.72279 1.000 20.11333 142 VAL C O 1
ATOM 10415 N N . MET C 1 158 ? -15.39951 11.82929 31.10221 1.000 16.06783 143 MET C N 1
ATOM 10416 C CA . MET C 1 158 ? -14.33559 12.26349 32.00126 1.000 16.69867 143 MET C CA 1
ATOM 10417 C C . MET C 1 158 ? -12.98815 12.23843 31.30075 1.000 17.47787 143 MET C C 1
ATOM 10418 O O . MET C 1 158 ? -12.19550 13.17406 31.43530 1.000 19.97295 143 MET C O 1
ATOM 10423 N N . LYS C 1 159 ? -12.70961 11.16440 30.55550 1.000 18.17579 144 LYS C N 1
ATOM 10424 C CA . LYS C 1 159 ? -11.47665 11.10152 29.77186 1.000 18.86754 144 LYS C CA 1
ATOM 10425 C C . LYS C 1 159 ? -11.37090 12.28986 28.82396 1.000 21.30027 144 LYS C C 1
ATOM 10426 O O . LYS C 1 159 ? -10.32488 12.95989 28.74820 1.000 18.65482 144 LYS C O 1
ATOM 10432 N N . SER C 1 160 ? -12.46105 12.57880 28.10027 1.000 18.40513 145 SER C N 1
ATOM 10433 C CA . SER C 1 160 ? -12.44796 13.67082 27.13413 1.000 19.50181 145 SER C CA 1
ATOM 10434 C C . SER C 1 160 ? -12.22905 15.00991 27.80984 1.000 23.68260 145 SER C C 1
ATOM 10435 O O . SER C 1 160 ? -11.65269 15.92386 27.20491 1.000 21.77522 145 SER C O 1
ATOM 10438 N N . GLN C 1 161 ? -12.68017 15.15418 29.04988 1.000 19.63742 146 GLN C N 1
ATOM 10439 C CA . GLN C 1 161 ? -12.50215 16.40930 29.76097 1.000 22.54176 146 GLN C CA 1
ATOM 10440 C C . GLN C 1 161 ? -11.18738 16.45879 30.52080 1.000 24.22223 146 GLN C C 1
ATOM 10441 O O . GLN C 1 161 ? -10.95330 17.41679 31.26222 1.000 28.12776 146 GLN C O 1
ATOM 10447 N N . GLY C 1 162 ? -10.32606 15.45272 30.35733 1.000 22.67772 147 GLY C N 1
ATOM 10448 C CA . GLY C 1 162 ? -8.99024 15.50054 30.90878 1.000 22.22324 147 GLY C CA 1
ATOM 10449 C C . GLY C 1 162 ? -8.74255 14.66957 32.15243 1.000 24.89142 147 GLY C C 1
ATOM 10450 O O . GLY C 1 162 ? -7.63068 14.72602 32.69284 1.000 23.26191 147 GLY C O 1
ATOM 10451 N N . VAL C 1 163 ? -9.73931 13.93617 32.65025 1.000 18.10234 148 VAL C N 1
ATOM 10452 C CA . VAL C 1 163 ? -9.53615 13.12643 33.84543 1.000 19.13327 148 VAL C CA 1
ATOM 10453 C C . VAL C 1 163 ? -8.62479 11.95662 33.50277 1.000 24.79291 148 VAL C C 1
ATOM 10454 O O . VAL C 1 163 ? -8.82092 11.27717 32.48556 1.000 20.17722 148 VAL C O 1
ATOM 10458 N N . ARG C 1 164 ? -7.62322 11.71343 34.34899 1.000 19.95029 149 ARG C N 1
ATOM 10459 C CA . ARG C 1 164 ? -6.63823 10.66985 34.08443 1.000 22.76598 149 ARG C CA 1
ATOM 10460 C C . ARG C 1 164 ? -6.52928 9.72902 35.28252 1.000 19.18809 149 ARG C C 1
ATOM 10461 O O . ARG C 1 164 ? -6.99573 10.02820 36.39421 1.000 18.78468 149 ARG C O 1
ATOM 10469 N N . LYS C 1 165 ? -5.89654 8.58228 35.03202 1.000 21.25763 150 LYS C N 1
ATOM 10470 C CA . LYS C 1 165 ? -5.63526 7.59937 36.07978 1.000 17.67469 150 LYS C CA 1
ATOM 10471 C C . LYS C 1 165 ? -4.94934 8.26453 37.26458 1.000 19.45432 150 LYS C C 1
ATOM 10472 O O . LYS C 1 165 ? -3.97376 9.00684 37.09687 1.000 19.86058 150 LYS C O 1
ATOM 10478 N N . GLY C 1 166 ? -5.46548 8.00755 38.46270 1.000 16.87278 151 GLY C N 1
ATOM 10479 C CA . GLY C 1 166 ? -4.88815 8.58242 39.65545 1.000 18.92441 151 GLY C CA 1
ATOM 10480 C C . GLY C 1 166 ? -5.45461 9.92881 40.06309 1.000 18.78074 151 GLY C C 1
ATOM 10481 O O . GLY C 1 166 ? -5.16137 10.39301 41.17668 1.000 19.70145 151 GLY C O 1
ATOM 10482 N N . ASP C 1 167 ? -6.25221 10.56748 39.21026 1.000 18.08322 152 ASP C N 1
ATOM 10483 C CA . ASP C 1 167 ? -6.94408 11.79416 39.58945 1.000 18.77506 152 ASP C CA 1
ATOM 10484 C C . ASP C 1 167 ? -8.13480 11.46576 40.49188 1.000 18.17769 152 ASP C C 1
ATOM 10485 O O . ASP C 1 167 ? -8.79155 10.43805 40.33008 1.000 19.24149 152 ASP C O 1
ATOM 10490 N N . THR C 1 168 ? -8.44260 12.36492 41.41913 1.000 18.01579 153 THR C N 1
ATOM 10491 C CA . THR C 1 168 ? -9.65564 12.17361 42.20490 1.000 17.49467 153 THR C CA 1
ATOM 10492 C C . THR C 1 168 ? -10.82259 12.87107 41.52183 1.000 19.65357 153 THR C C 1
ATOM 10493 O O . THR C 1 168 ? -10.64978 13.87502 40.81950 1.000 19.79397 153 THR C O 1
ATOM 10497 N N . VAL C 1 169 ? -12.01758 12.32311 41.71911 1.000 17.13463 154 VAL C N 1
ATOM 10498 C CA . VAL C 1 169 ? -13.23673 12.89253 41.15118 1.000 17.65923 154 VAL C CA 1
ATOM 10499 C C . VAL C 1 169 ? -14.25574 13.03324 42.27117 1.000 18.96819 154 VAL C C 1
ATOM 10500 O O . VAL C 1 169 ? -14.54986 12.06369 42.98145 1.000 18.07546 154 VAL C O 1
ATOM 10504 N N . ALA C 1 170 ? -14.78159 14.23597 42.43880 1.000 19.63714 155 ALA C N 1
ATOM 10505 C CA . ALA C 1 170 ? -15.76038 14.47212 43.48462 1.000 20.32301 155 ALA C CA 1
ATOM 10506 C C . ALA C 1 170 ? -17.14072 14.06585 42.98569 1.000 18.32604 155 ALA C C 1
ATOM 10507 O O . ALA C 1 170 ? -17.49947 14.32357 41.83233 1.000 22.06827 155 ALA C O 1
ATOM 10509 N N . ILE C 1 171 ? -17.91523 13.41261 43.84953 1.000 19.71130 156 ILE C N 1
ATOM 10510 C CA . ILE C 1 171 ? -19.26163 12.97557 43.49911 1.000 17.37732 156 ILE C CA 1
ATOM 10511 C C . ILE C 1 171 ? -20.22722 13.47531 44.56594 1.000 19.02168 156 ILE C C 1
ATOM 10512 O O . ILE C 1 171 ? -20.02873 13.23329 45.76112 1.000 20.64261 156 ILE C O 1
ATOM 10517 N N . TYR C 1 172 ? -21.26420 14.17627 44.13253 1.000 20.37526 157 TYR C N 1
ATOM 10518 C CA . TYR C 1 172 ? -22.26196 14.75629 45.03414 1.000 23.67996 157 TYR C CA 1
ATOM 10519 C C . TYR C 1 172 ? -23.62606 14.41001 44.44820 1.000 22.08620 157 TYR C C 1
ATOM 10520 O O . TYR C 1 172 ? -24.27361 15.25022 43.81423 1.000 22.94866 157 TYR C O 1
ATOM 10529 N N . LEU C 1 173 ? -24.05935 13.16714 44.67152 1.000 24.79733 158 LEU C N 1
ATOM 10530 C CA . LEU C 1 173 ? -25.24422 12.62241 44.02959 1.000 23.47588 158 LEU C CA 1
ATOM 10531 C C . LEU C 1 173 ? -26.17603 11.97654 45.04169 1.000 26.55001 158 LEU C C 1
ATOM 10532 O O . LEU C 1 173 ? -25.72580 11.40269 46.04012 1.000 26.76656 158 LEU C O 1
ATOM 10537 N N . PRO C 1 174 ? -27.47924 12.02792 44.78220 1.000 26.46069 159 PRO C N 1
ATOM 10538 C CA . PRO C 1 174 ? -28.43988 11.26638 45.58664 1.000 24.83256 159 PRO C CA 1
ATOM 10539 C C . PRO C 1 174 ? -28.48080 9.81039 45.15044 1.000 26.90983 159 PRO C C 1
ATOM 10540 O O . PRO C 1 174 ? -27.70987 9.39029 44.27562 1.000 22.88187 159 PRO C O 1
ATOM 10544 N N . MET C 1 175 ? -29.40810 9.04402 45.72833 1.000 25.77723 160 MET C N 1
ATOM 10545 C CA . MET C 1 175 ? -29.51976 7.60919 45.45621 1.000 23.82797 160 MET C CA 1
ATOM 10546 C C . MET C 1 175 ? -30.31622 7.38275 44.17198 1.000 21.91279 160 MET C C 1
ATOM 10547 O O . MET C 1 175 ? -31.48614 7.01185 44.17722 1.000 24.14780 160 MET C O 1
ATOM 10552 N N . ILE C 1 176 ? -29.64682 7.59799 43.04922 1.000 24.25373 161 ILE C N 1
ATOM 10553 C CA . ILE C 1 176 ? -30.17387 7.28021 41.72360 1.000 21.68526 161 ILE C CA 1
ATOM 10554 C C . ILE C 1 176 ? -29.15831 6.35363 41.06858 1.000 21.59103 161 ILE C C 1
ATOM 10555 O O . ILE C 1 176 ? -27.99323 6.31827 41.48646 1.000 22.31670 161 ILE C O 1
ATOM 10560 N N . PRO C 1 177 ? -29.55428 5.57449 40.05421 1.000 23.70786 162 PRO C N 1
ATOM 10561 C CA . PRO C 1 177 ? -28.58371 4.64946 39.44875 1.000 21.93245 162 PRO C CA 1
ATOM 10562 C C . PRO C 1 177 ? -27.38666 5.36199 38.86098 1.000 22.15089 162 PRO C C 1
ATOM 10563 O O . PRO C 1 177 ? -26.29981 4.77316 38.79118 1.000 18.86190 162 PRO C O 1
ATOM 10567 N N . GLU C 1 178 ? -27.53936 6.63292 38.48956 1.000 18.63052 163 GLU C N 1
ATOM 10568 C CA . GLU C 1 178 ? -26.40087 7.38328 37.97903 1.000 21.05635 163 GLU C CA 1
ATOM 10569 C C . GLU C 1 178 ? -25.28493 7.49954 39.00667 1.000 20.02213 163 GLU C C 1
ATOM 10570 O O . GLU C 1 178 ? -24.13699 7.74677 38.62263 1.000 19.20106 163 GLU C O 1
ATOM 10576 N N . ALA C 1 179 ? -25.59134 7.34283 40.30444 1.000 19.05357 164 ALA C N 1
ATOM 10577 C CA . ALA C 1 179 ? -24.52677 7.28658 41.30678 1.000 17.54200 164 ALA C CA 1
ATOM 10578 C C . ALA C 1 179 ? -23.63777 6.07270 41.08405 1.000 18.74980 164 ALA C C 1
ATOM 10579 O O . ALA C 1 179 ? -22.40656 6.17294 41.12279 1.000 20.48901 164 ALA C O 1
ATOM 10581 N N . ILE C 1 180 ? -24.24539 4.90648 40.84801 1.000 18.04902 165 ILE C N 1
ATOM 10582 C CA . ILE C 1 180 ? -23.44184 3.72347 40.55121 1.000 17.23558 165 ILE C CA 1
ATOM 10583 C C . ILE C 1 180 ? -22.66785 3.93136 39.26288 1.000 17.30332 165 ILE C C 1
ATOM 10584 O O . ILE C 1 180 ? -21.47867 3.59380 39.17573 1.000 16.23831 165 ILE C O 1
ATOM 10589 N N . PHE C 1 181 ? -23.31619 4.50151 38.24229 1.000 16.17559 166 PHE C N 1
ATOM 10590 C CA . PHE C 1 181 ? -22.58735 4.76414 36.99977 1.000 16.92990 166 PHE C CA 1
ATOM 10591 C C . PHE C 1 181 ? -21.32787 5.57471 37.28697 1.000 16.87845 166 PHE C C 1
ATOM 10592 O O . PHE C 1 181 ? -20.27143 5.33592 36.69196 1.000 17.45971 166 PHE C O 1
ATOM 10600 N N . ALA C 1 182 ? -21.43509 6.56217 38.18120 1.000 18.51131 167 ALA C N 1
ATOM 10601 C CA . ALA C 1 182 ? -20.32205 7.48321 38.41570 1.000 17.99343 167 ALA C CA 1
ATOM 10602 C C . ALA C 1 182 ? -19.18330 6.81498 39.18827 1.000 19.26350 167 ALA C C 1
ATOM 10603 O O . ALA C 1 182 ? -18.01022 6.96596 38.83360 1.000 17.19362 167 ALA C O 1
ATOM 10605 N N . LEU C 1 183 ? -19.49590 6.09529 40.26767 1.000 17.79275 168 LEU C N 1
ATOM 10606 C CA . LEU C 1 183 ? -18.43201 5.37800 40.96545 1.000 16.37164 168 LEU C CA 1
ATOM 10607 C C . LEU C 1 183 ? -17.71637 4.42993 40.01181 1.000 15.09346 168 LEU C C 1
ATOM 10608 O O . LEU C 1 183 ? -16.47990 4.39896 39.95157 1.000 16.36526 168 LEU C O 1
ATOM 10613 N N . LEU C 1 184 ? -18.47867 3.64940 39.24632 1.000 16.50726 169 LEU C N 1
ATOM 10614 C CA . LEU C 1 184 ? -17.82969 2.62245 38.42494 1.000 17.39609 169 LEU C CA 1
ATOM 10615 C C . LEU C 1 184 ? -17.13277 3.22646 37.20727 1.000 18.78542 169 LEU C C 1
ATOM 10616 O O . LEU C 1 184 ? -16.13145 2.67203 36.73328 1.000 16.40581 169 LEU C O 1
ATOM 10621 N N . ALA C 1 185 ? -17.62350 4.36053 36.69086 1.000 15.61651 170 ALA C N 1
ATOM 10622 C CA . ALA C 1 185 ? -16.89719 5.02517 35.60818 1.000 15.35360 170 ALA C CA 1
ATOM 10623 C C . ALA C 1 185 ? -15.55314 5.56680 36.09130 1.000 16.89331 170 ALA C C 1
ATOM 10624 O O . ALA C 1 185 ? -14.55812 5.51667 35.35704 1.000 15.17993 170 ALA C O 1
ATOM 10626 N N . CYS C 1 186 ? -15.50488 6.09723 37.31734 1.000 16.05058 171 CYS C N 1
ATOM 10627 C CA . CYS C 1 186 ? -14.21545 6.48775 37.88230 1.000 15.47419 171 CYS C CA 1
ATOM 10628 C C . CYS C 1 186 ? -13.28819 5.28566 37.97225 1.000 16.26356 171 CYS C C 1
ATOM 10629 O O . CYS C 1 186 ? -12.14351 5.33576 37.51106 1.000 16.45927 171 CYS C O 1
ATOM 10632 N N . ALA C 1 187 ? -13.77484 4.19072 38.56550 1.000 15.82284 172 ALA C N 1
ATOM 10633 C CA . ALA C 1 187 ? -12.96427 2.98105 38.66669 1.000 16.48257 172 ALA C CA 1
ATOM 10634 C C . ALA C 1 187 ? -12.51568 2.49237 37.29753 1.000 14.60018 172 ALA C C 1
ATOM 10635 O O . ALA C 1 187 ? -11.40757 1.96907 37.16401 1.000 16.77438 172 ALA C O 1
ATOM 10637 N N . ARG C 1 188 ? -13.35236 2.67044 36.27401 1.000 15.83843 173 ARG C N 1
ATOM 10638 C CA . ARG C 1 188 ? -13.01618 2.14792 34.95421 1.000 16.05668 173 ARG C CA 1
ATOM 10639 C C . ARG C 1 188 ? -11.77901 2.82079 34.38043 1.000 16.75286 173 ARG C C 1
ATOM 10640 O O . ARG C 1 188 ? -10.96861 2.16853 33.70933 1.000 16.75458 173 ARG C O 1
ATOM 10648 N N . ILE C 1 189 ? -11.61232 4.13038 34.61723 1.000 16.02172 174 ILE C N 1
ATOM 10649 C CA . ILE C 1 189 ? -10.42653 4.81412 34.10531 1.000 15.31979 174 ILE C CA 1
ATOM 10650 C C . ILE C 1 189 ? -9.33282 4.96014 35.14733 1.000 16.36436 174 ILE C C 1
ATOM 10651 O O . ILE C 1 189 ? -8.31122 5.61140 34.87481 1.000 17.44337 174 ILE C O 1
ATOM 10656 N N . GLY C 1 190 ? -9.50579 4.37749 36.33194 1.000 14.94553 175 GLY C N 1
ATOM 10657 C CA . GLY C 1 190 ? -8.49880 4.48720 37.36860 1.000 14.49438 175 GLY C CA 1
ATOM 10658 C C . GLY C 1 190 ? -8.50990 5.81098 38.09363 1.000 16.45324 175 GLY C C 1
ATOM 10659 O O . GLY C 1 190 ? -7.55418 6.12004 38.81828 1.000 16.77834 175 GLY C O 1
ATOM 10660 N N . ALA C 1 191 ? -9.56261 6.59758 37.92141 1.000 14.09120 176 ALA C N 1
ATOM 10661 C CA . ALA C 1 191 ? -9.74036 7.77920 38.74054 1.000 16.14500 176 ALA C CA 1
ATOM 10662 C C . ALA C 1 191 ? -10.21555 7.34113 40.11687 1.000 19.45943 176 ALA C C 1
ATOM 10663 O O . ALA C 1 191 ? -10.71004 6.22797 40.30542 1.000 22.99553 176 ALA C O 1
ATOM 10665 N N . ILE C 1 192 ? -10.01875 8.20139 41.09378 1.000 16.44876 177 ILE C N 1
ATOM 10666 C CA . ILE C 1 192 ? -10.28703 7.86171 42.48289 1.000 15.20659 177 ILE C CA 1
ATOM 10667 C C . ILE C 1 192 ? -11.55236 8.60455 42.87461 1.000 17.73334 177 ILE C C 1
ATOM 10668 O O . ILE C 1 192 ? -11.51640 9.82934 43.04457 1.000 18.58273 177 ILE C O 1
ATOM 10673 N N . HIS C 1 193 ? -12.66907 7.89399 43.03216 1.000 15.41318 178 HIS C N 1
ATOM 10674 C CA . HIS C 1 193 ? -13.89187 8.60577 43.35511 1.000 17.79177 178 HIS C CA 1
ATOM 10675 C C . HIS C 1 193 ? -13.88346 9.03908 44.81806 1.000 19.97251 178 HIS C C 1
ATOM 10676 O O . HIS C 1 193 ? -13.35511 8.35211 45.69322 1.000 16.42639 178 HIS C O 1
ATOM 10683 N N . SER C 1 194 ? -14.41503 10.23508 45.05928 1.000 17.07905 179 SER C N 1
ATOM 10684 C CA . SER C 1 194 ? -14.50999 10.81102 46.40222 1.000 18.59069 179 SER C CA 1
ATOM 10685 C C . SER C 1 194 ? -15.96864 11.21529 46.57893 1.000 20.19414 179 SER C C 1
ATOM 10686 O O . SER C 1 194 ? -16.35379 12.33032 46.21872 1.000 19.72586 179 SER C O 1
ATOM 10689 N N . VAL C 1 195 ? -16.77731 10.30575 47.12074 1.000 19.02689 180 VAL C N 1
ATOM 10690 C CA . VAL C 1 195 ? -18.21741 10.53280 47.22869 1.000 19.37029 180 VAL C CA 1
ATOM 10691 C C . VAL C 1 195 ? -18.51268 11.37058 48.46782 1.000 24.50597 180 VAL C C 1
ATOM 10692 O O . VAL C 1 195 ? -18.03746 11.07143 49.57126 1.000 22.32647 180 VAL C O 1
ATOM 10696 N N . VAL C 1 196 ? -19.32126 12.41139 48.29344 1.000 21.44442 181 VAL C N 1
ATOM 10697 C CA . VAL C 1 196 ? -19.73696 13.29050 49.38211 1.000 24.30492 181 VAL C CA 1
ATOM 10698 C C . VAL C 1 196 ? -21.24290 13.14309 49.53487 1.000 22.66561 181 VAL C C 1
ATOM 10699 O O . VAL C 1 196 ? -21.99002 13.37962 48.58060 1.000 24.12841 181 VAL C O 1
ATOM 10703 N N . PHE C 1 197 ? -21.67863 12.72682 50.72158 1.000 22.57766 182 PHE C N 1
ATOM 10704 C CA . PHE C 1 197 ? -23.10280 12.57045 51.01634 1.000 25.25504 182 PHE C CA 1
ATOM 10705 C C . PHE C 1 197 ? -23.88100 13.80903 50.59172 1.000 31.02649 182 PHE C C 1
ATOM 10706 O O . PHE C 1 197 ? -23.54011 14.93164 50.96839 1.000 29.43853 182 PHE C O 1
ATOM 10714 N N . ALA C 1 198 ? -24.92157 13.60056 49.78556 1.000 27.69533 183 ALA C N 1
ATOM 10715 C CA . ALA C 1 198 ? -25.66970 14.72920 49.23933 1.000 29.61674 183 ALA C CA 1
ATOM 10716 C C . ALA C 1 198 ? -26.45961 15.50915 50.29205 1.000 34.81485 183 ALA C C 1
ATOM 10717 O O . ALA C 1 198 ? -27.16243 16.45032 49.91684 1.000 35.66152 183 ALA C O 1
ATOM 10719 N N . GLY C 1 199 ? -26.37682 15.16661 51.57509 1.000 33.76246 184 GLY C N 1
ATOM 10720 C CA . GLY C 1 199 ? -26.94115 15.99407 52.62168 1.000 34.29196 184 GLY C CA 1
ATOM 10721 C C . GLY C 1 199 ? -25.94981 16.92318 53.28292 1.000 39.15151 184 GLY C C 1
ATOM 10722 O O . GLY C 1 199 ? -26.33129 17.69105 54.17487 1.000 37.23248 184 GLY C O 1
ATOM 10723 N N . PHE C 1 200 ? -24.68078 16.86292 52.88589 1.000 32.67008 185 PHE C N 1
ATOM 10724 C CA . PHE C 1 200 ? -23.66538 17.74611 53.43428 1.000 31.62954 185 PHE C CA 1
ATOM 10725 C C . PHE C 1 200 ? -23.87012 19.17193 52.94812 1.000 33.52064 185 PHE C C 1
ATOM 10726 O O . PHE C 1 200 ? -24.39524 19.40983 51.86112 1.000 32.06639 185 PHE C O 1
ATOM 10734 N N . SER C 1 201 ? -23.42372 20.12096 53.76812 1.000 34.09863 186 SER C N 1
ATOM 10735 C CA . SER C 1 201 ? -23.48788 21.53470 53.43758 1.000 35.90812 186 SER C CA 1
ATOM 10736 C C . SER C 1 201 ? -22.42787 21.88158 52.39769 1.000 32.22461 186 SER C C 1
ATOM 10737 O O . SER C 1 201 ? -21.53381 21.09166 52.09488 1.000 33.17160 186 SER C O 1
ATOM 10740 N N . SER C 1 202 ? -22.51411 23.10391 51.86660 1.000 31.50157 187 SER C N 1
ATOM 10741 C CA A SER C 1 202 ? -21.52656 23.54916 50.88777 0.352 30.93759 187 SER C CA 1
ATOM 10742 C CA B SER C 1 202 ? -21.52582 23.53329 50.88182 0.648 30.88002 187 SER C CA 1
ATOM 10743 C C . SER C 1 202 ? -20.12794 23.59489 51.49140 1.000 34.52904 187 SER C C 1
ATOM 10744 O O . SER C 1 202 ? -19.14828 23.21087 50.84120 1.000 31.27338 187 SER C O 1
ATOM 10749 N N . ASP C 1 203 ? -20.00878 24.06899 52.74087 1.000 34.35262 188 ASP C N 1
ATOM 10750 C CA . ASP C 1 203 ? -18.70003 24.06020 53.39740 1.000 29.62230 188 ASP C CA 1
ATOM 10751 C C . ASP C 1 203 ? -18.12926 22.64421 53.46804 1.000 32.37109 188 ASP C C 1
ATOM 10752 O O . ASP C 1 203 ? -16.94488 22.42949 53.18522 1.000 32.28259 188 ASP C O 1
ATOM 10757 N N . SER C 1 204 ? -18.95849 21.66681 53.83864 1.000 30.63667 189 SER C N 1
ATOM 10758 C CA . SER C 1 204 ? -18.47051 20.29983 53.97532 1.000 31.81856 189 SER C CA 1
ATOM 10759 C C . SER C 1 204 ? -18.06628 19.73119 52.62625 1.000 31.08140 189 SER C C 1
ATOM 10760 O O . SER C 1 204 ? -17.01639 19.08841 52.50946 1.000 29.03586 189 SER C O 1
ATOM 10763 N N . LEU C 1 205 ? -18.88907 19.95904 51.59761 1.000 28.13302 190 LEU C N 1
ATOM 10764 C CA . LEU C 1 205 ? -18.51953 19.54566 50.24841 1.000 28.30686 190 LEU C CA 1
ATOM 10765 C C . LEU C 1 205 ? -17.22111 20.20930 49.81585 1.000 27.99809 190 LEU C C 1
ATOM 10766 O O . LEU C 1 205 ? -16.35222 19.56558 49.21967 1.000 28.49010 190 LEU C O 1
ATOM 10771 N N . ARG C 1 206 ? -17.07534 21.50367 50.11581 1.000 29.79019 191 ARG C N 1
ATOM 10772 C CA . ARG C 1 206 ? -15.87027 22.23719 49.74296 1.000 28.93418 191 ARG C CA 1
ATOM 10773 C C . ARG C 1 206 ? -14.62944 21.63183 50.39167 1.000 30.74943 191 ARG C C 1
ATOM 10774 O O . ARG C 1 206 ? -13.62947 21.37024 49.71478 1.000 30.56879 191 ARG C O 1
ATOM 10782 N N . ASP C 1 207 ? -14.67719 21.41795 51.71169 1.000 32.31158 192 ASP C N 1
ATOM 10783 C CA . ASP C 1 207 ? -13.51745 20.90552 52.43994 1.000 32.30217 192 ASP C CA 1
ATOM 10784 C C . ASP C 1 207 ? -13.02630 19.58700 51.84616 1.000 26.70274 192 ASP C C 1
ATOM 10785 O O . ASP C 1 207 ? -11.81861 19.38558 51.66343 1.000 28.27884 192 ASP C O 1
ATOM 10790 N N . ARG C 1 208 ? -13.95235 18.68068 51.52871 1.000 27.72342 193 ARG C N 1
ATOM 10791 C CA . ARG C 1 208 ? -13.56363 17.38181 50.98826 1.000 29.72974 193 ARG C CA 1
ATOM 10792 C C . ARG C 1 208 ? -13.04742 17.50367 49.55969 1.000 30.17820 193 ARG C C 1
ATOM 10793 O O . ARG C 1 208 ? -12.06651 16.84688 49.18715 1.000 28.07651 193 ARG C O 1
ATOM 10801 N N . THR C 1 209 ? -13.70428 18.32520 48.74042 1.000 26.62976 194 THR C N 1
ATOM 10802 C CA . THR C 1 209 ? -13.27000 18.48444 47.35573 1.000 28.43510 194 THR C CA 1
ATOM 10803 C C . THR C 1 209 ? -11.90602 19.15065 47.28928 1.000 28.83299 194 THR C C 1
ATOM 10804 O O . THR C 1 209 ? -11.06805 18.80132 46.44828 1.000 28.34877 194 THR C O 1
ATOM 10808 N N . LEU C 1 210 ? -11.65981 20.09405 48.19620 1.000 29.15896 195 LEU C N 1
ATOM 10809 C CA . LEU C 1 210 ? -10.37687 20.78138 48.24851 1.000 27.48749 195 LEU C CA 1
ATOM 10810 C C . LEU C 1 210 ? -9.26764 19.84731 48.71824 1.000 28.90377 195 LEU C C 1
ATOM 10811 O O . LEU C 1 210 ? -8.19722 19.76967 48.10038 1.000 29.52880 195 LEU C O 1
ATOM 10816 N N . ASP C 1 211 ? -9.50852 19.11980 49.81124 1.000 28.79881 196 ASP C N 1
ATOM 10817 C CA . ASP C 1 211 ? -8.47973 18.22879 50.33485 1.000 27.25693 196 ASP C CA 1
ATOM 10818 C C . ASP C 1 211 ? -8.13099 17.13536 49.32976 1.000 27.01272 196 ASP C C 1
ATOM 10819 O O . ASP C 1 211 ? -6.96871 16.72970 49.21657 1.000 25.87330 196 ASP C O 1
ATOM 10824 N N . ALA C 1 212 ? -9.11992 16.65953 48.58160 1.000 23.89970 197 ALA C N 1
ATOM 10825 C CA . ALA C 1 212 ? -8.88206 15.61871 47.58353 1.000 25.00817 197 ALA C CA 1
ATOM 10826 C C . ALA C 1 212 ? -8.26707 16.15938 46.29796 1.000 24.93066 197 ALA C C 1
ATOM 10827 O O . ALA C 1 212 ? -7.83105 15.36244 45.45709 1.000 24.33316 197 ALA C O 1
ATOM 10829 N N . ARG C 1 213 ? -8.23829 17.48846 46.12966 1.000 28.02481 198 ARG C N 1
ATOM 10830 C CA . ARG C 1 213 ? -7.68478 18.16242 44.94812 1.000 27.63624 198 ARG C CA 1
ATOM 10831 C C . ARG C 1 213 ? -8.36104 17.69082 43.66101 1.000 27.67810 198 ARG C C 1
ATOM 10832 O O . ARG C 1 213 ? -7.71981 17.52806 42.61916 1.000 27.91028 198 ARG C O 1
ATOM 10840 N N . SER C 1 214 ? -9.66404 17.44869 43.73839 1.000 25.18900 199 SER C N 1
ATOM 10841 C CA . SER C 1 214 ? -10.39329 16.95933 42.57748 1.000 27.42874 199 SER C CA 1
ATOM 10842 C C . SER C 1 214 ? -10.49252 18.05894 41.52743 1.000 27.48451 199 SER C C 1
ATOM 10843 O O . SER C 1 214 ? -10.65671 19.23418 41.85348 1.000 27.76073 199 SER C O 1
ATOM 10846 N N . LYS C 1 215 ? -10.39054 17.67801 40.25681 1.000 26.20280 200 LYS C N 1
ATOM 10847 C CA . LYS C 1 215 ? -10.53319 18.64655 39.17758 1.000 29.88030 200 LYS C CA 1
ATOM 10848 C C . LYS C 1 215 ? -11.84447 18.48749 38.42309 1.000 26.00192 200 LYS C C 1
ATOM 10849 O O . LYS C 1 215 ? -12.10742 19.25647 37.49225 1.000 28.70523 200 LYS C O 1
ATOM 10855 N N . PHE C 1 216 ? -12.67717 17.53081 38.82463 1.000 23.20342 201 PHE C N 1
ATOM 10856 C CA . PHE C 1 216 ? -13.91653 17.18342 38.14983 1.000 22.10877 201 PHE C CA 1
ATOM 10857 C C . PHE C 1 216 ? -14.92408 16.83533 39.23287 1.000 23.14814 201 PHE C C 1
ATOM 10858 O O . PHE C 1 216 ? -14.57841 16.13879 40.19196 1.000 20.16571 201 PHE C O 1
ATOM 10866 N N . ILE C 1 217 ? -16.15987 17.32241 39.09049 1.000 19.06770 202 ILE C N 1
ATOM 10867 C CA . ILE C 1 217 ? -17.22881 16.98692 40.02128 1.000 20.98919 202 ILE C CA 1
ATOM 10868 C C . ILE C 1 217 ? -18.47423 16.60074 39.23303 1.000 19.60029 202 ILE C C 1
ATOM 10869 O O . ILE C 1 217 ? -18.71137 17.08824 38.12202 1.000 22.34951 202 ILE C O 1
ATOM 10874 N N . ILE C 1 218 ? -19.24287 15.67033 39.80213 1.000 19.79871 203 ILE C N 1
ATOM 10875 C CA . ILE C 1 218 ? -20.45745 15.12186 39.20933 1.000 20.46522 203 ILE C CA 1
ATOM 10876 C C . ILE C 1 218 ? -21.59144 15.35323 40.20274 1.000 20.11731 203 ILE C C 1
ATOM 10877 O O . ILE C 1 218 ? -21.46903 14.99052 41.37830 1.000 21.73217 203 ILE C O 1
ATOM 10882 N N . THR C 1 219 ? -22.69048 15.94197 39.74331 1.000 20.04527 204 THR C N 1
ATOM 10883 C CA . THR C 1 219 ? -23.81102 16.17916 40.64885 1.000 20.07870 204 THR C CA 1
ATOM 10884 C C . THR C 1 219 ? -25.12026 16.12988 39.86753 1.000 23.43421 204 THR C C 1
ATOM 10885 O O . THR C 1 219 ? -25.14204 15.79792 38.67916 1.000 19.80122 204 THR C O 1
ATOM 10889 N N . THR C 1 220 ? -26.22760 16.42520 40.56026 1.000 22.16620 205 THR C N 1
ATOM 10890 C CA . THR C 1 220 ? -27.55268 16.54411 39.96180 1.000 21.69473 205 THR C CA 1
ATOM 10891 C C . THR C 1 220 ? -27.96596 18.01028 39.92803 1.000 22.44035 205 THR C C 1
ATOM 10892 O O . THR C 1 220 ? -27.44653 18.83510 40.68454 1.000 25.34532 205 THR C O 1
ATOM 10896 N N . ASP C 1 221 ? -28.93254 18.33419 39.06064 1.000 22.13693 206 ASP C N 1
ATOM 10897 C CA . ASP C 1 221 ? -29.53999 19.65806 39.15761 1.000 23.22178 206 ASP C CA 1
ATOM 10898 C C . ASP C 1 221 ? -30.22762 19.81563 40.51055 1.000 25.58772 206 ASP C C 1
ATOM 10899 O O . ASP C 1 221 ? -29.97745 20.78596 41.23845 1.000 25.53677 206 ASP C O 1
ATOM 10904 N N . GLU C 1 222 ? -31.04158 18.82866 40.89584 1.000 25.94334 207 GLU C N 1
ATOM 10905 C CA . GLU C 1 222 ? -31.66010 18.77056 42.21610 1.000 26.62712 207 GLU C CA 1
ATOM 10906 C C . GLU C 1 222 ? -31.85024 17.30739 42.59086 1.000 29.47699 207 GLU C C 1
ATOM 10907 O O . GLU C 1 222 ? -31.88520 16.43339 41.72445 1.000 25.66715 207 GLU C O 1
ATOM 10913 N N . GLY C 1 223 ? -32.00444 17.04981 43.89071 1.000 28.99530 208 GLY C N 1
ATOM 10914 C CA . GLY C 1 223 ? -32.40772 15.72733 44.33935 1.000 31.28960 208 GLY C CA 1
ATOM 10915 C C . GLY C 1 223 ? -33.84088 15.72614 44.84536 1.000 33.93787 208 GLY C C 1
ATOM 10916 O O . GLY C 1 223 ? -34.36301 16.78265 45.20721 1.000 38.24753 208 GLY C O 1
ATOM 10917 N N . LYS C 1 224 ? -34.48315 14.55498 44.87378 1.000 30.23184 209 LYS C N 1
ATOM 10918 C CA . LYS C 1 224 ? -35.83312 14.39039 45.40993 1.000 32.61359 209 LYS C CA 1
ATOM 10919 C C . LYS C 1 224 ? -35.81883 13.24158 46.40482 1.000 31.23961 209 LYS C C 1
ATOM 10920 O O . LYS C 1 224 ? -35.44332 12.12168 46.05066 1.000 30.21911 209 LYS C O 1
ATOM 10926 N N . ARG C 1 225 ? -36.24403 13.50474 47.63628 1.000 29.45540 210 ARG C N 1
ATOM 10927 C CA . ARG C 1 225 ? -36.23420 12.46620 48.66045 1.000 37.51093 210 ARG C CA 1
ATOM 10928 C C . ARG C 1 225 ? -37.38013 12.71675 49.62212 1.000 37.66723 210 ARG C C 1
ATOM 10929 O O . ARG C 1 225 ? -37.47485 13.80814 50.19032 1.000 38.44673 210 ARG C O 1
ATOM 10937 N N . GLY C 1 226 ? -38.24006 11.71538 49.80567 1.000 36.19185 211 GLY C N 1
ATOM 10938 C CA . GLY C 1 226 ? -39.42216 11.91821 50.62919 1.000 35.30267 211 GLY C CA 1
ATOM 10939 C C . GLY C 1 226 ? -40.30777 13.02921 50.11933 1.000 34.14126 211 GLY C C 1
ATOM 10940 O O . GLY C 1 226 ? -40.99956 13.68046 50.91190 1.000 35.65798 211 GLY C O 1
ATOM 10941 N N . GLY C 1 227 ? -40.29174 13.27431 48.80610 1.000 37.12022 212 GLY C N 1
ATOM 10942 C CA . GLY C 1 227 ? -41.05953 14.33027 48.18308 1.000 37.34091 212 GLY C CA 1
ATOM 10943 C C . GLY C 1 227 ? -40.49113 15.72575 48.33003 1.000 38.23295 212 GLY C C 1
ATOM 10944 O O . GLY C 1 227 ? -41.11370 16.68266 47.85427 1.000 40.45681 212 GLY C O 1
ATOM 10945 N N . LYS C 1 228 ? -39.33974 15.87977 48.96751 1.000 36.88778 213 LYS C N 1
ATOM 10946 C CA . LYS C 1 228 ? -38.72981 17.18573 49.16023 1.000 36.71249 213 LYS C CA 1
ATOM 10947 C C . LYS C 1 228 ? -37.58248 17.38623 48.17724 1.000 41.08899 213 LYS C C 1
ATOM 10948 O O . LYS C 1 228 ? -36.86701 16.44272 47.82780 1.000 39.39195 213 LYS C O 1
ATOM 10950 N N . VAL C 1 229 ? -37.41604 18.63180 47.73616 1.000 40.51382 214 VAL C N 1
ATOM 10951 C CA . VAL C 1 229 ? -36.35513 19.01339 46.80717 1.000 38.79449 214 VAL C CA 1
ATOM 10952 C C . VAL C 1 229 ? -35.10152 19.39829 47.57944 1.000 37.19538 214 VAL C C 1
ATOM 10953 O O . VAL C 1 229 ? -35.15847 20.14925 48.55946 1.000 41.20012 214 VAL C O 1
ATOM 10957 N N . ILE C 1 230 ? -33.95530 18.90622 47.11798 1.000 36.91827 215 ILE C N 1
ATOM 10958 C CA . ILE C 1 230 ? -32.64688 19.30659 47.61816 1.000 35.98080 215 ILE C CA 1
ATOM 10959 C C . ILE C 1 230 ? -31.93476 20.04574 46.49182 1.000 37.62378 215 ILE C C 1
ATOM 10960 O O . ILE C 1 230 ? -31.77051 19.50042 45.39362 1.000 35.98275 215 ILE C O 1
ATOM 10965 N N . GLY C 1 231 ? -31.51570 21.28310 46.75325 1.000 36.15964 216 GLY C N 1
ATOM 10966 C CA . GLY C 1 231 ? -30.88495 22.08276 45.71915 1.000 34.50131 216 GLY C CA 1
ATOM 10967 C C . GLY C 1 231 ? -29.41187 21.78077 45.49979 1.000 33.02879 216 GLY C C 1
ATOM 10968 O O . GLY C 1 231 ? -28.55316 22.61241 45.82266 1.000 32.05964 216 GLY C O 1
ATOM 10969 N N . THR C 1 232 ? -29.10573 20.61355 44.92192 1.000 31.66156 217 THR C N 1
ATOM 10970 C CA . THR C 1 232 ? -27.71745 20.15830 44.86880 1.000 30.41410 217 THR C CA 1
ATOM 10971 C C . THR C 1 232 ? -26.85144 21.07910 44.01410 1.000 27.64974 217 THR C C 1
ATOM 10972 O O . THR C 1 232 ? -25.71322 21.38902 44.38754 1.000 30.89503 217 THR C O 1
ATOM 10976 N N . LYS C 1 233 ? -27.35847 21.52577 42.86135 1.000 28.96620 218 LYS C N 1
ATOM 10977 C CA . LYS C 1 233 ? -26.50905 22.33241 41.98676 1.000 26.31428 218 LYS C CA 1
ATOM 10978 C C . LYS C 1 233 ? -26.16827 23.66758 42.64045 1.000 29.77147 218 LYS C C 1
ATOM 10979 O O . LYS C 1 233 ? -25.03548 24.15443 42.52653 1.000 29.49059 218 LYS C O 1
ATOM 10985 N N . LYS C 1 234 ? -27.12302 24.25997 43.35431 1.000 25.46001 219 LYS C N 1
ATOM 10986 C CA . LYS C 1 234 ? -26.82622 25.50651 44.05098 1.000 30.36611 219 LYS C CA 1
ATOM 10987 C C . LYS C 1 234 ? -25.81413 25.28373 45.16703 1.000 28.14451 219 LYS C C 1
ATOM 10988 O O . LYS C 1 234 ? -24.95872 26.14314 45.40701 1.000 29.82590 219 LYS C O 1
ATOM 10994 N N . ILE C 1 235 ? -25.86330 24.12279 45.82768 1.000 28.20216 220 ILE C N 1
ATOM 10995 C CA . ILE C 1 235 ? -24.90211 23.83193 46.88890 1.000 28.77914 220 ILE C CA 1
ATOM 10996 C C . ILE C 1 235 ? -23.51324 23.63636 46.30459 1.000 30.00770 220 ILE C C 1
ATOM 10997 O O . ILE C 1 235 ? -22.52218 24.16724 46.82542 1.000 28.57785 220 ILE C O 1
ATOM 11002 N N . VAL C 1 236 ? -23.42050 22.88466 45.20331 1.000 27.43386 221 VAL C N 1
ATOM 11003 C CA . VAL C 1 236 ? -22.14599 22.71744 44.50987 1.000 27.43355 221 VAL C CA 1
ATOM 11004 C C . VAL C 1 236 ? -21.59516 24.06793 44.05475 1.000 27.34708 221 VAL C C 1
ATOM 11005 O O . VAL C 1 236 ? -20.39723 24.34852 44.20560 1.000 27.35184 221 VAL C O 1
ATOM 11009 N N . ASP C 1 237 ? -22.45058 24.92631 43.49326 1.000 26.66410 222 ASP C N 1
ATOM 11010 C CA . ASP C 1 237 ? -21.98055 26.23523 43.03689 1.000 26.25971 222 ASP C CA 1
ATOM 11011 C C . ASP C 1 237 ? -21.28995 27.00024 44.15933 1.000 28.95194 222 ASP C C 1
ATOM 11012 O O . ASP C 1 237 ? -20.21473 27.57657 43.96245 1.000 30.03705 222 ASP C O 1
ATOM 11017 N N . GLU C 1 238 ? -21.89655 27.02291 45.34650 1.000 28.56983 223 GLU C N 1
ATOM 11018 C CA . GLU C 1 238 ? -21.27404 27.74855 46.45186 1.000 32.57683 223 GLU C CA 1
ATOM 11019 C C . GLU C 1 238 ? -19.97467 27.07726 46.87809 1.000 32.15961 223 GLU C C 1
ATOM 11020 O O . GLU C 1 238 ? -18.97602 27.75657 47.14975 1.000 31.97055 223 GLU C O 1
ATOM 11026 N N . ALA C 1 239 ? -19.96426 25.74300 46.92610 1.000 28.85235 224 ALA C N 1
ATOM 11027 C CA . ALA C 1 239 ? -18.74501 25.03293 47.30018 1.000 32.51969 224 ALA C CA 1
ATOM 11028 C C . ALA C 1 239 ? -17.61881 25.31139 46.31405 1.000 31.12506 224 ALA C C 1
ATOM 11029 O O . ALA C 1 239 ? -16.47228 25.52768 46.71777 1.000 33.50138 224 ALA C O 1
ATOM 11031 N N . LEU C 1 240 ? -17.93035 25.31822 45.01439 1.000 27.22407 225 LEU C N 1
ATOM 11032 C CA . LEU C 1 240 ? -16.89168 25.43355 43.99256 1.000 32.39488 225 LEU C CA 1
ATOM 11033 C C . LEU C 1 240 ? -16.19363 26.78867 43.99362 1.000 36.96642 225 LEU C C 1
ATOM 11034 O O . LEU C 1 240 ? -15.11865 26.91223 43.39631 1.000 36.14845 225 LEU C O 1
ATOM 11039 N N . LYS C 1 241 ? -16.77209 27.80684 44.63450 1.000 36.58220 226 LYS C N 1
ATOM 11040 C CA . LYS C 1 241 ? -16.11942 29.11364 44.67176 1.000 34.80145 226 LYS C CA 1
ATOM 11041 C C . LYS C 1 241 ? -14.76366 29.05531 45.35091 1.000 40.65499 226 LYS C C 1
ATOM 11042 O O . LYS C 1 241 ? -13.90927 29.91042 45.09120 1.000 43.81099 226 LYS C O 1
ATOM 11048 N N . GLN C 1 242 ? -14.54921 28.06886 46.21753 1.000 40.23575 227 GLN C N 1
ATOM 11049 C CA . GLN C 1 242 ? -13.27014 27.89964 46.88914 1.000 43.29101 227 GLN C CA 1
ATOM 11050 C C . GLN C 1 242 ? -12.59473 26.59988 46.48242 1.000 42.00061 227 GLN C C 1
ATOM 11051 O O . GLN C 1 242 ? -11.75086 26.08225 47.22023 1.000 44.05719 227 GLN C O 1
ATOM 11057 N N . CYS C 1 243 ? -12.94418 26.06927 45.30975 1.000 38.78462 228 CYS C N 1
ATOM 11058 C CA . CYS C 1 243 ? -12.32670 24.86784 44.75471 1.000 40.24652 228 CYS C CA 1
ATOM 11059 C C . CYS C 1 243 ? -11.77720 25.20721 43.37310 1.000 44.83918 228 CYS C C 1
ATOM 11060 O O . CYS C 1 243 ? -12.29767 24.73969 42.34903 1.000 39.42380 228 CYS C O 1
ATOM 11063 N N . PRO C 1 244 ? -10.71298 26.01441 43.31021 1.000 43.39722 229 PRO C N 1
ATOM 11064 C CA . PRO C 1 244 ? -10.23692 26.50907 42.00874 1.000 45.42765 229 PRO C CA 1
ATOM 11065 C C . PRO C 1 244 ? -9.65784 25.42771 41.11531 1.000 43.78701 229 PRO C C 1
ATOM 11066 O O . PRO C 1 244 ? -9.44537 25.68625 39.92475 1.000 49.81157 229 PRO C O 1
ATOM 11070 N N . ASP C 1 245 ? -9.40181 24.23116 41.63652 1.000 39.21295 230 ASP C N 1
ATOM 11071 C CA . ASP C 1 245 ? -8.87192 23.17053 40.79519 1.000 41.39959 230 ASP C CA 1
ATOM 11072 C C . ASP C 1 245 ? -9.95197 22.46811 39.98290 1.000 40.67493 230 ASP C C 1
ATOM 11073 O O . ASP C 1 245 ? -9.62084 21.77245 39.01749 1.000 33.01234 230 ASP C O 1
ATOM 11078 N N . VAL C 1 246 ? -11.22399 22.62633 40.34342 1.000 38.38381 231 VAL C N 1
ATOM 11079 C CA . VAL C 1 246 ? -12.31098 22.00230 39.59095 1.000 33.07333 231 VAL C CA 1
ATOM 11080 C C . VAL C 1 246 ? -12.51721 22.78342 38.30066 1.000 29.85875 231 VAL C C 1
ATOM 11081 O O . VAL C 1 246 ? -12.85389 23.96990 38.33148 1.000 36.62334 231 VAL C O 1
ATOM 11085 N N . THR C 1 247 ? -12.33224 22.12240 37.16438 1.000 30.14993 232 THR C N 1
ATOM 11086 C CA . THR C 1 247 ? -12.52664 22.79150 35.88868 1.000 34.58228 232 THR C CA 1
ATOM 11087 C C . THR C 1 247 ? -13.75598 22.31726 35.12236 1.000 30.02560 232 THR C C 1
ATOM 11088 O O . THR C 1 247 ? -14.09939 22.93702 34.11186 1.000 30.45896 232 THR C O 1
ATOM 11092 N N . ASN C 1 248 ? -14.44628 21.27163 35.58428 1.000 24.60064 233 ASN C N 1
ATOM 11093 C CA . ASN C 1 248 ? -15.71450 20.86711 34.99093 1.000 24.54826 233 ASN C CA 1
ATOM 11094 C C . ASN C 1 248 ? -16.66098 20.34312 36.05651 1.000 23.68060 233 ASN C C 1
ATOM 11095 O O . ASN C 1 248 ? -16.24538 19.64425 36.98530 1.000 23.19515 233 ASN C O 1
ATOM 11100 N N . CYS C 1 249 ? -17.94017 20.66655 35.89947 1.000 22.97238 234 CYS C N 1
ATOM 11101 C CA . CYS C 1 249 ? -19.00561 20.16550 36.75742 1.000 21.42115 234 CYS C CA 1
ATOM 11102 C C . CYS C 1 249 ? -20.02219 19.48443 35.85065 1.000 23.20767 234 CYS C C 1
ATOM 11103 O O . CYS C 1 249 ? -20.66389 20.14906 35.03080 1.000 22.96531 234 CYS C O 1
ATOM 11106 N N . LEU C 1 250 ? -20.14922 18.16151 35.96976 1.000 20.92305 235 LEU C N 1
ATOM 11107 C CA . LEU C 1 250 ? -21.08897 17.40182 35.14900 1.000 19.12370 235 LEU C CA 1
ATOM 11108 C C . LEU C 1 250 ? -22.40950 17.26848 35.90145 1.000 20.05609 235 LEU C C 1
ATOM 11109 O O . LEU C 1 250 ? -22.44700 16.72435 37.01413 1.000 22.00147 235 LEU C O 1
ATOM 11114 N N . VAL C 1 251 ? -23.49353 17.74680 35.29499 1.000 20.42844 236 VAL C N 1
ATOM 11115 C CA . VAL C 1 251 ? -24.78759 17.85004 35.96449 1.000 21.01988 236 VAL C CA 1
ATOM 11116 C C . VAL C 1 251 ? -25.76462 16.87547 35.32151 1.000 19.45067 236 VAL C C 1
ATOM 11117 O O . VAL C 1 251 ? -26.01865 16.93948 34.10990 1.000 20.83447 236 VAL C O 1
ATOM 11121 N N . PHE C 1 252 ? -26.32498 15.98255 36.13334 1.000 22.10051 237 PHE C N 1
ATOM 11122 C CA . PHE C 1 252 ? -27.39825 15.10748 35.68333 1.000 20.34890 237 PHE C CA 1
ATOM 11123 C C . PHE C 1 252 ? -28.75258 15.77367 35.91995 1.000 26.77333 237 PHE C C 1
ATOM 11124 O O . PHE C 1 252 ? -29.02512 16.29454 37.01190 1.000 22.87587 237 PHE C O 1
ATOM 11132 N N . LYS C 1 253 ? -29.60420 15.75094 34.89511 1.000 23.05964 238 LYS C N 1
ATOM 11133 C CA . LYS C 1 253 ? -30.91682 16.39502 34.95728 1.000 24.44139 238 LYS C CA 1
ATOM 11134 C C . LYS C 1 253 ? -31.90342 15.44110 35.63073 1.000 29.13044 238 LYS C C 1
ATOM 11135 O O . LYS C 1 253 ? -32.57630 14.64432 34.97950 1.000 27.57446 238 LYS C O 1
ATOM 11141 N N . ARG C 1 254 ? -31.99923 15.52399 36.96275 1.000 24.30611 239 ARG C N 1
ATOM 11142 C CA . ARG C 1 254 ? -32.90737 14.64363 37.70046 1.000 28.89103 239 ARG C CA 1
ATOM 11143 C C . ARG C 1 254 ? -34.32162 15.21768 37.77222 1.000 29.46159 239 ARG C C 1
ATOM 11144 O O . ARG C 1 254 ? -35.30595 14.49081 37.56877 1.000 26.04552 239 ARG C O 1
ATOM 11152 N N . THR C 1 255 ? -34.45373 16.50148 38.10592 1.000 24.72350 240 THR C N 1
ATOM 11153 C CA . THR C 1 255 ? -35.77281 17.12802 38.17773 1.000 26.83852 240 THR C CA 1
ATOM 11154 C C . THR C 1 255 ? -36.09336 17.99001 36.96661 1.000 30.64085 240 THR C C 1
ATOM 11155 O O . THR C 1 255 ? -37.27449 18.19728 36.66789 1.000 30.99150 240 THR C O 1
ATOM 11159 N N . GLY C 1 256 ? -35.08267 18.49459 36.26795 1.000 28.63699 241 GLY C N 1
ATOM 11160 C CA . GLY C 1 256 ? -35.31312 19.39073 35.16104 1.000 25.80152 241 GLY C CA 1
ATOM 11161 C C . GLY C 1 256 ? -35.62857 20.81674 35.55321 1.000 34.14629 241 GLY C C 1
ATOM 11162 O O . GLY C 1 256 ? -35.96187 21.62119 34.67571 1.000 30.64061 241 GLY C O 1
ATOM 11163 N N . ALA C 1 257 ? -35.55073 21.15316 36.83709 1.000 30.92730 242 ALA C N 1
ATOM 11164 C CA . ALA C 1 257 ? -35.79424 22.52807 37.25899 1.000 32.06303 242 ALA C CA 1
ATOM 11165 C C . ALA C 1 257 ? -34.72888 23.45442 36.68633 1.000 28.22082 242 ALA C C 1
ATOM 11166 O O . ALA C 1 257 ? -33.60661 23.03942 36.40366 1.000 31.13687 242 ALA C O 1
ATOM 11168 N N . ASP C 1 258 ? -35.08851 24.72215 36.49822 1.000 30.13121 243 ASP C N 1
ATOM 11169 C CA . ASP C 1 258 ? -34.07862 25.71264 36.14452 1.000 33.92413 243 ASP C CA 1
ATOM 11170 C C . ASP C 1 258 ? -33.06945 25.83398 37.27903 1.000 34.48991 243 ASP C C 1
ATOM 11171 O O . ASP C 1 258 ? -33.45170 25.98629 38.44165 1.000 32.87911 243 ASP C O 1
ATOM 11176 N N . VAL C 1 259 ? -31.78330 25.74792 36.94775 1.000 30.10408 244 VAL C N 1
ATOM 11177 C CA . VAL C 1 259 ? -30.73003 25.89287 37.95244 1.000 29.53025 244 VAL C CA 1
ATOM 11178 C C . VAL C 1 259 ? -29.67492 26.85204 37.41601 1.000 32.06370 244 VAL C C 1
ATOM 11179 O O . VAL C 1 259 ? -29.54762 27.04097 36.19844 1.000 29.85484 244 VAL C O 1
ATOM 11183 N N . PRO C 1 260 ? -28.89718 27.47622 38.30041 1.000 31.75621 245 PRO C N 1
ATOM 11184 C CA . PRO C 1 260 ? -27.81434 28.34278 37.82532 1.000 27.42632 245 PRO C CA 1
ATOM 11185 C C . PRO C 1 260 ? -26.81229 27.53110 37.01969 1.000 29.81796 245 PRO C C 1
ATOM 11186 O O . PRO C 1 260 ? -26.53533 26.37119 37.33111 1.000 26.70063 245 PRO C O 1
ATOM 11190 N N . TRP C 1 261 ? -26.27839 28.15433 35.97336 1.000 28.02612 246 TRP C N 1
ATOM 11191 C CA . TRP C 1 261 ? -25.39555 27.49062 35.02343 1.000 30.09891 246 TRP C CA 1
ATOM 11192 C C . TRP C 1 261 ? -24.20024 28.38908 34.76064 1.000 28.99466 246 TRP C C 1
ATOM 11193 O O . TRP C 1 261 ? -24.36626 29.59415 34.54653 1.000 31.05738 246 TRP C O 1
ATOM 11204 N N . THR C 1 262 ? -23.00363 27.80434 34.77352 1.000 29.48386 247 THR C N 1
ATOM 11205 C CA . THR C 1 262 ? -21.75454 28.53280 34.55386 1.000 32.20499 247 THR C CA 1
ATOM 11206 C C . THR C 1 262 ? -21.14005 27.99540 33.26707 1.000 32.76514 247 THR C C 1
ATOM 11207 O O . THR C 1 262 ? -20.58921 26.88995 33.25518 1.000 28.98560 247 THR C O 1
ATOM 11211 N N . LYS C 1 263 ? -21.24843 28.75541 32.17876 1.000 33.97261 248 LYS C N 1
ATOM 11212 C CA . LYS C 1 263 ? -20.71780 28.28681 30.90560 1.000 34.39691 248 LYS C CA 1
ATOM 11213 C C . LYS C 1 263 ? -19.19737 28.19675 30.97086 1.000 35.17820 248 LYS C C 1
ATOM 11214 O O . LYS C 1 263 ? -18.53300 29.00527 31.62088 1.000 39.28835 248 LYS C O 1
ATOM 11216 N N . GLY C 1 264 ? -18.64757 27.20567 30.27875 1.000 37.17122 249 GLY C N 1
ATOM 11217 C CA . GLY C 1 264 ? -17.22652 26.94509 30.32063 1.000 40.74042 249 GLY C CA 1
ATOM 11218 C C . GLY C 1 264 ? -16.79364 26.00000 31.41977 1.000 38.72820 249 GLY C C 1
ATOM 11219 O O . GLY C 1 264 ? -15.64179 25.54473 31.40862 1.000 46.21159 249 GLY C O 1
ATOM 11220 N N . ARG C 1 265 ? -17.68247 25.68209 32.35923 1.000 31.83609 250 ARG C N 1
ATOM 11221 C CA . ARG C 1 265 ? -17.37052 24.77071 33.45001 1.000 27.07018 250 ARG C CA 1
ATOM 11222 C C . ARG C 1 265 ? -18.41762 23.66786 33.54129 1.000 24.52559 250 ARG C C 1
ATOM 11223 O O . ARG C 1 265 ? -18.07222 22.48429 33.63318 1.000 23.33516 250 ARG C O 1
ATOM 11231 N N . ASP C 1 266 ? -19.69305 24.05572 33.51164 1.000 24.67119 251 ASP C N 1
ATOM 11232 C CA . ASP C 1 266 ? -20.79573 23.11679 33.66080 1.000 29.02545 251 ASP C CA 1
ATOM 11233 C C . ASP C 1 266 ? -21.12730 22.44463 32.33525 1.000 26.00262 251 ASP C C 1
ATOM 11234 O O . ASP C 1 266 ? -21.18040 23.08918 31.28499 1.000 25.88452 251 ASP C O 1
ATOM 11239 N N . LEU C 1 267 ? -21.38655 21.14702 32.40760 1.000 20.26587 252 LEU C N 1
ATOM 11240 C CA . LEU C 1 267 ? -21.77993 20.32814 31.27368 1.000 22.59368 252 LEU C CA 1
ATOM 11241 C C . LEU C 1 267 ? -22.97233 19.48185 31.67877 1.000 19.94594 252 LEU C C 1
ATOM 11242 O O . LEU C 1 267 ? -23.07110 19.05534 32.83390 1.000 20.48622 252 LEU C O 1
ATOM 11247 N N . TRP C 1 268 ? -23.88082 19.24589 30.73039 1.000 20.00782 253 TRP C N 1
ATOM 11248 C CA . TRP C 1 268 ? -25.02408 18.36536 30.96120 1.000 21.23671 253 TRP C CA 1
ATOM 11249 C C . TRP C 1 268 ? -24.62310 16.92017 30.70666 1.000 22.19967 253 TRP C C 1
ATOM 11250 O O . TRP C 1 268 ? -24.12372 16.59628 29.62676 1.000 21.80581 253 TRP C O 1
ATOM 11261 N N . TRP C 1 269 ? -24.89289 16.05459 31.68784 1.000 20.80383 254 TRP C N 1
ATOM 11262 C CA . TRP C 1 269 ? -24.62459 14.62356 31.54765 1.000 19.90982 254 TRP C CA 1
ATOM 11263 C C . TRP C 1 269 ? -25.21791 14.06909 30.25463 1.000 20.66310 254 TRP C C 1
ATOM 11264 O O . TRP C 1 269 ? -24.51632 13.43557 29.46178 1.000 20.03104 254 TRP C O 1
ATOM 11275 N N . HIS C 1 270 ? -26.51774 14.30104 30.02519 1.000 22.90867 255 HIS C N 1
ATOM 11276 C CA . HIS C 1 270 ? -27.17727 13.67811 28.87838 1.000 23.92772 255 HIS C CA 1
ATOM 11277 C C . HIS C 1 270 ? -26.61681 14.19604 27.55682 1.000 26.24328 255 HIS C C 1
ATOM 11278 O O . HIS C 1 270 ? -26.52705 13.43656 26.58053 1.000 25.88335 255 HIS C O 1
ATOM 11285 N N . GLU C 1 271 ? -26.23557 15.47853 27.50570 1.000 22.17520 256 GLU C N 1
ATOM 11286 C CA . GLU C 1 271 ? -25.64807 16.03898 26.28962 1.000 24.93883 256 GLU C CA 1
ATOM 11287 C C . GLU C 1 271 ? -24.26203 15.46196 26.02084 1.000 23.89964 256 GLU C C 1
ATOM 11288 O O . GLU C 1 271 ? -23.91719 15.17414 24.86816 1.000 22.21805 256 GLU C O 1
ATOM 11294 N N . GLU C 1 272 ? -23.44676 15.29525 27.06369 1.000 20.19136 257 GLU C N 1
ATOM 11295 C CA . GLU C 1 272 ? -22.08974 14.80438 26.84178 1.000 21.09959 257 GLU C CA 1
ATOM 11296 C C . GLU C 1 272 ? -22.06603 13.31655 26.49571 1.000 20.36996 257 GLU C C 1
ATOM 11297 O O . GLU C 1 272 ? -21.33814 12.91217 25.57869 1.000 19.64043 257 GLU C O 1
ATOM 11303 N N . VAL C 1 273 ? -22.83500 12.48094 27.21194 1.000 19.84133 258 VAL C N 1
ATOM 11304 C CA . VAL C 1 273 ? -22.70695 11.03706 26.97837 1.000 20.09832 258 VAL C CA 1
ATOM 11305 C C . VAL C 1 273 ? -23.18713 10.65811 25.58387 1.000 20.45328 258 VAL C C 1
ATOM 11306 O O . VAL C 1 273 ? -22.71971 9.66063 25.01609 1.000 19.50442 258 VAL C O 1
ATOM 11310 N N . ASP C 1 274 ? -24.12451 11.42077 25.00700 1.000 22.06302 259 ASP C N 1
ATOM 11311 C CA . ASP C 1 274 ? -24.59516 11.09757 23.66058 1.000 23.82456 259 ASP C CA 1
ATOM 11312 C C . ASP C 1 274 ? -23.49489 11.24237 22.61181 1.000 22.87772 259 ASP C C 1
ATOM 11313 O O . ASP C 1 274 ? -23.65364 10.74882 21.49138 1.000 22.43863 259 ASP C O 1
ATOM 11318 N N . LYS C 1 275 ? -22.39466 11.91641 22.94314 1.000 21.17993 260 LYS C N 1
ATOM 11319 C CA . LYS C 1 275 ? -21.30519 12.10889 21.98360 1.000 19.95203 260 LYS C CA 1
ATOM 11320 C C . LYS C 1 275 ? -20.41223 10.88456 21.84340 1.000 21.34927 260 LYS C C 1
ATOM 11321 O O . LYS C 1 275 ? -19.72574 10.74858 20.82129 1.000 19.96033 260 LYS C O 1
ATOM 11327 N N . TYR C 1 276 ? -20.38617 10.01557 22.84415 1.000 17.60407 261 TYR C N 1
ATOM 11328 C CA . TYR C 1 276 ? -19.30964 9.05438 22.99470 1.000 19.00556 261 TYR C CA 1
ATOM 11329 C C . TYR C 1 276 ? -19.79392 7.62501 22.82702 1.000 18.63164 261 TYR C C 1
ATOM 11330 O O . TYR C 1 276 ? -20.98987 7.33765 22.97694 1.000 17.03638 261 TYR C O 1
ATOM 11339 N N . PRO C 1 277 ? -18.87685 6.70027 22.51361 1.000 16.55619 262 PRO C N 1
ATOM 11340 C CA . PRO C 1 277 ? -19.25908 5.29929 22.31061 1.000 18.31065 262 PRO C CA 1
ATOM 11341 C C . PRO C 1 277 ? -19.83673 4.65673 23.56097 1.000 16.64183 262 PRO C C 1
ATOM 11342 O O . PRO C 1 277 ? -19.67095 5.13514 24.68404 1.000 17.75202 262 PRO C O 1
ATOM 11346 N N . ASN C 1 278 ? -20.48441 3.51903 23.33817 1.000 18.60267 263 ASN C N 1
ATOM 11347 C CA . ASN C 1 278 ? -21.15448 2.74883 24.38164 1.000 16.07636 263 ASN C CA 1
ATOM 11348 C C . ASN C 1 278 ? -20.24971 1.68863 24.98016 1.000 18.05506 263 ASN C C 1
ATOM 11349 O O . ASN C 1 278 ? -20.71084 0.86281 25.77745 1.000 16.56631 263 ASN C O 1
ATOM 11354 N N . TYR C 1 279 ? -18.96791 1.70554 24.62601 1.000 15.05132 264 TYR C N 1
ATOM 11355 C CA . TYR C 1 279 ? -17.97899 0.84559 25.25333 1.000 16.51987 264 TYR C CA 1
ATOM 11356 C C . TYR C 1 279 ? -16.67303 1.61707 25.34646 1.000 16.25611 264 TYR C C 1
ATOM 11357 O O . TYR C 1 279 ? -16.35032 2.41534 24.46176 1.000 17.79501 264 TYR C O 1
ATOM 11366 N N . LEU C 1 280 ? -15.93660 1.38854 26.42871 1.000 16.15510 265 LEU C N 1
ATOM 11367 C CA . LEU C 1 280 ? -14.59956 1.94067 26.61407 1.000 15.87084 265 LEU C CA 1
ATOM 11368 C C . LEU C 1 280 ? -13.74513 0.86353 27.27335 1.000 13.89227 265 LEU C C 1
ATOM 11369 O O . LEU C 1 280 ? -14.22251 0.18324 28.19005 1.000 17.28466 265 LEU C O 1
ATOM 11374 N N . PRO C 1 281 ? -12.48626 0.70146 26.85193 1.000 16.82630 266 PRO C N 1
ATOM 11375 C CA . PRO C 1 281 ? -11.56286 -0.18349 27.58531 1.000 20.29413 266 PRO C CA 1
ATOM 11376 C C . PRO C 1 281 ? -11.47710 0.17054 29.06713 1.000 18.77777 266 PRO C C 1
ATOM 11377 O O . PRO C 1 281 ? -11.60096 1.33318 29.45621 1.000 20.29306 266 PRO C O 1
ATOM 11381 N N . ALA C 1 282 ? -11.22049 -0.84471 29.89519 1.000 16.71865 267 ALA C N 1
ATOM 11382 C CA . ALA C 1 282 ? -10.98924 -0.63354 31.32273 1.000 17.19778 267 ALA C CA 1
ATOM 11383 C C . ALA C 1 282 ? -9.49184 -0.46570 31.58475 1.000 18.33036 267 ALA C C 1
ATOM 11384 O O . ALA C 1 282 ? -8.67363 -1.23007 31.05915 1.000 16.97577 267 ALA C O 1
ATOM 11386 N N . GLU C 1 283 ? -9.13274 0.54692 32.37415 1.000 16.67956 268 GLU C N 1
ATOM 11387 C CA . GLU C 1 283 ? -7.72480 0.80199 32.67229 1.000 16.60272 268 GLU C CA 1
ATOM 11388 C C . GLU C 1 283 ? -7.16986 -0.31506 33.55310 1.000 18.57279 268 GLU C C 1
ATOM 11389 O O . GLU C 1 283 ? -7.80778 -0.71548 34.52975 1.000 15.93059 268 GLU C O 1
ATOM 11395 N N . SER C 1 284 ? -5.97721 -0.82425 33.20677 1.000 16.68700 269 SER C N 1
ATOM 11396 C CA . SER C 1 284 ? -5.32335 -1.86297 34.00723 1.000 16.51992 269 SER C CA 1
ATOM 11397 C C . SER C 1 284 ? -4.77127 -1.27615 35.30408 1.000 17.95817 269 SER C C 1
ATOM 11398 O O . SER C 1 284 ? -3.84609 -0.45565 35.26997 1.000 18.56743 269 SER C O 1
ATOM 11401 N N . MET C 1 285 ? -5.31471 -1.70432 36.44173 1.000 16.06473 270 MET C N 1
ATOM 11402 C CA . MET C 1 285 ? -4.93662 -1.16406 37.74529 1.000 15.54503 270 MET C CA 1
ATOM 11403 C C . MET C 1 285 ? -4.11681 -2.16783 38.54958 1.000 18.52655 270 MET C C 1
ATOM 11404 O O . MET C 1 285 ? -4.34119 -3.38022 38.48581 1.000 18.01613 270 MET C O 1
ATOM 11409 N N . ASP C 1 286 ? -3.16583 -1.65045 39.32369 1.000 16.82613 271 ASP C N 1
ATOM 11410 C CA . ASP C 1 286 ? -2.45372 -2.47715 40.29397 1.000 15.64088 271 ASP C CA 1
ATOM 11411 C C . ASP C 1 286 ? -3.39132 -2.83350 41.44711 1.000 15.84878 271 ASP C C 1
ATOM 11412 O O . ASP C 1 286 ? -4.28327 -2.05956 41.79464 1.000 14.91773 271 ASP C O 1
ATOM 11417 N N . SER C 1 287 ? -3.16703 -4.00382 42.06421 1.000 15.96929 272 SER C N 1
ATOM 11418 C CA . SER C 1 287 ? -3.93036 -4.33347 43.27309 1.000 16.03576 272 SER C CA 1
ATOM 11419 C C . SER C 1 287 ? -3.92285 -3.19128 44.28167 1.000 17.93855 272 SER C C 1
ATOM 11420 O O . SER C 1 287 ? -4.91706 -2.97643 44.98219 1.000 18.82753 272 SER C O 1
ATOM 11423 N N . GLU C 1 288 ? -2.81863 -2.45107 44.37668 1.000 16.13949 273 GLU C N 1
ATOM 11424 C CA . GLU C 1 288 ? -2.70721 -1.40351 45.38128 1.000 13.17082 273 GLU C CA 1
ATOM 11425 C C . GLU C 1 288 ? -2.87648 0.00316 44.81972 1.000 15.91524 273 GLU C C 1
ATOM 11426 O O . GLU C 1 288 ? -2.60051 0.97275 45.53085 1.000 15.40450 273 GLU C O 1
ATOM 11432 N N . ASP C 1 289 ? -3.37623 0.15451 43.60264 1.000 13.44837 274 ASP C N 1
ATOM 11433 C CA . ASP C 1 289 ? -3.77396 1.50268 43.18846 1.000 17.76846 274 ASP C CA 1
ATOM 11434 C C . ASP C 1 289 ? -4.97061 1.95597 44.02918 1.000 16.21720 274 ASP C C 1
ATOM 11435 O O . ASP C 1 289 ? -5.82369 1.13970 44.37117 1.000 15.18126 274 ASP C O 1
ATOM 11440 N N . PRO C 1 290 ? -5.05586 3.24178 44.38708 1.000 15.34745 275 PRO C N 1
ATOM 11441 C CA . PRO C 1 290 ? -6.22566 3.71272 45.13877 1.000 14.56715 275 PRO C CA 1
ATOM 11442 C C . PRO C 1 290 ? -7.49025 3.51356 44.33099 1.000 17.02024 275 PRO C C 1
ATOM 11443 O O . PRO C 1 290 ? -7.52564 3.77567 43.12477 1.000 15.61754 275 PRO C O 1
ATOM 11447 N N . LEU C 1 291 ? -8.53275 3.03581 45.01230 1.000 14.33355 276 LEU C N 1
ATOM 11448 C CA . LEU C 1 291 ? -9.85727 2.92141 44.42220 1.000 15.75819 276 LEU C CA 1
ATOM 11449 C C . LEU C 1 291 ? -10.76067 4.08623 44.80457 1.000 15.23025 276 LEU C C 1
ATOM 11450 O O . LEU C 1 291 ? -11.42741 4.65726 43.93391 1.000 17.05247 276 LEU C O 1
ATOM 11455 N N . PHE C 1 292 ? -10.77755 4.48688 46.07533 1.000 15.11571 277 PHE C N 1
ATOM 11456 C CA . PHE C 1 292 ? -11.61422 5.62116 46.43948 1.000 13.76953 277 PHE C CA 1
ATOM 11457 C C . PHE C 1 292 ? -11.13990 6.22976 47.74752 1.000 18.98799 277 PHE C C 1
ATOM 11458 O O . PHE C 1 292 ? -10.37622 5.62541 48.50662 1.000 17.89196 277 PHE C O 1
ATOM 11466 N N . LEU C 1 293 ? -11.58454 7.46283 47.96770 1.000 17.59836 278 LEU C N 1
ATOM 11467 C CA . LEU C 1 293 ? -11.48240 8.16137 49.23754 1.000 17.94199 278 LEU C CA 1
ATOM 11468 C C . LEU C 1 293 ? -12.87640 8.29013 49.82201 1.000 19.67911 278 LEU C C 1
ATOM 11469 O O . LEU C 1 293 ? -13.83009 8.60040 49.10094 1.000 20.80659 278 LEU C O 1
ATOM 11474 N N . LEU C 1 294 ? -12.99964 8.09333 51.12440 1.000 17.40501 279 LEU C N 1
ATOM 11475 C CA . LEU C 1 294 ? -14.27424 8.36326 51.78561 1.000 17.48481 279 LEU C CA 1
ATOM 11476 C C . LEU C 1 294 ? -13.98113 9.17157 53.03509 1.000 21.77504 279 LEU C C 1
ATOM 11477 O O . LEU C 1 294 ? -13.36873 8.66290 53.97745 1.000 21.02216 279 LEU C O 1
ATOM 11482 N N . TYR C 1 295 ? -14.40098 10.43423 53.03118 1.000 22.10858 280 TYR C N 1
ATOM 11483 C CA . TYR C 1 295 ? -14.10394 11.30835 54.15376 1.000 26.31446 280 TYR C CA 1
ATOM 11484 C C . TYR C 1 295 ? -14.93146 10.91521 55.36771 1.000 26.44787 280 TYR C C 1
ATOM 11485 O O . TYR C 1 295 ? -16.13373 10.65148 55.26490 1.000 27.33383 280 TYR C O 1
ATOM 11494 N N . THR C 1 296 ? -14.26440 10.85168 56.51628 1.000 27.32278 281 THR C N 1
ATOM 11495 C CA . THR C 1 296 ? -14.82434 10.28920 57.73118 1.000 27.48284 281 THR C CA 1
ATOM 11496 C C . THR C 1 296 ? -14.40963 11.15663 58.90771 1.000 33.44581 281 THR C C 1
ATOM 11497 O O . THR C 1 296 ? -13.26934 11.62575 58.96563 1.000 33.08732 281 THR C O 1
ATOM 11501 N N . SER C 1 297 ? -15.33482 11.37097 59.84082 1.000 35.67799 282 SER C N 1
ATOM 11502 C CA . SER C 1 297 ? -15.04881 12.19979 61.00225 1.000 36.66004 282 SER C CA 1
ATOM 11503 C C . SER C 1 297 ? -14.24421 11.40746 62.02579 1.000 41.06211 282 SER C C 1
ATOM 11504 O O . SER C 1 297 ? -14.55817 10.24710 62.31468 1.000 42.58374 282 SER C O 1
ATOM 11507 N N . GLY C 1 298 ? -13.20136 12.03626 62.57032 1.000 45.46962 283 GLY C N 1
ATOM 11508 C CA . GLY C 1 298 ? -12.34222 11.41835 63.55365 1.000 43.35663 283 GLY C CA 1
ATOM 11509 C C . GLY C 1 298 ? -12.45618 12.09317 64.91362 1.000 54.27342 283 GLY C C 1
ATOM 11510 O O . GLY C 1 298 ? -13.10702 13.12374 65.07942 1.000 56.86833 283 GLY C O 1
ATOM 11511 N N . SER C 1 299 ? -11.79510 11.47715 65.89850 1.000 56.32587 284 SER C N 1
ATOM 11512 C CA . SER C 1 299 ? -11.83644 11.99032 67.26606 1.000 62.67591 284 SER C CA 1
ATOM 11513 C C . SER C 1 299 ? -11.33791 13.42808 67.32866 1.000 62.78736 284 SER C C 1
ATOM 11514 O O . SER C 1 299 ? -11.97325 14.29451 67.94110 1.000 66.93248 284 SER C O 1
ATOM 11516 N N . THR C 1 300 ? -10.19839 13.69842 66.70180 1.000 59.83022 285 THR C N 1
ATOM 11517 C CA . THR C 1 300 ? -9.64502 15.03819 66.61897 1.000 58.28640 285 THR C CA 1
ATOM 11518 C C . THR C 1 300 ? -9.51422 15.43681 65.15582 1.000 58.99216 285 THR C C 1
ATOM 11519 O O . THR C 1 300 ? -9.47058 14.58773 64.26151 1.000 55.34378 285 THR C O 1
ATOM 11521 N N . GLY C 1 301 ? -9.47274 16.74384 64.91624 1.000 55.10907 286 GLY C N 1
ATOM 11522 C CA . GLY C 1 301 ? -9.18303 17.25289 63.59247 1.000 53.50069 286 GLY C CA 1
ATOM 11523 C C . GLY C 1 301 ? -10.36821 17.20630 62.64576 1.000 53.30482 286 GLY C C 1
ATOM 11524 O O . GLY C 1 301 ? -11.47622 16.78398 62.98068 1.000 57.98650 286 GLY C O 1
ATOM 11525 N N . LYS C 1 302 ? -10.10993 17.67228 61.42698 1.000 48.21670 287 LYS C N 1
ATOM 11526 C CA . LYS C 1 302 ? -11.09842 17.71048 60.36488 1.000 51.90702 287 LYS C CA 1
ATOM 11527 C C . LYS C 1 302 ? -11.29617 16.31594 59.77157 1.000 40.48497 287 LYS C C 1
ATOM 11528 O O . LYS C 1 302 ? -10.48069 15.41811 59.99673 1.000 41.18798 287 LYS C O 1
ATOM 11530 N N . PRO C 1 303 ? -12.38650 16.10657 59.02924 1.000 42.22075 288 PRO C N 1
ATOM 11531 C CA . PRO C 1 303 ? -12.62407 14.79557 58.40786 1.000 37.19319 288 PRO C CA 1
ATOM 11532 C C . PRO C 1 303 ? -11.40782 14.27302 57.65206 1.000 35.79741 288 PRO C C 1
ATOM 11533 O O . PRO C 1 303 ? -10.69843 15.02036 56.97438 1.000 37.92223 288 PRO C O 1
ATOM 11537 N N . LYS C 1 304 ? -11.16750 12.97281 57.79764 1.000 32.19354 289 LYS C N 1
ATOM 11538 C CA . LYS C 1 304 ? -10.04034 12.27418 57.19007 1.000 34.14074 289 LYS C CA 1
ATOM 11539 C C . LYS C 1 304 ? -10.47017 11.64700 55.87220 1.000 25.66434 289 LYS C C 1
ATOM 11540 O O . LYS C 1 304 ? -11.52770 11.02717 55.79985 1.000 24.32934 289 LYS C O 1
ATOM 11546 N N . GLY C 1 305 ? -9.63327 11.76402 54.84917 1.000 23.84683 290 GLY C N 1
ATOM 11547 C CA . GLY C 1 305 ? -9.91985 11.06592 53.61542 1.000 22.22193 290 GLY C CA 1
ATOM 11548 C C . GLY C 1 305 ? -9.44466 9.62786 53.68726 1.000 20.65432 290 GLY C C 1
ATOM 11549 O O . GLY C 1 305 ? -8.29325 9.33122 53.35164 1.000 21.18672 290 GLY C O 1
ATOM 11550 N N . VAL C 1 306 ? -10.31881 8.73037 54.13790 1.000 19.15776 291 VAL C N 1
ATOM 11551 C CA . VAL C 1 306 ? -9.95172 7.32682 54.29183 1.000 18.28326 291 VAL C CA 1
ATOM 11552 C C . VAL C 1 306 ? -9.80125 6.70254 52.91427 1.000 17.54862 291 VAL C C 1
ATOM 11553 O O . VAL C 1 306 ? -10.74143 6.69724 52.11209 1.000 19.40488 291 VAL C O 1
ATOM 11557 N N . MET C 1 307 ? -8.62736 6.15338 52.63170 1.000 16.75739 292 MET C N 1
ATOM 11558 C CA A MET C 1 307 ? -8.31281 5.65470 51.29735 0.659 18.15594 292 MET C CA 1
ATOM 11559 C CA B MET C 1 307 ? -8.33608 5.65658 51.29685 0.341 18.13027 292 MET C CA 1
ATOM 11560 C C . MET C 1 307 ? -8.35242 4.13726 51.26784 1.000 17.46811 292 MET C C 1
ATOM 11561 O O . MET C 1 307 ? -7.66214 3.47801 52.05948 1.000 16.53908 292 MET C O 1
ATOM 11570 N N . HIS C 1 308 ? -9.12112 3.59534 50.33321 1.000 14.95918 293 HIS C N 1
ATOM 11571 C CA . HIS C 1 308 ? -9.15106 2.16914 50.06002 1.000 14.60917 293 HIS C CA 1
ATOM 11572 C C . HIS C 1 308 ? -8.50453 1.90265 48.71015 1.000 16.43897 293 HIS C C 1
ATOM 11573 O O . HIS C 1 308 ? -8.71531 2.65915 47.75221 1.000 15.49706 293 HIS C O 1
ATOM 11580 N N . THR C 1 309 ? -7.69084 0.84210 48.63785 1.000 15.16465 294 THR C N 1
ATOM 11581 C CA . THR C 1 309 ? -7.10125 0.47486 47.35733 1.000 14.96053 294 THR C CA 1
ATOM 11582 C C . THR C 1 309 ? -8.01183 -0.56339 46.69641 1.000 15.78545 294 THR C C 1
ATOM 11583 O O . THR C 1 309 ? -9.19995 -0.65797 47.02450 1.000 15.06048 294 THR C O 1
ATOM 11587 N N . THR C 1 310 ? -7.48630 -1.33422 45.73747 1.000 14.43043 295 THR C N 1
ATOM 11588 C CA . THR C 1 310 ? -8.37586 -1.99424 44.79006 1.000 14.30340 295 THR C CA 1
ATOM 11589 C C . THR C 1 310 ? -8.61431 -3.47485 45.11397 1.000 16.73681 295 THR C C 1
ATOM 11590 O O . THR C 1 310 ? -9.73841 -3.84627 45.46217 1.000 16.49273 295 THR C O 1
ATOM 11594 N N . ALA C 1 311 ? -7.59591 -4.33663 45.00776 1.000 15.86568 296 ALA C N 1
ATOM 11595 C CA . ALA C 1 311 ? -7.86186 -5.77665 45.11560 1.000 17.17695 296 ALA C CA 1
ATOM 11596 C C . ALA C 1 311 ? -8.35505 -6.16104 46.51148 1.000 16.92651 296 ALA C C 1
ATOM 11597 O O . ALA C 1 311 ? -9.36948 -6.85558 46.65258 1.000 18.02122 296 ALA C O 1
ATOM 11599 N N . GLY C 1 312 ? -7.63856 -5.74582 47.55677 1.000 14.64984 297 GLY C N 1
ATOM 11600 C CA . GLY C 1 312 ? -8.03584 -6.14646 48.90061 1.000 17.01157 297 GLY C CA 1
ATOM 11601 C C . GLY C 1 312 ? -9.45002 -5.71479 49.24408 1.000 18.42876 297 GLY C C 1
ATOM 11602 O O . GLY C 1 312 ? -10.22773 -6.48338 49.82417 1.000 16.98534 297 GLY C O 1
ATOM 11603 N N . TYR C 1 313 ? -9.80368 -4.48155 48.88367 1.000 16.68703 298 TYR C N 1
ATOM 11604 C CA . TYR C 1 313 ? -11.14066 -3.97354 49.17100 1.000 18.12265 298 TYR C CA 1
ATOM 11605 C C . TYR C 1 313 ? -12.21089 -4.79715 48.45465 1.000 19.07618 298 TYR C C 1
ATOM 11606 O O . TYR C 1 313 ? -13.21725 -5.18847 49.06528 1.000 18.26380 298 TYR C O 1
ATOM 11615 N N . LEU C 1 314 ? -12.01200 -5.06695 47.15143 1.000 16.37867 299 LEU C N 1
ATOM 11616 C CA . LEU C 1 314 ? -12.96375 -5.88711 46.38928 1.000 18.79440 299 LEU C CA 1
ATOM 11617 C C . LEU C 1 314 ? -13.06790 -7.31214 46.93660 1.000 19.40049 299 LEU C C 1
ATOM 11618 O O . LEU C 1 314 ? -14.16780 -7.88324 47.01232 1.000 16.80713 299 LEU C O 1
ATOM 11623 N N . VAL C 1 315 ? -11.93768 -7.91971 47.29177 1.000 15.38523 300 VAL C N 1
ATOM 11624 C CA . VAL C 1 315 ? -11.99482 -9.27349 47.84733 1.000 15.61855 300 VAL C CA 1
ATOM 11625 C C . VAL C 1 315 ? -12.82611 -9.28265 49.12408 1.000 17.93090 300 VAL C C 1
ATOM 11626 O O . VAL C 1 315 ? -13.67846 -10.15723 49.32386 1.000 19.42478 300 VAL C O 1
ATOM 11630 N N . GLY C 1 316 ? -12.60458 -8.30593 50.00446 1.000 19.07533 301 GLY C N 1
ATOM 11631 C CA . GLY C 1 316 ? -13.37746 -8.26778 51.23655 1.000 21.08400 301 GLY C CA 1
ATOM 11632 C C . GLY C 1 316 ? -14.85183 -8.02009 50.97915 1.000 20.99581 301 GLY C C 1
ATOM 11633 O O . GLY C 1 316 ? -15.71316 -8.59122 51.65226 1.000 20.59697 301 GLY C O 1
ATOM 11634 N N . ALA C 1 317 ? -15.16304 -7.15626 50.00828 1.000 18.92380 302 ALA C N 1
ATOM 11635 C CA . ALA C 1 317 ? -16.56039 -6.89640 49.67881 1.000 18.92159 302 ALA C CA 1
ATOM 11636 C C . ALA C 1 317 ? -17.22552 -8.15408 49.12540 1.000 19.67915 302 ALA C C 1
ATOM 11637 O O . ALA C 1 317 ? -18.31367 -8.54073 49.56722 1.000 19.85174 302 ALA C O 1
ATOM 11639 N N . ALA C 1 318 ? -16.56478 -8.82719 48.17811 1.000 19.52575 303 ALA C N 1
ATOM 11640 C CA . ALA C 1 318 ? -17.13404 -10.04752 47.60573 1.000 21.70579 303 ALA C CA 1
ATOM 11641 C C . ALA C 1 318 ? -17.23625 -11.15935 48.64274 1.000 21.45182 303 ALA C C 1
ATOM 11642 O O . ALA C 1 318 ? -18.24731 -11.87572 48.69726 1.000 20.13977 303 ALA C O 1
ATOM 11644 N N . ALA C 1 319 ? -16.19838 -11.32926 49.46784 1.000 19.67299 304 ALA C N 1
ATOM 11645 C CA . ALA C 1 319 ? -16.21223 -12.42125 50.43921 1.000 22.22850 304 ALA C CA 1
ATOM 11646 C C . ALA C 1 319 ? -17.30222 -12.22301 51.48535 1.000 22.78025 304 ALA C C 1
ATOM 11647 O O . ALA C 1 319 ? -17.99070 -13.17848 51.85792 1.000 20.09567 304 ALA C O 1
ATOM 11649 N N . THR C 1 320 ? -17.47101 -10.99531 51.98880 1.000 20.49626 305 THR C N 1
ATOM 11650 C CA . THR C 1 320 ? -18.52461 -10.77945 52.97674 1.000 21.98603 305 THR C CA 1
ATOM 11651 C C . THR C 1 320 ? -19.90376 -10.84082 52.33089 1.000 23.96328 305 THR C C 1
ATOM 11652 O O . THR C 1 320 ? -20.83691 -11.39601 52.91655 1.000 22.68858 305 THR C O 1
ATOM 11656 N N . GLY C 1 321 ? -20.06472 -10.28058 51.12984 1.000 23.07251 306 GLY C N 1
ATOM 11657 C CA . GLY C 1 321 ? -21.34776 -10.42154 50.45594 1.000 23.17980 306 GLY C CA 1
ATOM 11658 C C . GLY C 1 321 ? -21.73698 -11.88009 50.29065 1.000 23.17453 306 GLY C C 1
ATOM 11659 O O . GLY C 1 321 ? -22.88462 -12.26627 50.53958 1.000 26.23994 306 GLY C O 1
ATOM 11660 N N . LYS C 1 322 ? -20.77113 -12.71692 49.90510 1.000 22.43286 307 LYS C N 1
ATOM 11661 C CA . LYS C 1 322 ? -21.04066 -14.13956 49.71264 1.000 22.58579 307 LYS C CA 1
ATOM 11662 C C . LYS C 1 322 ? -21.34071 -14.82307 51.03915 1.000 22.25104 307 LYS C C 1
ATOM 11663 O O . LYS C 1 322 ? -22.42393 -15.38426 51.22943 1.000 24.96586 307 LYS C O 1
ATOM 11669 N N . TYR C 1 323 ? -20.39694 -14.76956 51.98135 1.000 24.15027 308 TYR C N 1
ATOM 11670 C CA . TYR C 1 323 ? -20.49699 -15.59331 53.18494 1.000 25.78525 308 TYR C CA 1
ATOM 11671 C C . TYR C 1 323 ? -21.30264 -14.95355 54.30716 1.000 28.20675 308 TYR C C 1
ATOM 11672 O O . TYR C 1 323 ? -21.88146 -15.67929 55.12092 1.000 26.71616 308 TYR C O 1
ATOM 11681 N N . VAL C 1 324 ? -21.34839 -13.62391 54.39299 1.000 27.58962 309 VAL C N 1
ATOM 11682 C CA . VAL C 1 324 ? -22.18036 -12.99424 55.41512 1.000 24.18016 309 VAL C CA 1
ATOM 11683 C C . VAL C 1 324 ? -23.62691 -12.89611 54.94917 1.000 28.40110 309 VAL C C 1
ATOM 11684 O O . VAL C 1 324 ? -24.55410 -13.28404 55.67377 1.000 28.09895 309 VAL C O 1
ATOM 11688 N N . PHE C 1 325 ? -23.85517 -12.35078 53.74919 1.000 27.06492 310 PHE C N 1
ATOM 11689 C CA . PHE C 1 325 ? -25.22584 -12.15915 53.28192 1.000 25.09289 310 PHE C CA 1
ATOM 11690 C C . PHE C 1 325 ? -25.76410 -13.32260 52.44936 1.000 25.95805 310 PHE C C 1
ATOM 11691 O O . PHE C 1 325 ? -26.89531 -13.24161 51.96496 1.000 28.12669 310 PHE C O 1
ATOM 11699 N N . ASP C 1 326 ? -25.00568 -14.40469 52.27934 1.000 27.68704 311 ASP C N 1
ATOM 11700 C CA . ASP C 1 326 ? -25.50201 -15.57144 51.54456 1.000 25.46137 311 ASP C CA 1
ATOM 11701 C C . ASP C 1 326 ? -25.92153 -15.17322 50.12493 1.000 24.68770 311 ASP C C 1
ATOM 11702 O O . ASP C 1 326 ? -26.96148 -15.59969 49.62028 1.000 28.22583 311 ASP C O 1
ATOM 11707 N N . ILE C 1 327 ? -25.12661 -14.31555 49.47676 1.000 23.80599 312 ILE C N 1
ATOM 11708 C CA . ILE C 1 327 ? -25.49963 -13.81741 48.15128 1.000 22.57819 312 ILE C CA 1
ATOM 11709 C C . ILE C 1 327 ? -25.19705 -14.87760 47.10465 1.000 25.35845 312 ILE C C 1
ATOM 11710 O O . ILE C 1 327 ? -24.09140 -15.43587 47.06667 1.000 27.29942 312 ILE C O 1
ATOM 11715 N N . HIS C 1 328 ? -26.18657 -15.16057 46.26103 1.000 25.51777 313 HIS C N 1
ATOM 11716 C CA . HIS C 1 328 ? -26.08358 -15.97250 45.06014 1.000 27.58200 313 HIS C CA 1
ATOM 11717 C C . HIS C 1 328 ? -26.44367 -15.10980 43.85904 1.000 28.02500 313 HIS C C 1
ATOM 11718 O O . HIS C 1 328 ? -27.14219 -14.10140 44.00695 1.000 25.24399 313 HIS C O 1
ATOM 11725 N N . PRO C 1 329 ? -25.97973 -15.47233 42.65000 1.000 28.98116 314 PRO C N 1
ATOM 11726 C CA . PRO C 1 329 ? -26.21658 -14.60126 41.48178 1.000 28.23746 314 PRO C CA 1
ATOM 11727 C C . PRO C 1 329 ? -27.67476 -14.23842 41.24697 1.000 29.77099 314 PRO C C 1
ATOM 11728 O O . PRO C 1 329 ? -27.95689 -13.10912 40.83147 1.000 29.86390 314 PRO C O 1
ATOM 11732 N N . ALA C 1 330 ? -28.61144 -15.15397 41.50824 1.000 26.88976 315 ALA C N 1
ATOM 11733 C CA . ALA C 1 330 ? -30.01867 -14.87392 41.25203 1.000 29.11598 315 ALA C CA 1
ATOM 11734 C C . ALA C 1 330 ? -30.63230 -13.91203 42.26034 1.000 27.50597 315 ALA C C 1
ATOM 11735 O O . ALA C 1 330 ? -31.77284 -13.49247 42.06315 1.000 28.94486 315 ALA C O 1
ATOM 11737 N N . ASP C 1 331 ? -29.91692 -13.56088 43.32610 1.000 28.51996 316 ASP C N 1
ATOM 11738 C CA . ASP C 1 331 ? -30.52046 -12.84628 44.43987 1.000 28.86764 316 ASP C CA 1
ATOM 11739 C C . ASP C 1 331 ? -30.82315 -11.39477 44.07814 1.000 27.68421 316 ASP C C 1
ATOM 11740 O O . ASP C 1 331 ? -30.28111 -10.82151 43.12501 1.000 25.58714 316 ASP C O 1
ATOM 11745 N N . ARG C 1 332 ? -31.72245 -10.80541 44.85698 1.000 26.65219 317 ARG C N 1
ATOM 11746 C CA . ARG C 1 332 ? -32.10665 -9.39899 44.73467 1.000 24.68238 317 ARG C CA 1
ATOM 11747 C C . ARG C 1 332 ? -31.77255 -8.75287 46.07078 1.000 25.71376 317 ARG C C 1
ATOM 11748 O O . ARG C 1 332 ? -32.52885 -8.90126 47.03477 1.000 24.59112 317 ARG C O 1
ATOM 11756 N N . PHE C 1 333 ? -30.64218 -8.04858 46.12642 1.000 25.26946 318 PHE C N 1
ATOM 11757 C CA . PHE C 1 333 ? -30.10017 -7.52309 47.36931 1.000 24.83614 318 PHE C CA 1
ATOM 11758 C C . PHE C 1 333 ? -30.50513 -6.06277 47.55606 1.000 22.61300 318 PHE C C 1
ATOM 11759 O O . PHE C 1 333 ? -30.40920 -5.25805 46.62681 1.000 26.10305 318 PHE C O 1
ATOM 11767 N N . PHE C 1 334 ? -30.91158 -5.70813 48.77098 1.000 25.18052 319 PHE C N 1
ATOM 11768 C CA . PHE C 1 334 ? -31.40646 -4.36066 49.06004 1.000 23.34917 319 PHE C CA 1
ATOM 11769 C C . PHE C 1 334 ? -30.75772 -3.84943 50.34604 1.000 25.33260 319 PHE C C 1
ATOM 11770 O O . PHE C 1 334 ? -31.18184 -4.20057 51.45283 1.000 24.60312 319 PHE C O 1
ATOM 11778 N N . CYS C 1 335 ? -29.75254 -2.99811 50.19428 1.000 25.57814 320 CYS C N 1
ATOM 11779 C CA . CYS C 1 335 ? -29.18379 -2.25127 51.30553 1.000 28.12666 320 CYS C CA 1
ATOM 11780 C C . CYS C 1 335 ? -29.85048 -0.88052 51.37262 1.000 27.77923 320 CYS C C 1
ATOM 11781 O O . CYS C 1 335 ? -29.94591 -0.17849 50.36119 1.000 26.32067 320 CYS C O 1
ATOM 11784 N N . GLY C 1 336 ? -30.31666 -0.50760 52.55566 1.000 28.46466 321 GLY C N 1
ATOM 11785 C CA . GLY C 1 336 ? -30.97839 0.76971 52.71894 1.000 32.89361 321 GLY C CA 1
ATOM 11786 C C . GLY C 1 336 ? -30.07412 1.96071 52.96283 1.000 32.03223 321 GLY C C 1
ATOM 11787 O O . GLY C 1 336 ? -30.56896 3.07592 53.15906 1.000 32.66253 321 GLY C O 1
ATOM 11788 N N . GLY C 1 337 ? -28.76715 1.77193 52.96860 1.000 27.27802 322 GLY C N 1
ATOM 11789 C CA . GLY C 1 337 ? -27.86469 2.86310 53.27442 1.000 30.14177 322 GLY C CA 1
ATOM 11790 C C . GLY C 1 337 ? -27.49755 3.69851 52.05755 1.000 31.60057 322 GLY C C 1
ATOM 11791 O O . GLY C 1 337 ? -27.63395 3.27685 50.91718 1.000 39.13435 322 GLY C O 1
ATOM 11792 N N . ASP C 1 338 ? -26.99926 4.89788 52.31817 1.000 30.61410 323 ASP C N 1
ATOM 11793 C CA . ASP C 1 338 ? -26.70840 5.86903 51.27288 1.000 27.14691 323 ASP C CA 1
ATOM 11794 C C . ASP C 1 338 ? -25.31528 5.64131 50.68702 1.000 28.31005 323 ASP C C 1
ATOM 11795 O O . ASP C 1 338 ? -24.38131 5.26189 51.39363 1.000 23.95531 323 ASP C O 1
ATOM 11800 N N . VAL C 1 339 ? -25.18392 5.89338 49.37909 1.000 25.75086 324 VAL C N 1
ATOM 11801 C CA . VAL C 1 339 ? -23.88514 5.81189 48.71236 1.000 24.44246 324 VAL C CA 1
ATOM 11802 C C . VAL C 1 339 ? -22.87076 6.76705 49.33686 1.000 24.64200 324 VAL C C 1
ATOM 11803 O O . VAL C 1 339 ? -21.65746 6.53704 49.24433 1.000 22.63334 324 VAL C O 1
ATOM 11807 N N . GLY C 1 340 ? -23.33539 7.82559 49.99846 1.000 24.81006 325 GLY C N 1
ATOM 11808 C CA . GLY C 1 340 ? -22.42873 8.72620 50.68087 1.000 24.10539 325 GLY C CA 1
ATOM 11809 C C . GLY C 1 340 ? -21.69410 8.13407 51.86291 1.000 29.32794 325 GLY C C 1
ATOM 11810 O O . GLY C 1 340 ? -20.80603 8.79274 52.41064 1.000 24.94427 325 GLY C O 1
ATOM 11811 N N . TRP C 1 341 ? -22.02025 6.90746 52.27084 1.000 27.44943 326 TRP C N 1
ATOM 11812 C CA . TRP C 1 341 ? -21.36880 6.28331 53.41339 1.000 25.13189 326 TRP C CA 1
ATOM 11813 C C . TRP C 1 341 ? -20.81255 4.92685 53.01508 1.000 22.91875 326 TRP C C 1
ATOM 11814 O O . TRP C 1 341 ? -21.14829 4.37724 51.96459 1.000 23.33864 326 TRP C O 1
ATOM 11825 N N . ILE C 1 342 ? -19.96198 4.37583 53.88500 1.000 23.56910 327 ILE C N 1
ATOM 11826 C CA . ILE C 1 342 ? -19.26601 3.14295 53.53718 1.000 21.65149 327 ILE C CA 1
ATOM 11827 C C . ILE C 1 342 ? -20.24876 1.99487 53.32419 1.000 20.22771 327 ILE C C 1
ATOM 11828 O O . ILE C 1 342 ? -20.01858 1.13495 52.46901 1.000 22.91438 327 ILE C O 1
ATOM 11833 N N . THR C 1 343 ? -21.37020 1.97080 54.05566 1.000 22.13552 328 THR C N 1
ATOM 11834 C CA A THR C 1 343 ? -22.34954 0.91191 53.83689 0.611 22.26041 328 THR C CA 1
ATOM 11835 C CA B THR C 1 343 ? -22.36094 0.91712 53.83611 0.389 22.27606 328 THR C CA 1
ATOM 11836 C C . THR C 1 343 ? -22.86273 0.92790 52.40084 1.000 23.17545 328 THR C C 1
ATOM 11837 O O . THR C 1 343 ? -22.98123 -0.12761 51.76255 1.000 22.25170 328 THR C O 1
ATOM 11844 N N . GLY C 1 344 ? -23.16530 2.11221 51.87494 1.000 23.14089 329 GLY C N 1
ATOM 11845 C CA . GLY C 1 344 ? -23.58818 2.20355 50.48678 1.000 20.59077 329 GLY C CA 1
ATOM 11846 C C . GLY C 1 344 ? -22.47784 1.85920 49.51015 1.000 22.80737 329 GLY C C 1
ATOM 11847 O O . GLY C 1 344 ? -22.72792 1.22329 48.48181 1.000 21.14952 329 GLY C O 1
ATOM 11848 N N . HIS C 1 345 ? -21.24071 2.28468 49.80198 1.000 19.02828 330 HIS C N 1
ATOM 11849 C CA . HIS C 1 345 ? -20.11129 1.89397 48.95369 1.000 20.92146 330 HIS C CA 1
ATOM 11850 C C . HI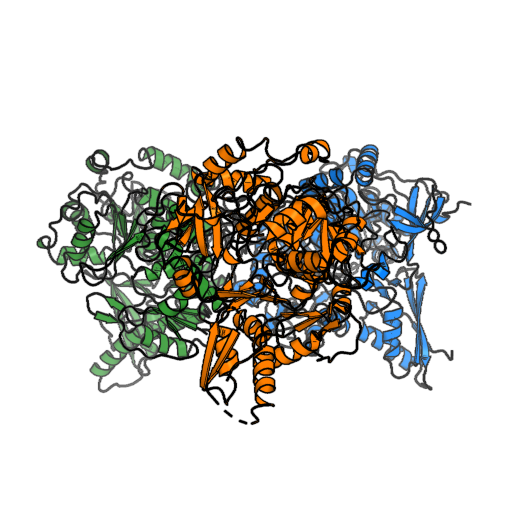S C 1 345 ? -20.02550 0.38063 48.84340 1.000 20.71433 330 HIS C C 1
ATOM 11851 O O . HIS C 1 345 ? -20.03803 -0.18719 47.74332 1.000 18.87777 330 HIS C O 1
ATOM 11858 N N . THR C 1 346 ? -19.91146 -0.28944 49.98922 1.000 17.77476 331 THR C N 1
ATOM 11859 C CA . THR C 1 346 ? -19.57101 -1.70531 49.95924 1.000 19.08776 331 THR C CA 1
ATOM 11860 C C . THR C 1 346 ? -20.77160 -2.57406 49.61209 1.000 20.87589 331 THR C C 1
ATOM 11861 O O . THR C 1 346 ? -20.62277 -3.55900 48.87637 1.000 23.22640 331 THR C O 1
ATOM 11865 N N . TYR C 1 347 ? -21.97194 -2.24415 50.11495 1.000 21.18545 332 TYR C N 1
ATOM 11866 C CA . TYR C 1 347 ? -23.08117 -3.18441 49.97368 1.000 20.25326 332 TYR C CA 1
ATOM 11867 C C . TYR C 1 347 ? -24.23543 -2.71702 49.08481 1.000 24.13432 332 TYR C C 1
ATOM 11868 O O . TYR C 1 347 ? -25.00928 -3.56512 48.63196 1.000 23.42861 332 TYR C O 1
ATOM 11877 N N . VAL C 1 348 ? -24.35504 -1.42303 48.76484 1.000 18.75233 333 VAL C N 1
ATOM 11878 C CA . VAL C 1 348 ? -25.22226 -1.08104 47.63344 1.000 21.72228 333 VAL C CA 1
ATOM 11879 C C . VAL C 1 348 ? -24.49867 -1.33241 46.31288 1.000 21.64476 333 VAL C C 1
ATOM 11880 O O . VAL C 1 348 ? -25.09083 -1.83113 45.34163 1.000 18.93161 333 VAL C O 1
ATOM 11884 N N . VAL C 1 349 ? -23.21884 -0.97691 46.24294 1.000 20.75011 334 VAL C N 1
ATOM 11885 C CA . VAL C 1 349 ? -22.51299 -0.97113 44.96260 1.000 18.89379 334 VAL C CA 1
ATOM 11886 C C . VAL C 1 349 ? -21.61550 -2.18884 44.80105 1.000 18.89452 334 VAL C C 1
ATOM 11887 O O . VAL C 1 349 ? -21.92038 -3.07964 44.00662 1.000 18.38181 334 VAL C O 1
ATOM 11891 N N . TYR C 1 350 ? -20.49136 -2.23541 45.52840 1.000 19.66963 335 TYR C N 1
ATOM 11892 C CA . TYR C 1 350 ? -19.41996 -3.14624 45.12262 1.000 18.37638 335 TYR C CA 1
ATOM 11893 C C . TYR C 1 350 ? -19.77454 -4.61833 45.36711 1.000 17.63631 335 TYR C C 1
ATOM 11894 O O . TYR C 1 350 ? -19.68003 -5.43457 44.44691 1.000 18.42228 335 TYR C O 1
ATOM 11903 N N . ALA C 1 351 ? -20.19641 -4.98960 46.58153 1.000 16.36058 336 ALA C N 1
ATOM 11904 C CA . ALA C 1 351 ? -20.38661 -6.41841 46.85650 1.000 17.49786 336 ALA C CA 1
ATOM 11905 C C . ALA C 1 351 ? -21.41853 -7.08034 45.94737 1.000 19.06562 336 ALA C C 1
ATOM 11906 O O . ALA C 1 351 ? -21.09804 -8.12552 45.35074 1.000 21.20627 336 ALA C O 1
ATOM 11908 N N . PRO C 1 352 ? -22.65161 -6.57515 45.80519 1.000 22.03872 337 PRO C N 1
ATOM 11909 C CA . PRO C 1 352 ? -23.61645 -7.31904 44.97089 1.000 18.14710 337 PRO C CA 1
ATOM 11910 C C . PRO C 1 352 ? -23.23490 -7.31684 43.50473 1.000 18.09712 337 PRO C C 1
ATOM 11911 O O . PRO C 1 352 ? -23.40032 -8.33487 42.82418 1.000 21.07225 337 PRO C O 1
ATOM 11915 N N . LEU C 1 353 ? -22.68666 -6.21308 42.99857 1.000 21.31784 338 LEU C N 1
ATOM 11916 C CA . LEU C 1 353 ? -22.27628 -6.20752 41.59755 1.000 17.38666 338 LEU C CA 1
ATOM 11917 C C . LEU C 1 353 ? -21.06218 -7.10281 41.37201 1.000 16.97674 338 LEU C C 1
ATOM 11918 O O . LEU C 1 353 ? -20.98554 -7.78778 40.35085 1.000 18.54144 338 LEU C O 1
ATOM 11923 N N . LEU C 1 354 ? -20.11219 -7.12848 42.31575 1.000 15.52622 339 LEU C N 1
ATOM 11924 C CA . LEU C 1 354 ? -19.00689 -8.07941 42.20636 1.000 15.74200 339 LEU C CA 1
ATOM 11925 C C . LEU C 1 354 ? -19.52205 -9.50658 42.09310 1.000 18.23047 339 LEU C C 1
ATOM 11926 O O . LEU C 1 354 ? -19.01921 -10.29533 41.28743 1.000 18.34787 339 LEU C O 1
ATOM 11931 N N . LEU C 1 355 ? -20.53592 -9.84981 42.89137 1.000 18.81629 340 LEU C N 1
ATOM 11932 C CA . LEU C 1 355 ? -21.07966 -11.20389 42.91928 1.000 19.11737 340 LEU C CA 1
ATOM 11933 C C . LEU C 1 355 ? -22.05208 -11.46820 41.77942 1.000 23.65653 340 LEU C C 1
ATOM 11934 O O . LEU C 1 355 ? -22.50848 -12.61131 41.61232 1.000 21.97299 340 LEU C O 1
ATOM 11939 N N . GLY C 1 356 ? -22.38391 -10.43913 41.00529 1.000 21.31285 341 GLY C N 1
ATOM 11940 C CA . GLY C 1 356 ? -23.22361 -10.61382 39.84489 1.000 20.63306 341 GLY C CA 1
ATOM 11941 C C . GLY C 1 356 ? -24.70279 -10.72581 40.11863 1.000 24.79401 341 GLY C C 1
ATOM 11942 O O . GLY C 1 356 ? -25.42830 -11.25111 39.27458 1.000 26.63692 341 GLY C O 1
ATOM 11943 N N . CYS C 1 357 ? -25.18181 -10.25592 41.26259 1.000 19.81800 342 CYS C N 1
ATOM 11944 C CA . CYS C 1 357 ? -26.60757 -10.33360 41.52201 1.000 23.61564 342 CYS C CA 1
ATOM 11945 C C . CYS C 1 357 ? -27.25600 -8.99630 41.18251 1.000 22.41284 342 CYS C C 1
ATOM 11946 O O . CYS C 1 357 ? -26.68316 -8.15326 40.48191 1.000 22.50203 342 CYS C O 1
ATOM 11949 N N . THR C 1 358 ? -28.48160 -8.80439 41.65422 1.000 23.97634 343 THR C N 1
ATOM 11950 C CA . THR C 1 358 ? -29.19700 -7.54982 41.47671 1.000 21.39503 343 THR C CA 1
ATOM 11951 C C . THR C 1 358 ? -29.10280 -6.73153 42.75752 1.000 22.81755 343 THR C C 1
ATOM 11952 O O . THR C 1 358 ? -29.23917 -7.27949 43.85570 1.000 22.51520 343 THR C O 1
ATOM 11956 N N . THR C 1 359 ? -28.87483 -5.42056 42.61764 1.000 18.60159 344 THR C N 1
ATOM 11957 C CA . THR C 1 359 ? -28.86679 -4.51128 43.76101 1.000 21.71379 344 THR C CA 1
ATOM 11958 C C . THR C 1 359 ? -29.93123 -3.43526 43.58708 1.000 24.01371 344 THR C C 1
ATOM 11959 O O . THR C 1 359 ? -30.17771 -2.95171 42.47584 1.000 21.82599 344 THR C O 1
ATOM 11963 N N . VAL C 1 360 ? -30.57957 -3.07853 44.69164 1.000 23.92428 345 VAL C N 1
ATOM 11964 C CA . VAL C 1 360 ? -31.65676 -2.09060 44.69708 1.000 21.63653 345 VAL C CA 1
ATOM 11965 C C . VAL C 1 360 ? -31.07399 -0.73178 45.06526 1.000 23.64977 345 VAL C C 1
ATOM 11966 O O . VAL C 1 360 ? -30.39142 -0.59694 46.08916 1.000 25.12962 345 VAL C O 1
ATOM 11970 N N . VAL C 1 361 ? -31.35051 0.27459 44.23836 1.000 21.88120 346 VAL C N 1
ATOM 11971 C CA . VAL C 1 361 ? -30.99495 1.66103 44.51862 1.000 24.23668 346 VAL C CA 1
ATOM 11972 C C . VAL C 1 361 ? -32.28206 2.38358 44.88250 1.000 24.30672 346 VAL C C 1
ATOM 11973 O O . VAL C 1 361 ? -33.13113 2.63767 44.01729 1.000 25.19027 346 VAL C O 1
ATOM 11977 N N . PHE C 1 362 ? -32.41723 2.72583 46.16171 1.000 24.10538 347 PHE C N 1
ATOM 11978 C CA . PHE C 1 362 ? -33.64799 3.25018 46.74248 1.000 26.12135 347 PHE C CA 1
ATOM 11979 C C . PHE C 1 362 ? -33.46078 4.74717 47.00065 1.000 27.58944 347 PHE C C 1
ATOM 11980 O O . PHE C 1 362 ? -32.64915 5.13942 47.84620 1.000 26.93627 347 PHE C O 1
ATOM 11988 N N . GLU C 1 363 ? -34.21206 5.57081 46.25934 1.000 26.45594 348 GLU C N 1
ATOM 11989 C CA . GLU C 1 363 ? -34.13376 7.02877 46.30966 1.000 23.81471 348 GLU C CA 1
ATOM 11990 C C . GLU C 1 363 ? -34.94137 7.64129 47.44551 1.000 28.78341 348 GLU C C 1
ATOM 11991 O O . GLU C 1 363 ? -34.71351 8.80643 47.78338 1.000 27.72394 348 GLU C O 1
ATOM 11997 N N . SER C 1 364 ? -35.89012 6.90902 48.01910 1.000 27.11708 349 SER C N 1
ATOM 11998 C CA . SER C 1 364 ? -36.87160 7.50425 48.91601 1.000 29.67628 349 SER C CA 1
ATOM 11999 C C . SER C 1 364 ? -36.48479 7.28780 50.38429 1.000 32.67645 349 SER C C 1
ATOM 12000 O O . SER C 1 364 ? -35.33396 6.97131 50.70299 1.000 32.38691 349 SER C O 1
ATOM 12003 N N . THR C 1 365 ? -37.44229 7.48678 51.29038 1.000 33.99327 350 THR C N 1
ATOM 12004 C CA . THR C 1 365 ? -37.27898 7.23107 52.71312 1.000 34.03925 350 THR C CA 1
ATOM 12005 C C . THR C 1 365 ? -38.18193 6.07786 53.14253 1.000 32.08454 350 THR C C 1
ATOM 12006 O O . THR C 1 365 ? -39.13321 5.72789 52.43510 1.000 33.49654 350 THR C O 1
ATOM 12010 N N . PRO C 1 366 ? -37.93001 5.47261 54.31083 1.000 33.68349 351 PRO C N 1
ATOM 12011 C CA . PRO C 1 366 ? -38.82121 4.40114 54.78043 1.000 33.05945 351 PRO C CA 1
ATOM 12012 C C . PRO C 1 366 ? -40.20982 4.88479 55.14529 1.000 38.60049 351 PRO C C 1
ATOM 12013 O O . PRO C 1 366 ? -41.07424 4.04683 55.44464 1.000 35.94058 351 PRO C O 1
ATOM 12017 N N . ALA C 1 367 ? -40.45356 6.19605 55.11401 1.000 35.27271 352 ALA C N 1
ATOM 12018 C CA . ALA C 1 367 ? -41.71857 6.77182 55.54092 1.000 37.11231 352 ALA C CA 1
ATOM 12019 C C . ALA C 1 367 ? -42.51133 7.40498 54.40766 1.000 37.03744 352 ALA C C 1
ATOM 12020 O O . ALA C 1 367 ? -43.63125 7.87220 54.64540 1.000 38.59267 352 ALA C O 1
ATOM 12022 N N . TYR C 1 368 ? -41.97361 7.43703 53.18638 1.000 36.10004 353 TYR C N 1
ATOM 12023 C CA . TYR C 1 368 ? -42.63139 8.11695 52.08136 1.000 36.78529 353 TYR C CA 1
ATOM 12024 C C . TYR C 1 368 ? -43.03737 7.11447 51.00738 1.000 34.98726 353 TYR C C 1
ATOM 12025 O O . TYR C 1 368 ? -42.21044 6.29101 50.59357 1.000 33.23375 353 TYR C O 1
ATOM 12034 N N . PRO C 1 369 ? -44.29170 7.15217 50.52213 1.000 35.99351 354 PRO C N 1
ATOM 12035 C CA . PRO C 1 369 ? -45.31821 8.07456 51.01715 1.000 38.74978 354 PRO C CA 1
ATOM 12036 C C . PRO C 1 369 ? -45.92347 7.62355 52.34707 1.000 43.04658 354 PRO C C 1
ATOM 12037 O O . PRO C 1 369 ? -46.65215 8.37723 52.99908 1.000 43.32232 354 PRO C O 1
ATOM 12041 N N . ASN C 1 370 ? -45.62775 6.39386 52.75591 1.000 39.52741 355 ASN C N 1
ATOM 12042 C CA . ASN C 1 370 ? -46.14323 5.90525 54.02671 1.000 40.52075 355 ASN C CA 1
ATOM 12043 C C . ASN C 1 370 ? -45.12215 4.95618 54.63602 1.000 39.78382 355 ASN C C 1
ATOM 12044 O O . ASN C 1 370 ? -44.12325 4.59542 54.00816 1.000 38.00806 355 ASN C O 1
ATOM 12049 N N . PHE C 1 371 ? -45.38735 4.54544 55.87155 1.000 41.26579 356 PHE C N 1
ATOM 12050 C CA . PHE C 1 371 ? -44.42852 3.71159 56.58676 1.000 40.78509 356 PHE C CA 1
ATOM 12051 C C . PHE C 1 371 ? -44.33822 2.29354 56.04025 1.000 40.09012 356 PHE C C 1
ATOM 12052 O O . PHE C 1 371 ? -43.50122 1.52069 56.51911 1.000 39.59768 356 PHE C O 1
ATOM 12060 N N . SER C 1 372 ? -45.15369 1.92908 55.05644 1.000 40.09719 357 SER C N 1
ATOM 12061 C CA . SER C 1 372 ? -45.05477 0.61448 54.43906 1.000 39.45746 357 SER C CA 1
ATOM 12062 C C . SER C 1 372 ? -44.00048 0.54440 53.33551 1.000 37.22789 357 SER C C 1
ATOM 12063 O O . SER C 1 372 ? -43.83833 -0.52862 52.74719 1.000 38.62630 357 SER C O 1
ATOM 12066 N N . ARG C 1 373 ? -43.27683 1.63408 53.05753 1.000 36.10906 358 ARG C N 1
ATOM 12067 C CA . ARG C 1 373 ? -42.49509 1.72085 51.81403 1.000 34.19646 358 ARG C CA 1
ATOM 12068 C C . ARG C 1 373 ? -41.45357 0.60718 51.69360 1.000 35.60691 358 ARG C C 1
ATOM 12069 O O . ARG C 1 373 ? -41.33465 -0.02324 50.63691 1.000 34.63070 358 ARG C O 1
ATOM 12077 N N . TYR C 1 374 ? -40.64377 0.39010 52.73588 1.000 33.11183 359 TYR C N 1
ATOM 12078 C CA . TYR C 1 374 ? -39.61425 -0.64731 52.64964 1.000 34.63575 359 TYR C CA 1
ATOM 12079 C C . TYR C 1 374 ? -40.23384 -1.97455 52.22909 1.000 32.52315 359 TYR C C 1
ATOM 12080 O O . TYR C 1 374 ? -39.73337 -2.66225 51.33208 1.000 32.03158 359 TYR C O 1
ATOM 12089 N N . TRP C 1 375 ? -41.35204 -2.33582 52.86022 1.000 34.27848 360 TRP C N 1
ATOM 12090 C CA . TRP C 1 375 ? -41.96729 -3.62029 52.56828 1.000 34.98068 360 TRP C CA 1
ATOM 12091 C C . TRP C 1 375 ? -42.66578 -3.61097 51.21810 1.000 34.64245 360 TRP C C 1
ATOM 12092 O O . TRP C 1 375 ? -42.69051 -4.64277 50.54152 1.000 35.71681 360 TRP C O 1
ATOM 12103 N N . ASP C 1 376 ? -43.21761 -2.46737 50.80114 1.000 34.65225 361 ASP C N 1
ATOM 12104 C CA . ASP C 1 376 ? -43.71133 -2.34900 49.42940 1.000 38.12250 361 ASP C CA 1
ATOM 12105 C C . ASP C 1 376 ? -42.60325 -2.67984 48.43731 1.000 33.83825 361 ASP C C 1
ATOM 12106 O O . ASP C 1 376 ? -42.80998 -3.43655 47.48092 1.000 35.45058 361 ASP C O 1
ATOM 12111 N N . VAL C 1 377 ? -41.41474 -2.10865 48.65852 1.000 32.87971 362 VAL C N 1
ATOM 12112 C CA . VAL C 1 377 ? -40.28207 -2.30698 47.75509 1.000 30.00203 362 VAL C CA 1
ATOM 12113 C C . VAL C 1 377 ? -39.83479 -3.76367 47.77594 1.000 37.81198 362 VAL C C 1
ATOM 12114 O O . VAL C 1 377 ? -39.60238 -4.37976 46.72709 1.000 31.62145 362 VAL C O 1
ATOM 12118 N N . ILE C 1 378 ? -39.68316 -4.32985 48.97891 1.000 30.43154 363 ILE C N 1
ATOM 12119 C CA . ILE C 1 378 ? -39.23132 -5.71373 49.09611 1.000 30.40139 363 ILE C CA 1
ATOM 12120 C C . ILE C 1 378 ? -40.21670 -6.65517 48.41208 1.000 30.98519 363 ILE C C 1
ATOM 12121 O O . ILE C 1 378 ? -39.82232 -7.54055 47.64476 1.000 32.53610 363 ILE C O 1
ATOM 12126 N N . GLU C 1 379 ? -41.51363 -6.47598 48.67954 1.000 32.42477 364 GLU C N 1
ATOM 12127 C CA . GLU C 1 379 ? -42.52491 -7.34855 48.08832 1.000 33.43150 364 GLU C CA 1
ATOM 12128 C C . GLU C 1 379 ? -42.61003 -7.16687 46.57527 1.000 35.58696 364 GLU C C 1
ATOM 12129 O O . GLU C 1 379 ? -42.78609 -8.14656 45.84131 1.000 35.09278 364 GLU C O 1
ATOM 12135 N N . LYS C 1 380 ? -42.48914 -5.93129 46.08649 1.000 31.53516 365 LYS C N 1
ATOM 12136 C CA . LYS C 1 380 ? -42.59135 -5.70773 44.64401 1.000 37.38284 365 LYS C CA 1
ATOM 12137 C C . LYS C 1 380 ? -41.43843 -6.36504 43.89405 1.000 35.99552 365 LYS C C 1
ATOM 12138 O O . LYS C 1 380 ? -41.64457 -7.03550 42.87364 1.000 33.01550 365 LYS C O 1
ATOM 12144 N N . HIS C 1 381 ? -40.21429 -6.17816 44.37711 1.000 33.89315 366 HIS C N 1
ATOM 12145 C CA . HIS C 1 381 ? -39.03472 -6.64062 43.66488 1.000 29.62216 366 HIS C CA 1
ATOM 12146 C C . HIS C 1 381 ? -38.55148 -7.99974 44.15077 1.000 29.56539 366 HIS C C 1
ATOM 12147 O O . HIS C 1 381 ? -37.50810 -8.47523 43.69020 1.000 32.49094 366 HIS C O 1
ATOM 12154 N N . LYS C 1 382 ? -39.29941 -8.64189 45.05398 1.000 29.49991 367 LYS C N 1
ATOM 12155 C CA . LYS C 1 382 ? -39.01266 -10.00687 45.50099 1.000 33.10519 367 LYS C CA 1
ATOM 12156 C C . LYS C 1 382 ? -37.60391 -10.09962 46.09478 1.000 30.33476 367 LYS C C 1
ATOM 12157 O O . LYS C 1 382 ? -36.81412 -10.99280 45.77911 1.000 32.33482 367 LYS C O 1
ATOM 12163 N N . VAL C 1 383 ? -37.31856 -9.17076 47.00005 1.000 29.76651 368 VAL C N 1
ATOM 12164 C CA . VAL C 1 383 ? -35.99927 -9.04065 47.60145 1.000 28.01219 368 VAL C CA 1
ATOM 12165 C C . VAL C 1 383 ? -35.68426 -10.23270 48.49797 1.000 28.34370 368 VAL C C 1
ATOM 12166 O O . VAL C 1 383 ? -36.55070 -10.73517 49.23152 1.000 29.84671 368 VAL C O 1
ATOM 12170 N N . THR C 1 384 ? -34.42622 -10.68819 48.43852 1.000 27.50272 369 THR C N 1
ATOM 12171 C CA . THR C 1 384 ? -33.93167 -11.84289 49.18146 1.000 28.09821 369 THR C CA 1
ATOM 12172 C C . THR C 1 384 ? -33.12921 -11.46925 50.42313 1.000 28.42583 369 THR C C 1
ATOM 12173 O O . THR C 1 384 ? -33.13159 -12.22777 51.39389 1.000 29.03580 369 THR C O 1
ATOM 12177 N N . GLN C 1 385 ? -32.43554 -10.32952 50.41342 1.000 27.61647 370 GLN C N 1
ATOM 12178 C CA . GLN C 1 385 ? -31.68323 -9.84066 51.56213 1.000 30.39445 370 GLN C CA 1
ATOM 12179 C C . GLN C 1 385 ? -31.98662 -8.36151 51.74817 1.000 26.85977 370 GLN C C 1
ATOM 12180 O O . GLN C 1 385 ? -32.00175 -7.59722 50.78024 1.000 27.40964 370 GLN C O 1
ATOM 12186 N N . PHE C 1 386 ? -32.20886 -7.95850 52.99190 1.000 30.76300 371 PHE C N 1
ATOM 12187 C CA . PHE C 1 386 ? -32.43939 -6.56120 53.32781 1.000 27.24361 371 PHE C CA 1
ATOM 12188 C C . PHE C 1 386 ? -31.46862 -6.15064 54.42770 1.000 28.29944 371 PHE C C 1
ATOM 12189 O O . PHE C 1 386 ? -31.23634 -6.90757 55.37311 1.000 28.82520 371 PHE C O 1
ATOM 12197 N N . TYR C 1 387 ? -30.90519 -4.94906 54.29815 1.000 28.77426 372 TYR C N 1
ATOM 12198 C CA . TYR C 1 387 ? -29.79126 -4.49549 55.13261 1.000 30.20116 372 TYR C CA 1
ATOM 12199 C C . TYR C 1 387 ? -30.07602 -3.05922 55.55105 1.000 26.16150 372 TYR C C 1
ATOM 12200 O O . TYR C 1 387 ? -30.09453 -2.16602 54.70245 1.000 31.31157 372 TYR C O 1
ATOM 12209 N N . VAL C 1 388 ? -30.28704 -2.81244 56.84145 1.000 33.45538 373 VAL C N 1
ATOM 12210 C CA . VAL C 1 388 ? -30.70158 -1.48599 57.28863 1.000 31.20982 373 VAL C CA 1
ATOM 12211 C C . VAL C 1 388 ? -30.09556 -1.19126 58.65833 1.000 38.32538 373 VAL C C 1
ATOM 12212 O O . VAL C 1 388 ? -29.44363 -2.03693 59.27224 1.000 33.50300 373 VAL C O 1
ATOM 12216 N N . ALA C 1 389 ? -30.28601 0.04401 59.12411 1.000 38.59260 374 ALA C N 1
ATOM 12217 C CA . ALA C 1 389 ? -29.81072 0.57086 60.39656 1.000 40.20537 374 ALA C CA 1
ATOM 12218 C C . ALA C 1 389 ? -30.88045 0.40434 61.47012 1.000 35.30082 374 ALA C C 1
ATOM 12219 O O . ALA C 1 389 ? -32.07756 0.53357 61.17760 1.000 36.04885 374 ALA C O 1
ATOM 12221 N N . PRO C 1 390 ? -30.46991 0.11037 62.70851 1.000 38.28225 375 PRO C N 1
ATOM 12222 C CA . PRO C 1 390 ? -31.45167 0.03644 63.81020 1.000 39.28262 375 PRO C CA 1
ATOM 12223 C C . PRO C 1 390 ? -32.28787 1.29376 63.98748 1.000 44.01098 375 PRO C C 1
ATOM 12224 O O . PRO C 1 390 ? -33.42691 1.19526 64.46573 1.000 43.31495 375 PRO C O 1
ATOM 12228 N N . THR C 1 391 ? -31.75790 2.47257 63.64244 1.000 40.79567 376 THR C N 1
ATOM 12229 C CA . THR C 1 391 ? -32.55398 3.69550 63.73684 1.000 45.51131 376 THR C CA 1
ATOM 12230 C C . THR C 1 391 ? -33.83235 3.57493 62.91624 1.000 42.55693 376 THR C C 1
ATOM 12231 O O . THR C 1 391 ? -34.92585 3.90978 63.38728 1.000 47.85515 376 THR C O 1
ATOM 12235 N N . ALA C 1 392 ? -33.70924 3.08537 61.68252 1.000 41.88768 377 ALA C N 1
ATOM 12236 C CA . ALA C 1 392 ? -34.88051 2.89585 60.83765 1.000 37.39867 377 ALA C CA 1
ATOM 12237 C C . ALA C 1 392 ? -35.81070 1.84326 61.42268 1.000 42.43508 377 ALA C C 1
ATOM 12238 O O . ALA C 1 392 ? -37.04004 1.99115 61.38022 1.000 41.06436 377 ALA C O 1
ATOM 12240 N N . LEU C 1 393 ? -35.24106 0.76830 61.97326 1.000 38.06461 378 LEU C N 1
ATOM 12241 C CA . LEU C 1 393 ? -36.06644 -0.25991 62.59333 1.000 40.57520 378 LEU C CA 1
ATOM 12242 C C . LEU C 1 393 ? -36.82739 0.29973 63.78553 1.000 42.28925 378 LEU C C 1
ATOM 12243 O O . LEU C 1 393 ? -38.01253 -0.00537 63.96871 1.000 44.02178 378 LEU C O 1
ATOM 12248 N N . ARG C 1 394 ? -36.16737 1.13197 64.60095 1.000 43.04878 379 ARG C N 1
ATOM 12249 C CA . ARG C 1 394 ? -36.85339 1.75455 65.73417 1.000 45.90630 379 ARG C CA 1
ATOM 12250 C C . ARG C 1 394 ? -37.99276 2.64719 65.26401 1.000 45.46449 379 ARG C C 1
ATOM 12251 O O . ARG C 1 394 ? -39.06608 2.67730 65.88121 1.000 45.12952 379 ARG C O 1
ATOM 12259 N N . LEU C 1 395 ? -37.77899 3.38145 64.17044 1.000 44.28743 380 LEU C N 1
ATOM 12260 C CA . LEU C 1 395 ? -38.81846 4.27041 63.66917 1.000 42.18060 380 LEU C CA 1
ATOM 12261 C C . LEU C 1 395 ? -40.03211 3.47410 63.20719 1.000 45.30096 380 LEU C C 1
ATOM 12262 O O . LEU C 1 395 ? -41.17480 3.79338 63.55554 1.000 44.66587 380 LEU C O 1
ATOM 12267 N N . LEU C 1 396 ? -39.79508 2.41304 62.43070 1.000 44.11968 381 LEU C N 1
ATOM 12268 C CA . LEU C 1 396 ? -40.89808 1.63398 61.87953 1.000 44.46021 381 LEU C CA 1
ATOM 12269 C C . LEU C 1 396 ? -41.60126 0.81171 62.95814 1.000 44.36984 381 LEU C C 1
ATOM 12270 O O . LEU C 1 396 ? -42.83336 0.72523 62.96982 1.000 45.87263 381 LEU C O 1
ATOM 12275 N N . LYS C 1 397 ? -40.84521 0.21696 63.88586 1.000 44.60251 382 LYS C N 1
ATOM 12276 C CA . LYS C 1 397 ? -41.48493 -0.44979 65.01598 1.000 49.42270 382 LYS C CA 1
ATOM 12277 C C . LYS C 1 397 ? -42.34906 0.53203 65.79638 1.000 49.77561 382 LYS C C 1
ATOM 12278 O O . LYS C 1 397 ? -43.45171 0.18683 66.24152 1.000 50.76319 382 LYS C O 1
ATOM 12284 N N . ARG C 1 398 ? -41.87617 1.77556 65.93072 1.000 51.96683 383 ARG C N 1
ATOM 12285 C CA . ARG C 1 398 ? -42.64224 2.80912 66.62239 1.000 50.22239 383 ARG C CA 1
ATOM 12286 C C . ARG C 1 398 ? -43.96375 3.09942 65.91659 1.000 50.98896 383 ARG C C 1
ATOM 12287 O O . ARG C 1 398 ? -44.98223 3.35154 66.56997 1.000 53.19486 383 ARG C O 1
ATOM 12295 N N . ALA C 1 399 ? -43.97072 3.07091 64.58156 1.000 49.27925 384 ALA C N 1
ATOM 12296 C CA . ALA C 1 399 ? -45.16470 3.44026 63.82450 1.000 49.87277 384 ALA C CA 1
ATOM 12297 C C . ALA C 1 399 ? -46.26763 2.39419 63.91091 1.000 51.38594 384 ALA C C 1
ATOM 12298 O O . ALA C 1 399 ? -47.43724 2.72605 63.69101 1.000 52.68182 384 ALA C O 1
ATOM 12300 N N . GLY C 1 400 ? -45.93400 1.14269 64.20845 1.000 51.33674 385 GLY C N 1
ATOM 12301 C CA . GLY C 1 400 ? -46.96995 0.14534 64.40054 1.000 53.03799 385 GLY C CA 1
ATOM 12302 C C . GLY C 1 400 ? -46.91682 -0.98851 63.40004 1.000 51.81847 385 GLY C C 1
ATOM 12303 O O . GLY C 1 400 ? -46.57839 -0.78027 62.22656 1.000 49.89120 385 GLY C O 1
ATOM 12304 N N . ASP C 1 401 ? -47.25398 -2.20020 63.85299 1.000 53.04478 386 ASP C N 1
ATOM 12305 C CA . ASP C 1 401 ? -47.18985 -3.37057 62.98279 1.000 52.11446 386 ASP C CA 1
ATOM 12306 C C . ASP C 1 401 ? -48.26452 -3.37723 61.90033 1.000 52.26997 386 ASP C C 1
ATOM 12307 O O . ASP C 1 401 ? -48.21319 -4.23984 61.01647 1.000 51.36715 386 ASP C O 1
ATOM 12312 N N . HIS C 1 402 ? -49.23473 -2.45693 61.94943 1.000 53.47796 387 HIS C N 1
ATOM 12313 C CA . HIS C 1 402 ? -50.28274 -2.44608 60.93279 1.000 53.72368 387 HIS C CA 1
ATOM 12314 C C . HIS C 1 402 ? -49.76953 -1.94307 59.59060 1.000 51.30283 387 HIS C C 1
ATOM 12315 O O . HIS C 1 402 ? -50.41762 -2.16992 58.56399 1.000 51.07730 387 HIS C O 1
ATOM 12322 N N . HIS C 1 403 ? -48.60835 -1.28926 59.57181 1.000 49.56395 388 HIS C N 1
ATOM 12323 C CA . HIS C 1 403 ? -47.97898 -0.91139 58.31468 1.000 47.24832 388 HIS C CA 1
ATOM 12324 C C . HIS C 1 403 ? -47.29721 -2.08326 57.62582 1.000 45.80904 388 HIS C C 1
ATOM 12325 O O . HIS C 1 403 ? -46.83392 -1.92933 56.48914 1.000 43.99575 388 HIS C O 1
ATOM 12332 N N . ILE C 1 404 ? -47.22751 -3.24128 58.27465 1.000 46.66958 389 ILE C N 1
ATOM 12333 C CA . ILE C 1 404 ? -46.51778 -4.39982 57.74933 1.000 45.49325 389 ILE C CA 1
ATOM 12334 C C . ILE C 1 404 ? -47.53428 -5.51188 57.54039 1.000 47.39439 389 ILE C C 1
ATOM 12335 O O . ILE C 1 404 ? -48.11304 -6.03532 58.50397 1.000 48.94885 389 ILE C O 1
ATOM 12340 N N . ASN C 1 405 ? -47.76903 -5.84977 56.27791 1.000 46.06797 390 ASN C N 1
ATOM 12341 C CA . ASN C 1 405 ? -48.71404 -6.88003 55.87114 1.000 47.30601 390 ASN C CA 1
ATOM 12342 C C . ASN C 1 405 ? -48.32740 -7.29276 54.45774 1.000 45.56669 390 ASN C C 1
ATOM 12343 O O . ASN C 1 405 ? -49.06998 -7.05688 53.49851 1.000 45.53205 390 ASN C O 1
ATOM 12348 N N . HIS C 1 406 ? -47.13839 -7.87485 54.32272 1.000 44.14937 391 HIS C N 1
ATOM 12349 C CA . HIS C 1 406 ? -46.52860 -8.14220 53.02981 1.000 42.31231 391 HIS C CA 1
ATOM 12350 C C . HIS C 1 406 ? -45.97329 -9.55765 53.03748 1.000 42.31907 391 HIS C C 1
ATOM 12351 O O . HIS C 1 406 ? -45.21588 -9.91823 53.94494 1.000 42.38194 391 HIS C O 1
ATOM 12358 N N . GLU C 1 407 ? -46.31336 -10.34726 52.01715 1.000 42.27848 392 GLU C N 1
ATOM 12359 C CA . GLU C 1 407 ? -45.85759 -11.73492 51.98037 1.000 42.49209 392 GLU C CA 1
ATOM 12360 C C . GLU C 1 407 ? -44.33127 -11.82453 52.05516 1.000 40.75990 392 GLU C C 1
ATOM 12361 O O . GLU C 1 407 ? -43.77899 -12.46022 52.95892 1.000 41.25222 392 GLU C O 1
ATOM 12367 N N . MET C 1 408 ? -43.63450 -11.19910 51.10595 1.000 38.80614 393 MET C N 1
ATOM 12368 C CA . MET C 1 408 ? -42.17292 -11.15125 51.11784 1.000 37.13056 393 MET C CA 1
ATOM 12369 C C . MET C 1 408 ? -41.57904 -12.55232 51.23293 1.000 38.85504 393 MET C C 1
ATOM 12370 O O . MET C 1 408 ? -40.70079 -12.81990 52.05779 1.000 37.24246 393 MET C O 1
ATOM 12375 N N . LYS C 1 409 ? -42.08440 -13.46319 50.39803 1.000 38.55363 394 LYS C N 1
ATOM 12376 C CA . LYS C 1 409 ? -41.73148 -14.87038 50.54272 1.000 39.64635 394 LYS C CA 1
ATOM 12377 C C . LYS C 1 409 ? -40.24410 -15.13506 50.32220 1.000 37.03993 394 LYS C C 1
ATOM 12378 O O . LYS C 1 409 ? -39.72306 -16.10943 50.87326 1.000 37.61308 394 LYS C O 1
ATOM 12384 N N . ASP C 1 410 ? -39.54043 -14.27907 49.56470 1.000 35.16452 395 ASP C N 1
ATOM 12385 C CA . ASP C 1 410 ? -38.14328 -14.52390 49.22492 1.000 34.23576 395 ASP C CA 1
ATOM 12386 C C . ASP C 1 410 ? -37.15982 -13.96342 50.24035 1.000 33.02487 395 ASP C C 1
ATOM 12387 O O . ASP C 1 410 ? -35.97152 -14.30234 50.17443 1.000 32.07821 395 ASP C O 1
ATOM 12392 N N . LEU C 1 411 ? -37.62509 -13.12055 51.15703 1.000 33.56513 396 LEU C N 1
ATOM 12393 C CA . LEU C 1 411 ? -36.76609 -12.45685 52.13081 1.000 35.89974 396 LEU C CA 1
ATOM 12394 C C . LEU C 1 411 ? -36.25353 -13.47783 53.13939 1.000 34.85023 396 LEU C C 1
ATOM 12395 O O . LEU C 1 411 ? -37.02993 -14.00045 53.94490 1.000 35.63427 396 LEU C O 1
ATOM 12400 N N . ARG C 1 412 ? -34.94307 -13.74732 53.12219 1.000 33.27265 397 ARG C N 1
ATOM 12401 C CA . ARG C 1 412 ? -34.36857 -14.76017 54.00421 1.000 33.59727 397 ARG C CA 1
ATOM 12402 C C . ARG C 1 412 ? -33.21463 -14.27743 54.86268 1.000 33.48591 397 ARG C C 1
ATOM 12403 O O . ARG C 1 412 ? -32.86880 -14.96916 55.82957 1.000 34.28677 397 ARG C O 1
ATOM 12411 N N . ILE C 1 413 ? -32.59726 -13.13996 54.54727 1.000 33.09459 398 ILE C N 1
ATOM 12412 C CA . ILE C 1 413 ? -31.53196 -12.55690 55.35386 1.000 32.79818 398 ILE C CA 1
ATOM 12413 C C . ILE C 1 413 ? -31.97004 -11.15428 55.74414 1.000 31.50038 398 ILE C C 1
ATOM 12414 O O . ILE C 1 413 ? -32.43865 -10.38885 54.89404 1.000 34.09161 398 ILE C O 1
ATOM 12419 N N . LEU C 1 414 ? -31.83631 -10.82795 57.02500 1.000 33.01710 399 LEU C N 1
ATOM 12420 C CA . LEU C 1 414 ? -32.15645 -9.50309 57.55335 1.000 31.49316 399 LEU C CA 1
ATOM 12421 C C . LEU C 1 414 ? -30.90678 -8.95715 58.23863 1.000 30.75524 399 LEU C C 1
ATOM 12422 O O . LEU C 1 414 ? -30.58890 -9.36195 59.35746 1.000 35.43106 399 LEU C O 1
ATOM 12427 N N . GLY C 1 415 ? -30.20621 -8.02746 57.58282 1.000 29.64476 400 GLY C N 1
ATOM 12428 C CA . GLY C 1 415 ? -29.01984 -7.44895 58.17697 1.000 29.91303 400 GLY C CA 1
ATOM 12429 C C . GLY C 1 415 ? -29.27764 -6.14181 58.93175 1.000 30.46387 400 GLY C C 1
ATOM 12430 O O . GLY C 1 415 ? -30.23523 -5.41580 58.67544 1.000 29.62692 400 GLY C O 1
ATOM 12431 N N . SER C 1 416 ? -28.37959 -5.84780 59.87254 1.000 31.64467 401 SER C N 1
ATOM 12432 C CA . SER C 1 416 ? -28.42290 -4.63304 60.67326 1.000 29.53026 401 SER C CA 1
ATOM 12433 C C . SER C 1 416 ? -26.99790 -4.12616 60.86744 1.000 34.80476 401 SER C C 1
ATOM 12434 O O . SER C 1 416 ? -26.08288 -4.92749 61.07107 1.000 32.81812 401 SER C O 1
ATOM 12437 N N . VAL C 1 417 ? -26.80844 -2.80289 60.80488 1.000 28.09375 402 VAL C N 1
ATOM 12438 C CA . VAL C 1 417 ? -25.47587 -2.20261 60.86126 1.000 32.15844 402 VAL C CA 1
ATOM 12439 C C . VAL C 1 417 ? -25.54865 -0.84407 61.55375 1.000 35.49150 402 VAL C C 1
ATOM 12440 O O . VAL C 1 417 ? -26.53838 -0.12020 61.43657 1.000 35.69699 402 VAL C O 1
ATOM 12444 N N . GLY C 1 418 ? -24.48654 -0.50141 62.28716 1.000 35.23493 403 GLY C N 1
ATOM 12445 C CA . GLY C 1 418 ? -24.29977 0.85500 62.77732 1.000 33.38329 403 GLY C CA 1
ATOM 12446 C C . GLY C 1 418 ? -24.28792 0.98143 64.28503 1.000 37.55398 403 GLY C C 1
ATOM 12447 O O . GLY C 1 418 ? -23.52903 1.77139 64.84704 1.000 40.36448 403 GLY C O 1
ATOM 12448 N N . GLU C 1 419 ? -25.13849 0.21294 64.94919 1.000 37.47655 404 GLU C N 1
ATOM 12449 C CA . GLU C 1 419 ? -25.20391 0.18200 66.40281 1.000 38.51395 404 GLU C CA 1
ATOM 12450 C C . GLU C 1 419 ? -25.76652 -1.17278 66.79937 1.000 40.62768 404 GLU C C 1
ATOM 12451 O O . GLU C 1 419 ? -26.27907 -1.91161 65.94524 1.000 40.43379 404 GLU C O 1
ATOM 12457 N N . PRO C 1 420 ? -25.66788 -1.55113 68.07362 1.000 41.52712 405 PRO C N 1
ATOM 12458 C CA . PRO C 1 420 ? -26.27135 -2.81976 68.47832 1.000 45.11580 405 PRO C CA 1
ATOM 12459 C C . PRO C 1 420 ? -27.76231 -2.76700 68.21089 1.000 47.75468 405 PRO C C 1
ATOM 12460 O O . PRO C 1 420 ? -28.39436 -1.71587 68.32583 1.000 46.70438 405 PRO C O 1
ATOM 12464 N N . ILE C 1 421 ? -28.30912 -3.89439 67.78156 1.000 45.82023 406 ILE C N 1
ATOM 12465 C CA . ILE C 1 421 ? -29.74632 -4.02212 67.60329 1.000 43.87706 406 ILE C CA 1
ATOM 12466 C C . ILE C 1 421 ? -30.29397 -4.61022 68.90208 1.000 53.77736 406 ILE C C 1
ATOM 12467 O O . ILE C 1 421 ? -30.00526 -5.75919 69.24815 1.000 54.94968 406 ILE C O 1
ATOM 12472 N N . ALA C 1 422 ? -31.04208 -3.79754 69.64772 1.000 53.46934 407 ALA C N 1
ATOM 12473 C CA . ALA C 1 422 ? -31.47733 -4.17243 70.98783 1.000 53.89367 407 ALA C CA 1
ATOM 12474 C C . ALA C 1 422 ? -32.38598 -5.39993 70.95117 1.000 52.99999 407 ALA C C 1
ATOM 12475 O O . ALA C 1 422 ? -32.97557 -5.74155 69.92466 1.000 51.06816 407 ALA C O 1
ATOM 12477 N N . ALA C 1 423 ? -32.50294 -6.05677 72.11048 1.000 48.95927 408 ALA C N 1
ATOM 12478 C CA . ALA C 1 423 ? -33.24710 -7.30914 72.20093 1.000 52.32775 408 ALA C CA 1
ATOM 12479 C C . ALA C 1 423 ? -34.66461 -7.16699 71.65468 1.000 55.52365 408 ALA C C 1
ATOM 12480 O O . ALA C 1 423 ? -35.13553 -8.01527 70.88951 1.000 54.05217 408 ALA C O 1
ATOM 12482 N N . GLU C 1 424 ? -35.36023 -6.09285 72.03104 1.000 50.96480 409 GLU C N 1
ATOM 12483 C CA . GLU C 1 424 ? -36.75569 -5.95858 71.62710 1.000 52.72376 409 GLU C CA 1
ATOM 12484 C C . GLU C 1 424 ? -36.87419 -5.62803 70.14613 1.000 49.41556 409 GLU C C 1
ATOM 12485 O O . GLU C 1 424 ? -37.79872 -6.09851 69.47472 1.000 49.15454 409 GLU C O 1
ATOM 12491 N N . VAL C 1 425 ? -35.95032 -4.81724 69.62427 1.000 50.79051 410 VAL C N 1
ATOM 12492 C CA . VAL C 1 425 ? -35.90598 -4.55671 68.18874 1.000 44.90883 410 VAL C CA 1
ATOM 12493 C C . VAL C 1 425 ? -35.51821 -5.82377 67.43929 1.000 49.19104 410 VAL C C 1
ATOM 12494 O O . VAL C 1 425 ? -36.09821 -6.15031 66.39542 1.000 43.32152 410 VAL C O 1
ATOM 12498 N N . TRP C 1 426 ? -34.53035 -6.55545 67.96170 1.000 47.51199 411 TRP C N 1
ATOM 12499 C CA . TRP C 1 426 ? -34.14053 -7.82946 67.36548 1.000 49.02216 411 TRP C CA 1
ATOM 12500 C C . TRP C 1 426 ? -35.33340 -8.77001 67.25513 1.000 49.04088 411 TRP C C 1
ATOM 12501 O O . TRP C 1 426 ? -35.58924 -9.34523 66.19009 1.000 44.43596 411 TRP C O 1
ATOM 12512 N N . LYS C 1 427 ? -36.07160 -8.94056 68.35804 1.000 46.70271 412 LYS C N 1
ATOM 12513 C CA . LYS C 1 427 ? -37.23575 -9.82271 68.35838 1.000 49.08312 412 LYS C CA 1
ATOM 12514 C C . LYS C 1 427 ? -38.27263 -9.37203 67.34066 1.000 50.67168 412 LYS C C 1
ATOM 12515 O O . LYS C 1 427 ? -38.86301 -10.19879 66.63505 1.000 48.37696 412 LYS C O 1
ATOM 12521 N N . TRP C 1 428 ? -38.52188 -8.06350 67.27098 1.000 47.83563 413 TRP C N 1
ATOM 12522 C CA . TRP C 1 428 ? -39.45704 -7.52851 66.29207 1.000 47.52921 413 TRP C CA 1
ATOM 12523 C C . TRP C 1 428 ? -38.97735 -7.80771 64.86949 1.000 45.55668 413 TRP C C 1
ATOM 12524 O O . TRP C 1 428 ? -39.73994 -8.29191 64.02414 1.000 45.43413 413 TRP C O 1
ATOM 12535 N N . TYR C 1 429 ? -37.70531 -7.50953 64.59116 1.000 43.43059 414 TYR C N 1
ATOM 12536 C CA . TYR C 1 429 ? -37.13465 -7.79799 63.27908 1.000 41.40737 414 TYR C CA 1
ATOM 12537 C C . TYR C 1 429 ? -37.29321 -9.27371 62.92119 1.000 42.77796 414 TYR C C 1
ATOM 12538 O O . TYR C 1 429 ? -37.65433 -9.61716 61.78637 1.000 41.11891 414 TYR C O 1
ATOM 12547 N N . HIS C 1 430 ? -37.04591 -10.15896 63.88952 1.000 43.00287 415 HIS C N 1
ATOM 12548 C CA . HIS C 1 430 ? -37.08430 -11.59637 63.63806 1.000 43.49413 415 HIS C CA 1
ATOM 12549 C C . HIS C 1 430 ? -38.50997 -12.09081 63.43526 1.000 45.16838 415 HIS C C 1
ATOM 12550 O O . HIS C 1 430 ? -38.79420 -12.83044 62.48660 1.000 48.32144 415 HIS C O 1
ATOM 12557 N N . GLU C 1 431 ? -39.41914 -11.70491 64.32217 1.000 47.04188 416 GLU C N 1
ATOM 12558 C CA . GLU C 1 431 ? -40.74975 -12.29891 64.30768 1.000 48.98415 416 GLU C CA 1
ATOM 12559 C C . GLU C 1 431 ? -41.71415 -11.53683 63.40738 1.000 48.69463 416 GLU C C 1
ATOM 12560 O O . GLU C 1 431 ? -42.42758 -12.14757 62.60479 1.000 52.82719 416 GLU C O 1
ATOM 12566 N N . VAL C 1 432 ? -41.75230 -10.21255 63.52158 1.000 48.17413 417 VAL C N 1
ATOM 12567 C CA . VAL C 1 432 ? -42.70738 -9.43455 62.74185 1.000 48.08486 417 VAL C CA 1
ATOM 12568 C C . VAL C 1 432 ? -42.23268 -9.28508 61.29705 1.000 48.19734 417 VAL C C 1
ATOM 12569 O O . VAL C 1 432 ? -42.92546 -9.68340 60.35222 1.000 45.79626 417 VAL C O 1
ATOM 12573 N N . VAL C 1 433 ? -41.03717 -8.72367 61.10133 1.000 43.86460 418 VAL C N 1
ATOM 12574 C CA . VAL C 1 433 ? -40.55557 -8.49800 59.74050 1.000 41.75361 418 VAL C CA 1
ATOM 12575 C C . VAL C 1 433 ? -40.21205 -9.82533 59.07175 1.000 41.28379 418 VAL C C 1
ATOM 12576 O O . VAL C 1 433 ? -40.66360 -10.11061 57.95804 1.000 40.83815 418 VAL C O 1
ATOM 12580 N N . GLY C 1 434 ? -39.42896 -10.66602 59.74858 1.000 41.49869 419 GLY C N 1
ATOM 12581 C CA . GLY C 1 434 ? -38.95188 -11.91144 59.17950 1.000 45.19580 419 GLY C CA 1
ATOM 12582 C C . GLY C 1 434 ? -39.87124 -13.11127 59.26663 1.000 42.91746 419 GLY C C 1
ATOM 12583 O O . GLY C 1 434 ? -39.61046 -14.12632 58.61459 1.000 42.62907 419 GLY C O 1
ATOM 12584 N N . LYS C 1 435 ? -40.93873 -13.03744 60.05510 1.000 44.93278 420 LYS C N 1
ATOM 12585 C CA . LYS C 1 435 ? -41.87062 -14.15614 60.22725 1.000 46.97237 420 LYS C CA 1
ATOM 12586 C C . LYS C 1 435 ? -41.16594 -15.41807 60.72641 1.000 47.52268 420 LYS C C 1
ATOM 12587 O O . LYS C 1 435 ? -41.62829 -16.53374 60.46822 1.000 48.65540 420 LYS C O 1
ATOM 12593 N N . ARG C 1 436 ? -40.03966 -15.25261 61.43252 1.000 46.79509 421 ARG C N 1
ATOM 12594 C CA . ARG C 1 436 ? -39.24144 -16.35561 61.97124 1.000 47.23187 421 ARG C CA 1
ATOM 12595 C C . ARG C 1 436 ? -38.65785 -17.24241 60.88057 1.000 47.60974 421 ARG C C 1
ATOM 12596 O O . ARG C 1 436 ? -38.22980 -18.36793 61.15911 1.000 52.14118 421 ARG C O 1
ATOM 12604 N N . GLN C 1 437 ? -38.64168 -16.77533 59.63639 1.000 44.43969 422 GLN C N 1
ATOM 12605 C CA . GLN C 1 437 ? -38.07782 -17.54589 58.54202 1.000 45.05858 422 GLN C CA 1
ATOM 12606 C C . GLN C 1 437 ? -36.81249 -16.92311 57.97116 1.000 41.33991 422 GLN C C 1
ATOM 12607 O O . GLN C 1 437 ? -36.20263 -17.51393 57.07210 1.000 44.42414 422 GLN C O 1
ATOM 12613 N N . ALA C 1 438 ? -36.39079 -15.76653 58.47850 1.000 40.09855 423 ALA C N 1
ATOM 12614 C CA . ALA C 1 438 ? -35.16802 -15.11393 58.02792 1.000 38.55636 423 ALA C CA 1
ATOM 12615 C C . ALA C 1 438 ? -34.11684 -15.11350 59.13331 1.000 37.91168 423 ALA C C 1
ATOM 12616 O O . ALA C 1 438 ? -34.43355 -15.09878 60.32659 1.000 41.86853 423 ALA C O 1
ATOM 12618 N N . HIS C 1 439 ? -32.85633 -15.13387 58.71897 1.000 36.32019 424 HIS C N 1
ATOM 12619 C CA . HIS C 1 439 ? -31.73018 -15.08280 59.64164 1.000 36.05621 424 HIS C CA 1
ATOM 12620 C C . HIS C 1 439 ? -31.31061 -13.63064 59.82578 1.000 38.02167 424 HIS C C 1
ATOM 12621 O O . HIS C 1 439 ? -31.04536 -12.93273 58.84067 1.000 36.38076 424 HIS C O 1
ATOM 12628 N N . ILE C 1 440 ? -31.25102 -13.17583 61.07974 1.000 37.24270 425 ILE C N 1
ATOM 12629 C CA . ILE C 1 440 ? -30.88639 -11.79251 61.38517 1.000 34.94617 425 ILE C CA 1
ATOM 12630 C C . ILE C 1 440 ? -29.38086 -11.69640 61.58026 1.000 36.84478 425 ILE C C 1
ATOM 12631 O O . ILE C 1 440 ? -28.80587 -12.40731 62.41357 1.000 36.04559 425 ILE C O 1
ATOM 12636 N N . VAL C 1 441 ? -28.74825 -10.78462 60.84699 1.000 33.45655 426 VAL C N 1
ATOM 12637 C CA . VAL C 1 441 ? -27.29713 -10.69477 60.78675 1.000 31.97455 426 VAL C CA 1
ATOM 12638 C C . VAL C 1 441 ? -26.88481 -9.30135 61.25579 1.000 30.92576 426 VAL C C 1
ATOM 12639 O O . VAL C 1 441 ? -26.99737 -8.31973 60.51200 1.000 31.59917 426 VAL C O 1
ATOM 12643 N N . ASP C 1 442 ? -26.38728 -9.21111 62.48836 1.000 31.19545 427 ASP C N 1
ATOM 12644 C CA . ASP C 1 442 ? -25.89030 -7.95173 63.05456 1.000 32.01971 427 ASP C CA 1
ATOM 12645 C C . ASP C 1 442 ? -24.40991 -7.80681 62.70125 1.000 29.55364 427 ASP C C 1
ATOM 12646 O O . ASP C 1 442 ? -23.55350 -8.43912 63.32055 1.000 30.55777 427 ASP C O 1
ATOM 12651 N N . THR C 1 443 ? -24.10331 -6.95086 61.71862 1.000 27.82224 428 THR C N 1
ATOM 12652 C CA . THR C 1 443 ? -22.74817 -6.79288 61.18881 1.000 28.96262 428 THR C CA 1
ATOM 12653 C C . THR C 1 443 ? -22.04392 -5.61214 61.85500 1.000 30.65843 428 THR C C 1
ATOM 12654 O O . THR C 1 443 ? -22.48385 -4.46554 61.71762 1.000 28.55135 428 THR C O 1
ATOM 12658 N N . TYR C 1 444 ? -20.91404 -5.87861 62.50573 1.000 27.54411 429 TYR C N 1
ATOM 12659 C CA . TYR C 1 444 ? -20.06724 -4.82365 63.05307 1.000 25.93535 429 TYR C CA 1
ATOM 12660 C C . TYR C 1 444 ? -18.89881 -4.54692 62.11729 1.000 25.89197 429 TYR C C 1
ATOM 12661 O O . TYR C 1 444 ? -18.19484 -5.47952 61.70760 1.000 26.08334 429 TYR C O 1
ATOM 12670 N N . TRP C 1 445 ? -18.66973 -3.27352 61.81756 1.000 24.21812 430 TRP C N 1
ATOM 12671 C CA . TRP C 1 445 ? -17.51337 -2.84698 61.01395 1.000 24.85193 430 TRP C CA 1
ATOM 12672 C C . TRP C 1 445 ? -17.47557 -1.31928 61.01132 1.000 22.58055 430 TRP C C 1
ATOM 12673 O O . TRP C 1 445 ? -18.23314 -0.66568 61.73726 1.000 24.65148 430 TRP C O 1
ATOM 12684 N N . GLN C 1 446 ? -16.58405 -0.74385 60.20684 1.000 23.53814 431 GLN C N 1
ATOM 12685 C CA . GLN C 1 446 ? -16.44231 0.70856 60.15116 1.000 21.37956 431 GLN C CA 1
ATOM 12686 C C . GLN C 1 446 ? -15.87533 1.09014 58.78809 1.000 23.47002 431 GLN C C 1
ATOM 12687 O O . GLN C 1 446 ? -15.42854 0.23646 58.01173 1.000 21.89416 431 GLN C O 1
ATOM 12693 N N . THR C 1 447 ? -15.91760 2.39167 58.49267 1.000 20.45776 432 THR C N 1
ATOM 12694 C CA . THR C 1 447 ? -15.37817 2.87312 57.22064 1.000 19.10325 432 THR C CA 1
ATOM 12695 C C . THR C 1 447 ? -13.98012 2.31979 56.98155 1.000 19.72109 432 THR C C 1
ATOM 12696 O O . THR C 1 447 ? -13.64571 1.89937 55.86779 1.000 18.76962 432 THR C O 1
ATOM 12700 N N . GLU C 1 448 ? -13.15616 2.30689 58.02602 1.000 19.68858 433 GLU C N 1
ATOM 12701 C CA . GLU C 1 448 ? -11.75519 1.92744 57.89089 1.000 18.87244 433 GLU C CA 1
ATOM 12702 C C . GLU C 1 448 ? -11.56326 0.43249 57.67088 1.000 21.47520 433 GLU C C 1
ATOM 12703 O O . GLU C 1 448 ? -10.47938 0.02609 57.23228 1.000 20.15042 433 GLU C O 1
ATOM 12709 N N . THR C 1 449 ? -12.56147 -0.40678 57.98197 1.000 19.87115 434 THR C N 1
ATOM 12710 C CA . THR C 1 449 ? -12.35297 -1.83273 57.73704 1.000 18.52869 434 THR C CA 1
ATOM 12711 C C . THR C 1 449 ? -12.79667 -2.27603 56.35315 1.000 20.01736 434 THR C C 1
ATOM 12712 O O . THR C 1 449 ? -12.53081 -3.42681 55.97979 1.000 21.96137 434 THR C O 1
ATOM 12716 N N . GLY C 1 450 ? -13.46459 -1.40626 55.58610 1.000 18.81052 435 GLY C N 1
ATOM 12717 C CA . GLY C 1 450 ? -13.85126 -1.74478 54.21949 1.000 17.95735 435 GLY C CA 1
ATOM 12718 C C . GLY C 1 450 ? -15.06701 -2.65441 54.09588 1.000 20.86543 435 GLY C C 1
ATOM 12719 O O . GLY C 1 450 ? -15.92832 -2.41882 53.24036 1.000 19.47056 435 GLY C O 1
ATOM 12720 N N . SER C 1 451 ? -15.13738 -3.69004 54.93641 1.000 20.04723 436 SER C N 1
ATOM 12721 C CA A SER C 1 451 ? -16.23730 -4.65026 54.92223 0.690 18.58045 436 SER C CA 1
ATOM 12722 C CA B SER C 1 451 ? -16.23475 -4.65279 54.92578 0.310 18.64682 436 SER C CA 1
ATOM 12723 C C . SER C 1 451 ? -16.44050 -5.16662 56.34466 1.000 21.89404 436 SER C C 1
ATOM 12724 O O . SER C 1 451 ? -15.71087 -4.79328 57.26885 1.000 21.36160 436 SER C O 1
ATOM 12729 N N . HIS C 1 452 ? -17.45487 -6.03233 56.51579 1.000 20.26938 437 HIS C N 1
ATOM 12730 C CA . HIS C 1 452 ? -17.77876 -6.60442 57.82863 1.000 21.17579 437 HIS C CA 1
ATOM 12731 C C . HIS C 1 452 ? -16.55956 -7.24204 58.48105 1.000 21.00145 437 HIS C C 1
ATOM 12732 O O . HIS C 1 452 ? -15.77339 -7.91702 57.81280 1.000 22.70968 437 HIS C O 1
ATOM 12739 N N . VAL C 1 453 ? -16.44276 -7.10059 59.80742 1.000 21.87189 438 VAL C N 1
ATOM 12740 C CA . VAL C 1 453 ? -15.31223 -7.72552 60.49443 1.000 24.65417 438 VAL C CA 1
ATOM 12741 C C . VAL C 1 453 ? -15.73333 -8.58398 61.69141 1.000 24.21250 438 VAL C C 1
ATOM 12742 O O . VAL C 1 453 ? -15.03764 -9.54233 62.04012 1.000 23.89691 438 VAL C O 1
ATOM 12746 N N . ILE C 1 454 ? -16.85756 -8.27592 62.33083 1.000 24.39366 439 ILE C N 1
ATOM 12747 C CA . ILE C 1 454 ? -17.42928 -9.17559 63.33189 1.000 25.83531 439 ILE C CA 1
ATOM 12748 C C . ILE C 1 454 ? -18.91851 -9.29332 63.03762 1.000 29.88224 439 ILE C C 1
ATOM 12749 O O . ILE C 1 454 ? -19.64215 -8.29205 63.07680 1.000 27.02318 439 ILE C O 1
ATOM 12754 N N . THR C 1 455 ? -19.37053 -10.50695 62.73838 1.000 29.22911 440 THR C N 1
ATOM 12755 C CA . THR C 1 455 ? -20.71430 -10.70707 62.21025 1.000 27.36038 440 THR C CA 1
ATOM 12756 C C . THR C 1 455 ? -21.06499 -12.18789 62.22114 1.000 29.48752 440 THR C C 1
ATOM 12757 O O . THR C 1 455 ? -20.18323 -13.04197 62.05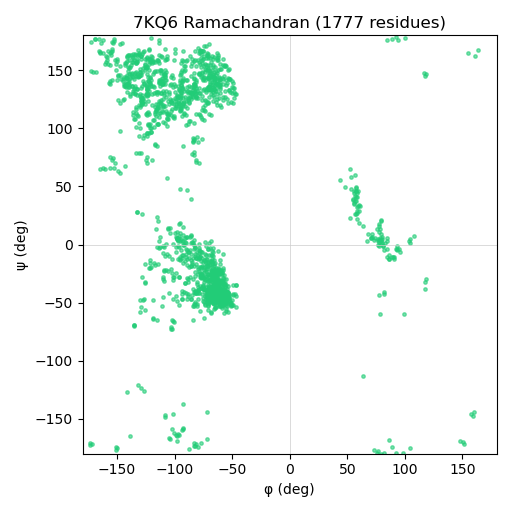847 1.000 32.70211 440 THR C O 1
ATOM 12761 N N . PRO C 1 456 ? -22.33138 -12.53725 62.40537 1.000 31.55506 441 PRO C N 1
ATOM 12762 C CA . PRO C 1 456 ? -22.75646 -13.89936 62.07099 1.000 33.71561 441 PRO C CA 1
ATOM 12763 C C . PRO C 1 456 ? -22.71693 -14.07582 60.55986 1.000 31.36798 441 PRO C C 1
ATOM 12764 O O . PRO C 1 456 ? -22.77588 -13.10405 59.80251 1.000 29.75262 441 PRO C O 1
ATOM 12768 N N . LEU C 1 457 ? -22.55731 -15.31880 60.11652 1.000 30.20802 442 LEU C N 1
ATOM 12769 C CA . LEU C 1 457 ? -22.64056 -15.63500 58.69459 1.000 28.39469 442 LEU C CA 1
ATOM 12770 C C . LEU C 1 457 ? -24.05300 -16.10891 58.38264 1.000 33.49842 442 LEU C C 1
ATOM 12771 O O . LEU C 1 457 ? -24.55388 -17.03433 59.03055 1.000 32.58454 442 LEU C O 1
ATOM 12776 N N . GLY C 1 458 ? -24.68781 -15.47478 57.39671 1.000 31.85890 443 GLY C N 1
ATOM 12777 C CA . GLY C 1 458 ? -26.07430 -15.75941 57.08012 1.000 30.51518 443 GLY C CA 1
ATOM 12778 C C . GLY C 1 458 ? -26.34041 -17.21899 56.77364 1.000 33.60980 443 GLY C C 1
ATOM 12779 O O . GLY C 1 458 ? -25.66279 -17.81778 55.93460 1.000 32.32916 443 GLY C O 1
ATOM 12780 N N . GLY C 1 459 ? -27.31511 -17.80778 57.46051 1.000 34.48884 444 GLY C N 1
ATOM 12781 C CA . GLY C 1 459 ? -27.63817 -19.20488 57.28441 1.000 36.21502 444 GLY C CA 1
ATOM 12782 C C . GLY C 1 459 ? -26.72439 -20.18025 57.99345 1.000 37.56755 444 GLY C C 1
ATOM 12783 O O . GLY C 1 459 ? -26.91162 -21.39944 57.83796 1.000 35.38962 444 GLY C O 1
ATOM 12784 N N . ILE C 1 460 ? -25.75492 -19.69451 58.77718 1.000 33.72070 445 ILE C N 1
ATOM 12785 C CA . ILE C 1 460 ? -24.74772 -20.56222 59.38444 1.000 36.16285 445 ILE C CA 1
ATOM 12786 C C . ILE C 1 460 ? -24.61298 -20.33628 60.88832 1.000 36.44664 445 ILE C C 1
ATOM 12787 O O . ILE C 1 460 ? -24.69236 -21.28712 61.67502 1.000 36.70793 445 ILE C O 1
ATOM 12792 N N . THR C 1 461 ? -24.38296 -19.06414 61.30850 1.000 34.26109 446 THR C N 1
ATOM 12793 C CA . THR C 1 461 ? -23.93221 -18.80951 62.68257 1.000 34.93349 446 THR C CA 1
ATOM 12794 C C . THR C 1 461 ? -25.11364 -18.65803 63.63129 1.000 36.62076 446 THR C C 1
ATOM 12795 O O . THR C 1 461 ? -26.00149 -17.83589 63.37584 1.000 38.17258 446 THR C O 1
ATOM 12799 N N . PRO C 1 462 ? -25.16409 -19.42201 64.72677 1.000 38.33342 447 PRO C N 1
ATOM 12800 C CA . PRO C 1 462 ? -26.16776 -19.14367 65.76268 1.000 40.41702 447 PRO C CA 1
ATOM 12801 C C . PRO C 1 462 ? -25.94431 -17.74827 66.32398 1.000 43.17284 447 PRO C C 1
ATOM 12802 O O . PRO C 1 462 ? -24.80800 -17.29480 66.46010 1.000 42.62061 447 PRO C O 1
ATOM 12806 N N . THR C 1 463 ? -27.03603 -17.06454 66.64807 1.000 40.11688 448 THR C N 1
ATOM 12807 C CA . THR C 1 463 ? -26.98110 -15.65266 66.99310 1.000 39.47154 448 THR C CA 1
ATOM 12808 C C . THR C 1 463 ? -27.49339 -15.40995 68.40799 1.000 50.00443 448 THR C C 1
ATOM 12809 O O . THR C 1 463 ? -28.23618 -16.22029 68.97437 1.000 46.70502 448 THR C O 1
ATOM 12813 N N . LYS C 1 464 ? -27.08399 -14.26909 68.97406 1.000 46.41970 449 LYS C N 1
ATOM 12814 C CA . LYS C 1 464 ? -27.60661 -13.74660 70.23114 1.000 45.27189 449 LYS C CA 1
ATOM 12815 C C . LYS C 1 464 ? -28.10925 -12.32515 70.01711 1.000 44.68359 449 LYS C C 1
ATOM 12816 O O . LYS C 1 464 ? -27.43981 -11.53866 69.34200 1.000 40.38676 449 LYS C O 1
ATOM 12822 N N . PRO C 1 465 ? -29.26787 -11.96305 70.56868 1.000 46.72293 450 PRO C N 1
ATOM 12823 C CA . PRO C 1 465 ? -29.76691 -10.58583 70.40374 1.000 47.09598 450 PRO C CA 1
ATOM 12824 C C . PRO C 1 465 ? -28.83379 -9.57757 71.05898 1.000 42.76187 450 PRO C C 1
ATOM 12825 O O . PRO C 1 465 ? -28.54189 -9.65780 72.25443 1.000 44.03996 450 PRO C O 1
ATOM 12829 N N . GLY C 1 466 ? -28.35600 -8.62357 70.25571 1.000 40.94615 451 GLY C N 1
ATOM 12830 C CA . GLY C 1 466 ? -27.46585 -7.58173 70.72598 1.000 41.34275 451 GLY C CA 1
ATOM 12831 C C . GLY C 1 466 ? -25.99242 -7.88051 70.57280 1.000 42.44449 451 GLY C C 1
ATOM 12832 O O . GLY C 1 466 ? -25.16207 -7.03119 70.92438 1.000 38.60460 451 GLY C O 1
ATOM 12833 N N . SER C 1 467 ? -25.63982 -9.05190 70.05615 1.000 42.59459 452 SER C N 1
ATOM 12834 C CA . SER C 1 467 ? -24.25669 -9.46364 69.87988 1.000 37.21303 452 SER C CA 1
ATOM 12835 C C . SER C 1 467 ? -23.92937 -9.52140 68.39530 1.000 35.80912 452 SER C C 1
ATOM 12836 O O . SER C 1 467 ? -24.74140 -9.98904 67.59214 1.000 36.80805 452 SER C O 1
ATOM 12839 N N . ALA C 1 468 ? -22.73681 -9.04089 68.02806 1.000 33.78396 453 ALA C N 1
ATOM 12840 C CA . ALA C 1 468 ? -22.27337 -9.20487 66.65145 1.000 32.04140 453 ALA C CA 1
ATOM 12841 C C . ALA C 1 468 ? -21.73879 -10.60487 66.38890 1.000 37.80141 453 ALA C C 1
ATOM 12842 O O . ALA C 1 468 ? -21.29868 -10.88550 65.26698 1.000 32.79509 453 ALA C O 1
ATOM 12844 N N . SER C 1 469 ? -21.77514 -11.47293 67.40311 1.000 33.39450 454 SER C N 1
ATOM 12845 C CA . SER C 1 469 ? -21.30120 -12.85344 67.37221 1.000 37.69931 454 SER C CA 1
ATOM 12846 C C . SER C 1 469 ? -19.79518 -12.95494 67.12124 1.000 36.27991 454 SER C C 1
ATOM 12847 O O . SER C 1 469 ? -19.00430 -12.55446 67.98381 1.000 38.39095 454 SER C O 1
ATOM 12850 N N . LEU C 1 470 ? -19.37997 -13.49605 65.97743 1.000 32.21267 455 LEU C N 1
ATOM 12851 C CA . LEU C 1 470 ? -18.02851 -14.01206 65.80417 1.000 30.28621 455 LEU C CA 1
ATOM 12852 C C . LEU C 1 470 ? -17.26320 -13.29019 64.69395 1.000 29.69694 455 LEU C C 1
ATOM 12853 O O . LEU C 1 470 ? -17.86500 -12.70710 63.78420 1.000 28.05155 455 LEU C O 1
ATOM 12858 N N . PRO C 1 471 ? -15.93002 -13.31078 64.73892 1.000 26.18530 456 PRO C N 1
ATOM 12859 C CA . PRO C 1 471 ? -15.15567 -12.62027 63.69843 1.000 27.02271 456 PRO C CA 1
ATOM 12860 C C . PRO C 1 471 ? -15.35920 -13.23450 62.32404 1.000 26.29166 456 PRO C C 1
ATOM 12861 O O . PRO C 1 471 ? -15.59610 -14.43638 62.17728 1.000 26.46197 456 PRO C O 1
ATOM 12865 N N . PHE C 1 472 ? -15.25257 -12.38061 61.30906 1.000 24.06591 457 PHE C N 1
ATOM 12866 C CA . PHE C 1 472 ? -15.20972 -12.84450 59.93743 1.000 25.94021 457 PHE C CA 1
ATOM 12867 C C . PHE C 1 472 ? -13.83789 -13.44969 59.63628 1.000 23.12886 457 PHE C C 1
ATOM 12868 O O . PHE C 1 472 ? -12.88009 -13.30338 60.40315 1.000 23.51151 457 PHE C O 1
ATOM 12876 N N . PHE C 1 473 ? -13.76029 -14.16256 58.51550 1.000 23.72113 458 PHE C N 1
ATOM 12877 C CA . PHE C 1 473 ? -12.49267 -14.72260 58.06906 1.000 24.43593 458 PHE C CA 1
ATOM 12878 C C . PHE C 1 473 ? -11.42417 -13.64031 58.07163 1.000 24.18211 458 PHE C C 1
ATOM 12879 O O . PHE C 1 473 ? -11.66920 -12.50623 57.64899 1.000 22.62661 458 PHE C O 1
ATOM 12887 N N . GLY C 1 474 ? -10.24438 -13.99283 58.58862 1.000 25.83840 459 GLY C N 1
ATOM 12888 C CA . GLY C 1 474 ? -9.09948 -13.10926 58.55447 1.000 24.21976 459 GLY C CA 1
ATOM 12889 C C . GLY C 1 474 ? -9.07811 -12.03993 59.62543 1.000 28.85342 459 GLY C C 1
ATOM 12890 O O . GLY C 1 474 ? -8.11717 -11.26331 59.68206 1.000 24.81618 459 GLY C O 1
ATOM 12891 N N . ILE C 1 475 ? -10.09688 -11.97123 60.47488 1.000 25.94402 460 ILE C N 1
ATOM 12892 C CA . ILE C 1 475 ? -10.18258 -10.96594 61.52734 1.000 23.66159 460 ILE C CA 1
ATOM 12893 C C . ILE C 1 475 ? -9.79836 -11.62140 62.84515 1.000 26.17573 460 ILE C C 1
ATOM 12894 O O . ILE C 1 475 ? -10.42087 -12.60891 63.26398 1.000 28.29300 460 ILE C O 1
ATOM 12899 N N . ASP C 1 476 ? -8.76530 -11.07907 63.49575 1.000 24.77524 461 ASP C N 1
ATOM 12900 C CA . ASP C 1 476 ? -8.26206 -11.65312 64.73779 1.000 28.26628 461 ASP C CA 1
ATOM 12901 C C . ASP C 1 476 ? -8.48182 -10.66385 65.88040 1.000 27.98692 461 ASP C C 1
ATOM 12902 O O . ASP C 1 476 ? -7.57636 -9.89347 66.22434 1.000 27.67477 461 ASP C O 1
ATOM 12907 N N . PRO C 1 477 ? -9.66190 -10.65680 66.49012 1.000 28.56152 462 PRO C N 1
ATOM 12908 C CA . PRO C 1 477 ? -9.96541 -9.64369 67.50475 1.000 28.91171 462 PRO C CA 1
ATOM 12909 C C . PRO C 1 477 ? -9.33533 -9.95662 68.85102 1.000 31.14595 462 PRO C C 1
ATOM 12910 O O . PRO C 1 477 ? -9.19050 -11.11440 69.25396 1.000 29.60419 462 PRO C O 1
ATOM 12914 N N . VAL C 1 478 ? -8.96869 -8.88801 69.55577 1.000 26.63833 463 VAL C N 1
ATOM 12915 C CA . VAL C 1 478 ? -8.44093 -8.97983 70.90961 1.000 33.29884 463 VAL C CA 1
ATOM 12916 C C . VAL C 1 478 ? -9.09659 -7.89177 71.74740 1.000 31.60094 463 VAL C C 1
ATOM 12917 O O . VAL C 1 478 ? -9.58896 -6.88466 71.23382 1.000 31.31702 463 VAL C O 1
ATOM 12921 N N . ILE C 1 479 ? -9.10981 -8.12149 73.05373 1.000 33.34554 464 ILE C N 1
ATOM 12922 C CA . ILE C 1 479 ? -9.61886 -7.17334 74.03429 1.000 31.71527 464 ILE C CA 1
ATOM 12923 C C . ILE C 1 479 ? -8.42247 -6.65595 74.81717 1.000 32.94313 464 ILE C C 1
ATOM 12924 O O . ILE C 1 479 ? -7.71343 -7.44110 75.45350 1.000 34.46458 464 ILE C O 1
ATOM 12929 N N . LEU C 1 480 ? -8.19226 -5.34694 74.77969 1.000 32.64213 465 LEU C N 1
ATOM 12930 C CA . LEU C 1 480 ? -7.05112 -4.74842 75.45855 1.000 33.47152 465 LEU C CA 1
ATOM 12931 C C . LEU C 1 480 ? -7.49821 -3.97512 76.69204 1.000 37.55307 465 LEU C C 1
ATOM 12932 O O . LEU C 1 480 ? -8.59026 -3.40461 76.72447 1.000 38.33095 465 LEU C O 1
ATOM 12937 N N . ASP C 1 481 ? -6.63268 -3.94086 77.69618 1.000 37.34884 466 ASP C N 1
ATOM 12938 C CA . ASP C 1 481 ? -6.85468 -3.04600 78.82242 1.000 45.83924 466 ASP C CA 1
ATOM 12939 C C . ASP C 1 481 ? -6.63370 -1.61395 78.35124 1.000 48.22558 466 ASP C C 1
ATOM 12940 O O . ASP C 1 481 ? -5.59969 -1.32405 77.74099 1.000 51.69097 466 ASP C O 1
ATOM 12945 N N . PRO C 1 482 ? -7.58665 -0.70605 78.57355 1.000 50.84062 467 PRO C N 1
ATOM 12946 C CA . PRO C 1 482 ? -7.44679 0.64281 77.99788 1.000 53.86841 467 PRO C CA 1
ATOM 12947 C C . PRO C 1 482 ? -6.20824 1.36851 78.48218 1.000 61.89339 467 PRO C C 1
ATOM 12948 O O . PRO C 1 482 ? -5.52700 2.02889 77.68725 1.000 67.57742 467 PRO C O 1
ATOM 12952 N N . VAL C 1 483 ? -5.88620 1.23791 79.76809 1.000 62.54732 468 VAL C N 1
ATOM 12953 C CA . VAL C 1 483 ? -4.74352 1.94534 80.33792 1.000 68.56172 468 VAL C CA 1
ATOM 12954 C C . VAL C 1 483 ? -3.43671 1.29318 79.89807 1.000 69.81879 468 VAL C C 1
ATOM 12955 O O . VAL C 1 483 ? -2.61778 1.90703 79.20441 1.000 73.00585 468 VAL C O 1
ATOM 12959 N N . THR C 1 484 ? -3.22657 0.03426 80.28726 1.000 65.34161 469 THR C N 1
ATOM 12960 C CA . THR C 1 484 ? -1.95681 -0.63901 80.03829 1.000 56.42086 469 THR C CA 1
ATOM 12961 C C . THR C 1 484 ? -1.79458 -1.12045 78.60154 1.000 57.71276 469 THR C C 1
ATOM 12962 O O . THR C 1 484 ? -0.67589 -1.46628 78.20597 1.000 54.61969 469 THR C O 1
ATOM 12966 N N . GLY C 1 485 ? -2.86877 -1.16737 77.81541 1.000 54.82148 470 GLY C N 1
ATOM 12967 C CA . GLY C 1 485 ? -2.79249 -1.74052 76.48900 1.000 45.16020 470 GLY C CA 1
ATOM 12968 C C . GLY C 1 485 ? -2.53439 -3.22936 76.45137 1.000 44.76378 470 GLY C C 1
ATOM 12969 O O . GLY C 1 485 ? -2.39548 -3.79023 75.35781 1.000 43.48795 470 GLY C O 1
ATOM 12970 N N . ALA C 1 486 ? -2.46592 -3.88895 77.60372 1.000 43.83122 471 ALA C N 1
ATOM 12971 C CA . ALA C 1 486 ? -2.18925 -5.31396 77.63994 1.000 42.93054 471 ALA C CA 1
ATOM 12972 C C . ALA C 1 486 ? -3.37410 -6.10121 77.09647 1.000 44.12997 471 ALA C C 1
ATOM 12973 O O . ALA C 1 486 ? -4.53526 -5.71596 77.25530 1.000 40.33025 471 ALA C O 1
ATOM 12975 N N . GLU C 1 487 ? -3.06976 -7.21346 76.43924 1.000 37.25542 472 GLU C N 1
ATOM 12976 C CA . GLU C 1 487 ? -4.12075 -8.09809 75.96412 1.000 41.32167 472 GLU C CA 1
ATOM 12977 C C . GLU C 1 487 ? -4.74305 -8.84488 77.14124 1.000 39.94956 472 GLU C C 1
ATOM 12978 O O . GLU C 1 487 ? -4.03079 -9.36688 78.00291 1.000 40.93720 472 GLU C O 1
ATOM 12984 N N . ILE C 1 488 ? -6.07189 -8.88580 77.19140 1.000 39.79410 473 ILE C N 1
ATOM 12985 C CA . ILE C 1 488 ? -6.79397 -9.56773 78.26346 1.000 42.15092 473 ILE C CA 1
ATOM 12986 C C . ILE C 1 488 ? -7.24186 -10.92607 77.72694 1.000 40.98146 473 ILE C C 1
ATOM 12987 O O . ILE C 1 488 ? -8.13901 -10.97608 76.86869 1.000 40.01739 473 ILE C O 1
ATOM 12992 N N . PRO C 1 489 ? -6.65354 -12.02713 78.17792 1.000 41.40549 474 PRO C N 1
ATOM 12993 C CA . PRO C 1 489 ? -6.94166 -13.33285 77.57760 1.000 47.76679 474 PRO C CA 1
ATOM 12994 C C . PRO C 1 489 ? -8.25348 -13.93315 78.06574 1.000 46.84391 474 PRO C C 1
ATOM 12995 O O . PRO C 1 489 ? -8.78332 -13.58549 79.12118 1.000 43.70399 474 PRO C O 1
ATOM 12999 N N . GLY C 1 490 ? -8.77146 -14.85582 77.26237 1.000 49.94177 475 GLY C N 1
ATOM 13000 C CA . GLY C 1 490 ? -9.87964 -15.68908 77.68281 1.000 49.98239 475 GLY C CA 1
ATOM 13001 C C . GLY C 1 490 ? -11.24273 -15.09680 77.39460 1.000 45.66052 475 GLY C C 1
ATOM 13002 O O . GLY C 1 490 ? -11.40147 -14.05420 76.75239 1.000 48.21896 475 GLY C O 1
ATOM 13003 N N . ASN C 1 491 ? -12.25467 -15.79735 77.89500 1.000 46.11107 476 ASN C N 1
ATOM 13004 C CA . ASN C 1 491 ? -13.64311 -15.40405 77.71460 1.000 51.37235 476 ASN C CA 1
ATOM 13005 C C . ASN C 1 491 ? -14.17743 -14.69157 78.95436 1.000 48.19044 476 ASN C C 1
ATOM 13006 O O . ASN C 1 491 ? -13.59330 -14.74020 80.03868 1.000 47.17437 476 ASN C O 1
ATOM 13011 N N . ASP C 1 492 ? -15.31644 -14.02922 78.76878 1.000 46.09490 477 ASP C N 1
ATOM 13012 C CA . ASP C 1 492 ? -15.89886 -13.10238 79.73786 1.000 46.35401 477 ASP C CA 1
ATOM 13013 C C . ASP C 1 492 ? -14.87908 -12.05349 80.18157 1.000 46.18088 477 ASP C C 1
ATOM 13014 O O . ASP C 1 492 ? -14.47528 -11.98339 81.34161 1.000 44.11459 477 ASP C O 1
ATOM 13019 N N . VAL C 1 493 ? -14.47426 -11.22039 79.22221 1.000 43.20275 478 VAL C N 1
ATOM 13020 C CA . VAL C 1 493 ? -13.55958 -10.11114 79.45916 1.000 42.17818 478 VAL C CA 1
ATOM 13021 C C . VAL C 1 493 ? -14.11265 -8.88216 78.75022 1.000 45.99619 478 VAL C C 1
ATOM 13022 O O . VAL C 1 493 ? -14.97740 -8.97974 77.87624 1.000 45.09214 478 VAL C O 1
ATOM 13026 N N . GLU C 1 494 ? -13.59705 -7.71221 79.12973 1.000 42.25445 479 GLU C N 1
ATOM 13027 C CA . GLU C 1 494 ? -14.04800 -6.46720 78.52018 1.000 43.08336 479 GLU C CA 1
ATOM 13028 C C . GLU C 1 494 ? -12.90018 -5.46548 78.46760 1.000 42.94839 479 GLU C C 1
ATOM 13029 O O . GLU C 1 494 ? -11.96493 -5.51921 79.27406 1.000 39.80461 479 GLU C O 1
ATOM 13035 N N . GLY C 1 495 ? -12.98466 -4.55257 77.50871 1.000 40.13344 480 GLY C N 1
ATOM 13036 C CA . GLY C 1 495 ? -11.95071 -3.54689 77.30949 1.000 38.54969 480 GLY C CA 1
ATOM 13037 C C . GLY C 1 495 ? -12.02757 -2.96761 75.90146 1.000 36.88762 480 GLY C C 1
ATOM 13038 O O . GLY C 1 495 ? -13.11150 -2.80157 75.34394 1.000 37.10896 480 GLY C O 1
ATOM 13039 N N . ILE C 1 496 ? -10.86360 -2.66968 75.35285 1.000 32.06421 481 ILE C N 1
ATOM 13040 C CA . ILE C 1 496 ? -10.76236 -2.02845 74.04503 1.000 30.15816 481 ILE C CA 1
ATOM 13041 C C . ILE C 1 496 ? -10.75012 -3.09655 72.96310 1.000 32.62834 481 ILE C C 1
ATOM 13042 O O . ILE C 1 496 ? -10.07625 -4.12486 73.09072 1.000 31.88606 481 ILE C O 1
ATOM 13047 N N . LEU C 1 497 ? -11.50065 -2.86155 71.89040 1.000 26.77107 482 LEU C N 1
ATOM 13048 C CA . LEU C 1 497 ? -11.52381 -3.77364 70.75901 1.000 27.40961 482 LEU C CA 1
ATOM 13049 C C . LEU C 1 497 ? -10.39878 -3.40846 69.79973 1.000 28.02774 482 LEU C C 1
ATOM 13050 O O . LEU C 1 497 ? -10.34060 -2.27829 69.30070 1.000 26.64081 482 LEU C O 1
ATOM 13055 N N . ALA C 1 498 ? -9.50623 -4.36125 69.54778 1.000 27.18424 483 ALA C N 1
ATOM 13056 C CA . ALA C 1 498 ? -8.44245 -4.18219 68.57205 1.000 26.41713 483 ALA C CA 1
ATOM 13057 C C . ALA C 1 498 ? -8.31960 -5.44832 67.73784 1.000 29.95372 483 ALA C C 1
ATOM 13058 O O . ALA C 1 498 ? -8.78476 -6.52397 68.13156 1.000 25.53677 483 ALA C O 1
ATOM 13060 N N . PHE C 1 499 ? -7.69545 -5.31049 66.57037 1.000 24.10449 484 PHE C N 1
ATOM 13061 C CA . PHE C 1 499 ? -7.40084 -6.44724 65.70678 1.000 23.90801 484 PHE C CA 1
ATOM 13062 C C . PHE C 1 499 ? -5.90647 -6.72529 65.72029 1.000 25.94343 484 PHE C C 1
ATOM 13063 O O . PHE C 1 499 ? -5.08673 -5.79869 65.68355 1.000 25.22829 484 PHE C O 1
ATOM 13071 N N . ARG C 1 500 ? -5.55915 -8.00957 65.78864 1.000 26.23310 485 ARG C N 1
ATOM 13072 C CA . ARG C 1 500 ? -4.17009 -8.40661 65.93916 1.000 25.46079 485 ARG C CA 1
ATOM 13073 C C . ARG C 1 500 ? -3.43339 -8.51523 64.61379 1.000 24.94491 485 ARG C C 1
ATOM 13074 O O . ARG C 1 500 ? -2.19737 -8.50610 64.61457 1.000 24.88255 485 ARG C O 1
ATOM 13082 N N . LYS C 1 501 ? -4.14221 -8.62434 63.49599 1.000 23.80086 486 LYS C N 1
ATOM 13083 C CA . LYS C 1 501 ? -3.50450 -8.89113 62.21562 1.000 22.80971 486 LYS C CA 1
ATOM 13084 C C . LYS C 1 501 ? -4.13794 -8.03505 61.13449 1.000 21.82490 486 LYS C C 1
ATOM 13085 O O . LYS C 1 501 ? -5.29536 -7.62241 61.25727 1.000 23.18215 486 LYS C O 1
ATOM 13091 N N . PRO C 1 502 ? -3.40275 -7.75065 60.06357 1.000 21.26693 487 PRO C N 1
ATOM 13092 C CA . PRO C 1 502 ? -3.99531 -7.02333 58.93699 1.000 21.33820 487 PRO C CA 1
ATOM 13093 C C . PRO C 1 502 ? -5.04220 -7.88378 58.24817 1.000 19.70250 487 PRO C C 1
ATOM 13094 O O . PRO C 1 502 ? -5.06652 -9.10596 58.39428 1.000 20.51980 487 PRO C O 1
ATOM 13098 N N . TRP C 1 503 ? -5.89674 -7.23564 57.46336 1.000 19.19475 488 TRP C N 1
ATOM 13099 C CA . TRP C 1 503 ? -6.90780 -7.94015 56.69138 1.000 19.57116 488 TRP C CA 1
ATOM 13100 C C . TRP C 1 503 ? -7.03220 -7.25916 55.33302 1.000 19.20614 488 TRP C C 1
ATOM 13101 O O . TRP C 1 503 ? -6.62329 -6.10263 55.17213 1.000 18.47894 488 TRP C O 1
ATOM 13112 N N . PRO C 1 504 ? -7.55002 -7.96796 54.32099 1.000 20.53734 489 PRO C N 1
ATOM 13113 C CA . PRO C 1 504 ? -7.40510 -7.46247 52.93704 1.000 17.56105 489 PRO C CA 1
ATOM 13114 C C . PRO C 1 504 ? -8.02551 -6.10171 52.69720 1.000 18.07006 489 PRO C C 1
ATOM 13115 O O . PRO C 1 504 ? -7.45394 -5.30079 51.95129 1.000 17.49813 489 PRO C O 1
ATOM 13119 N N . SER C 1 505 ? -9.18960 -5.81424 53.28002 1.000 17.88190 490 SER C N 1
ATOM 13120 C CA . SER C 1 505 ? -9.90988 -4.59698 52.93501 1.000 16.18186 490 SER C CA 1
ATOM 13121 C C . SER C 1 505 ? -9.64206 -3.45069 53.90612 1.000 21.07494 490 SER C C 1
ATOM 13122 O O . SER C 1 505 ? -10.38987 -2.47118 53.91304 1.000 19.65680 490 SER C O 1
ATOM 13125 N N . MET C 1 506 ? -8.57956 -3.53102 54.70172 1.000 19.64167 491 MET C N 1
ATOM 13126 C CA . MET C 1 506 ? -8.28492 -2.45190 55.63728 1.000 19.11674 491 MET C CA 1
ATOM 13127 C C . MET C 1 506 ? -7.94398 -1.16967 54.88224 1.000 19.22148 491 MET C C 1
ATOM 13128 O O . MET C 1 506 ? -7.32271 -1.20819 53.81628 1.000 18.45515 491 MET C O 1
ATOM 13133 N N . ALA C 1 507 ? -8.38342 -0.02861 55.41299 1.000 16.10592 492 ALA C N 1
ATOM 13134 C CA . ALA C 1 507 ? -7.94710 1.23963 54.83269 1.000 16.42468 492 ALA C CA 1
ATOM 13135 C C . ALA C 1 507 ? -6.42121 1.29320 54.80607 1.000 16.76083 492 ALA C C 1
ATOM 13136 O O . ALA C 1 507 ? -5.75189 0.82227 55.72943 1.000 18.05915 492 ALA C O 1
ATOM 13138 N N . ARG C 1 508 ? -5.86909 1.85164 53.72529 1.000 16.12029 493 ARG C N 1
ATOM 13139 C CA . ARG C 1 508 ? -4.42548 1.89351 53.53735 1.000 15.39769 493 ARG C CA 1
ATOM 13140 C C . ARG C 1 508 ? -3.78223 3.20081 53.98557 1.000 17.02259 493 ARG C C 1
ATOM 13141 O O . ARG C 1 508 ? -2.60179 3.19570 54.34740 1.000 16.09250 493 ARG C O 1
ATOM 13149 N N . THR C 1 509 ? -4.49998 4.32120 53.95924 1.000 16.63528 494 THR C N 1
ATOM 13150 C CA . THR C 1 509 ? -3.91992 5.56293 54.45755 1.000 16.45750 494 THR C CA 1
ATOM 13151 C C . THR C 1 509 ? -5.04132 6.55012 54.72271 1.000 16.10856 494 THR C C 1
ATOM 13152 O O . THR C 1 509 ? -6.21885 6.26704 54.48134 1.000 16.72912 494 THR C O 1
ATOM 13156 N N . VAL C 1 510 ? -4.65675 7.70332 55.25342 1.000 17.21561 495 VAL C N 1
ATOM 13157 C CA . VAL C 1 510 ? -5.48039 8.90948 55.25639 1.000 16.51139 495 VAL C CA 1
ATOM 13158 C C . VAL C 1 510 ? -4.90193 9.82742 54.19235 1.000 20.58246 495 VAL C C 1
ATOM 13159 O O . VAL C 1 510 ? -3.70041 10.11381 54.20992 1.000 21.49254 495 VAL C O 1
ATOM 13163 N N . TRP C 1 511 ? -5.74120 10.26244 53.25644 1.000 19.79271 496 TRP C N 1
ATOM 13164 C CA . TRP C 1 511 ? -5.27318 10.97255 52.07123 1.000 20.66602 496 TRP C CA 1
ATOM 13165 C C . TRP C 1 511 ? -4.39584 12.16290 52.45246 1.000 19.11495 496 TRP C C 1
ATOM 13166 O O . TRP C 1 511 ? -4.81087 13.03456 53.22433 1.000 20.53611 496 TRP C O 1
ATOM 13177 N N . GLY C 1 512 ? -3.15345 12.15183 51.95343 1.000 21.79493 497 GLY C N 1
ATOM 13178 C CA . GLY C 1 512 ? -2.20616 13.22461 52.18726 1.000 22.55491 497 GLY C CA 1
ATOM 13179 C C . GLY C 1 512 ? -1.64695 13.30968 53.58882 1.000 23.09312 497 GLY C C 1
ATOM 13180 O O . GLY C 1 512 ? -0.96229 14.28834 53.90249 1.000 20.27867 497 GLY C O 1
ATOM 13181 N N . ASP C 1 513 ? -1.89536 12.31437 54.44647 1.000 19.60883 498 ASP C N 1
ATOM 13182 C CA . ASP C 1 513 ? -1.47826 12.42418 55.84802 1.000 19.13332 498 ASP C CA 1
ATOM 13183 C C . ASP C 1 513 ? -1.32539 11.00783 56.41737 1.000 20.80128 498 ASP C C 1
ATOM 13184 O O . ASP C 1 513 ? -2.06468 10.57171 57.31095 1.000 19.16129 498 ASP C O 1
ATOM 13189 N N . HIS C 1 514 ? -0.34695 10.25760 55.89182 1.000 17.77905 499 HIS C N 1
ATOM 13190 C CA . HIS C 1 514 ? -0.09714 8.91773 56.41912 1.000 18.26029 499 HIS C CA 1
ATOM 13191 C C . HIS C 1 514 ? 0.31964 8.95499 57.88224 1.000 19.55282 499 HIS C C 1
ATOM 13192 O O . HIS C 1 514 ? 0.02062 8.01751 58.63127 1.000 19.27056 499 HIS C O 1
ATOM 13199 N N . LYS C 1 515 ? 1.02901 10.00545 58.30638 1.000 18.50238 500 LYS C N 1
ATOM 13200 C CA . LYS C 1 515 ? 1.38039 10.11028 59.72039 1.000 19.53373 500 LYS C CA 1
ATOM 13201 C C . LYS C 1 515 ? 0.13032 10.11202 60.59197 1.000 21.36076 500 LYS C C 1
ATOM 13202 O O . LYS C 1 515 ? 0.10411 9.48124 61.65377 1.000 25.50505 500 LYS C O 1
ATOM 13208 N N . ARG C 1 516 ? -0.91826 10.81942 60.16694 1.000 23.52948 501 ARG C N 1
ATOM 13209 C CA . ARG C 1 516 ? -2.15413 10.80687 60.94607 1.000 23.89436 501 ARG C CA 1
ATOM 13210 C C . ARG C 1 516 ? -2.77325 9.41548 60.96245 1.000 22.45844 501 ARG C C 1
ATOM 13211 O O . ARG C 1 516 ? -3.27472 8.96176 61.99860 1.000 23.49882 501 ARG C O 1
ATOM 13219 N N . TYR C 1 517 ? -2.74850 8.72784 59.82126 1.000 18.96733 502 TYR C N 1
ATOM 13220 C CA . TYR C 1 517 ? -3.21802 7.34714 59.77364 1.000 19.85856 502 TYR C CA 1
ATOM 13221 C C . TYR C 1 517 ? -2.47927 6.47967 60.78503 1.000 19.13768 502 TYR C C 1
ATOM 13222 O O . TYR C 1 517 ? -3.10315 5.73332 61.55023 1.000 21.73018 502 TYR C O 1
ATOM 13231 N N . MET C 1 518 ? -1.14155 6.54818 60.78339 1.000 18.67097 503 MET C N 1
ATOM 13232 C CA . MET C 1 518 ? -0.34107 5.79410 61.74758 1.000 17.00088 503 MET C CA 1
ATOM 13233 C C . MET C 1 518 ? -0.70971 6.16619 63.17693 1.000 21.01587 503 MET C C 1
ATOM 13234 O O . MET C 1 518 ? -0.97191 5.29540 64.01720 1.000 20.98627 503 MET C O 1
ATOM 13239 N N . ASP C 1 519 ? -0.72588 7.46567 63.47275 1.000 20.77336 504 ASP C N 1
ATOM 13240 C CA . ASP C 1 519 ? -0.97250 7.91096 64.84147 1.000 25.44017 504 ASP C CA 1
ATOM 13241 C C . ASP C 1 519 ? -2.37077 7.54853 65.32432 1.000 24.61614 504 ASP C C 1
ATOM 13242 O O . ASP C 1 519 ? -2.56792 7.30416 66.52200 1.000 26.15666 504 ASP C O 1
ATOM 13247 N N . THR C 1 520 ? -3.34277 7.49170 64.41407 1.000 24.38649 505 THR C N 1
ATOM 13248 C CA . THR C 1 520 ? -4.73090 7.26361 64.80328 1.000 25.74089 505 THR C CA 1
ATOM 13249 C C . THR C 1 520 ? -5.03596 5.78218 64.98737 1.000 25.76811 505 THR C C 1
ATOM 13250 O O . THR C 1 520 ? -5.73131 5.40675 65.93508 1.000 25.19457 505 THR C O 1
ATOM 13254 N N . TYR C 1 521 ? -4.51971 4.92662 64.10299 1.000 21.98826 506 TYR C N 1
ATOM 13255 C CA . TYR C 1 521 ? -4.92623 3.52867 64.06042 1.000 23.03742 506 TYR C CA 1
ATOM 13256 C C . TYR C 1 521 ? -3.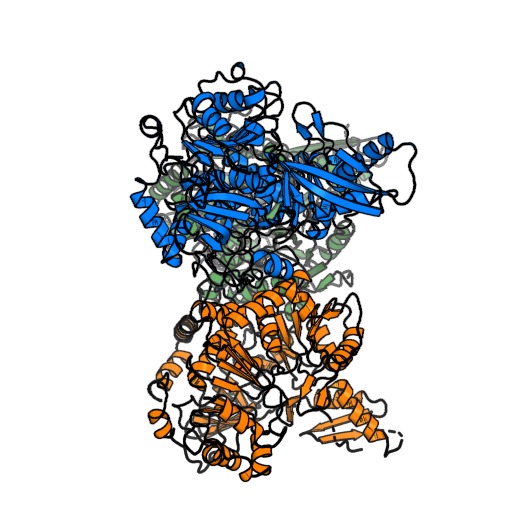87102 2.54283 64.53172 1.000 23.96091 506 TYR C C 1
ATOM 13257 O O . TYR C 1 521 ? -4.23225 1.48878 65.06039 1.000 23.96189 506 TYR C O 1
ATOM 13266 N N . LEU C 1 522 ? -2.58076 2.83804 64.34232 1.000 20.28581 507 LEU C N 1
ATOM 13267 C CA . LEU C 1 522 ? -1.54581 1.82175 64.47712 1.000 22.08899 507 LEU C CA 1
ATOM 13268 C C . LEU C 1 522 ? -0.49005 2.11931 65.52772 1.000 25.40149 507 LEU C C 1
ATOM 13269 O O . LEU C 1 522 ? 0.19269 1.18366 65.96413 1.000 30.25699 507 LEU C O 1
ATOM 13274 N N . ASN C 1 523 ? -0.33942 3.37205 65.95010 1.000 23.01893 508 ASN C N 1
ATOM 13275 C CA . ASN C 1 523 ? 0.63637 3.74078 66.96159 1.000 23.31058 508 ASN C CA 1
ATOM 13276 C C . ASN C 1 523 ? 0.04693 3.78859 68.36505 1.000 26.73956 508 ASN C C 1
ATOM 13277 O O . ASN C 1 523 ? 0.80837 3.89163 69.33095 1.000 29.68698 508 ASN C O 1
ATOM 13282 N N . VAL C 1 524 ? -1.27990 3.71905 68.49842 1.000 27.78533 509 VAL C N 1
ATOM 13283 C CA . VAL C 1 524 ? -1.91080 3.76205 69.82049 1.000 27.90308 509 VAL C CA 1
ATOM 13284 C C . VAL C 1 524 ? -1.54297 2.51941 70.62093 1.000 31.65555 509 VAL C C 1
ATOM 13285 O O . VAL C 1 524 ? -1.04243 2.60335 71.75033 1.000 32.61449 509 VAL C O 1
ATOM 13289 N N . TYR C 1 525 ? -1.81508 1.34636 70.05278 1.000 29.01827 510 TYR C N 1
ATOM 13290 C CA . TYR C 1 525 ? -1.43057 0.05614 70.61836 1.000 31.95814 510 TYR C CA 1
ATOM 13291 C C . TYR C 1 525 ? -0.57222 -0.62842 69.56059 1.000 31.49729 510 TYR C C 1
ATOM 13292 O O . TYR C 1 525 ? -1.09775 -1.23290 68.61864 1.000 27.83015 510 TYR C O 1
ATOM 13301 N N . LYS C 1 526 ? 0.74816 -0.50486 69.68669 1.000 28.81663 511 LYS C N 1
ATOM 13302 C CA . LYS C 1 526 ? 1.62316 -0.94917 68.60709 1.000 30.82239 511 LYS C CA 1
ATOM 13303 C C . LYS C 1 526 ? 1.54436 -2.46310 68.42704 1.000 30.79911 511 LYS C C 1
ATOM 13304 O O . LYS C 1 526 ? 1.61745 -3.22361 69.39668 1.000 30.49473 511 LYS C O 1
ATOM 13310 N N . GLY C 1 527 ? 1.41394 -2.89719 67.17232 1.000 26.58562 512 GLY C N 1
ATOM 13311 C CA . GLY C 1 527 ? 1.15808 -4.28192 66.85828 1.000 27.43675 512 GLY C CA 1
ATOM 13312 C C . GLY C 1 527 ? -0.30915 -4.62574 66.70784 1.000 28.01048 512 GLY C C 1
ATOM 13313 O O . GLY C 1 527 ? -0.62964 -5.76547 66.34165 1.000 27.04180 512 GLY C O 1
ATOM 13314 N N . PHE C 1 528 ? -1.20814 -3.68071 66.97379 1.000 25.97006 513 PHE C N 1
ATOM 13315 C CA . PHE C 1 528 ? -2.63796 -3.89584 66.80958 1.000 25.24461 513 PHE C CA 1
ATOM 13316 C C . PHE C 1 528 ? -3.24058 -2.77564 65.97673 1.000 26.60094 513 PHE C C 1
ATOM 13317 O O . PHE C 1 528 ? -2.65566 -1.69959 65.82529 1.000 25.14794 513 PHE C O 1
ATOM 13325 N N . TYR C 1 529 ? -4.43144 -3.04580 65.44706 1.000 22.20507 514 TYR C N 1
ATOM 13326 C CA . TYR C 1 529 ? -5.28332 -2.03458 64.84066 1.000 24.21703 514 TYR C CA 1
ATOM 13327 C C . TYR C 1 529 ? -6.30762 -1.58396 65.87420 1.000 24.54860 514 TYR C C 1
ATOM 13328 O O . TYR C 1 529 ? -7.02427 -2.41430 66.44294 1.000 24.37575 514 TYR C O 1
ATOM 13337 N N . PHE C 1 530 ? -6.38550 -0.27678 66.10249 1.000 21.98686 515 PHE C N 1
ATOM 13338 C CA . PHE C 1 530 ? -7.25757 0.29524 67.12491 1.000 25.98005 515 PHE C CA 1
ATOM 13339 C C . PHE C 1 530 ? -8.59010 0.71037 66.50705 1.000 24.80628 515 PHE C C 1
ATOM 13340 O O . PHE C 1 530 ? -8.63123 1.62044 65.67421 1.000 25.65501 515 PHE C O 1
ATOM 13348 N N . THR C 1 531 ? -9.68328 0.07019 66.93650 1.000 24.59241 516 THR C N 1
ATOM 13349 C CA . THR C 1 531 ? -10.99284 0.37122 66.35687 1.000 26.97319 516 THR C CA 1
ATOM 13350 C C . THR C 1 531 ? -11.61701 1.64102 66.91524 1.000 29.50905 516 THR C C 1
ATOM 13351 O O . THR C 1 531 ? -12.53374 2.18796 66.29535 1.000 29.09217 516 THR C O 1
ATOM 13355 N N . GLY C 1 532 ? -11.16823 2.10678 68.07222 1.000 27.54444 517 GLY C N 1
ATOM 13356 C CA . GLY C 1 532 ? -11.87505 3.17250 68.75636 1.000 32.73232 517 GLY C CA 1
ATOM 13357 C C . GLY C 1 532 ? -13.13260 2.73611 69.47337 1.000 31.59995 517 GLY C C 1
ATOM 13358 O O . GLY C 1 532 ? -13.84197 3.58613 70.01931 1.000 35.83752 517 GLY C O 1
ATOM 13359 N N . ASP C 1 533 ? -13.42364 1.43943 69.49722 1.000 30.36665 518 ASP C N 1
ATOM 13360 C CA . ASP C 1 533 ? -14.60705 0.89919 70.14312 1.000 30.80287 518 ASP C CA 1
ATOM 13361 C C . ASP C 1 533 ? -14.21884 0.07920 71.36639 1.000 31.77915 518 ASP C C 1
ATOM 13362 O O . ASP C 1 533 ? -13.13918 -0.51508 71.42305 1.000 30.01034 518 ASP C O 1
ATOM 13367 N N . GLY C 1 534 ? -15.11046 0.06168 72.34571 1.000 32.34863 519 GLY C N 1
ATOM 13368 C CA . GLY C 1 534 ? -15.01960 -0.90421 73.41401 1.000 37.80914 519 GLY C CA 1
ATOM 13369 C C . GLY C 1 534 ? -15.86275 -2.13132 73.12405 1.000 41.32555 519 GLY C C 1
ATOM 13370 O O . GLY C 1 534 ? -16.78829 -2.08461 72.31489 1.000 39.26736 519 GLY C O 1
ATOM 13371 N N . ALA C 1 535 ? -15.52579 -3.24062 73.77932 1.000 38.49991 520 ALA C N 1
ATOM 13372 C CA . ALA C 1 535 ? -16.25139 -4.48172 73.54086 1.000 42.09297 520 ALA C CA 1
ATOM 13373 C C . ALA C 1 535 ? -16.04480 -5.43940 74.70341 1.000 43.19462 520 ALA C C 1
ATOM 13374 O O . ALA C 1 535 ? -15.06035 -5.35558 75.44193 1.000 37.30369 520 ALA C O 1
ATOM 13376 N N . GLY C 1 536 ? -16.99028 -6.36078 74.84333 1.000 41.63334 521 GLY C N 1
ATOM 13377 C CA . GLY C 1 536 ? -16.82033 -7.51590 75.69784 1.000 39.17639 521 GLY C CA 1
ATOM 13378 C C . GLY C 1 536 ? -16.87664 -8.78214 74.86574 1.000 46.05638 521 GLY C C 1
ATOM 13379 O O . GLY C 1 536 ? -17.55650 -8.83895 73.83802 1.000 37.58416 521 GLY C O 1
ATOM 13380 N N . ARG C 1 537 ? -16.13422 -9.79362 75.30436 1.000 38.71042 522 ARG C N 1
ATOM 13381 C CA . ARG C 1 537 ? -16.19694 -11.13055 74.72510 1.000 39.90870 522 ARG C CA 1
ATOM 13382 C C . ARG C 1 537 ? -16.78137 -12.04581 75.79024 1.000 44.26392 522 ARG C C 1
ATOM 13383 O O . ARG C 1 537 ? -16.15077 -12.26839 76.82842 1.000 45.39091 522 ARG C O 1
ATOM 13391 N N . ASP C 1 538 ? -17.98323 -12.56443 75.54482 1.000 43.16421 523 ASP C N 1
ATOM 13392 C CA . ASP C 1 538 ? -18.72258 -13.26224 76.58983 1.000 44.96570 523 ASP C CA 1
ATOM 13393 C C . ASP C 1 538 ? -18.15751 -14.66853 76.79221 1.000 47.14041 523 ASP C C 1
ATOM 13394 O O . ASP C 1 538 ? -17.12195 -15.04119 76.23442 1.000 41.85834 523 ASP C O 1
ATOM 13399 N N . HIS C 1 539 ? -18.86877 -15.47373 77.58725 1.000 48.29348 524 HIS C N 1
ATOM 13400 C CA . HIS C 1 539 ? -18.37070 -16.78609 77.99096 1.000 51.11547 524 HIS C CA 1
ATOM 13401 C C . HIS C 1 539 ? -18.24637 -17.74506 76.81252 1.000 57.39768 524 HIS C C 1
ATOM 13402 O O . HIS C 1 539 ? -17.43486 -18.67666 76.85572 1.000 57.20718 524 HIS C O 1
ATOM 13409 N N . GLU C 1 540 ? -19.03940 -17.54721 75.76229 1.000 49.51679 525 GLU C N 1
ATOM 13410 C CA . GLU C 1 540 ? -18.96700 -18.37693 74.56949 1.000 50.22374 525 GLU C CA 1
ATOM 13411 C C . GLU C 1 540 ? -18.08827 -17.77265 73.48129 1.000 44.52875 525 GLU C C 1
ATOM 13412 O O . GLU C 1 540 ? -18.08586 -18.27733 72.35410 1.000 49.86536 525 GLU C O 1
ATOM 13418 N N . GLY C 1 541 ? -17.35237 -16.70647 73.78432 1.000 43.00787 526 GLY C N 1
ATOM 13419 C CA . GLY C 1 541 ? -16.53911 -16.04629 72.78583 1.000 41.96584 526 GLY C CA 1
ATOM 13420 C C . GLY C 1 541 ? -17.29585 -15.15163 71.82982 1.000 40.29401 526 GLY C C 1
ATOM 13421 O O . GLY C 1 541 ? -16.71392 -14.71742 70.82499 1.000 36.92696 526 GLY C O 1
ATOM 13422 N N . TYR C 1 542 ? -18.57244 -14.87088 72.09935 1.000 39.77109 527 TYR C N 1
ATOM 13423 C CA . TYR C 1 542 ? -19.34508 -13.94111 71.28064 1.000 39.76934 527 TYR C CA 1
ATOM 13424 C C . TYR C 1 542 ? -19.03575 -12.50610 71.68805 1.000 34.20691 527 TYR C C 1
ATOM 13425 O O . TYR C 1 542 ? -18.89766 -12.19721 72.87408 1.000 37.13949 527 TYR C O 1
ATOM 13434 N N . TYR C 1 543 ? -18.93358 -11.62760 70.69701 1.000 34.30617 528 TYR C N 1
ATOM 13435 C CA . TYR C 1 543 ? -18.53002 -10.24702 70.92821 1.000 31.75651 528 TYR C CA 1
ATOM 13436 C C . TYR C 1 543 ? -19.73949 -9.34016 71.10385 1.000 36.01266 528 TYR C C 1
ATOM 13437 O O . TYR C 1 543 ? -20.74916 -9.48031 70.40727 1.000 35.65843 528 TYR C O 1
ATOM 13446 N N . TRP C 1 544 ? -19.62700 -8.41300 72.05130 1.000 35.20978 529 TRP C N 1
ATOM 13447 C CA . TRP C 1 544 ? -20.66325 -7.43321 72.35356 1.000 34.94915 529 TRP C CA 1
ATOM 13448 C C . TRP C 1 544 ? -20.03606 -6.05531 72.21414 1.000 37.58501 529 TRP C C 1
ATOM 13449 O O . TRP C 1 544 ? -19.13705 -5.70258 72.98232 1.000 40.77898 529 TRP C O 1
ATOM 13460 N N . ILE C 1 545 ? -20.49563 -5.27947 71.23630 1.000 35.88638 530 ILE C N 1
ATOM 13461 C CA . ILE C 1 545 ? -19.87308 -3.99221 70.93425 1.000 34.62373 530 ILE C CA 1
ATOM 13462 C C . ILE C 1 545 ? -20.43604 -2.92850 71.86574 1.000 37.08029 530 ILE C C 1
ATOM 13463 O O . ILE C 1 545 ? -21.65705 -2.75017 71.95729 1.000 40.57007 530 ILE C O 1
ATOM 13468 N N . ARG C 1 546 ? -19.54196 -2.20832 72.55201 1.000 38.46722 531 ARG C N 1
ATOM 13469 C CA . ARG C 1 546 ? -19.92402 -1.20824 73.54422 1.000 44.09253 531 ARG C CA 1
ATOM 13470 C C . ARG C 1 546 ? -19.97826 0.21423 72.99664 1.000 42.38196 531 ARG C C 1
ATOM 13471 O O . ARG C 1 546 ? -20.48722 1.10396 73.68611 1.000 48.66177 531 ARG C O 1
ATOM 13479 N N . GLY C 1 547 ? -19.45446 0.46215 71.80480 1.000 40.56208 532 GLY C N 1
ATOM 13480 C CA . GLY C 1 547 ? -19.47344 1.79664 71.22989 1.000 47.66217 532 GLY C CA 1
ATOM 13481 C C . GLY C 1 547 ? -18.15789 2.53371 71.41842 1.000 43.42871 532 GLY C C 1
ATOM 13482 O O . GLY C 1 547 ? -17.19792 2.03504 72.01569 1.000 42.90737 532 GLY C O 1
ATOM 13483 N N . ARG C 1 548 ? -18.13957 3.76866 70.91370 1.000 42.13744 533 ARG C N 1
ATOM 13484 C CA . ARG C 1 548 ? -16.88849 4.50613 70.76500 1.000 43.03115 533 ARG C CA 1
ATOM 13485 C C . ARG C 1 548 ? -16.31396 4.90110 72.11980 1.000 44.22558 533 ARG C C 1
ATOM 13486 O O . ARG C 1 548 ? -17.04645 5.29106 73.03200 1.000 45.34482 533 ARG C O 1
ATOM 13494 N N . VAL C 1 549 ? -14.98498 4.79987 72.24502 1.000 43.68967 534 VAL C N 1
ATOM 13495 C CA . VAL C 1 549 ? -14.28733 5.27805 73.43776 1.000 47.32437 534 VAL C CA 1
ATOM 13496 C C . VAL C 1 549 ? -13.66119 6.65286 73.23507 1.000 45.08845 534 VAL C C 1
ATOM 13497 O O . VAL C 1 549 ? -13.12937 7.22361 74.20053 1.000 47.09485 534 VAL C O 1
ATOM 13501 N N . ASP C 1 550 ? -13.69834 7.19964 72.01871 1.000 45.04854 535 ASP C N 1
ATOM 13502 C CA . ASP C 1 550 ? -13.13919 8.50857 71.72274 1.000 45.27776 535 ASP C CA 1
ATOM 13503 C C . ASP C 1 550 ? -14.27164 9.52857 71.58346 1.000 55.08573 535 ASP C C 1
ATOM 13504 O O . ASP C 1 550 ? -15.42378 9.26549 71.94532 1.000 55.78276 535 ASP C O 1
ATOM 13509 N N . ASP C 1 551 ? -13.94956 10.70762 71.05667 1.000 56.68578 536 ASP C N 1
ATOM 13510 C CA . ASP C 1 551 ? -14.92175 11.79914 70.95528 1.000 61.02610 536 ASP C CA 1
ATOM 13511 C C . ASP C 1 551 ? -15.69704 11.75139 69.64208 1.000 58.45045 536 ASP C C 1
ATOM 13512 O O . ASP C 1 551 ? -15.86554 12.75695 68.95206 1.000 60.63065 536 ASP C O 1
ATOM 13517 N N . VAL C 1 552 ? -16.18042 10.56188 69.29698 1.000 54.56401 537 VAL C N 1
ATOM 13518 C CA . VAL C 1 552 ? -17.00856 10.34190 68.11949 1.000 56.57088 537 VAL C CA 1
ATOM 13519 C C . VAL C 1 552 ? -18.36594 9.84445 68.59475 1.000 56.06575 537 VAL C C 1
ATOM 13520 O O . VAL C 1 552 ? -18.44688 8.99097 69.48509 1.000 57.59519 537 VAL C O 1
ATOM 13524 N N . VAL C 1 553 ? -19.43114 10.39095 68.01813 1.000 56.83878 538 VAL C N 1
ATOM 13525 C CA . VAL C 1 553 ? -20.78463 10.02719 68.40894 1.000 62.76482 538 VAL C CA 1
ATOM 13526 C C . VAL C 1 553 ? -21.57965 9.62909 67.17336 1.000 65.10390 538 VAL C C 1
ATOM 13527 O O . VAL C 1 553 ? -21.30418 10.08018 66.05720 1.000 60.67590 538 VAL C O 1
ATOM 13531 N N . ASN C 1 554 ? -22.56756 8.76191 67.38243 1.000 68.42534 539 ASN C N 1
ATOM 13532 C CA . ASN C 1 554 ? -23.46279 8.29647 66.33040 1.000 68.05890 539 ASN C CA 1
ATOM 13533 C C . ASN C 1 554 ? -24.82244 8.94211 66.56344 1.000 74.71581 539 ASN C C 1
ATOM 13534 O O . ASN C 1 554 ? -25.47913 8.67180 67.57477 1.000 78.29611 539 ASN C O 1
ATOM 13536 N N . VAL C 1 555 ? -25.23818 9.79773 65.63286 1.000 77.44914 540 VAL C N 1
ATOM 13537 C CA . VAL C 1 555 ? -26.48522 10.54650 65.74088 1.000 84.31993 540 VAL C CA 1
ATOM 13538 C C . VAL C 1 555 ? -27.37017 10.13294 64.57429 1.000 85.41629 540 VAL C C 1
ATOM 13539 O O . VAL C 1 555 ? -27.10090 10.49987 63.42208 1.000 81.67644 540 VAL C O 1
ATOM 13543 N N . SER C 1 556 ? -28.41548 9.35581 64.86994 1.000 88.58698 541 SER C N 1
ATOM 13544 C CA . SER C 1 556 ? -29.40148 8.90539 63.88287 1.000 87.89359 541 SER C CA 1
ATOM 13545 C C . SER C 1 556 ? -28.75204 8.24217 62.66839 1.000 81.16931 541 SER C C 1
ATOM 13546 O O . SER C 1 556 ? -29.35255 8.18550 61.59131 1.000 78.63703 541 SER C O 1
ATOM 13548 N N . GLY C 1 557 ? -27.52829 7.74104 62.82113 1.000 82.84987 542 GLY C N 1
ATOM 13549 C CA . GLY C 1 557 ? -26.81751 7.08572 61.74315 1.000 83.19661 542 GLY C CA 1
ATOM 13550 C C . GLY C 1 557 ? -25.64609 7.84689 61.14726 1.000 78.53017 542 GLY C C 1
ATOM 13551 O O . GLY C 1 557 ? -25.08746 7.39018 60.14179 1.000 77.66475 542 GLY C O 1
ATOM 13552 N N . HIS C 1 558 ? -25.24896 8.97989 61.72616 1.000 75.59938 543 HIS C N 1
ATOM 13553 C CA . HIS C 1 558 ? -24.15904 9.79249 61.19478 1.000 70.52644 543 HIS C CA 1
ATOM 13554 C C . HIS C 1 558 ? -23.00117 9.80328 62.18299 1.000 64.02742 543 HIS C C 1
ATOM 13555 O O . HIS C 1 558 ? -23.14363 10.29514 63.30672 1.000 62.74966 543 HIS C O 1
ATOM 13562 N N . ARG C 1 559 ? -21.85941 9.26418 61.75916 1.000 62.41001 544 ARG C N 1
ATOM 13563 C CA . ARG C 1 559 ? -20.62802 9.32623 62.54276 1.000 61.49307 544 ARG C CA 1
ATOM 13564 C C . ARG C 1 559 ? -20.13842 10.76964 62.59297 1.000 59.54581 544 ARG C C 1
ATOM 13565 O O . ARG C 1 559 ? -19.70664 11.32177 61.57585 1.000 58.79036 544 ARG C O 1
ATOM 13573 N N . LEU C 1 560 ? -20.19907 11.38348 63.77176 1.000 59.32519 545 LEU C N 1
ATOM 13574 C CA . LEU C 1 560 ? -19.92884 12.80591 63.93464 1.000 57.93560 545 LEU C CA 1
ATOM 13575 C C . LEU C 1 560 ? -18.81655 13.03258 64.94857 1.000 57.42865 545 LEU C C 1
ATOM 13576 O O . LEU C 1 560 ? -18.71776 12.31932 65.95118 1.000 58.36504 545 LEU C O 1
ATOM 13581 N N . SER C 1 561 ? -17.99790 14.04550 64.68936 1.000 56.17764 546 SER C N 1
ATOM 13582 C CA . SER C 1 561 ? -16.94238 14.45722 65.60353 1.000 55.81029 546 SER C CA 1
ATOM 13583 C C . SER C 1 561 ? -17.47050 15.56162 66.51684 1.000 55.85230 546 SER C C 1
ATOM 13584 O O . SER C 1 561 ? -17.90557 16.61381 66.03472 1.000 55.37443 546 SER C O 1
ATOM 13587 N N . THR C 1 562 ? -17.44172 15.32818 67.83277 1.000 56.95220 547 THR C N 1
ATOM 13588 C CA . THR C 1 562 ? -17.83370 16.40195 68.74370 1.000 56.83670 547 THR C CA 1
ATOM 13589 C C . THR C 1 562 ? -16.90870 17.60086 68.59316 1.000 55.96039 547 THR C C 1
ATOM 13590 O O . THR C 1 562 ? -17.35176 18.74691 68.71328 1.000 55.93683 547 THR C O 1
ATOM 13594 N N . ALA C 1 563 ? -15.63192 17.35403 68.29159 1.000 55.49178 548 ALA C N 1
ATOM 13595 C CA . ALA C 1 563 ? -14.69871 18.44480 68.03345 1.000 55.41562 548 ALA C CA 1
ATOM 13596 C C . ALA C 1 563 ? -15.13056 19.27292 66.82922 1.000 54.33826 548 ALA C C 1
ATOM 13597 O O . ALA C 1 563 ? -14.96727 20.49886 66.81787 1.000 54.32819 548 ALA C O 1
ATOM 13599 N N . GLU C 1 564 ? -15.67415 18.61889 65.79877 1.000 54.02850 549 GLU C N 1
ATOM 13600 C CA . GLU C 1 564 ? -16.10376 19.34485 64.60917 1.000 53.62599 549 GLU C CA 1
ATOM 13601 C C . GLU C 1 564 ? -17.30941 20.23410 64.89874 1.000 54.09648 549 GLU C C 1
ATOM 13602 O O . GLU C 1 564 ? -17.35888 21.38622 64.45185 1.000 54.07897 549 GLU C O 1
ATOM 13608 N N . ILE C 1 565 ? -18.29404 19.71862 65.63664 1.000 54.73449 550 ILE C N 1
ATOM 13609 C CA . ILE C 1 565 ? -19.45510 20.53551 65.98261 1.000 56.47214 550 ILE C CA 1
ATOM 13610 C C . ILE C 1 565 ? -19.05384 21.67111 66.91761 1.000 55.66865 550 ILE C C 1
ATOM 13611 O O . ILE C 1 565 ? -19.55456 22.79520 66.79715 1.000 56.05399 550 ILE C O 1
ATOM 13616 N N . GLU C 1 566 ? -18.14872 21.39613 67.86195 1.000 55.72579 551 GLU C N 1
ATOM 13617 C CA . GLU C 1 566 ? -17.60422 22.45302 68.71106 1.000 56.18877 551 GLU C CA 1
ATOM 13618 C C . GLU C 1 566 ? -16.91201 23.52222 67.87351 1.000 55.91758 551 GLU C C 1
ATOM 13619 O O . GLU C 1 566 ? -17.11967 24.72407 68.07934 1.000 56.59256 551 GLU C O 1
ATOM 13625 N N . ALA C 1 567 ? -16.08092 23.10057 66.91785 1.000 55.14645 552 ALA C N 1
ATOM 13626 C CA . ALA C 1 567 ? -15.41677 24.06268 66.04839 1.000 55.07347 552 ALA C CA 1
ATOM 13627 C C . ALA C 1 567 ? -16.42183 24.83692 65.20983 1.000 57.26926 552 ALA C C 1
ATOM 13628 O O . ALA C 1 567 ? -16.17547 25.99646 64.85789 1.000 58.72912 552 ALA C O 1
ATOM 13630 N N . ALA C 1 568 ? -17.55211 24.21457 64.87239 1.000 55.15292 553 ALA C N 1
ATOM 13631 C CA . ALA C 1 568 ? -18.58990 24.92619 64.13639 1.000 55.61245 553 ALA C CA 1
ATOM 13632 C C . ALA C 1 568 ? -19.20375 26.02704 64.99484 1.000 56.70132 553 ALA C C 1
ATOM 13633 O O . ALA C 1 568 ? -19.30718 27.17934 64.56295 1.000 57.40757 553 ALA C O 1
ATOM 13635 N N . LEU C 1 569 ? -19.59441 25.69337 66.22623 1.000 57.05251 554 LEU C N 1
ATOM 13636 C CA . LEU C 1 569 ? -20.17189 26.69400 67.11872 1.000 58.23414 554 LEU C CA 1
ATOM 13637 C C . LEU C 1 569 ? -19.22162 27.85923 67.35953 1.000 61.52231 554 LEU C C 1
ATOM 13638 O O . LEU C 1 569 ? -19.66996 29.00035 67.51398 1.000 67.59098 554 LEU C O 1
ATOM 13643 N N . ILE C 1 570 ? -17.91170 27.59859 67.38849 1.000 62.17172 555 ILE C N 1
ATOM 13644 C CA . ILE C 1 570 ? -16.94360 28.65613 67.66037 1.000 66.79454 555 ILE C CA 1
ATOM 13645 C C . ILE C 1 570 ? -16.81647 29.62370 66.48460 1.000 68.18295 555 ILE C C 1
ATOM 13646 O O . ILE C 1 570 ? -16.41019 30.77728 66.67328 1.000 71.42541 555 ILE C O 1
ATOM 13651 N N . GLU C 1 571 ? -17.19626 29.20230 65.27559 1.000 67.11963 556 GLU C N 1
ATOM 13652 C CA . GLU C 1 571 ? -17.22197 30.12588 64.14538 1.000 68.88282 556 GLU C CA 1
ATOM 13653 C C . GLU C 1 571 ? -18.17979 31.29292 64.37112 1.000 71.67087 556 GLU C C 1
ATOM 13654 O O . GLU C 1 571 ? -18.08704 32.30143 63.66237 1.000 76.17982 556 GLU C O 1
ATOM 13660 N N . HIS C 1 572 ? -19.09562 31.18200 65.33154 1.000 64.53361 557 HIS C N 1
ATOM 13661 C CA . HIS C 1 572 ? -19.94394 32.30756 65.70397 1.000 76.34820 557 HIS C CA 1
ATOM 13662 C C . HIS C 1 572 ? -19.13410 33.30893 66.52084 1.000 77.98387 557 HIS C C 1
ATOM 13663 O O . HIS C 1 572 ? -18.41527 32.92725 67.45080 1.000 77.09613 557 HIS C O 1
ATOM 13670 N N . HIS C 1 573 ? -19.25567 34.59341 66.17183 1.000 83.01258 558 HIS C N 1
ATOM 13671 C CA . HIS C 1 573 ? -18.39609 35.61211 66.76936 1.000 88.40477 558 HIS C CA 1
ATOM 13672 C C . HIS C 1 573 ? -18.62292 35.75056 68.26920 1.000 88.38524 558 HIS C C 1
ATOM 13673 O O . HIS C 1 573 ? -17.69222 36.10159 69.00416 1.000 93.78658 558 HIS C O 1
ATOM 13680 N N . CYS C 1 574 ? -19.84063 35.48343 68.74501 1.000 86.51626 559 CYS C N 1
ATOM 13681 C CA . CYS C 1 574 ? -20.11379 35.59022 70.17353 1.000 79.89518 559 CYS C CA 1
ATOM 13682 C C . CYS C 1 574 ? -19.52684 34.43117 70.96698 1.000 82.51791 559 CYS C C 1
ATOM 13683 O O . CYS C 1 574 ? -19.21104 34.59733 72.14951 1.000 83.09207 559 CYS C O 1
ATOM 13686 N N . VAL C 1 575 ? -19.36479 33.26818 70.34433 1.000 80.60430 560 VAL C N 1
ATOM 13687 C CA . VAL C 1 575 ? -18.94160 32.06809 71.05810 1.000 78.21339 560 VAL C CA 1
ATOM 13688 C C . VAL C 1 575 ? -17.42940 32.08672 71.23375 1.000 80.93592 560 VAL C C 1
ATOM 13689 O O . VAL C 1 575 ? -16.67855 32.25598 70.26430 1.000 81.86689 560 VAL C O 1
ATOM 13693 N N . ALA C 1 576 ? -16.97887 31.89685 72.47336 1.000 74.93362 561 ALA C N 1
ATOM 13694 C CA . ALA C 1 576 ? -15.55953 31.79099 72.78870 1.000 76.11690 561 ALA C CA 1
ATOM 13695 C C . ALA C 1 576 ? -15.12193 30.35985 73.07108 1.000 76.26878 561 ALA C C 1
ATOM 13696 O O . ALA C 1 576 ? -14.04762 29.94449 72.62395 1.000 81.12658 561 ALA C O 1
ATOM 13698 N N . GLU C 1 577 ? -15.93016 29.59581 73.80276 1.000 75.09093 562 GLU C N 1
ATOM 13699 C CA . GLU C 1 577 ? -15.65725 28.19437 74.08622 1.000 73.02522 562 GLU C CA 1
ATOM 13700 C C . GLU C 1 577 ? -16.93024 27.38413 73.88464 1.000 70.53626 562 GLU C C 1
ATOM 13701 O O . GLU C 1 577 ? -18.02750 27.84661 74.20901 1.000 74.82613 562 GLU C O 1
ATOM 13703 N N . ALA C 1 578 ? -16.78260 26.17742 73.34293 1.000 68.59378 563 ALA C N 1
ATOM 13704 C CA . ALA C 1 578 ? -17.91628 25.29670 73.10787 1.000 63.29071 563 ALA C CA 1
ATOM 13705 C C . ALA C 1 578 ? -17.53241 23.87094 73.46738 1.000 63.55118 563 ALA C C 1
ATOM 13706 O O . ALA C 1 578 ? -16.38437 23.45456 73.29412 1.000 62.60751 563 ALA C O 1
ATOM 13708 N N . ALA C 1 579 ? -18.51346 23.12238 73.96610 1.000 62.96250 564 ALA C N 1
ATOM 13709 C CA . ALA C 1 579 ? -18.31858 21.72099 74.30777 1.000 62.98287 564 ALA C CA 1
ATOM 13710 C C . ALA C 1 579 ? -19.53913 20.93418 73.86086 1.000 64.57957 564 ALA C C 1
ATOM 13711 O O . ALA C 1 579 ? -20.67285 21.31687 74.16267 1.000 60.84105 564 ALA C O 1
ATOM 13713 N N . VAL C 1 580 ? -19.30665 19.84648 73.13554 1.000 61.66427 565 VAL C N 1
ATOM 13714 C CA . VAL C 1 580 ? -20.37019 18.98821 72.63463 1.000 60.14237 565 VAL C CA 1
ATOM 13715 C C . VAL C 1 580 ? -20.19555 17.60108 73.23073 1.000 63.89767 565 VAL C C 1
ATOM 13716 O O . VAL C 1 580 ? -19.07715 17.07897 73.29165 1.000 64.40490 565 VAL C O 1
ATOM 13720 N N . VAL C 1 581 ? -21.30286 17.00627 73.67697 1.000 61.67373 566 VAL C N 1
ATOM 13721 C CA . VAL C 1 581 ? -21.30855 15.62714 74.14403 1.000 64.13640 566 VAL C CA 1
ATOM 13722 C C . VAL C 1 581 ? -22.53277 14.92377 73.57105 1.000 68.33192 566 VAL C C 1
ATOM 13723 O O . VAL C 1 581 ? -23.47424 15.55711 73.08808 1.000 69.89902 566 VAL C O 1
ATOM 13727 N N . GLY C 1 582 ? -22.50403 13.59301 73.62256 1.000 70.18456 567 GLY C N 1
ATOM 13728 C CA . GLY C 1 582 ? -23.63191 12.79286 73.19258 1.000 79.92394 567 GLY C CA 1
ATOM 13729 C C . GLY C 1 582 ? -24.32517 12.06487 74.32948 1.000 88.43030 567 GLY C C 1
ATOM 13730 O O . GLY C 1 582 ? -23.66963 11.40438 75.13905 1.000 88.94890 567 GLY C O 1
ATOM 13731 N N . VAL C 1 583 ? -25.64766 12.17956 74.40991 1.000 94.35835 568 VAL C N 1
ATOM 13732 C CA . VAL C 1 583 ? -26.40410 11.54337 75.48656 1.000 102.21747 568 VAL C CA 1
ATOM 13733 C C . VAL C 1 583 ? -27.25205 10.42096 74.89875 1.000 107.07095 568 VAL C C 1
ATOM 13734 O O . VAL C 1 583 ? -27.68877 10.52168 73.74254 1.000 105.86741 568 VAL C O 1
ATOM 13736 N N . PRO C 1 584 ? -27.49272 9.33686 75.63552 1.000 108.06294 569 PRO C N 1
ATOM 13737 C CA . PRO C 1 584 ? -28.29769 8.23681 75.08616 1.000 106.36787 569 PRO C CA 1
ATOM 13738 C C . PRO C 1 584 ? -29.70183 8.69967 74.71935 1.000 108.86073 569 PRO C C 1
ATOM 13739 O O . PRO C 1 584 ? -30.36872 9.39525 75.48949 1.000 111.93420 569 PRO C O 1
ATOM 13743 N N . ASP C 1 585 ? -30.14601 8.30677 73.52524 1.000 108.38132 570 ASP C N 1
ATOM 13744 C CA . ASP C 1 585 ? -31.41050 8.75362 72.96421 1.000 108.29136 570 ASP C CA 1
ATOM 13745 C C . ASP C 1 585 ? -32.23803 7.55404 72.52270 1.000 108.17924 570 ASP C C 1
ATOM 13746 O O . ASP C 1 585 ? -31.70543 6.62658 71.90125 1.000 109.48427 570 ASP C O 1
ATOM 13751 N N . PRO C 1 586 ? -33.54198 7.54343 72.82080 1.000 107.50728 571 PRO C N 1
ATOM 13752 C CA . PRO C 1 586 ? -34.36508 6.36566 72.50797 1.000 103.30011 571 PRO C CA 1
ATOM 13753 C C . PRO C 1 586 ? -34.71216 6.20946 71.03721 1.000 101.90941 571 PRO C C 1
ATOM 13754 O O . PRO C 1 586 ? -35.15469 5.12228 70.64160 1.000 97.05768 571 PRO C O 1
ATOM 13758 N N . LEU C 1 587 ? -34.54078 7.24682 70.22016 1.000 102.66032 572 LEU C N 1
ATOM 13759 C CA . LEU C 1 587 ? -34.86530 7.18740 68.80063 1.000 100.89136 572 LEU C CA 1
ATOM 13760 C C . LEU C 1 587 ? -33.63130 7.22360 67.91318 1.000 102.90590 572 LEU C C 1
ATOM 13761 O O . LEU C 1 587 ? -33.45818 6.35330 67.05216 1.000 89.97875 572 LEU C O 1
ATOM 13763 N N . THR C 1 588 ? -32.76183 8.21304 68.10663 1.000 115.58764 573 THR C N 1
ATOM 13764 C CA . THR C 1 588 ? -31.57542 8.38133 67.28012 1.000 112.91535 573 THR C CA 1
ATOM 13765 C C . THR C 1 588 ? -30.37292 7.59090 67.78229 1.000 111.65231 573 THR C C 1
ATOM 13766 O O . THR C 1 588 ? -29.38567 7.46644 67.04865 1.000 108.67383 573 THR C O 1
ATOM 13770 N N . GLY C 1 589 ? -30.43242 7.05003 68.99807 1.000 105.22855 574 GLY C N 1
ATOM 13771 C CA . GLY C 1 589 ? -29.30358 6.34588 69.57591 1.000 98.23987 574 GLY C CA 1
ATOM 13772 C C . GLY C 1 589 ? -28.53088 7.22113 70.54018 1.000 104.03400 574 GLY C C 1
ATOM 13773 O O . GLY C 1 589 ? -28.39316 6.89463 71.72319 1.000 102.32363 574 GLY C O 1
ATOM 13774 N N . GLN C 1 590 ? -28.01577 8.33791 70.03228 1.000 104.68481 575 GLN C N 1
ATOM 13775 C CA . GLN C 1 590 ? -27.38274 9.36201 70.84679 1.000 103.47116 575 GLN C CA 1
ATOM 13776 C C . GLN C 1 590 ? -27.86196 10.72420 70.36842 1.000 102.84920 575 GLN C C 1
ATOM 13777 O O . GLN C 1 590 ? -28.09010 10.93294 69.17436 1.000 101.56110 575 GLN C O 1
ATOM 13783 N N . ALA C 1 591 ? -28.02351 11.64592 71.31208 1.000 104.53976 576 ALA C N 1
ATOM 13784 C CA . ALA C 1 591 ? -28.46999 13.00277 71.02576 1.000 99.38581 576 ALA C CA 1
ATOM 13785 C C . ALA C 1 591 ? -27.32051 13.96031 71.30422 1.000 93.45448 576 ALA C C 1
ATOM 13786 O O . ALA C 1 591 ? -26.77379 13.97204 72.41254 1.000 90.34094 576 ALA C O 1
ATOM 13788 N N . VAL C 1 592 ? -26.95873 14.75881 70.30436 1.000 91.60001 577 VAL C N 1
ATOM 13789 C CA . VAL C 1 592 ? -25.86114 15.70875 70.44875 1.000 84.55551 577 VAL C CA 1
ATOM 13790 C C . VAL C 1 592 ? -26.36379 16.93962 71.18869 1.000 80.22501 577 VAL C C 1
ATOM 13791 O O . VAL C 1 592 ? -27.36200 17.55401 70.79399 1.000 82.60577 577 VAL C O 1
ATOM 13793 N N . HIS C 1 593 ? -25.67905 17.29635 72.27090 1.000 70.26448 578 HIS C N 1
ATOM 13794 C CA . HIS C 1 593 ? -25.95927 18.51803 73.00610 1.000 74.23390 578 HIS C CA 1
ATOM 13795 C C . HIS C 1 593 ? -24.69264 19.35353 73.08782 1.000 68.97289 578 HIS C C 1
ATOM 13796 O O . HIS C 1 593 ? -23.57692 18.82444 73.04733 1.000 67.04016 578 HIS C O 1
ATOM 13803 N N . ALA C 1 594 ? -24.87565 20.66604 73.19712 1.000 66.72884 579 ALA C N 1
ATOM 13804 C CA . ALA C 1 594 ? -23.76834 21.60360 73.09640 1.000 65.01209 579 ALA C CA 1
ATOM 13805 C C . ALA C 1 594 ? -23.90928 22.69920 74.13904 1.000 75.47163 579 ALA C C 1
ATOM 13806 O O . ALA C 1 594 ? -24.95954 23.34142 74.23561 1.000 76.93514 579 ALA C O 1
ATOM 13808 N N . PHE C 1 595 ? -22.84838 22.90627 74.91169 1.000 69.20943 580 PHE C N 1
ATOM 13809 C CA . PHE C 1 595 ? -22.74830 24.01190 75.85140 1.000 75.92863 580 PHE C CA 1
ATOM 13810 C C . PHE C 1 595 ? -21.76035 25.02609 75.29417 1.000 77.00221 580 PHE C C 1
ATOM 13811 O O . PHE C 1 595 ? -20.67237 24.65219 74.84033 1.000 72.63062 580 PHE C O 1
ATOM 13813 N N . VAL C 1 596 ? -22.14552 26.30080 75.30666 1.000 70.78021 581 VAL C N 1
ATOM 13814 C CA . VAL C 1 596 ? -21.28932 27.36590 74.80672 1.000 69.82109 581 VAL C CA 1
ATOM 13815 C C . VAL C 1 596 ? -21.06542 28.38097 75.91791 1.000 75.92136 581 VAL C C 1
ATOM 13816 O O . VAL C 1 596 ? -21.85383 28.50109 76.85698 1.000 76.78052 581 VAL C O 1
ATOM 13820 N N . ALA C 1 597 ? -19.95479 29.10383 75.80323 1.000 78.98644 582 ALA C N 1
ATOM 13821 C CA . ALA C 1 597 ? -19.64753 30.24102 76.65769 1.000 80.85090 582 ALA C CA 1
ATOM 13822 C C . ALA C 1 597 ? -19.39530 31.43890 75.75662 1.000 82.37741 582 ALA C C 1
ATOM 13823 O O . ALA C 1 597 ? -18.59819 31.35455 74.81614 1.000 80.62620 582 ALA C O 1
ATOM 13825 N N . LEU C 1 598 ? -20.07531 32.54304 76.03830 1.000 72.35991 583 LEU C N 1
ATOM 13826 C CA . LEU C 1 598 ? -20.12036 33.66958 75.12107 1.000 78.04511 583 LEU C CA 1
ATOM 13827 C C . LEU C 1 598 ? -19.02082 34.68429 75.43336 1.000 83.71890 583 LEU C C 1
ATOM 13828 O O . LEU C 1 598 ? -18.38093 34.65139 76.48731 1.000 84.55862 583 LEU C O 1
ATOM 13833 N N . LYS C 1 599 ? -18.80472 35.60063 74.48727 1.000 80.04485 584 LYS C N 1
ATOM 13834 C CA . LYS C 1 599 ? -17.81192 36.65148 74.68137 1.000 88.86706 584 LYS C CA 1
ATOM 13835 C C . LYS C 1 599 ? -18.36980 37.78947 75.52972 1.000 95.26269 584 LYS C C 1
ATOM 13836 O O . LYS C 1 599 ? -17.76249 38.18276 76.53163 1.000 96.88495 584 LYS C O 1
ATOM 13838 N N . SER C 1 600 ? -19.52452 38.32745 75.14507 1.000 100.57010 585 SER C N 1
ATOM 13839 C CA . SER C 1 600 ? -20.16497 39.40883 75.88248 1.000 104.12843 585 SER C CA 1
ATOM 13840 C C . SER C 1 600 ? -21.66203 39.12911 75.93812 1.000 103.33072 585 SER C C 1
ATOM 13841 O O . SER C 1 600 ? -22.12136 38.01462 75.66976 1.000 103.43764 585 SER C O 1
ATOM 13844 N N . GLY C 1 601 ? -22.43250 40.15550 76.28420 1.000 104.43391 586 GLY C N 1
ATOM 13845 C CA . GLY C 1 601 ? -23.86783 39.99190 76.39913 1.000 103.33448 586 GLY C CA 1
ATOM 13846 C C . GLY C 1 601 ? -24.54208 39.96096 75.03742 1.000 97.43289 586 GLY C C 1
ATOM 13847 O O . GLY C 1 601 ? -24.13923 40.64894 74.09959 1.000 94.63749 586 GLY C O 1
ATOM 13848 N N . ASN C 1 602 ? -25.57846 39.13702 74.93831 1.000 90.03118 587 ASN C N 1
ATOM 13849 C CA . ASN C 1 602 ? -26.44460 39.07978 73.76521 1.000 92.09107 587 ASN C CA 1
ATOM 13850 C C . ASN C 1 602 ? -27.86220 39.31860 74.26825 1.000 83.35595 587 ASN C C 1
ATOM 13851 O O . ASN C 1 602 ? -28.52845 38.38594 74.72702 1.000 81.61370 587 ASN C O 1
ATOM 13853 N N . ASP C 1 603 ? -28.32221 40.56840 74.18025 1.000 89.62033 588 ASP C N 1
ATOM 13854 C CA . ASP C 1 603 ? -29.62910 40.95733 74.69971 1.000 86.09730 588 ASP C CA 1
ATOM 13855 C C . ASP C 1 603 ? -30.77792 40.22425 74.01102 1.000 85.13932 588 ASP C C 1
ATOM 13856 O O . ASP C 1 603 ? -31.94210 40.38408 74.39889 1.000 86.64409 588 ASP C O 1
ATOM 13861 N N . ASN C 1 604 ? -30.45841 39.43322 72.98119 1.000 87.54576 589 ASN C N 1
ATOM 13862 C CA . ASN C 1 604 ? -31.39787 38.50775 72.35633 1.000 84.98325 589 ASN C CA 1
ATOM 13863 C C . ASN C 1 604 ? -30.77237 37.10782 72.39914 1.000 82.49363 589 ASN C C 1
ATOM 13864 O O . ASN C 1 604 ? -30.27646 36.59549 71.39656 1.000 80.80325 589 ASN C O 1
ATOM 13866 N N . ARG C 1 605 ? -30.78150 36.50088 73.58970 1.000 81.87126 590 ARG C N 1
ATOM 13867 C CA . ARG C 1 605 ? -30.20521 35.17087 73.75302 1.000 79.69331 590 ARG C CA 1
ATOM 13868 C C . ARG C 1 605 ? -31.03417 34.10481 73.04902 1.000 80.82336 590 ARG C C 1
ATOM 13869 O O . ARG C 1 605 ? -30.48370 33.09146 72.59875 1.000 81.73560 590 ARG C O 1
ATOM 13877 N N . GLU C 1 606 ? -32.35179 34.30450 72.95352 1.000 82.25429 591 GLU C N 1
ATOM 13878 C CA . GLU C 1 606 ? -33.17163 33.40458 72.14796 1.000 83.37534 591 GLU C CA 1
ATOM 13879 C C . GLU C 1 606 ? -32.78537 33.49251 70.67711 1.000 85.72469 591 GLU C C 1
ATOM 13880 O O . GLU C 1 606 ? -32.81712 32.48864 69.95414 1.000 90.38256 591 GLU C O 1
ATOM 13882 N N . GLN C 1 607 ? -32.41126 34.69000 70.21805 1.000 85.62486 592 GLN C N 1
ATOM 13883 C CA . GLN C 1 607 ? -31.90169 34.84332 68.85903 1.000 87.08859 592 GLN C CA 1
ATOM 13884 C C . GLN C 1 607 ? -30.52890 34.19758 68.71099 1.000 82.12567 592 GLN C C 1
ATOM 13885 O O . GLN C 1 607 ? -30.22667 33.59578 67.67424 1.000 75.22690 592 GLN C O 1
ATOM 13891 N N . LEU C 1 608 ? -29.68589 34.31335 69.73919 1.000 76.60139 593 LEU C N 1
ATOM 13892 C CA . LEU C 1 608 ? -28.38162 33.66270 69.70748 1.000 72.18594 593 LEU C CA 1
ATOM 13893 C C . LEU C 1 608 ? -28.52472 32.15166 69.57266 1.000 73.68997 593 LEU C C 1
ATOM 13894 O O . LEU C 1 608 ? -27.77638 31.51532 68.82083 1.000 67.03407 593 LEU C O 1
ATOM 13899 N N . GLN C 1 609 ? -29.48537 31.56256 70.29196 1.000 74.98188 594 GLN C N 1
ATOM 13900 C CA . GLN C 1 609 ? -29.77739 30.13989 70.13521 1.000 71.32998 594 GLN C CA 1
ATOM 13901 C C . GLN C 1 609 ? -30.09277 29.79747 68.68470 1.000 74.06598 594 GLN C C 1
ATOM 13902 O O . GLN C 1 609 ? -29.63885 28.76724 68.16810 1.000 77.10730 594 GLN C O 1
ATOM 13908 N N . LYS C 1 610 ? -30.85458 30.65715 68.00481 1.000 71.43271 595 LYS C N 1
ATOM 13909 C CA . LYS C 1 610 ? -31.16819 30.41725 66.59946 1.000 70.70713 595 LYS C CA 1
ATOM 13910 C C . LYS C 1 610 ? -29.91173 30.46423 65.73700 1.000 68.13292 595 LYS C C 1
ATOM 13911 O O . LYS C 1 610 ? -29.69152 29.58909 64.89028 1.000 68.26392 595 LYS C O 1
ATOM 13913 N N . GLU C 1 611 ? -29.07311 31.48405 65.93792 1.000 66.26846 596 GLU C N 1
ATOM 13914 C CA . GLU C 1 611 ? -27.88736 31.63899 65.10026 1.000 64.82385 596 GLU C CA 1
ATOM 13915 C C . GLU C 1 611 ? -26.89720 30.49918 65.30045 1.000 62.90851 596 GLU C C 1
ATOM 13916 O O . GLU C 1 611 ? -26.18491 30.12828 64.35997 1.000 59.71290 596 GLU C O 1
ATOM 13922 N N . LEU C 1 612 ? -26.83591 29.93266 66.50673 1.000 64.87484 597 LEU C N 1
ATOM 13923 C CA . LEU C 1 612 ? -25.92315 28.82018 66.75273 1.000 63.69010 597 LEU C CA 1
ATOM 13924 C C . LEU C 1 612 ? -26.34354 27.58480 65.96867 1.000 60.25272 597 LEU C C 1
ATOM 13925 O O . LEU C 1 612 ? -25.50686 26.91617 65.34806 1.000 56.42312 597 LEU C O 1
ATOM 13930 N N . ILE C 1 613 ? -27.63935 27.26216 65.99238 1.000 62.56285 598 ILE C N 1
ATOM 13931 C CA . ILE C 1 613 ? -28.12961 26.09718 65.26050 1.000 62.05709 598 ILE C CA 1
ATOM 13932 C C . ILE C 1 613 ? -27.87017 26.26212 63.77054 1.000 58.85696 598 ILE C C 1
ATOM 13933 O O . ILE C 1 613 ? -27.45705 25.31551 63.08679 1.000 57.78151 598 ILE C O 1
ATOM 13935 N N . MET C 1 614 ? -28.09362 27.47157 63.24825 1.000 60.92641 599 MET C N 1
ATOM 13936 C CA . MET C 1 614 ? -27.84187 27.73274 61.83534 1.000 56.87648 599 MET C CA 1
ATOM 13937 C C . MET C 1 614 ? -26.37340 27.52247 61.49074 1.000 54.92020 599 MET C C 1
ATOM 13938 O O . MET C 1 614 ? -26.04892 26.98718 60.42434 1.000 53.39896 599 MET C O 1
ATOM 13940 N N . GLN C 1 615 ? -25.47213 27.92372 62.39005 1.000 55.22846 600 GLN C N 1
ATOM 13941 C CA . GLN C 1 615 ? -24.04231 27.81396 62.11471 1.000 53.75917 600 GLN C CA 1
ATOM 13942 C C . GLN C 1 615 ? -23.61706 26.35976 61.94058 1.000 52.53043 600 GLN C C 1
ATOM 13943 O O . GLN C 1 615 ? -22.82910 26.04017 61.04146 1.000 46.99717 600 GLN C O 1
ATOM 13949 N N . VAL C 1 616 ? -24.12320 25.46190 62.78944 1.000 50.31443 601 VAL C N 1
ATOM 13950 C CA . VAL C 1 616 ? -23.78716 24.04819 62.63571 1.000 49.97197 601 VAL C CA 1
ATOM 13951 C C . VAL C 1 616 ? -24.39404 23.49969 61.35254 1.000 49.31335 601 VAL C C 1
ATOM 13952 O O . VAL C 1 616 ? -23.76264 22.71254 60.63641 1.000 46.16677 601 VAL C O 1
ATOM 13956 N N . ARG C 1 617 ? -25.62665 23.90968 61.04068 1.000 50.22278 602 ARG C N 1
ATOM 13957 C CA . ARG C 1 617 ? -26.25311 23.49714 59.79059 1.000 50.53490 602 ARG C CA 1
ATOM 13958 C C . ARG C 1 617 ? -25.44599 23.96534 58.58657 1.000 51.06763 602 ARG C C 1
ATOM 13959 O O . ARG C 1 617 ? -25.35305 23.24954 57.58257 1.000 49.34226 602 ARG C O 1
ATOM 13961 N N . LYS C 1 618 ? -24.83536 25.14795 58.67569 1.000 46.20557 603 LYS C N 1
ATOM 13962 C CA . LYS C 1 618 ? -24.03423 25.64786 57.56550 1.000 47.88907 603 LYS C CA 1
ATOM 13963 C C . LYS C 1 618 ? -22.66642 24.98107 57.51045 1.000 47.73350 603 LYS C C 1
ATOM 13964 O O . LYS C 1 618 ? -22.14479 24.72502 56.41917 1.000 48.11304 603 LYS C O 1
ATOM 13970 N N . SER C 1 619 ? -22.07133 24.68199 58.66759 1.000 44.39261 604 SER C N 1
ATOM 13971 C CA . SER C 1 619 ? -20.71846 24.13566 58.66937 1.000 43.58029 604 SER C CA 1
ATOM 13972 C C . SER C 1 619 ? -20.68940 22.67258 58.24525 1.000 46.25466 604 SER C C 1
ATOM 13973 O O . SER C 1 619 ? -19.76055 22.24670 57.55092 1.000 45.77687 604 SER C O 1
ATOM 13976 N N . ILE C 1 620 ? -21.67910 21.88758 58.66353 1.000 42.11879 605 ILE C N 1
ATOM 13977 C CA . ILE C 1 620 ? -21.67244 20.44799 58.42237 1.000 41.94924 605 ILE C CA 1
ATOM 13978 C C . ILE C 1 620 ? -22.87780 20.08965 57.57043 1.000 44.27780 605 ILE C C 1
ATOM 13979 O O . ILE C 1 620 ? -22.74319 19.61574 56.43728 1.000 41.84061 605 ILE C O 1
ATOM 13984 N N . GLY C 1 621 ? -24.06491 20.32114 58.11590 1.000 46.69806 606 GLY C N 1
ATOM 13985 C CA . GLY C 1 621 ? -25.29460 20.03740 57.42538 1.000 50.08399 606 GLY C CA 1
ATOM 13986 C C . GLY C 1 621 ? -26.45101 20.01359 58.39610 1.000 55.35575 606 GLY C C 1
ATOM 13987 O O . GLY C 1 621 ? -26.26310 19.98851 59.61765 1.000 56.37760 606 GLY C O 1
ATOM 13988 N N . PRO C 1 622 ? -27.67728 20.02232 57.86852 1.000 59.83877 607 PRO C N 1
ATOM 13989 C CA . PRO C 1 622 ? -28.85077 20.03043 58.76034 1.000 65.08312 607 PRO C CA 1
ATOM 13990 C C . PRO C 1 622 ? -28.85910 18.87441 59.74410 1.000 68.41679 607 PRO C C 1
ATOM 13991 O O . PRO C 1 622 ? -29.26087 19.04605 60.90226 1.000 69.95142 607 PRO C O 1
ATOM 13995 N N . PHE C 1 623 ? -28.39197 17.70210 59.31443 1.000 64.24200 608 PHE C N 1
ATOM 13996 C CA . PHE C 1 623 ? -28.38838 16.49956 60.13724 1.000 67.61795 608 PHE C CA 1
ATOM 13997 C C . PHE C 1 623 ? -27.43721 16.58172 61.32504 1.000 68.09585 608 PHE C C 1
ATOM 13998 O O . PHE C 1 623 ? -27.46415 15.68535 62.17494 1.000 72.78686 608 PHE C O 1
ATOM 14006 N N . ALA C 1 624 ? -26.59206 17.60807 61.40034 1.000 67.12034 609 ALA C N 1
ATOM 14007 C CA . ALA C 1 624 ? -25.62975 17.74523 62.48421 1.000 64.39845 609 ALA C CA 1
ATOM 14008 C C . ALA C 1 624 ? -26.07035 18.73749 63.54925 1.000 68.57174 609 ALA C C 1
ATOM 14009 O O . ALA C 1 624 ? -25.33313 18.95236 64.51749 1.000 68.25335 609 ALA C O 1
ATOM 14011 N N . ALA C 1 625 ? -27.24127 19.34347 63.39446 1.000 67.83153 610 ALA C N 1
ATOM 14012 C CA . ALA C 1 625 ? -27.68205 20.35675 64.34020 1.000 79.58927 610 ALA C CA 1
ATOM 14013 C C . ALA C 1 625 ? -27.81725 19.75534 65.73810 1.000 83.25320 610 ALA C C 1
ATOM 14014 O O . ALA C 1 625 ? -28.33441 18.64172 65.89119 1.000 85.69350 610 ALA C O 1
ATOM 14016 N N . PRO C 1 626 ? -27.35205 20.44852 66.77302 1.000 89.80216 611 PRO C N 1
ATOM 14017 C CA . PRO C 1 626 ? -27.56748 19.95919 68.13748 1.000 92.13723 611 PRO C CA 1
ATOM 14018 C C . PRO C 1 626 ? -29.01891 20.12226 68.55693 1.000 91.10243 611 PRO C C 1
ATOM 14019 O O . PRO C 1 626 ? -29.74664 20.97849 68.04761 1.000 86.97910 611 PRO C O 1
ATOM 14023 N N . LYS C 1 627 ? -29.44147 19.26999 69.49261 1.000 91.23193 612 LYS C N 1
ATOM 14024 C CA . LYS C 1 627 ? -30.79026 19.38739 70.03358 1.000 91.55912 612 LYS C CA 1
ATOM 14025 C C . LYS C 1 627 ? -30.95132 20.69334 70.79815 1.000 97.98997 612 LYS C C 1
ATOM 14026 O O . LYS C 1 627 ? -31.91979 21.43307 70.58822 1.000 100.81208 612 LYS C O 1
ATOM 14028 N N . VAL C 1 628 ? -30.00027 21.00094 71.67791 1.000 97.21546 613 VAL C N 1
ATOM 14029 C CA . VAL C 1 628 ? -30.03087 22.22003 72.47411 1.000 99.19310 613 VAL C CA 1
ATOM 14030 C C . VAL C 1 628 ? -28.63766 22.83382 72.49219 1.000 95.18203 613 VAL C C 1
ATOM 14031 O O . VAL C 1 628 ? -27.62447 22.12858 72.44078 1.000 88.81168 613 VAL C O 1
ATOM 14033 N N . VAL C 1 629 ? -28.59636 24.16236 72.56183 1.000 91.49286 614 VAL C N 1
ATOM 14034 C CA . VAL C 1 629 ? -27.35544 24.92075 72.68059 1.000 85.37861 614 VAL C CA 1
ATOM 14035 C C . VAL C 1 629 ? -27.45568 25.71810 73.97533 1.000 84.99427 614 VAL C C 1
ATOM 14036 O O . VAL C 1 629 ? -28.06159 26.79671 74.00755 1.000 81.12160 614 VAL C O 1
ATOM 14038 N N . PHE C 1 630 ? -26.87173 25.18802 75.04910 1.000 83.87622 615 PHE C N 1
ATOM 14039 C CA . PHE C 1 630 ? -26.90950 25.86035 76.34192 1.000 84.82476 615 PHE C CA 1
ATOM 14040 C C . PHE C 1 630 ? -25.91230 27.01377 76.34484 1.000 86.72421 615 PHE C C 1
ATOM 14041 O O . PHE C 1 630 ? -24.73304 26.82529 76.02778 1.000 80.64326 615 PHE C O 1
ATOM 14043 N N . VAL C 1 631 ? -26.37945 28.20855 76.70273 1.000 80.26701 616 VAL C N 1
ATOM 14044 C CA . VAL C 1 631 ? -25.54734 29.40626 76.64238 1.000 81.09834 616 VAL C CA 1
ATOM 14045 C C . VAL C 1 631 ? -24.98306 29.67903 78.02563 1.000 89.05615 616 VAL C C 1
ATOM 14046 O O . VAL C 1 631 ? -24.40633 30.74297 78.27939 1.000 90.52313 616 VAL C O 1
ATOM 14048 N N . ILE C 1 632 ? -25.14321 28.71008 78.91676 1.000 92.26117 617 ILE C N 1
ATOM 14049 C CA . ILE C 1 632 ? -24.68159 28.85175 80.29081 1.000 92.95268 617 ILE C CA 1
ATOM 14050 C C . ILE C 1 632 ? -23.17089 28.67263 80.32869 1.000 88.51340 617 ILE C C 1
ATOM 14051 O O . ILE C 1 632 ? -22.64547 27.65575 79.86593 1.000 94.36066 617 ILE C O 1
ATOM 14053 N N . ASP C 1 633 ? -22.46847 29.66972 80.86227 1.000 101.02981 618 ASP C N 1
ATOM 14054 C CA . ASP C 1 633 ? -21.00809 29.65773 80.90347 1.000 96.13822 618 ASP C CA 1
ATOM 14055 C C . ASP C 1 633 ? -20.47815 29.31837 82.28933 1.000 95.57906 618 ASP C C 1
ATOM 14056 O O . ASP C 1 633 ? -19.32042 29.59431 82.59583 1.000 97.58283 618 ASP C O 1
#

Nearest PDB structures (foldseek):
  7kq6-assembly2_B  TM=1.002E+00  e=0.000E+00  Coccidioides immitis RS
  7kcp-assembly1_A  TM=9.999E-01  e=0.000E+00  Coccidioides posadasii C735 delta SOWgp
  7kqz-assembly1_A-3  TM=9.998E-01  e=0.000E+00  Coccidioides immitis RS
  7l3p-assembly1_A  TM=1.000E+00  e=0.000E+00  Coccidioides immitis RS
  7kdn-assembly1_A  TM=9.964E-01  e=0.000E+00  Aspergillus fumigatus Af293

Secondary structure (DSSP, 8-state):
--SSGGGTT---BPPPHHHHHS-SS--SSSSHHHHHHHHHHHHH-HHHHHHHHHHHH---SB--SEEEE--TTTT--EEEET-EE-HHIIIIIHHHHH-TTSEEEEEE-SSTT--EEEEHHHHHHHHHHHHHHHHHTT--TT-EEEEE--SSHHHHHHHHHHHHHT-EEEE--TTS-HHHHHHHHHHHT-SEEEEES-EEETTEEE-HHHHHHHHHTT-TT--EEEEE-SS-------TTTEEEHHHHHTTS-S--PPP-EETTSEEEEEEE--SSSSPEEEEEESHHHHHHHHHHHHHTT---TT-EEEE-S-TTSHHIIIIIIIHHHHTT-EEEEE-S-TTSSSTTHHHHHHHHHT-SEEEE-HHHHHHHHHH-GGG-----TT--EEEEESS---HHHHHHIIIIITTT-SEEEEEB--GGGSS-SB-PPTTTS-B-TT--BSBPTT--EEEE-TTT--B--SSSEEEEEEESS--TT---EETT-HHHHIIIIISSSTTSEEEEEEEEE-TTS-EEEEEESSSEEEETTEEEEHHHHHHHHHTSTTEEEEEEEEEEETTTEEEEEEEEEESS--S-HHHHHHHHHHHHHHHT-GGG--S-EEEE--/--SGGGTT---BPPPHHHHHT-SS--SSSSHHHHHHHHHHHHH-HHHHHHHHHHHH---SB--SEEEE--TTTT--EEEET-EE-HHIIIIIHHHHH-TTSEEEEEE-SSTT--EEEEHHHHHHHHHHHHHHHHHTT--TT-EEEEE--SSHHHHHHHHHHHHHT-EEEE--TTS-HHHHHHHHHHHT-SEEEEES-EEETTEEE-HHHHHHHHHTT-TT--EEEEE-SS-------TTTEEEHHHHHTTS-S--PPP-EETTSEEEEEEE--SSSSPEEEEEESHHHHHHHHHHHHHTT---TT-EEEE-S-TTSHHIIIIIIIHHHHTT-EEEEE-S-TTSSSTTHHHHHHHHHT-SEEEE-HHHHHHHHHH-GGG-----TT--EEEEESS---HHHHHHIIIIISTT-SEEEEEB--GGGSS-SB-PPTTT--B-TT--BSBPTT--EEEE-TTT--B--SSSEEEEEEESS--TT---EETT-HHHHIIIIISSSTTSEEEEEEEEE-TTS-EEEEEESSSEEEETTEEEEHHHHHHHHHTSTT-SEEEEE--EEEEE--HHHHHHHHHHHHHHHT-GGG--EE-/--SGGGTTPPPBPPPHHHHHT-SS--SSSSHHHHHHHHHHHHH-HHHHHHHHHHHH---SB--SEEEE--TTTT--EEEET-EE-HHIIIIIHHHHH-TTSEEEEEE-SSTT--EEEEHHHHHHHHHHHHHHHHHTT--TT-EEEEE--SSHHHHHHHHHHHHHT-EEEE--TTS-HHHHHHHHHHHT-SEEEEES-EEETTEEE-HHHHHHHHHTT-TT--EEEEE-SS-------TTTEEEHHHHHTTS-S--PPP-EETTSEEEEEEE--SSSSPEEEEEESHHHHHHHHHHHHHTT---TT-EEEE-S-TTSHHIIIIIIIHHHHHT-EEEEE-S-TTSS-TTHHHHHHHHHT-SEEEE-HHHHHHHHHH-GGG-----TT--EEEEESS---HHHHHHIIIIITTT-SEEEEEB--GGGSS-SB-PPTTTS-B-TT--BSBPTT--EEEE-TTT--B--SSSEEEEEEESS--TT---EETT-HHHHIIIIISSSTTSEEEEEEEEE-TTS-EEEEEESSSEEEETTEEEEHHHHHHHHHTSTTEEEEEEEEEEETTTEEEEEEEEEESS--S-HHHHHHHHHHHHHHHT-GGG--S-EE---

InterPro domains:
  IPR000873 AMP-dependent synthetase/ligase domain [PF00501] (102-492)
  IPR011904 Acetate-CoA ligase [TIGR02188] (40-661)
  IPR020845 AMP-binding, conserved site [PS00455] (278-289)
  IPR025110 AMP-binding enzyme, C-terminal domain [PF13193] (549-627)
  IPR032387 Acetyl-coenzyme A synthetase, N-terminal domain [PF16177] (44-100)
  IPR042099 ANL, N-terminal domain [G3DSA:3.40.50.12780] (35-535)
  IPR045851 AMP-binding enzyme domain superfamily [G3DSA:3.30.300.30] (536-670)

Solvent-accessible surface area: 60890 Å² total; per-residue (Å²): 129,40,74,0,96,68,7,90,158,36,115,64,100,118,14,21,50,52,3,102,137,98,19,84,69,113,23,60,11,105,21,49,132,54,7,72,118,24,25,92,55,2,25,111,59,32,65,65,2,4,13,100,10,0,122,91,16,7,61,30,64,52,78,10,74,59,7,31,20,28,79,7,91,24,4,30,11,0,3,0,5,19,0,38,0,1,2,0,30,0,0,0,3,46,31,8,32,88,70,57,119,50,51,0,0,14,19,5,4,1,67,59,62,122,29,111,61,6,27,0,29,85,0,12,63,32,0,0,37,0,0,27,0,0,67,38,65,34,9,124,84,41,34,7,0,1,0,0,1,18,15,1,0,10,1,2,6,0,0,0,0,0,4,0,5,3,1,4,0,2,3,2,35,15,27,13,14,9,24,6,0,48,45,11,3,83,59,2,135,2,103,4,0,0,0,0,1,31,1,45,124,20,35,153,87,53,26,0,0,130,45,0,28,96,1,11,175,100,3,108,85,10,89,13,0,0,0,38,87,58,50,40,36,150,26,61,95,55,94,78,39,6,34,40,8,81,95,9,4,58,81,26,14,7,23,7,19,18,53,25,8,11,0,10,18,17,5,0,0,4,7,10,12,1,30,101,42,81,12,8,1,1,5,0,4,2,0,0,2,0,0,3,0,0,0,0,0,41,24,0,2,3,4,12,81,47,1,57,0,0,1,30,23,28,2,2,61,15,19,0,0,0,0,1,0,0,0,0,0,1,27,4,0,6,0,0,1,12,2,3,26,18,38,53,71,72,62,19,2,10,0,59,2,0,46,114,32,92,1,3,0,1,2,3,34,1,28,15,0,41,58,5,64,186,27,19,73,146,42,22,134,30,111,10,138,36,9,15,0,0,0,0,20,48,47,54,0,59,67,115,11,18,112,13,0,30,41,49,1,5,83,140,67,0,5,4,0,13,2,21,21,16,14,4,0,0,4,2,0,0,2,1,1,2,0,17,2,30,8,6,19,13,3,3,0,28,11,5,1,4,3,22,11,2,0,0,46,73,140,102,17,54,72,46,106,45,76,37,16,76,13,9,0,0,0,94,54,21,6,2,2,1,4,17,3,4,29,38,52,5,110,51,9,25,64,44,11,0,48,71,31,126,28,35,6,30,5,2,8,6,0,0,28,1,128,55,12,14,8,11,26,97,22,51,77,42,86,5,11,45,19,42,48,29,45,9,1,9,37,30,1,42,57,2,0,83,104,13,133,18,1,54,57,20,48,6,78,32,35,127,43,124,40,39,17,62,12,6,52,0,72,1,21,44,140,97,60,29,163,52,59,91,95,10,59,54,64,2,51,60,26,0,32,108,15,14,0,99,44,1,34,4,74,29,10,82,57,82,104,124,84,72,0,101,68,3,104,165,40,104,58,81,117,14,24,48,44,4,95,147,98,20,82,71,110,28,57,11,104,21,50,131,49,8,70,116,25,25,93,55,2,28,114,58,28,52,64,3,5,12,99,11,0,121,91,15,6,62,30,64,54,78,10,75,60,7,27,18,29,81,7,94,24,5,27,11,0,3,0,6,18,0,44,2,8,1,0,38,0,0,0,6,48,32,7,38,88,71,58,117,50,50,0,0,14,18,6,5,0,64,59,63,122,33,112,62,5,27,0,28,86,0,12,66,30,0,0,36,0,0,31,0,0,67,37,64,32,8,127,87,39,37,6,0,0,0,0,1,17,16,1,0,10,2,2,5,0,0,0,0,0,3,0,5,3,1,4,0,1,2,2,32,13,26,11,12,23,47,6,1,48,68,12,3,83,69,2,134,2,102,4,0,0,0,0,1,28,1,42,123,20,32,150,87,50,24,0,0,130,47,0,26,86,3,13,154,97,4,111,85,11,85,14,0,0,0,39,82,62,47,38,36,150,25,61,84,59,187,80,42,5,37,39,9,80,94,9,4,55,82,25,13,7,24,7,18,22,54,24,7,11,0,10,17,17,6,0,0,4,9,12,6,2,42,72,44,69,34,7,2,1,4,1,4,2,0,0,2,0,0,4,0,0,0,0,0,40,26,0,1,2,4,11,84,50,1,58,0,0,0,31,20,28,2,2,66,15,20,0,0,0,0,1,0,0,0,0,0,1,28,5,0,5,0,0,1,12,3,2,25,17,38,53,71,75,59,18,2,9,0,60,3,0,48,109,31,93,1,3,0,1,2,3,35,1,42,17,0,98,52,4,83,193,26,18,69,145,42,23,140,30,114,11,152,44,10,15,0,0,0,0,20,60,65,55,0,56,68,66,11,15,113,14,0,30,42,50,1,5,90,137,70,0,6,3,0,12,2,22,21,15,14,3,0,0,4,2,0,0,2,0,2,3,0,15,2,30,7,2,19,12,2,3,0,26,11,6,2,3,3,21,13,5,1,0,42,72,141,105,16,54,71,46,109,48,76,42,16,76,13,8,0,0,0,98,53,22,5,2,2,2,4,19,3,4,29,37,54,5,112,55,8,25,64,45,11,0,45,70,33,125,28,31,5,29,4,2,8,6,0,0,31,0,108,86,13,14,8,9,25,92,29,72,77,42,44,8,32,73,33,86,50,31,56,4,0,12,34,27,8,50,62,4,4,51,66,18,160,51,12,84,60,25,55,5,100,86,71,62,16,52,5,59,114,115,97,95,64,26,50,66,41,4,57,59,46,8,34,53,28,9,0,96,50,5,92,140,33,62,106,110,71,3,100,60,2,103,157,37,104,56,79,115,16,21,46,58,5,98,151,107,21,81,69,113,30,58,10,108,21,50,109,62,6,65,115,35,24,89,55,2,26,116,58,29,48,66,2,5,12,100,10,0,123,93,16,6,61,31,62,55,78,10,82,64,7,28,17,28,79,6,91,24,4,28,10,0,4,0,1,17,0,47,0,1,1,0,31,0,0,0,5,44,32,7,39,87,71,58,118,48,49,0,0,13,20,6,6,1,65,56,63,124,31,110,58,7,26,0,29,85,0,12,63,33,0,0,35,0,0,26,0,0,69,37,63,35,8,129,85,42,33,7,0,1,0,0,1,18,14,2,0,11,2,2,5,0,0,0,0,0,3,0,7,3,1,4,0,1,3,2,34,14,25,13,14,18,23,2,1,49,66,7,3,82,71,1,130,1,98,3,0,0,0,0,1,29,1,45,122,26,36,57,87,55,25,0,0,131,48,0,24,88,1,13,156,98,4,109,69,12,87,14,0,0,0,40,85,61,49,39,37,151,25,62,93,61,94,80,44,6,36,39,8,78,93,10,4,58,81,25,13,6,24,7,20,19,55,24,9,9,0,10,18,17,6,0,0,4,11,10,10,1,37,74,46,70,22,6,1,1,4,1,4,2,0,0,2,0,0,3,0,0,0,0,0,41,25,0,1,3,4,11,85,45,1,58,0,0,2,28,22,29,1,2,60,14,22,0,0,0,0,1,0,0,0,0,0,1,26,5,0,6,0,0,1,13,3,2,25,19,40,55,75,69,58,18,3,8,0,60,2,0,52,108,32,84,1,3,0,0,1,7,35,1,28,13,0,49,66,4,72,186,18,20,70,144,43,25,138,28,116,12,140,38,13,14,0,0,0,0,18,65,46,64,0,55,66,111,6,13,114,12,0,25,41,48,1,7,90,135,88,0,5,4,0,13,2,22,22,17,14,3,0,0,4,2,0,0,2,2,1,3,0,14,2,30,7,2,18,14,3,2,0,28,12,5,1,3,4,20,12,2,0,0,42,72,140,99,16,56,71,48,106,45,78,45,17,71,14,7,0,0,0,96,55,21,5,3,2,1,5,18,3,4,29,36,55,6,113,55,8,25,63,44,10,0,49,69,33,125,29,35,8,30,4,2,9,5,0,0,30,0,108,82,13,16,9,10,26,98,27,72,79,44,90,7,15,43,18,42,52,28,55,8,2,8,35,33,0,40,56,2,0,81,105,11,156,28,8,67,56,19,53,6,102,33,40,130,40,121,58,41,22,64,18,5,70,4,46,2,28,33,71,87,74,26,161,55,134,90,97,5,73,54,65,1,34,61,32,0,31,118,13,4,0,99,44,1,45,13,74,48,12,50,19,79,116